Protein 1XS3 (pdb70)

CATH classification: 3.30.300.90

Sequence (80 aa):
MRKRPLDAETIRKLIESGLPEARVDVQGEDGVHFEATVVSPAFVGKAPLARHRMVYATLGELMGGAIHALQLKTLTPDEAMRKRPLDAETIRKLIESGLPEARVDVQGEDGVHFEATVVSPAFVGKAPLARHRMVYATLGELMGGAIHALQLKTLTPDEAMRKRPLDAETIRKLIESGLPEARVDVQGEDGVHFEATVVSPAFVGKAPLARHRMVYATLGELMGGAIHALQLKTLTPDEAMRKRPLDAETIRKLIESGLPEARVDVQGEDGVHFEATVVSPAFVGKAPLARHRMVYATLGELMGGAIHALQLKTLTPDEAMRKRPLDAETIRKLIESGLPEARVDVQGEDGVHFEATVVSPAFVGKAPLARHRMVYATLGELMGGAIHALQLKTLTPDEAMRKRPLDAETIRKLIESGLPEARVDVQGEDGVHFEATVVSPAFVGKAPLARHRMVYATLGELMGGAIHALQLKTLTPDEAMRKRPLDAETIRKLIESGLPEARVDVQGEDGVHFEATVVSPAFVGKAPLARHRMVYATLGELMGGAIHALQLKTLTPDEAMRKRPLDAETIRKLIESGLPEARVDVQGEDGVHFEATVVSPAFVGKAPLARHRMVYATLGELMGGAIHALQLKTLTPDEAMRKRPLDAETIRKLIESGLPEARVDVQGEDGVHFEATVVSPAFVGKAPLARHRMVYATLGELMGGAIHALQLKTLTPDEAMRKRPLDAETIRKLIESGLPEARVDVQGEDGVHFEATVVSPAFVGKAPLARHRMVYATLGELMGGAIHALQLKTLTPDEAMRKRPLDAETIRKLIESGLPEARVDVQGEDGVHFEATVVSPAFVGKAPLARHRMVYATLGELMGGAIHALQLKTLTPDEAMRKRPLDAETIRKLIESGLPEARVDVQGEDGVHFEATVVSPAFVGKAPLARHRMVYATLGELMGGAIHALQLKTLTPDEAMRKRPLDAETIRKLIESGLPEARVDVQGEDGVHFEATVVSPAFVGKAPLARHRMVYATLGELMGGAIHALQLKTLTPDEAMRKRPLDAETIRKLIESGLPEARVDVQGEDGVHFEATVVSPAFVGKAPLARHRMVYATLGELMGGAIHALQLKTLTPDEAMRKRPLDAETIRKLIESGLPEARVDVQGEDGVHFEATVVSPAFVGKAPLARHRMVYATLGELMGGAIHALQLKTLTPDEAMRKRPLDAETIRKLIESGLPEARVDVQGEDGVHFEATVVSPAFVGKAPLARHRMVYATLGELMGGAIHALQLKTLTPDEAMRKRPLDAETIRKLIESGLPEARVDVQGEDGVHFEATVVSPAFVGKAPLARHRMVYATLGELMGGAIHALQLKTLTPDEAMRKRPLDAETIRKLIESGLPEARVDVQGEDGVHFEATVVSPAFVGKAPLARHRMVYATLGELMGGAIHALQLKTLTPDEAMRKRPLDAETIRKLIESGLPEARVDVQGEDGVHFEATVVSPAFVGKAPLARHRMVYATLGELMGGAIHALQLKTLTPDEAMRKRPLDAETIRKLIESGLPEARVDVQGEDGVHFEATVVSPAFVGKAPLARHRMVYATLGELMGGAIHALQLKTLTPDEA

Secondary structure (DSSP, 8-state):
---S--HHHHHHHHHHHHSSS-EEEEES-TTS--EEEEE-GGG-SS--HHHHHHHHHHTTSTTTT--S--EEEEE-GGG-

Solvent-accessible surface area: 6132 Å² total; per-residue (Å²): 244,214,155,234,80,95,69,9,60,70,20,65,114,120,13,70,101,67,46,108,164,8,170,1,76,11,129,50,98,52,24,55,106,8,114,0,74,0,19,0,58,37,10,99,82,171,45,52,125,51,96,65,164,136,8,54,80,46,5,21,24,156,172,44,51,21,91,189,43,30,89,16,128,32,93,32,49,132,120,100

Foldseek 3Di:
DDPPDDAQCQLQVVVCVVDDNKHWGKDDHELEAIEIEIEECCCPPHNDVCNVVVSCVSRRHVVRNYDPRYHYHYYYPVVD

Structure (mmCIF, N/CA/C/O backbone):
data_1XS3
#
_entry.id   1XS3
#
loop_
_atom_site.group_PDB
_atom_site.id
_atom_site.type_symbol
_atom_site.label_atom_id
_atom_site.label_alt_id
_atom_site.label_comp_id
_atom_site.label_asym_id
_atom_site.label_entity_id
_atom_site.label_seq_id
_atom_site.pdbx_PDB_ins_code
_atom_site.Cartn_x
_atom_site.Cartn_y
_atom_site.Cartn_z
_atom_site.occupancy
_atom_site.B_iso_or_equiv
_atom_site.auth_seq_id
_atom_site.auth_comp_id
_atom_site.auth_asym_id
_atom_site.auth_atom_id
_atom_site.pdbx_PDB_model_num
ATOM 1 N N . MET A 1 1 ? 17.253 6.729 -17.566 1.00 0.00 10 MET A N 1
ATOM 2 C CA . MET A 1 1 ? 17.724 6.778 -16.186 1.00 52.33 10 MET A CA 1
ATOM 3 C C . MET A 1 1 ? 17.896 8.220 -15.721 1.00 3.51 10 MET A C 1
ATOM 4 O O . MET A 1 1 ? 18.804 8.922 -16.167 1.00 73.24 10 MET A O 1
ATOM 16 N N . ARG A 1 2 ? 17.019 8.655 -14.822 1.00 41.11 11 ARG A N 1
ATOM 17 C CA . ARG A 1 2 ? 17.074 10.014 -14.298 1.00 72.24 11 ARG A CA 1
ATOM 18 C C . ARG A 1 2 ? 17.224 10.005 -12.779 1.00 63.30 11 ARG A C 1
ATOM 19 O O . ARG A 1 2 ? 17.905 10.857 -12.207 1.00 70.43 11 ARG A O 1
ATOM 37 N N . LYS A 1 3 ? 16.584 9.038 -12.132 1.00 1.42 12 LYS A N 1
ATOM 38 C CA . LYS A 1 3 ? 16.646 8.916 -10.680 1.00 10.14 12 LYS A CA 1
ATOM 39 C C . LYS A 1 3 ? 16.536 7.457 -10.251 1.00 53.34 12 LYS A C 1
ATOM 40 O O . LYS A 1 3 ? 15.483 6.836 -10.397 1.00 55.04 12 LYS A O 1
ATOM 55 N N . ARG A 1 4 ? 17.628 6.916 -9.721 1.00 60.21 13 ARG A N 1
ATOM 56 C CA . ARG A 1 4 ? 17.653 5.530 -9.271 1.00 71.20 13 ARG A CA 1
ATOM 57 C C . ARG A 1 4 ? 16.426 5.213 -8.420 1.00 11.30 13 ARG A C 1
ATOM 58 O O . ARG A 1 4 ? 15.629 4.330 -8.741 1.00 24.22 13 ARG A O 1
ATOM 76 N N . PRO A 1 5 ? 16.271 5.947 -7.308 1.00 12.24 14 PRO A N 1
ATOM 77 C CA . PRO A 1 5 ? 15.144 5.762 -6.389 1.00 35.34 14 PRO A CA 1
ATOM 78 C C . PRO A 1 5 ? 13.821 6.219 -6.994 1.00 15.33 14 PRO A C 1
ATOM 79 O O . PRO A 1 5 ? 13.783 6.737 -8.111 1.00 24.13 14 PRO A O 1
ATOM 87 N N . LEU A 1 6 ? 12.737 6.024 -6.251 1.00 2.42 15 LEU A N 1
ATOM 88 C CA . LEU A 1 6 ? 11.411 6.417 -6.714 1.00 3.01 15 LEU A CA 1
ATOM 89 C C . LEU A 1 6 ? 10.372 6.230 -5.613 1.00 53.44 15 LEU A C 1
ATOM 90 O O . LEU A 1 6 ? 10.568 5.439 -4.690 1.00 52.35 15 LEU A O 1
ATOM 105 N N . ASP A 1 7 ? 9.267 6.958 -5.719 1.00 20.44 16 ASP A N 1
ATOM 106 C CA . ASP A 1 7 ? 8.195 6.869 -4.735 1.00 34.24 16 ASP A CA 1
ATOM 107 C C . ASP A 1 7 ? 7.656 5.445 -4.645 1.00 12.11 16 ASP A C 1
ATOM 108 O O . ASP A 1 7 ? 7.764 4.794 -3.607 1.00 72.21 16 ASP A O 1
ATOM 116 N N . ALA A 1 8 ? 7.074 4.968 -5.741 1.00 32.53 17 ALA A N 1
ATOM 117 C CA . ALA A 1 8 ? 6.518 3.621 -5.787 1.00 43.04 17 ALA A CA 1
ATOM 118 C C . ALA A 1 8 ? 7.554 2.586 -5.361 1.00 74.25 17 ALA A C 1
ATOM 119 O O . ALA A 1 8 ? 7.205 1.507 -4.884 1.00 74.32 17 ALA A O 1
ATOM 126 N N . GLU A 1 9 ? 8.827 2.923 -5.536 1.00 70.01 18 GLU A N 1
ATOM 127 C CA . GLU A 1 9 ? 9.913 2.020 -5.170 1.00 31.10 18 GLU A CA 1
ATOM 128 C C . GLU A 1 9 ? 10.044 1.914 -3.653 1.00 14.10 18 GLU A C 1
ATOM 129 O O . GLU A 1 9 ? 10.266 0.830 -3.112 1.00 62.42 18 GLU A O 1
ATOM 139 N N . THR A 1 10 ? 9.904 3.047 -2.972 1.00 44.22 19 THR A N 1
ATOM 140 C CA . THR A 1 10 ? 10.008 3.082 -1.518 1.00 25.14 19 THR A CA 1
ATOM 141 C C . THR A 1 10 ? 8.940 2.211 -0.870 1.00 71.44 19 THR A C 1
ATOM 142 O O . THR A 1 10 ? 9.244 1.350 -0.044 1.00 11.04 19 THR A O 1
ATOM 153 N N . ILE A 1 11 ? 7.686 2.441 -1.247 1.00 24.41 20 ILE A N 1
ATOM 154 C CA . ILE A 1 11 ? 6.572 1.676 -0.702 1.00 44.04 20 ILE A CA 1
ATOM 155 C C . ILE A 1 11 ? 6.632 0.220 -1.152 1.00 70.20 20 ILE A C 1
ATOM 156 O O . ILE A 1 11 ? 6.447 -0.696 -0.351 1.00 65.11 20 ILE A O 1
ATOM 171 N N . ARG A 1 12 ? 6.895 0.015 -2.439 1.00 72.34 21 ARG A N 1
ATOM 172 C CA . ARG A 1 12 ? 6.980 -1.329 -2.996 1.00 2.13 21 ARG A CA 1
ATOM 173 C C . ARG A 1 12 ? 8.063 -2.141 -2.292 1.00 63.12 21 ARG A C 1
ATOM 174 O O . ARG A 1 12 ? 7.853 -3.302 -1.938 1.00 61.10 21 ARG A O 1
ATOM 192 N N . LYS A 1 13 ? 9.222 -1.524 -2.092 1.00 5.23 22 LYS A N 1
ATOM 193 C CA . LYS A 1 13 ? 10.340 -2.187 -1.429 1.00 15.23 22 LYS A CA 1
ATOM 194 C C . LYS A 1 13 ? 10.003 -2.497 0.025 1.00 51.00 22 LYS A C 1
ATOM 195 O O . LYS A 1 13 ? 10.272 -3.594 0.516 1.00 3.55 22 LYS A O 1
ATOM 210 N N . LEU A 1 14 ? 9.412 -1.524 0.710 1.00 53.53 23 LEU A N 1
ATOM 211 C CA . LEU A 1 14 ? 9.037 -1.694 2.111 1.00 25.24 23 LEU A CA 1
ATOM 212 C C . LEU A 1 14 ? 8.130 -2.907 2.289 1.00 21.35 23 LEU A C 1
ATOM 213 O O . LEU A 1 14 ? 8.369 -3.751 3.151 1.00 43.02 23 LEU A O 1
ATOM 228 N N . ILE A 1 15 ? 7.090 -2.987 1.466 1.00 4.33 24 ILE A N 1
ATOM 229 C CA . ILE A 1 15 ? 6.149 -4.098 1.530 1.00 53.53 24 ILE A CA 1
ATOM 230 C C . ILE A 1 15 ? 6.812 -5.405 1.108 1.00 21.15 24 ILE A C 1
ATOM 231 O O . ILE A 1 15 ? 6.634 -6.438 1.750 1.00 12.33 24 ILE A O 1
ATOM 246 N N . GLU A 1 16 ? 7.580 -5.348 0.023 1.00 55.54 25 GLU A N 1
ATOM 247 C CA . GLU A 1 16 ? 8.270 -6.529 -0.485 1.00 2.42 25 GLU A CA 1
ATOM 248 C C . GLU A 1 16 ? 9.116 -7.176 0.608 1.00 21.02 25 GLU A C 1
ATOM 249 O O . GLU A 1 16 ? 9.189 -8.401 0.707 1.00 23.05 25 GLU A O 1
ATOM 259 N N . SER A 1 17 ? 9.754 -6.345 1.426 1.00 33.42 26 SER A N 1
ATOM 260 C CA . SER A 1 17 ? 10.598 -6.835 2.508 1.00 61.01 26 SER A CA 1
ATOM 261 C C . SER A 1 17 ? 9.751 -7.325 3.679 1.00 74.12 26 SER A C 1
ATOM 262 O O . SER A 1 17 ? 10.045 -8.355 4.284 1.00 4.20 26 SER A O 1
ATOM 269 N N . GLY A 1 18 ? 8.696 -6.579 3.991 1.00 20.12 27 GLY A N 1
ATOM 270 C CA . GLY A 1 18 ? 7.821 -6.953 5.087 1.00 60.32 27 GLY A CA 1
ATOM 271 C C . GLY A 1 18 ? 7.100 -8.262 4.833 1.00 52.30 27 GLY A C 1
ATOM 272 O O . GLY A 1 18 ? 7.225 -9.210 5.610 1.00 63.11 27 GLY A O 1
ATOM 276 N N . LEU A 1 19 ? 6.342 -8.316 3.744 1.00 3.42 28 LEU A N 1
ATOM 277 C CA . LEU A 1 19 ? 5.596 -9.519 3.390 1.00 24.13 28 LEU A CA 1
ATOM 278 C C . LEU A 1 19 ? 6.532 -10.608 2.876 1.00 42.33 28 LEU A C 1
ATOM 279 O O . LEU A 1 19 ? 7.618 -10.337 2.363 1.00 75.01 28 LEU A O 1
ATOM 294 N N . PRO A 1 20 ? 6.102 -11.871 3.014 1.00 52.30 29 PRO A N 1
ATOM 295 C CA . PRO A 1 20 ? 6.885 -13.028 2.567 1.00 61.22 29 PRO A CA 1
ATOM 296 C C . PRO A 1 20 ? 6.969 -13.118 1.047 1.00 50.31 29 PRO A C 1
ATOM 297 O O . PRO A 1 20 ? 7.871 -12.552 0.432 1.00 4.41 29 PRO A O 1
ATOM 305 N N . GLU A 1 21 ? 6.022 -13.834 0.448 1.00 73.21 30 GLU A N 1
ATOM 306 C CA . GLU A 1 21 ? 5.991 -13.998 -1.000 1.00 15.14 30 GLU A CA 1
ATOM 307 C C . GLU A 1 21 ? 4.903 -13.128 -1.623 1.00 41.24 30 GLU A C 1
ATOM 308 O O . GLU A 1 21 ? 4.278 -13.510 -2.612 1.00 50.44 30 GLU A O 1
ATOM 318 N N . ALA A 1 22 ? 4.684 -11.956 -1.036 1.00 12.14 31 ALA A N 1
ATOM 319 C CA . ALA A 1 22 ? 3.673 -11.030 -1.534 1.00 40.43 31 ALA A CA 1
ATOM 320 C C . ALA A 1 22 ? 4.248 -10.116 -2.612 1.00 55.53 31 ALA A C 1
ATOM 321 O O . ALA A 1 22 ? 5.381 -9.649 -2.501 1.00 24.42 31 ALA A O 1
ATOM 328 N N . ARG A 1 23 ? 3.460 -9.869 -3.653 1.00 52.41 32 ARG A N 1
ATOM 329 C CA . ARG A 1 23 ? 3.892 -9.014 -4.751 1.00 22.30 32 ARG A CA 1
ATOM 330 C C . ARG A 1 23 ? 3.134 -7.689 -4.739 1.00 74.01 32 ARG A C 1
ATOM 331 O O . ARG A 1 23 ? 1.903 -7.666 -4.740 1.00 51.24 32 ARG A O 1
ATOM 349 N N . VAL A 1 24 ? 3.878 -6.588 -4.728 1.00 70.32 33 VAL A N 1
ATOM 350 C CA . VAL A 1 24 ? 3.277 -5.259 -4.716 1.00 31.32 33 VAL A CA 1
ATOM 351 C C . VAL A 1 24 ? 3.760 -4.427 -5.898 1.00 31.34 33 VAL A C 1
ATOM 352 O O . VAL A 1 24 ? 4.956 -4.375 -6.186 1.00 53.00 33 VAL A O 1
ATOM 365 N N . ASP A 1 25 ? 2.823 -3.776 -6.579 1.00 41.02 34 ASP A N 1
ATOM 366 C CA . ASP A 1 25 ? 3.154 -2.943 -7.730 1.00 43.04 34 ASP A CA 1
ATOM 367 C C . ASP A 1 25 ? 2.411 -1.612 -7.668 1.00 13.33 34 ASP A C 1
ATOM 368 O O . ASP A 1 25 ? 1.181 -1.575 -7.677 1.00 71.13 34 ASP A O 1
ATOM 376 N N . VAL A 1 26 ? 3.167 -0.521 -7.607 1.00 41.30 35 VAL A N 1
ATOM 377 C CA . VAL A 1 26 ? 2.581 0.813 -7.544 1.00 4.20 35 VAL A CA 1
ATOM 378 C C . VAL A 1 26 ? 3.108 1.698 -8.668 1.00 51.41 35 VAL A C 1
ATOM 379 O O . VAL A 1 26 ? 4.315 1.782 -8.891 1.00 64.21 35 VAL A O 1
ATOM 392 N N . GLN A 1 27 ? 2.194 2.356 -9.373 1.00 21.04 36 GLN A N 1
ATOM 393 C CA . GLN A 1 27 ? 2.566 3.235 -10.476 1.00 43.34 36 GLN A CA 1
ATOM 394 C C . GLN A 1 27 ? 1.839 4.571 -10.376 1.00 13.13 36 GLN A C 1
ATOM 395 O O . GLN A 1 27 ? 0.609 4.623 -10.392 1.00 11.40 36 GLN A O 1
ATOM 407 N N . GLY A 1 28 ? 2.606 5.651 -10.274 1.00 65.52 37 GLY A N 1
ATOM 408 C CA . GLY A 1 28 ? 2.016 6.974 -10.173 1.00 64.32 37 GLY A CA 1
ATOM 409 C C . GLY A 1 28 ? 2.871 7.931 -9.365 1.00 12.14 37 GLY A C 1
ATOM 410 O O . GLY A 1 28 ? 4.035 8.158 -9.692 1.00 23.44 37 GLY A O 1
ATOM 414 N N . GLU A 1 29 ? 2.292 8.493 -8.310 1.00 71.25 38 GLU A N 1
ATOM 415 C CA . GLU A 1 29 ? 3.009 9.432 -7.455 1.00 13.11 38 GLU A CA 1
ATOM 416 C C . GLU A 1 29 ? 2.156 9.838 -6.256 1.00 55.51 38 GLU A C 1
ATOM 417 O O . GLU A 1 29 ? 0.935 9.685 -6.271 1.00 60.12 38 GLU A O 1
ATOM 427 N N . ASP A 1 30 ? 2.810 10.354 -5.221 1.00 33.32 39 ASP A N 1
ATOM 428 C CA . ASP A 1 30 ? 2.112 10.783 -4.014 1.00 13.42 39 ASP A CA 1
ATOM 429 C C . ASP A 1 30 ? 1.354 12.084 -4.257 1.00 2.13 39 ASP A C 1
ATOM 430 O O . ASP A 1 30 ? 1.793 12.935 -5.030 1.00 22.44 39 ASP A O 1
ATOM 438 N N . GLY A 1 31 ? 0.212 12.232 -3.593 1.00 72.10 40 GLY A N 1
ATOM 439 C CA . GLY A 1 31 ? -0.589 13.432 -3.751 1.00 13.01 40 GLY A CA 1
ATOM 440 C C . GLY A 1 31 ? -1.291 13.487 -5.094 1.00 3.51 40 GLY A C 1
ATOM 441 O O . GLY A 1 31 ? -1.723 14.553 -5.533 1.00 4.42 40 GLY A O 1
ATOM 445 N N . VAL A 1 32 ? -1.402 12.337 -5.750 1.00 55.15 41 VAL A N 1
ATOM 446 C CA . VAL A 1 32 ? -2.055 12.258 -7.051 1.00 43.31 41 VAL A CA 1
ATOM 447 C C . VAL A 1 32 ? -2.721 10.902 -7.251 1.00 51.32 41 VAL A C 1
ATOM 448 O O . VAL A 1 32 ? -2.455 9.952 -6.513 1.00 20.53 41 VAL A O 1
ATOM 461 N N . HIS A 1 33 ? -3.590 10.817 -8.254 1.00 2.32 42 HIS A N 1
ATOM 462 C CA . HIS A 1 33 ? -4.294 9.575 -8.552 1.00 31.32 42 HIS A CA 1
ATOM 463 C C . HIS A 1 33 ? -3.360 8.567 -9.215 1.00 51.33 42 HIS A C 1
ATOM 464 O O . HIS A 1 33 ? -2.920 8.764 -10.347 1.00 3.41 42 HIS A O 1
ATOM 477 N N . PHE A 1 34 ? -3.063 7.486 -8.500 1.00 14.14 43 PHE A N 1
ATOM 478 C CA . PHE A 1 34 ? -2.181 6.447 -9.018 1.00 1.44 43 PHE A CA 1
ATOM 479 C C . PHE A 1 34 ? -2.821 5.068 -8.877 1.00 23.11 43 PHE A C 1
ATOM 480 O O . PHE A 1 34 ? -3.822 4.908 -8.182 1.00 75.43 43 PHE A O 1
ATOM 496 N N . GLU A 1 35 ? -2.233 4.078 -9.542 1.00 60.41 44 GLU A N 1
ATOM 497 C CA . GLU A 1 35 ? -2.747 2.715 -9.491 1.00 14.14 44 GLU A CA 1
ATOM 498 C C . GLU A 1 35 ? -1.731 1.775 -8.850 1.00 52.32 44 GLU A C 1
ATOM 499 O O . GLU A 1 35 ? -0.614 1.623 -9.341 1.00 44.40 44 GLU A O 1
ATOM 509 N N . ALA A 1 36 ? -2.129 1.146 -7.748 1.00 72.32 45 ALA A N 1
ATOM 510 C CA . ALA A 1 36 ? -1.255 0.219 -7.039 1.00 71.21 45 ALA A CA 1
ATOM 511 C C . ALA A 1 36 ? -1.946 -1.121 -6.812 1.00 2.31 45 ALA A C 1
ATOM 512 O O . ALA A 1 36 ? -2.958 -1.200 -6.114 1.00 5.34 45 ALA A O 1
ATOM 519 N N . THR A 1 37 ? -1.392 -2.175 -7.405 1.00 35.20 46 THR A N 1
ATOM 520 C CA . THR A 1 37 ? -1.956 -3.512 -7.269 1.00 22.54 46 THR A CA 1
ATOM 521 C C . THR A 1 37 ? -1.097 -4.380 -6.358 1.00 41.34 46 THR A C 1
ATOM 522 O O . THR A 1 37 ? 0.067 -4.649 -6.656 1.00 25.02 46 THR A O 1
ATOM 533 N N . VAL A 1 38 ? -1.678 -4.820 -5.246 1.00 63.01 47 VAL A N 1
ATOM 534 C CA . VAL A 1 38 ? -0.965 -5.660 -4.292 1.00 50.44 47 VAL A CA 1
ATOM 535 C C . VAL A 1 38 ? -1.571 -7.057 -4.230 1.00 50.14 47 VAL A C 1
ATOM 536 O O . VAL A 1 38 ? -2.790 -7.220 -4.288 1.00 3.42 47 VAL A O 1
ATOM 549 N N . VAL A 1 39 ? -0.711 -8.064 -4.111 1.00 15.52 48 VAL A N 1
ATOM 550 C CA . VAL A 1 39 ? -1.162 -9.450 -4.040 1.00 20.24 48 VAL A CA 1
ATOM 551 C C . VAL A 1 39 ? -0.499 -10.184 -2.881 1.00 42.53 48 VAL A C 1
ATOM 552 O O . VAL A 1 39 ? 0.724 -10.321 -2.837 1.00 14.34 48 VAL A O 1
ATOM 565 N N . SER A 1 40 ? -1.313 -10.657 -1.943 1.00 20.21 49 SER A N 1
ATOM 566 C CA . SER A 1 40 ? -0.805 -11.375 -0.780 1.00 53.53 49 SER A CA 1
ATOM 567 C C . SER A 1 40 ? -1.895 -12.244 -0.159 1.00 11.34 49 SER A C 1
ATOM 568 O O . SER A 1 40 ? -3.090 -12.020 -0.355 1.00 62.44 49 SER A O 1
ATOM 575 N N . PRO A 1 41 ? -1.475 -13.262 0.606 1.00 42.20 50 PRO A N 1
ATOM 576 C CA . PRO A 1 41 ? -2.398 -14.185 1.272 1.00 11.11 50 PRO A CA 1
ATOM 577 C C . PRO A 1 41 ? -3.166 -13.519 2.408 1.00 30.31 50 PRO A C 1
ATOM 578 O O . PRO A 1 41 ? -4.241 -13.976 2.795 1.00 44.25 50 PRO A O 1
ATOM 586 N N . ALA A 1 42 ? -2.609 -12.435 2.938 1.00 5.01 51 ALA A N 1
ATOM 587 C CA . ALA A 1 42 ? -3.242 -11.704 4.027 1.00 72.35 51 ALA A CA 1
ATOM 588 C C . ALA A 1 42 ? -4.701 -11.398 3.708 1.00 12.05 51 ALA A C 1
ATOM 589 O O . ALA A 1 42 ? -5.567 -11.472 4.580 1.00 32.44 51 ALA A O 1
ATOM 596 N N . PHE A 1 43 ? -4.967 -11.054 2.451 1.00 64.54 52 PHE A N 1
ATOM 597 C CA . PHE A 1 43 ? -6.322 -10.735 2.017 1.00 61.42 52 PHE A CA 1
ATOM 598 C C . PHE A 1 43 ? -7.090 -12.002 1.654 1.00 62.25 52 PHE A C 1
ATOM 599 O O . PHE A 1 43 ? -8.001 -11.975 0.826 1.00 62.31 52 PHE A O 1
ATOM 615 N N . VAL A 1 44 ? -6.715 -13.114 2.281 1.00 23.25 53 VAL A N 1
ATOM 616 C CA . VAL A 1 44 ? -7.368 -14.392 2.025 1.00 44.13 53 VAL A CA 1
ATOM 617 C C . VAL A 1 44 ? -8.881 -14.276 2.173 1.00 2.41 53 VAL A C 1
ATOM 618 O O . VAL A 1 44 ? -9.377 -13.623 3.089 1.00 23.43 53 VAL A O 1
ATOM 631 N N . GLY A 1 45 ? -9.610 -14.916 1.263 1.00 41.03 54 GLY A N 1
ATOM 632 C CA . GLY A 1 45 ? -11.059 -14.873 1.310 1.00 70.42 54 GLY A CA 1
ATOM 633 C C . GLY A 1 45 ? -11.597 -13.455 1.324 1.00 2.34 54 GLY A C 1
ATOM 634 O O . GLY A 1 45 ? -11.989 -12.921 0.286 1.00 43.31 54 GLY A O 1
ATOM 638 N N . LYS A 1 46 ? -11.618 -12.843 2.504 1.00 2.13 55 LYS A N 1
ATOM 639 C CA . LYS A 1 46 ? -12.111 -11.479 2.649 1.00 43.23 55 LYS A CA 1
ATOM 640 C C . LYS A 1 46 ? -11.017 -10.558 3.180 1.00 3.42 55 LYS A C 1
ATOM 641 O O . LYS A 1 46 ? -10.293 -10.911 4.111 1.00 23.42 55 LYS A O 1
ATOM 656 N N . ALA A 1 47 ? -10.902 -9.377 2.581 1.00 12.20 56 ALA A N 1
ATOM 657 C CA . ALA A 1 47 ? -9.898 -8.406 2.995 1.00 62.30 56 ALA A CA 1
ATOM 658 C C . ALA A 1 47 ? -10.504 -7.347 3.910 1.00 63.33 56 ALA A C 1
ATOM 659 O O . ALA A 1 47 ? -11.159 -6.405 3.462 1.00 44.12 56 ALA A O 1
ATOM 666 N N . PRO A 1 48 ? -10.282 -7.502 5.224 1.00 60.22 57 PRO A N 1
ATOM 667 C CA . PRO A 1 48 ? -10.799 -6.568 6.229 1.00 42.53 57 PRO A CA 1
ATOM 668 C C . PRO A 1 48 ? -10.103 -5.213 6.173 1.00 30.42 57 PRO A C 1
ATOM 669 O O . PRO A 1 48 ? -9.139 -5.028 5.428 1.00 53.03 57 PRO A O 1
ATOM 677 N N . LEU A 1 49 ? -10.597 -4.266 6.964 1.00 12.40 58 LEU A N 1
ATOM 678 C CA . LEU A 1 49 ? -10.022 -2.926 7.005 1.00 33.12 58 LEU A CA 1
ATOM 679 C C . LEU A 1 49 ? -8.549 -2.977 7.398 1.00 61.20 58 LEU A C 1
ATOM 680 O O . LEU A 1 49 ? -7.769 -2.095 7.037 1.00 54.22 58 LEU A O 1
ATOM 695 N N . ALA A 1 50 ? -8.175 -4.016 8.137 1.00 1.22 59 ALA A N 1
ATOM 696 C CA . ALA A 1 50 ? -6.795 -4.184 8.575 1.00 1.32 59 ALA A CA 1
ATOM 697 C C . ALA A 1 50 ? -5.843 -4.235 7.385 1.00 12.02 59 ALA A C 1
ATOM 698 O O . ALA A 1 50 ? -4.866 -3.489 7.327 1.00 11.23 59 ALA A O 1
ATOM 705 N N . ARG A 1 51 ? -6.135 -5.121 6.438 1.00 14.25 60 ARG A N 1
ATOM 706 C CA . ARG A 1 51 ? -5.305 -5.271 5.250 1.00 1.34 60 ARG A CA 1
ATOM 707 C C . ARG A 1 51 ? -5.467 -4.073 4.317 1.00 53.52 60 ARG A C 1
ATOM 708 O O . ARG A 1 51 ? -4.491 -3.564 3.767 1.00 44.41 60 ARG A O 1
ATOM 726 N N . HIS A 1 52 ? -6.709 -3.630 4.144 1.00 4.10 61 HIS A N 1
ATOM 727 C CA . HIS A 1 52 ? -7.000 -2.492 3.279 1.00 11.53 61 HIS A CA 1
ATOM 728 C C . HIS A 1 52 ? -6.236 -1.253 3.734 1.00 40.14 61 HIS A C 1
ATOM 729 O O . HIS A 1 52 ? -5.529 -0.622 2.948 1.00 74.11 61 HIS A O 1
ATOM 742 N N . ARG A 1 53 ? -6.383 -0.909 5.010 1.00 51.41 62 ARG A N 1
ATOM 743 C CA . ARG A 1 53 ? -5.709 0.255 5.570 1.00 71.44 62 ARG A CA 1
ATOM 744 C C . ARG A 1 53 ? -4.199 0.042 5.612 1.00 21.53 62 ARG A C 1
ATOM 745 O O . ARG A 1 53 ? -3.424 0.968 5.373 1.00 30.32 62 ARG A O 1
ATOM 763 N N . MET A 1 54 ? -3.788 -1.184 5.917 1.00 3.32 63 MET A N 1
ATOM 764 C CA . MET A 1 54 ? -2.371 -1.519 5.988 1.00 5.10 63 MET A CA 1
ATOM 765 C C . MET A 1 54 ? -1.661 -1.162 4.687 1.00 0.12 63 MET A C 1
ATOM 766 O O . MET A 1 54 ? -0.599 -0.539 4.697 1.00 63.23 63 MET A O 1
ATOM 778 N N . VAL A 1 55 ? -2.254 -1.560 3.565 1.00 70.34 64 VAL A N 1
ATOM 779 C CA . VAL A 1 55 ? -1.679 -1.280 2.255 1.00 0.52 64 VAL A CA 1
ATOM 780 C C . VAL A 1 55 ? -1.756 0.206 1.927 1.00 33.24 64 VAL A C 1
ATOM 781 O O . VAL A 1 55 ? -0.803 0.789 1.408 1.00 64.52 64 VAL A O 1
ATOM 794 N N . TYR A 1 56 ? -2.897 0.815 2.231 1.00 45.11 65 TYR A N 1
ATOM 795 C CA . TYR A 1 56 ? -3.101 2.235 1.966 1.00 54.53 65 TYR A CA 1
ATOM 796 C C . TYR A 1 56 ? -2.114 3.084 2.761 1.00 20.21 65 TYR A C 1
ATOM 797 O O . TYR A 1 56 ? -1.627 4.105 2.277 1.00 44.21 65 TYR A O 1
ATOM 814 N N . ALA A 1 57 ? -1.824 2.654 3.985 1.00 14.45 66 ALA A N 1
ATOM 815 C CA . ALA A 1 57 ? -0.894 3.371 4.847 1.00 63.22 66 ALA A CA 1
ATOM 816 C C . ALA A 1 57 ? 0.547 3.163 4.394 1.00 41.53 66 ALA A C 1
ATOM 817 O O . ALA A 1 57 ? 1.327 4.112 4.312 1.00 2.02 66 ALA A O 1
ATOM 824 N N . THR A 1 58 ? 0.896 1.914 4.101 1.00 72.32 67 THR A N 1
ATOM 825 C CA . THR A 1 58 ? 2.243 1.580 3.658 1.00 3.11 67 THR A CA 1
ATOM 826 C C . THR A 1 58 ? 2.540 2.189 2.293 1.00 1.51 67 THR A C 1
ATOM 827 O O . THR A 1 58 ? 3.695 2.453 1.956 1.00 61.43 67 THR A O 1
ATOM 838 N N . LEU A 1 59 ? 1.490 2.410 1.508 1.00 10.51 68 LEU A N 1
ATOM 839 C CA . LEU A 1 59 ? 1.638 2.989 0.177 1.00 41.15 68 LEU A CA 1
ATOM 840 C C . LEU A 1 59 ? 1.631 4.512 0.243 1.00 31.21 68 LEU A C 1
ATOM 841 O O . LEU A 1 59 ? 1.664 5.188 -0.785 1.00 60.13 68 LEU A O 1
ATOM 856 N N . GLY A 1 60 ? 1.590 5.048 1.459 1.00 13.11 69 GLY A N 1
ATOM 857 C CA . GLY A 1 60 ? 1.581 6.488 1.636 1.00 31.04 69 GLY A CA 1
ATOM 858 C C . GLY A 1 60 ? 0.646 7.185 0.668 1.00 22.45 69 GLY A C 1
ATOM 859 O O . GLY A 1 60 ? 1.087 7.746 -0.335 1.00 52.22 69 GLY A O 1
ATOM 863 N N . GLU A 1 61 ? -0.648 7.150 0.968 1.00 63.32 70 GLU A N 1
ATOM 864 C CA . GLU A 1 61 ? -1.647 7.782 0.115 1.00 74.33 70 GLU A CA 1
ATOM 865 C C . GLU A 1 61 ? -2.053 9.146 0.670 1.00 12.52 70 GLU A C 1
ATOM 866 O O . GLU A 1 61 ? -2.092 10.138 -0.059 1.00 0.10 70 GLU A O 1
ATOM 876 N N . LEU A 1 62 ? -2.354 9.186 1.962 1.00 41.53 71 LEU A N 1
ATOM 877 C CA . LEU A 1 62 ? -2.756 10.426 2.615 1.00 52.14 71 LEU A CA 1
ATOM 878 C C . LEU A 1 62 ? -1.538 11.217 3.080 1.00 24.31 71 LEU A C 1
ATOM 879 O O . LEU A 1 62 ? -1.670 12.290 3.670 1.00 0.30 71 LEU A O 1
ATOM 894 N N . MET A 1 63 ? -0.352 10.682 2.808 1.00 70.35 72 MET A N 1
ATOM 895 C CA . MET A 1 63 ? 0.890 11.341 3.196 1.00 72.32 72 MET A CA 1
ATOM 896 C C . MET A 1 63 ? 1.258 12.436 2.200 1.00 71.35 72 MET A C 1
ATOM 897 O O . MET A 1 63 ? 2.126 13.266 2.469 1.00 62.11 72 MET A O 1
ATOM 909 N N . GLY A 1 64 ? 0.592 12.432 1.050 1.00 63.22 73 GLY A N 1
ATOM 910 C CA . GLY A 1 64 ? 0.864 13.430 0.032 1.00 24.21 73 GLY A CA 1
ATOM 911 C C . GLY A 1 64 ? -0.374 14.217 -0.355 1.00 45.43 73 GLY A C 1
ATOM 912 O O . GLY A 1 64 ? -0.279 15.372 -0.767 1.00 2.10 73 GLY A O 1
ATOM 916 N N . GLY A 1 65 ? -1.537 13.588 -0.222 1.00 60.31 74 GLY A N 1
ATOM 917 C CA . GLY A 1 65 ? -2.781 14.251 -0.566 1.00 31.12 74 GLY A CA 1
ATOM 918 C C . GLY A 1 65 ? -3.378 13.729 -1.858 1.00 32.32 74 GLY A C 1
ATOM 919 O O . GLY A 1 65 ? -3.975 14.485 -2.625 1.00 41.32 74 GLY A O 1
ATOM 923 N N . ALA A 1 66 ? -3.218 12.432 -2.101 1.00 2.11 75 ALA A N 1
ATOM 924 C CA . ALA A 1 66 ? -3.746 11.809 -3.309 1.00 61.33 75 ALA A CA 1
ATOM 925 C C . ALA A 1 66 ? -5.260 11.969 -3.392 1.00 44.04 75 ALA A C 1
ATOM 926 O O . ALA A 1 66 ? -5.932 12.142 -2.373 1.00 33.25 75 ALA A O 1
ATOM 933 N N . ILE A 1 67 ? -5.791 11.912 -4.608 1.00 51.24 76 ILE A N 1
ATOM 934 C CA . ILE A 1 67 ? -7.226 12.049 -4.822 1.00 22.33 76 ILE A CA 1
ATOM 935 C C . ILE A 1 67 ? -7.941 10.716 -4.632 1.00 21.32 76 ILE A C 1
ATOM 936 O O . ILE A 1 67 ? -7.315 9.656 -4.642 1.00 4.23 76 ILE A O 1
ATOM 951 N N . HIS A 1 68 ? -9.258 10.777 -4.461 1.00 71.23 77 HIS A N 1
ATOM 952 C CA . HIS A 1 68 ? -10.060 9.573 -4.272 1.00 63.32 77 HIS A CA 1
ATOM 953 C C . HIS A 1 68 ? -9.937 8.643 -5.474 1.00 11.44 77 HIS A C 1
ATOM 954 O O . HIS A 1 68 ? -10.398 7.502 -5.439 1.00 62.32 77 HIS A O 1
ATOM 967 N N . ALA A 1 69 ? -9.312 9.138 -6.538 1.00 22.11 78 ALA A N 1
ATOM 968 C CA . ALA A 1 69 ? -9.127 8.351 -7.751 1.00 42.52 78 ALA A CA 1
ATOM 969 C C . ALA A 1 69 ? -7.994 7.344 -7.584 1.00 63.01 78 ALA A C 1
ATOM 970 O O . ALA A 1 69 ? -7.141 7.202 -8.462 1.00 73.24 78 ALA A O 1
ATOM 977 N N . LEU A 1 70 ? -7.989 6.648 -6.453 1.00 45.23 79 LEU A N 1
ATOM 978 C CA . LEU A 1 70 ? -6.959 5.654 -6.171 1.00 51.24 79 LEU A CA 1
ATOM 979 C C . LEU A 1 70 ? -7.454 4.248 -6.501 1.00 23.22 79 LEU A C 1
ATOM 980 O O . LEU A 1 70 ? -8.509 3.826 -6.030 1.00 1.20 79 LEU A O 1
ATOM 995 N N . GLN A 1 71 ? -6.682 3.531 -7.311 1.00 70.11 80 GLN A N 1
ATOM 996 C CA . GLN A 1 71 ? -7.041 2.173 -7.703 1.00 72.41 80 GLN A CA 1
ATOM 997 C C . GLN A 1 71 ? -6.157 1.151 -6.997 1.00 31.24 80 GLN A C 1
ATOM 998 O O . GLN A 1 71 ? -4.948 1.099 -7.225 1.00 43.25 80 GLN A O 1
ATOM 1010 N N . LEU A 1 72 ? -6.767 0.340 -6.141 1.00 73.33 81 LEU A N 1
ATOM 1011 C CA . LEU A 1 72 ? -6.035 -0.682 -5.400 1.00 1.51 81 LEU A CA 1
ATOM 1012 C C . LEU A 1 72 ? -6.840 -1.974 -5.313 1.00 14.15 81 LEU A C 1
ATOM 1013 O O . LEU A 1 72 ? -8.011 -1.964 -4.931 1.00 52.30 81 LEU A O 1
ATOM 1028 N N . LYS A 1 73 ? -6.206 -3.087 -5.669 1.00 64.53 82 LYS A N 1
ATOM 1029 C CA . LYS A 1 73 ? -6.862 -4.388 -5.627 1.00 54.01 82 LYS A CA 1
ATOM 1030 C C . LYS A 1 73 ? -6.094 -5.355 -4.733 1.00 15.52 82 LYS A C 1
ATOM 1031 O O . LYS A 1 73 ? -4.875 -5.485 -4.843 1.00 44.13 82 LYS A O 1
ATOM 1046 N N . THR A 1 74 ? -6.816 -6.036 -3.848 1.00 51.04 83 THR A N 1
ATOM 1047 C CA . THR A 1 74 ? -6.203 -6.992 -2.934 1.00 15.25 83 THR A CA 1
ATOM 1048 C C . THR A 1 74 ? -6.632 -8.418 -3.262 1.00 33.24 83 THR A C 1
ATOM 1049 O O . THR A 1 74 ? -7.772 -8.808 -3.005 1.00 1.30 83 THR A O 1
ATOM 1060 N N . LEU A 1 75 ? -5.714 -9.192 -3.829 1.00 2.22 84 LEU A N 1
ATOM 1061 C CA . LEU A 1 75 ? -5.997 -10.577 -4.191 1.00 34.41 84 LEU A CA 1
ATOM 1062 C C . LEU A 1 75 ? -4.999 -11.526 -3.538 1.00 12.13 84 LEU A C 1
ATOM 1063 O O . LEU A 1 75 ? -3.927 -11.110 -3.096 1.00 13.12 84 LEU A O 1
ATOM 1078 N N . THR A 1 76 ? -5.355 -12.806 -3.482 1.00 20.21 85 THR A N 1
ATOM 1079 C CA . THR A 1 76 ? -4.491 -13.814 -2.884 1.00 43.52 85 THR A CA 1
ATOM 1080 C C . THR A 1 76 ? -3.280 -14.093 -3.767 1.00 15.44 85 THR A C 1
ATOM 1081 O O . THR A 1 76 ? -3.243 -13.734 -4.944 1.00 13.12 85 THR A O 1
ATOM 1092 N N . PRO A 1 77 ? -2.264 -14.752 -3.189 1.00 31.24 86 PRO A N 1
ATOM 1093 C CA . PRO A 1 77 ? -1.033 -15.095 -3.907 1.00 12.35 86 PRO A CA 1
ATOM 1094 C C . PRO A 1 77 ? -1.259 -16.172 -4.963 1.00 55.42 86 PRO A C 1
ATOM 1095 O O . PRO A 1 77 ? -0.450 -16.339 -5.876 1.00 52.11 86 PRO A O 1
ATOM 1103 N N . ASP A 1 78 ? -2.362 -16.901 -4.832 1.00 61.21 87 ASP A N 1
ATOM 1104 C CA . ASP A 1 78 ? -2.695 -17.961 -5.776 1.00 71.15 87 ASP A CA 1
ATOM 1105 C C . ASP A 1 78 ? -3.263 -17.381 -7.068 1.00 30.40 87 ASP A C 1
ATOM 1106 O O . ASP A 1 78 ? -3.173 -17.997 -8.128 1.00 12.44 87 ASP A O 1
ATOM 1114 N N . GLU A 1 79 ? -3.848 -16.190 -6.969 1.00 53.43 88 GLU A N 1
ATOM 1115 C CA . GLU A 1 79 ? -4.432 -15.528 -8.129 1.00 14.43 88 GLU A CA 1
ATOM 1116 C C . GLU A 1 79 ? -3.364 -14.784 -8.926 1.00 50.32 88 GLU A C 1
ATOM 1117 O O . GLU A 1 79 ? -3.672 -13.897 -9.721 1.00 62.04 88 GLU A O 1
ATOM 1127 N N . ALA A 1 80 ? -2.105 -15.153 -8.705 1.00 32.35 89 ALA A N 1
ATOM 1128 C CA . ALA A 1 80 ? -0.992 -14.523 -9.402 1.00 1.15 89 ALA A CA 1
ATOM 1129 C C . ALA A 1 80 ? -0.399 -15.460 -10.450 1.00 63.02 89 ALA A C 1
ATOM 1130 O O . ALA A 1 80 ? -0.586 -16.675 -10.386 1.00 32.43 89 ALA A O 1
ATOM 1137 N N . MET A 1 1 ? 16.787 2.979 -21.393 1.00 0.35 10 MET A N 2
ATOM 1138 C CA . MET A 1 1 ? 17.032 4.415 -21.328 1.00 64.11 10 MET A CA 2
ATOM 1139 C C . MET A 1 1 ? 16.197 5.059 -20.226 1.00 71.24 10 MET A C 2
ATOM 1140 O O . MET A 1 1 ? 16.737 5.653 -19.292 1.00 51.21 10 MET A O 2
ATOM 1152 N N . ARG A 1 2 ? 14.879 4.936 -20.340 1.00 31.41 11 ARG A N 2
ATOM 1153 C CA . ARG A 1 2 ? 13.970 5.508 -19.353 1.00 12.12 11 ARG A CA 2
ATOM 1154 C C . ARG A 1 2 ? 14.260 4.954 -17.961 1.00 5.42 11 ARG A C 2
ATOM 1155 O O . ARG A 1 2 ? 15.121 4.090 -17.792 1.00 45.31 11 ARG A O 2
ATOM 1173 N N . LYS A 1 3 ? 13.537 5.457 -16.967 1.00 32.31 12 LYS A N 2
ATOM 1174 C CA . LYS A 1 3 ? 13.715 5.014 -15.590 1.00 61.23 12 LYS A CA 2
ATOM 1175 C C . LYS A 1 3 ? 12.452 5.260 -14.771 1.00 22.14 12 LYS A C 2
ATOM 1176 O O . LYS A 1 3 ? 11.489 5.851 -15.261 1.00 53.44 12 LYS A O 2
ATOM 1191 N N . ARG A 1 4 ? 12.464 4.807 -13.522 1.00 13.54 13 ARG A N 2
ATOM 1192 C CA . ARG A 1 4 ? 11.319 4.979 -12.636 1.00 42.11 13 ARG A CA 2
ATOM 1193 C C . ARG A 1 4 ? 11.698 5.812 -11.414 1.00 53.21 13 ARG A C 2
ATOM 1194 O O . ARG A 1 4 ? 12.855 5.855 -10.997 1.00 2.12 13 ARG A O 2
ATOM 1212 N N . PRO A 1 5 ? 10.700 6.487 -10.826 1.00 44.03 14 PRO A N 2
ATOM 1213 C CA . PRO A 1 5 ? 10.904 7.330 -9.644 1.00 63.11 14 PRO A CA 2
ATOM 1214 C C . PRO A 1 5 ? 11.216 6.512 -8.396 1.00 31.30 14 PRO A C 2
ATOM 1215 O O . PRO A 1 5 ? 11.407 5.297 -8.469 1.00 65.20 14 PRO A O 2
ATOM 1223 N N . LEU A 1 6 ? 11.267 7.185 -7.251 1.00 41.33 15 LEU A N 2
ATOM 1224 C CA . LEU A 1 6 ? 11.556 6.519 -5.985 1.00 24.32 15 LEU A CA 2
ATOM 1225 C C . LEU A 1 6 ? 10.286 6.351 -5.157 1.00 64.05 15 LEU A C 2
ATOM 1226 O O . LEU A 1 6 ? 10.116 5.350 -4.460 1.00 23.02 15 LEU A O 2
ATOM 1241 N N . ASP A 1 7 ? 9.398 7.335 -5.238 1.00 0.10 16 ASP A N 2
ATOM 1242 C CA . ASP A 1 7 ? 8.143 7.295 -4.498 1.00 74.32 16 ASP A CA 2
ATOM 1243 C C . ASP A 1 7 ? 7.567 5.882 -4.482 1.00 63.45 16 ASP A C 2
ATOM 1244 O O . ASP A 1 7 ? 7.564 5.215 -3.447 1.00 3.13 16 ASP A O 2
ATOM 1252 N N . ALA A 1 8 ? 7.079 5.433 -5.633 1.00 44.12 17 ALA A N 2
ATOM 1253 C CA . ALA A 1 8 ? 6.502 4.100 -5.750 1.00 73.21 17 ALA A CA 2
ATOM 1254 C C . ALA A 1 8 ? 7.500 3.031 -5.321 1.00 52.53 17 ALA A C 2
ATOM 1255 O O . ALA A 1 8 ? 7.114 1.961 -4.850 1.00 34.44 17 ALA A O 2
ATOM 1262 N N . GLU A 1 9 ? 8.785 3.326 -5.488 1.00 40.24 18 GLU A N 2
ATOM 1263 C CA . GLU A 1 9 ? 9.838 2.387 -5.119 1.00 42.33 18 GLU A CA 2
ATOM 1264 C C . GLU A 1 9 ? 9.952 2.265 -3.602 1.00 71.33 18 GLU A C 2
ATOM 1265 O O . GLU A 1 9 ? 10.311 1.211 -3.077 1.00 42.44 18 GLU A O 2
ATOM 1275 N N . THR A 1 10 ? 9.643 3.353 -2.902 1.00 14.45 19 THR A N 2
ATOM 1276 C CA . THR A 1 10 ? 9.712 3.370 -1.447 1.00 74.43 19 THR A CA 2
ATOM 1277 C C . THR A 1 10 ? 8.656 2.456 -0.836 1.00 75.20 19 THR A C 2
ATOM 1278 O O . THR A 1 10 ? 8.970 1.586 -0.024 1.00 45.54 19 THR A O 2
ATOM 1289 N N . ILE A 1 11 ? 7.403 2.659 -1.231 1.00 4.24 20 ILE A N 2
ATOM 1290 C CA . ILE A 1 11 ? 6.302 1.851 -0.723 1.00 3.24 20 ILE A CA 2
ATOM 1291 C C . ILE A 1 11 ? 6.373 0.425 -1.260 1.00 13.10 20 ILE A C 2
ATOM 1292 O O . ILE A 1 11 ? 6.070 -0.533 -0.549 1.00 21.34 20 ILE A O 2
ATOM 1307 N N . ARG A 1 12 ? 6.776 0.292 -2.520 1.00 25.22 21 ARG A N 2
ATOM 1308 C CA . ARG A 1 12 ? 6.888 -1.016 -3.152 1.00 12.15 21 ARG A CA 2
ATOM 1309 C C . ARG A 1 12 ? 7.904 -1.889 -2.422 1.00 60.25 21 ARG A C 2
ATOM 1310 O O . ARG A 1 12 ? 7.616 -3.034 -2.070 1.00 24.33 21 ARG A O 2
ATOM 1328 N N . LYS A 1 13 ? 9.093 -1.341 -2.195 1.00 10.33 22 LYS A N 2
ATOM 1329 C CA . LYS A 1 13 ? 10.152 -2.068 -1.506 1.00 64.22 22 LYS A CA 2
ATOM 1330 C C . LYS A 1 13 ? 9.780 -2.318 -0.048 1.00 12.00 22 LYS A C 2
ATOM 1331 O O . LYS A 1 13 ? 10.040 -3.393 0.494 1.00 64.11 22 LYS A O 2
ATOM 1346 N N . LEU A 1 14 ? 9.170 -1.321 0.581 1.00 62.55 23 LEU A N 2
ATOM 1347 C CA . LEU A 1 14 ? 8.760 -1.433 1.977 1.00 23.52 23 LEU A CA 2
ATOM 1348 C C . LEU A 1 14 ? 7.840 -2.632 2.179 1.00 75.03 23 LEU A C 2
ATOM 1349 O O . LEU A 1 14 ? 8.053 -3.447 3.078 1.00 0.53 23 LEU A O 2
ATOM 1364 N N . ILE A 1 15 ? 6.816 -2.734 1.338 1.00 1.32 24 ILE A N 2
ATOM 1365 C CA . ILE A 1 15 ? 5.865 -3.835 1.423 1.00 11.45 24 ILE A CA 2
ATOM 1366 C C . ILE A 1 15 ? 6.519 -5.157 1.035 1.00 55.42 24 ILE A C 2
ATOM 1367 O O . ILE A 1 15 ? 6.321 -6.176 1.696 1.00 63.45 24 ILE A O 2
ATOM 1382 N N . GLU A 1 16 ? 7.301 -5.133 -0.040 1.00 71.41 25 GLU A N 2
ATOM 1383 C CA . GLU A 1 16 ? 7.984 -6.329 -0.515 1.00 1.10 25 GLU A CA 2
ATOM 1384 C C . GLU A 1 16 ? 8.840 -6.941 0.591 1.00 44.21 25 GLU A C 2
ATOM 1385 O O . GLU A 1 16 ? 8.944 -8.163 0.706 1.00 5.13 25 GLU A O 2
ATOM 1395 N N . SER A 1 17 ? 9.450 -6.083 1.403 1.00 51.40 26 SER A N 2
ATOM 1396 C CA . SER A 1 17 ? 10.300 -6.539 2.497 1.00 4.24 26 SER A CA 2
ATOM 1397 C C . SER A 1 17 ? 9.458 -7.016 3.676 1.00 10.21 26 SER A C 2
ATOM 1398 O O . SER A 1 17 ? 9.748 -8.047 4.283 1.00 32.15 26 SER A O 2
ATOM 1405 N N . GLY A 1 18 ? 8.413 -6.259 3.995 1.00 63.12 27 GLY A N 2
ATOM 1406 C CA . GLY A 1 18 ? 7.545 -6.620 5.100 1.00 63.22 27 GLY A CA 2
ATOM 1407 C C . GLY A 1 18 ? 6.841 -7.943 4.875 1.00 54.14 27 GLY A C 2
ATOM 1408 O O . GLY A 1 18 ? 6.864 -8.822 5.739 1.00 43.11 27 GLY A O 2
ATOM 1412 N N . LEU A 1 19 ? 6.211 -8.087 3.715 1.00 21.31 28 LEU A N 2
ATOM 1413 C CA . LEU A 1 19 ? 5.494 -9.312 3.380 1.00 5.20 28 LEU A CA 2
ATOM 1414 C C . LEU A 1 19 ? 6.451 -10.374 2.848 1.00 2.41 28 LEU A C 2
ATOM 1415 O O . LEU A 1 19 ? 7.562 -10.078 2.404 1.00 15.22 28 LEU A O 2
ATOM 1430 N N . PRO A 1 20 ? 6.014 -11.641 2.892 1.00 30.22 29 PRO A N 2
ATOM 1431 C CA . PRO A 1 20 ? 6.815 -12.773 2.415 1.00 62.15 29 PRO A CA 2
ATOM 1432 C C . PRO A 1 20 ? 6.971 -12.776 0.898 1.00 65.53 29 PRO A C 2
ATOM 1433 O O . PRO A 1 20 ? 7.899 -12.174 0.360 1.00 61.44 29 PRO A O 2
ATOM 1441 N N . GLU A 1 21 ? 6.056 -13.457 0.215 1.00 42.21 30 GLU A N 2
ATOM 1442 C CA . GLU A 1 21 ? 6.094 -13.537 -1.240 1.00 53.22 30 GLU A CA 2
ATOM 1443 C C . GLU A 1 21 ? 4.996 -12.677 -1.861 1.00 42.15 30 GLU A C 2
ATOM 1444 O O . GLU A 1 21 ? 4.544 -12.939 -2.975 1.00 2.21 30 GLU A O 2
ATOM 1454 N N . ALA A 1 22 ? 4.572 -11.651 -1.131 1.00 42.51 31 ALA A N 2
ATOM 1455 C CA . ALA A 1 22 ? 3.529 -10.752 -1.609 1.00 51.22 31 ALA A CA 2
ATOM 1456 C C . ALA A 1 22 ? 4.033 -9.892 -2.764 1.00 75.03 31 ALA A C 2
ATOM 1457 O O . ALA A 1 22 ? 5.111 -9.302 -2.686 1.00 51.14 31 ALA A O 2
ATOM 1464 N N . ARG A 1 23 ? 3.247 -9.827 -3.833 1.00 60.33 32 ARG A N 2
ATOM 1465 C CA . ARG A 1 23 ? 3.615 -9.040 -5.004 1.00 33.14 32 ARG A CA 2
ATOM 1466 C C . ARG A 1 23 ? 2.897 -7.694 -5.002 1.00 22.11 32 ARG A C 2
ATOM 1467 O O . ARG A 1 23 ? 1.674 -7.630 -5.129 1.00 35.34 32 ARG A O 2
ATOM 1485 N N . VAL A 1 24 ? 3.665 -6.619 -4.855 1.00 4.43 33 VAL A N 2
ATOM 1486 C CA . VAL A 1 24 ? 3.104 -5.274 -4.837 1.00 24.12 33 VAL A CA 2
ATOM 1487 C C . VAL A 1 24 ? 3.598 -4.455 -6.025 1.00 44.54 33 VAL A C 2
ATOM 1488 O O . VAL A 1 24 ? 4.799 -4.398 -6.295 1.00 40.03 33 VAL A O 2
ATOM 1501 N N . ASP A 1 25 ? 2.667 -3.823 -6.730 1.00 24.42 34 ASP A N 2
ATOM 1502 C CA . ASP A 1 25 ? 3.008 -3.006 -7.888 1.00 24.25 34 ASP A CA 2
ATOM 1503 C C . ASP A 1 25 ? 2.323 -1.644 -7.813 1.00 14.23 34 ASP A C 2
ATOM 1504 O O . ASP A 1 25 ? 1.095 -1.556 -7.800 1.00 52.15 34 ASP A O 2
ATOM 1512 N N . VAL A 1 26 ? 3.125 -0.585 -7.765 1.00 74.03 35 VAL A N 2
ATOM 1513 C CA . VAL A 1 26 ? 2.596 0.771 -7.692 1.00 62.41 35 VAL A CA 2
ATOM 1514 C C . VAL A 1 26 ? 3.209 1.659 -8.768 1.00 44.50 35 VAL A C 2
ATOM 1515 O O . VAL A 1 26 ? 4.428 1.698 -8.934 1.00 45.44 35 VAL A O 2
ATOM 1528 N N . GLN A 1 27 ? 2.357 2.371 -9.498 1.00 62.41 36 GLN A N 2
ATOM 1529 C CA . GLN A 1 27 ? 2.816 3.260 -10.559 1.00 11.32 36 GLN A CA 2
ATOM 1530 C C . GLN A 1 27 ? 2.131 4.619 -10.465 1.00 34.23 36 GLN A C 2
ATOM 1531 O O . GLN A 1 27 ? 0.907 4.715 -10.540 1.00 70.53 36 GLN A O 2
ATOM 1543 N N . GLY A 1 28 ? 2.930 5.669 -10.302 1.00 64.31 37 GLY A N 2
ATOM 1544 C CA . GLY A 1 28 ? 2.383 7.009 -10.200 1.00 43.34 37 GLY A CA 2
ATOM 1545 C C . GLY A 1 28 ? 3.240 7.922 -9.346 1.00 52.33 37 GLY A C 2
ATOM 1546 O O . GLY A 1 28 ? 4.433 8.080 -9.599 1.00 4.44 37 GLY A O 2
ATOM 1550 N N . GLU A 1 29 ? 2.629 8.526 -8.331 1.00 64.13 38 GLU A N 2
ATOM 1551 C CA . GLU A 1 29 ? 3.345 9.430 -7.438 1.00 21.13 38 GLU A CA 2
ATOM 1552 C C . GLU A 1 29 ? 2.446 9.890 -6.294 1.00 14.54 38 GLU A C 2
ATOM 1553 O O . GLU A 1 29 ? 1.222 9.775 -6.368 1.00 54.13 38 GLU A O 2
ATOM 1563 N N . ASP A 1 30 ? 3.061 10.410 -5.238 1.00 65.11 39 ASP A N 2
ATOM 1564 C CA . ASP A 1 30 ? 2.318 10.887 -4.078 1.00 72.31 39 ASP A CA 2
ATOM 1565 C C . ASP A 1 30 ? 1.573 12.178 -4.404 1.00 33.21 39 ASP A C 2
ATOM 1566 O O . ASP A 1 30 ? 2.062 13.014 -5.163 1.00 71.53 39 ASP A O 2
ATOM 1574 N N . GLY A 1 31 ? 0.385 12.333 -3.826 1.00 52.31 40 GLY A N 2
ATOM 1575 C CA . GLY A 1 31 ? -0.409 13.523 -4.068 1.00 10.25 40 GLY A CA 2
ATOM 1576 C C . GLY A 1 31 ? -1.015 13.543 -5.458 1.00 75.14 40 GLY A C 2
ATOM 1577 O O . GLY A 1 31 ? -1.358 14.604 -5.979 1.00 54.12 40 GLY A O 2
ATOM 1581 N N . VAL A 1 32 ? -1.147 12.365 -6.061 1.00 32.51 41 VAL A N 2
ATOM 1582 C CA . VAL A 1 32 ? -1.716 12.251 -7.398 1.00 0.35 41 VAL A CA 2
ATOM 1583 C C . VAL A 1 32 ? -2.413 10.909 -7.587 1.00 72.35 41 VAL A C 2
ATOM 1584 O O . VAL A 1 32 ? -2.218 9.980 -6.801 1.00 12.44 41 VAL A O 2
ATOM 1597 N N . HIS A 1 33 ? -3.227 10.812 -8.633 1.00 30.10 42 HIS A N 2
ATOM 1598 C CA . HIS A 1 33 ? -3.953 9.582 -8.926 1.00 54.32 42 HIS A CA 2
ATOM 1599 C C . HIS A 1 33 ? -3.023 8.529 -9.520 1.00 64.02 42 HIS A C 2
ATOM 1600 O O . HIS A 1 33 ? -2.610 8.632 -10.675 1.00 11.11 42 HIS A O 2
ATOM 1613 N N . PHE A 1 34 ? -2.695 7.518 -8.723 1.00 42.31 43 PHE A N 2
ATOM 1614 C CA . PHE A 1 34 ? -1.811 6.447 -9.170 1.00 70.11 43 PHE A CA 2
ATOM 1615 C C . PHE A 1 34 ? -2.503 5.091 -9.067 1.00 75.54 43 PHE A C 2
ATOM 1616 O O . PHE A 1 34 ? -3.561 4.968 -8.449 1.00 25.33 43 PHE A O 2
ATOM 1632 N N . GLU A 1 35 ? -1.898 4.076 -9.676 1.00 22.31 44 GLU A N 2
ATOM 1633 C CA . GLU A 1 35 ? -2.457 2.730 -9.654 1.00 52.24 44 GLU A CA 2
ATOM 1634 C C . GLU A 1 35 ? -1.561 1.782 -8.862 1.00 73.44 44 GLU A C 2
ATOM 1635 O O . GLU A 1 35 ? -0.390 1.598 -9.191 1.00 40.33 44 GLU A O 2
ATOM 1645 N N . ALA A 1 36 ? -2.122 1.183 -7.816 1.00 21.11 45 ALA A N 2
ATOM 1646 C CA . ALA A 1 36 ? -1.375 0.254 -6.978 1.00 43.12 45 ALA A CA 2
ATOM 1647 C C . ALA A 1 36 ? -2.127 -1.063 -6.814 1.00 64.11 45 ALA A C 2
ATOM 1648 O O . ALA A 1 36 ? -3.263 -1.087 -6.339 1.00 64.32 45 ALA A O 2
ATOM 1655 N N . THR A 1 37 ? -1.487 -2.158 -7.210 1.00 44.11 46 THR A N 2
ATOM 1656 C CA . THR A 1 37 ? -2.096 -3.478 -7.108 1.00 3.44 46 THR A CA 2
ATOM 1657 C C . THR A 1 37 ? -1.270 -4.398 -6.215 1.00 31.45 46 THR A C 2
ATOM 1658 O O . THR A 1 37 ? -0.133 -4.740 -6.541 1.00 32.54 46 THR A O 2
ATOM 1669 N N . VAL A 1 38 ? -1.850 -4.796 -5.088 1.00 70.25 47 VAL A N 2
ATOM 1670 C CA . VAL A 1 38 ? -1.169 -5.678 -4.148 1.00 45.12 47 VAL A CA 2
ATOM 1671 C C . VAL A 1 38 ? -1.807 -7.062 -4.131 1.00 54.43 47 VAL A C 2
ATOM 1672 O O . VAL A 1 38 ? -3.031 -7.193 -4.159 1.00 1.11 47 VAL A O 2
ATOM 1685 N N . VAL A 1 39 ? -0.971 -8.094 -4.084 1.00 64.22 48 VAL A N 2
ATOM 1686 C CA . VAL A 1 39 ? -1.454 -9.469 -4.061 1.00 42.54 48 VAL A CA 2
ATOM 1687 C C . VAL A 1 39 ? -0.707 -10.297 -3.021 1.00 63.22 48 VAL A C 2
ATOM 1688 O O . VAL A 1 39 ? 0.510 -10.463 -3.102 1.00 50.22 48 VAL A O 2
ATOM 1701 N N . SER A 1 40 ? -1.443 -10.814 -2.043 1.00 34.31 49 SER A N 2
ATOM 1702 C CA . SER A 1 40 ? -0.851 -11.621 -0.983 1.00 10.54 49 SER A CA 2
ATOM 1703 C C . SER A 1 40 ? -1.915 -12.457 -0.277 1.00 71.10 49 SER A C 2
ATOM 1704 O O . SER A 1 40 ? -3.116 -12.229 -0.422 1.00 70.32 49 SER A O 2
ATOM 1711 N N . PRO A 1 41 ? -1.464 -13.449 0.505 1.00 34.55 50 PRO A N 2
ATOM 1712 C CA . PRO A 1 41 ? -2.360 -14.338 1.250 1.00 43.11 50 PRO A CA 2
ATOM 1713 C C . PRO A 1 41 ? -3.066 -13.622 2.397 1.00 53.32 50 PRO A C 2
ATOM 1714 O O . PRO A 1 41 ? -4.107 -14.072 2.874 1.00 52.11 50 PRO A O 2
ATOM 1722 N N . ALA A 1 42 ? -2.493 -12.506 2.833 1.00 22.14 51 ALA A N 2
ATOM 1723 C CA . ALA A 1 42 ? -3.069 -11.726 3.922 1.00 34.01 51 ALA A CA 2
ATOM 1724 C C . ALA A 1 42 ? -4.564 -11.512 3.712 1.00 34.32 51 ALA A C 2
ATOM 1725 O O . ALA A 1 42 ? -5.362 -11.692 4.632 1.00 70.32 51 ALA A O 2
ATOM 1732 N N . PHE A 1 43 ? -4.938 -11.126 2.496 1.00 44.40 52 PHE A N 2
ATOM 1733 C CA . PHE A 1 43 ? -6.337 -10.886 2.166 1.00 60.32 52 PHE A CA 2
ATOM 1734 C C . PHE A 1 43 ? -7.032 -12.184 1.766 1.00 61.21 52 PHE A C 2
ATOM 1735 O O . PHE A 1 43 ? -7.906 -12.191 0.898 1.00 75.43 52 PHE A O 2
ATOM 1751 N N . VAL A 1 44 ? -6.638 -13.281 2.403 1.00 43.53 53 VAL A N 2
ATOM 1752 C CA . VAL A 1 44 ? -7.222 -14.585 2.115 1.00 1.42 53 VAL A CA 2
ATOM 1753 C C . VAL A 1 44 ? -8.743 -14.535 2.191 1.00 33.54 53 VAL A C 2
ATOM 1754 O O . VAL A 1 44 ? -9.311 -14.026 3.157 1.00 21.44 53 VAL A O 2
ATOM 1767 N N . GLY A 1 45 ? -9.400 -15.066 1.164 1.00 42.43 54 GLY A N 2
ATOM 1768 C CA . GLY A 1 45 ? -10.850 -15.072 1.133 1.00 53.52 54 GLY A CA 2
ATOM 1769 C C . GLY A 1 45 ? -11.437 -13.676 1.189 1.00 60.55 54 GLY A C 2
ATOM 1770 O O . GLY A 1 45 ? -11.895 -13.145 0.178 1.00 23.22 54 GLY A O 2
ATOM 1774 N N . LYS A 1 46 ? -11.426 -13.078 2.377 1.00 2.41 55 LYS A N 2
ATOM 1775 C CA . LYS A 1 46 ? -11.960 -11.735 2.563 1.00 35.21 55 LYS A CA 2
ATOM 1776 C C . LYS A 1 46 ? -10.884 -10.788 3.083 1.00 2.44 55 LYS A C 2
ATOM 1777 O O . LYS A 1 46 ? -10.103 -11.145 3.964 1.00 63.25 55 LYS A O 2
ATOM 1792 N N . ALA A 1 47 ? -10.849 -9.579 2.531 1.00 43.43 56 ALA A N 2
ATOM 1793 C CA . ALA A 1 47 ? -9.871 -8.580 2.942 1.00 43.31 56 ALA A CA 2
ATOM 1794 C C . ALA A 1 47 ? -10.484 -7.579 3.916 1.00 25.44 56 ALA A C 2
ATOM 1795 O O . ALA A 1 47 ? -11.179 -6.642 3.523 1.00 73.53 56 ALA A O 2
ATOM 1802 N N . PRO A 1 48 ? -10.221 -7.778 5.215 1.00 54.34 57 PRO A N 2
ATOM 1803 C CA . PRO A 1 48 ? -10.738 -6.902 6.271 1.00 41.14 57 PRO A CA 2
ATOM 1804 C C . PRO A 1 48 ? -10.087 -5.524 6.251 1.00 31.34 57 PRO A C 2
ATOM 1805 O O . PRO A 1 48 ? -9.121 -5.293 5.523 1.00 64.52 57 PRO A O 2
ATOM 1813 N N . LEU A 1 49 ? -10.622 -4.611 7.055 1.00 52.11 58 LEU A N 2
ATOM 1814 C CA . LEU A 1 49 ? -10.092 -3.254 7.130 1.00 31.11 58 LEU A CA 2
ATOM 1815 C C . LEU A 1 49 ? -8.614 -3.266 7.505 1.00 2.34 58 LEU A C 2
ATOM 1816 O O . LEU A 1 49 ? -7.864 -2.361 7.140 1.00 42.22 58 LEU A O 2
ATOM 1831 N N . ALA A 1 50 ? -8.202 -4.299 8.232 1.00 64.03 59 ALA A N 2
ATOM 1832 C CA . ALA A 1 50 ? -6.813 -4.431 8.653 1.00 45.25 59 ALA A CA 2
ATOM 1833 C C . ALA A 1 50 ? -5.875 -4.450 7.451 1.00 11.13 59 ALA A C 2
ATOM 1834 O O . ALA A 1 50 ? -4.912 -3.686 7.391 1.00 23.24 59 ALA A O 2
ATOM 1841 N N . ARG A 1 51 ? -6.162 -5.329 6.496 1.00 73.11 60 ARG A N 2
ATOM 1842 C CA . ARG A 1 51 ? -5.342 -5.448 5.296 1.00 14.43 60 ARG A CA 2
ATOM 1843 C C . ARG A 1 51 ? -5.515 -4.228 4.397 1.00 4.44 60 ARG A C 2
ATOM 1844 O O . ARG A 1 51 ? -4.541 -3.694 3.864 1.00 10.20 60 ARG A O 2
ATOM 1862 N N . HIS A 1 52 ? -6.759 -3.791 4.231 1.00 72.25 61 HIS A N 2
ATOM 1863 C CA . HIS A 1 52 ? -7.059 -2.633 3.396 1.00 55.24 61 HIS A CA 2
ATOM 1864 C C . HIS A 1 52 ? -6.304 -1.401 3.885 1.00 31.21 61 HIS A C 2
ATOM 1865 O O . HIS A 1 52 ? -5.598 -0.748 3.117 1.00 42.44 61 HIS A O 2
ATOM 1878 N N . ARG A 1 53 ? -6.461 -1.088 5.167 1.00 43.21 62 ARG A N 2
ATOM 1879 C CA . ARG A 1 53 ? -5.796 0.068 5.758 1.00 71.21 62 ARG A CA 2
ATOM 1880 C C . ARG A 1 53 ? -4.283 -0.126 5.776 1.00 44.51 62 ARG A C 2
ATOM 1881 O O . ARG A 1 53 ? -3.524 0.824 5.586 1.00 30.13 62 ARG A O 2
ATOM 1899 N N . MET A 1 54 ? -3.852 -1.362 6.005 1.00 52.31 63 MET A N 2
ATOM 1900 C CA . MET A 1 54 ? -2.430 -1.680 6.047 1.00 11.11 63 MET A CA 2
ATOM 1901 C C . MET A 1 54 ? -1.745 -1.281 4.744 1.00 74.13 63 MET A C 2
ATOM 1902 O O . MET A 1 54 ? -0.679 -0.665 4.754 1.00 34.52 63 MET A O 2
ATOM 1914 N N . VAL A 1 55 ? -2.363 -1.637 3.622 1.00 74.40 64 VAL A N 2
ATOM 1915 C CA . VAL A 1 55 ? -1.814 -1.315 2.311 1.00 33.21 64 VAL A CA 2
ATOM 1916 C C . VAL A 1 55 ? -1.895 0.183 2.033 1.00 44.45 64 VAL A C 2
ATOM 1917 O O . VAL A 1 55 ? -0.967 0.772 1.479 1.00 13.45 64 VAL A O 2
ATOM 1930 N N . TYR A 1 56 ? -3.007 0.791 2.425 1.00 23.52 65 TYR A N 2
ATOM 1931 C CA . TYR A 1 56 ? -3.210 2.221 2.217 1.00 72.11 65 TYR A CA 2
ATOM 1932 C C . TYR A 1 56 ? -2.221 3.037 3.045 1.00 12.21 65 TYR A C 2
ATOM 1933 O O . TYR A 1 56 ? -1.769 4.099 2.620 1.00 25.31 65 TYR A O 2
ATOM 1950 N N . ALA A 1 57 ? -1.891 2.531 4.228 1.00 61.34 66 ALA A N 2
ATOM 1951 C CA . ALA A 1 57 ? -0.955 3.210 5.115 1.00 44.02 66 ALA A CA 2
ATOM 1952 C C . ALA A 1 57 ? 0.479 3.054 4.622 1.00 43.34 66 ALA A C 2
ATOM 1953 O O . ALA A 1 57 ? 1.239 4.022 4.569 1.00 20.34 66 ALA A O 2
ATOM 1960 N N . THR A 1 58 ? 0.848 1.828 4.263 1.00 74.34 67 THR A N 2
ATOM 1961 C CA . THR A 1 58 ? 2.191 1.544 3.777 1.00 21.03 67 THR A CA 2
ATOM 1962 C C . THR A 1 58 ? 2.445 2.222 2.434 1.00 72.25 67 THR A C 2
ATOM 1963 O O . THR A 1 58 ? 3.582 2.558 2.101 1.00 52.25 67 THR A O 2
ATOM 1974 N N . LEU A 1 59 ? 1.379 2.421 1.667 1.00 52.12 68 LEU A N 2
ATOM 1975 C CA . LEU A 1 59 ? 1.485 3.060 0.360 1.00 51.45 68 LEU A CA 2
ATOM 1976 C C . LEU A 1 59 ? 1.512 4.578 0.497 1.00 31.45 68 LEU A C 2
ATOM 1977 O O . LEU A 1 59 ? 1.643 5.299 -0.492 1.00 44.40 68 LEU A O 2
ATOM 1992 N N . GLY A 1 60 ? 1.387 5.059 1.730 1.00 52.52 69 GLY A N 2
ATOM 1993 C CA . GLY A 1 60 ? 1.401 6.489 1.974 1.00 21.20 69 GLY A CA 2
ATOM 1994 C C . GLY A 1 60 ? 0.559 7.257 0.975 1.00 35.02 69 GLY A C 2
ATOM 1995 O O . GLY A 1 60 ? 1.086 7.851 0.036 1.00 3.31 69 GLY A O 2
ATOM 1999 N N . GLU A 1 61 ? -0.756 7.241 1.175 1.00 45.11 70 GLU A N 2
ATOM 2000 C CA . GLU A 1 61 ? -1.672 7.939 0.281 1.00 22.10 70 GLU A CA 2
ATOM 2001 C C . GLU A 1 61 ? -1.906 9.371 0.752 1.00 64.52 70 GLU A C 2
ATOM 2002 O O . GLU A 1 61 ? -1.936 10.305 -0.052 1.00 74.43 70 GLU A O 2
ATOM 2012 N N . LEU A 1 62 ? -2.073 9.539 2.060 1.00 0.05 71 LEU A N 2
ATOM 2013 C CA . LEU A 1 62 ? -2.305 10.857 2.639 1.00 51.33 71 LEU A CA 2
ATOM 2014 C C . LEU A 1 62 ? -0.986 11.533 2.999 1.00 60.51 71 LEU A C 2
ATOM 2015 O O . LEU A 1 62 ? -0.971 12.590 3.631 1.00 33.24 71 LEU A O 2
ATOM 2030 N N . MET A 1 63 ? 0.119 10.918 2.592 1.00 33.43 72 MET A N 2
ATOM 2031 C CA . MET A 1 63 ? 1.442 11.464 2.868 1.00 42.40 72 MET A CA 2
ATOM 2032 C C . MET A 1 63 ? 1.771 12.606 1.912 1.00 3.44 72 MET A C 2
ATOM 2033 O O . MET A 1 63 ? 2.727 13.351 2.125 1.00 73.43 72 MET A O 2
ATOM 2045 N N . GLY A 1 64 ? 0.972 12.737 0.857 1.00 3.45 73 GLY A N 2
ATOM 2046 C CA . GLY A 1 64 ? 1.196 13.790 -0.116 1.00 33.34 73 GLY A CA 2
ATOM 2047 C C . GLY A 1 64 ? -0.095 14.436 -0.577 1.00 32.45 73 GLY A C 2
ATOM 2048 O O . GLY A 1 64 ? -0.117 15.616 -0.924 1.00 35.03 73 GLY A O 2
ATOM 2052 N N . GLY A 1 65 ? -1.175 13.659 -0.584 1.00 4.23 74 GLY A N 2
ATOM 2053 C CA . GLY A 1 65 ? -2.460 14.180 -1.010 1.00 1.04 74 GLY A CA 2
ATOM 2054 C C . GLY A 1 65 ? -3.137 13.289 -2.034 1.00 4.23 74 GLY A C 2
ATOM 2055 O O . GLY A 1 65 ? -3.596 13.763 -3.073 1.00 4.33 74 GLY A O 2
ATOM 2059 N N . ALA A 1 66 ? -3.196 11.994 -1.740 1.00 33.41 75 ALA A N 2
ATOM 2060 C CA . ALA A 1 66 ? -3.822 11.035 -2.643 1.00 25.11 75 ALA A CA 2
ATOM 2061 C C . ALA A 1 66 ? -5.287 11.383 -2.885 1.00 1.21 75 ALA A C 2
ATOM 2062 O O . ALA A 1 66 ? -5.995 11.803 -1.970 1.00 40.45 75 ALA A O 2
ATOM 2069 N N . ILE A 1 67 ? -5.734 11.208 -4.124 1.00 1.21 76 ILE A N 2
ATOM 2070 C CA . ILE A 1 67 ? -7.115 11.504 -4.486 1.00 4.54 76 ILE A CA 2
ATOM 2071 C C . ILE A 1 67 ? -7.955 10.232 -4.532 1.00 23.03 76 ILE A C 2
ATOM 2072 O O . ILE A 1 67 ? -7.423 9.127 -4.641 1.00 40.31 76 ILE A O 2
ATOM 2087 N N . HIS A 1 68 ? -9.272 10.397 -4.450 1.00 60.30 77 HIS A N 2
ATOM 2088 C CA . HIS A 1 68 ? -10.187 9.262 -4.485 1.00 52.23 77 HIS A CA 2
ATOM 2089 C C . HIS A 1 68 ? -9.933 8.396 -5.715 1.00 11.11 77 HIS A C 2
ATOM 2090 O O . HIS A 1 68 ? -10.401 7.260 -5.794 1.00 23.51 77 HIS A O 2
ATOM 2103 N N . ALA A 1 69 ? -9.188 8.940 -6.672 1.00 74.13 78 ALA A N 2
ATOM 2104 C CA . ALA A 1 69 ? -8.870 8.216 -7.897 1.00 53.44 78 ALA A CA 2
ATOM 2105 C C . ALA A 1 69 ? -7.711 7.250 -7.678 1.00 1.00 78 ALA A C 2
ATOM 2106 O O . ALA A 1 69 ? -6.838 7.106 -8.536 1.00 71.41 78 ALA A O 2
ATOM 2113 N N . LEU A 1 70 ? -7.705 6.589 -6.526 1.00 74.52 79 LEU A N 2
ATOM 2114 C CA . LEU A 1 70 ? -6.653 5.637 -6.194 1.00 50.40 79 LEU A CA 2
ATOM 2115 C C . LEU A 1 70 ? -7.106 4.206 -6.469 1.00 61.21 79 LEU A C 2
ATOM 2116 O O . LEU A 1 70 ? -8.168 3.784 -6.014 1.00 71.12 79 LEU A O 2
ATOM 2131 N N . GLN A 1 71 ? -6.291 3.466 -7.213 1.00 1.43 80 GLN A N 2
ATOM 2132 C CA . GLN A 1 71 ? -6.609 2.082 -7.547 1.00 1.03 80 GLN A CA 2
ATOM 2133 C C . GLN A 1 71 ? -5.899 1.118 -6.602 1.00 13.32 80 GLN A C 2
ATOM 2134 O O . GLN A 1 71 ? -4.669 1.060 -6.566 1.00 34.10 80 GLN A O 2
ATOM 2146 N N . LEU A 1 72 ? -6.681 0.364 -5.839 1.00 52.04 81 LEU A N 2
ATOM 2147 C CA . LEU A 1 72 ? -6.128 -0.599 -4.891 1.00 1.34 81 LEU A CA 2
ATOM 2148 C C . LEU A 1 72 ? -6.929 -1.897 -4.904 1.00 30.30 81 LEU A C 2
ATOM 2149 O O . LEU A 1 72 ? -8.118 -1.908 -4.584 1.00 51.05 81 LEU A O 2
ATOM 2164 N N . LYS A 1 73 ? -6.270 -2.990 -5.273 1.00 62.04 82 LYS A N 2
ATOM 2165 C CA . LYS A 1 73 ? -6.917 -4.295 -5.323 1.00 74.31 82 LYS A CA 2
ATOM 2166 C C . LYS A 1 73 ? -6.196 -5.296 -4.427 1.00 11.44 82 LYS A C 2
ATOM 2167 O O . LYS A 1 73 ? -4.969 -5.404 -4.461 1.00 30.21 82 LYS A O 2
ATOM 2182 N N . THR A 1 74 ? -6.964 -6.029 -3.627 1.00 23.40 83 THR A N 2
ATOM 2183 C CA . THR A 1 74 ? -6.398 -7.021 -2.722 1.00 3.52 83 THR A CA 2
ATOM 2184 C C . THR A 1 74 ? -6.882 -8.424 -3.072 1.00 24.42 83 THR A C 2
ATOM 2185 O O . THR A 1 74 ? -8.041 -8.768 -2.838 1.00 32.03 83 THR A O 2
ATOM 2196 N N . LEU A 1 75 ? -5.987 -9.231 -3.633 1.00 31.44 84 LEU A N 2
ATOM 2197 C CA . LEU A 1 75 ? -6.324 -10.597 -4.015 1.00 13.24 84 LEU A CA 2
ATOM 2198 C C . LEU A 1 75 ? -5.323 -11.589 -3.429 1.00 23.15 84 LEU A C 2
ATOM 2199 O O . LEU A 1 75 ? -4.215 -11.214 -3.044 1.00 62.42 84 LEU A O 2
ATOM 2214 N N . THR A 1 76 ? -5.719 -12.856 -3.368 1.00 21.53 85 THR A N 2
ATOM 2215 C CA . THR A 1 76 ? -4.857 -13.902 -2.831 1.00 23.33 85 THR A CA 2
ATOM 2216 C C . THR A 1 76 ? -3.715 -14.218 -3.790 1.00 63.33 85 THR A C 2
ATOM 2217 O O . THR A 1 76 ? -3.744 -13.862 -4.968 1.00 51.02 85 THR A O 2
ATOM 2228 N N . PRO A 1 77 ? -2.683 -14.904 -3.276 1.00 63.44 86 PRO A N 2
ATOM 2229 C CA . PRO A 1 77 ? -1.511 -15.284 -4.069 1.00 14.42 86 PRO A CA 2
ATOM 2230 C C . PRO A 1 77 ? -1.835 -16.357 -5.103 1.00 21.14 86 PRO A C 2
ATOM 2231 O O . PRO A 1 77 ? -0.986 -16.729 -5.913 1.00 72.11 86 PRO A O 2
ATOM 2239 N N . ASP A 1 78 ? -3.069 -16.850 -5.071 1.00 63.13 87 ASP A N 2
ATOM 2240 C CA . ASP A 1 78 ? -3.505 -17.880 -6.006 1.00 35.32 87 ASP A CA 2
ATOM 2241 C C . ASP A 1 78 ? -4.187 -17.257 -7.220 1.00 3.34 87 ASP A C 2
ATOM 2242 O O . ASP A 1 78 ? -4.171 -17.825 -8.311 1.00 34.24 87 ASP A O 2
ATOM 2250 N N . GLU A 1 79 ? -4.784 -16.086 -7.022 1.00 52.04 88 GLU A N 2
ATOM 2251 C CA . GLU A 1 79 ? -5.473 -15.387 -8.100 1.00 2.33 88 GLU A CA 2
ATOM 2252 C C . GLU A 1 79 ? -4.651 -14.198 -8.589 1.00 2.25 88 GLU A C 2
ATOM 2253 O O . GLU A 1 79 ? -5.195 -13.134 -8.883 1.00 22.21 88 GLU A O 2
ATOM 2263 N N . ALA A 1 80 ? -3.338 -14.388 -8.674 1.00 21.11 89 ALA A N 2
ATOM 2264 C CA . ALA A 1 80 ? -2.441 -13.332 -9.129 1.00 74.44 89 ALA A CA 2
ATOM 2265 C C . ALA A 1 80 ? -1.886 -13.643 -10.514 1.00 2.42 89 ALA A C 2
ATOM 2266 O O . ALA A 1 80 ? -1.325 -12.770 -11.178 1.00 2.22 89 ALA A O 2
ATOM 2273 N N . MET A 1 1 ? 22.140 4.340 -8.335 1.00 32.53 10 MET A N 3
ATOM 2274 C CA . MET A 1 1 ? 21.232 3.394 -7.697 1.00 73.52 10 MET A CA 3
ATOM 2275 C C . MET A 1 1 ? 21.567 3.234 -6.217 1.00 74.42 10 MET A C 3
ATOM 2276 O O . MET A 1 1 ? 21.512 2.129 -5.675 1.00 22.21 10 MET A O 3
ATOM 2288 N N . ARG A 1 2 ? 21.914 4.342 -5.570 1.00 74.23 11 ARG A N 3
ATOM 2289 C CA . ARG A 1 2 ? 22.258 4.323 -4.154 1.00 41.32 11 ARG A CA 3
ATOM 2290 C C . ARG A 1 2 ? 21.128 4.904 -3.310 1.00 74.33 11 ARG A C 3
ATOM 2291 O O . ARG A 1 2 ? 20.625 4.255 -2.392 1.00 2.35 11 ARG A O 3
ATOM 2309 N N . LYS A 1 3 ? 20.731 6.132 -3.628 1.00 43.20 12 LYS A N 3
ATOM 2310 C CA . LYS A 1 3 ? 19.659 6.802 -2.901 1.00 33.15 12 LYS A CA 3
ATOM 2311 C C . LYS A 1 3 ? 18.375 6.825 -3.724 1.00 11.51 12 LYS A C 3
ATOM 2312 O O . LYS A 1 3 ? 18.403 7.081 -4.928 1.00 62.23 12 LYS A O 3
ATOM 2327 N N . ARG A 1 4 ? 17.252 6.555 -3.068 1.00 63.53 13 ARG A N 3
ATOM 2328 C CA . ARG A 1 4 ? 15.958 6.545 -3.738 1.00 34.51 13 ARG A CA 3
ATOM 2329 C C . ARG A 1 4 ? 14.946 7.402 -2.983 1.00 4.21 13 ARG A C 3
ATOM 2330 O O . ARG A 1 4 ? 14.950 7.472 -1.754 1.00 24.20 13 ARG A O 3
ATOM 2348 N N . PRO A 1 5 ? 14.059 8.071 -3.735 1.00 72.05 14 PRO A N 3
ATOM 2349 C CA . PRO A 1 5 ? 13.025 8.936 -3.157 1.00 12.50 14 PRO A CA 3
ATOM 2350 C C . PRO A 1 5 ? 11.951 8.143 -2.421 1.00 62.13 14 PRO A C 3
ATOM 2351 O O . PRO A 1 5 ? 12.138 6.966 -2.110 1.00 32.21 14 PRO A O 3
ATOM 2359 N N . LEU A 1 6 ? 10.828 8.794 -2.143 1.00 63.33 15 LEU A N 3
ATOM 2360 C CA . LEU A 1 6 ? 9.723 8.150 -1.442 1.00 13.02 15 LEU A CA 3
ATOM 2361 C C . LEU A 1 6 ? 8.571 7.851 -2.397 1.00 1.42 15 LEU A C 3
ATOM 2362 O O . LEU A 1 6 ? 7.421 7.726 -1.979 1.00 33.53 15 LEU A O 3
ATOM 2377 N N . ASP A 1 7 ? 8.891 7.735 -3.682 1.00 31.53 16 ASP A N 3
ATOM 2378 C CA . ASP A 1 7 ? 7.885 7.448 -4.697 1.00 31.30 16 ASP A CA 3
ATOM 2379 C C . ASP A 1 7 ? 7.312 6.046 -4.513 1.00 21.13 16 ASP A C 3
ATOM 2380 O O . ASP A 1 7 ? 7.708 5.318 -3.603 1.00 72.34 16 ASP A O 3
ATOM 2388 N N . ALA A 1 8 ? 6.377 5.676 -5.382 1.00 41.43 17 ALA A N 3
ATOM 2389 C CA . ALA A 1 8 ? 5.751 4.361 -5.315 1.00 35.32 17 ALA A CA 3
ATOM 2390 C C . ALA A 1 8 ? 6.794 3.264 -5.135 1.00 52.51 17 ALA A C 3
ATOM 2391 O O . ALA A 1 8 ? 6.499 2.197 -4.597 1.00 51.12 17 ALA A O 3
ATOM 2398 N N . GLU A 1 9 ? 8.014 3.533 -5.589 1.00 44.21 18 GLU A N 3
ATOM 2399 C CA . GLU A 1 9 ? 9.100 2.567 -5.479 1.00 64.33 18 GLU A CA 3
ATOM 2400 C C . GLU A 1 9 ? 9.457 2.314 -4.016 1.00 22.13 18 GLU A C 3
ATOM 2401 O O . GLU A 1 9 ? 9.717 1.179 -3.615 1.00 73.33 18 GLU A O 3
ATOM 2411 N N . THR A 1 10 ? 9.468 3.381 -3.223 1.00 5.52 19 THR A N 3
ATOM 2412 C CA . THR A 1 10 ? 9.795 3.277 -1.806 1.00 33.34 19 THR A CA 3
ATOM 2413 C C . THR A 1 10 ? 8.809 2.369 -1.080 1.00 32.40 19 THR A C 3
ATOM 2414 O O . THR A 1 10 ? 9.207 1.484 -0.323 1.00 14.15 19 THR A O 3
ATOM 2425 N N . ILE A 1 11 ? 7.520 2.594 -1.316 1.00 32.13 20 ILE A N 3
ATOM 2426 C CA . ILE A 1 11 ? 6.478 1.795 -0.685 1.00 15.14 20 ILE A CA 3
ATOM 2427 C C . ILE A 1 11 ? 6.520 0.351 -1.175 1.00 33.23 20 ILE A C 3
ATOM 2428 O O . ILE A 1 11 ? 6.322 -0.584 -0.401 1.00 52.34 20 ILE A O 3
ATOM 2443 N N . ARG A 1 12 ? 6.780 0.178 -2.468 1.00 61.33 21 ARG A N 3
ATOM 2444 C CA . ARG A 1 12 ? 6.849 -1.151 -3.062 1.00 63.04 21 ARG A CA 3
ATOM 2445 C C . ARG A 1 12 ? 7.967 -1.973 -2.426 1.00 14.34 21 ARG A C 3
ATOM 2446 O O . ARG A 1 12 ? 7.796 -3.159 -2.143 1.00 2.20 21 ARG A O 3
ATOM 2464 N N . LYS A 1 13 ? 9.112 -1.336 -2.207 1.00 31.52 22 LYS A N 3
ATOM 2465 C CA . LYS A 1 13 ? 10.259 -2.005 -1.606 1.00 72.14 22 LYS A CA 3
ATOM 2466 C C . LYS A 1 13 ? 9.987 -2.343 -0.144 1.00 71.41 22 LYS A C 3
ATOM 2467 O O . LYS A 1 13 ? 10.253 -3.458 0.307 1.00 45.01 22 LYS A O 3
ATOM 2482 N N . LEU A 1 14 ? 9.452 -1.375 0.593 1.00 74.41 23 LEU A N 3
ATOM 2483 C CA . LEU A 1 14 ? 9.141 -1.571 2.005 1.00 22.45 23 LEU A CA 3
ATOM 2484 C C . LEU A 1 14 ? 8.211 -2.763 2.198 1.00 14.54 23 LEU A C 3
ATOM 2485 O O . LEU A 1 14 ? 8.464 -3.631 3.033 1.00 35.03 23 LEU A O 3
ATOM 2500 N N . ILE A 1 15 ? 7.135 -2.799 1.418 1.00 41.44 24 ILE A N 3
ATOM 2501 C CA . ILE A 1 15 ? 6.168 -3.888 1.501 1.00 4.13 24 ILE A CA 3
ATOM 2502 C C . ILE A 1 15 ? 6.790 -5.210 1.062 1.00 64.11 24 ILE A C 3
ATOM 2503 O O . ILE A 1 15 ? 6.616 -6.237 1.718 1.00 64.42 24 ILE A O 3
ATOM 2518 N N . GLU A 1 16 ? 7.517 -5.175 -0.050 1.00 4.50 25 GLU A N 3
ATOM 2519 C CA . GLU A 1 16 ? 8.166 -6.370 -0.575 1.00 12.25 25 GLU A CA 3
ATOM 2520 C C . GLU A 1 16 ? 9.038 -7.029 0.489 1.00 73.14 25 GLU A C 3
ATOM 2521 O O . GLU A 1 16 ? 9.081 -8.254 0.600 1.00 10.31 25 GLU A O 3
ATOM 2531 N N . SER A 1 17 ? 9.730 -6.206 1.270 1.00 45.52 26 SER A N 3
ATOM 2532 C CA . SER A 1 17 ? 10.606 -6.709 2.323 1.00 21.40 26 SER A CA 3
ATOM 2533 C C . SER A 1 17 ? 9.800 -7.095 3.560 1.00 30.51 26 SER A C 3
ATOM 2534 O O . SER A 1 17 ? 10.159 -8.022 4.284 1.00 70.31 26 SER A O 3
ATOM 2541 N N . GLY A 1 18 ? 8.708 -6.374 3.797 1.00 23.45 27 GLY A N 3
ATOM 2542 C CA . GLY A 1 18 ? 7.868 -6.653 4.946 1.00 14.41 27 GLY A CA 3
ATOM 2543 C C . GLY A 1 18 ? 7.128 -7.971 4.816 1.00 24.32 27 GLY A C 3
ATOM 2544 O O . GLY A 1 18 ? 7.304 -8.874 5.635 1.00 1.13 27 GLY A O 3
ATOM 2548 N N . LEU A 1 19 ? 6.296 -8.081 3.786 1.00 2.14 28 LEU A N 3
ATOM 2549 C CA . LEU A 1 19 ? 5.525 -9.296 3.551 1.00 45.11 28 LEU A CA 3
ATOM 2550 C C . LEU A 1 19 ? 6.422 -10.421 3.044 1.00 21.41 28 LEU A C 3
ATOM 2551 O O . LEU A 1 19 ? 7.513 -10.190 2.522 1.00 0.24 28 LEU A O 3
ATOM 2566 N N . PRO A 1 20 ? 5.952 -11.667 3.197 1.00 50.34 29 PRO A N 3
ATOM 2567 C CA . PRO A 1 20 ? 6.695 -12.853 2.757 1.00 50.12 29 PRO A CA 3
ATOM 2568 C C . PRO A 1 20 ? 6.766 -12.962 1.238 1.00 24.53 29 PRO A C 3
ATOM 2569 O O . PRO A 1 20 ? 7.680 -12.427 0.612 1.00 3.23 29 PRO A O 3
ATOM 2577 N N . GLU A 1 21 ? 5.796 -13.657 0.652 1.00 64.33 30 GLU A N 3
ATOM 2578 C CA . GLU A 1 21 ? 5.751 -13.836 -0.794 1.00 24.33 30 GLU A CA 3
ATOM 2579 C C . GLU A 1 21 ? 4.668 -12.960 -1.416 1.00 53.30 30 GLU A C 3
ATOM 2580 O O . GLU A 1 21 ? 3.975 -13.378 -2.343 1.00 33.22 30 GLU A O 3
ATOM 2590 N N . ALA A 1 22 ? 4.527 -11.744 -0.899 1.00 12.24 31 ALA A N 3
ATOM 2591 C CA . ALA A 1 22 ? 3.529 -10.810 -1.404 1.00 31.31 31 ALA A CA 3
ATOM 2592 C C . ALA A 1 22 ? 4.110 -9.929 -2.505 1.00 71.50 31 ALA A C 3
ATOM 2593 O O . ALA A 1 22 ? 5.136 -9.276 -2.314 1.00 23.44 31 ALA A O 3
ATOM 2600 N N . ARG A 1 23 ? 3.448 -9.916 -3.657 1.00 71.20 32 ARG A N 3
ATOM 2601 C CA . ARG A 1 23 ? 3.899 -9.116 -4.790 1.00 65.22 32 ARG A CA 3
ATOM 2602 C C . ARG A 1 23 ? 3.178 -7.772 -4.828 1.00 1.45 32 ARG A C 3
ATOM 2603 O O . ARG A 1 23 ? 1.984 -7.704 -5.119 1.00 11.33 32 ARG A O 3
ATOM 2621 N N . VAL A 1 24 ? 3.912 -6.703 -4.533 1.00 41.30 33 VAL A N 3
ATOM 2622 C CA . VAL A 1 24 ? 3.343 -5.361 -4.534 1.00 1.50 33 VAL A CA 3
ATOM 2623 C C . VAL A 1 24 ? 3.866 -4.544 -5.710 1.00 55.31 33 VAL A C 3
ATOM 2624 O O . VAL A 1 24 ? 5.075 -4.406 -5.895 1.00 30.51 33 VAL A O 3
ATOM 2637 N N . ASP A 1 25 ? 2.946 -4.005 -6.504 1.00 25.10 34 ASP A N 3
ATOM 2638 C CA . ASP A 1 25 ? 3.314 -3.200 -7.663 1.00 63.44 34 ASP A CA 3
ATOM 2639 C C . ASP A 1 25 ? 2.460 -1.937 -7.740 1.00 42.55 34 ASP A C 3
ATOM 2640 O O . ASP A 1 25 ? 1.240 -2.008 -7.882 1.00 52.32 34 ASP A O 3
ATOM 2648 N N . VAL A 1 26 ? 3.112 -0.782 -7.642 1.00 12.14 35 VAL A N 3
ATOM 2649 C CA . VAL A 1 26 ? 2.413 0.496 -7.701 1.00 71.31 35 VAL A CA 3
ATOM 2650 C C . VAL A 1 26 ? 3.025 1.409 -8.758 1.00 64.03 35 VAL A C 3
ATOM 2651 O O . VAL A 1 26 ? 4.246 1.470 -8.907 1.00 53.15 35 VAL A O 3
ATOM 2664 N N . GLN A 1 27 ? 2.170 2.117 -9.487 1.00 24.44 36 GLN A N 3
ATOM 2665 C CA . GLN A 1 27 ? 2.628 3.028 -10.530 1.00 70.24 36 GLN A CA 3
ATOM 2666 C C . GLN A 1 27 ? 1.995 4.406 -10.366 1.00 32.04 36 GLN A C 3
ATOM 2667 O O . GLN A 1 27 ? 0.773 4.545 -10.385 1.00 50.15 36 GLN A O 3
ATOM 2679 N N . GLY A 1 28 ? 2.836 5.423 -10.204 1.00 22.12 37 GLY A N 3
ATOM 2680 C CA . GLY A 1 28 ? 2.341 6.777 -10.039 1.00 52.35 37 GLY A CA 3
ATOM 2681 C C . GLY A 1 28 ? 3.184 7.589 -9.077 1.00 72.53 37 GLY A C 3
ATOM 2682 O O . GLY A 1 28 ? 4.412 7.562 -9.143 1.00 4.21 37 GLY A O 3
ATOM 2686 N N . GLU A 1 29 ? 2.523 8.315 -8.181 1.00 65.42 38 GLU A N 3
ATOM 2687 C CA . GLU A 1 29 ? 3.221 9.141 -7.202 1.00 12.42 38 GLU A CA 3
ATOM 2688 C C . GLU A 1 29 ? 2.260 9.643 -6.129 1.00 71.43 38 GLU A C 3
ATOM 2689 O O . GLU A 1 29 ? 1.046 9.465 -6.235 1.00 32.34 38 GLU A O 3
ATOM 2699 N N . ASP A 1 30 ? 2.811 10.269 -5.095 1.00 41.22 39 ASP A N 3
ATOM 2700 C CA . ASP A 1 30 ? 2.004 10.798 -4.001 1.00 15.02 39 ASP A CA 3
ATOM 2701 C C . ASP A 1 30 ? 1.325 12.101 -4.408 1.00 73.11 39 ASP A C 3
ATOM 2702 O O . ASP A 1 30 ? 1.841 12.849 -5.237 1.00 22.43 39 ASP A O 3
ATOM 2710 N N . GLY A 1 31 ? 0.162 12.366 -3.819 1.00 33.14 40 GLY A N 3
ATOM 2711 C CA . GLY A 1 31 ? -0.570 13.580 -4.134 1.00 12.44 40 GLY A CA 3
ATOM 2712 C C . GLY A 1 31 ? -1.204 13.533 -5.511 1.00 23.42 40 GLY A C 3
ATOM 2713 O O . GLY A 1 31 ? -1.839 14.495 -5.942 1.00 71.44 40 GLY A O 3
ATOM 2717 N N . VAL A 1 32 ? -1.029 12.413 -6.204 1.00 52.42 41 VAL A N 3
ATOM 2718 C CA . VAL A 1 32 ? -1.588 12.245 -7.540 1.00 65.32 41 VAL A CA 3
ATOM 2719 C C . VAL A 1 32 ? -2.327 10.918 -7.664 1.00 2.24 41 VAL A C 3
ATOM 2720 O O . VAL A 1 32 ? -2.166 10.025 -6.831 1.00 63.31 41 VAL A O 3
ATOM 2733 N N . HIS A 1 33 ? -3.137 10.793 -8.710 1.00 34.12 42 HIS A N 3
ATOM 2734 C CA . HIS A 1 33 ? -3.901 9.573 -8.945 1.00 73.22 42 HIS A CA 3
ATOM 2735 C C . HIS A 1 33 ? -3.001 8.462 -9.478 1.00 63.03 42 HIS A C 3
ATOM 2736 O O . HIS A 1 33 ? -2.569 8.498 -10.630 1.00 32.01 42 HIS A O 3
ATOM 2749 N N . PHE A 1 34 ? -2.721 7.476 -8.631 1.00 63.44 43 PHE A N 3
ATOM 2750 C CA . PHE A 1 34 ? -1.870 6.356 -9.015 1.00 32.44 43 PHE A CA 3
ATOM 2751 C C . PHE A 1 34 ? -2.580 5.027 -8.777 1.00 25.42 43 PHE A C 3
ATOM 2752 O O . PHE A 1 34 ? -3.615 4.976 -8.114 1.00 53.43 43 PHE A O 3
ATOM 2768 N N . GLU A 1 35 ? -2.015 3.955 -9.322 1.00 0.12 44 GLU A N 3
ATOM 2769 C CA . GLU A 1 35 ? -2.595 2.626 -9.170 1.00 32.02 44 GLU A CA 3
ATOM 2770 C C . GLU A 1 35 ? -1.680 1.724 -8.347 1.00 24.03 44 GLU A C 3
ATOM 2771 O O . GLU A 1 35 ? -0.508 1.543 -8.677 1.00 22.23 44 GLU A O 3
ATOM 2781 N N . ALA A 1 36 ? -2.223 1.160 -7.273 1.00 61.41 45 ALA A N 3
ATOM 2782 C CA . ALA A 1 36 ? -1.457 0.277 -6.403 1.00 52.11 45 ALA A CA 3
ATOM 2783 C C . ALA A 1 36 ? -2.051 -1.128 -6.387 1.00 4.21 45 ALA A C 3
ATOM 2784 O O . ALA A 1 36 ? -3.177 -1.332 -5.932 1.00 1.40 45 ALA A O 3
ATOM 2791 N N . THR A 1 37 ? -1.287 -2.094 -6.887 1.00 25.13 46 THR A N 3
ATOM 2792 C CA . THR A 1 37 ? -1.737 -3.479 -6.931 1.00 33.13 46 THR A CA 3
ATOM 2793 C C . THR A 1 37 ? -0.881 -4.366 -6.034 1.00 31.30 46 THR A C 3
ATOM 2794 O O . THR A 1 37 ? 0.266 -4.670 -6.358 1.00 12.44 46 THR A O 3
ATOM 2805 N N . VAL A 1 38 ? -1.447 -4.776 -4.904 1.00 51.41 47 VAL A N 3
ATOM 2806 C CA . VAL A 1 38 ? -0.736 -5.630 -3.959 1.00 33.11 47 VAL A CA 3
ATOM 2807 C C . VAL A 1 38 ? -1.364 -7.017 -3.893 1.00 53.42 47 VAL A C 3
ATOM 2808 O O . VAL A 1 38 ? -2.564 -7.158 -3.656 1.00 23.23 47 VAL A O 3
ATOM 2821 N N . VAL A 1 39 ? -0.544 -8.043 -4.102 1.00 63.14 48 VAL A N 3
ATOM 2822 C CA . VAL A 1 39 ? -1.018 -9.421 -4.063 1.00 75.30 48 VAL A CA 3
ATOM 2823 C C . VAL A 1 39 ? -0.397 -10.184 -2.899 1.00 30.10 48 VAL A C 3
ATOM 2824 O O . VAL A 1 39 ? 0.821 -10.344 -2.828 1.00 11.24 48 VAL A O 3
ATOM 2837 N N . SER A 1 40 ? -1.242 -10.654 -1.988 1.00 72.12 49 SER A N 3
ATOM 2838 C CA . SER A 1 40 ? -0.776 -11.398 -0.823 1.00 0.25 49 SER A CA 3
ATOM 2839 C C . SER A 1 40 ? -1.902 -12.240 -0.230 1.00 13.30 49 SER A C 3
ATOM 2840 O O . SER A 1 40 ? -3.085 -11.979 -0.444 1.00 60.44 49 SER A O 3
ATOM 2847 N N . PRO A 1 41 ? -1.525 -13.277 0.533 1.00 45.14 50 PRO A N 3
ATOM 2848 C CA . PRO A 1 41 ? -2.486 -14.179 1.174 1.00 62.12 50 PRO A CA 3
ATOM 2849 C C . PRO A 1 41 ? -3.255 -13.500 2.303 1.00 4.31 50 PRO A C 3
ATOM 2850 O O . PRO A 1 41 ? -4.335 -13.946 2.687 1.00 15.03 50 PRO A O 3
ATOM 2858 N N . ALA A 1 42 ? -2.689 -12.420 2.831 1.00 2.33 51 ALA A N 3
ATOM 2859 C CA . ALA A 1 42 ? -3.322 -11.679 3.914 1.00 63.14 51 ALA A CA 3
ATOM 2860 C C . ALA A 1 42 ? -4.780 -11.370 3.590 1.00 11.11 51 ALA A C 3
ATOM 2861 O O . ALA A 1 42 ? -5.656 -11.487 4.448 1.00 32.24 51 ALA A O 3
ATOM 2868 N N . PHE A 1 43 ? -5.034 -10.975 2.347 1.00 23.24 52 PHE A N 3
ATOM 2869 C CA . PHE A 1 43 ? -6.386 -10.647 1.910 1.00 40.41 52 PHE A CA 3
ATOM 2870 C C . PHE A 1 43 ? -7.143 -11.906 1.495 1.00 62.13 52 PHE A C 3
ATOM 2871 O O . PHE A 1 43 ? -8.015 -11.863 0.627 1.00 60.31 52 PHE A O 3
ATOM 2887 N N . VAL A 1 44 ? -6.803 -13.028 2.122 1.00 63.10 53 VAL A N 3
ATOM 2888 C CA . VAL A 1 44 ? -7.449 -14.299 1.820 1.00 50.34 53 VAL A CA 3
ATOM 2889 C C . VAL A 1 44 ? -8.967 -14.175 1.896 1.00 30.24 53 VAL A C 3
ATOM 2890 O O . VAL A 1 44 ? -9.507 -13.575 2.824 1.00 43.51 53 VAL A O 3
ATOM 2903 N N . GLY A 1 45 ? -9.652 -14.747 0.909 1.00 2.22 54 GLY A N 3
ATOM 2904 C CA . GLY A 1 45 ? -11.102 -14.690 0.882 1.00 22.22 54 GLY A CA 3
ATOM 2905 C C . GLY A 1 45 ? -11.627 -13.270 0.951 1.00 3.11 54 GLY A C 3
ATOM 2906 O O . GLY A 1 45 ? -11.947 -12.667 -0.074 1.00 53.41 54 GLY A O 3
ATOM 2910 N N . LYS A 1 46 ? -11.718 -12.732 2.162 1.00 65.23 55 LYS A N 3
ATOM 2911 C CA . LYS A 1 46 ? -12.209 -11.374 2.362 1.00 65.10 55 LYS A CA 3
ATOM 2912 C C . LYS A 1 46 ? -11.115 -10.479 2.935 1.00 63.41 55 LYS A C 3
ATOM 2913 O O . LYS A 1 46 ? -10.393 -10.873 3.851 1.00 41.12 55 LYS A O 3
ATOM 2928 N N . ALA A 1 47 ? -10.998 -9.272 2.391 1.00 23.34 56 ALA A N 3
ATOM 2929 C CA . ALA A 1 47 ? -9.994 -8.320 2.851 1.00 35.33 56 ALA A CA 3
ATOM 2930 C C . ALA A 1 47 ? -10.602 -7.301 3.808 1.00 71.51 56 ALA A C 3
ATOM 2931 O O . ALA A 1 47 ? -11.251 -6.339 3.399 1.00 75.31 56 ALA A O 3
ATOM 2938 N N . PRO A 1 48 ? -10.389 -7.516 5.114 1.00 44.15 57 PRO A N 3
ATOM 2939 C CA . PRO A 1 48 ? -10.907 -6.626 6.159 1.00 11.05 57 PRO A CA 3
ATOM 2940 C C . PRO A 1 48 ? -10.207 -5.272 6.166 1.00 44.14 57 PRO A C 3
ATOM 2941 O O . PRO A 1 48 ? -9.208 -5.073 5.473 1.00 75.43 57 PRO A O 3
ATOM 2949 N N . LEU A 1 49 ? -10.736 -4.343 6.954 1.00 25.53 58 LEU A N 3
ATOM 2950 C CA . LEU A 1 49 ? -10.161 -3.006 7.053 1.00 24.45 58 LEU A CA 3
ATOM 2951 C C . LEU A 1 49 ? -8.689 -3.073 7.448 1.00 74.31 58 LEU A C 3
ATOM 2952 O O . LEU A 1 49 ? -7.903 -2.189 7.108 1.00 73.41 58 LEU A O 3
ATOM 2967 N N . ALA A 1 50 ? -8.323 -4.130 8.165 1.00 42.22 59 ALA A N 3
ATOM 2968 C CA . ALA A 1 50 ? -6.944 -4.315 8.602 1.00 73.41 59 ALA A CA 3
ATOM 2969 C C . ALA A 1 50 ? -5.988 -4.325 7.415 1.00 74.21 59 ALA A C 3
ATOM 2970 O O . ALA A 1 50 ? -5.007 -3.581 7.390 1.00 14.31 59 ALA A O 3
ATOM 2977 N N . ARG A 1 51 ? -6.281 -5.172 6.433 1.00 2.51 60 ARG A N 3
ATOM 2978 C CA . ARG A 1 51 ? -5.445 -5.280 5.243 1.00 65.11 60 ARG A CA 3
ATOM 2979 C C . ARG A 1 51 ? -5.586 -4.039 4.366 1.00 22.41 60 ARG A C 3
ATOM 2980 O O . ARG A 1 51 ? -4.600 -3.523 3.838 1.00 63.23 60 ARG A O 3
ATOM 2998 N N . HIS A 1 52 ? -6.818 -3.564 4.214 1.00 51.54 61 HIS A N 3
ATOM 2999 C CA . HIS A 1 52 ? -7.089 -2.384 3.401 1.00 2.33 61 HIS A CA 3
ATOM 3000 C C . HIS A 1 52 ? -6.295 -1.183 3.905 1.00 43.52 61 HIS A C 3
ATOM 3001 O O . HIS A 1 52 ? -5.594 -0.524 3.137 1.00 22.11 61 HIS A O 3
ATOM 3014 N N . ARG A 1 53 ? -6.409 -0.907 5.199 1.00 64.52 62 ARG A N 3
ATOM 3015 C CA . ARG A 1 53 ? -5.704 0.217 5.806 1.00 4.42 62 ARG A CA 3
ATOM 3016 C C . ARG A 1 53 ? -4.198 -0.031 5.819 1.00 44.33 62 ARG A C 3
ATOM 3017 O O . ARG A 1 53 ? -3.406 0.889 5.620 1.00 41.41 62 ARG A O 3
ATOM 3035 N N . MET A 1 54 ? -3.811 -1.281 6.057 1.00 31.04 63 MET A N 3
ATOM 3036 C CA . MET A 1 54 ? -2.400 -1.650 6.095 1.00 63.52 63 MET A CA 3
ATOM 3037 C C . MET A 1 54 ? -1.699 -1.251 4.801 1.00 3.24 63 MET A C 3
ATOM 3038 O O . MET A 1 54 ? -0.634 -0.633 4.825 1.00 64.45 63 MET A O 3
ATOM 3050 N N . VAL A 1 55 ? -2.301 -1.609 3.672 1.00 23.25 64 VAL A N 3
ATOM 3051 C CA . VAL A 1 55 ? -1.734 -1.288 2.367 1.00 60.02 64 VAL A CA 3
ATOM 3052 C C . VAL A 1 55 ? -1.770 0.214 2.107 1.00 1.22 64 VAL A C 3
ATOM 3053 O O . VAL A 1 55 ? -0.789 0.798 1.645 1.00 12.02 64 VAL A O 3
ATOM 3066 N N . TYR A 1 56 ? -2.905 0.834 2.407 1.00 73.13 65 TYR A N 3
ATOM 3067 C CA . TYR A 1 56 ? -3.070 2.268 2.204 1.00 73.22 65 TYR A CA 3
ATOM 3068 C C . TYR A 1 56 ? -2.014 3.052 2.977 1.00 21.02 65 TYR A C 3
ATOM 3069 O O . TYR A 1 56 ? -1.517 4.075 2.507 1.00 34.04 65 TYR A O 3
ATOM 3086 N N . ALA A 1 57 ? -1.676 2.564 4.166 1.00 30.35 66 ALA A N 3
ATOM 3087 C CA . ALA A 1 57 ? -0.677 3.217 5.004 1.00 35.44 66 ALA A CA 3
ATOM 3088 C C . ALA A 1 57 ? 0.730 2.979 4.467 1.00 43.12 66 ALA A C 3
ATOM 3089 O O . ALA A 1 57 ? 1.535 3.906 4.372 1.00 32.33 66 ALA A O 3
ATOM 3096 N N . THR A 1 58 ? 1.022 1.730 4.116 1.00 62.14 67 THR A N 3
ATOM 3097 C CA . THR A 1 58 ? 2.332 1.370 3.591 1.00 21.11 67 THR A CA 3
ATOM 3098 C C . THR A 1 58 ? 2.517 1.891 2.171 1.00 33.14 67 THR A C 3
ATOM 3099 O O . THR A 1 58 ? 3.628 1.898 1.640 1.00 1.55 67 THR A O 3
ATOM 3110 N N . LEU A 1 59 ? 1.421 2.327 1.558 1.00 4.44 68 LEU A N 3
ATOM 3111 C CA . LEU A 1 59 ? 1.463 2.851 0.197 1.00 22.01 68 LEU A CA 3
ATOM 3112 C C . LEU A 1 59 ? 1.621 4.369 0.203 1.00 55.43 68 LEU A C 3
ATOM 3113 O O . LEU A 1 59 ? 1.619 5.007 -0.849 1.00 31.21 68 LEU A O 3
ATOM 3128 N N . GLY A 1 60 ? 1.760 4.939 1.395 1.00 30.41 69 GLY A N 3
ATOM 3129 C CA . GLY A 1 60 ? 1.919 6.377 1.515 1.00 10.34 69 GLY A CA 3
ATOM 3130 C C . GLY A 1 60 ? 0.792 7.143 0.852 1.00 54.14 69 GLY A C 3
ATOM 3131 O O . GLY A 1 60 ? 1.002 7.831 -0.146 1.00 0.21 69 GLY A O 3
ATOM 3135 N N . GLU A 1 61 ? -0.411 7.023 1.408 1.00 41.52 70 GLU A N 3
ATOM 3136 C CA . GLU A 1 61 ? -1.576 7.708 0.862 1.00 54.04 70 GLU A CA 3
ATOM 3137 C C . GLU A 1 61 ? -1.616 9.162 1.319 1.00 24.33 70 GLU A C 3
ATOM 3138 O O . GLU A 1 61 ? -1.965 10.058 0.549 1.00 41.15 70 GLU A O 3
ATOM 3148 N N . LEU A 1 62 ? -1.256 9.391 2.577 1.00 25.22 71 LEU A N 3
ATOM 3149 C CA . LEU A 1 62 ? -1.250 10.738 3.140 1.00 11.14 71 LEU A CA 3
ATOM 3150 C C . LEU A 1 62 ? 0.106 11.407 2.936 1.00 53.55 71 LEU A C 3
ATOM 3151 O O . LEU A 1 62 ? 0.375 12.468 3.497 1.00 42.02 71 LEU A O 3
ATOM 3166 N N . MET A 1 63 ? 0.956 10.778 2.130 1.00 61.45 72 MET A N 3
ATOM 3167 C CA . MET A 1 63 ? 2.283 11.314 1.852 1.00 0.04 72 MET A CA 3
ATOM 3168 C C . MET A 1 63 ? 2.194 12.545 0.955 1.00 2.01 72 MET A C 3
ATOM 3169 O O . MET A 1 63 ? 3.185 13.240 0.738 1.00 65.04 72 MET A O 3
ATOM 3181 N N . GLY A 1 64 ? 0.999 12.809 0.435 1.00 75.13 73 GLY A N 3
ATOM 3182 C CA . GLY A 1 64 ? 0.803 13.956 -0.432 1.00 11.43 73 GLY A CA 3
ATOM 3183 C C . GLY A 1 64 ? -0.658 14.331 -0.577 1.00 64.42 73 GLY A C 3
ATOM 3184 O O . GLY A 1 64 ? -0.991 15.504 -0.744 1.00 13.30 73 GLY A O 3
ATOM 3188 N N . GLY A 1 65 ? -1.533 13.332 -0.514 1.00 41.04 74 GLY A N 3
ATOM 3189 C CA . GLY A 1 65 ? -2.957 13.583 -0.643 1.00 64.41 74 GLY A CA 3
ATOM 3190 C C . GLY A 1 65 ? -3.672 12.490 -1.411 1.00 4.42 74 GLY A C 3
ATOM 3191 O O . GLY A 1 65 ? -3.526 12.381 -2.628 1.00 32.45 74 GLY A O 3
ATOM 3195 N N . ALA A 1 66 ? -4.444 11.676 -0.699 1.00 3.00 75 ALA A N 3
ATOM 3196 C CA . ALA A 1 66 ? -5.184 10.586 -1.322 1.00 51.55 75 ALA A CA 3
ATOM 3197 C C . ALA A 1 66 ? -6.499 11.081 -1.913 1.00 63.42 75 ALA A C 3
ATOM 3198 O O . ALA A 1 66 ? -7.324 11.668 -1.210 1.00 51.20 75 ALA A O 3
ATOM 3205 N N . ILE A 1 67 ? -6.689 10.844 -3.206 1.00 44.21 76 ILE A N 3
ATOM 3206 C CA . ILE A 1 67 ? -7.905 11.267 -3.890 1.00 43.55 76 ILE A CA 3
ATOM 3207 C C . ILE A 1 67 ? -8.731 10.065 -4.335 1.00 3.24 76 ILE A C 3
ATOM 3208 O O . ILE A 1 67 ? -8.230 8.942 -4.395 1.00 41.21 76 ILE A O 3
ATOM 3223 N N . HIS A 1 68 ? -9.999 10.309 -4.650 1.00 71.34 77 HIS A N 3
ATOM 3224 C CA . HIS A 1 68 ? -10.895 9.247 -5.094 1.00 62.23 77 HIS A CA 3
ATOM 3225 C C . HIS A 1 68 ? -10.375 8.596 -6.371 1.00 10.13 77 HIS A C 3
ATOM 3226 O O . HIS A 1 68 ? -10.893 7.570 -6.813 1.00 64.45 77 HIS A O 3
ATOM 3239 N N . ALA A 1 69 ? -9.349 9.200 -6.962 1.00 62.21 78 ALA A N 3
ATOM 3240 C CA . ALA A 1 69 ? -8.758 8.678 -8.188 1.00 12.52 78 ALA A CA 3
ATOM 3241 C C . ALA A 1 69 ? -7.724 7.599 -7.884 1.00 74.13 78 ALA A C 3
ATOM 3242 O O . ALA A 1 69 ? -6.792 7.382 -8.658 1.00 1.11 78 ALA A O 3
ATOM 3249 N N . LEU A 1 70 ? -7.895 6.926 -6.751 1.00 2.45 79 LEU A N 3
ATOM 3250 C CA . LEU A 1 70 ? -6.975 5.869 -6.344 1.00 64.51 79 LEU A CA 3
ATOM 3251 C C . LEU A 1 70 ? -7.540 4.495 -6.685 1.00 53.53 79 LEU A C 3
ATOM 3252 O O . LEU A 1 70 ? -8.711 4.214 -6.431 1.00 51.43 79 LEU A O 3
ATOM 3267 N N . GLN A 1 71 ? -6.699 3.641 -7.260 1.00 30.15 80 GLN A N 3
ATOM 3268 C CA . GLN A 1 71 ? -7.116 2.294 -7.635 1.00 22.00 80 GLN A CA 3
ATOM 3269 C C . GLN A 1 71 ? -6.273 1.245 -6.918 1.00 24.02 80 GLN A C 3
ATOM 3270 O O . GLN A 1 71 ? -5.064 1.151 -7.134 1.00 55.51 80 GLN A O 3
ATOM 3282 N N . LEU A 1 72 ? -6.918 0.458 -6.064 1.00 3.10 81 LEU A N 3
ATOM 3283 C CA . LEU A 1 72 ? -6.228 -0.585 -5.315 1.00 41.35 81 LEU A CA 3
ATOM 3284 C C . LEU A 1 72 ? -6.930 -1.930 -5.479 1.00 4.53 81 LEU A C 3
ATOM 3285 O O . LEU A 1 72 ? -8.158 -2.003 -5.494 1.00 34.00 81 LEU A O 3
ATOM 3300 N N . LYS A 1 73 ? -6.141 -2.993 -5.602 1.00 23.40 82 LYS A N 3
ATOM 3301 C CA . LYS A 1 73 ? -6.685 -4.335 -5.761 1.00 10.14 82 LYS A CA 3
ATOM 3302 C C . LYS A 1 73 ? -5.935 -5.335 -4.888 1.00 45.03 82 LYS A C 3
ATOM 3303 O O . LYS A 1 73 ? -4.743 -5.576 -5.084 1.00 61.22 82 LYS A O 3
ATOM 3318 N N . THR A 1 74 ? -6.640 -5.916 -3.922 1.00 64.12 83 THR A N 3
ATOM 3319 C CA . THR A 1 74 ? -6.040 -6.888 -3.017 1.00 54.35 83 THR A CA 3
ATOM 3320 C C . THR A 1 74 ? -6.490 -8.305 -3.357 1.00 15.34 83 THR A C 3
ATOM 3321 O O . THR A 1 74 ? -7.635 -8.683 -3.100 1.00 2.24 83 THR A O 3
ATOM 3332 N N . LEU A 1 75 ? -5.584 -9.085 -3.936 1.00 13.31 84 LEU A N 3
ATOM 3333 C CA . LEU A 1 75 ? -5.887 -10.462 -4.311 1.00 73.03 84 LEU A CA 3
ATOM 3334 C C . LEU A 1 75 ? -4.915 -11.434 -3.651 1.00 62.22 84 LEU A C 3
ATOM 3335 O O . LEU A 1 75 ? -3.843 -11.039 -3.190 1.00 53.21 84 LEU A O 3
ATOM 3350 N N . THR A 1 76 ? -5.295 -12.707 -3.609 1.00 10.21 85 THR A N 3
ATOM 3351 C CA . THR A 1 76 ? -4.456 -13.735 -3.006 1.00 52.10 85 THR A CA 3
ATOM 3352 C C . THR A 1 76 ? -3.234 -14.024 -3.871 1.00 41.23 85 THR A C 3
ATOM 3353 O O . THR A 1 76 ? -3.162 -13.635 -5.036 1.00 45.14 85 THR A O 3
ATOM 3364 N N . PRO A 1 77 ? -2.250 -14.725 -3.289 1.00 41.34 86 PRO A N 3
ATOM 3365 C CA . PRO A 1 77 ? -1.013 -15.085 -3.989 1.00 31.44 86 PRO A CA 3
ATOM 3366 C C . PRO A 1 77 ? -1.244 -16.126 -5.078 1.00 30.03 86 PRO A C 3
ATOM 3367 O O . PRO A 1 77 ? -0.475 -16.219 -6.035 1.00 41.01 86 PRO A O 3
ATOM 3375 N N . ASP A 1 78 ? -2.308 -16.908 -4.926 1.00 4.04 87 ASP A N 3
ATOM 3376 C CA . ASP A 1 78 ? -2.641 -17.942 -5.898 1.00 70.14 87 ASP A CA 3
ATOM 3377 C C . ASP A 1 78 ? -3.056 -17.324 -7.229 1.00 24.14 87 ASP A C 3
ATOM 3378 O O . ASP A 1 78 ? -2.823 -17.901 -8.291 1.00 63.23 87 ASP A O 3
ATOM 3386 N N . GLU A 1 79 ? -3.671 -16.147 -7.164 1.00 31.11 88 GLU A N 3
ATOM 3387 C CA . GLU A 1 79 ? -4.119 -15.452 -8.366 1.00 52.35 88 GLU A CA 3
ATOM 3388 C C . GLU A 1 79 ? -2.931 -14.922 -9.163 1.00 42.33 88 GLU A C 3
ATOM 3389 O O . GLU A 1 79 ? -2.975 -14.853 -10.390 1.00 30.13 88 GLU A O 3
ATOM 3399 N N . ALA A 1 80 ? -1.870 -14.550 -8.454 1.00 23.12 89 ALA A N 3
ATOM 3400 C CA . ALA A 1 80 ? -0.669 -14.028 -9.095 1.00 42.13 89 ALA A CA 3
ATOM 3401 C C . ALA A 1 80 ? 0.113 -15.140 -9.786 1.00 31.23 89 ALA A C 3
ATOM 3402 O O . ALA A 1 80 ? 0.281 -16.229 -9.235 1.00 0.24 89 ALA A O 3
ATOM 3409 N N . MET A 1 1 ? 26.587 1.819 -8.003 1.00 63.40 10 MET A N 4
ATOM 3410 C CA . MET A 1 1 ? 25.309 1.421 -8.582 1.00 34.23 10 MET A CA 4
ATOM 3411 C C . MET A 1 1 ? 24.225 2.446 -8.264 1.00 23.45 10 MET A C 4
ATOM 3412 O O . MET A 1 1 ? 23.585 2.382 -7.214 1.00 44.34 10 MET A O 4
ATOM 3424 N N . ARG A 1 2 ? 24.024 3.391 -9.177 1.00 2.14 11 ARG A N 4
ATOM 3425 C CA . ARG A 1 2 ? 23.019 4.431 -8.993 1.00 75.15 11 ARG A CA 4
ATOM 3426 C C . ARG A 1 2 ? 21.704 3.834 -8.499 1.00 5.21 11 ARG A C 4
ATOM 3427 O O . ARG A 1 2 ? 21.292 2.761 -8.941 1.00 73.35 11 ARG A O 4
ATOM 3445 N N . LYS A 1 3 ? 21.050 4.536 -7.580 1.00 53.25 12 LYS A N 4
ATOM 3446 C CA . LYS A 1 3 ? 19.782 4.076 -7.025 1.00 24.31 12 LYS A CA 4
ATOM 3447 C C . LYS A 1 3 ? 18.838 5.250 -6.782 1.00 24.35 12 LYS A C 4
ATOM 3448 O O . LYS A 1 3 ? 19.081 6.083 -5.909 1.00 72.41 12 LYS A O 4
ATOM 3463 N N . ARG A 1 4 ? 17.761 5.309 -7.558 1.00 12.33 13 ARG A N 4
ATOM 3464 C CA . ARG A 1 4 ? 16.782 6.380 -7.427 1.00 33.50 13 ARG A CA 4
ATOM 3465 C C . ARG A 1 4 ? 15.516 5.878 -6.738 1.00 11.41 13 ARG A C 4
ATOM 3466 O O . ARG A 1 4 ? 14.604 5.345 -7.373 1.00 62.13 13 ARG A O 4
ATOM 3484 N N . PRO A 1 5 ? 15.457 6.050 -5.409 1.00 40.21 14 PRO A N 4
ATOM 3485 C CA . PRO A 1 5 ? 14.308 5.620 -4.606 1.00 42.31 14 PRO A CA 4
ATOM 3486 C C . PRO A 1 5 ? 13.068 6.468 -4.869 1.00 63.05 14 PRO A C 4
ATOM 3487 O O . PRO A 1 5 ? 12.951 7.588 -4.369 1.00 54.44 14 PRO A O 4
ATOM 3495 N N . LEU A 1 6 ? 12.145 5.927 -5.656 1.00 72.31 15 LEU A N 4
ATOM 3496 C CA . LEU A 1 6 ? 10.912 6.634 -5.984 1.00 35.15 15 LEU A CA 4
ATOM 3497 C C . LEU A 1 6 ? 9.825 6.342 -4.954 1.00 53.10 15 LEU A C 4
ATOM 3498 O O . LEU A 1 6 ? 9.967 5.442 -4.126 1.00 61.21 15 LEU A O 4
ATOM 3513 N N . ASP A 1 7 ? 8.740 7.106 -5.014 1.00 23.20 16 ASP A N 4
ATOM 3514 C CA . ASP A 1 7 ? 7.628 6.928 -4.088 1.00 51.14 16 ASP A CA 4
ATOM 3515 C C . ASP A 1 7 ? 7.145 5.481 -4.092 1.00 54.35 16 ASP A C 4
ATOM 3516 O O . ASP A 1 7 ? 7.056 4.843 -3.042 1.00 73.51 16 ASP A O 4
ATOM 3524 N N . ALA A 1 8 ? 6.834 4.968 -5.278 1.00 25.42 17 ALA A N 4
ATOM 3525 C CA . ALA A 1 8 ? 6.362 3.597 -5.417 1.00 34.34 17 ALA A CA 4
ATOM 3526 C C . ALA A 1 8 ? 7.466 2.599 -5.088 1.00 5.44 17 ALA A C 4
ATOM 3527 O O . ALA A 1 8 ? 7.194 1.462 -4.708 1.00 10.22 17 ALA A O 4
ATOM 3534 N N . GLU A 1 9 ? 8.714 3.033 -5.239 1.00 22.55 18 GLU A N 4
ATOM 3535 C CA . GLU A 1 9 ? 9.860 2.176 -4.959 1.00 31.41 18 GLU A CA 4
ATOM 3536 C C . GLU A 1 9 ? 10.004 1.935 -3.460 1.00 51.43 18 GLU A C 4
ATOM 3537 O O . GLU A 1 9 ? 10.175 0.798 -3.016 1.00 41.12 18 GLU A O 4
ATOM 3547 N N . THR A 1 10 ? 9.935 3.011 -2.683 1.00 21.41 19 THR A N 4
ATOM 3548 C CA . THR A 1 10 ? 10.060 2.917 -1.233 1.00 3.45 19 THR A CA 4
ATOM 3549 C C . THR A 1 10 ? 8.950 2.057 -0.641 1.00 62.42 19 THR A C 4
ATOM 3550 O O . THR A 1 10 ? 9.201 1.204 0.212 1.00 24.43 19 THR A O 4
ATOM 3561 N N . ILE A 1 11 ? 7.724 2.286 -1.097 1.00 15.53 20 ILE A N 4
ATOM 3562 C CA . ILE A 1 11 ? 6.576 1.529 -0.612 1.00 13.13 20 ILE A CA 4
ATOM 3563 C C . ILE A 1 11 ? 6.604 0.095 -1.129 1.00 42.23 20 ILE A C 4
ATOM 3564 O O . ILE A 1 11 ? 6.329 -0.849 -0.388 1.00 61.54 20 ILE A O 4
ATOM 3579 N N . ARG A 1 12 ? 6.941 -0.062 -2.405 1.00 13.44 21 ARG A N 4
ATOM 3580 C CA . ARG A 1 12 ? 7.007 -1.382 -3.022 1.00 50.31 21 ARG A CA 4
ATOM 3581 C C . ARG A 1 12 ? 8.036 -2.261 -2.316 1.00 73.43 21 ARG A C 4
ATOM 3582 O O . ARG A 1 12 ? 7.757 -3.412 -1.977 1.00 2.14 21 ARG A O 4
ATOM 3600 N N . LYS A 1 13 ? 9.225 -1.711 -2.097 1.00 40.32 22 LYS A N 4
ATOM 3601 C CA . LYS A 1 13 ? 10.296 -2.444 -1.432 1.00 72.32 22 LYS A CA 4
ATOM 3602 C C . LYS A 1 13 ? 9.933 -2.738 0.021 1.00 24.12 22 LYS A C 4
ATOM 3603 O O . LYS A 1 13 ? 10.161 -3.842 0.517 1.00 3.33 22 LYS A O 4
ATOM 3618 N N . LEU A 1 14 ? 9.366 -1.744 0.697 1.00 3.33 23 LEU A N 4
ATOM 3619 C CA . LEU A 1 14 ? 8.970 -1.897 2.092 1.00 13.20 23 LEU A CA 4
ATOM 3620 C C . LEU A 1 14 ? 8.020 -3.079 2.262 1.00 31.50 23 LEU A C 4
ATOM 3621 O O . LEU A 1 14 ? 8.207 -3.916 3.145 1.00 70.21 23 LEU A O 4
ATOM 3636 N N . ILE A 1 15 ? 7.002 -3.139 1.410 1.00 53.32 24 ILE A N 4
ATOM 3637 C CA . ILE A 1 15 ? 6.024 -4.219 1.464 1.00 3.41 24 ILE A CA 4
ATOM 3638 C C . ILE A 1 15 ? 6.651 -5.549 1.056 1.00 32.42 24 ILE A C 4
ATOM 3639 O O . ILE A 1 15 ? 6.442 -6.570 1.709 1.00 4.34 24 ILE A O 4
ATOM 3654 N N . GLU A 1 16 ? 7.420 -5.525 -0.028 1.00 44.13 25 GLU A N 4
ATOM 3655 C CA . GLU A 1 16 ? 8.078 -6.729 -0.523 1.00 60.13 25 GLU A CA 4
ATOM 3656 C C . GLU A 1 16 ? 8.917 -7.380 0.573 1.00 70.11 25 GLU A C 4
ATOM 3657 O O . GLU A 1 16 ? 8.991 -8.605 0.667 1.00 64.23 25 GLU A O 4
ATOM 3667 N N . SER A 1 17 ? 9.548 -6.551 1.399 1.00 30.23 26 SER A N 4
ATOM 3668 C CA . SER A 1 17 ? 10.385 -7.045 2.485 1.00 23.50 26 SER A CA 4
ATOM 3669 C C . SER A 1 17 ? 9.532 -7.515 3.658 1.00 71.44 26 SER A C 4
ATOM 3670 O O . SER A 1 17 ? 9.793 -8.561 4.251 1.00 71.13 26 SER A O 4
ATOM 3677 N N . GLY A 1 18 ? 8.507 -6.734 3.989 1.00 65.21 27 GLY A N 4
ATOM 3678 C CA . GLY A 1 18 ? 7.630 -7.086 5.090 1.00 21.32 27 GLY A CA 4
ATOM 3679 C C . GLY A 1 18 ? 6.934 -8.415 4.875 1.00 3.33 27 GLY A C 4
ATOM 3680 O O . GLY A 1 18 ? 6.943 -9.278 5.753 1.00 11.41 27 GLY A O 4
ATOM 3684 N N . LEU A 1 19 ? 6.329 -8.581 3.703 1.00 43.34 28 LEU A N 4
ATOM 3685 C CA . LEU A 1 19 ? 5.623 -9.816 3.376 1.00 22.44 28 LEU A CA 4
ATOM 3686 C C . LEU A 1 19 ? 6.564 -10.822 2.721 1.00 55.53 28 LEU A C 4
ATOM 3687 O O . LEU A 1 19 ? 7.565 -10.463 2.102 1.00 60.10 28 LEU A O 4
ATOM 3702 N N . PRO A 1 20 ? 6.235 -12.115 2.859 1.00 54.13 29 PRO A N 4
ATOM 3703 C CA . PRO A 1 20 ? 7.035 -13.202 2.286 1.00 21.30 29 PRO A CA 4
ATOM 3704 C C . PRO A 1 20 ? 6.953 -13.241 0.763 1.00 63.33 29 PRO A C 4
ATOM 3705 O O . PRO A 1 20 ? 7.739 -12.592 0.074 1.00 63.02 29 PRO A O 4
ATOM 3713 N N . GLU A 1 21 ? 5.997 -14.006 0.246 1.00 72.50 30 GLU A N 4
ATOM 3714 C CA . GLU A 1 21 ? 5.813 -14.129 -1.195 1.00 62.13 30 GLU A CA 4
ATOM 3715 C C . GLU A 1 21 ? 4.669 -13.242 -1.675 1.00 35.41 30 GLU A C 4
ATOM 3716 O O . GLU A 1 21 ? 3.732 -13.714 -2.319 1.00 14.12 30 GLU A O 4
ATOM 3726 N N . ALA A 1 22 ? 4.751 -11.955 -1.357 1.00 4.01 31 ALA A N 4
ATOM 3727 C CA . ALA A 1 22 ? 3.724 -11.001 -1.757 1.00 24.42 31 ALA A CA 4
ATOM 3728 C C . ALA A 1 22 ? 4.205 -10.126 -2.910 1.00 43.41 31 ALA A C 4
ATOM 3729 O O . ALA A 1 22 ? 5.348 -9.667 -2.918 1.00 54.42 31 ALA A O 4
ATOM 3736 N N . ARG A 1 23 ? 3.328 -9.899 -3.881 1.00 55.24 32 ARG A N 4
ATOM 3737 C CA . ARG A 1 23 ? 3.665 -9.081 -5.040 1.00 32.12 32 ARG A CA 4
ATOM 3738 C C . ARG A 1 23 ? 2.979 -7.719 -4.962 1.00 41.23 32 ARG A C 4
ATOM 3739 O O . ARG A 1 23 ? 1.752 -7.629 -4.966 1.00 73.35 32 ARG A O 4
ATOM 3757 N N . VAL A 1 24 ? 3.782 -6.662 -4.890 1.00 11.24 33 VAL A N 4
ATOM 3758 C CA . VAL A 1 24 ? 3.254 -5.305 -4.813 1.00 62.15 33 VAL A CA 4
ATOM 3759 C C . VAL A 1 24 ? 3.772 -4.447 -5.960 1.00 61.13 33 VAL A C 4
ATOM 3760 O O . VAL A 1 24 ? 4.974 -4.403 -6.223 1.00 63.10 33 VAL A O 4
ATOM 3773 N N . ASP A 1 25 ? 2.858 -3.764 -6.641 1.00 71.32 34 ASP A N 4
ATOM 3774 C CA . ASP A 1 25 ? 3.221 -2.904 -7.760 1.00 5.44 34 ASP A CA 4
ATOM 3775 C C . ASP A 1 25 ? 2.492 -1.567 -7.679 1.00 53.11 34 ASP A C 4
ATOM 3776 O O . ASP A 1 25 ? 1.262 -1.516 -7.716 1.00 22.02 34 ASP A O 4
ATOM 3784 N N . VAL A 1 26 ? 3.258 -0.487 -7.566 1.00 65.23 35 VAL A N 4
ATOM 3785 C CA . VAL A 1 26 ? 2.684 0.851 -7.479 1.00 24.23 35 VAL A CA 4
ATOM 3786 C C . VAL A 1 26 ? 3.217 1.751 -8.589 1.00 65.23 35 VAL A C 4
ATOM 3787 O O . VAL A 1 26 ? 4.424 1.819 -8.819 1.00 2.12 35 VAL A O 4
ATOM 3800 N N . GLN A 1 27 ? 2.308 2.440 -9.271 1.00 4.42 36 GLN A N 4
ATOM 3801 C CA . GLN A 1 27 ? 2.688 3.336 -10.357 1.00 33.02 36 GLN A CA 4
ATOM 3802 C C . GLN A 1 27 ? 1.972 4.677 -10.233 1.00 54.14 36 GLN A C 4
ATOM 3803 O O . GLN A 1 27 ? 0.744 4.740 -10.249 1.00 52.41 36 GLN A O 4
ATOM 3815 N N . GLY A 1 28 ? 2.750 5.748 -10.107 1.00 52.32 37 GLY A N 4
ATOM 3816 C CA . GLY A 1 28 ? 2.172 7.073 -9.980 1.00 53.22 37 GLY A CA 4
ATOM 3817 C C . GLY A 1 28 ? 2.993 7.980 -9.084 1.00 12.03 37 GLY A C 4
ATOM 3818 O O . GLY A 1 28 ? 4.222 7.942 -9.112 1.00 44.10 37 GLY A O 4
ATOM 3822 N N . GLU A 1 29 ? 2.311 8.798 -8.289 1.00 32.43 38 GLU A N 4
ATOM 3823 C CA . GLU A 1 29 ? 2.987 9.721 -7.384 1.00 74.24 38 GLU A CA 4
ATOM 3824 C C . GLU A 1 29 ? 2.090 10.076 -6.201 1.00 54.15 38 GLU A C 4
ATOM 3825 O O . GLU A 1 29 ? 0.958 9.601 -6.101 1.00 2.31 38 GLU A O 4
ATOM 3835 N N . ASP A 1 30 ? 2.604 10.913 -5.307 1.00 1.33 39 ASP A N 4
ATOM 3836 C CA . ASP A 1 30 ? 1.852 11.333 -4.130 1.00 11.53 39 ASP A CA 4
ATOM 3837 C C . ASP A 1 30 ? 0.987 12.550 -4.444 1.00 53.22 39 ASP A C 4
ATOM 3838 O O . ASP A 1 30 ? 1.381 13.421 -5.218 1.00 32.23 39 ASP A O 4
ATOM 3846 N N . GLY A 1 31 ? -0.195 12.602 -3.838 1.00 73.22 40 GLY A N 4
ATOM 3847 C CA . GLY A 1 31 ? -1.098 13.716 -4.066 1.00 11.53 40 GLY A CA 4
ATOM 3848 C C . GLY A 1 31 ? -1.735 13.673 -5.441 1.00 44.31 40 GLY A C 4
ATOM 3849 O O . GLY A 1 31 ? -2.181 14.696 -5.958 1.00 20.42 40 GLY A O 4
ATOM 3853 N N . VAL A 1 32 ? -1.775 12.485 -6.035 1.00 34.40 41 VAL A N 4
ATOM 3854 C CA . VAL A 1 32 ? -2.363 12.312 -7.359 1.00 63.50 41 VAL A CA 4
ATOM 3855 C C . VAL A 1 32 ? -2.981 10.927 -7.510 1.00 32.04 41 VAL A C 4
ATOM 3856 O O . VAL A 1 32 ? -2.715 10.027 -6.712 1.00 33.44 41 VAL A O 4
ATOM 3869 N N . HIS A 1 33 ? -3.806 10.762 -8.539 1.00 13.20 42 HIS A N 4
ATOM 3870 C CA . HIS A 1 33 ? -4.462 9.485 -8.796 1.00 3.42 42 HIS A CA 4
ATOM 3871 C C . HIS A 1 33 ? -3.478 8.477 -9.384 1.00 24.30 42 HIS A C 4
ATOM 3872 O O . HIS A 1 33 ? -3.088 8.581 -10.547 1.00 24.22 42 HIS A O 4
ATOM 3885 N N . PHE A 1 34 ? -3.080 7.504 -8.572 1.00 42.03 43 PHE A N 4
ATOM 3886 C CA . PHE A 1 34 ? -2.140 6.478 -9.011 1.00 20.34 43 PHE A CA 4
ATOM 3887 C C . PHE A 1 34 ? -2.760 5.088 -8.898 1.00 31.13 43 PHE A C 4
ATOM 3888 O O . PHE A 1 34 ? -3.806 4.913 -8.275 1.00 63.12 43 PHE A O 4
ATOM 3904 N N . GLU A 1 35 ? -2.105 4.104 -9.506 1.00 22.42 44 GLU A N 4
ATOM 3905 C CA . GLU A 1 35 ? -2.593 2.730 -9.475 1.00 13.14 44 GLU A CA 4
ATOM 3906 C C . GLU A 1 35 ? -1.587 1.812 -8.786 1.00 73.14 44 GLU A C 4
ATOM 3907 O O . GLU A 1 35 ? -0.450 1.671 -9.234 1.00 20.23 44 GLU A O 4
ATOM 3917 N N . ALA A 1 36 ? -2.016 1.191 -7.692 1.00 0.43 45 ALA A N 4
ATOM 3918 C CA . ALA A 1 36 ? -1.156 0.284 -6.941 1.00 24.53 45 ALA A CA 4
ATOM 3919 C C . ALA A 1 36 ? -1.847 -1.051 -6.695 1.00 13.55 45 ALA A C 4
ATOM 3920 O O . ALA A 1 36 ? -2.861 -1.120 -6.001 1.00 41.32 45 ALA A O 4
ATOM 3927 N N . THR A 1 37 ? -1.291 -2.114 -7.271 1.00 53.14 46 THR A N 4
ATOM 3928 C CA . THR A 1 37 ? -1.856 -3.449 -7.116 1.00 43.43 46 THR A CA 4
ATOM 3929 C C . THR A 1 37 ? -1.040 -4.279 -6.131 1.00 51.50 46 THR A C 4
ATOM 3930 O O . THR A 1 37 ? 0.172 -4.432 -6.286 1.00 74.12 46 THR A O 4
ATOM 3941 N N . VAL A 1 38 ? -1.713 -4.815 -5.118 1.00 43.34 47 VAL A N 4
ATOM 3942 C CA . VAL A 1 38 ? -1.050 -5.633 -4.108 1.00 60.15 47 VAL A CA 4
ATOM 3943 C C . VAL A 1 38 ? -1.673 -7.022 -4.030 1.00 42.14 47 VAL A C 4
ATOM 3944 O O . VAL A 1 38 ? -2.895 -7.165 -3.998 1.00 34.03 47 VAL A O 4
ATOM 3957 N N . VAL A 1 39 ? -0.824 -8.044 -3.997 1.00 54.40 48 VAL A N 4
ATOM 3958 C CA . VAL A 1 39 ? -1.291 -9.424 -3.920 1.00 34.33 48 VAL A CA 4
ATOM 3959 C C . VAL A 1 39 ? -0.578 -10.184 -2.809 1.00 52.33 48 VAL A C 4
ATOM 3960 O O . VAL A 1 39 ? 0.642 -10.342 -2.834 1.00 65.34 48 VAL A O 4
ATOM 3973 N N . SER A 1 40 ? -1.349 -10.656 -1.833 1.00 2.35 49 SER A N 4
ATOM 3974 C CA . SER A 1 40 ? -0.789 -11.398 -0.709 1.00 55.43 49 SER A CA 4
ATOM 3975 C C . SER A 1 40 ? -1.859 -12.256 -0.039 1.00 62.33 49 SER A C 4
ATOM 3976 O O . SER A 1 40 ? -3.055 -12.115 -0.297 1.00 54.03 49 SER A O 4
ATOM 3983 N N . PRO A 1 41 ? -1.419 -13.166 0.842 1.00 71.45 50 PRO A N 4
ATOM 3984 C CA . PRO A 1 41 ? -2.323 -14.064 1.569 1.00 3.31 50 PRO A CA 4
ATOM 3985 C C . PRO A 1 41 ? -3.166 -13.327 2.602 1.00 41.32 50 PRO A C 4
ATOM 3986 O O . PRO A 1 41 ? -4.279 -13.744 2.920 1.00 63.44 50 PRO A O 4
ATOM 3994 N N . ALA A 1 42 ? -2.628 -12.228 3.124 1.00 54.43 51 ALA A N 4
ATOM 3995 C CA . ALA A 1 42 ? -3.334 -11.432 4.120 1.00 31.24 51 ALA A CA 4
ATOM 3996 C C . ALA A 1 42 ? -4.765 -11.143 3.679 1.00 61.01 51 ALA A C 4
ATOM 3997 O O . ALA A 1 42 ? -5.698 -11.215 4.479 1.00 2.42 51 ALA A O 4
ATOM 4004 N N . PHE A 1 43 ? -4.931 -10.814 2.402 1.00 44.32 52 PHE A N 4
ATOM 4005 C CA . PHE A 1 43 ? -6.248 -10.512 1.856 1.00 12.14 52 PHE A CA 4
ATOM 4006 C C . PHE A 1 43 ? -6.979 -11.791 1.460 1.00 71.14 52 PHE A C 4
ATOM 4007 O O . PHE A 1 43 ? -7.773 -11.801 0.519 1.00 72.14 52 PHE A O 4
ATOM 4023 N N . VAL A 1 44 ? -6.705 -12.871 2.186 1.00 0.44 53 VAL A N 4
ATOM 4024 C CA . VAL A 1 44 ? -7.336 -14.156 1.912 1.00 11.42 53 VAL A CA 4
ATOM 4025 C C . VAL A 1 44 ? -8.856 -14.033 1.905 1.00 24.30 53 VAL A C 4
ATOM 4026 O O . VAL A 1 44 ? -9.446 -13.444 2.810 1.00 41.44 53 VAL A O 4
ATOM 4039 N N . GLY A 1 45 ? -9.485 -14.591 0.875 1.00 22.12 54 GLY A N 4
ATOM 4040 C CA . GLY A 1 45 ? -10.931 -14.531 0.768 1.00 22.00 54 GLY A CA 4
ATOM 4041 C C . GLY A 1 45 ? -11.457 -13.111 0.807 1.00 32.13 5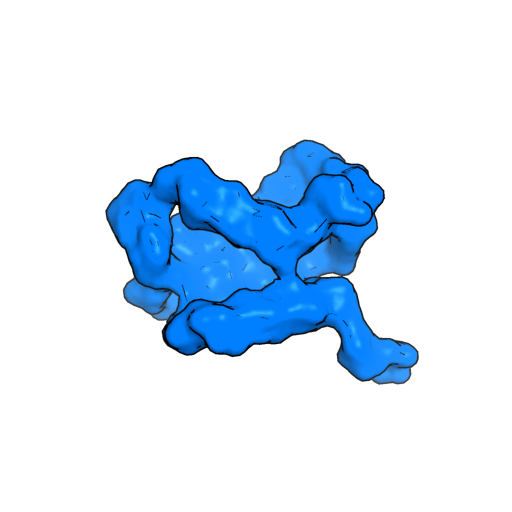4 GLY A C 4
ATOM 4042 O O . GLY A 1 45 ? -11.767 -12.527 -0.231 1.00 22.34 54 GLY A O 4
ATOM 4046 N N . LYS A 1 46 ? -11.562 -12.552 2.009 1.00 51.51 55 LYS A N 4
ATOM 4047 C CA . LYS A 1 46 ? -12.055 -11.191 2.180 1.00 41.45 55 LYS A CA 4
ATOM 4048 C C . LYS A 1 46 ? -10.978 -10.293 2.780 1.00 40.25 55 LYS A C 4
ATOM 4049 O O . LYS A 1 46 ? -10.281 -10.685 3.716 1.00 12.23 55 LYS A O 4
ATOM 4064 N N . ALA A 1 47 ? -10.848 -9.088 2.236 1.00 40.21 56 ALA A N 4
ATOM 4065 C CA . ALA A 1 47 ? -9.858 -8.134 2.720 1.00 4.31 56 ALA A CA 4
ATOM 4066 C C . ALA A 1 47 ? -10.492 -7.114 3.659 1.00 40.13 56 ALA A C 4
ATOM 4067 O O . ALA A 1 47 ? -11.131 -6.152 3.230 1.00 54.13 56 ALA A O 4
ATOM 4074 N N . PRO A 1 48 ? -10.314 -7.326 4.971 1.00 62.33 57 PRO A N 4
ATOM 4075 C CA . PRO A 1 48 ? -10.862 -6.435 5.999 1.00 3.34 57 PRO A CA 4
ATOM 4076 C C . PRO A 1 48 ? -10.163 -5.080 6.023 1.00 62.13 57 PRO A C 4
ATOM 4077 O O . PRO A 1 48 ? -9.161 -4.874 5.337 1.00 65.23 57 PRO A O 4
ATOM 4085 N N . LEU A 1 49 ? -10.697 -4.158 6.817 1.00 31.22 58 LEU A N 4
ATOM 4086 C CA . LEU A 1 49 ? -10.124 -2.821 6.932 1.00 33.35 58 LEU A CA 4
ATOM 4087 C C . LEU A 1 49 ? -8.658 -2.891 7.343 1.00 62.32 58 LEU A C 4
ATOM 4088 O O . LEU A 1 49 ? -7.880 -1.979 7.064 1.00 11.53 58 LEU A O 4
ATOM 4103 N N . ALA A 1 50 ? -8.286 -3.980 8.008 1.00 53.33 59 ALA A N 4
ATOM 4104 C CA . ALA A 1 50 ? -6.912 -4.171 8.455 1.00 64.31 59 ALA A CA 4
ATOM 4105 C C . ALA A 1 50 ? -5.944 -4.156 7.277 1.00 20.45 59 ALA A C 4
ATOM 4106 O O . ALA A 1 50 ? -4.972 -3.401 7.270 1.00 43.40 59 ALA A O 4
ATOM 4113 N N . ARG A 1 51 ? -6.218 -4.994 6.282 1.00 43.02 60 ARG A N 4
ATOM 4114 C CA . ARG A 1 51 ? -5.370 -5.077 5.099 1.00 21.21 60 ARG A CA 4
ATOM 4115 C C . ARG A 1 51 ? -5.531 -3.836 4.225 1.00 44.41 60 ARG A C 4
ATOM 4116 O O . ARG A 1 51 ? -4.556 -3.315 3.683 1.00 55.25 60 ARG A O 4
ATOM 4134 N N . HIS A 1 52 ? -6.768 -3.369 4.093 1.00 62.35 61 HIS A N 4
ATOM 4135 C CA . HIS A 1 52 ? -7.057 -2.189 3.286 1.00 72.04 61 HIS A CA 4
ATOM 4136 C C . HIS A 1 52 ? -6.304 -0.971 3.814 1.00 15.40 61 HIS A C 4
ATOM 4137 O O . HIS A 1 52 ? -5.612 -0.285 3.063 1.00 24.55 61 HIS A O 4
ATOM 4150 N N . ARG A 1 53 ? -6.445 -0.711 5.109 1.00 21.50 62 ARG A N 4
ATOM 4151 C CA . ARG A 1 53 ? -5.779 0.425 5.737 1.00 32.32 62 ARG A CA 4
ATOM 4152 C C . ARG A 1 53 ? -4.267 0.227 5.755 1.00 42.02 62 ARG A C 4
ATOM 4153 O O . ARG A 1 53 ? -3.505 1.170 5.545 1.00 52.20 62 ARG A O 4
ATOM 4171 N N . MET A 1 54 ? -3.840 -1.006 6.008 1.00 34.34 63 MET A N 4
ATOM 4172 C CA . MET A 1 54 ? -2.418 -1.328 6.053 1.00 53.10 63 MET A CA 4
ATOM 4173 C C . MET A 1 54 ? -1.725 -0.907 4.762 1.00 2.14 63 MET A C 4
ATOM 4174 O O . MET A 1 54 ? -0.713 -0.204 4.789 1.00 13.43 63 MET A O 4
ATOM 4186 N N . VAL A 1 55 ? -2.273 -1.339 3.632 1.00 14.12 64 VAL A N 4
ATOM 4187 C CA . VAL A 1 55 ? -1.707 -1.006 2.329 1.00 53.22 64 VAL A CA 4
ATOM 4188 C C . VAL A 1 55 ? -1.767 0.495 2.073 1.00 13.24 64 VAL A C 4
ATOM 4189 O O . VAL A 1 55 ? -0.797 1.096 1.611 1.00 43.11 64 VAL A O 4
ATOM 4202 N N . TYR A 1 56 ? -2.912 1.096 2.375 1.00 33.52 65 TYR A N 4
ATOM 4203 C CA . TYR A 1 56 ? -3.101 2.528 2.174 1.00 2.32 65 TYR A CA 4
ATOM 4204 C C . TYR A 1 56 ? -2.098 3.330 2.998 1.00 41.03 65 TYR A C 4
ATOM 4205 O O . TYR A 1 56 ? -1.679 4.417 2.603 1.00 73.00 65 TYR A O 4
ATOM 4222 N N . ALA A 1 57 ? -1.715 2.783 4.148 1.00 53.53 66 ALA A N 4
ATOM 4223 C CA . ALA A 1 57 ? -0.760 3.444 5.028 1.00 55.31 66 ALA A CA 4
ATOM 4224 C C . ALA A 1 57 ? 0.658 3.339 4.477 1.00 61.11 66 ALA A C 4
ATOM 4225 O O . ALA A 1 57 ? 1.393 4.326 4.435 1.00 3.12 66 ALA A O 4
ATOM 4232 N N . THR A 1 58 ? 1.036 2.136 4.055 1.00 64.40 67 THR A N 4
ATOM 4233 C CA . THR A 1 58 ? 2.367 1.902 3.508 1.00 20.54 67 THR A CA 4
ATOM 4234 C C . THR A 1 58 ? 2.551 2.628 2.180 1.00 63.52 67 THR A C 4
ATOM 4235 O O . THR A 1 58 ? 3.670 2.973 1.799 1.00 3.24 67 THR A O 4
ATOM 4246 N N . LEU A 1 59 ? 1.447 2.858 1.479 1.00 35.43 68 LEU A N 4
ATOM 4247 C CA . LEU A 1 59 ? 1.485 3.544 0.192 1.00 30.12 68 LEU A CA 4
ATOM 4248 C C . LEU A 1 59 ? 1.513 5.058 0.383 1.00 42.52 68 LEU A C 4
ATOM 4249 O O . LEU A 1 59 ? 1.386 5.817 -0.577 1.00 72.15 68 LEU A O 4
ATOM 4264 N N . GLY A 1 60 ? 1.683 5.489 1.628 1.00 42.24 69 GLY A N 4
ATOM 4265 C CA . GLY A 1 60 ? 1.727 6.909 1.922 1.00 60.34 69 GLY A CA 4
ATOM 4266 C C . GLY A 1 60 ? 0.632 7.682 1.215 1.00 54.11 69 GLY A C 4
ATOM 4267 O O . GLY A 1 60 ? 0.906 8.491 0.330 1.00 42.30 69 GLY A O 4
ATOM 4271 N N . GLU A 1 61 ? -0.615 7.430 1.605 1.00 4.52 70 GLU A N 4
ATOM 4272 C CA . GLU A 1 61 ? -1.756 8.107 0.999 1.00 45.44 70 GLU A CA 4
ATOM 4273 C C . GLU A 1 61 ? -1.794 9.577 1.406 1.00 73.43 70 GLU A C 4
ATOM 4274 O O . GLU A 1 61 ? -2.052 10.454 0.582 1.00 33.24 70 GLU A O 4
ATOM 4284 N N . LEU A 1 62 ? -1.539 9.838 2.683 1.00 64.12 71 LEU A N 4
ATOM 4285 C CA . LEU A 1 62 ? -1.545 11.202 3.201 1.00 42.15 71 LEU A CA 4
ATOM 4286 C C . LEU A 1 62 ? -0.160 11.832 3.093 1.00 61.21 71 LEU A C 4
ATOM 4287 O O . LEU A 1 62 ? 0.075 12.928 3.602 1.00 11.24 71 LEU A O 4
ATOM 4302 N N . MET A 1 63 ? 0.752 11.132 2.426 1.00 62.41 72 MET A N 4
ATOM 4303 C CA . MET A 1 63 ? 2.113 11.626 2.248 1.00 74.21 72 MET A CA 4
ATOM 4304 C C . MET A 1 63 ? 2.145 12.786 1.259 1.00 23.40 72 MET A C 4
ATOM 4305 O O . MET A 1 63 ? 3.146 13.494 1.149 1.00 1.31 72 MET A O 4
ATOM 4317 N N . GLY A 1 64 ? 1.043 12.977 0.540 1.00 42.30 73 GLY A N 4
ATOM 4318 C CA . GLY A 1 64 ? 0.967 14.053 -0.431 1.00 3.44 73 GLY A CA 4
ATOM 4319 C C . GLY A 1 64 ? -0.455 14.526 -0.663 1.00 63.14 73 GLY A C 4
ATOM 4320 O O . GLY A 1 64 ? -0.689 15.705 -0.921 1.00 72.30 73 GLY A O 4
ATOM 4324 N N . GLY A 1 65 ? -1.406 13.601 -0.572 1.00 63.14 74 GLY A N 4
ATOM 4325 C CA . GLY A 1 65 ? -2.800 13.950 -0.779 1.00 40.33 74 GLY A CA 4
ATOM 4326 C C . GLY A 1 65 ? -3.491 13.019 -1.756 1.00 41.41 74 GLY A C 4
ATOM 4327 O O . GLY A 1 65 ? -3.996 13.458 -2.788 1.00 53.12 74 GLY A O 4
ATOM 4331 N N . ALA A 1 66 ? -3.512 11.731 -1.431 1.00 45.11 75 ALA A N 4
ATOM 4332 C CA . ALA A 1 66 ? -4.145 10.737 -2.287 1.00 74.21 75 ALA A CA 4
ATOM 4333 C C . ALA A 1 66 ? -5.622 11.054 -2.497 1.00 11.12 75 ALA A C 4
ATOM 4334 O O . ALA A 1 66 ? -6.282 11.595 -1.609 1.00 12.01 75 ALA A O 4
ATOM 4341 N N . ILE A 1 67 ? -6.134 10.716 -3.676 1.00 43.40 76 ILE A N 4
ATOM 4342 C CA . ILE A 1 67 ? -7.532 10.966 -4.001 1.00 42.10 76 ILE A CA 4
ATOM 4343 C C . ILE A 1 67 ? -8.303 9.659 -4.152 1.00 21.14 76 ILE A C 4
ATOM 4344 O O . ILE A 1 67 ? -7.730 8.624 -4.495 1.00 33.43 76 ILE A O 4
ATOM 4359 N N . HIS A 1 68 ? -9.606 9.713 -3.894 1.00 74.30 77 HIS A N 4
ATOM 4360 C CA . HIS A 1 68 ? -10.457 8.534 -4.004 1.00 13.32 77 HIS A CA 4
ATOM 4361 C C . HIS A 1 68 ? -10.182 7.784 -5.305 1.00 41.11 77 HIS A C 4
ATOM 4362 O O . HIS A 1 68 ? -10.499 6.602 -5.429 1.00 13.24 77 HIS A O 4
ATOM 4375 N N . ALA A 1 69 ? -9.591 8.481 -6.269 1.00 23.24 78 ALA A N 4
ATOM 4376 C CA . ALA A 1 69 ? -9.272 7.882 -7.560 1.00 54.44 78 ALA A CA 4
ATOM 4377 C C . ALA A 1 69 ? -8.054 6.969 -7.455 1.00 23.32 78 ALA A C 4
ATOM 4378 O O . ALA A 1 69 ? -7.134 7.050 -8.270 1.00 41.54 78 ALA A O 4
ATOM 4385 N N . LEU A 1 70 ? -8.054 6.104 -6.447 1.00 5.40 79 LEU A N 4
ATOM 4386 C CA . LEU A 1 70 ? -6.947 5.177 -6.236 1.00 3.10 79 LEU A CA 4
ATOM 4387 C C . LEU A 1 70 ? -7.326 3.767 -6.677 1.00 42.43 79 LEU A C 4
ATOM 4388 O O . LEU A 1 70 ? -8.345 3.226 -6.248 1.00 13.04 79 LEU A O 4
ATOM 4403 N N . GLN A 1 71 ? -6.498 3.178 -7.534 1.00 42.03 80 GLN A N 4
ATOM 4404 C CA . GLN A 1 71 ? -6.746 1.831 -8.032 1.00 53.11 80 GLN A CA 4
ATOM 4405 C C . GLN A 1 71 ? -5.957 0.801 -7.231 1.00 51.31 80 GLN A C 4
ATOM 4406 O O . GLN A 1 71 ? -4.725 0.795 -7.249 1.00 33.25 80 GLN A O 4
ATOM 4418 N N . LEU A 1 72 ? -6.672 -0.071 -6.528 1.00 35.40 81 LEU A N 4
ATOM 4419 C CA . LEU A 1 72 ? -6.039 -1.107 -5.720 1.00 62.55 81 LEU A CA 4
ATOM 4420 C C . LEU A 1 72 ? -6.787 -2.429 -5.846 1.00 72.13 81 LEU A C 4
ATOM 4421 O O . LEU A 1 72 ? -8.013 -2.454 -5.950 1.00 75.02 81 LEU A O 4
ATOM 4436 N N . LYS A 1 73 ? -6.041 -3.529 -5.832 1.00 64.11 82 LYS A N 4
ATOM 4437 C CA . LYS A 1 73 ? -6.633 -4.856 -5.941 1.00 51.31 82 LYS A CA 4
ATOM 4438 C C . LYS A 1 73 ? -6.000 -5.818 -4.941 1.00 63.11 82 LYS A C 4
ATOM 4439 O O . LYS A 1 73 ? -4.814 -6.137 -5.035 1.00 53.43 82 LYS A O 4
ATOM 4454 N N . THR A 1 74 ? -6.798 -6.278 -3.982 1.00 54.33 83 THR A N 4
ATOM 4455 C CA . THR A 1 74 ? -6.316 -7.204 -2.964 1.00 22.12 83 THR A CA 4
ATOM 4456 C C . THR A 1 74 ? -6.702 -8.640 -3.299 1.00 23.34 83 THR A C 4
ATOM 4457 O O . THR A 1 74 ? -7.869 -9.020 -3.197 1.00 65.24 83 THR A O 4
ATOM 4468 N N . LEU A 1 75 ? -5.716 -9.433 -3.700 1.00 14.34 84 LEU A N 4
ATOM 4469 C CA . LEU A 1 75 ? -5.952 -10.830 -4.051 1.00 0.12 84 LEU A CA 4
ATOM 4470 C C . LEU A 1 75 ? -4.951 -11.744 -3.351 1.00 31.01 84 LEU A C 4
ATOM 4471 O O . LEU A 1 75 ? -3.892 -11.299 -2.908 1.00 44.30 84 LEU A O 4
ATOM 4486 N N . THR A 1 76 ? -5.293 -13.025 -3.257 1.00 1.32 85 THR A N 4
ATOM 4487 C CA . THR A 1 76 ? -4.424 -14.002 -2.613 1.00 33.22 85 THR A CA 4
ATOM 4488 C C . THR A 1 76 ? -3.222 -14.332 -3.491 1.00 62.43 85 THR A C 4
ATOM 4489 O O . THR A 1 76 ? -3.198 -14.044 -4.687 1.00 15.34 85 THR A O 4
ATOM 4500 N N . PRO A 1 77 ? -2.198 -14.951 -2.884 1.00 45.30 86 PRO A N 4
ATOM 4501 C CA . PRO A 1 77 ? -0.973 -15.335 -3.592 1.00 34.42 86 PRO A CA 4
ATOM 4502 C C . PRO A 1 77 ? -1.207 -16.475 -4.578 1.00 65.42 86 PRO A C 4
ATOM 4503 O O . PRO A 1 77 ? -0.326 -16.814 -5.369 1.00 22.20 86 PRO A O 4
ATOM 4511 N N . ASP A 1 78 ? -2.397 -17.062 -4.524 1.00 12.34 87 ASP A N 4
ATOM 4512 C CA . ASP A 1 78 ? -2.746 -18.163 -5.414 1.00 62.11 87 ASP A CA 4
ATOM 4513 C C . ASP A 1 78 ? -3.090 -17.648 -6.809 1.00 51.33 87 ASP A C 4
ATOM 4514 O O . ASP A 1 78 ? -2.782 -18.291 -7.811 1.00 63.02 87 ASP A O 4
ATOM 4522 N N . GLU A 1 79 ? -3.730 -16.484 -6.863 1.00 52.33 88 GLU A N 4
ATOM 4523 C CA . GLU A 1 79 ? -4.118 -15.885 -8.134 1.00 2.14 88 GLU A CA 4
ATOM 4524 C C . GLU A 1 79 ? -2.892 -15.389 -8.896 1.00 35.41 88 GLU A C 4
ATOM 4525 O O . GLU A 1 79 ? -2.864 -15.408 -10.127 1.00 42.55 88 GLU A O 4
ATOM 4535 N N . ALA A 1 80 ? -1.882 -14.944 -8.157 1.00 43.43 89 ALA A N 4
ATOM 4536 C CA . ALA A 1 80 ? -0.654 -14.445 -8.762 1.00 22.15 89 ALA A CA 4
ATOM 4537 C C . ALA A 1 80 ? 0.108 -15.564 -9.465 1.00 52.15 89 ALA A C 4
ATOM 4538 O O . ALA A 1 80 ? 1.114 -15.320 -10.131 1.00 51.22 89 ALA A O 4
ATOM 4545 N N . MET A 1 1 ? 14.411 -0.631 -13.058 1.00 1.42 10 MET A N 5
ATOM 4546 C CA . MET A 1 1 ? 15.807 -0.227 -13.180 1.00 44.00 10 MET A CA 5
ATOM 4547 C C . MET A 1 1 ? 15.924 1.120 -13.885 1.00 21.02 10 MET A C 5
ATOM 4548 O O . MET A 1 1 ? 16.520 2.059 -13.357 1.00 62.43 10 MET A O 5
ATOM 4560 N N . ARG A 1 2 ? 15.351 1.208 -15.081 1.00 22.41 11 ARG A N 5
ATOM 4561 C CA . ARG A 1 2 ? 15.392 2.442 -15.859 1.00 52.04 11 ARG A CA 5
ATOM 4562 C C . ARG A 1 2 ? 14.874 3.619 -15.038 1.00 35.34 11 ARG A C 5
ATOM 4563 O O . ARG A 1 2 ? 15.532 4.653 -14.931 1.00 32.13 11 ARG A O 5
ATOM 4581 N N . LYS A 1 3 ? 13.687 3.455 -14.462 1.00 2.32 12 LYS A N 5
ATOM 4582 C CA . LYS A 1 3 ? 13.079 4.503 -13.651 1.00 65.31 12 LYS A CA 5
ATOM 4583 C C . LYS A 1 3 ? 12.906 4.042 -12.208 1.00 60.33 12 LYS A C 5
ATOM 4584 O O . LYS A 1 3 ? 11.966 3.314 -11.887 1.00 74.41 12 LYS A O 5
ATOM 4599 N N . ARG A 1 4 ? 13.816 4.472 -11.340 1.00 2.43 13 ARG A N 5
ATOM 4600 C CA . ARG A 1 4 ? 13.763 4.104 -9.931 1.00 52.43 13 ARG A CA 5
ATOM 4601 C C . ARG A 1 4 ? 13.526 5.331 -9.057 1.00 63.53 13 ARG A C 5
ATOM 4602 O O . ARG A 1 4 ? 14.451 5.897 -8.473 1.00 15.23 13 ARG A O 5
ATOM 4620 N N . PRO A 1 5 ? 12.256 5.755 -8.963 1.00 41.34 14 PRO A N 5
ATOM 4621 C CA . PRO A 1 5 ? 11.867 6.918 -8.162 1.00 63.54 14 PRO A CA 5
ATOM 4622 C C . PRO A 1 5 ? 11.995 6.662 -6.664 1.00 10.50 14 PRO A C 5
ATOM 4623 O O . PRO A 1 5 ? 12.513 5.626 -6.244 1.00 41.24 14 PRO A O 5
ATOM 4631 N N . LEU A 1 6 ? 11.521 7.609 -5.863 1.00 33.41 15 LEU A N 5
ATOM 4632 C CA . LEU A 1 6 ? 11.581 7.484 -4.411 1.00 64.12 15 LEU A CA 5
ATOM 4633 C C . LEU A 1 6 ? 10.180 7.454 -3.808 1.00 43.41 15 LEU A C 5
ATOM 4634 O O . LEU A 1 6 ? 9.988 7.803 -2.644 1.00 60.44 15 LEU A O 5
ATOM 4649 N N . ASP A 1 7 ? 9.208 7.031 -4.607 1.00 13.12 16 ASP A N 5
ATOM 4650 C CA . ASP A 1 7 ? 7.825 6.950 -4.151 1.00 72.41 16 ASP A CA 5
ATOM 4651 C C . ASP A 1 7 ? 7.299 5.523 -4.259 1.00 53.32 16 ASP A C 5
ATOM 4652 O O . ASP A 1 7 ? 7.085 4.851 -3.250 1.00 3.33 16 ASP A O 5
ATOM 4660 N N . ALA A 1 8 ? 7.090 5.066 -5.489 1.00 2.14 17 ALA A N 5
ATOM 4661 C CA . ALA A 1 8 ? 6.590 3.718 -5.730 1.00 71.03 17 ALA A CA 5
ATOM 4662 C C . ALA A 1 8 ? 7.619 2.669 -5.319 1.00 35.55 17 ALA A C 5
ATOM 4663 O O . ALA A 1 8 ? 7.261 1.578 -4.876 1.00 2.55 17 ALA A O 5
ATOM 4670 N N . GLU A 1 9 ? 8.895 3.008 -5.470 1.00 71.31 18 GLU A N 5
ATOM 4671 C CA . GLU A 1 9 ? 9.975 2.094 -5.116 1.00 70.42 18 GLU A CA 5
ATOM 4672 C C . GLU A 1 9 ? 10.090 1.949 -3.600 1.00 32.23 18 GLU A C 5
ATOM 4673 O O . GLU A 1 9 ? 10.300 0.852 -3.084 1.00 51.14 18 GLU A O 5
ATOM 4683 N N . THR A 1 10 ? 9.951 3.066 -2.893 1.00 70.43 19 THR A N 5
ATOM 4684 C CA . THR A 1 10 ? 10.041 3.065 -1.438 1.00 32.50 19 THR A CA 5
ATOM 4685 C C . THR A 1 10 ? 8.961 2.185 -0.821 1.00 31.24 19 THR A C 5
ATOM 4686 O O . THR A 1 10 ? 9.253 1.300 -0.017 1.00 43.32 19 THR A O 5
ATOM 4697 N N . ILE A 1 11 ? 7.712 2.434 -1.202 1.00 1.55 20 ILE A N 5
ATOM 4698 C CA . ILE A 1 11 ? 6.589 1.661 -0.687 1.00 13.11 20 ILE A CA 5
ATOM 4699 C C . ILE A 1 11 ? 6.629 0.225 -1.198 1.00 72.53 20 ILE A C 5
ATOM 4700 O O . ILE A 1 11 ? 6.389 -0.719 -0.444 1.00 1.24 20 ILE A O 5
ATOM 4715 N N . ARG A 1 12 ? 6.934 0.068 -2.481 1.00 42.11 21 ARG A N 5
ATOM 4716 C CA . ARG A 1 12 ? 7.006 -1.254 -3.092 1.00 21.45 21 ARG A CA 5
ATOM 4717 C C . ARG A 1 12 ? 8.052 -2.119 -2.395 1.00 15.03 21 ARG A C 5
ATOM 4718 O O . ARG A 1 12 ? 7.799 -3.281 -2.074 1.00 60.12 21 ARG A O 5
ATOM 4736 N N . LYS A 1 13 ? 9.228 -1.547 -2.165 1.00 0.14 22 LYS A N 5
ATOM 4737 C CA . LYS A 1 13 ? 10.313 -2.263 -1.505 1.00 14.32 22 LYS A CA 5
ATOM 4738 C C . LYS A 1 13 ? 9.961 -2.566 -0.052 1.00 2.32 22 LYS A C 5
ATOM 4739 O O . LYS A 1 13 ? 10.236 -3.656 0.450 1.00 4.31 22 LYS A O 5
ATOM 4754 N N . LEU A 1 14 ? 9.350 -1.595 0.617 1.00 42.51 23 LEU A N 5
ATOM 4755 C CA . LEU A 1 14 ? 8.959 -1.758 2.014 1.00 10.33 23 LEU A CA 5
ATOM 4756 C C . LEU A 1 14 ? 8.052 -2.971 2.186 1.00 54.11 23 LEU A C 5
ATOM 4757 O O . LEU A 1 14 ? 8.280 -3.811 3.057 1.00 44.44 23 LEU A O 5
ATOM 4772 N N . ILE A 1 15 ? 7.022 -3.059 1.350 1.00 4.04 24 ILE A N 5
ATOM 4773 C CA . ILE A 1 15 ? 6.083 -4.172 1.409 1.00 71.20 24 ILE A CA 5
ATOM 4774 C C . ILE A 1 15 ? 6.753 -5.479 0.998 1.00 60.12 24 ILE A C 5
ATOM 4775 O O . ILE A 1 15 ? 6.537 -6.519 1.619 1.00 33.22 24 ILE A O 5
ATOM 4790 N N . GLU A 1 16 ? 7.568 -5.416 -0.049 1.00 11.43 25 GLU A N 5
ATOM 4791 C CA . GLU A 1 16 ? 8.271 -6.595 -0.541 1.00 14.14 25 GLU A CA 5
ATOM 4792 C C . GLU A 1 16 ? 9.096 -7.240 0.569 1.00 42.01 25 GLU A C 5
ATOM 4793 O O . GLU A 1 16 ? 9.141 -8.464 0.692 1.00 23.22 25 GLU A O 5
ATOM 4803 N N . SER A 1 17 ? 9.748 -6.406 1.374 1.00 14.32 26 SER A N 5
ATOM 4804 C CA . SER A 1 17 ? 10.575 -6.894 2.472 1.00 14.05 26 SER A CA 5
ATOM 4805 C C . SER A 1 17 ? 9.709 -7.388 3.627 1.00 31.23 26 SER A C 5
ATOM 4806 O O . SER A 1 17 ? 9.976 -8.436 4.213 1.00 75.33 26 SER A O 5
ATOM 4813 N N . GLY A 1 18 ? 8.669 -6.623 3.948 1.00 2.21 27 GLY A N 5
ATOM 4814 C CA . GLY A 1 18 ? 7.780 -6.997 5.032 1.00 12.25 27 GLY A CA 5
ATOM 4815 C C . GLY A 1 18 ? 7.070 -8.311 4.770 1.00 73.43 27 GLY A C 5
ATOM 4816 O O . GLY A 1 18 ? 7.092 -9.213 5.609 1.00 35.12 27 GLY A O 5
ATOM 4820 N N . LEU A 1 19 ? 6.438 -8.420 3.607 1.00 73.54 28 LEU A N 5
ATOM 4821 C CA . LEU A 1 19 ? 5.716 -9.632 3.239 1.00 73.23 28 LEU A CA 5
ATOM 4822 C C . LEU A 1 19 ? 6.674 -10.698 2.716 1.00 74.44 28 LEU A C 5
ATOM 4823 O O . LEU A 1 19 ? 7.768 -10.402 2.235 1.00 51.01 28 LEU A O 5
ATOM 4838 N N . PRO A 1 20 ? 6.253 -11.969 2.809 1.00 21.44 29 PRO A N 5
ATOM 4839 C CA . PRO A 1 20 ? 7.057 -13.104 2.348 1.00 12.54 29 PRO A CA 5
ATOM 4840 C C . PRO A 1 20 ? 7.176 -13.152 0.828 1.00 60.44 29 PRO A C 5
ATOM 4841 O O . PRO A 1 20 ? 8.088 -12.563 0.249 1.00 64.44 29 PRO A O 5
ATOM 4849 N N . GLU A 1 21 ? 6.247 -13.855 0.189 1.00 10.43 30 GLU A N 5
ATOM 4850 C CA . GLU A 1 21 ? 6.249 -13.979 -1.264 1.00 22.35 30 GLU A CA 5
ATOM 4851 C C . GLU A 1 21 ? 5.145 -13.126 -1.884 1.00 1.44 30 GLU A C 5
ATOM 4852 O O . GLU A 1 21 ? 4.641 -13.435 -2.963 1.00 32.43 30 GLU A O 5
ATOM 4862 N N . ALA A 1 22 ? 4.775 -12.054 -1.192 1.00 23.34 31 ALA A N 5
ATOM 4863 C CA . ALA A 1 22 ? 3.732 -11.156 -1.675 1.00 41.53 31 ALA A CA 5
ATOM 4864 C C . ALA A 1 22 ? 4.253 -10.265 -2.797 1.00 35.33 31 ALA A C 5
ATOM 4865 O O . ALA A 1 22 ? 5.411 -9.848 -2.786 1.00 74.44 31 ALA A O 5
ATOM 4872 N N . ARG A 1 23 ? 3.388 -9.976 -3.765 1.00 3.23 32 ARG A N 5
ATOM 4873 C CA . ARG A 1 23 ? 3.761 -9.136 -4.896 1.00 20.20 32 ARG A CA 5
ATOM 4874 C C . ARG A 1 23 ? 3.038 -7.793 -4.837 1.00 14.23 32 ARG A C 5
ATOM 4875 O O . ARG A 1 23 ? 1.810 -7.741 -4.767 1.00 74.44 32 ARG A O 5
ATOM 4893 N N . VAL A 1 24 ? 3.808 -6.710 -4.868 1.00 30.43 33 VAL A N 5
ATOM 4894 C CA . VAL A 1 24 ? 3.240 -5.368 -4.820 1.00 61.15 33 VAL A CA 5
ATOM 4895 C C . VAL A 1 24 ? 3.693 -4.536 -6.014 1.00 62.34 33 VAL A C 5
ATOM 4896 O O . VAL A 1 24 ? 4.884 -4.454 -6.311 1.00 4.10 33 VAL A O 5
ATOM 4909 N N . ASP A 1 25 ? 2.733 -3.920 -6.697 1.00 43.54 34 ASP A N 5
ATOM 4910 C CA . ASP A 1 25 ? 3.033 -3.092 -7.859 1.00 14.23 34 ASP A CA 5
ATOM 4911 C C . ASP A 1 25 ? 2.323 -1.746 -7.764 1.00 33.22 34 ASP A C 5
ATOM 4912 O O . ASP A 1 25 ? 1.094 -1.681 -7.718 1.00 14.53 34 ASP A O 5
ATOM 4920 N N . VAL A 1 26 ? 3.104 -0.671 -7.736 1.00 64.12 35 VAL A N 5
ATOM 4921 C CA . VAL A 1 26 ? 2.551 0.674 -7.646 1.00 23.25 35 VAL A CA 5
ATOM 4922 C C . VAL A 1 26 ? 3.088 1.564 -8.761 1.00 24.14 35 VAL A C 5
ATOM 4923 O O . VAL A 1 26 ? 4.288 1.576 -9.036 1.00 60.31 35 VAL A O 5
ATOM 4936 N N . GLN A 1 27 ? 2.192 2.310 -9.400 1.00 10.01 36 GLN A N 5
ATOM 4937 C CA . GLN A 1 27 ? 2.577 3.203 -10.486 1.00 12.44 36 GLN A CA 5
ATOM 4938 C C . GLN A 1 27 ? 1.936 4.577 -10.314 1.00 5.50 36 GLN A C 5
ATOM 4939 O O . GLN A 1 27 ? 0.714 4.703 -10.278 1.00 43.43 36 GLN A O 5
ATOM 4951 N N . GLY A 1 28 ? 2.773 5.604 -10.208 1.00 64.30 37 GLY A N 5
ATOM 4952 C CA . GLY A 1 28 ? 2.271 6.956 -10.040 1.00 40.14 37 GLY A CA 5
ATOM 4953 C C . GLY A 1 28 ? 3.100 7.766 -9.064 1.00 3.52 37 GLY A C 5
ATOM 4954 O O . GLY A 1 28 ? 4.326 7.811 -9.171 1.00 71.41 37 GLY A O 5
ATOM 4958 N N . GLU A 1 29 ? 2.432 8.408 -8.111 1.00 3.53 38 GLU A N 5
ATOM 4959 C CA . GLU A 1 29 ? 3.117 9.222 -7.114 1.00 23.41 38 GLU A CA 5
ATOM 4960 C C . GLU A 1 29 ? 2.138 9.725 -6.057 1.00 4.10 38 GLU A C 5
ATOM 4961 O O . GLU A 1 29 ? 0.927 9.742 -6.274 1.00 34.21 38 GLU A O 5
ATOM 4971 N N . ASP A 1 30 ? 2.673 10.132 -4.911 1.00 62.44 39 ASP A N 5
ATOM 4972 C CA . ASP A 1 30 ? 1.848 10.636 -3.819 1.00 60.31 39 ASP A CA 5
ATOM 4973 C C . ASP A 1 30 ? 1.203 11.966 -4.194 1.00 52.02 39 ASP A C 5
ATOM 4974 O O . ASP A 1 30 ? 1.740 12.723 -5.000 1.00 64.10 39 ASP A O 5
ATOM 4982 N N . GLY A 1 31 ? 0.044 12.243 -3.604 1.00 60.23 40 GLY A N 5
ATOM 4983 C CA . GLY A 1 31 ? -0.657 13.481 -3.890 1.00 75.43 40 GLY A CA 5
ATOM 4984 C C . GLY A 1 31 ? -1.288 13.486 -5.267 1.00 32.24 40 GLY A C 5
ATOM 4985 O O . GLY A 1 31 ? -1.757 14.521 -5.741 1.00 1.11 40 GLY A O 5
ATOM 4989 N N . VAL A 1 32 ? -1.299 12.325 -5.916 1.00 22.32 41 VAL A N 5
ATOM 4990 C CA . VAL A 1 32 ? -1.876 12.199 -7.248 1.00 10.55 41 VAL A CA 5
ATOM 4991 C C . VAL A 1 32 ? -2.567 10.852 -7.423 1.00 52.33 41 VAL A C 5
ATOM 4992 O O . VAL A 1 32 ? -2.366 9.931 -6.629 1.00 54.14 41 VAL A O 5
ATOM 5005 N N . HIS A 1 33 ? -3.382 10.741 -8.467 1.00 30.13 42 HIS A N 5
ATOM 5006 C CA . HIS A 1 33 ? -4.104 9.504 -8.746 1.00 2.24 42 HIS A CA 5
ATOM 5007 C C . HIS A 1 33 ? -3.164 8.445 -9.316 1.00 52.14 42 HIS A C 5
ATOM 5008 O O . HIS A 1 33 ? -2.712 8.550 -10.456 1.00 32.22 42 HIS A O 5
ATOM 5021 N N . PHE A 1 34 ? -2.875 7.425 -8.514 1.00 74.01 43 PHE A N 5
ATOM 5022 C CA . PHE A 1 34 ? -1.988 6.348 -8.938 1.00 61.00 43 PHE A CA 5
ATOM 5023 C C . PHE A 1 34 ? -2.671 4.992 -8.788 1.00 11.43 43 PHE A C 5
ATOM 5024 O O . PHE A 1 34 ? -3.720 4.879 -8.154 1.00 64.33 43 PHE A O 5
ATOM 5040 N N . GLU A 1 35 ? -2.068 3.964 -9.378 1.00 51.02 44 GLU A N 5
ATOM 5041 C CA . GLU A 1 35 ? -2.619 2.615 -9.311 1.00 41.25 44 GLU A CA 5
ATOM 5042 C C . GLU A 1 35 ? -1.640 1.660 -8.634 1.00 64.44 44 GLU A C 5
ATOM 5043 O O . GLU A 1 35 ? -0.516 1.472 -9.100 1.00 74.00 44 GLU A O 5
ATOM 5053 N N . ALA A 1 36 ? -2.074 1.061 -7.529 1.00 22.45 45 ALA A N 5
ATOM 5054 C CA . ALA A 1 36 ? -1.238 0.126 -6.788 1.00 63.25 45 ALA A CA 5
ATOM 5055 C C . ALA A 1 36 ? -1.970 -1.188 -6.540 1.00 13.23 45 ALA A C 5
ATOM 5056 O O . ALA A 1 36 ? -2.979 -1.226 -5.834 1.00 21.52 45 ALA A O 5
ATOM 5063 N N . THR A 1 37 ? -1.458 -2.266 -7.127 1.00 45.15 46 THR A N 5
ATOM 5064 C CA . THR A 1 37 ? -2.064 -3.581 -6.971 1.00 54.55 46 THR A CA 5
ATOM 5065 C C . THR A 1 37 ? -1.206 -4.482 -6.089 1.00 3.33 46 THR A C 5
ATOM 5066 O O . THR A 1 37 ? -0.054 -4.769 -6.413 1.00 25.14 46 THR A O 5
ATOM 5077 N N . VAL A 1 38 ? -1.775 -4.927 -4.974 1.00 62.31 47 VAL A N 5
ATOM 5078 C CA . VAL A 1 38 ? -1.063 -5.797 -4.046 1.00 64.21 47 VAL A CA 5
ATOM 5079 C C . VAL A 1 38 ? -1.679 -7.191 -4.015 1.00 34.12 47 VAL A C 5
ATOM 5080 O O . VAL A 1 38 ? -2.902 -7.340 -3.984 1.00 23.10 47 VAL A O 5
ATOM 5093 N N . VAL A 1 39 ? -0.827 -8.211 -4.023 1.00 23.33 48 VAL A N 5
ATOM 5094 C CA . VAL A 1 39 ? -1.288 -9.593 -3.995 1.00 65.32 48 VAL A CA 5
ATOM 5095 C C . VAL A 1 39 ? -0.590 -10.382 -2.892 1.00 73.41 48 VAL A C 5
ATOM 5096 O O . VAL A 1 39 ? 0.638 -10.427 -2.829 1.00 42.22 48 VAL A O 5
ATOM 5109 N N . SER A 1 40 ? -1.383 -11.005 -2.025 1.00 32.41 49 SER A N 5
ATOM 5110 C CA . SER A 1 40 ? -0.842 -11.790 -0.922 1.00 73.22 49 SER A CA 5
ATOM 5111 C C . SER A 1 40 ? -1.952 -12.544 -0.196 1.00 2.11 49 SER A C 5
ATOM 5112 O O . SER A 1 40 ? -3.139 -12.258 -0.356 1.00 52.22 49 SER A O 5
ATOM 5119 N N . PRO A 1 41 ? -1.559 -13.531 0.621 1.00 11.20 50 PRO A N 5
ATOM 5120 C CA . PRO A 1 41 ? -2.504 -14.347 1.389 1.00 41.15 50 PRO A CA 5
ATOM 5121 C C . PRO A 1 41 ? -3.177 -13.558 2.506 1.00 41.23 50 PRO A C 5
ATOM 5122 O O . PRO A 1 41 ? -4.255 -13.921 2.974 1.00 55.31 50 PRO A O 5
ATOM 5130 N N . ALA A 1 42 ? -2.534 -12.475 2.929 1.00 64.13 51 ALA A N 5
ATOM 5131 C CA . ALA A 1 42 ? -3.071 -11.632 3.991 1.00 73.22 51 ALA A CA 5
ATOM 5132 C C . ALA A 1 42 ? -4.542 -11.310 3.744 1.00 12.34 51 ALA A C 5
ATOM 5133 O O . ALA A 1 42 ? -5.356 -11.329 4.667 1.00 31.24 51 ALA A O 5
ATOM 5140 N N . PHE A 1 43 ? -4.875 -11.012 2.491 1.00 53.42 52 PHE A N 5
ATOM 5141 C CA . PHE A 1 43 ? -6.247 -10.684 2.123 1.00 3.23 52 PHE A CA 5
ATOM 5142 C C . PHE A 1 43 ? -7.025 -11.942 1.744 1.00 63.13 52 PHE A C 5
ATOM 5143 O O . PHE A 1 43 ? -7.867 -11.917 0.847 1.00 12.23 52 PHE A O 5
ATOM 5159 N N . VAL A 1 44 ? -6.735 -13.040 2.435 1.00 45.11 53 VAL A N 5
ATOM 5160 C CA . VAL A 1 44 ? -7.406 -14.307 2.172 1.00 64.14 53 VAL A CA 5
ATOM 5161 C C . VAL A 1 44 ? -8.921 -14.143 2.201 1.00 63.22 53 VAL A C 5
ATOM 5162 O O . VAL A 1 44 ? -9.464 -13.434 3.048 1.00 3.04 53 VAL A O 5
ATOM 5175 N N . GLY A 1 45 ? -9.600 -14.804 1.269 1.00 35.03 54 GLY A N 5
ATOM 5176 C CA . GLY A 1 45 ? -11.048 -14.718 1.204 1.00 41.52 54 GLY A CA 5
ATOM 5177 C C . GLY A 1 45 ? -11.539 -13.290 1.076 1.00 0.45 54 GLY A C 5
ATOM 5178 O O . GLY A 1 45 ? -11.714 -12.783 -0.033 1.00 70.42 54 GLY A O 5
ATOM 5182 N N . LYS A 1 46 ? -11.764 -12.639 2.212 1.00 31.55 55 LYS A N 5
ATOM 5183 C CA . LYS A 1 46 ? -12.239 -11.261 2.223 1.00 23.34 55 LYS A CA 5
ATOM 5184 C C . LYS A 1 46 ? -11.224 -10.340 2.895 1.00 53.35 55 LYS A C 5
ATOM 5185 O O . LYS A 1 46 ? -11.010 -10.416 4.105 1.00 70.22 55 LYS A O 5
ATOM 5200 N N . ALA A 1 47 ? -10.603 -9.473 2.104 1.00 33.35 56 ALA A N 5
ATOM 5201 C CA . ALA A 1 47 ? -9.614 -8.538 2.623 1.00 21.25 56 ALA A CA 5
ATOM 5202 C C . ALA A 1 47 ? -10.225 -7.623 3.679 1.00 63.12 56 ALA A C 5
ATOM 5203 O O . ALA A 1 47 ? -11.024 -6.735 3.380 1.00 42.21 56 ALA A O 5
ATOM 5210 N N . PRO A 1 48 ? -9.843 -7.844 4.946 1.00 2.12 57 PRO A N 5
ATOM 5211 C CA . PRO A 1 48 ? -10.341 -7.049 6.073 1.00 52.42 57 PRO A CA 5
ATOM 5212 C C . PRO A 1 48 ? -9.807 -5.622 6.057 1.00 63.43 57 PRO A C 5
ATOM 5213 O O . PRO A 1 48 ? -8.801 -5.331 5.408 1.00 53.30 57 PRO A O 5
ATOM 5221 N N . LEU A 1 49 ? -10.485 -4.734 6.775 1.00 33.51 58 LEU A N 5
ATOM 5222 C CA . LEU A 1 49 ? -10.079 -3.334 6.844 1.00 41.13 58 LEU A CA 5
ATOM 5223 C C . LEU A 1 49 ? -8.627 -3.211 7.297 1.00 21.03 58 LEU A C 5
ATOM 5224 O O . LEU A 1 49 ? -7.945 -2.240 6.970 1.00 74.11 58 LEU A O 5
ATOM 5239 N N . ALA A 1 50 ? -8.161 -4.202 8.049 1.00 54.42 59 ALA A N 5
ATOM 5240 C CA . ALA A 1 50 ? -6.789 -4.208 8.543 1.00 35.44 59 ALA A CA 5
ATOM 5241 C C . ALA A 1 50 ? -5.791 -4.188 7.390 1.00 10.32 59 ALA A C 5
ATOM 5242 O O . ALA A 1 50 ? -4.892 -3.349 7.350 1.00 2.34 59 ALA A O 5
ATOM 5249 N N . ARG A 1 51 ? -5.956 -5.118 6.455 1.00 2.11 60 ARG A N 5
ATOM 5250 C CA . ARG A 1 51 ? -5.067 -5.209 5.303 1.00 32.24 60 ARG A CA 5
ATOM 5251 C C . ARG A 1 51 ? -5.273 -4.025 4.363 1.00 72.43 60 ARG A C 5
ATOM 5252 O O . ARG A 1 51 ? -4.313 -3.465 3.832 1.00 62.22 60 ARG A O 5
ATOM 5270 N N . HIS A 1 52 ? -6.532 -3.648 4.161 1.00 63.45 61 HIS A N 5
ATOM 5271 C CA . HIS A 1 52 ? -6.865 -2.530 3.285 1.00 62.45 61 HIS A CA 5
ATOM 5272 C C . HIS A 1 52 ? -6.199 -1.245 3.769 1.00 32.34 61 HIS A C 5
ATOM 5273 O O . HIS A 1 52 ? -5.504 -0.571 3.008 1.00 31.31 61 HIS A O 5
ATOM 5286 N N . ARG A 1 53 ? -6.419 -0.911 5.037 1.00 3.55 62 ARG A N 5
ATOM 5287 C CA . ARG A 1 53 ? -5.841 0.294 5.619 1.00 64.22 62 ARG A CA 5
ATOM 5288 C C . ARG A 1 53 ? -4.322 0.178 5.716 1.00 72.51 62 ARG A C 5
ATOM 5289 O O . ARG A 1 53 ? -3.604 1.163 5.551 1.00 30.05 62 ARG A O 5
ATOM 5307 N N . MET A 1 54 ? -3.843 -1.032 5.985 1.00 61.43 63 MET A N 5
ATOM 5308 C CA . MET A 1 54 ? -2.410 -1.276 6.103 1.00 25.22 63 MET A CA 5
ATOM 5309 C C . MET A 1 54 ? -1.685 -0.887 4.819 1.00 2.01 63 MET A C 5
ATOM 5310 O O . MET A 1 54 ? -0.706 -0.141 4.848 1.00 11.23 63 MET A O 5
ATOM 5322 N N . VAL A 1 55 ? -2.170 -1.398 3.692 1.00 14.13 64 VAL A N 5
ATOM 5323 C CA . VAL A 1 55 ? -1.570 -1.103 2.397 1.00 2.42 64 VAL A CA 5
ATOM 5324 C C . VAL A 1 55 ? -1.689 0.378 2.059 1.00 70.52 64 VAL A C 5
ATOM 5325 O O . VAL A 1 55 ? -0.732 1.001 1.600 1.00 34.13 64 VAL A O 5
ATOM 5338 N N . TYR A 1 56 ? -2.872 0.938 2.291 1.00 41.22 65 TYR A N 5
ATOM 5339 C CA . TYR A 1 56 ? -3.118 2.347 2.010 1.00 32.41 65 TYR A CA 5
ATOM 5340 C C . TYR A 1 56 ? -2.164 3.236 2.802 1.00 73.22 65 TYR A C 5
ATOM 5341 O O . TYR A 1 56 ? -1.679 4.249 2.299 1.00 14.12 65 TYR A O 5
ATOM 5358 N N . ALA A 1 57 ? -1.900 2.849 4.045 1.00 42.22 66 ALA A N 5
ATOM 5359 C CA . ALA A 1 57 ? -1.002 3.607 4.908 1.00 31.25 66 ALA A CA 5
ATOM 5360 C C . ALA A 1 57 ? 0.455 3.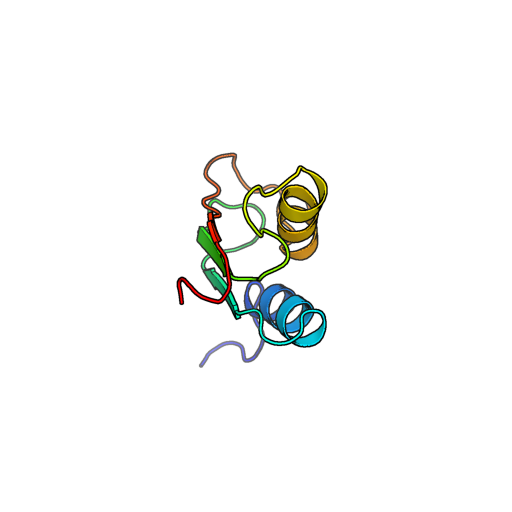382 4.517 1.00 34.10 66 ALA A C 5
ATOM 5361 O O . ALA A 1 57 ? 1.289 4.278 4.646 1.00 70.04 66 ALA A O 5
ATOM 5368 N N . THR A 1 58 ? 0.755 2.178 4.039 1.00 43.31 67 THR A N 5
ATOM 5369 C CA . THR A 1 58 ? 2.111 1.834 3.632 1.00 44.02 67 THR A CA 5
ATOM 5370 C C . THR A 1 58 ? 2.495 2.547 2.340 1.00 52.13 67 THR A C 5
ATOM 5371 O O . THR A 1 58 ? 3.672 2.805 2.088 1.00 23.04 67 THR A O 5
ATOM 5382 N N . LEU A 1 59 ? 1.495 2.864 1.525 1.00 52.03 68 LEU A N 5
ATOM 5383 C CA . LEU A 1 59 ? 1.727 3.549 0.259 1.00 11.42 68 LEU A CA 5
ATOM 5384 C C . LEU A 1 59 ? 1.711 5.063 0.447 1.00 41.41 68 LEU A C 5
ATOM 5385 O O . LEU A 1 59 ? 2.077 5.814 -0.455 1.00 14.25 68 LEU A O 5
ATOM 5400 N N . GLY A 1 60 ? 1.286 5.503 1.628 1.00 12.24 69 GLY A N 5
ATOM 5401 C CA . GLY A 1 60 ? 1.231 6.925 1.913 1.00 43.42 69 GLY A CA 5
ATOM 5402 C C . GLY A 1 60 ? 0.442 7.695 0.873 1.00 44.23 69 GLY A C 5
ATOM 5403 O O . GLY A 1 60 ? 1.019 8.387 0.036 1.00 33.14 69 GLY A O 5
ATOM 5407 N N . GLU A 1 61 ? -0.881 7.575 0.927 1.00 43.23 70 GLU A N 5
ATOM 5408 C CA . GLU A 1 61 ? -1.749 8.265 -0.019 1.00 12.10 70 GLU A CA 5
ATOM 5409 C C . GLU A 1 61 ? -2.166 9.629 0.521 1.00 32.42 70 GLU A C 5
ATOM 5410 O O . GLU A 1 61 ? -2.182 10.621 -0.211 1.00 52.21 70 GLU A O 5
ATOM 5420 N N . LEU A 1 62 ? -2.503 9.674 1.805 1.00 30.20 71 LEU A N 5
ATOM 5421 C CA . LEU A 1 62 ? -2.921 10.917 2.444 1.00 33.13 71 LEU A CA 5
ATOM 5422 C C . LEU A 1 62 ? -1.712 11.724 2.907 1.00 34.33 71 LEU A C 5
ATOM 5423 O O . LEU A 1 62 ? -1.842 12.883 3.301 1.00 3.14 71 LEU A O 5
ATOM 5438 N N . MET A 1 63 ? -0.539 11.104 2.856 1.00 5.23 72 MET A N 5
ATOM 5439 C CA . MET A 1 63 ? 0.694 11.767 3.267 1.00 53.32 72 MET A CA 5
ATOM 5440 C C . MET A 1 63 ? 1.114 12.817 2.244 1.00 53.41 72 MET A C 5
ATOM 5441 O O . MET A 1 63 ? 1.975 13.653 2.516 1.00 11.34 72 MET A O 5
ATOM 5453 N N . GLY A 1 64 ? 0.501 12.768 1.065 1.00 14.31 73 GLY A N 5
ATOM 5454 C CA . GLY A 1 64 ? 0.825 13.720 0.019 1.00 40.02 73 GLY A CA 5
ATOM 5455 C C . GLY A 1 64 ? -0.401 14.430 -0.519 1.00 32.15 73 GLY A C 5
ATOM 5456 O O . GLY A 1 64 ? -0.288 15.437 -1.217 1.00 11.21 73 GLY A O 5
ATOM 5460 N N . GLY A 1 65 ? -1.578 13.902 -0.196 1.00 32.43 74 GLY A N 5
ATOM 5461 C CA . GLY A 1 65 ? -2.813 14.504 -0.663 1.00 73.44 74 GLY A CA 5
ATOM 5462 C C . GLY A 1 65 ? -3.384 13.791 -1.872 1.00 74.54 74 GLY A C 5
ATOM 5463 O O . GLY A 1 65 ? -3.955 14.422 -2.762 1.00 45.21 74 GLY A O 5
ATOM 5467 N N . ALA A 1 66 ? -3.232 12.471 -1.907 1.00 64.14 75 ALA A N 5
ATOM 5468 C CA . ALA A 1 66 ? -3.738 11.671 -3.015 1.00 4.22 75 ALA A CA 5
ATOM 5469 C C . ALA A 1 66 ? -5.248 11.824 -3.158 1.00 0.23 75 ALA A C 5
ATOM 5470 O O . ALA A 1 66 ? -5.968 11.913 -2.164 1.00 74.31 75 ALA A O 5
ATOM 5477 N N . ILE A 1 67 ? -5.719 11.854 -4.400 1.00 33.04 76 ILE A N 5
ATOM 5478 C CA . ILE A 1 67 ? -7.145 11.995 -4.672 1.00 65.40 76 ILE A CA 5
ATOM 5479 C C . ILE A 1 67 ? -7.859 10.652 -4.576 1.00 52.52 76 ILE A C 5
ATOM 5480 O O . ILE A 1 67 ? -7.230 9.596 -4.651 1.00 51.21 76 ILE A O 5
ATOM 5495 N N . HIS A 1 68 ? -9.177 10.698 -4.411 1.00 70.30 77 HIS A N 5
ATOM 5496 C CA . HIS A 1 68 ? -9.978 9.484 -4.307 1.00 52.11 77 HIS A CA 5
ATOM 5497 C C . HIS A 1 68 ? -9.806 8.612 -5.547 1.00 41.55 77 HIS A C 5
ATOM 5498 O O . HIS A 1 68 ? -10.240 7.461 -5.573 1.00 52.23 77 HIS A O 5
ATOM 5511 N N . ALA A 1 69 ? -9.170 9.169 -6.573 1.00 61.41 78 ALA A N 5
ATOM 5512 C CA . ALA A 1 69 ? -8.940 8.441 -7.814 1.00 23.31 78 ALA A CA 5
ATOM 5513 C C . ALA A 1 69 ? -7.815 7.424 -7.655 1.00 73.30 78 ALA A C 5
ATOM 5514 O O . ALA A 1 69 ? -6.913 7.345 -8.489 1.00 21.20 78 ALA A O 5
ATOM 5521 N N . LEU A 1 70 ? -7.876 6.648 -6.578 1.00 23.03 79 LEU A N 5
ATOM 5522 C CA . LEU A 1 70 ? -6.861 5.635 -6.309 1.00 64.31 79 LEU A CA 5
ATOM 5523 C C . LEU A 1 70 ? -7.394 4.238 -6.607 1.00 12.33 79 LEU A C 5
ATOM 5524 O O . LEU A 1 70 ? -8.500 3.885 -6.198 1.00 54.41 79 LEU A O 5
ATOM 5539 N N . GLN A 1 71 ? -6.599 3.446 -7.320 1.00 32.03 80 GLN A N 5
ATOM 5540 C CA . GLN A 1 71 ? -6.991 2.086 -7.671 1.00 21.55 80 GLN A CA 5
ATOM 5541 C C . GLN A 1 71 ? -6.130 1.064 -6.936 1.00 72.51 80 GLN A C 5
ATOM 5542 O O . GLN A 1 71 ? -4.921 0.986 -7.151 1.00 43.45 80 GLN A O 5
ATOM 5554 N N . LEU A 1 72 ? -6.762 0.284 -6.066 1.00 35.04 81 LEU A N 5
ATOM 5555 C CA . LEU A 1 72 ? -6.055 -0.734 -5.298 1.00 40.35 81 LEU A CA 5
ATOM 5556 C C . LEU A 1 72 ? -6.878 -2.014 -5.200 1.00 70.55 81 LEU A C 5
ATOM 5557 O O . LEU A 1 72 ? -8.054 -1.982 -4.835 1.00 70.03 81 LEU A O 5
ATOM 5572 N N . LYS A 1 73 ? -6.254 -3.140 -5.527 1.00 41.44 82 LYS A N 5
ATOM 5573 C CA . LYS A 1 73 ? -6.927 -4.432 -5.474 1.00 74.05 82 LYS A CA 5
ATOM 5574 C C . LYS A 1 73 ? -6.171 -5.403 -4.573 1.00 40.34 82 LYS A C 5
ATOM 5575 O O . LYS A 1 73 ? -4.944 -5.499 -4.636 1.00 65.33 82 LYS A O 5
ATOM 5590 N N . THR A 1 74 ? -6.909 -6.125 -3.734 1.00 23.14 83 THR A N 5
ATOM 5591 C CA . THR A 1 74 ? -6.308 -7.088 -2.822 1.00 42.25 83 THR A CA 5
ATOM 5592 C C . THR A 1 74 ? -6.826 -8.496 -3.089 1.00 2.42 83 THR A C 5
ATOM 5593 O O . THR A 1 74 ? -7.971 -8.819 -2.770 1.00 43.02 83 THR A O 5
ATOM 5604 N N . LEU A 1 75 ? -5.977 -9.332 -3.676 1.00 20.21 84 LEU A N 5
ATOM 5605 C CA . LEU A 1 75 ? -6.349 -10.708 -3.987 1.00 74.21 84 LEU A CA 5
ATOM 5606 C C . LEU A 1 75 ? -5.359 -11.692 -3.371 1.00 74.31 84 LEU A C 5
ATOM 5607 O O . LEU A 1 75 ? -4.241 -11.322 -3.011 1.00 52.45 84 LEU A O 5
ATOM 5622 N N . THR A 1 76 ? -5.777 -12.948 -3.254 1.00 53.13 85 THR A N 5
ATOM 5623 C CA . THR A 1 76 ? -4.928 -13.987 -2.682 1.00 1.12 85 THR A CA 5
ATOM 5624 C C . THR A 1 76 ? -3.800 -14.359 -3.637 1.00 43.55 85 THR A C 5
ATOM 5625 O O . THR A 1 76 ? -3.825 -14.036 -4.824 1.00 65.53 85 THR A O 5
ATOM 5636 N N . PRO A 1 77 ? -2.784 -15.059 -3.108 1.00 62.02 86 PRO A N 5
ATOM 5637 C CA . PRO A 1 77 ? -1.626 -15.492 -3.896 1.00 11.43 86 PRO A CA 5
ATOM 5638 C C . PRO A 1 77 ? -1.984 -16.584 -4.899 1.00 1.04 86 PRO A C 5
ATOM 5639 O O . PRO A 1 77 ? -1.197 -16.903 -5.791 1.00 63.14 86 PRO A O 5
ATOM 5647 N N . ASP A 1 78 ? -3.176 -17.152 -4.748 1.00 44.03 87 ASP A N 5
ATOM 5648 C CA . ASP A 1 78 ? -3.639 -18.207 -5.642 1.00 3.32 87 ASP A CA 5
ATOM 5649 C C . ASP A 1 78 ? -4.062 -17.631 -6.989 1.00 24.11 87 ASP A C 5
ATOM 5650 O O . ASP A 1 78 ? -3.862 -18.253 -8.032 1.00 72.12 87 ASP A O 5
ATOM 5658 N N . GLU A 1 79 ? -4.649 -16.438 -6.959 1.00 43.54 88 GLU A N 5
ATOM 5659 C CA . GLU A 1 79 ? -5.102 -15.779 -8.179 1.00 61.23 88 GLU A CA 5
ATOM 5660 C C . GLU A 1 79 ? -3.917 -15.332 -9.028 1.00 1.11 88 GLU A C 5
ATOM 5661 O O . GLU A 1 79 ? -3.942 -15.442 -10.254 1.00 45.50 88 GLU A O 5
ATOM 5671 N N . ALA A 1 80 ? -2.880 -14.827 -8.368 1.00 21.15 89 ALA A N 5
ATOM 5672 C CA . ALA A 1 80 ? -1.685 -14.364 -9.062 1.00 63.01 89 ALA A CA 5
ATOM 5673 C C . ALA A 1 80 ? -1.010 -15.505 -9.814 1.00 52.22 89 ALA A C 5
ATOM 5674 O O . ALA A 1 80 ? 0.074 -15.338 -10.375 1.00 23.33 89 ALA A O 5
ATOM 5681 N N . MET A 1 1 ? 14.258 9.221 -15.726 1.00 44.14 10 MET A N 6
ATOM 5682 C CA . MET A 1 1 ? 13.746 9.614 -14.418 1.00 21.02 10 MET A CA 6
ATOM 5683 C C . MET A 1 1 ? 14.697 9.176 -13.308 1.00 22.33 10 MET A C 6
ATOM 5684 O O . MET A 1 1 ? 14.948 9.924 -12.363 1.00 20.01 10 MET A O 6
ATOM 5696 N N . ARG A 1 2 ? 15.221 7.962 -13.430 1.00 51.22 11 ARG A N 6
ATOM 5697 C CA . ARG A 1 2 ? 16.143 7.425 -12.436 1.00 55.20 11 ARG A CA 6
ATOM 5698 C C . ARG A 1 2 ? 15.807 7.950 -11.043 1.00 61.10 11 ARG A C 6
ATOM 5699 O O . ARG A 1 2 ? 16.698 8.290 -10.265 1.00 64.01 11 ARG A O 6
ATOM 5717 N N . LYS A 1 3 ? 14.516 8.016 -10.736 1.00 55.31 12 LYS A N 6
ATOM 5718 C CA . LYS A 1 3 ? 14.061 8.499 -9.438 1.00 12.52 12 LYS A CA 6
ATOM 5719 C C . LYS A 1 3 ? 14.222 7.422 -8.370 1.00 62.50 12 LYS A C 6
ATOM 5720 O O . LYS A 1 3 ? 13.380 6.533 -8.240 1.00 52.00 12 LYS A O 6
ATOM 5735 N N . ARG A 1 4 ? 15.305 7.509 -7.606 1.00 3.10 13 ARG A N 6
ATOM 5736 C CA . ARG A 1 4 ? 15.576 6.542 -6.548 1.00 35.25 13 ARG A CA 6
ATOM 5737 C C . ARG A 1 4 ? 14.565 6.681 -5.414 1.00 32.43 13 ARG A C 6
ATOM 5738 O O . ARG A 1 4 ? 13.940 5.710 -4.984 1.00 22.41 13 ARG A O 6
ATOM 5756 N N . PRO A 1 5 ? 14.398 7.916 -4.917 1.00 41.52 14 PRO A N 6
ATOM 5757 C CA . PRO A 1 5 ? 13.464 8.211 -3.826 1.00 12.41 14 PRO A CA 6
ATOM 5758 C C . PRO A 1 5 ? 12.008 8.083 -4.260 1.00 31.13 14 PRO A C 6
ATOM 5759 O O . PRO A 1 5 ? 11.100 8.543 -3.566 1.00 74.22 14 PRO A O 6
ATOM 5767 N N . LEU A 1 6 ? 11.791 7.457 -5.411 1.00 15.04 15 LEU A N 6
ATOM 5768 C CA . LEU A 1 6 ? 10.443 7.268 -5.938 1.00 32.11 15 LEU A CA 6
ATOM 5769 C C . LEU A 1 6 ? 9.463 6.935 -4.817 1.00 12.43 15 LEU A C 6
ATOM 5770 O O . LEU A 1 6 ? 9.865 6.523 -3.730 1.00 40.22 15 LEU A O 6
ATOM 5785 N N . ASP A 1 7 ? 8.176 7.112 -5.093 1.00 12.41 16 ASP A N 6
ATOM 5786 C CA . ASP A 1 7 ? 7.137 6.826 -4.110 1.00 25.03 16 ASP A CA 6
ATOM 5787 C C . ASP A 1 7 ? 6.750 5.351 -4.140 1.00 15.23 16 ASP A C 6
ATOM 5788 O O . ASP A 1 7 ? 6.706 4.689 -3.104 1.00 0.24 16 ASP A O 6
ATOM 5796 N N . ALA A 1 8 ? 6.470 4.843 -5.337 1.00 60.30 17 ALA A N 6
ATOM 5797 C CA . ALA A 1 8 ? 6.087 3.447 -5.502 1.00 12.13 17 ALA A CA 6
ATOM 5798 C C . ALA A 1 8 ? 7.259 2.517 -5.204 1.00 63.42 17 ALA A C 6
ATOM 5799 O O . ALA A 1 8 ? 7.068 1.392 -4.745 1.00 2.22 17 ALA A O 6
ATOM 5806 N N . GLU A 1 9 ? 8.471 2.996 -5.468 1.00 31.32 18 GLU A N 6
ATOM 5807 C CA . GLU A 1 9 ? 9.673 2.207 -5.228 1.00 72.12 18 GLU A CA 6
ATOM 5808 C C . GLU A 1 9 ? 9.906 2.012 -3.733 1.00 70.03 18 GLU A C 6
ATOM 5809 O O . GLU A 1 9 ? 10.146 0.897 -3.270 1.00 51.42 18 GLU A O 6
ATOM 5819 N N . THR A 1 10 ? 9.835 3.106 -2.981 1.00 20.52 19 THR A N 6
ATOM 5820 C CA . THR A 1 10 ? 10.039 3.057 -1.538 1.00 1.33 19 THR A CA 6
ATOM 5821 C C . THR A 1 10 ? 8.988 2.186 -0.863 1.00 73.13 19 THR A C 6
ATOM 5822 O O . THR A 1 10 ? 9.313 1.325 -0.045 1.00 53.51 19 THR A O 6
ATOM 5833 N N . ILE A 1 11 ? 7.725 2.415 -1.210 1.00 53.13 20 ILE A N 6
ATOM 5834 C CA . ILE A 1 11 ? 6.626 1.648 -0.637 1.00 72.14 20 ILE A CA 6
ATOM 5835 C C . ILE A 1 11 ? 6.647 0.205 -1.128 1.00 34.12 20 ILE A C 6
ATOM 5836 O O . ILE A 1 11 ? 6.389 -0.726 -0.365 1.00 60.11 20 ILE A O 6
ATOM 5851 N N . ARG A 1 12 ? 6.959 0.025 -2.408 1.00 65.22 21 ARG A N 6
ATOM 5852 C CA . ARG A 1 12 ? 7.015 -1.305 -3.001 1.00 4.12 21 ARG A CA 6
ATOM 5853 C C . ARG A 1 12 ? 8.040 -2.178 -2.282 1.00 15.54 21 ARG A C 6
ATOM 5854 O O . ARG A 1 12 ? 7.768 -3.334 -1.957 1.00 64.21 21 ARG A O 6
ATOM 5872 N N . LYS A 1 13 ? 9.220 -1.617 -2.038 1.00 14.43 22 LYS A N 6
ATOM 5873 C CA . LYS A 1 13 ? 10.286 -2.343 -1.359 1.00 23.30 22 LYS A CA 6
ATOM 5874 C C . LYS A 1 13 ? 9.930 -2.588 0.104 1.00 13.21 22 LYS A C 6
ATOM 5875 O O . LYS A 1 13 ? 10.172 -3.672 0.639 1.00 21.30 22 LYS A O 6
ATOM 5890 N N . LEU A 1 14 ? 9.351 -1.579 0.745 1.00 43.34 23 LEU A N 6
ATOM 5891 C CA . LEU A 1 14 ? 8.960 -1.686 2.146 1.00 20.02 23 LEU A CA 6
ATOM 5892 C C . LEU A 1 14 ? 8.023 -2.870 2.360 1.00 54.43 23 LEU A C 6
ATOM 5893 O O . LEU A 1 14 ? 8.232 -3.684 3.262 1.00 35.40 23 LEU A O 6
ATOM 5908 N N . ILE A 1 15 ? 6.993 -2.962 1.526 1.00 21.14 24 ILE A N 6
ATOM 5909 C CA . ILE A 1 15 ? 6.026 -4.049 1.622 1.00 45.15 24 ILE A CA 6
ATOM 5910 C C . ILE A 1 15 ? 6.649 -5.377 1.204 1.00 1.23 24 ILE A C 6
ATOM 5911 O O . ILE A 1 15 ? 6.419 -6.407 1.834 1.00 72.32 24 ILE A O 6
ATOM 5926 N N . GLU A 1 16 ? 7.440 -5.343 0.136 1.00 35.15 25 GLU A N 6
ATOM 5927 C CA . GLU A 1 16 ? 8.096 -6.544 -0.367 1.00 2.20 25 GLU A CA 6
ATOM 5928 C C . GLU A 1 16 ? 8.940 -7.199 0.723 1.00 24.35 25 GLU A C 6
ATOM 5929 O O . GLU A 1 16 ? 9.019 -8.424 0.810 1.00 75.31 25 GLU A O 6
ATOM 5939 N N . SER A 1 17 ? 9.572 -6.372 1.550 1.00 1.42 26 SER A N 6
ATOM 5940 C CA . SER A 1 17 ? 10.414 -6.869 2.631 1.00 3.44 26 SER A CA 6
ATOM 5941 C C . SER A 1 17 ? 9.568 -7.314 3.819 1.00 42.03 26 SER A C 6
ATOM 5942 O O . SER A 1 17 ? 9.821 -8.358 4.421 1.00 23.32 26 SER A O 6
ATOM 5949 N N . GLY A 1 18 ? 8.559 -6.514 4.152 1.00 62.35 27 GLY A N 6
ATOM 5950 C CA . GLY A 1 18 ? 7.690 -6.840 5.267 1.00 54.32 27 GLY A CA 6
ATOM 5951 C C . GLY A 1 18 ? 6.925 -8.131 5.047 1.00 53.14 27 GLY A C 6
ATOM 5952 O O . GLY A 1 18 ? 6.942 -9.024 5.896 1.00 3.24 27 GLY A O 6
ATOM 5956 N N . LEU A 1 19 ? 6.252 -8.231 3.906 1.00 61.42 28 LEU A N 6
ATOM 5957 C CA . LEU A 1 19 ? 5.475 -9.421 3.578 1.00 30.00 28 LEU A CA 6
ATOM 5958 C C . LEU A 1 19 ? 6.380 -10.537 3.067 1.00 44.01 28 LEU A C 6
ATOM 5959 O O . LEU A 1 19 ? 7.491 -10.301 2.591 1.00 3.43 28 LEU A O 6
ATOM 5974 N N . PRO A 1 20 ? 5.895 -11.784 3.164 1.00 3.43 29 PRO A N 6
ATOM 5975 C CA . PRO A 1 20 ? 6.643 -12.962 2.715 1.00 4.44 29 PRO A CA 6
ATOM 5976 C C . PRO A 1 20 ? 6.769 -13.025 1.196 1.00 65.40 29 PRO A C 6
ATOM 5977 O O . PRO A 1 20 ? 7.713 -12.485 0.620 1.00 33.31 29 PRO A O 6
ATOM 5985 N N . GLU A 1 21 ? 5.810 -13.685 0.554 1.00 65.03 30 GLU A N 6
ATOM 5986 C CA . GLU A 1 21 ? 5.815 -13.817 -0.898 1.00 61.03 30 GLU A CA 6
ATOM 5987 C C . GLU A 1 21 ? 4.772 -12.900 -1.531 1.00 41.20 30 GLU A C 6
ATOM 5988 O O . GLU A 1 21 ? 4.253 -13.185 -2.610 1.00 0.33 30 GLU A O 6
ATOM 5998 N N . ALA A 1 22 ? 4.470 -11.799 -0.851 1.00 71.53 31 ALA A N 6
ATOM 5999 C CA . ALA A 1 22 ? 3.491 -10.839 -1.346 1.00 55.32 31 ALA A CA 6
ATOM 6000 C C . ALA A 1 22 ? 4.091 -9.954 -2.433 1.00 52.23 31 ALA A C 6
ATOM 6001 O O . ALA A 1 22 ? 5.162 -9.375 -2.253 1.00 55.31 31 ALA A O 6
ATOM 6008 N N . ARG A 1 23 ? 3.393 -9.853 -3.560 1.00 41.34 32 ARG A N 6
ATOM 6009 C CA . ARG A 1 23 ? 3.859 -9.039 -4.676 1.00 42.30 32 ARG A CA 6
ATOM 6010 C C . ARG A 1 23 ? 3.123 -7.704 -4.720 1.00 34.32 32 ARG A C 6
ATOM 6011 O O . ARG A 1 23 ? 1.916 -7.656 -4.966 1.00 4.44 32 ARG A O 6
ATOM 6029 N N . VAL A 1 24 ? 3.855 -6.622 -4.479 1.00 32.40 33 VAL A N 6
ATOM 6030 C CA . VAL A 1 24 ? 3.271 -5.285 -4.492 1.00 31.21 33 VAL A CA 6
ATOM 6031 C C . VAL A 1 24 ? 3.822 -4.456 -5.646 1.00 2.14 33 VAL A C 6
ATOM 6032 O O . VAL A 1 24 ? 5.036 -4.336 -5.814 1.00 41.14 33 VAL A O 6
ATOM 6045 N N . ASP A 1 25 ? 2.923 -3.884 -6.439 1.00 14.54 34 ASP A N 6
ATOM 6046 C CA . ASP A 1 25 ? 3.318 -3.064 -7.578 1.00 70.12 34 ASP A CA 6
ATOM 6047 C C . ASP A 1 25 ? 2.512 -1.770 -7.622 1.00 55.03 34 ASP A C 6
ATOM 6048 O O . ASP A 1 25 ? 1.287 -1.794 -7.753 1.00 64.24 34 ASP A O 6
ATOM 6056 N N . VAL A 1 26 ? 3.205 -0.642 -7.512 1.00 51.44 35 VAL A N 6
ATOM 6057 C CA . VAL A 1 26 ? 2.553 0.662 -7.539 1.00 22.02 35 VAL A CA 6
ATOM 6058 C C . VAL A 1 26 ? 3.116 1.535 -8.655 1.00 52.20 35 VAL A C 6
ATOM 6059 O O . VAL A 1 26 ? 4.327 1.575 -8.873 1.00 34.42 35 VAL A O 6
ATOM 6072 N N . GLN A 1 27 ? 2.230 2.231 -9.359 1.00 71.12 36 GLN A N 6
ATOM 6073 C CA . GLN A 1 27 ? 2.638 3.103 -10.452 1.00 2.25 36 GLN A CA 6
ATOM 6074 C C . GLN A 1 27 ? 1.939 4.455 -10.362 1.00 63.43 36 GLN A C 6
ATOM 6075 O O . GLN A 1 27 ? 0.713 4.536 -10.410 1.00 32.12 36 GLN A O 6
ATOM 6087 N N . GLY A 1 28 ? 2.729 5.517 -10.229 1.00 20.22 37 GLY A N 6
ATOM 6088 C CA . GLY A 1 28 ? 2.167 6.852 -10.133 1.00 22.04 37 GLY A CA 6
ATOM 6089 C C . GLY A 1 28 ? 2.978 7.758 -9.228 1.00 32.23 37 GLY A C 6
ATOM 6090 O O . GLY A 1 28 ? 4.201 7.824 -9.341 1.00 42.41 37 GLY A O 6
ATOM 6094 N N . GLU A 1 29 ? 2.295 8.460 -8.330 1.00 74.03 38 GLU A N 6
ATOM 6095 C CA . GLU A 1 29 ? 2.960 9.368 -7.404 1.00 62.35 38 GLU A CA 6
ATOM 6096 C C . GLU A 1 29 ? 1.982 9.888 -6.354 1.00 43.44 38 GLU A C 6
ATOM 6097 O O . GLU A 1 29 ? 0.766 9.809 -6.529 1.00 10.21 38 GLU A O 6
ATOM 6107 N N . ASP A 1 30 ? 2.523 10.419 -5.262 1.00 11.10 39 ASP A N 6
ATOM 6108 C CA . ASP A 1 30 ? 1.699 10.952 -4.183 1.00 21.13 39 ASP A CA 6
ATOM 6109 C C . ASP A 1 30 ? 0.967 12.213 -4.632 1.00 32.40 39 ASP A C 6
ATOM 6110 O O . ASP A 1 30 ? 1.489 12.999 -5.420 1.00 35.41 39 ASP A O 6
ATOM 6118 N N . GLY A 1 31 ? -0.249 12.398 -4.123 1.00 23.10 40 GLY A N 6
ATOM 6119 C CA . GLY A 1 31 ? -1.033 13.564 -4.483 1.00 34.33 40 GLY A CA 6
ATOM 6120 C C . GLY A 1 31 ? -1.693 13.422 -5.841 1.00 21.02 40 GLY A C 6
ATOM 6121 O O . GLY A 1 31 ? -2.612 14.170 -6.174 1.00 22.31 40 GLY A O 6
ATOM 6125 N N . VAL A 1 32 ? -1.223 12.460 -6.628 1.00 45.21 41 VAL A N 6
ATOM 6126 C CA . VAL A 1 3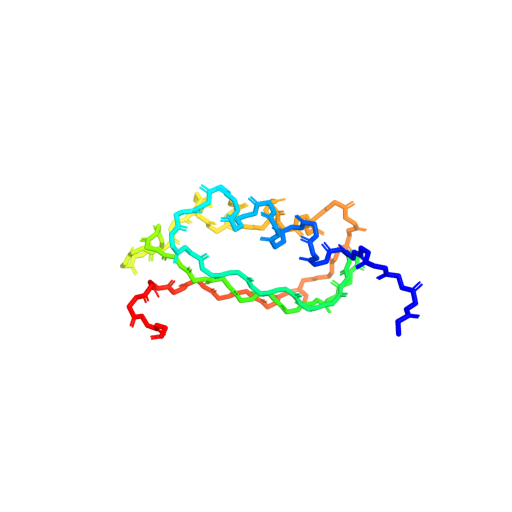2 ? -1.772 12.223 -7.957 1.00 14.34 41 VAL A CA 6
ATOM 6127 C C . VAL A 1 32 ? -2.487 10.878 -8.024 1.00 71.32 41 VAL A C 6
ATOM 6128 O O . VAL A 1 32 ? -2.321 10.029 -7.148 1.00 64.34 41 VAL A O 6
ATOM 6141 N N . HIS A 1 33 ? -3.285 10.690 -9.071 1.00 2.23 42 HIS A N 6
ATOM 6142 C CA . HIS A 1 33 ? -4.026 9.446 -9.253 1.00 21.11 42 HIS A CA 6
ATOM 6143 C C . HIS A 1 33 ? -3.102 8.326 -9.717 1.00 5.52 42 HIS A C 6
ATOM 6144 O O . HIS A 1 33 ? -2.661 8.306 -10.868 1.00 74.13 42 HIS A O 6
ATOM 6157 N N . PHE A 1 34 ? -2.810 7.395 -8.815 1.00 3.41 43 PHE A N 6
ATOM 6158 C CA . PHE A 1 34 ? -1.935 6.271 -9.132 1.00 64.14 43 PHE A CA 6
ATOM 6159 C C . PHE A 1 34 ? -2.660 4.944 -8.928 1.00 3.41 43 PHE A C 6
ATOM 6160 O O . PHE A 1 34 ? -3.733 4.897 -8.330 1.00 73.34 43 PHE A O 6
ATOM 6176 N N . GLU A 1 35 ? -2.062 3.868 -9.431 1.00 13.03 44 GLU A N 6
ATOM 6177 C CA . GLU A 1 35 ? -2.652 2.539 -9.306 1.00 24.31 44 GLU A CA 6
ATOM 6178 C C . GLU A 1 35 ? -1.725 1.604 -8.535 1.00 13.42 44 GLU A C 6
ATOM 6179 O O . GLU A 1 35 ? -0.569 1.409 -8.912 1.00 72.23 44 GLU A O 6
ATOM 6189 N N . ALA A 1 36 ? -2.241 1.028 -7.454 1.00 73.32 45 ALA A N 6
ATOM 6190 C CA . ALA A 1 36 ? -1.461 0.112 -6.631 1.00 50.24 45 ALA A CA 6
ATOM 6191 C C . ALA A 1 36 ? -2.080 -1.282 -6.624 1.00 43.23 45 ALA A C 6
ATOM 6192 O O . ALA A 1 36 ? -3.198 -1.475 -6.143 1.00 65.23 45 ALA A O 6
ATOM 6199 N N . THR A 1 37 ? -1.348 -2.253 -7.161 1.00 22.33 46 THR A N 6
ATOM 6200 C CA . THR A 1 37 ? -1.825 -3.628 -7.218 1.00 15.10 46 THR A CA 6
ATOM 6201 C C . THR A 1 37 ? -1.026 -4.527 -6.282 1.00 72.41 46 THR A C 6
ATOM 6202 O O . THR A 1 37 ? 0.135 -4.837 -6.545 1.00 11.53 46 THR A O 6
ATOM 6213 N N . VAL A 1 38 ? -1.657 -4.943 -5.188 1.00 4.23 47 VAL A N 6
ATOM 6214 C CA . VAL A 1 38 ? -1.004 -5.809 -4.213 1.00 61.21 47 VAL A CA 6
ATOM 6215 C C . VAL A 1 38 ? -1.596 -7.213 -4.241 1.00 72.32 47 VAL A C 6
ATOM 6216 O O . VAL A 1 38 ? -2.806 -7.385 -4.393 1.00 71.34 47 VAL A O 6
ATOM 6229 N N . VAL A 1 39 ? -0.737 -8.216 -4.093 1.00 45.50 48 VAL A N 6
ATOM 6230 C CA . VAL A 1 39 ? -1.175 -9.607 -4.100 1.00 23.12 48 VAL A CA 6
ATOM 6231 C C . VAL A 1 39 ? -0.526 -10.393 -2.966 1.00 60.43 48 VAL A C 6
ATOM 6232 O O . VAL A 1 39 ? 0.696 -10.523 -2.908 1.00 1.13 48 VAL A O 6
ATOM 6245 N N . SER A 1 40 ? -1.354 -10.915 -2.066 1.00 71.20 49 SER A N 6
ATOM 6246 C CA . SER A 1 40 ? -0.860 -11.686 -0.931 1.00 72.41 49 SER A CA 6
ATOM 6247 C C . SER A 1 40 ? -1.988 -12.488 -0.288 1.00 13.23 49 SER A C 6
ATOM 6248 O O . SER A 1 40 ? -3.170 -12.262 -0.546 1.00 73.22 49 SER A O 6
ATOM 6255 N N . PRO A 1 41 ? -1.615 -13.450 0.569 1.00 13.34 50 PRO A N 6
ATOM 6256 C CA . PRO A 1 41 ? -2.579 -14.306 1.267 1.00 4.32 50 PRO A CA 6
ATOM 6257 C C . PRO A 1 41 ? -3.376 -13.543 2.318 1.00 72.32 50 PRO A C 6
ATOM 6258 O O . PRO A 1 41 ? -4.518 -13.892 2.619 1.00 70.12 50 PRO A O 6
ATOM 6266 N N . ALA A 1 42 ? -2.769 -12.499 2.872 1.00 61.35 51 ALA A N 6
ATOM 6267 C CA . ALA A 1 42 ? -3.425 -11.684 3.889 1.00 10.23 51 ALA A CA 6
ATOM 6268 C C . ALA A 1 42 ? -4.805 -11.234 3.424 1.00 61.14 51 ALA A C 6
ATOM 6269 O O . ALA A 1 42 ? -5.731 -11.109 4.226 1.00 73.43 51 ALA A O 6
ATOM 6276 N N . PHE A 1 43 ? -4.936 -10.990 2.124 1.00 75.30 52 PHE A N 6
ATOM 6277 C CA . PHE A 1 43 ? -6.205 -10.551 1.553 1.00 44.52 52 PHE A CA 6
ATOM 6278 C C . PHE A 1 43 ? -7.042 -11.745 1.105 1.00 21.31 52 PHE A C 6
ATOM 6279 O O . PHE A 1 43 ? -7.811 -11.654 0.148 1.00 14.11 52 PHE A O 6
ATOM 6295 N N . VAL A 1 44 ? -6.886 -12.865 1.804 1.00 54.31 53 VAL A N 6
ATOM 6296 C CA . VAL A 1 44 ? -7.627 -14.078 1.479 1.00 53.12 53 VAL A CA 6
ATOM 6297 C C . VAL A 1 44 ? -9.129 -13.856 1.609 1.00 31.31 53 VAL A C 6
ATOM 6298 O O . VAL A 1 44 ? -9.587 -13.136 2.496 1.00 1.14 53 VAL A O 6
ATOM 6311 N N . GLY A 1 45 ? -9.895 -14.481 0.718 1.00 64.04 54 GLY A N 6
ATOM 6312 C CA . GLY A 1 45 ? -11.338 -14.339 0.752 1.00 71.30 54 GLY A CA 6
ATOM 6313 C C . GLY A 1 45 ? -11.778 -12.888 0.767 1.00 41.03 54 GLY A C 6
ATOM 6314 O O . GLY A 1 45 ? -11.970 -12.278 -0.284 1.00 41.11 54 GLY A O 6
ATOM 6318 N N . LYS A 1 46 ? -11.941 -12.334 1.964 1.00 3.52 55 LYS A N 6
ATOM 6319 C CA . LYS A 1 46 ? -12.361 -10.946 2.114 1.00 40.25 55 LYS A CA 6
ATOM 6320 C C . LYS A 1 46 ? -11.314 -10.139 2.875 1.00 11.51 55 LYS A C 6
ATOM 6321 O O . LYS A 1 46 ? -11.188 -10.261 4.093 1.00 0.01 55 LYS A O 6
ATOM 6336 N N . ALA A 1 47 ? -10.566 -9.316 2.149 1.00 22.32 56 ALA A N 6
ATOM 6337 C CA . ALA A 1 47 ? -9.532 -8.486 2.756 1.00 33.03 56 ALA A CA 6
ATOM 6338 C C . ALA A 1 47 ? -10.125 -7.551 3.804 1.00 64.32 56 ALA A C 6
ATOM 6339 O O . ALA A 1 47 ? -10.834 -6.595 3.489 1.00 24.11 56 ALA A O 6
ATOM 6346 N N . PRO A 1 48 ? -9.829 -7.831 5.083 1.00 74.10 57 PRO A N 6
ATOM 6347 C CA . PRO A 1 48 ? -10.323 -7.026 6.204 1.00 35.10 57 PRO A CA 6
ATOM 6348 C C . PRO A 1 48 ? -9.677 -5.645 6.255 1.00 53.20 57 PRO A C 6
ATOM 6349 O O . PRO A 1 48 ? -8.702 -5.379 5.553 1.00 3.53 57 PRO A O 6
ATOM 6357 N N . LEU A 1 49 ? -10.227 -4.771 7.091 1.00 33.12 58 LEU A N 6
ATOM 6358 C CA . LEU A 1 49 ? -9.704 -3.417 7.234 1.00 35.45 58 LEU A CA 6
ATOM 6359 C C . LEU A 1 49 ? -8.214 -3.440 7.555 1.00 51.44 58 LEU A C 6
ATOM 6360 O O . LEU A 1 49 ? -7.487 -2.495 7.248 1.00 41.01 58 LEU A O 6
ATOM 6375 N N . ALA A 1 50 ? -7.764 -4.527 8.175 1.00 3.53 59 ALA A N 6
ATOM 6376 C CA . ALA A 1 50 ? -6.359 -4.675 8.534 1.00 75.14 59 ALA A CA 6
ATOM 6377 C C . ALA A 1 50 ? -5.467 -4.606 7.300 1.00 25.22 59 ALA A C 6
ATOM 6378 O O . ALA A 1 50 ? -4.520 -3.820 7.251 1.00 45.50 59 ALA A O 6
ATOM 6385 N N . ARG A 1 51 ? -5.773 -5.432 6.306 1.00 12.24 60 ARG A N 6
ATOM 6386 C CA . ARG A 1 51 ? -4.997 -5.464 5.072 1.00 12.43 60 ARG A CA 6
ATOM 6387 C C . ARG A 1 51 ? -5.215 -4.192 4.258 1.00 55.42 60 ARG A C 6
ATOM 6388 O O . ARG A 1 51 ? -4.273 -3.632 3.698 1.00 64.55 60 ARG A O 6
ATOM 6406 N N . HIS A 1 52 ? -6.465 -3.742 4.197 1.00 1.12 61 HIS A N 6
ATOM 6407 C CA . HIS A 1 52 ? -6.807 -2.536 3.451 1.00 70.54 61 HIS A CA 6
ATOM 6408 C C . HIS A 1 52 ? -6.045 -1.329 3.991 1.00 72.23 61 HIS A C 6
ATOM 6409 O O . HIS A 1 52 ? -5.376 -0.619 3.240 1.00 42.34 61 HIS A O 6
ATOM 6422 N N . ARG A 1 53 ? -6.153 -1.104 5.296 1.00 4.13 62 ARG A N 6
ATOM 6423 C CA . ARG A 1 53 ? -5.476 0.019 5.936 1.00 2.20 62 ARG A CA 6
ATOM 6424 C C . ARG A 1 53 ? -3.961 -0.162 5.889 1.00 52.53 62 ARG A C 6
ATOM 6425 O O . ARG A 1 53 ? -3.215 0.804 5.742 1.00 62.52 62 ARG A O 6
ATOM 6443 N N . MET A 1 54 ? -3.515 -1.408 6.018 1.00 11.01 63 MET A N 6
ATOM 6444 C CA . MET A 1 54 ? -2.091 -1.716 5.990 1.00 5.44 63 MET A CA 6
ATOM 6445 C C . MET A 1 54 ? -1.458 -1.250 4.682 1.00 75.40 63 MET A C 6
ATOM 6446 O O . MET A 1 54 ? -0.392 -0.636 4.680 1.00 21.34 63 MET A O 6
ATOM 6458 N N . VAL A 1 55 ? -2.125 -1.547 3.570 1.00 2.43 64 VAL A N 6
ATOM 6459 C CA . VAL A 1 55 ? -1.629 -1.158 2.255 1.00 44.21 64 VAL A CA 6
ATOM 6460 C C . VAL A 1 55 ? -1.724 0.350 2.056 1.00 44.22 64 VAL A C 6
ATOM 6461 O O . VAL A 1 55 ? -0.819 0.971 1.496 1.00 72.15 64 VAL A O 6
ATOM 6474 N N . TYR A 1 56 ? -2.823 0.934 2.519 1.00 12.14 65 TYR A N 6
ATOM 6475 C CA . TYR A 1 56 ? -3.037 2.370 2.390 1.00 30.53 65 TYR A CA 6
ATOM 6476 C C . TYR A 1 56 ? -2.017 3.150 3.215 1.00 14.05 65 TYR A C 6
ATOM 6477 O O . TYR A 1 56 ? -1.580 4.231 2.821 1.00 13.41 65 TYR A O 6
ATOM 6494 N N . ALA A 1 57 ? -1.642 2.592 4.361 1.00 34.01 66 ALA A N 6
ATOM 6495 C CA . ALA A 1 57 ? -0.673 3.232 5.241 1.00 51.52 66 ALA A CA 6
ATOM 6496 C C . ALA A 1 57 ? 0.743 3.090 4.692 1.00 21.23 66 ALA A C 6
ATOM 6497 O O . ALA A 1 57 ? 1.505 4.057 4.653 1.00 43.44 66 ALA A O 6
ATOM 6504 N N . THR A 1 58 ? 1.090 1.880 4.267 1.00 51.21 67 THR A N 6
ATOM 6505 C CA . THR A 1 58 ? 2.415 1.611 3.722 1.00 4.43 67 THR A CA 6
ATOM 6506 C C . THR A 1 58 ? 2.623 2.340 2.399 1.00 31.22 67 THR A C 6
ATOM 6507 O O . THR A 1 58 ? 3.749 2.684 2.038 1.00 1.13 67 THR A O 6
ATOM 6518 N N . LEU A 1 59 ? 1.530 2.574 1.679 1.00 11.42 68 LEU A N 6
ATOM 6519 C CA . LEU A 1 59 ? 1.593 3.263 0.395 1.00 53.21 68 LEU A CA 6
ATOM 6520 C C . LEU A 1 59 ? 1.632 4.775 0.590 1.00 14.11 68 LEU A C 6
ATOM 6521 O O . LEU A 1 59 ? 1.848 5.528 -0.358 1.00 41.24 68 LEU A O 6
ATOM 6536 N N . GLY A 1 60 ? 1.421 5.213 1.829 1.00 14.44 69 GLY A N 6
ATOM 6537 C CA . GLY A 1 60 ? 1.437 6.633 2.125 1.00 53.45 69 GLY A CA 6
ATOM 6538 C C . GLY A 1 60 ? 0.717 7.454 1.074 1.00 52.32 69 GLY A C 6
ATOM 6539 O O . GLY A 1 60 ? 1.349 8.046 0.201 1.00 3.22 69 GLY A O 6
ATOM 6543 N N . GLU A 1 61 ? -0.609 7.487 1.159 1.00 23.24 70 GLU A N 6
ATOM 6544 C CA . GLU A 1 61 ? -1.416 8.240 0.205 1.00 4.02 70 GLU A CA 6
ATOM 6545 C C . GLU A 1 61 ? -1.660 9.663 0.702 1.00 12.52 70 GLU A C 6
ATOM 6546 O O . GLU A 1 61 ? -1.893 10.578 -0.089 1.00 33.20 70 GLU A O 6
ATOM 6556 N N . LEU A 1 62 ? -1.605 9.840 2.017 1.00 71.42 71 LEU A N 6
ATOM 6557 C CA . LEU A 1 62 ? -1.820 11.151 2.621 1.00 54.12 71 LEU A CA 6
ATOM 6558 C C . LEU A 1 62 ? -0.506 11.914 2.751 1.00 21.13 71 LEU A C 6
ATOM 6559 O O . LEU A 1 62 ? -0.446 12.960 3.395 1.00 30.42 71 LEU A O 6
ATOM 6574 N N . MET A 1 63 ? 0.543 11.384 2.131 1.00 71.42 72 MET A N 6
ATOM 6575 C CA . MET A 1 63 ? 1.856 12.017 2.174 1.00 20.14 72 MET A CA 6
ATOM 6576 C C . MET A 1 63 ? 1.894 13.249 1.275 1.00 2.44 72 MET A C 6
ATOM 6577 O O . MET A 1 63 ? 2.820 14.056 1.351 1.00 14.34 72 MET A O 6
ATOM 6589 N N . GLY A 1 64 ? 0.883 13.386 0.423 1.00 23.25 73 GLY A N 6
ATOM 6590 C CA . GLY A 1 64 ? 0.822 14.521 -0.480 1.00 65.00 73 GLY A CA 6
ATOM 6591 C C . GLY A 1 64 ? -0.598 14.991 -0.726 1.00 50.14 73 GLY A C 6
ATOM 6592 O O . GLY A 1 64 ? -0.842 16.181 -0.920 1.00 45.03 73 GLY A O 6
ATOM 6596 N N . GLY A 1 65 ? -1.540 14.052 -0.720 1.00 11.45 74 GLY A N 6
ATOM 6597 C CA . GLY A 1 65 ? -2.931 14.395 -0.948 1.00 41.23 74 GLY A CA 6
ATOM 6598 C C . GLY A 1 65 ? -3.716 13.254 -1.566 1.00 51.25 74 GLY A C 6
ATOM 6599 O O . GLY A 1 65 ? -4.045 13.289 -2.751 1.00 44.24 74 GLY A O 6
ATOM 6603 N N . ALA A 1 66 ? -4.015 12.240 -0.761 1.00 13.40 75 ALA A N 6
ATOM 6604 C CA . ALA A 1 66 ? -4.765 11.084 -1.236 1.00 35.30 75 ALA A CA 6
ATOM 6605 C C . ALA A 1 66 ? -6.133 11.499 -1.768 1.00 14.02 75 ALA A C 6
ATOM 6606 O O . ALA A 1 66 ? -6.923 12.123 -1.059 1.00 55.42 75 ALA A O 6
ATOM 6613 N N . ILE A 1 67 ? -6.405 11.149 -3.022 1.00 63.42 76 ILE A N 6
ATOM 6614 C CA . ILE A 1 67 ? -7.678 11.486 -3.648 1.00 20.35 76 ILE A CA 6
ATOM 6615 C C . ILE A 1 67 ? -8.495 10.233 -3.939 1.00 35.03 76 ILE A C 6
ATOM 6616 O O . ILE A 1 67 ? -7.967 9.120 -3.943 1.00 74.45 76 ILE A O 6
ATOM 6631 N N . HIS A 1 68 ? -9.789 10.420 -4.186 1.00 42.52 77 HIS A N 6
ATOM 6632 C CA . HIS A 1 68 ? -10.680 9.303 -4.480 1.00 32.52 77 HIS A CA 6
ATOM 6633 C C . HIS A 1 68 ? -10.294 8.633 -5.795 1.00 0.42 77 HIS A C 6
ATOM 6634 O O . HIS A 1 68 ? -10.868 7.613 -6.175 1.00 22.21 77 HIS A O 6
ATOM 6647 N N . ALA A 1 69 ? -9.317 9.212 -6.485 1.00 2.33 78 ALA A N 6
ATOM 6648 C CA . ALA A 1 69 ? -8.853 8.668 -7.756 1.00 64.41 78 ALA A CA 6
ATOM 6649 C C . ALA A 1 69 ? -7.746 7.641 -7.542 1.00 42.01 78 ALA A C 6
ATOM 6650 O O . ALA A 1 69 ? -6.713 7.679 -8.211 1.00 3.34 78 ALA A O 6
ATOM 6657 N N . LEU A 1 70 ? -7.969 6.725 -6.607 1.00 52.44 79 LEU A N 6
ATOM 6658 C CA . LEU A 1 70 ? -6.990 5.686 -6.305 1.00 64.32 79 LEU A CA 6
ATOM 6659 C C . LEU A 1 70 ? -7.539 4.304 -6.643 1.00 22.14 79 LEU A C 6
ATOM 6660 O O . LEU A 1 70 ? -8.674 3.977 -6.300 1.00 33.42 79 LEU A O 6
ATOM 6675 N N . GLN A 1 71 ? -6.724 3.498 -7.316 1.00 74.01 80 GLN A N 6
ATOM 6676 C CA . GLN A 1 71 ? -7.129 2.151 -7.700 1.00 74.13 80 GLN A CA 6
ATOM 6677 C C . GLN A 1 71 ? -6.288 1.104 -6.978 1.00 75.10 80 GLN A C 6
ATOM 6678 O O . GLN A 1 71 ? -5.076 1.016 -7.184 1.00 71.14 80 GLN A O 6
ATOM 6690 N N . LEU A 1 72 ? -6.937 0.311 -6.133 1.00 45.33 81 LEU A N 6
ATOM 6691 C CA . LEU A 1 72 ? -6.249 -0.732 -5.379 1.00 4.14 81 LEU A CA 6
ATOM 6692 C C . LEU A 1 72 ? -6.919 -2.086 -5.586 1.00 5.31 81 LEU A C 6
ATOM 6693 O O . LEU A 1 72 ? -8.139 -2.174 -5.719 1.00 63.53 81 LEU A O 6
ATOM 6708 N N . LYS A 1 73 ? -6.111 -3.141 -5.611 1.00 15.35 82 LYS A N 6
ATOM 6709 C CA . LYS A 1 73 ? -6.625 -4.493 -5.799 1.00 42.11 82 LYS A CA 6
ATOM 6710 C C . LYS A 1 73 ? -5.956 -5.468 -4.834 1.00 11.40 82 LYS A C 6
ATOM 6711 O O . LYS A 1 73 ? -4.731 -5.588 -4.807 1.00 52.12 82 LYS A O 6
ATOM 6726 N N . THR A 1 74 ? -6.769 -6.164 -4.045 1.00 63.54 83 THR A N 6
ATOM 6727 C CA . THR A 1 74 ? -6.257 -7.128 -3.079 1.00 5.53 83 THR A CA 6
ATOM 6728 C C . THR A 1 74 ? -6.716 -8.541 -3.417 1.00 10.02 83 THR A C 6
ATOM 6729 O O . THR A 1 74 ? -7.888 -8.882 -3.246 1.00 61.00 83 THR A O 6
ATOM 6740 N N . LEU A 1 75 ? -5.788 -9.362 -3.897 1.00 61.33 84 LEU A N 6
ATOM 6741 C CA . LEU A 1 75 ? -6.098 -10.740 -4.258 1.00 53.51 84 LEU A CA 6
ATOM 6742 C C . LEU A 1 75 ? -5.126 -11.709 -3.593 1.00 13.20 84 LEU A C 6
ATOM 6743 O O . LEU A 1 75 ? -4.039 -11.320 -3.165 1.00 2.22 84 LEU A O 6
ATOM 6758 N N . THR A 1 76 ? -5.523 -12.976 -3.511 1.00 22.34 85 THR A N 6
ATOM 6759 C CA . THR A 1 76 ? -4.686 -14.001 -2.900 1.00 73.22 85 THR A CA 6
ATOM 6760 C C . THR A 1 76 ? -3.503 -14.350 -3.795 1.00 65.22 85 THR A C 6
ATOM 6761 O O . THR A 1 76 ? -3.470 -14.017 -4.980 1.00 43.33 85 THR A O 6
ATOM 6772 N N . PRO A 1 77 ? -2.506 -15.037 -3.217 1.00 3.44 86 PRO A N 6
ATOM 6773 C CA . PRO A 1 77 ? -1.302 -15.447 -3.945 1.00 3.31 86 PRO A CA 6
ATOM 6774 C C . PRO A 1 77 ? -1.588 -16.537 -4.973 1.00 64.52 86 PRO A C 6
ATOM 6775 O O . PRO A 1 77 ? -0.781 -16.786 -5.868 1.00 30.44 86 PRO A O 6
ATOM 6783 N N . ASP A 1 78 ? -2.742 -17.181 -4.838 1.00 11.41 87 ASP A N 6
ATOM 6784 C CA . ASP A 1 78 ? -3.136 -18.244 -5.757 1.00 65.12 87 ASP A CA 6
ATOM 6785 C C . ASP A 1 78 ? -3.534 -17.669 -7.112 1.00 12.54 87 ASP A C 6
ATOM 6786 O O . ASP A 1 78 ? -3.274 -18.274 -8.153 1.00 72.42 87 ASP A O 6
ATOM 6794 N N . GLU A 1 79 ? -4.166 -16.500 -7.092 1.00 72.13 88 GLU A N 6
ATOM 6795 C CA . GLU A 1 79 ? -4.603 -15.846 -8.320 1.00 43.34 88 GLU A CA 6
ATOM 6796 C C . GLU A 1 79 ? -3.405 -15.382 -9.144 1.00 54.44 88 GLU A C 6
ATOM 6797 O O . GLU A 1 79 ? -3.415 -15.459 -10.372 1.00 71.02 88 GLU A O 6
ATOM 6807 N N . ALA A 1 80 ? -2.374 -14.899 -8.457 1.00 0.44 89 ALA A N 6
ATOM 6808 C CA . ALA A 1 80 ? -1.168 -14.424 -9.125 1.00 62.44 89 ALA A CA 6
ATOM 6809 C C . ALA A 1 80 ? -0.452 -15.563 -9.843 1.00 71.24 89 ALA A C 6
ATOM 6810 O O . ALA A 1 80 ? -0.548 -16.722 -9.438 1.00 50.23 89 ALA A O 6
ATOM 6817 N N . MET A 1 1 ? 15.916 -2.215 -12.353 1.00 5.22 10 MET A N 7
ATOM 6818 C CA . MET A 1 1 ? 16.450 -2.707 -11.089 1.00 74.25 10 MET A CA 7
ATOM 6819 C C . MET A 1 1 ? 17.324 -1.652 -10.419 1.00 62.21 10 MET A C 7
ATOM 6820 O O . MET A 1 1 ? 18.385 -1.964 -9.879 1.00 63.42 10 MET A O 7
ATOM 6832 N N . ARG A 1 2 ? 16.872 -0.403 -10.459 1.00 10.34 11 ARG A N 7
ATOM 6833 C CA . ARG A 1 2 ? 17.614 0.698 -9.858 1.00 65.11 11 ARG A CA 7
ATOM 6834 C C . ARG A 1 2 ? 17.314 0.806 -8.366 1.00 54.41 11 ARG A C 7
ATOM 6835 O O . ARG A 1 2 ? 16.193 0.547 -7.927 1.00 51.12 11 ARG A O 7
ATOM 6853 N N . LYS A 1 3 ? 18.323 1.188 -7.590 1.00 10.10 12 LYS A N 7
ATOM 6854 C CA . LYS A 1 3 ? 18.167 1.330 -6.147 1.00 5.23 12 LYS A CA 7
ATOM 6855 C C . LYS A 1 3 ? 17.940 2.789 -5.766 1.00 22.35 12 LYS A C 7
ATOM 6856 O O . LYS A 1 3 ? 18.403 3.248 -4.722 1.00 73.24 12 LYS A O 7
ATOM 6871 N N . ARG A 1 4 ? 17.223 3.515 -6.619 1.00 1.51 13 ARG A N 7
ATOM 6872 C CA . ARG A 1 4 ? 16.935 4.921 -6.371 1.00 74.40 13 ARG A CA 7
ATOM 6873 C C . ARG A 1 4 ? 15.437 5.143 -6.173 1.00 1.44 13 ARG A C 7
ATOM 6874 O O . ARG A 1 4 ? 14.772 5.806 -6.970 1.00 63.44 13 ARG A O 7
ATOM 6892 N N . PRO A 1 5 ? 14.893 4.573 -5.088 1.00 12.25 14 PRO A N 7
ATOM 6893 C CA . PRO A 1 5 ? 13.469 4.693 -4.761 1.00 14.01 14 PRO A CA 7
ATOM 6894 C C . PRO A 1 5 ? 13.091 6.106 -4.329 1.00 14.13 14 PRO A C 7
ATOM 6895 O O . PRO A 1 5 ? 13.913 6.839 -3.778 1.00 4.52 14 PRO A O 7
ATOM 6903 N N . LEU A 1 6 ? 11.842 6.483 -4.584 1.00 45.24 15 LEU A N 7
ATOM 6904 C CA . LEU A 1 6 ? 11.355 7.808 -4.221 1.00 62.35 15 LEU A CA 7
ATOM 6905 C C . LEU A 1 6 ? 10.060 7.712 -3.419 1.00 24.41 15 LEU A C 7
ATOM 6906 O O . LEU A 1 6 ? 10.036 7.998 -2.222 1.00 64.41 15 LEU A O 7
ATOM 6921 N N . ASP A 1 7 ? 8.986 7.306 -4.087 1.00 3.03 16 ASP A N 7
ATOM 6922 C CA . ASP A 1 7 ? 7.689 7.168 -3.438 1.00 73.43 16 ASP A CA 7
ATOM 6923 C C . ASP A 1 7 ? 7.119 5.769 -3.652 1.00 42.23 16 ASP A C 7
ATOM 6924 O O . ASP A 1 7 ? 7.022 4.977 -2.714 1.00 4.14 16 ASP A O 7
ATOM 6932 N N . ALA A 1 8 ? 6.743 5.473 -4.891 1.00 33.33 17 ALA A N 7
ATOM 6933 C CA . ALA A 1 8 ? 6.184 4.170 -5.229 1.00 35.00 17 ALA A CA 7
ATOM 6934 C C . ALA A 1 8 ? 7.240 3.074 -5.123 1.00 22.53 17 ALA A C 7
ATOM 6935 O O . ALA A 1 8 ? 6.930 1.931 -4.792 1.00 45.33 17 ALA A O 7
ATOM 6942 N N . GLU A 1 9 ? 8.488 3.434 -5.408 1.00 35.10 18 GLU A N 7
ATOM 6943 C CA . GLU A 1 9 ? 9.589 2.480 -5.346 1.00 35.13 18 GLU A CA 7
ATOM 6944 C C . GLU A 1 9 ? 9.937 2.144 -3.900 1.00 33.10 18 GLU A C 7
ATOM 6945 O O . GLU A 1 9 ? 10.078 0.975 -3.538 1.00 72.50 18 GLU A O 7
ATOM 6955 N N . THR A 1 10 ? 10.076 3.177 -3.075 1.00 33.11 19 THR A N 7
ATOM 6956 C CA . THR A 1 10 ? 10.409 2.993 -1.668 1.00 13.13 19 THR A CA 7
ATOM 6957 C C . THR A 1 10 ? 9.377 2.115 -0.969 1.00 23.12 19 THR A C 7
ATOM 6958 O O . THR A 1 10 ? 9.728 1.152 -0.288 1.00 53.14 19 THR A O 7
ATOM 6969 N N . ILE A 1 11 ? 8.104 2.454 -1.142 1.00 23.14 20 ILE A N 7
ATOM 6970 C CA . ILE A 1 11 ? 7.021 1.696 -0.530 1.00 43.13 20 ILE A CA 7
ATOM 6971 C C . ILE A 1 11 ? 6.906 0.305 -1.146 1.00 24.53 20 ILE A C 7
ATOM 6972 O O . ILE A 1 11 ? 6.709 -0.683 -0.440 1.00 41.42 20 ILE A O 7
ATOM 6987 N N . ARG A 1 12 ? 7.032 0.239 -2.467 1.00 73.10 21 ARG A N 7
ATOM 6988 C CA . ARG A 1 12 ? 6.942 -1.030 -3.180 1.00 40.33 21 ARG A CA 7
ATOM 6989 C C . ARG A 1 12 ? 7.940 -2.040 -2.619 1.00 73.00 21 ARG A C 7
ATOM 6990 O O . ARG A 1 12 ? 7.571 -3.157 -2.256 1.00 1.30 21 ARG A O 7
ATOM 7008 N N . LYS A 1 13 ? 9.205 -1.639 -2.552 1.00 51.34 22 LYS A N 7
ATOM 7009 C CA . LYS A 1 13 ? 10.256 -2.507 -2.035 1.00 30.54 22 LYS A CA 7
ATOM 7010 C C . LYS A 1 13 ? 10.051 -2.786 -0.550 1.00 74.13 22 LYS A C 7
ATOM 7011 O O . LYS A 1 13 ? 10.327 -3.887 -0.071 1.00 31.42 22 LYS A O 7
ATOM 7026 N N . LEU A 1 14 ? 9.562 -1.785 0.173 1.00 42.23 23 LEU A N 7
ATOM 7027 C CA . LEU A 1 14 ? 9.317 -1.924 1.605 1.00 22.42 23 LEU A CA 7
ATOM 7028 C C . LEU A 1 14 ? 8.383 -3.096 1.887 1.00 13.45 23 LEU A C 7
ATOM 7029 O O . LEU A 1 14 ? 8.667 -3.938 2.739 1.00 50.52 23 LEU A O 7
ATOM 7044 N N . ILE A 1 15 ? 7.269 -3.146 1.163 1.00 51.41 24 ILE A N 7
ATOM 7045 C CA . ILE A 1 15 ? 6.296 -4.217 1.333 1.00 1.52 24 ILE A CA 7
ATOM 7046 C C . ILE A 1 15 ? 6.834 -5.539 0.796 1.00 42.33 24 ILE A C 7
ATOM 7047 O O . ILE A 1 15 ? 6.698 -6.582 1.437 1.00 21.30 24 ILE A O 7
ATOM 7062 N N . GLU A 1 16 ? 7.446 -5.488 -0.382 1.00 33.04 25 GLU A N 7
ATOM 7063 C CA . GLU A 1 16 ? 8.006 -6.682 -1.005 1.00 32.20 25 GLU A CA 7
ATOM 7064 C C . GLU A 1 16 ? 8.963 -7.394 -0.053 1.00 54.31 25 GLU A C 7
ATOM 7065 O O . GLU A 1 16 ? 9.023 -8.623 -0.020 1.00 51.51 25 GLU A O 7
ATOM 7075 N N . SER A 1 17 ? 9.710 -6.613 0.720 1.00 71.43 26 SER A N 7
ATOM 7076 C CA . SER A 1 17 ? 10.668 -7.167 1.669 1.00 73.23 26 SER A CA 7
ATOM 7077 C C . SER A 1 17 ? 9.970 -7.595 2.957 1.00 70.10 26 SER A C 7
ATOM 7078 O O . SER A 1 17 ? 10.271 -8.648 3.519 1.00 22.45 26 SER A O 7
ATOM 7085 N N . GLY A 1 18 ? 9.035 -6.771 3.419 1.00 24.53 27 GLY A N 7
ATOM 7086 C CA . GLY A 1 18 ? 8.308 -7.080 4.636 1.00 45.12 27 GLY A CA 7
ATOM 7087 C C . GLY A 1 18 ? 7.474 -8.339 4.509 1.00 63.24 27 GLY A C 7
ATOM 7088 O O . GLY A 1 18 ? 7.612 -9.268 5.306 1.00 51.33 27 GLY A O 7
ATOM 7092 N N . LEU A 1 19 ? 6.603 -8.371 3.507 1.00 21.13 28 LEU A N 7
ATOM 7093 C CA . LEU A 1 19 ? 5.741 -9.526 3.278 1.00 64.13 28 LEU A CA 7
ATOM 7094 C C . LEU A 1 19 ? 6.538 -10.698 2.716 1.00 40.03 28 LEU A C 7
ATOM 7095 O O . LEU A 1 19 ? 7.625 -10.533 2.160 1.00 75.34 28 LEU A O 7
ATOM 7110 N N . PRO A 1 20 ? 5.987 -11.912 2.862 1.00 45.32 29 PRO A N 7
ATOM 7111 C CA . PRO A 1 20 ? 6.629 -13.136 2.373 1.00 14.12 29 PRO A CA 7
ATOM 7112 C C . PRO A 1 20 ? 6.640 -13.217 0.850 1.00 65.30 29 PRO A C 7
ATOM 7113 O O . PRO A 1 20 ? 7.574 -12.746 0.203 1.00 21.24 29 PRO A O 7
ATOM 7121 N N . GLU A 1 21 ? 5.596 -13.816 0.285 1.00 63.44 30 GLU A N 7
ATOM 7122 C CA . GLU A 1 21 ? 5.488 -13.957 -1.161 1.00 51.21 30 GLU A CA 7
ATOM 7123 C C . GLU A 1 21 ? 4.428 -13.014 -1.722 1.00 72.41 30 GLU A C 7
ATOM 7124 O O . GLU A 1 21 ? 3.826 -13.287 -2.761 1.00 73.22 30 GLU A O 7
ATOM 7134 N N . ALA A 1 22 ? 4.203 -11.905 -1.026 1.00 23.22 31 ALA A N 7
ATOM 7135 C CA . ALA A 1 22 ? 3.216 -10.920 -1.454 1.00 2.52 31 ALA A CA 7
ATOM 7136 C C . ALA A 1 22 ? 3.769 -10.039 -2.569 1.00 71.34 31 ALA A C 7
ATOM 7137 O O . ALA A 1 22 ? 4.839 -9.446 -2.432 1.00 4.32 31 ALA A O 7
ATOM 7144 N N . ARG A 1 23 ? 3.033 -9.957 -3.673 1.00 23.40 32 ARG A N 7
ATOM 7145 C CA . ARG A 1 23 ? 3.451 -9.148 -4.811 1.00 35.13 32 ARG A CA 7
ATOM 7146 C C . ARG A 1 23 ? 2.839 -7.753 -4.741 1.00 22.55 32 ARG A C 7
ATOM 7147 O O . ARG A 1 23 ? 1.635 -7.579 -4.937 1.00 4.50 32 ARG A O 7
ATOM 7165 N N . VAL A 1 24 ? 3.676 -6.759 -4.460 1.00 72.25 33 VAL A N 7
ATOM 7166 C CA . VAL A 1 24 ? 3.218 -5.377 -4.364 1.00 53.10 33 VAL A CA 7
ATOM 7167 C C . VAL A 1 24 ? 3.809 -4.524 -5.481 1.00 44.34 33 VAL A C 7
ATOM 7168 O O . VAL A 1 24 ? 5.029 -4.414 -5.612 1.00 34.42 33 VAL A O 7
ATOM 7181 N N . ASP A 1 25 ? 2.938 -3.922 -6.282 1.00 43.01 34 ASP A N 7
ATOM 7182 C CA . ASP A 1 25 ? 3.373 -3.076 -7.387 1.00 61.41 34 ASP A CA 7
ATOM 7183 C C . ASP A 1 25 ? 2.611 -1.754 -7.393 1.00 1.41 34 ASP A C 7
ATOM 7184 O O . ASP A 1 25 ? 1.388 -1.732 -7.538 1.00 23.14 34 ASP A O 7
ATOM 7192 N N . VAL A 1 26 ? 3.341 -0.655 -7.233 1.00 22.11 35 VAL A N 7
ATOM 7193 C CA . VAL A 1 26 ? 2.733 0.670 -7.221 1.00 64.04 35 VAL A CA 7
ATOM 7194 C C . VAL A 1 26 ? 3.412 1.596 -8.223 1.00 1.22 35 VAL A C 7
ATOM 7195 O O . VAL A 1 26 ? 4.639 1.634 -8.315 1.00 13.45 35 VAL A O 7
ATOM 7208 N N . GLN A 1 27 ? 2.607 2.341 -8.973 1.00 32.01 36 GLN A N 7
ATOM 7209 C CA . GLN A 1 27 ? 3.130 3.266 -9.971 1.00 63.42 36 GLN A CA 7
ATOM 7210 C C . GLN A 1 27 ? 2.440 4.623 -9.870 1.00 43.42 36 GLN A C 7
ATOM 7211 O O . GLN A 1 27 ? 1.223 4.723 -10.020 1.00 44.32 36 GLN A O 7
ATOM 7223 N N . GLY A 1 28 ? 3.226 5.664 -9.616 1.00 23.40 37 GLY A N 7
ATOM 7224 C CA . GLY A 1 28 ? 2.672 7.001 -9.500 1.00 2.31 37 GLY A CA 7
ATOM 7225 C C . GLY A 1 28 ? 3.424 7.854 -8.497 1.00 22.53 37 GLY A C 7
ATOM 7226 O O . GLY A 1 28 ? 4.647 7.971 -8.566 1.00 21.45 37 GLY A O 7
ATOM 7230 N N . GLU A 1 29 ? 2.690 8.453 -7.564 1.00 11.24 38 GLU A N 7
ATOM 7231 C CA . GLU A 1 29 ? 3.297 9.302 -6.546 1.00 72.52 38 GLU A CA 7
ATOM 7232 C C . GLU A 1 29 ? 2.252 9.769 -5.534 1.00 14.43 38 GLU A C 7
ATOM 7233 O O . GLU A 1 29 ? 1.054 9.562 -5.724 1.00 74.42 38 GLU A O 7
ATOM 7243 N N . ASP A 1 30 ? 2.717 10.397 -4.461 1.00 42.33 39 ASP A N 7
ATOM 7244 C CA . ASP A 1 30 ? 1.825 10.894 -3.419 1.00 14.20 39 ASP A CA 7
ATOM 7245 C C . ASP A 1 30 ? 1.107 12.159 -3.878 1.00 61.14 39 ASP A C 7
ATOM 7246 O O . ASP A 1 30 ? 1.655 12.956 -4.638 1.00 44.12 39 ASP A O 7
ATOM 7254 N N . GLY A 1 31 ? -0.125 12.337 -3.409 1.00 24.31 40 GLY A N 7
ATOM 7255 C CA . GLY A 1 31 ? -0.898 13.508 -3.781 1.00 21.22 40 GLY A CA 7
ATOM 7256 C C . GLY A 1 31 ? -1.385 13.448 -5.215 1.00 12.24 40 GLY A C 7
ATOM 7257 O O . GLY A 1 31 ? -1.779 14.465 -5.788 1.00 53.13 40 GLY A O 7
ATOM 7261 N N . VAL A 1 32 ? -1.356 12.255 -5.800 1.00 54.51 41 VAL A N 7
ATOM 7262 C CA . VAL A 1 32 ? -1.798 12.066 -7.176 1.00 41.51 41 VAL A CA 7
ATOM 7263 C C . VAL A 1 32 ? -2.439 10.695 -7.365 1.00 3.11 41 VAL A C 7
ATOM 7264 O O . VAL A 1 32 ? -2.278 9.803 -6.532 1.00 31.24 41 VAL A O 7
ATOM 7277 N N . HIS A 1 33 ? -3.165 10.535 -8.467 1.00 43.24 42 HIS A N 7
ATOM 7278 C CA . HIS A 1 33 ? -3.830 9.271 -8.767 1.00 60.30 42 HIS A CA 7
ATOM 7279 C C . HIS A 1 33 ? -2.827 8.235 -9.265 1.00 14.20 42 HIS A C 7
ATOM 7280 O O . HIS A 1 33 ? -2.345 8.316 -10.395 1.00 60.41 42 HIS A O 7
ATOM 7293 N N . PHE A 1 34 ? -2.518 7.262 -8.415 1.00 75.03 43 PHE A N 7
ATOM 7294 C CA . PHE A 1 34 ? -1.571 6.211 -8.769 1.00 55.53 43 PHE A CA 7
ATOM 7295 C C . PHE A 1 34 ? -2.240 4.839 -8.723 1.00 11.13 43 PHE A C 7
ATOM 7296 O O . PHE A 1 34 ? -3.336 4.690 -8.185 1.00 53.33 43 PHE A O 7
ATOM 7312 N N . GLU A 1 35 ? -1.571 3.842 -9.293 1.00 35.24 44 GLU A N 7
ATOM 7313 C CA . GLU A 1 35 ? -2.101 2.484 -9.320 1.00 61.11 44 GLU A CA 7
ATOM 7314 C C . GLU A 1 35 ? -1.218 1.539 -8.510 1.00 41.13 44 GLU A C 7
ATOM 7315 O O . GLU A 1 35 ? -0.029 1.389 -8.792 1.00 71.41 44 GLU A O 7
ATOM 7325 N N . ALA A 1 36 ? -1.808 0.905 -7.501 1.00 24.13 45 ALA A N 7
ATOM 7326 C CA . ALA A 1 36 ? -1.076 -0.025 -6.651 1.00 51.30 45 ALA A CA 7
ATOM 7327 C C . ALA A 1 36 ? -1.801 -1.362 -6.550 1.00 72.12 45 ALA A C 7
ATOM 7328 O O . ALA A 1 36 ? -2.907 -1.443 -6.012 1.00 10.15 45 ALA A O 7
ATOM 7335 N N . THR A 1 37 ? -1.173 -2.413 -7.069 1.00 2.24 46 THR A N 7
ATOM 7336 C CA . THR A 1 37 ? -1.760 -3.746 -7.039 1.00 44.31 46 THR A CA 7
ATOM 7337 C C . THR A 1 37 ? -0.977 -4.670 -6.112 1.00 20.50 46 THR A C 7
ATOM 7338 O O . THR A 1 37 ? 0.193 -4.964 -6.355 1.00 11.41 46 THR A O 7
ATOM 7349 N N . VAL A 1 38 ? -1.631 -5.125 -5.048 1.00 71.12 47 VAL A N 7
ATOM 7350 C CA . VAL A 1 38 ? -0.997 -6.018 -4.085 1.00 74.24 47 VAL A CA 7
ATOM 7351 C C . VAL A 1 38 ? -1.749 -7.340 -3.983 1.00 14.43 47 VAL A C 7
ATOM 7352 O O . VAL A 1 38 ? -2.956 -7.363 -3.746 1.00 54.24 47 VAL A O 7
ATOM 7365 N N . VAL A 1 39 ? -1.027 -8.441 -4.166 1.00 44.40 48 VAL A N 7
ATOM 7366 C CA . VAL A 1 39 ? -1.624 -9.768 -4.093 1.00 41.44 48 VAL A CA 7
ATOM 7367 C C . VAL A 1 39 ? -0.909 -10.638 -3.064 1.00 2.12 48 VAL A C 7
ATOM 7368 O O . VAL A 1 39 ? 0.285 -10.911 -3.190 1.00 30.21 48 VAL A O 7
ATOM 7381 N N . SER A 1 40 ? -1.647 -11.071 -2.047 1.00 33.01 49 SER A N 7
ATOM 7382 C CA . SER A 1 40 ? -1.082 -11.907 -0.995 1.00 31.41 49 SER A CA 7
ATOM 7383 C C . SER A 1 40 ? -2.184 -12.646 -0.239 1.00 45.51 49 SER A C 7
ATOM 7384 O O . SER A 1 40 ? -3.369 -12.335 -0.359 1.00 52.44 49 SER A O 7
ATOM 7391 N N . PRO A 1 41 ? -1.783 -13.647 0.558 1.00 12.22 50 PRO A N 7
ATOM 7392 C CA . PRO A 1 41 ? -2.718 -14.452 1.349 1.00 11.25 50 PRO A CA 7
ATOM 7393 C C . PRO A 1 41 ? -3.339 -13.659 2.494 1.00 72.32 50 PRO A C 7
ATOM 7394 O O . PRO A 1 41 ? -4.403 -14.014 3.001 1.00 32.51 50 PRO A O 7
ATOM 7402 N N . ALA A 1 42 ? -2.668 -12.585 2.896 1.00 74.34 51 ALA A N 7
ATOM 7403 C CA . ALA A 1 42 ? -3.157 -11.741 3.979 1.00 71.13 51 ALA A CA 7
ATOM 7404 C C . ALA A 1 42 ? -4.638 -11.423 3.802 1.00 61.35 51 ALA A C 7
ATOM 7405 O O . ALA A 1 42 ? -5.417 -11.500 4.753 1.00 21.51 51 ALA A O 7
ATOM 7412 N N . PHE A 1 43 ? -5.020 -11.065 2.581 1.00 62.21 52 PHE A N 7
ATOM 7413 C CA . PHE A 1 43 ? -6.407 -10.734 2.281 1.00 75.53 52 PHE A CA 7
ATOM 7414 C C . PHE A 1 43 ? -7.198 -11.985 1.909 1.00 20.10 52 PHE A C 7
ATOM 7415 O O . PHE A 1 43 ? -8.065 -11.948 1.036 1.00 41.40 52 PHE A O 7
ATOM 7431 N N . VAL A 1 44 ? -6.890 -13.092 2.577 1.00 53.12 53 VAL A N 7
ATOM 7432 C CA . VAL A 1 44 ? -7.571 -14.356 2.318 1.00 21.15 53 VAL A CA 7
ATOM 7433 C C . VAL A 1 44 ? -9.084 -14.190 2.392 1.00 71.50 53 VAL A C 7
ATOM 7434 O O . VAL A 1 44 ? -9.620 -13.729 3.398 1.00 22.42 53 VAL A O 7
ATOM 7447 N N . GLY A 1 45 ? -9.769 -14.570 1.318 1.00 14.43 54 GLY A N 7
ATOM 7448 C CA . GLY A 1 45 ? -11.215 -14.457 1.281 1.00 34.35 54 GLY A CA 7
ATOM 7449 C C . GLY A 1 45 ? -11.680 -13.025 1.100 1.00 32.34 54 GLY A C 7
ATOM 7450 O O . GLY A 1 45 ? -11.873 -12.564 -0.026 1.00 13.02 54 GLY A O 7
ATOM 7454 N N . LYS A 1 46 ? -11.861 -12.319 2.210 1.00 24.35 55 LYS A N 7
ATOM 7455 C CA . LYS A 1 46 ? -12.306 -10.930 2.171 1.00 35.23 55 LYS A CA 7
ATOM 7456 C C . LYS A 1 46 ? -11.273 -10.009 2.810 1.00 2.14 55 LYS A C 7
ATOM 7457 O O . LYS A 1 46 ? -11.060 -10.045 4.021 1.00 21.23 55 LYS A O 7
ATOM 7472 N N . ALA A 1 47 ? -10.634 -9.183 1.987 1.00 31.01 56 ALA A N 7
ATOM 7473 C CA . ALA A 1 47 ? -9.626 -8.250 2.473 1.00 23.32 56 ALA A CA 7
ATOM 7474 C C . ALA A 1 47 ? -10.207 -7.311 3.525 1.00 60.00 56 ALA A C 7
ATOM 7475 O O . ALA A 1 47 ? -10.995 -6.414 3.223 1.00 41.35 56 ALA A O 7
ATOM 7482 N N . PRO A 1 48 ? -9.812 -7.521 4.790 1.00 35.51 57 PRO A N 7
ATOM 7483 C CA . PRO A 1 48 ? -10.283 -6.704 5.911 1.00 62.22 57 PRO A CA 7
ATOM 7484 C C . PRO A 1 48 ? -9.725 -5.286 5.870 1.00 21.43 57 PRO A C 7
ATOM 7485 O O . PRO A 1 48 ? -8.743 -5.013 5.178 1.00 12.12 57 PRO A O 7
ATOM 7493 N N . LEU A 1 49 ? -10.357 -4.384 6.614 1.00 34.13 58 LEU A N 7
ATOM 7494 C CA . LEU A 1 49 ? -9.923 -2.992 6.662 1.00 62.33 58 LEU A CA 7
ATOM 7495 C C . LEU A 1 49 ? -8.475 -2.889 7.129 1.00 0.04 58 LEU A C 7
ATOM 7496 O O . LEU A 1 49 ? -7.769 -1.941 6.787 1.00 4.30 58 LEU A O 7
ATOM 7511 N N . ALA A 1 50 ? -8.039 -3.872 7.910 1.00 71.23 59 ALA A N 7
ATOM 7512 C CA . ALA A 1 50 ? -6.673 -3.894 8.420 1.00 35.22 59 ALA A CA 7
ATOM 7513 C C . ALA A 1 50 ? -5.662 -3.917 7.279 1.00 41.24 59 ALA A C 7
ATOM 7514 O O . ALA A 1 50 ? -4.745 -3.098 7.234 1.00 22.43 59 ALA A O 7
ATOM 7521 N N . ARG A 1 51 ? -5.835 -4.863 6.362 1.00 22.34 60 ARG A N 7
ATOM 7522 C CA . ARG A 1 51 ? -4.936 -4.995 5.222 1.00 4.13 60 ARG A CA 7
ATOM 7523 C C . ARG A 1 51 ? -5.102 -3.823 4.259 1.00 33.14 60 ARG A C 7
ATOM 7524 O O . ARG A 1 51 ? -4.123 -3.295 3.731 1.00 44.21 60 ARG A O 7
ATOM 7542 N N . HIS A 1 52 ? -6.349 -3.422 4.035 1.00 33.25 61 HIS A N 7
ATOM 7543 C CA . HIS A 1 52 ? -6.645 -2.312 3.135 1.00 1.33 61 HIS A CA 7
ATOM 7544 C C . HIS A 1 52 ? -5.988 -1.025 3.626 1.00 13.45 61 HIS A C 7
ATOM 7545 O O . HIS A 1 52 ? -5.261 -0.366 2.883 1.00 11.24 61 HIS A O 7
ATOM 7558 N N . ARG A 1 53 ? -6.250 -0.674 4.880 1.00 34.32 62 ARG A N 7
ATOM 7559 C CA . ARG A 1 53 ? -5.686 0.535 5.468 1.00 75.25 62 ARG A CA 7
ATOM 7560 C C . ARG A 1 53 ? -4.173 0.415 5.610 1.00 64.03 62 ARG A C 7
ATOM 7561 O O . ARG A 1 53 ? -3.448 1.402 5.489 1.00 25.11 62 ARG A O 7
ATOM 7579 N N . MET A 1 54 ? -3.702 -0.801 5.869 1.00 73.42 63 MET A N 7
ATOM 7580 C CA . MET A 1 54 ? -2.274 -1.050 6.028 1.00 34.31 63 MET A CA 7
ATOM 7581 C C . MET A 1 54 ? -1.515 -0.691 4.753 1.00 53.13 63 MET A C 7
ATOM 7582 O O . MET A 1 54 ? -0.513 0.021 4.796 1.00 4.12 63 MET A O 7
ATOM 7594 N N . VAL A 1 55 ? -2.000 -1.192 3.621 1.00 24.10 64 VAL A N 7
ATOM 7595 C CA . VAL A 1 55 ? -1.368 -0.924 2.335 1.00 40.44 64 VAL A CA 7
ATOM 7596 C C . VAL A 1 55 ? -1.456 0.555 1.976 1.00 75.12 64 VAL A C 7
ATOM 7597 O O . VAL A 1 55 ? -0.488 1.148 1.500 1.00 72.42 64 VAL A O 7
ATOM 7610 N N . TYR A 1 56 ? -2.624 1.144 2.208 1.00 22.43 65 TYR A N 7
ATOM 7611 C CA . TYR A 1 56 ? -2.841 2.555 1.907 1.00 50.53 65 TYR A CA 7
ATOM 7612 C C . TYR A 1 56 ? -1.907 3.436 2.729 1.00 65.31 65 TYR A C 7
ATOM 7613 O O . TYR A 1 56 ? -1.402 4.449 2.243 1.00 40.31 65 TYR A O 7
ATOM 7630 N N . ALA A 1 57 ? -1.681 3.044 3.979 1.00 31.40 66 ALA A N 7
ATOM 7631 C CA . ALA A 1 57 ? -0.806 3.797 4.869 1.00 52.43 66 ALA A CA 7
ATOM 7632 C C . ALA A 1 57 ? 0.660 3.558 4.528 1.00 45.43 66 ALA A C 7
ATOM 7633 O O . ALA A 1 57 ? 1.497 4.449 4.678 1.00 11.33 66 ALA A O 7
ATOM 7640 N N . THR A 1 58 ? 0.968 2.348 4.070 1.00 51.12 67 THR A N 7
ATOM 7641 C CA . THR A 1 58 ? 2.334 1.991 3.710 1.00 72.35 67 THR A CA 7
ATOM 7642 C C . THR A 1 58 ? 2.759 2.679 2.418 1.00 13.42 67 THR A C 7
ATOM 7643 O O . THR A 1 58 ? 3.940 2.969 2.216 1.00 53.44 67 THR A O 7
ATOM 7654 N N . LEU A 1 59 ? 1.792 2.938 1.546 1.00 32.13 68 LEU A N 7
ATOM 7655 C CA . LEU A 1 59 ? 2.067 3.594 0.271 1.00 72.12 68 LEU A CA 7
ATOM 7656 C C . LEU A 1 59 ? 2.123 5.108 0.439 1.00 62.14 68 LEU A C 7
ATOM 7657 O O . LEU A 1 59 ? 2.467 5.834 -0.493 1.00 75.22 68 LEU A O 7
ATOM 7672 N N . GLY A 1 60 ? 1.784 5.580 1.636 1.00 2.10 69 GLY A N 7
ATOM 7673 C CA . GLY A 1 60 ? 1.804 7.006 1.905 1.00 54.31 69 GLY A CA 7
ATOM 7674 C C . GLY A 1 60 ? 1.034 7.801 0.869 1.00 64.32 69 GLY A C 7
ATOM 7675 O O . GLY A 1 60 ? 1.624 8.534 0.076 1.00 51.41 69 GLY A O 7
ATOM 7679 N N . GLU A 1 61 ? -0.287 7.657 0.877 1.00 53.11 70 GLU A N 7
ATOM 7680 C CA . GLU A 1 61 ? -1.138 8.368 -0.070 1.00 40.31 70 GLU A CA 7
ATOM 7681 C C . GLU A 1 61 ? -1.743 9.614 0.569 1.00 44.22 70 GLU A C 7
ATOM 7682 O O . GLU A 1 61 ? -2.121 10.560 -0.122 1.00 14.11 70 GLU A O 7
ATOM 7692 N N . LEU A 1 62 ? -1.832 9.607 1.895 1.00 51.54 71 LEU A N 7
ATOM 7693 C CA . LEU A 1 62 ? -2.391 10.736 2.630 1.00 41.35 71 LEU A CA 7
ATOM 7694 C C . LEU A 1 62 ? -1.302 11.737 3.001 1.00 70.34 71 LEU A C 7
ATOM 7695 O O . LEU A 1 62 ? -1.564 12.731 3.677 1.00 60.45 71 LEU A O 7
ATOM 7710 N N . MET A 1 63 ? -0.081 11.469 2.552 1.00 62.00 72 MET A N 7
ATOM 7711 C CA . MET A 1 63 ? 1.047 12.349 2.834 1.00 5.14 72 MET A CA 7
ATOM 7712 C C . MET A 1 63 ? 0.938 13.645 2.036 1.00 4.42 72 MET A C 7
ATOM 7713 O O . MET A 1 63 ? 1.649 14.612 2.306 1.00 31.14 72 MET A O 7
ATOM 7725 N N . GLY A 1 64 ? 0.045 13.655 1.052 1.00 10.11 73 GLY A N 7
ATOM 7726 C CA . GLY A 1 64 ? -0.140 14.837 0.230 1.00 24.35 73 GLY A CA 7
ATOM 7727 C C . GLY A 1 64 ? -1.592 15.068 -0.135 1.00 32.53 73 GLY A C 7
ATOM 7728 O O . GLY A 1 64 ? -2.025 16.209 -0.296 1.00 64.34 73 GLY A O 7
ATOM 7732 N N . GLY A 1 65 ? -2.348 13.983 -0.269 1.00 34.11 74 GLY A N 7
ATOM 7733 C CA . GLY A 1 65 ? -3.751 14.094 -0.618 1.00 34.41 74 GLY A CA 7
ATOM 7734 C C . GLY A 1 65 ? -4.276 12.854 -1.315 1.00 13.00 74 GLY A C 7
ATOM 7735 O O . GLY A 1 65 ? -3.928 12.586 -2.465 1.00 44.45 74 GLY A O 7
ATOM 7739 N N . ALA A 1 66 ? -5.116 12.096 -0.617 1.00 31.24 75 ALA A N 7
ATOM 7740 C CA . ALA A 1 66 ? -5.689 10.878 -1.177 1.00 60.14 75 ALA A CA 7
ATOM 7741 C C . ALA A 1 66 ? -6.971 11.178 -1.946 1.00 44.41 75 ALA A C 7
ATOM 7742 O O . ALA A 1 66 ? -7.916 11.745 -1.398 1.00 12.23 75 ALA A O 7
ATOM 7749 N N . ILE A 1 67 ? -6.996 10.793 -3.217 1.00 2.23 76 ILE A N 7
ATOM 7750 C CA . ILE A 1 67 ? -8.161 11.021 -4.062 1.00 53.30 76 ILE A CA 7
ATOM 7751 C C . ILE A 1 67 ? -8.815 9.702 -4.464 1.00 22.25 76 ILE A C 7
ATOM 7752 O O . ILE A 1 67 ? -8.207 8.638 -4.353 1.00 54.21 76 ILE A O 7
ATOM 7767 N N . HIS A 1 68 ? -10.056 9.782 -4.933 1.00 2.12 77 HIS A N 7
ATOM 7768 C CA . HIS A 1 68 ? -10.792 8.596 -5.355 1.00 51.45 77 HIS A CA 7
ATOM 7769 C C . HIS A 1 68 ? -10.237 8.051 -6.667 1.00 74.33 77 HIS A C 7
ATOM 7770 O O . HIS A 1 68 ? -10.758 7.081 -7.216 1.00 12.15 77 HIS A O 7
ATOM 7783 N N . ALA A 1 69 ? -9.179 8.682 -7.164 1.00 2.24 78 ALA A N 7
ATOM 7784 C CA . ALA A 1 69 ? -8.553 8.259 -8.411 1.00 44.15 78 ALA A CA 7
ATOM 7785 C C . ALA A 1 69 ? -7.475 7.211 -8.157 1.00 40.22 78 ALA A C 7
ATOM 7786 O O . ALA A 1 69 ? -6.580 7.014 -8.980 1.00 60.14 78 ALA A O 7
ATOM 7793 N N . LEU A 1 70 ? -7.566 6.541 -7.013 1.00 73.12 79 LEU A N 7
ATOM 7794 C CA . LEU A 1 70 ? -6.598 5.512 -6.650 1.00 61.13 79 LEU A CA 7
ATOM 7795 C C . LEU A 1 70 ? -7.127 4.123 -6.988 1.00 55.42 79 LEU A C 7
ATOM 7796 O O . LEU A 1 70 ? -8.273 3.792 -6.680 1.00 25.21 79 LEU A O 7
ATOM 7811 N N . GLN A 1 71 ? -6.286 3.312 -7.621 1.00 42.20 80 GLN A N 7
ATOM 7812 C CA . GLN A 1 71 ? -6.669 1.956 -7.999 1.00 33.24 80 GLN A CA 7
ATOM 7813 C C . GLN A 1 71 ? -5.900 0.925 -7.182 1.00 42.42 80 GLN A C 7
ATOM 7814 O O . GLN A 1 71 ? -4.677 0.819 -7.289 1.00 52.33 80 GLN A O 7
ATOM 7826 N N . LEU A 1 72 ? -6.622 0.166 -6.365 1.00 34.31 81 LEU A N 7
ATOM 7827 C CA . LEU A 1 72 ? -6.007 -0.858 -5.528 1.00 12.40 81 LEU A CA 7
ATOM 7828 C C . LEU A 1 72 ? -6.868 -2.117 -5.488 1.00 42.15 81 LEU A C 7
ATOM 7829 O O . LEU A 1 72 ? -8.092 -2.042 -5.374 1.00 11.12 81 LEU A O 7
ATOM 7844 N N . LYS A 1 73 ? -6.220 -3.274 -5.578 1.00 23.30 82 LYS A N 7
ATOM 7845 C CA . LYS A 1 73 ? -6.924 -4.550 -5.548 1.00 74.01 82 LYS A CA 7
ATOM 7846 C C . LYS A 1 73 ? -6.200 -5.550 -4.653 1.00 1.23 82 LYS A C 7
ATOM 7847 O O . LYS A 1 73 ? -4.999 -5.779 -4.803 1.00 24.54 82 LYS A O 7
ATOM 7862 N N . THR A 1 74 ? -6.937 -6.147 -3.722 1.00 51.12 83 THR A N 7
ATOM 7863 C CA . THR A 1 74 ? -6.364 -7.123 -2.803 1.00 71.21 83 THR A CA 7
ATOM 7864 C C . THR A 1 74 ? -6.939 -8.513 -3.050 1.00 2.03 83 THR A C 7
ATOM 7865 O O . THR A 1 74 ? -8.093 -8.788 -2.718 1.00 64.41 83 THR A O 7
ATOM 7876 N N . LEU A 1 75 ? -6.128 -9.387 -3.635 1.00 42.34 84 LEU A N 7
ATOM 7877 C CA . LEU A 1 75 ? -6.555 -10.752 -3.926 1.00 22.22 84 LEU A CA 7
ATOM 7878 C C . LEU A 1 75 ? -5.583 -11.766 -3.331 1.00 21.22 84 LEU A C 7
ATOM 7879 O O . LEU A 1 75 ? -4.443 -11.432 -3.003 1.00 14.23 84 LEU A O 7
ATOM 7894 N N . THR A 1 76 ? -6.040 -13.007 -3.196 1.00 22.14 85 THR A N 7
ATOM 7895 C CA . THR A 1 76 ? -5.211 -14.070 -2.642 1.00 55.44 85 THR A CA 7
ATOM 7896 C C . THR A 1 76 ? -4.121 -14.485 -3.622 1.00 5.14 85 THR A C 7
ATOM 7897 O O . THR A 1 76 ? -4.171 -14.174 -4.813 1.00 51.21 85 THR A O 7
ATOM 7908 N N . PRO A 1 77 ? -3.108 -15.202 -3.114 1.00 60.21 86 PRO A N 7
ATOM 7909 C CA . PRO A 1 77 ? -1.984 -15.676 -3.928 1.00 74.31 86 PRO A CA 7
ATOM 7910 C C . PRO A 1 77 ? -2.399 -16.770 -4.906 1.00 52.41 86 PRO A C 7
ATOM 7911 O O . PRO A 1 77 ? -1.729 -17.002 -5.913 1.00 74.45 86 PRO A O 7
ATOM 7919 N N . ASP A 1 78 ? -3.506 -17.440 -4.603 1.00 65.41 87 ASP A N 7
ATOM 7920 C CA . ASP A 1 78 ? -4.010 -18.509 -5.457 1.00 74.24 87 ASP A CA 7
ATOM 7921 C C . ASP A 1 78 ? -4.567 -17.947 -6.761 1.00 24.31 87 ASP A C 7
ATOM 7922 O O . ASP A 1 78 ? -4.434 -18.561 -7.819 1.00 71.04 87 ASP A O 7
ATOM 7930 N N . GLU A 1 79 ? -5.190 -16.776 -6.676 1.00 23.42 88 GLU A N 7
ATOM 7931 C CA . GLU A 1 79 ? -5.768 -16.132 -7.850 1.00 14.13 88 GLU A CA 7
ATOM 7932 C C . GLU A 1 79 ? -4.680 -15.725 -8.839 1.00 50.13 88 GLU A C 7
ATOM 7933 O O . GLU A 1 79 ? -4.885 -15.756 -10.052 1.00 43.22 88 GLU A O 7
ATOM 7943 N N . ALA A 1 80 ? -3.521 -15.344 -8.311 1.00 34.01 89 ALA A N 7
ATOM 7944 C CA . ALA A 1 80 ? -2.400 -14.932 -9.145 1.00 3.34 89 ALA A CA 7
ATOM 7945 C C . ALA A 1 80 ? -1.840 -16.111 -9.934 1.00 34.31 89 ALA A C 7
ATOM 7946 O O . ALA A 1 80 ? -1.125 -15.927 -10.920 1.00 54.33 89 ALA A O 7
ATOM 7953 N N . MET A 1 1 ? 18.233 8.140 -13.231 1.00 31.10 10 MET A N 8
ATOM 7954 C CA . MET A 1 1 ? 18.781 8.965 -14.300 1.00 5.31 10 MET A CA 8
ATOM 7955 C C . MET A 1 1 ? 17.706 9.868 -14.897 1.00 42.31 10 MET A C 8
ATOM 7956 O O . MET A 1 1 ? 17.943 11.051 -15.141 1.00 62.33 10 MET A O 8
ATOM 7968 N N . ARG A 1 2 ? 16.527 9.302 -15.128 1.00 1.13 11 ARG A N 8
ATOM 7969 C CA . ARG A 1 2 ? 15.416 10.057 -15.697 1.00 52.40 11 ARG A CA 8
ATOM 7970 C C . ARG A 1 2 ? 14.699 10.864 -14.619 1.00 31.25 11 ARG A C 8
ATOM 7971 O O . ARG A 1 2 ? 14.461 12.062 -14.780 1.00 43.51 11 ARG A O 8
ATOM 7989 N N . LYS A 1 3 ? 14.354 10.201 -13.521 1.00 3.21 12 LYS A N 8
ATOM 7990 C CA . LYS A 1 3 ? 13.665 10.855 -12.416 1.00 72.21 12 LYS A CA 8
ATOM 7991 C C . LYS A 1 3 ? 13.794 10.038 -11.134 1.00 70.41 12 LYS A C 8
ATOM 7992 O O . LYS A 1 3 ? 13.832 8.809 -11.171 1.00 31.13 12 LYS A O 8
ATOM 8007 N N . ARG A 1 4 ? 13.860 10.731 -10.002 1.00 41.34 13 ARG A N 8
ATOM 8008 C CA . ARG A 1 4 ? 13.984 10.069 -8.708 1.00 4.35 13 ARG A CA 8
ATOM 8009 C C . ARG A 1 4 ? 12.814 10.429 -7.798 1.00 24.22 13 ARG A C 8
ATOM 8010 O O . ARG A 1 4 ? 12.909 11.311 -6.944 1.00 34.10 13 ARG A O 8
ATOM 8028 N N . PRO A 1 5 ? 11.683 9.732 -7.985 1.00 63.52 14 PRO A N 8
ATOM 8029 C CA . PRO A 1 5 ? 10.472 9.961 -7.191 1.00 61.12 14 PRO A CA 8
ATOM 8030 C C . PRO A 1 5 ? 10.632 9.503 -5.744 1.00 14.14 14 PRO A C 8
ATOM 8031 O O . PRO A 1 5 ? 10.360 10.257 -4.810 1.00 55.13 14 PRO A O 8
ATOM 8039 N N . LEU A 1 6 ? 11.077 8.263 -5.568 1.00 75.43 15 LEU A N 8
ATOM 8040 C CA . LEU A 1 6 ? 11.273 7.704 -4.235 1.00 63.40 15 LEU A CA 8
ATOM 8041 C C . LEU A 1 6 ? 9.957 7.655 -3.465 1.00 23.23 15 LEU A C 8
ATOM 8042 O O . LEU A 1 6 ? 9.863 8.156 -2.344 1.00 21.33 15 LEU A O 8
ATOM 8057 N N . ASP A 1 7 ? 8.944 7.047 -4.072 1.00 2.54 16 ASP A N 8
ATOM 8058 C CA . ASP A 1 7 ? 7.634 6.928 -3.443 1.00 1.35 16 ASP A CA 8
ATOM 8059 C C . ASP A 1 7 ? 7.080 5.517 -3.603 1.00 15.21 16 ASP A C 8
ATOM 8060 O O . ASP A 1 7 ? 6.986 4.762 -2.636 1.00 44.44 16 ASP A O 8
ATOM 8068 N N . ALA A 1 8 ? 6.713 5.167 -4.832 1.00 53.45 17 ALA A N 8
ATOM 8069 C CA . ALA A 1 8 ? 6.168 3.846 -5.119 1.00 55.41 17 ALA A CA 8
ATOM 8070 C C . ALA A 1 8 ? 7.232 2.766 -4.955 1.00 52.24 17 ALA A C 8
ATOM 8071 O O . ALA A 1 8 ? 6.935 1.648 -4.532 1.00 5.34 17 ALA A O 8
ATOM 8078 N N . GLU A 1 9 ? 8.472 3.106 -5.293 1.00 64.14 18 GLU A N 8
ATOM 8079 C CA . GLU A 1 9 ? 9.580 2.164 -5.183 1.00 70.13 18 GLU A CA 8
ATOM 8080 C C . GLU A 1 9 ? 9.919 1.891 -3.720 1.00 4.53 18 GLU A C 8
ATOM 8081 O O . GLU A 1 9 ? 10.061 0.740 -3.307 1.00 72.14 18 GLU A O 8
ATOM 8091 N N . THR A 1 10 ? 10.051 2.960 -2.940 1.00 34.23 19 THR A N 8
ATOM 8092 C CA . THR A 1 10 ? 10.376 2.838 -1.525 1.00 44.13 19 THR A CA 8
ATOM 8093 C C . THR A 1 10 ? 9.324 2.017 -0.788 1.00 42.11 19 THR A C 8
ATOM 8094 O O . THR A 1 10 ? 9.651 1.069 -0.073 1.00 13.42 19 THR A O 8
ATOM 8105 N N . ILE A 1 11 ? 8.060 2.386 -0.966 1.00 10.42 20 ILE A N 8
ATOM 8106 C CA . ILE A 1 11 ? 6.960 1.682 -0.320 1.00 72.15 20 ILE A CA 8
ATOM 8107 C C . ILE A 1 11 ? 6.850 0.248 -0.827 1.00 22.22 20 ILE A C 8
ATOM 8108 O O . ILE A 1 11 ? 6.608 -0.678 -0.054 1.00 43.11 20 ILE A O 8
ATOM 8123 N N . ARG A 1 12 ? 7.033 0.073 -2.132 1.00 31.01 21 ARG A N 8
ATOM 8124 C CA . ARG A 1 12 ? 6.955 -1.248 -2.743 1.00 13.41 21 ARG A CA 8
ATOM 8125 C C . ARG A 1 12 ? 8.012 -2.181 -2.158 1.00 1.04 21 ARG A C 8
ATOM 8126 O O . ARG A 1 12 ? 7.721 -3.326 -1.812 1.00 52.13 21 ARG A O 8
ATOM 8144 N N . LYS A 1 13 ? 9.239 -1.683 -2.052 1.00 13.54 22 LYS A N 8
ATOM 8145 C CA . LYS A 1 13 ? 10.340 -2.471 -1.509 1.00 61.01 22 LYS A CA 8
ATOM 8146 C C . LYS A 1 13 ? 10.083 -2.831 -0.050 1.00 64.33 22 LYS A C 8
ATOM 8147 O O . LYS A 1 13 ? 10.324 -3.962 0.373 1.00 44.03 22 LYS A O 8
ATOM 8162 N N . LEU A 1 14 ? 9.590 -1.862 0.716 1.00 52.43 23 LEU A N 8
ATOM 8163 C CA . LEU A 1 14 ? 9.299 -2.078 2.129 1.00 14.02 23 LEU A CA 8
ATOM 8164 C C . LEU A 1 14 ? 8.313 -3.227 2.313 1.00 15.43 23 LEU A C 8
ATOM 8165 O O . LEU A 1 14 ? 8.540 -4.130 3.119 1.00 3.13 23 LEU A O 8
ATOM 8180 N N . ILE A 1 15 ? 7.220 -3.190 1.558 1.00 25.34 24 ILE A N 8
ATOM 8181 C CA . ILE A 1 15 ? 6.203 -4.229 1.635 1.00 13.20 24 ILE A CA 8
ATOM 8182 C C . ILE A 1 15 ? 6.765 -5.582 1.209 1.00 72.41 24 ILE A C 8
ATOM 8183 O O . ILE A 1 15 ? 6.556 -6.591 1.882 1.00 63.01 24 ILE A O 8
ATOM 8198 N N . GLU A 1 16 ? 7.481 -5.593 0.089 1.00 53.20 25 GLU A N 8
ATOM 8199 C CA . GLU A 1 16 ? 8.074 -6.823 -0.425 1.00 64.40 25 GLU A CA 8
ATOM 8200 C C . GLU A 1 16 ? 8.953 -7.485 0.632 1.00 73.23 25 GLU A C 8
ATOM 8201 O O . GLU A 1 16 ? 8.952 -8.708 0.778 1.00 34.24 25 GLU A O 8
ATOM 8211 N N . SER A 1 17 ? 9.702 -6.670 1.367 1.00 65.00 26 SER A N 8
ATOM 8212 C CA . SER A 1 17 ? 10.589 -7.176 2.407 1.00 42.44 26 SER A CA 8
ATOM 8213 C C . SER A 1 17 ? 9.789 -7.716 3.588 1.00 10.12 26 SER A C 8
ATOM 8214 O O . SER A 1 17 ? 10.100 -8.777 4.130 1.00 72.40 26 SER A O 8
ATOM 8221 N N . GLY A 1 18 ? 8.756 -6.978 3.982 1.00 32.14 27 GLY A N 8
ATOM 8222 C CA . GLY A 1 18 ? 7.925 -7.398 5.095 1.00 64.04 27 GLY A CA 8
ATOM 8223 C C . GLY A 1 18 ? 7.152 -8.667 4.796 1.00 73.44 27 GLY A C 8
ATOM 8224 O O . GLY A 1 18 ? 7.153 -9.606 5.593 1.00 72.31 27 GLY A O 8
ATOM 8228 N N . LEU A 1 19 ? 6.488 -8.696 3.646 1.00 64.22 28 LEU A N 8
ATOM 8229 C CA . LEU A 1 19 ? 5.705 -9.859 3.243 1.00 62.10 28 LEU A CA 8
ATOM 8230 C C . LEU A 1 19 ? 6.601 -10.942 2.652 1.00 3.03 28 LEU A C 8
ATOM 8231 O O . LEU A 1 19 ? 7.704 -10.675 2.173 1.00 52.44 28 LEU A O 8
ATOM 8246 N N . PRO A 1 20 ? 6.119 -12.192 2.684 1.00 12.41 29 PRO A N 8
ATOM 8247 C CA . PRO A 1 20 ? 6.860 -13.340 2.153 1.00 12.30 29 PRO A CA 8
ATOM 8248 C C . PRO A 1 20 ? 6.959 -13.312 0.631 1.00 43.34 29 PRO A C 8
ATOM 8249 O O . PRO A 1 20 ? 7.895 -12.741 0.072 1.00 54.33 29 PRO A O 8
ATOM 8257 N N . GLU A 1 21 ? 5.988 -13.932 -0.032 1.00 2.44 30 GLU A N 8
ATOM 8258 C CA . GLU A 1 21 ? 5.969 -13.977 -1.490 1.00 54.43 30 GLU A CA 8
ATOM 8259 C C . GLU A 1 21 ? 4.881 -13.065 -2.048 1.00 64.42 30 GLU A C 8
ATOM 8260 O O . GLU A 1 21 ? 4.328 -13.322 -3.117 1.00 45.13 30 GLU A O 8
ATOM 8270 N N . ALA A 1 22 ? 4.579 -11.998 -1.316 1.00 61.12 31 ALA A N 8
ATOM 8271 C CA . ALA A 1 22 ? 3.559 -11.046 -1.738 1.00 63.44 31 ALA A CA 8
ATOM 8272 C C . ALA A 1 22 ? 4.071 -10.158 -2.868 1.00 72.14 31 ALA A C 8
ATOM 8273 O O . ALA A 1 22 ? 5.178 -9.626 -2.799 1.00 43.31 31 ALA A O 8
ATOM 8280 N N . ARG A 1 23 ? 3.257 -10.004 -3.907 1.00 54.23 32 ARG A N 8
ATOM 8281 C CA . ARG A 1 23 ? 3.627 -9.183 -5.052 1.00 3.12 32 ARG A CA 8
ATOM 8282 C C . ARG A 1 23 ? 2.973 -7.807 -4.970 1.00 34.31 32 ARG A C 8
ATOM 8283 O O . ARG A 1 23 ? 1.756 -7.678 -5.104 1.00 54.02 32 ARG A O 8
ATOM 8301 N N . VAL A 1 24 ? 3.788 -6.782 -4.749 1.00 62.52 33 VAL A N 8
ATOM 8302 C CA . VAL A 1 24 ? 3.288 -5.415 -4.649 1.00 41.41 33 VAL A CA 8
ATOM 8303 C C . VAL A 1 24 ? 3.793 -4.560 -5.805 1.00 25.01 33 VAL A C 8
ATOM 8304 O O . VAL A 1 24 ? 4.998 -4.462 -6.038 1.00 43.10 33 VAL A O 8
ATOM 8317 N N . ASP A 1 25 ? 2.865 -3.941 -6.526 1.00 33.23 34 ASP A N 8
ATOM 8318 C CA . ASP A 1 25 ? 3.216 -3.092 -7.658 1.00 13.14 34 ASP A CA 8
ATOM 8319 C C . ASP A 1 25 ? 2.430 -1.785 -7.622 1.00 63.33 34 ASP A C 8
ATOM 8320 O O . ASP A 1 25 ? 1.201 -1.786 -7.690 1.00 20.33 34 ASP A O 8
ATOM 8328 N N . VAL A 1 26 ? 3.148 -0.672 -7.511 1.00 35.41 35 VAL A N 8
ATOM 8329 C CA . VAL A 1 26 ? 2.518 0.642 -7.464 1.00 21.12 35 VAL A CA 8
ATOM 8330 C C . VAL A 1 26 ? 3.172 1.601 -8.453 1.00 1.31 35 VAL A C 8
ATOM 8331 O O . VAL A 1 26 ? 4.396 1.653 -8.564 1.00 11.30 35 VAL A O 8
ATOM 8344 N N . GLN A 1 27 ? 2.347 2.358 -9.168 1.00 32.34 36 GLN A N 8
ATOM 8345 C CA . GLN A 1 27 ? 2.846 3.316 -10.149 1.00 15.32 36 GLN A CA 8
ATOM 8346 C C . GLN A 1 27 ? 2.151 4.664 -9.996 1.00 21.04 36 GLN A C 8
ATOM 8347 O O . GLN A 1 27 ? 0.930 4.762 -10.118 1.00 21.14 36 GLN A O 8
ATOM 8359 N N . GLY A 1 28 ? 2.937 5.702 -9.728 1.00 63.52 37 GLY A N 8
ATOM 8360 C CA . GLY A 1 28 ? 2.378 7.032 -9.562 1.00 41.44 37 GLY A CA 8
ATOM 8361 C C . GLY A 1 28 ? 3.185 7.884 -8.601 1.00 11.24 37 GLY A C 8
ATOM 8362 O O . GLY A 1 28 ? 4.410 7.778 -8.548 1.00 72.21 37 GLY A O 8
ATOM 8366 N N . GLU A 1 29 ? 2.497 8.733 -7.845 1.00 50.14 38 GLU A N 8
ATOM 8367 C CA . GLU A 1 29 ? 3.159 9.608 -6.884 1.00 31.12 38 GLU A CA 8
ATOM 8368 C C . GLU A 1 29 ? 2.198 10.026 -5.775 1.00 15.52 38 GLU A C 8
ATOM 8369 O O . GLU A 1 29 ? 1.018 9.673 -5.796 1.00 10.14 38 GLU A O 8
ATOM 8379 N N . ASP A 1 30 ? 2.711 10.776 -4.807 1.00 21.23 39 ASP A N 8
ATOM 8380 C CA . ASP A 1 30 ? 1.899 11.243 -3.689 1.00 74.03 39 ASP A CA 8
ATOM 8381 C C . ASP A 1 30 ? 1.071 12.460 -4.089 1.00 13.10 39 ASP A C 8
ATOM 8382 O O . ASP A 1 30 ? 1.549 13.342 -4.802 1.00 53.21 39 ASP A O 8
ATOM 8390 N N . GLY A 1 31 ? -0.175 12.501 -3.626 1.00 52.42 40 GLY A N 8
ATOM 8391 C CA . GLY A 1 31 ? -1.050 13.613 -3.947 1.00 41.22 40 GLY A CA 8
ATOM 8392 C C . GLY A 1 31 ? -1.520 13.583 -5.388 1.00 54.02 40 GLY A C 8
ATOM 8393 O O . GLY A 1 31 ? -1.851 14.621 -5.962 1.00 10.33 40 GLY A O 8
ATOM 8397 N N . VAL A 1 32 ? -1.550 12.390 -5.975 1.00 22.44 41 VAL A N 8
ATOM 8398 C CA . VAL A 1 32 ? -1.983 12.231 -7.358 1.00 55.05 41 VAL A CA 8
ATOM 8399 C C . VAL A 1 32 ? -2.648 10.876 -7.572 1.00 75.54 41 VAL A C 8
ATOM 8400 O O . VAL A 1 32 ? -2.525 9.973 -6.743 1.00 12.23 41 VAL A O 8
ATOM 8413 N N . HIS A 1 33 ? -3.356 10.740 -8.689 1.00 71.23 42 HIS A N 8
ATOM 8414 C CA . HIS A 1 33 ? -4.042 9.494 -9.013 1.00 1.14 42 HIS A CA 8
ATOM 8415 C C . HIS A 1 33 ? -3.050 8.433 -9.477 1.00 3.54 42 HIS A C 8
ATOM 8416 O O . HIS A 1 33 ? -2.514 8.511 -10.583 1.00 53.40 42 HIS A O 8
ATOM 8429 N N . PHE A 1 34 ? -2.807 7.442 -8.626 1.00 72.31 43 PHE A N 8
ATOM 8430 C CA . PHE A 1 34 ? -1.878 6.366 -8.948 1.00 13.32 43 PHE A CA 8
ATOM 8431 C C . PHE A 1 34 ? -2.560 5.005 -8.835 1.00 24.13 43 PHE A C 8
ATOM 8432 O O . PHE A 1 34 ? -3.657 4.894 -8.289 1.00 34.34 43 PHE A O 8
ATOM 8448 N N . GLU A 1 35 ? -1.901 3.974 -9.355 1.00 41.15 44 GLU A N 8
ATOM 8449 C CA . GLU A 1 35 ? -2.444 2.622 -9.313 1.00 42.32 44 GLU A CA 8
ATOM 8450 C C . GLU A 1 35 ? -1.526 1.691 -8.526 1.00 53.00 44 GLU A C 8
ATOM 8451 O O . GLU A 1 35 ? -0.354 1.526 -8.863 1.00 20.12 44 GLU A O 8
ATOM 8461 N N . ALA A 1 36 ? -2.068 1.084 -7.475 1.00 61.13 45 ALA A N 8
ATOM 8462 C CA . ALA A 1 36 ? -1.299 0.169 -6.641 1.00 11.22 45 ALA A CA 8
ATOM 8463 C C . ALA A 1 36 ? -2.004 -1.177 -6.508 1.00 13.05 45 ALA A C 8
ATOM 8464 O O . ALA A 1 36 ? -3.091 -1.266 -5.935 1.00 43.33 45 ALA A O 8
ATOM 8471 N N . THR A 1 37 ? -1.380 -2.222 -7.042 1.00 71.12 46 THR A N 8
ATOM 8472 C CA . THR A 1 37 ? -1.949 -3.563 -6.984 1.00 52.12 46 THR A CA 8
ATOM 8473 C C . THR A 1 37 ? -1.128 -4.471 -6.075 1.00 63.40 46 THR A C 8
ATOM 8474 O O . THR A 1 37 ? 0.044 -4.737 -6.341 1.00 23.23 46 THR A O 8
ATOM 8485 N N . VAL A 1 38 ? -1.751 -4.943 -5.000 1.00 41.32 47 VAL A N 8
ATOM 8486 C CA . VAL A 1 38 ? -1.078 -5.823 -4.052 1.00 42.00 47 VAL A CA 8
ATOM 8487 C C . VAL A 1 38 ? -1.724 -7.203 -4.028 1.00 34.53 47 VAL A C 8
ATOM 8488 O O . VAL A 1 38 ? -2.947 -7.327 -3.959 1.00 53.13 47 VAL A O 8
ATOM 8501 N N . VAL A 1 39 ? -0.895 -8.240 -4.087 1.00 44.24 48 VAL A N 8
ATOM 8502 C CA . VAL A 1 39 ? -1.385 -9.613 -4.071 1.00 73.05 48 VAL A CA 8
ATOM 8503 C C . VAL A 1 39 ? -0.667 -10.441 -3.011 1.00 25.30 48 VAL A C 8
ATOM 8504 O O . VAL A 1 39 ? 0.554 -10.589 -3.046 1.00 41.21 48 VAL A O 8
ATOM 8517 N N . SER A 1 40 ? -1.434 -10.978 -2.068 1.00 61.43 49 SER A N 8
ATOM 8518 C CA . SER A 1 40 ? -0.870 -11.789 -0.994 1.00 74.51 49 SER A CA 8
ATOM 8519 C C . SER A 1 40 ? -1.970 -12.532 -0.241 1.00 1.14 49 SER A C 8
ATOM 8520 O O . SER A 1 40 ? -3.156 -12.222 -0.356 1.00 64.22 49 SER A O 8
ATOM 8527 N N . PRO A 1 41 ? -1.568 -13.539 0.549 1.00 45.12 50 PRO A N 8
ATOM 8528 C CA . PRO A 1 41 ? -2.502 -14.348 1.337 1.00 54.04 50 PRO A CA 8
ATOM 8529 C C . PRO A 1 41 ? -3.121 -13.563 2.488 1.00 32.12 50 PRO A C 8
ATOM 8530 O O . PRO A 1 41 ? -4.158 -13.947 3.028 1.00 32.13 50 PRO A O 8
ATOM 8538 N N . ALA A 1 42 ? -2.479 -12.461 2.859 1.00 63.00 51 ALA A N 8
ATOM 8539 C CA . ALA A 1 42 ? -2.967 -11.620 3.945 1.00 32.54 51 ALA A CA 8
ATOM 8540 C C . ALA A 1 42 ? -4.461 -11.346 3.797 1.00 12.33 51 ALA A C 8
ATOM 8541 O O . ALA A 1 42 ? -5.207 -11.371 4.775 1.00 62.23 51 ALA A O 8
ATOM 8548 N N . PHE A 1 43 ? -4.890 -11.084 2.567 1.00 32.11 52 PHE A N 8
ATOM 8549 C CA . PHE A 1 43 ? -6.294 -10.804 2.291 1.00 30.45 52 PHE A CA 8
ATOM 8550 C C . PHE A 1 43 ? -7.043 -12.083 1.929 1.00 34.31 52 PHE A C 8
ATOM 8551 O O . PHE A 1 43 ? -7.911 -12.082 1.055 1.00 31.32 52 PHE A O 8
ATOM 8567 N N . VAL A 1 44 ? -6.702 -13.174 2.607 1.00 11.51 53 VAL A N 8
ATOM 8568 C CA . VAL A 1 44 ? -7.341 -14.460 2.358 1.00 12.11 53 VAL A CA 8
ATOM 8569 C C . VAL A 1 44 ? -8.859 -14.346 2.444 1.00 45.42 53 VAL A C 8
ATOM 8570 O O . VAL A 1 44 ? -9.402 -13.918 3.462 1.00 15.53 53 VAL A O 8
ATOM 8583 N N . GLY A 1 45 ? -9.538 -14.732 1.368 1.00 70.55 54 GLY A N 8
ATOM 8584 C CA . GLY A 1 45 ? -10.988 -14.664 1.343 1.00 55.44 54 GLY A CA 8
ATOM 8585 C C . GLY A 1 45 ? -11.500 -13.246 1.203 1.00 30.34 54 GLY A C 8
ATOM 8586 O O . GLY A 1 45 ? -11.690 -12.753 0.090 1.00 75.31 54 GLY A O 8
ATOM 8590 N N . LYS A 1 46 ? -11.727 -12.585 2.333 1.00 10.22 55 LYS A N 8
ATOM 8591 C CA . LYS A 1 46 ? -12.222 -11.213 2.332 1.00 43.51 55 LYS A CA 8
ATOM 8592 C C . LYS A 1 46 ? -11.207 -10.269 2.969 1.00 4.31 55 LYS A C 8
ATOM 8593 O O . LYS A 1 46 ? -10.980 -10.310 4.178 1.00 10.02 55 LYS A O 8
ATOM 8608 N N . ALA A 1 47 ? -10.601 -9.418 2.147 1.00 61.34 56 ALA A N 8
ATOM 8609 C CA . ALA A 1 47 ? -9.613 -8.461 2.631 1.00 51.44 56 ALA A CA 8
ATOM 8610 C C . ALA A 1 47 ? -10.210 -7.547 3.696 1.00 32.45 56 ALA A C 8
ATOM 8611 O O . ALA A 1 47 ? -11.017 -6.663 3.407 1.00 25.11 56 ALA A O 8
ATOM 8618 N N . PRO A 1 48 ? -9.807 -7.763 4.957 1.00 15.32 57 PRO A N 8
ATOM 8619 C CA . PRO A 1 48 ? -10.291 -6.969 6.089 1.00 45.23 57 PRO A CA 8
ATOM 8620 C C . PRO A 1 48 ? -9.761 -5.539 6.062 1.00 71.40 57 PRO A C 8
ATOM 8621 O O . PRO A 1 48 ? -8.826 -5.225 5.325 1.00 13.54 57 PRO A O 8
ATOM 8629 N N . LEU A 1 49 ? -10.364 -4.675 6.871 1.00 73.23 58 LEU A N 8
ATOM 8630 C CA . LEU A 1 49 ? -9.953 -3.277 6.940 1.00 73.41 58 LEU A CA 8
ATOM 8631 C C . LEU A 1 49 ? -8.491 -3.159 7.357 1.00 74.52 58 LEU A C 8
ATOM 8632 O O . LEU A 1 49 ? -7.815 -2.187 7.020 1.00 34.43 58 LEU A O 8
ATOM 8647 N N . ALA A 1 50 ? -8.008 -4.156 8.090 1.00 74.23 59 ALA A N 8
ATOM 8648 C CA . ALA A 1 50 ? -6.625 -4.166 8.549 1.00 0.41 59 ALA A CA 8
ATOM 8649 C C . ALA A 1 50 ? -5.656 -4.153 7.372 1.00 13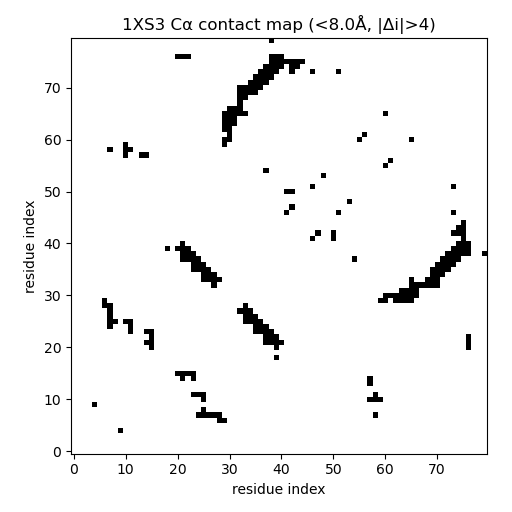.33 59 ALA A C 8
ATOM 8650 O O . ALA A 1 50 ? -4.752 -3.320 7.309 1.00 24.34 59 ALA A O 8
ATOM 8657 N N . ARG A 1 51 ? -5.849 -5.082 6.442 1.00 51.30 60 ARG A N 8
ATOM 8658 C CA . ARG A 1 51 ? -4.990 -5.178 5.267 1.00 51.11 60 ARG A CA 8
ATOM 8659 C C . ARG A 1 51 ? -5.217 -3.995 4.331 1.00 2.14 60 ARG A C 8
ATOM 8660 O O . ARG A 1 51 ? -4.268 -3.440 3.774 1.00 24.31 60 ARG A O 8
ATOM 8678 N N . HIS A 1 52 ? -6.478 -3.614 4.160 1.00 74.21 61 HIS A N 8
ATOM 8679 C CA . HIS A 1 52 ? -6.830 -2.496 3.291 1.00 44.14 61 HIS A CA 8
ATOM 8680 C C . HIS A 1 52 ? -6.143 -1.214 3.751 1.00 43.51 61 HIS A C 8
ATOM 8681 O O . HIS A 1 52 ? -5.479 -0.538 2.966 1.00 22.13 61 HIS A O 8
ATOM 8694 N N . ARG A 1 53 ? -6.309 -0.885 5.028 1.00 43.51 62 ARG A N 8
ATOM 8695 C CA . ARG A 1 53 ? -5.706 0.317 5.592 1.00 14.12 62 ARG A CA 8
ATOM 8696 C C . ARG A 1 53 ? -4.184 0.206 5.610 1.00 33.31 62 ARG A C 8
ATOM 8697 O O . ARG A 1 53 ? -3.478 1.187 5.379 1.00 54.14 62 ARG A O 8
ATOM 8715 N N . MET A 1 54 ? -3.688 -0.996 5.887 1.00 24.23 63 MET A N 8
ATOM 8716 C CA . MET A 1 54 ? -2.250 -1.234 5.935 1.00 10.33 63 MET A CA 8
ATOM 8717 C C . MET A 1 54 ? -1.588 -0.835 4.619 1.00 71.12 63 MET A C 8
ATOM 8718 O O . MET A 1 54 ? -0.619 -0.077 4.605 1.00 30.12 63 MET A O 8
ATOM 8730 N N . VAL A 1 55 ? -2.119 -1.351 3.516 1.00 15.55 64 VAL A N 8
ATOM 8731 C CA . VAL A 1 55 ? -1.580 -1.049 2.194 1.00 61.53 64 VAL A CA 8
ATOM 8732 C C . VAL A 1 55 ? -1.706 0.437 1.877 1.00 61.11 64 VAL A C 8
ATOM 8733 O O . VAL A 1 55 ? -0.769 1.056 1.373 1.00 65.22 64 VAL A O 8
ATOM 8746 N N . TYR A 1 56 ? -2.870 1.004 2.176 1.00 53.50 65 TYR A N 8
ATOM 8747 C CA . TYR A 1 56 ? -3.120 2.416 1.921 1.00 22.45 65 TYR A CA 8
ATOM 8748 C C . TYR A 1 56 ? -2.147 3.292 2.704 1.00 45.10 65 TYR A C 8
ATOM 8749 O O . TYR A 1 56 ? -1.785 4.384 2.266 1.00 62.35 65 TYR A O 8
ATOM 8766 N N . ALA A 1 57 ? -1.727 2.804 3.867 1.00 42.12 66 ALA A N 8
ATOM 8767 C CA . ALA A 1 57 ? -0.794 3.539 4.712 1.00 73.41 66 ALA A CA 8
ATOM 8768 C C . ALA A 1 57 ? 0.621 3.480 4.147 1.00 63.43 66 ALA A C 8
ATOM 8769 O O . ALA A 1 57 ? 1.309 4.498 4.061 1.00 65.13 66 ALA A O 8
ATOM 8776 N N . THR A 1 58 ? 1.051 2.283 3.764 1.00 0.50 67 THR A N 8
ATOM 8777 C CA . THR A 1 58 ? 2.385 2.091 3.210 1.00 13.23 67 THR A CA 8
ATOM 8778 C C . THR A 1 58 ? 2.546 2.842 1.892 1.00 41.54 67 THR A C 8
ATOM 8779 O O . THR A 1 58 ? 3.649 3.257 1.533 1.00 3.31 67 THR A O 8
ATOM 8790 N N . LEU A 1 59 ? 1.441 3.015 1.176 1.00 54.14 68 LEU A N 8
ATOM 8791 C CA . LEU A 1 59 ? 1.459 3.717 -0.103 1.00 42.15 68 LEU A CA 8
ATOM 8792 C C . LEU A 1 59 ? 1.416 5.228 0.106 1.00 55.14 68 LEU A C 8
ATOM 8793 O O . LEU A 1 59 ? 1.319 5.994 -0.851 1.00 21.13 68 LEU A O 8
ATOM 8808 N N . GLY A 1 60 ? 1.487 5.649 1.365 1.00 42.52 69 GLY A N 8
ATOM 8809 C CA . GLY A 1 60 ? 1.456 7.066 1.676 1.00 24.10 69 GLY A CA 8
ATOM 8810 C C . GLY A 1 60 ? 0.575 7.849 0.724 1.00 72.23 69 GLY A C 8
ATOM 8811 O O . GLY A 1 60 ? 1.066 8.659 -0.061 1.00 22.32 69 GLY A O 8
ATOM 8815 N N . GLU A 1 61 ? -0.730 7.607 0.793 1.00 54.44 70 GLU A N 8
ATOM 8816 C CA . GLU A 1 61 ? -1.681 8.294 -0.073 1.00 42.25 70 GLU A CA 8
ATOM 8817 C C . GLU A 1 61 ? -2.089 9.637 0.526 1.00 72.31 70 GLU A C 8
ATOM 8818 O O . GLU A 1 61 ? -2.236 10.629 -0.188 1.00 62.03 70 GLU A O 8
ATOM 8828 N N . LEU A 1 62 ? -2.271 9.660 1.842 1.00 32.13 71 LEU A N 8
ATOM 8829 C CA . LEU A 1 62 ? -2.663 10.881 2.539 1.00 71.14 71 LEU A CA 8
ATOM 8830 C C . LEU A 1 62 ? -1.437 11.659 3.005 1.00 52.31 71 LEU A C 8
ATOM 8831 O O . LEU A 1 62 ? -1.555 12.648 3.727 1.00 34.14 71 LEU A O 8
ATOM 8846 N N . MET A 1 63 ? -0.261 11.206 2.585 1.00 4.50 72 MET A N 8
ATOM 8847 C CA . MET A 1 63 ? 0.988 11.864 2.957 1.00 54.42 72 MET A CA 8
ATOM 8848 C C . MET A 1 63 ? 1.151 13.183 2.210 1.00 51.45 72 MET A C 8
ATOM 8849 O O . MET A 1 63 ? 2.008 13.998 2.550 1.00 12.35 72 MET A O 8
ATOM 8861 N N . GLY A 1 64 ? 0.323 13.387 1.190 1.00 1.31 73 GLY A N 8
ATOM 8862 C CA . GLY A 1 64 ? 0.393 14.610 0.411 1.00 31.30 73 GLY A CA 8
ATOM 8863 C C . GLY A 1 64 ? -0.974 15.100 -0.023 1.00 74.01 73 GLY A C 8
ATOM 8864 O O . GLY A 1 64 ? -1.201 16.302 -0.146 1.00 4.10 73 GLY A O 8
ATOM 8868 N N . GLY A 1 65 ? -1.890 14.164 -0.258 1.00 31.34 74 GLY A N 8
ATOM 8869 C CA . GLY A 1 65 ? -3.230 14.526 -0.680 1.00 23.21 74 GLY A CA 8
ATOM 8870 C C . GLY A 1 65 ? -3.733 13.662 -1.819 1.00 12.22 74 GLY A C 8
ATOM 8871 O O . GLY A 1 65 ? -4.140 14.173 -2.862 1.00 4.12 74 GLY A O 8
ATOM 8875 N N . ALA A 1 66 ? -3.703 12.348 -1.621 1.00 31.12 75 ALA A N 8
ATOM 8876 C CA . ALA A 1 66 ? -4.160 11.411 -2.640 1.00 25.34 75 ALA A CA 8
ATOM 8877 C C . ALA A 1 66 ? -5.618 11.666 -3.006 1.00 70.24 75 ALA A C 8
ATOM 8878 O O . ALA A 1 66 ? -6.424 12.040 -2.154 1.00 31.42 75 ALA A O 8
ATOM 8885 N N . ILE A 1 67 ? -5.949 11.460 -4.276 1.00 12.11 76 ILE A N 8
ATOM 8886 C CA . ILE A 1 67 ? -7.311 11.666 -4.753 1.00 64.01 76 ILE A CA 8
ATOM 8887 C C . ILE A 1 67 ? -8.083 10.353 -4.797 1.00 53.45 76 ILE A C 8
ATOM 8888 O O . ILE A 1 67 ? -7.508 9.289 -5.030 1.00 31.42 76 ILE A O 8
ATOM 8903 N N . HIS A 1 68 ? -9.391 10.433 -4.572 1.00 34.32 77 HIS A N 8
ATOM 8904 C CA . HIS A 1 68 ? -10.245 9.251 -4.589 1.00 43.42 77 HIS A CA 8
ATOM 8905 C C . HIS A 1 68 ? -9.976 8.405 -5.829 1.00 34.35 77 HIS A C 8
ATOM 8906 O O . HIS A 1 68 ? -10.348 7.233 -5.886 1.00 74.41 77 HIS A O 8
ATOM 8919 N N . ALA A 1 69 ? -9.331 9.007 -6.823 1.00 33.30 78 ALA A N 8
ATOM 8920 C CA . ALA A 1 69 ? -9.013 8.309 -8.063 1.00 62.44 78 ALA A CA 8
ATOM 8921 C C . ALA A 1 69 ? -7.857 7.335 -7.862 1.00 12.21 78 ALA A C 8
ATOM 8922 O O . ALA A 1 69 ? -6.903 7.319 -8.641 1.00 35.35 78 ALA A O 8
ATOM 8929 N N . LEU A 1 70 ? -7.947 6.524 -6.814 1.00 20.32 79 LEU A N 8
ATOM 8930 C CA . LEU A 1 70 ? -6.908 5.546 -6.511 1.00 23.24 79 LEU A CA 8
ATOM 8931 C C . LEU A 1 70 ? -7.389 4.130 -6.812 1.00 24.15 79 LEU A C 8
ATOM 8932 O O . LEU A 1 70 ? -8.452 3.716 -6.354 1.00 72.21 79 LEU A O 8
ATOM 8947 N N . GLN A 1 71 ? -6.596 3.394 -7.584 1.00 0.32 80 GLN A N 8
ATOM 8948 C CA . GLN A 1 71 ? -6.940 2.024 -7.945 1.00 10.12 80 GLN A CA 8
ATOM 8949 C C . GLN A 1 71 ? -6.142 1.024 -7.114 1.00 23.33 80 GLN A C 8
ATOM 8950 O O . GLN A 1 71 ? -4.916 0.951 -7.221 1.00 73.45 80 GLN A O 8
ATOM 8962 N N . LEU A 1 72 ? -6.842 0.258 -6.286 1.00 41.21 81 LEU A N 8
ATOM 8963 C CA . LEU A 1 72 ? -6.199 -0.737 -5.435 1.00 14.40 81 LEU A CA 8
ATOM 8964 C C . LEU A 1 72 ? -7.025 -2.018 -5.376 1.00 43.35 81 LEU A C 8
ATOM 8965 O O . LEU A 1 72 ? -8.246 -1.977 -5.228 1.00 31.33 81 LEU A O 8
ATOM 8980 N N . LYS A 1 73 ? -6.349 -3.157 -5.489 1.00 42.24 82 LYS A N 8
ATOM 8981 C CA . LYS A 1 73 ? -7.018 -4.451 -5.443 1.00 14.54 82 LYS A CA 8
ATOM 8982 C C . LYS A 1 73 ? -6.241 -5.436 -4.576 1.00 73.44 82 LYS A C 8
ATOM 8983 O O . LYS A 1 73 ? -5.028 -5.585 -4.721 1.00 42.34 82 LYS A O 8
ATOM 8998 N N . THR A 1 74 ? -6.949 -6.108 -3.673 1.00 13.21 83 THR A N 8
ATOM 8999 C CA . THR A 1 74 ? -6.326 -7.079 -2.782 1.00 22.31 83 THR A CA 8
ATOM 9000 C C . THR A 1 74 ? -6.872 -8.481 -3.028 1.00 43.01 83 THR A C 8
ATOM 9001 O O . THR A 1 74 ? -8.008 -8.789 -2.662 1.00 12.51 83 THR A O 8
ATOM 9012 N N . LEU A 1 75 ? -6.058 -9.328 -3.648 1.00 62.02 84 LEU A N 8
ATOM 9013 C CA . LEU A 1 75 ? -6.459 -10.698 -3.942 1.00 54.34 84 LEU A CA 8
ATOM 9014 C C . LEU A 1 75 ? -5.469 -11.696 -3.348 1.00 71.43 84 LEU A C 8
ATOM 9015 O O . LEU A 1 75 ? -4.337 -11.340 -3.015 1.00 53.40 84 LEU A O 8
ATOM 9030 N N . THR A 1 76 ? -5.901 -12.946 -3.218 1.00 23.43 85 THR A N 8
ATOM 9031 C CA . THR A 1 76 ? -5.053 -13.994 -2.666 1.00 13.40 85 THR A CA 8
ATOM 9032 C C . THR A 1 76 ? -3.950 -14.382 -3.644 1.00 72.21 85 THR A C 8
ATOM 9033 O O . THR A 1 76 ? -4.010 -14.079 -4.836 1.00 20.40 85 THR A O 8
ATOM 9044 N N . PRO A 1 77 ? -2.919 -15.070 -3.133 1.00 51.25 86 PRO A N 8
ATOM 9045 C CA . PRO A 1 77 ? -1.783 -15.516 -3.945 1.00 61.30 86 PRO A CA 8
ATOM 9046 C C . PRO A 1 77 ? -2.166 -16.625 -4.918 1.00 71.31 86 PRO A C 8
ATOM 9047 O O . PRO A 1 77 ? -1.388 -16.984 -5.803 1.00 72.04 86 PRO A O 8
ATOM 9055 N N . ASP A 1 78 ? -3.369 -17.164 -4.751 1.00 63.45 87 ASP A N 8
ATOM 9056 C CA . ASP A 1 78 ? -3.856 -18.232 -5.615 1.00 22.15 87 ASP A CA 8
ATOM 9057 C C . ASP A 1 78 ? -4.282 -17.680 -6.972 1.00 4.34 87 ASP A C 8
ATOM 9058 O O . ASP A 1 78 ? -4.098 -18.330 -8.001 1.00 24.30 87 ASP A O 8
ATOM 9066 N N . GLU A 1 79 ? -4.851 -16.479 -6.966 1.00 50.10 88 GLU A N 8
ATOM 9067 C CA . GLU A 1 79 ? -5.303 -15.842 -8.197 1.00 50.01 88 GLU A CA 8
ATOM 9068 C C . GLU A 1 79 ? -4.118 -15.460 -9.079 1.00 71.33 88 GLU A C 8
ATOM 9069 O O . GLU A 1 79 ? -4.194 -15.539 -10.305 1.00 43.32 88 GLU A O 8
ATOM 9079 N N . ALA A 1 80 ? -3.027 -15.045 -8.446 1.00 1.34 89 ALA A N 8
ATOM 9080 C CA . ALA A 1 80 ? -1.826 -14.652 -9.172 1.00 11.44 89 ALA A CA 8
ATOM 9081 C C . ALA A 1 80 ? -1.251 -15.825 -9.959 1.00 42.41 89 ALA A C 8
ATOM 9082 O O . ALA A 1 80 ? -1.202 -16.952 -9.465 1.00 34.43 89 ALA A O 8
ATOM 9089 N N . MET A 1 1 ? 13.592 -1.009 -20.139 1.00 71.33 10 MET A N 9
ATOM 9090 C CA . MET A 1 1 ? 12.605 -0.207 -20.852 1.00 2.03 10 MET A CA 9
ATOM 9091 C C . MET A 1 1 ? 11.493 0.249 -19.913 1.00 2.31 10 MET A C 9
ATOM 9092 O O . MET A 1 1 ? 10.317 0.238 -20.278 1.00 40.22 10 MET A O 9
ATOM 9104 N N . ARG A 1 2 ? 11.872 0.649 -18.705 1.00 40.04 11 ARG A N 9
ATOM 9105 C CA . ARG A 1 2 ? 10.906 1.107 -17.712 1.00 12.35 11 ARG A CA 9
ATOM 9106 C C . ARG A 1 2 ? 11.544 2.106 -16.753 1.00 52.10 11 ARG A C 9
ATOM 9107 O O . ARG A 1 2 ? 12.474 1.772 -16.019 1.00 40.03 11 ARG A O 9
ATOM 9125 N N . LYS A 1 3 ? 11.039 3.335 -16.764 1.00 33.33 12 LYS A N 9
ATOM 9126 C CA . LYS A 1 3 ? 11.558 4.384 -15.894 1.00 23.04 12 LYS A CA 9
ATOM 9127 C C . LYS A 1 3 ? 11.339 4.031 -14.427 1.00 64.52 12 LYS A C 9
ATOM 9128 O O . LYS A 1 3 ? 10.205 4.002 -13.948 1.00 53.42 12 LYS A O 9
ATOM 9143 N N . ARG A 1 4 ? 12.432 3.768 -13.718 1.00 73.24 13 ARG A N 9
ATOM 9144 C CA . ARG A 1 4 ? 12.359 3.418 -12.304 1.00 75.52 13 ARG A CA 9
ATOM 9145 C C . ARG A 1 4 ? 12.095 4.656 -11.451 1.00 65.31 13 ARG A C 9
ATOM 9146 O O . ARG A 1 4 ? 12.915 5.571 -11.370 1.00 74.42 13 ARG A O 9
ATOM 9164 N N . PRO A 1 5 ? 10.923 4.686 -10.799 1.00 65.55 14 PRO A N 9
ATOM 9165 C CA . PRO A 1 5 ? 10.524 5.805 -9.940 1.00 24.51 14 PRO A CA 9
ATOM 9166 C C . PRO A 1 5 ? 11.350 5.878 -8.660 1.00 22.30 14 PRO A C 9
ATOM 9167 O O . PRO A 1 5 ? 12.164 4.995 -8.383 1.00 74.41 14 PRO A O 9
ATOM 9175 N N . LEU A 1 6 ? 11.138 6.934 -7.883 1.00 63.43 15 LEU A N 9
ATOM 9176 C CA . LEU A 1 6 ? 11.863 7.121 -6.631 1.00 21.14 15 LEU A CA 9
ATOM 9177 C C . LEU A 1 6 ? 10.899 7.209 -5.451 1.00 2.22 15 LEU A C 9
ATOM 9178 O O . LEU A 1 6 ? 11.313 7.154 -4.293 1.00 10.14 15 LEU A O 9
ATOM 9193 N N . ASP A 1 7 ? 9.613 7.344 -5.754 1.00 51.22 16 ASP A N 9
ATOM 9194 C CA . ASP A 1 7 ? 8.590 7.436 -4.719 1.00 31.31 16 ASP A CA 9
ATOM 9195 C C . ASP A 1 7 ? 7.845 6.113 -4.572 1.00 14.45 16 ASP A C 9
ATOM 9196 O O . ASP A 1 7 ? 7.748 5.561 -3.476 1.00 25.13 16 ASP A O 9
ATOM 9204 N N . ALA A 1 8 ? 7.319 5.609 -5.684 1.00 22.33 17 ALA A N 9
ATOM 9205 C CA . ALA A 1 8 ? 6.583 4.350 -5.680 1.00 63.51 17 ALA A CA 9
ATOM 9206 C C . ALA A 1 8 ? 7.484 3.190 -5.272 1.00 64.20 17 ALA A C 9
ATOM 9207 O O . ALA A 1 8 ? 7.016 2.193 -4.724 1.00 63.24 17 ALA A O 9
ATOM 9214 N N . GLU A 1 9 ? 8.778 3.327 -5.545 1.00 3.24 18 GLU A N 9
ATOM 9215 C CA . GLU A 1 9 ? 9.744 2.287 -5.208 1.00 20.40 18 GLU A CA 9
ATOM 9216 C C . GLU A 1 9 ? 9.913 2.172 -3.696 1.00 62.40 18 GLU A C 9
ATOM 9217 O O . GLU A 1 9 ? 10.265 1.113 -3.177 1.00 11.21 18 GLU A O 9
ATOM 9227 N N . THR A 1 10 ? 9.660 3.271 -2.993 1.00 24.35 19 THR A N 9
ATOM 9228 C CA . THR A 1 10 ? 9.786 3.297 -1.541 1.00 34.14 19 THR A CA 9
ATOM 9229 C C . THR A 1 10 ? 8.827 2.307 -0.889 1.00 3.12 19 THR A C 9
ATOM 9230 O O . THR A 1 10 ? 9.247 1.422 -0.143 1.00 73.42 19 THR A O 9
ATOM 9241 N N . ILE A 1 11 ? 7.539 2.460 -1.177 1.00 25.54 20 ILE A N 9
ATOM 9242 C CA . ILE A 1 11 ? 6.521 1.579 -0.619 1.00 24.13 20 ILE A CA 9
ATOM 9243 C C . ILE A 1 11 ? 6.554 0.209 -1.288 1.00 4.54 20 ILE A C 9
ATOM 9244 O O . ILE A 1 11 ? 6.222 -0.803 -0.671 1.00 1.01 20 ILE A O 9
ATOM 9259 N N . ARG A 1 12 ? 6.961 0.183 -2.553 1.00 25.23 21 ARG A N 9
ATOM 9260 C CA . ARG A 1 12 ? 7.040 -1.063 -3.306 1.00 21.44 21 ARG A CA 9
ATOM 9261 C C . ARG A 1 12 ? 8.064 -2.009 -2.685 1.00 24.44 21 ARG A C 9
ATOM 9262 O O . ARG A 1 12 ? 7.771 -3.177 -2.428 1.00 31.52 21 ARG A O 9
ATOM 9280 N N . LYS A 1 13 ? 9.267 -1.497 -2.448 1.00 23.03 22 LYS A N 9
ATOM 9281 C CA . LYS A 1 13 ? 10.335 -2.295 -1.858 1.00 53.21 22 LYS A CA 9
ATOM 9282 C C . LYS A 1 13 ? 10.070 -2.549 -0.377 1.00 71.41 22 LYS A C 9
ATOM 9283 O O . LYS A 1 13 ? 10.375 -3.622 0.144 1.00 3.42 22 LYS A O 9
ATOM 9298 N N . LEU A 1 14 ? 9.498 -1.555 0.295 1.00 40.42 23 LEU A N 9
ATOM 9299 C CA . LEU A 1 14 ? 9.190 -1.671 1.717 1.00 22.02 23 LEU A CA 9
ATOM 9300 C C . LEU A 1 14 ? 8.270 -2.859 1.978 1.00 42.04 23 LEU A C 9
ATOM 9301 O O . LEU A 1 14 ? 8.548 -3.694 2.839 1.00 44.34 23 LEU A O 9
ATOM 9316 N N . ILE A 1 15 ? 7.173 -2.928 1.230 1.00 44.24 24 ILE A N 9
ATOM 9317 C CA . ILE A 1 15 ? 6.215 -4.015 1.381 1.00 35.32 24 ILE A CA 9
ATOM 9318 C C . ILE A 1 15 ? 6.761 -5.315 0.800 1.00 31.44 24 ILE A C 9
ATOM 9319 O O . ILE A 1 15 ? 6.643 -6.376 1.410 1.00 43.40 24 ILE A O 9
ATOM 9334 N N . GLU A 1 16 ? 7.361 -5.221 -0.383 1.00 1.13 25 GLU A N 9
ATOM 9335 C CA . GLU A 1 16 ? 7.926 -6.390 -1.046 1.00 10.42 25 GLU A CA 9
ATOM 9336 C C . GLU A 1 16 ? 8.948 -7.084 -0.148 1.00 21.21 25 GLU A C 9
ATOM 9337 O O . GLU A 1 16 ? 9.104 -8.304 -0.195 1.00 71.43 25 GLU A O 9
ATOM 9347 N N . SER A 1 17 ? 9.640 -6.296 0.668 1.00 2.20 26 SER A N 9
ATOM 9348 C CA . SER A 1 17 ? 10.650 -6.832 1.573 1.00 61.12 26 SER A CA 9
ATOM 9349 C C . SER A 1 17 ? 10.005 -7.378 2.844 1.00 74.01 26 SER A C 9
ATOM 9350 O O . SER A 1 17 ? 10.366 -8.450 3.325 1.00 52.42 26 SER A O 9
ATOM 9357 N N . GLY A 1 18 ? 9.047 -6.630 3.382 1.00 73.42 27 GLY A N 9
ATOM 9358 C CA . GLY A 1 18 ? 8.366 -7.054 4.591 1.00 64.24 27 GLY A CA 9
ATOM 9359 C C . GLY A 1 18 ? 7.668 -8.389 4.427 1.00 12.42 27 GLY A C 9
ATOM 9360 O O . GLY A 1 18 ? 7.714 -9.238 5.318 1.00 45.11 27 GLY A O 9
ATOM 9364 N N . LEU A 1 19 ? 7.018 -8.578 3.283 1.00 11.51 28 LEU A N 9
ATOM 9365 C CA . LEU A 1 19 ? 6.306 -9.821 3.004 1.00 64.23 28 LEU A CA 9
ATOM 9366 C C . LEU A 1 19 ? 6.819 -10.466 1.721 1.00 4.13 28 LEU A C 9
ATOM 9367 O O . LEU A 1 19 ? 6.485 -10.051 0.611 1.00 64.12 28 LEU A O 9
ATOM 9382 N N . PRO A 1 20 ? 7.650 -11.508 1.874 1.00 11.03 29 PRO A N 9
ATOM 9383 C CA . PRO A 1 20 ? 8.225 -12.236 0.738 1.00 30.30 29 PRO A CA 9
ATOM 9384 C C . PRO A 1 20 ? 7.180 -13.052 -0.015 1.00 10.13 29 PRO A C 9
ATOM 9385 O O . PRO A 1 20 ? 7.420 -13.498 -1.137 1.00 53.54 29 PRO A O 9
ATOM 9393 N N . GLU A 1 21 ? 6.022 -13.244 0.608 1.00 65.41 30 GLU A N 9
ATOM 9394 C CA . GLU A 1 21 ? 4.942 -14.008 -0.006 1.00 63.53 30 GLU A CA 9
ATOM 9395 C C . GLU A 1 21 ? 3.892 -13.078 -0.607 1.00 53.00 30 GLU A C 9
ATOM 9396 O O . GLU A 1 21 ? 2.890 -13.531 -1.159 1.00 54.35 30 GLU A O 9
ATOM 9406 N N . ALA A 1 22 ? 4.129 -11.775 -0.495 1.00 52.22 31 ALA A N 9
ATOM 9407 C CA . ALA A 1 22 ? 3.205 -10.782 -1.028 1.00 31.35 31 ALA A CA 9
ATOM 9408 C C . ALA A 1 22 ? 3.889 -9.895 -2.063 1.00 42.32 31 ALA A C 9
ATOM 9409 O O . ALA A 1 22 ? 5.016 -9.443 -1.859 1.00 64.43 31 ALA A O 9
ATOM 9416 N N . ARG A 1 23 ? 3.203 -9.652 -3.174 1.00 32.45 32 ARG A N 9
ATOM 9417 C CA . ARG A 1 23 ? 3.745 -8.822 -4.242 1.00 25.52 32 ARG A CA 9
ATOM 9418 C C . ARG A 1 23 ? 2.994 -7.497 -4.337 1.00 74.20 32 ARG A C 9
ATOM 9419 O O . ARG A 1 23 ? 1.773 -7.474 -4.496 1.00 73.02 32 ARG A O 9
ATOM 9437 N N . VAL A 1 24 ? 3.730 -6.395 -4.237 1.00 14.44 33 VAL A N 9
ATOM 9438 C CA . VAL A 1 24 ? 3.133 -5.067 -4.313 1.00 44.34 33 VAL A CA 9
ATOM 9439 C C . VAL A 1 24 ? 3.753 -4.249 -5.441 1.00 74.04 33 VAL A C 9
ATOM 9440 O O . VAL A 1 24 ? 4.973 -4.216 -5.599 1.00 22.24 33 VAL A O 9
ATOM 9453 N N . ASP A 1 25 ? 2.904 -3.591 -6.222 1.00 75.42 34 ASP A N 9
ATOM 9454 C CA . ASP A 1 25 ? 3.367 -2.771 -7.335 1.00 24.54 34 ASP A CA 9
ATOM 9455 C C . ASP A 1 25 ? 2.636 -1.432 -7.366 1.00 71.44 34 ASP A C 9
ATOM 9456 O O . ASP A 1 25 ? 1.416 -1.383 -7.521 1.00 33.12 34 ASP A O 9
ATOM 9464 N N . VAL A 1 26 ? 3.390 -0.348 -7.215 1.00 41.34 35 VAL A N 9
ATOM 9465 C CA . VAL A 1 26 ? 2.813 0.991 -7.225 1.00 5.40 35 VAL A CA 9
ATOM 9466 C C . VAL A 1 26 ? 3.465 1.862 -8.294 1.00 12.23 35 VAL A C 9
ATOM 9467 O O . VAL A 1 26 ? 4.690 1.939 -8.382 1.00 12.23 35 VAL A O 9
ATOM 9480 N N . GLN A 1 27 ? 2.636 2.514 -9.103 1.00 45.43 36 GLN A N 9
ATOM 9481 C CA . GLN A 1 27 ? 3.133 3.379 -10.167 1.00 71.40 36 GLN A CA 9
ATOM 9482 C C . GLN A 1 27 ? 2.395 4.714 -10.172 1.00 12.22 36 GLN A C 9
ATOM 9483 O O . GLN A 1 27 ? 1.176 4.761 -10.331 1.00 54.33 36 GLN A O 9
ATOM 9495 N N . GLY A 1 28 ? 3.143 5.798 -9.995 1.00 23.25 37 GLY A N 9
ATOM 9496 C CA . GLY A 1 28 ? 2.542 7.120 -9.983 1.00 21.10 37 GLY A CA 9
ATOM 9497 C C . GLY A 1 28 ? 3.289 8.087 -9.086 1.00 73.34 37 GLY A C 9
ATOM 9498 O O . GLY A 1 28 ? 4.471 8.355 -9.299 1.00 33.25 37 GLY A O 9
ATOM 9502 N N . GLU A 1 29 ? 2.597 8.615 -8.081 1.00 41.02 38 GLU A N 9
ATOM 9503 C CA . GLU A 1 29 ? 3.203 9.560 -7.151 1.00 62.33 38 GLU A CA 9
ATOM 9504 C C . GLU A 1 29 ? 2.260 9.862 -5.990 1.00 74.42 38 GLU A C 9
ATOM 9505 O O . GLU A 1 29 ? 1.090 9.475 -6.010 1.00 43.22 38 GLU A O 9
ATOM 9515 N N . ASP A 1 30 ? 2.775 10.554 -4.980 1.00 25.25 39 ASP A N 9
ATOM 9516 C CA . ASP A 1 30 ? 1.979 10.909 -3.811 1.00 3.00 39 ASP A CA 9
ATOM 9517 C C . ASP A 1 30 ? 1.109 12.129 -4.095 1.00 33.03 39 ASP A C 9
ATOM 9518 O O . ASP A 1 30 ? 1.505 13.029 -4.834 1.00 41.31 39 ASP A O 9
ATOM 9526 N N . GLY A 1 31 ? -0.082 12.150 -3.505 1.00 51.14 40 GLY A N 9
ATOM 9527 C CA . GLY A 1 31 ? -0.992 13.263 -3.709 1.00 42.10 40 GLY A CA 9
ATOM 9528 C C . GLY A 1 31 ? -1.609 13.261 -5.093 1.00 21.54 40 GLY A C 9
ATOM 9529 O O . GLY A 1 31 ? -2.415 14.131 -5.423 1.00 65.23 40 GLY A O 9
ATOM 9533 N N . VAL A 1 32 ? -1.228 12.283 -5.908 1.00 52.50 41 VAL A N 9
ATOM 9534 C CA . VAL A 1 32 ? -1.749 12.171 -7.265 1.00 22.42 41 VAL A CA 9
ATOM 9535 C C . VAL A 1 32 ? -2.405 10.814 -7.493 1.00 24.01 41 VAL A C 9
ATOM 9536 O O . VAL A 1 32 ? -2.217 9.882 -6.710 1.00 24.41 41 VAL A O 9
ATOM 9549 N N . HIS A 1 33 ? -3.174 10.709 -8.572 1.00 41.12 42 HIS A N 9
ATOM 9550 C CA . HIS A 1 33 ? -3.857 9.464 -8.904 1.00 31.02 42 HIS A CA 9
ATOM 9551 C C . HIS A 1 33 ? -2.874 8.436 -9.459 1.00 54.15 42 HIS A C 9
ATOM 9552 O O . HIS A 1 33 ? -2.414 8.551 -10.594 1.00 72.40 42 HIS A O 9
ATOM 9565 N N . PHE A 1 34 ? -2.557 7.432 -8.648 1.00 73.24 43 PHE A N 9
ATOM 9566 C CA . PHE A 1 34 ? -1.628 6.384 -9.056 1.00 31.32 43 PHE A CA 9
ATOM 9567 C C . PHE A 1 34 ? -2.298 5.015 -9.011 1.00 73.13 43 PHE A C 9
ATOM 9568 O O . PHE A 1 34 ? -3.390 4.865 -8.464 1.00 15.32 43 PHE A O 9
ATOM 9584 N N . GLU A 1 35 ? -1.636 4.018 -9.591 1.00 60.51 44 GLU A N 9
ATOM 9585 C CA . GLU A 1 35 ? -2.169 2.661 -9.618 1.00 2.44 44 GLU A CA 9
ATOM 9586 C C . GLU A 1 35 ? -1.310 1.723 -8.775 1.00 64.54 44 GLU A C 9
ATOM 9587 O O . GLU A 1 35 ? -0.115 1.567 -9.022 1.00 11.42 44 GLU A O 9
ATOM 9597 N N . ALA A 1 36 ? -1.930 1.101 -7.776 1.00 43.11 45 ALA A N 9
ATOM 9598 C CA . ALA A 1 36 ? -1.224 0.178 -6.897 1.00 61.02 45 ALA A CA 9
ATOM 9599 C C . ALA A 1 36 ? -1.922 -1.178 -6.850 1.00 2.14 45 ALA A C 9
ATOM 9600 O O . ALA A 1 36 ? -3.122 -1.262 -6.585 1.00 43.10 45 ALA A O 9
ATOM 9607 N N . THR A 1 37 ? -1.163 -2.237 -7.112 1.00 13.20 46 THR A N 9
ATOM 9608 C CA . THR A 1 37 ? -1.709 -3.589 -7.102 1.00 3.55 46 THR A CA 9
ATOM 9609 C C . THR A 1 37 ? -0.987 -4.466 -6.086 1.00 61.11 46 THR A C 9
ATOM 9610 O O . THR A 1 37 ? 0.226 -4.660 -6.168 1.00 63.24 46 THR A O 9
ATOM 9621 N N . VAL A 1 38 ? -1.741 -4.994 -5.127 1.00 54.43 47 VAL A N 9
ATOM 9622 C CA . VAL A 1 38 ? -1.173 -5.853 -4.094 1.00 12.44 47 VAL A CA 9
ATOM 9623 C C . VAL A 1 38 ? -1.801 -7.242 -4.128 1.00 32.34 47 VAL A C 9
ATOM 9624 O O . VAL A 1 38 ? -3.015 -7.383 -4.269 1.00 32.30 47 VAL A O 9
ATOM 9637 N N . VAL A 1 39 ? -0.964 -8.267 -3.997 1.00 35.14 48 VAL A N 9
ATOM 9638 C CA . VAL A 1 39 ? -1.436 -9.646 -4.011 1.00 74.40 48 VAL A CA 9
ATOM 9639 C C . VAL A 1 39 ? -0.768 -10.467 -2.915 1.00 1.43 48 VAL A C 9
ATOM 9640 O O . VAL A 1 39 ? 0.459 -10.543 -2.843 1.00 62.30 48 VAL A O 9
ATOM 9653 N N . SER A 1 40 ? -1.582 -11.083 -2.064 1.00 53.10 49 SER A N 9
ATOM 9654 C CA . SER A 1 40 ? -1.069 -11.897 -0.968 1.00 54.23 49 SER A CA 9
ATOM 9655 C C . SER A 1 40 ? -2.208 -12.593 -0.228 1.00 21.40 49 SER A C 9
ATOM 9656 O O . SER A 1 40 ? -3.380 -12.243 -0.371 1.00 13.40 49 SER A O 9
ATOM 9663 N N . PRO A 1 41 ? -1.856 -13.602 0.582 1.00 22.41 50 PRO A N 9
ATOM 9664 C CA . PRO A 1 41 ? -2.833 -14.368 1.362 1.00 23.41 50 PRO A CA 9
ATOM 9665 C C . PRO A 1 41 ? -3.448 -13.546 2.490 1.00 11.01 50 PRO A C 9
ATOM 9666 O O . PRO A 1 41 ? -4.517 -13.879 3.002 1.00 3.32 50 PRO A O 9
ATOM 9674 N N . ALA A 1 42 ? -2.767 -12.471 2.871 1.00 23.12 51 ALA A N 9
ATOM 9675 C CA . ALA A 1 42 ? -3.248 -11.600 3.937 1.00 32.15 51 ALA A CA 9
ATOM 9676 C C . ALA A 1 42 ? -4.720 -11.255 3.741 1.00 11.14 51 ALA A C 9
ATOM 9677 O O . ALA A 1 42 ? -5.492 -11.218 4.700 1.00 23.12 51 ALA A O 9
ATOM 9684 N N . PHE A 1 43 ? -5.104 -11.002 2.494 1.00 54.54 52 PHE A N 9
ATOM 9685 C CA . PHE A 1 43 ? -6.484 -10.659 2.173 1.00 74.42 52 PHE A CA 9
ATOM 9686 C C . PHE A 1 43 ? -7.285 -11.906 1.812 1.00 15.21 52 PHE A C 9
ATOM 9687 O O . PHE A 1 43 ? -8.133 -11.877 0.919 1.00 64.33 52 PHE A O 9
ATOM 9703 N N . VAL A 1 44 ? -7.009 -13.002 2.510 1.00 53.24 53 VAL A N 9
ATOM 9704 C CA . VAL A 1 44 ? -7.704 -14.261 2.265 1.00 1.01 53 VAL A CA 9
ATOM 9705 C C . VAL A 1 44 ? -9.216 -14.073 2.315 1.00 0.11 53 VAL A C 9
ATOM 9706 O O . VAL A 1 44 ? -9.739 -13.400 3.201 1.00 54.22 53 VAL A O 9
ATOM 9719 N N . GLY A 1 45 ? -9.913 -14.674 1.356 1.00 34.41 54 GLY A N 9
ATOM 9720 C CA . GLY A 1 45 ? -11.360 -14.562 1.308 1.00 44.10 54 GLY A CA 9
ATOM 9721 C C . GLY A 1 45 ? -11.825 -13.127 1.161 1.00 11.13 54 GLY A C 9
ATOM 9722 O O . GLY A 1 45 ? -12.008 -12.637 0.046 1.00 64.11 54 GLY A O 9
ATOM 9726 N N . LYS A 1 46 ? -12.019 -12.450 2.288 1.00 12.04 55 LYS A N 9
ATOM 9727 C CA . LYS A 1 46 ? -12.466 -11.062 2.281 1.00 15.43 55 LYS A CA 9
ATOM 9728 C C . LYS A 1 46 ? -11.438 -10.155 2.950 1.00 55.40 55 LYS A C 9
ATOM 9729 O O . LYS A 1 46 ? -11.235 -10.221 4.161 1.00 22.21 55 LYS A O 9
ATOM 9744 N N . ALA A 1 47 ? -10.793 -9.310 2.152 1.00 13.00 56 ALA A N 9
ATOM 9745 C CA . ALA A 1 47 ? -9.789 -8.388 2.668 1.00 54.51 56 ALA A CA 9
ATOM 9746 C C . ALA A 1 47 ? -10.381 -7.474 3.735 1.00 61.23 56 ALA A C 9
ATOM 9747 O O . ALA A 1 47 ? -11.165 -6.569 3.447 1.00 50.51 56 ALA A O 9
ATOM 9754 N N . PRO A 1 48 ? -9.998 -7.713 4.998 1.00 74.02 57 PRO A N 9
ATOM 9755 C CA . PRO A 1 48 ? -10.479 -6.921 6.134 1.00 72.52 57 PRO A CA 9
ATOM 9756 C C . PRO A 1 48 ? -9.921 -5.502 6.130 1.00 3.52 57 PRO A C 9
ATOM 9757 O O . PRO A 1 48 ? -8.949 -5.209 5.431 1.00 21.45 57 PRO A O 9
ATOM 9765 N N . LEU A 1 49 ? -10.538 -4.625 6.914 1.00 30.12 58 LEU A N 9
ATOM 9766 C CA . LEU A 1 49 ? -10.102 -3.236 7.000 1.00 63.10 58 LEU A CA 9
ATOM 9767 C C . LEU A 1 49 ? -8.642 -3.150 7.436 1.00 55.03 58 LEU A C 9
ATOM 9768 O O . LEU A 1 49 ? -7.955 -2.171 7.146 1.00 43.54 58 LEU A O 9
ATOM 9783 N N . ALA A 1 50 ? -8.177 -4.182 8.133 1.00 63.32 59 ALA A N 9
ATOM 9784 C CA . ALA A 1 50 ? -6.798 -4.224 8.605 1.00 51.45 59 ALA A CA 9
ATOM 9785 C C . ALA A 1 50 ? -5.817 -4.205 7.437 1.00 52.22 59 ALA A C 9
ATOM 9786 O O . ALA A 1 50 ? -4.905 -3.381 7.395 1.00 45.00 59 ALA A O 9
ATOM 9793 N N . ARG A 1 51 ? -6.011 -5.121 6.493 1.00 21.44 60 ARG A N 9
ATOM 9794 C CA . ARG A 1 51 ? -5.142 -5.210 5.325 1.00 65.54 60 ARG A CA 9
ATOM 9795 C C . ARG A 1 51 ? -5.339 -4.007 4.408 1.00 71.32 60 ARG A C 9
ATOM 9796 O O . ARG A 1 51 ? -4.377 -3.462 3.867 1.00 3.04 60 ARG A O 9
ATOM 9814 N N . HIS A 1 52 ? -6.592 -3.597 4.238 1.00 72.02 61 HIS A N 9
ATOM 9815 C CA . HIS A 1 52 ? -6.916 -2.459 3.386 1.00 25.15 61 HIS A CA 9
ATOM 9816 C C . HIS A 1 52 ? -6.205 -1.198 3.871 1.00 10.15 61 HIS A C 9
ATOM 9817 O O . HIS A 1 52 ? -5.502 -0.537 3.106 1.00 73.43 61 HIS A O 9
ATOM 9830 N N . ARG A 1 53 ? -6.395 -0.871 5.145 1.00 0.23 62 ARG A N 9
ATOM 9831 C CA . ARG A 1 53 ? -5.775 0.311 5.731 1.00 23.11 62 ARG A CA 9
ATOM 9832 C C . ARG A 1 53 ? -4.257 0.160 5.782 1.00 55.04 62 ARG A C 9
ATOM 9833 O O . ARG A 1 53 ? -3.520 1.130 5.605 1.00 52.35 62 ARG A O 9
ATOM 9851 N N . MET A 1 54 ? -3.798 -1.064 6.026 1.00 3.13 63 MET A N 9
ATOM 9852 C CA . MET A 1 54 ? -2.368 -1.342 6.100 1.00 13.51 63 MET A CA 9
ATOM 9853 C C . MET A 1 54 ? -1.671 -0.956 4.799 1.00 2.23 63 MET A C 9
ATOM 9854 O O . MET A 1 54 ? -0.620 -0.315 4.813 1.00 33.31 63 MET A O 9
ATOM 9866 N N . VAL A 1 55 ? -2.262 -1.351 3.676 1.00 30.23 64 VAL A N 9
ATOM 9867 C CA . VAL A 1 55 ? -1.698 -1.045 2.367 1.00 14.02 64 VAL A CA 9
ATOM 9868 C C . VAL A 1 55 ? -1.793 0.445 2.061 1.00 62.45 64 VAL A C 9
ATOM 9869 O O . VAL A 1 55 ? -0.865 1.037 1.509 1.00 72.15 64 VAL A O 9
ATOM 9882 N N . TYR A 1 56 ? -2.919 1.047 2.426 1.00 72.33 65 TYR A N 9
ATOM 9883 C CA . TYR A 1 56 ? -3.136 2.470 2.190 1.00 64.13 65 TYR A CA 9
ATOM 9884 C C . TYR A 1 56 ? -2.154 3.312 2.998 1.00 4.02 65 TYR A C 9
ATOM 9885 O O . TYR A 1 56 ? -1.692 4.357 2.541 1.00 1.42 65 TYR A O 9
ATOM 9902 N N . ALA A 1 57 ? -1.839 2.849 4.203 1.00 23.31 66 ALA A N 9
ATOM 9903 C CA . ALA A 1 57 ? -0.910 3.557 5.075 1.00 71.53 66 ALA A CA 9
ATOM 9904 C C . ALA A 1 57 ? 0.528 3.395 4.593 1.00 32.33 66 ALA A C 9
ATOM 9905 O O . ALA A 1 57 ? 1.282 4.366 4.515 1.00 55.15 66 ALA A O 9
ATOM 9912 N N . THR A 1 58 ? 0.903 2.161 4.271 1.00 12.30 67 THR A N 9
ATOM 9913 C CA . THR A 1 58 ? 2.251 1.871 3.798 1.00 31.43 67 THR A CA 9
ATOM 9914 C C . THR A 1 58 ? 2.510 2.523 2.444 1.00 45.25 67 THR A C 9
ATOM 9915 O O . THR A 1 58 ? 3.650 2.856 2.113 1.00 14.10 67 THR A O 9
ATOM 9926 N N . LEU A 1 59 ? 1.449 2.704 1.667 1.00 4.32 68 LEU A N 9
ATOM 9927 C CA . LEU A 1 59 ? 1.563 3.317 0.348 1.00 52.41 68 LEU A CA 9
ATOM 9928 C C . LEU A 1 59 ? 1.590 4.838 0.455 1.00 63.24 68 LEU A C 9
ATOM 9929 O O . LEU A 1 59 ? 1.543 5.543 -0.552 1.00 70.45 68 LEU A O 9
ATOM 9944 N N . GLY A 1 60 ? 1.668 5.338 1.685 1.00 43.41 69 GLY A N 9
ATOM 9945 C CA . GLY A 1 60 ? 1.703 6.773 1.903 1.00 12.44 69 GLY A CA 9
ATOM 9946 C C . GLY A 1 60 ? 0.839 7.529 0.913 1.00 65.11 69 GLY A C 9
ATOM 9947 O O . GLY A 1 60 ? 1.352 8.247 0.054 1.00 42.32 69 GLY A O 9
ATOM 9951 N N . GLU A 1 61 ? -0.474 7.368 1.032 1.00 13.21 70 GLU A N 9
ATOM 9952 C CA . GLU A 1 61 ? -1.411 8.040 0.138 1.00 43.12 70 GLU A CA 9
ATOM 9953 C C . GLU A 1 61 ? -2.048 9.245 0.825 1.00 14.30 70 GLU A C 9
ATOM 9954 O O . GLU A 1 61 ? -2.496 10.185 0.166 1.00 40.33 70 GLU A O 9
ATOM 9964 N N . LEU A 1 62 ? -2.087 9.209 2.153 1.00 32.23 71 LEU A N 9
ATOM 9965 C CA . LEU A 1 62 ? -2.671 10.297 2.929 1.00 63.25 71 LEU A CA 9
ATOM 9966 C C . LEU A 1 62 ? -1.637 11.385 3.205 1.00 24.14 71 LEU A C 9
ATOM 9967 O O . LEU A 1 62 ? -1.987 12.530 3.489 1.00 34.53 71 LEU A O 9
ATOM 9982 N N . MET A 1 63 ? -0.362 11.020 3.116 1.00 14.41 72 MET A N 9
ATOM 9983 C CA . MET A 1 63 ? 0.722 11.965 3.352 1.00 64.43 72 MET A CA 9
ATOM 9984 C C . MET A 1 63 ? 0.901 12.896 2.157 1.00 44.23 72 MET A C 9
ATOM 9985 O O . MET A 1 63 ? 1.601 13.904 2.243 1.00 14.05 72 MET A O 9
ATOM 9997 N N . GLY A 1 64 ? 0.264 12.550 1.042 1.00 23.13 73 GLY A N 9
ATOM 9998 C CA . GLY A 1 64 ? 0.367 13.365 -0.155 1.00 40.33 73 GLY A CA 9
ATOM 9999 C C . GLY A 1 64 ? -0.980 13.876 -0.625 1.00 0.34 73 GLY A C 9
ATOM 10000 O O . GLY A 1 64 ? -1.054 14.712 -1.524 1.00 34.41 73 GLY A O 9
ATOM 10004 N N . GLY A 1 65 ? -2.049 13.370 -0.018 1.00 24.40 74 GLY A N 9
ATOM 10005 C CA . GLY A 1 65 ? -3.385 13.791 -0.395 1.00 41.21 74 GLY A CA 9
ATOM 10006 C C . GLY A 1 65 ? -3.874 13.107 -1.656 1.00 63.20 74 GLY A C 9
ATOM 10007 O O . GLY A 1 65 ? -4.462 13.746 -2.529 1.00 74.13 74 GLY A O 9
ATOM 10011 N N . ALA A 1 66 ? -3.629 11.805 -1.755 1.00 53.14 75 ALA A N 9
ATOM 10012 C CA . ALA A 1 66 ? -4.049 11.034 -2.919 1.00 62.14 75 ALA A CA 9
ATOM 10013 C C . ALA A 1 66 ? -5.560 11.109 -3.111 1.00 22.41 75 ALA A C 9
ATOM 10014 O O . ALA A 1 66 ? -6.326 10.841 -2.185 1.00 54.30 75 ALA A O 9
ATOM 10021 N N . ILE A 1 67 ? -5.980 11.476 -4.317 1.00 60.42 76 ILE A N 9
ATOM 10022 C CA . ILE A 1 67 ? -7.400 11.586 -4.629 1.00 75.13 76 ILE A CA 9
ATOM 10023 C C . ILE A 1 67 ? -8.053 10.209 -4.707 1.00 20.45 76 ILE A C 9
ATOM 10024 O O . ILE A 1 67 ? -7.371 9.192 -4.827 1.00 4.55 76 ILE A O 9
ATOM 10039 N N . HIS A 1 68 ? -9.381 10.187 -4.642 1.00 11.42 77 HIS A N 9
ATOM 10040 C CA . HIS A 1 68 ? -10.127 8.935 -4.709 1.00 13.22 77 HIS A CA 9
ATOM 10041 C C . HIS A 1 68 ? -9.775 8.159 -5.974 1.00 51.11 77 HIS A C 9
ATOM 10042 O O . HIS A 1 68 ? -10.114 6.983 -6.107 1.00 62.00 77 HIS A O 9
ATOM 10055 N N . ALA A 1 69 ? -9.092 8.825 -6.900 1.00 53.44 78 ALA A N 9
ATOM 10056 C CA . ALA A 1 69 ? -8.693 8.196 -8.153 1.00 23.23 78 ALA A CA 9
ATOM 10057 C C . ALA A 1 69 ? -7.519 7.246 -7.942 1.00 44.01 78 ALA A C 9
ATOM 10058 O O . ALA A 1 69 ? -6.533 7.287 -8.679 1.00 30.53 78 ALA A O 9
ATOM 10065 N N . LEU A 1 70 ? -7.629 6.394 -6.929 1.00 54.20 79 LEU A N 9
ATOM 10066 C CA . LEU A 1 70 ? -6.575 5.432 -6.620 1.00 62.41 79 LEU A CA 9
ATOM 10067 C C . LEU A 1 70 ? -7.024 4.010 -6.941 1.00 23.11 79 LEU A C 9
ATOM 10068 O O . LEU A 1 70 ? -8.161 3.631 -6.663 1.00 11.53 79 LEU A O 9
ATOM 10083 N N . GLN A 1 71 ? -6.121 3.229 -7.525 1.00 33.23 80 GLN A N 9
ATOM 10084 C CA . GLN A 1 71 ? -6.424 1.848 -7.882 1.00 41.41 80 GLN A CA 9
ATOM 10085 C C . GLN A 1 71 ? -5.764 0.877 -6.908 1.00 1.25 80 GLN A C 9
ATOM 10086 O O . GLN A 1 71 ? -4.538 0.820 -6.808 1.00 53.43 80 GLN A O 9
ATOM 10098 N N . LEU A 1 72 ? -6.585 0.116 -6.192 1.00 10.34 81 LEU A N 9
ATOM 10099 C CA . LEU A 1 72 ? -6.081 -0.853 -5.226 1.00 13.21 81 LEU A CA 9
ATOM 10100 C C . LEU A 1 72 ? -6.884 -2.149 -5.286 1.00 41.34 81 LEU A C 9
ATOM 10101 O O . LEU A 1 72 ? -8.103 -2.145 -5.124 1.00 35.11 81 LEU A O 9
ATOM 10116 N N . LYS A 1 73 ? -6.189 -3.258 -5.517 1.00 75.21 82 LYS A N 9
ATOM 10117 C CA . LYS A 1 73 ? -6.835 -4.563 -5.595 1.00 41.43 82 LYS A CA 9
ATOM 10118 C C . LYS A 1 73 ? -6.169 -5.557 -4.649 1.00 50.10 82 LYS A C 9
ATOM 10119 O O . LYS A 1 73 ? -4.964 -5.796 -4.729 1.00 11.03 82 LYS A O 9
ATOM 10134 N N . THR A 1 74 ? -6.962 -6.136 -3.752 1.00 64.03 83 THR A N 9
ATOM 10135 C CA . THR A 1 74 ? -6.450 -7.104 -2.791 1.00 45.34 83 THR A CA 9
ATOM 10136 C C . THR A 1 74 ? -7.017 -8.494 -3.054 1.00 12.15 83 THR A C 9
ATOM 10137 O O . THR A 1 74 ? -8.191 -8.757 -2.791 1.00 63.24 83 THR A O 9
ATOM 10148 N N . LEU A 1 75 ? -6.176 -9.382 -3.575 1.00 33.24 84 LEU A N 9
ATOM 10149 C CA . LEU A 1 75 ? -6.594 -10.747 -3.874 1.00 32.35 84 LEU A CA 9
ATOM 10150 C C . LEU A 1 75 ? -5.617 -11.757 -3.284 1.00 51.54 84 LEU A C 9
ATOM 10151 O O . LEU A 1 75 ? -4.480 -11.419 -2.953 1.00 23.01 84 LEU A O 9
ATOM 10166 N N . THR A 1 76 ? -6.066 -13.002 -3.154 1.00 21.42 85 THR A N 9
ATOM 10167 C CA . THR A 1 76 ? -5.231 -14.063 -2.604 1.00 35.40 85 THR A CA 9
ATOM 10168 C C . THR A 1 76 ? -4.137 -14.466 -3.587 1.00 71.22 85 THR A C 9
ATOM 10169 O O . THR A 1 76 ? -4.189 -14.150 -4.775 1.00 15.21 85 THR A O 9
ATOM 10180 N N . PRO A 1 77 ? -3.121 -15.180 -3.081 1.00 62.41 86 PRO A N 9
ATOM 10181 C CA . PRO A 1 77 ? -1.994 -15.643 -3.897 1.00 35.41 86 PRO A CA 9
ATOM 10182 C C . PRO A 1 77 ? -2.402 -16.735 -4.881 1.00 61.33 86 PRO A C 9
ATOM 10183 O O . PRO A 1 77 ? -1.749 -16.937 -5.905 1.00 63.21 86 PRO A O 9
ATOM 10191 N N . ASP A 1 78 ? -3.484 -17.437 -4.562 1.00 0.33 87 ASP A N 9
ATOM 10192 C CA . ASP A 1 78 ? -3.979 -18.508 -5.419 1.00 30.51 87 ASP A CA 9
ATOM 10193 C C . ASP A 1 78 ? -4.507 -17.950 -6.737 1.00 35.24 87 ASP A C 9
ATOM 10194 O O . ASP A 1 78 ? -4.377 -18.580 -7.786 1.00 72.22 87 ASP A O 9
ATOM 10202 N N . GLU A 1 79 ? -5.105 -16.763 -6.675 1.00 51.25 88 GLU A N 9
ATOM 10203 C CA . GLU A 1 79 ? -5.655 -16.122 -7.863 1.00 71.22 88 GLU A CA 9
ATOM 10204 C C . GLU A 1 79 ? -4.548 -15.767 -8.851 1.00 4.53 88 GLU A C 9
ATOM 10205 O O . GLU A 1 79 ? -4.750 -15.800 -10.065 1.00 52.23 88 GLU A O 9
ATOM 10215 N N . ALA A 1 80 ? -3.377 -15.428 -8.322 1.00 64.24 89 ALA A N 9
ATOM 10216 C CA . ALA A 1 80 ? -2.237 -15.068 -9.156 1.00 43.11 89 ALA A CA 9
ATOM 10217 C C . ALA A 1 80 ? -1.688 -16.286 -9.890 1.00 0.42 89 ALA A C 9
ATOM 10218 O O . ALA A 1 80 ? -1.034 -16.156 -10.926 1.00 44.33 89 ALA A O 9
ATOM 10225 N N . MET A 1 1 ? 18.489 -5.411 -6.953 1.00 2.12 10 MET A N 10
ATOM 10226 C CA . MET A 1 1 ? 17.299 -5.594 -7.774 1.00 73.35 10 MET A CA 10
ATOM 10227 C C . MET A 1 1 ? 16.569 -4.269 -7.976 1.00 10.43 10 MET A C 10
ATOM 10228 O O . MET A 1 1 ? 16.279 -3.877 -9.106 1.00 35.01 10 MET A O 10
ATOM 10240 N N . ARG A 1 2 ? 16.277 -3.585 -6.875 1.00 40.42 11 ARG A N 10
ATOM 10241 C CA . ARG A 1 2 ? 15.581 -2.305 -6.933 1.00 11.41 11 ARG A CA 10
ATOM 10242 C C . ARG A 1 2 ? 16.521 -1.159 -6.575 1.00 1.13 11 ARG A C 10
ATOM 10243 O O . ARG A 1 2 ? 17.592 -1.373 -6.007 1.00 61.43 11 ARG A O 10
ATOM 10261 N N . LYS A 1 3 ? 16.114 0.060 -6.913 1.00 62.52 12 LYS A N 10
ATOM 10262 C CA . LYS A 1 3 ? 16.918 1.242 -6.628 1.00 24.55 12 LYS A CA 10
ATOM 10263 C C . LYS A 1 3 ? 16.116 2.518 -6.868 1.00 41.52 12 LYS A C 10
ATOM 10264 O O . LYS A 1 3 ? 14.961 2.464 -7.289 1.00 22.22 12 LYS A O 10
ATOM 10279 N N . ARG A 1 4 ? 16.737 3.662 -6.598 1.00 14.35 13 ARG A N 10
ATOM 10280 C CA . ARG A 1 4 ? 16.080 4.949 -6.786 1.00 2.22 13 ARG A CA 10
ATOM 10281 C C . ARG A 1 4 ? 14.723 4.973 -6.090 1.00 73.41 13 ARG A C 10
ATOM 10282 O O . ARG A 1 4 ? 13.693 5.280 -6.693 1.00 44.20 13 ARG A O 10
ATOM 10300 N N . PRO A 1 5 ? 14.717 4.641 -4.791 1.00 72.40 14 PRO A N 10
ATOM 10301 C CA . PRO A 1 5 ? 13.493 4.618 -3.985 1.00 51.13 14 PRO A CA 10
ATOM 10302 C C . PRO A 1 5 ? 12.938 6.015 -3.731 1.00 63.34 14 PRO A C 10
ATOM 10303 O O . PRO A 1 5 ? 13.508 6.791 -2.962 1.00 41.43 14 PRO A O 10
ATOM 10311 N N . LEU A 1 6 ? 11.823 6.332 -4.381 1.00 11.42 15 LEU A N 10
ATOM 10312 C CA . LEU A 1 6 ? 11.191 7.637 -4.225 1.00 52.23 15 LEU A CA 10
ATOM 10313 C C . LEU A 1 6 ? 9.836 7.507 -3.537 1.00 14.22 15 LEU A C 10
ATOM 10314 O O . LEU A 1 6 ? 9.682 7.873 -2.372 1.00 44.34 15 LEU A O 10
ATOM 10329 N N . ASP A 1 7 ? 8.857 6.980 -4.265 1.00 31.11 16 ASP A N 10
ATOM 10330 C CA . ASP A 1 7 ? 7.515 6.798 -3.724 1.00 13.04 16 ASP A CA 10
ATOM 10331 C C . ASP A 1 7 ? 7.031 5.368 -3.941 1.00 1.23 16 ASP A C 10
ATOM 10332 O O . ASP A 1 7 ? 6.848 4.613 -2.987 1.00 13.42 16 ASP A O 10
ATOM 10340 N N . ALA A 1 8 ? 6.827 5.003 -5.203 1.00 74.44 17 ALA A N 10
ATOM 10341 C CA . ALA A 1 8 ? 6.364 3.663 -5.545 1.00 22.13 17 ALA A CA 10
ATOM 10342 C C . ALA A 1 8 ? 7.434 2.620 -5.242 1.00 72.12 17 ALA A C 10
ATOM 10343 O O . ALA A 1 8 ? 7.125 1.507 -4.818 1.00 3.13 17 ALA A O 10
ATOM 10350 N N . GLU A 1 9 ? 8.693 2.988 -5.462 1.00 70.41 18 GLU A N 10
ATOM 10351 C CA . GLU A 1 9 ? 9.808 2.082 -5.212 1.00 33.21 18 GLU A CA 10
ATOM 10352 C C . GLU A 1 9 ? 10.023 1.883 -3.715 1.00 13.11 18 GLU A C 10
ATOM 10353 O O . GLU A 1 9 ? 10.159 0.755 -3.240 1.00 52.15 18 GLU A O 10
ATOM 10363 N N . THR A 1 10 ? 10.053 2.987 -2.975 1.00 34.23 19 THR A N 10
ATOM 10364 C CA . THR A 1 10 ? 10.253 2.936 -1.533 1.00 44.04 19 THR A CA 10
ATOM 10365 C C . THR A 1 10 ? 9.181 2.088 -0.858 1.00 21.32 19 THR A C 10
ATOM 10366 O O . THR A 1 10 ? 9.488 1.180 -0.086 1.00 3.44 19 THR A O 10
ATOM 10377 N N . ILE A 1 11 ? 7.921 2.390 -1.155 1.00 4.44 20 ILE A N 10
ATOM 10378 C CA . ILE A 1 11 ? 6.803 1.653 -0.579 1.00 31.13 20 ILE A CA 10
ATOM 10379 C C . ILE A 1 11 ? 6.786 0.208 -1.067 1.00 24.35 20 ILE A C 10
ATOM 10380 O O . ILE A 1 11 ? 6.542 -0.717 -0.293 1.00 65.42 20 ILE A O 10
ATOM 10395 N N . ARG A 1 12 ? 7.048 0.023 -2.357 1.00 21.24 21 ARG A N 10
ATOM 10396 C CA . ARG A 1 12 ? 7.064 -1.310 -2.949 1.00 31.53 21 ARG A CA 10
ATOM 10397 C C . ARG A 1 12 ? 8.120 -2.188 -2.285 1.00 73.43 21 ARG A C 10
ATOM 10398 O O . ARG A 1 12 ? 7.823 -3.287 -1.816 1.00 23.13 21 ARG A O 10
ATOM 10416 N N . LYS A 1 13 ? 9.353 -1.695 -2.248 1.00 61.04 22 LYS A N 10
ATOM 10417 C CA . LYS A 1 13 ? 10.455 -2.434 -1.640 1.00 34.12 22 LYS A CA 10
ATOM 10418 C C . LYS A 1 13 ? 10.169 -2.724 -0.171 1.00 54.34 22 LYS A C 10
ATOM 10419 O O . LYS A 1 13 ? 10.384 -3.839 0.305 1.00 50.31 22 LYS A O 10
ATOM 10434 N N . LEU A 1 14 ? 9.683 -1.715 0.543 1.00 44.33 23 LEU A N 10
ATOM 10435 C CA . LEU A 1 14 ? 9.367 -1.862 1.960 1.00 13.44 23 LEU A CA 10
ATOM 10436 C C . LEU A 1 14 ? 8.387 -3.010 2.182 1.00 53.32 23 LEU A C 10
ATOM 10437 O O . LEU A 1 14 ? 8.605 -3.870 3.038 1.00 23.45 23 LEU A O 10
ATOM 10452 N N . ILE A 1 15 ? 7.309 -3.020 1.405 1.00 63.35 24 ILE A N 10
ATOM 10453 C CA . ILE A 1 15 ? 6.298 -4.064 1.517 1.00 33.54 24 ILE A CA 10
ATOM 10454 C C . ILE A 1 15 ? 6.845 -5.410 1.055 1.00 1.21 24 ILE A C 10
ATOM 10455 O O . ILE A 1 15 ? 6.629 -6.434 1.703 1.00 25.54 24 ILE A O 10
ATOM 10470 N N . GLU A 1 16 ? 7.557 -5.400 -0.067 1.00 73.20 25 GLU A N 10
ATOM 10471 C CA . GLU A 1 16 ? 8.136 -6.622 -0.614 1.00 4.34 25 GLU A CA 10
ATOM 10472 C C . GLU A 1 16 ? 9.006 -7.324 0.425 1.00 75.44 25 GLU A C 10
ATOM 10473 O O . GLU A 1 16 ? 9.021 -8.552 0.508 1.00 4.55 25 GLU A O 10
ATOM 10483 N N . SER A 1 17 ? 9.727 -6.536 1.216 1.00 70.34 26 SER A N 10
ATOM 10484 C CA . SER A 1 17 ? 10.601 -7.082 2.247 1.00 63.13 26 SER A CA 10
ATOM 10485 C C . SER A 1 17 ? 9.796 -7.514 3.469 1.00 21.41 26 SER A C 10
ATOM 10486 O O . SER A 1 17 ? 10.056 -8.561 4.060 1.00 14.24 26 SER A O 10
ATOM 10493 N N . GLY A 1 18 ? 8.815 -6.697 3.843 1.00 41.10 27 GLY A N 10
ATOM 10494 C CA . GLY A 1 18 ? 7.987 -7.011 4.993 1.00 53.14 27 GLY A CA 10
ATOM 10495 C C . GLY A 1 18 ? 7.168 -8.270 4.791 1.00 12.20 27 GLY A C 10
ATOM 10496 O O . GLY A 1 18 ? 7.217 -9.190 5.609 1.00 72.23 27 GLY A O 10
ATOM 10500 N N . LEU A 1 19 ? 6.411 -8.314 3.700 1.00 24.43 28 LEU A N 10
ATOM 10501 C CA . LEU A 1 19 ? 5.577 -9.470 3.392 1.00 74.45 28 LEU A CA 10
ATOM 10502 C C . LEU A 1 19 ? 6.416 -10.617 2.840 1.00 20.12 28 LEU A C 10
ATOM 10503 O O . LEU A 1 19 ? 7.525 -10.422 2.342 1.00 50.54 28 LEU A O 10
ATOM 10518 N N . PRO A 1 20 ? 5.875 -11.841 2.925 1.00 71.43 29 PRO A N 10
ATOM 10519 C CA . PRO A 1 20 ? 6.556 -13.043 2.435 1.00 54.41 29 PRO A CA 10
ATOM 10520 C C . PRO A 1 20 ? 6.643 -13.081 0.913 1.00 50.24 29 PRO A C 10
ATOM 10521 O O . PRO A 1 20 ? 7.624 -12.624 0.328 1.00 63.11 29 PRO A O 10
ATOM 10529 N N . GLU A 1 21 ? 5.611 -13.629 0.279 1.00 71.22 30 GLU A N 10
ATOM 10530 C CA . GLU A 1 21 ? 5.574 -13.725 -1.175 1.00 75.20 30 GLU A CA 10
ATOM 10531 C C . GLU A 1 21 ? 4.509 -12.797 -1.755 1.00 41.20 30 GLU A C 10
ATOM 10532 O O . GLU A 1 21 ? 3.982 -13.042 -2.839 1.00 14.02 30 GLU A O 10
ATOM 10542 N N . ALA A 1 22 ? 4.200 -11.732 -1.023 1.00 3.03 31 ALA A N 10
ATOM 10543 C CA . ALA A 1 22 ? 3.201 -10.767 -1.464 1.00 31.44 31 ALA A CA 10
ATOM 10544 C C . ALA A 1 22 ? 3.736 -9.905 -2.603 1.00 20.21 31 ALA A C 10
ATOM 10545 O O . ALA A 1 22 ? 4.793 -9.285 -2.482 1.00 41.04 31 ALA A O 10
ATOM 10552 N N . ARG A 1 23 ? 2.999 -9.870 -3.709 1.00 23.10 32 ARG A N 10
ATOM 10553 C CA . ARG A 1 23 ? 3.400 -9.085 -4.869 1.00 4.54 32 ARG A CA 10
ATOM 10554 C C . ARG A 1 23 ? 2.800 -7.683 -4.814 1.00 50.05 32 ARG A C 10
ATOM 10555 O O . ARG A 1 23 ? 1.598 -7.503 -5.014 1.00 42.55 32 ARG A O 10
ATOM 10573 N N . VAL A 1 24 ? 3.643 -6.694 -4.538 1.00 21.25 33 VAL A N 10
ATOM 10574 C CA . VAL A 1 24 ? 3.195 -5.308 -4.456 1.00 12.14 33 VAL A CA 10
ATOM 10575 C C . VAL A 1 24 ? 3.721 -4.490 -5.630 1.00 21.13 33 VAL A C 10
ATOM 10576 O O . VAL A 1 24 ? 4.931 -4.386 -5.834 1.00 13.54 33 VAL A O 10
ATOM 10589 N N . ASP A 1 25 ? 2.805 -3.910 -6.397 1.00 2.32 34 ASP A N 10
ATOM 10590 C CA . ASP A 1 25 ? 3.176 -3.099 -7.551 1.00 42.02 34 ASP A CA 10
ATOM 10591 C C . ASP A 1 25 ? 2.416 -1.777 -7.553 1.00 32.30 34 ASP A C 10
ATOM 10592 O O . ASP A 1 25 ? 1.186 -1.756 -7.614 1.00 41.35 34 ASP A O 10
ATOM 10600 N N . VAL A 1 26 ? 3.155 -0.674 -7.485 1.00 65.24 35 VAL A N 10
ATOM 10601 C CA . VAL A 1 26 ? 2.551 0.652 -7.478 1.00 61.50 35 VAL A CA 10
ATOM 10602 C C . VAL A 1 26 ? 3.154 1.537 -8.564 1.00 14.42 35 VAL A C 10
ATOM 10603 O O . VAL A 1 26 ? 4.368 1.547 -8.765 1.00 72.31 35 VAL A O 10
ATOM 10616 N N . GLN A 1 27 ? 2.296 2.277 -9.261 1.00 44.53 36 GLN A N 10
ATOM 10617 C CA . GLN A 1 27 ? 2.746 3.164 -10.327 1.00 61.21 36 GLN A CA 10
ATOM 10618 C C . GLN A 1 27 ? 2.147 4.558 -10.164 1.00 41.51 36 GLN A C 10
ATOM 10619 O O . GLN A 1 27 ? 0.928 4.723 -10.162 1.00 31.41 36 GLN A O 10
ATOM 10631 N N . GLY A 1 28 ? 3.014 5.556 -10.027 1.00 71.12 37 GLY A N 10
ATOM 10632 C CA . GLY A 1 28 ? 2.551 6.922 -9.865 1.00 22.35 37 GLY A CA 10
ATOM 10633 C C . GLY A 1 28 ? 3.379 7.700 -8.860 1.00 15.11 37 GLY A C 10
ATOM 10634 O O . GLY A 1 28 ? 4.597 7.539 -8.796 1.00 70.34 37 GLY A O 10
ATOM 10638 N N . GLU A 1 29 ? 2.716 8.544 -8.077 1.00 70.45 38 GLU A N 10
ATOM 10639 C CA . GLU A 1 29 ? 3.400 9.351 -7.073 1.00 54.44 38 GLU A CA 10
ATOM 10640 C C . GLU A 1 29 ? 2.402 9.948 -6.084 1.00 45.33 38 GLU A C 10
ATOM 10641 O O . GLU A 1 29 ? 1.224 10.114 -6.398 1.00 54.33 38 GLU A O 10
ATOM 10651 N N . ASP A 1 30 ? 2.885 10.269 -4.888 1.00 32.01 39 ASP A N 10
ATOM 10652 C CA . ASP A 1 30 ? 2.038 10.849 -3.852 1.00 13.10 39 ASP A CA 10
ATOM 10653 C C . ASP A 1 30 ? 1.478 12.196 -4.299 1.00 51.02 39 ASP A C 10
ATOM 10654 O O . ASP A 1 30 ? 2.067 12.877 -5.138 1.00 51.22 39 ASP A O 10
ATOM 10662 N N . GLY A 1 31 ? 0.335 12.573 -3.733 1.00 33.35 40 GLY A N 10
ATOM 10663 C CA . GLY A 1 31 ? -0.285 13.836 -4.087 1.00 75.12 40 GLY A CA 10
ATOM 10664 C C . GLY A 1 31 ? -0.930 13.802 -5.458 1.00 35.11 40 GLY A C 10
ATOM 10665 O O . GLY A 1 31 ? -1.541 14.779 -5.891 1.00 20.21 40 GLY A O 10
ATOM 10669 N N . VAL A 1 32 ? -0.795 12.673 -6.147 1.00 2.51 41 VAL A N 10
ATOM 10670 C CA . VAL A 1 32 ? -1.368 12.514 -7.478 1.00 32.31 41 VAL A CA 10
ATOM 10671 C C . VAL A 1 32 ? -2.122 11.194 -7.599 1.00 44.14 41 VAL A C 10
ATOM 10672 O O . VAL A 1 32 ? -1.965 10.299 -6.766 1.00 23.10 41 VAL A O 10
ATOM 10685 N N . HIS A 1 33 ? -2.939 11.079 -8.640 1.00 42.25 42 HIS A N 10
ATOM 10686 C CA . HIS A 1 33 ? -3.717 9.866 -8.870 1.00 4.22 42 HIS A CA 10
ATOM 10687 C C . HIS A 1 33 ? -2.830 8.746 -9.404 1.00 41.24 42 HIS A C 10
ATOM 10688 O O . HIS A 1 33 ? -2.411 8.768 -10.562 1.00 72.15 42 HIS A O 10
ATOM 10701 N N . PHE A 1 34 ? -2.547 7.766 -8.551 1.00 11.43 43 PHE A N 10
ATOM 10702 C CA . PHE A 1 34 ? -1.707 6.637 -8.937 1.00 74.11 43 PHE A CA 10
ATOM 10703 C C . PHE A 1 34 ? -2.454 5.318 -8.758 1.00 73.45 43 PHE A C 10
ATOM 10704 O O . PHE A 1 34 ? -3.516 5.274 -8.137 1.00 72.24 43 PHE A O 10
ATOM 10720 N N . GLU A 1 35 ? -1.893 4.247 -9.307 1.00 44.40 44 GLU A N 10
ATOM 10721 C CA . GLU A 1 35 ? -2.506 2.927 -9.209 1.00 25.30 44 GLU A CA 10
ATOM 10722 C C . GLU A 1 35 ? -1.651 1.992 -8.360 1.00 44.04 44 GLU A C 10
ATOM 10723 O O . GLU A 1 35 ? -0.435 1.917 -8.531 1.00 1.52 44 GLU A O 10
ATOM 10733 N N . ALA A 1 36 ? -2.297 1.281 -7.441 1.00 21.00 45 ALA A N 10
ATOM 10734 C CA . ALA A 1 36 ? -1.598 0.349 -6.565 1.00 42.15 45 ALA A CA 10
ATOM 10735 C C . ALA A 1 36 ? -2.252 -1.028 -6.592 1.00 14.23 45 ALA A C 10
ATOM 10736 O O . ALA A 1 36 ? -3.422 -1.179 -6.236 1.00 4.32 45 ALA A O 10
ATOM 10743 N N . THR A 1 37 ? -1.492 -2.031 -7.020 1.00 1.32 46 THR A N 10
ATOM 10744 C CA . THR A 1 37 ? -1.999 -3.396 -7.097 1.00 72.43 46 THR A CA 10
ATOM 10745 C C . THR A 1 37 ? -1.161 -4.343 -6.245 1.00 24.44 46 THR A C 10
ATOM 10746 O O . THR A 1 37 ? -0.001 -4.613 -6.557 1.00 70.50 46 THR A O 10
ATOM 10757 N N . VAL A 1 38 ? -1.756 -4.844 -5.168 1.00 43.14 47 VAL A N 10
ATOM 10758 C CA . VAL A 1 38 ? -1.064 -5.763 -4.271 1.00 2.21 47 VAL A CA 10
ATOM 10759 C C . VAL A 1 38 ? -1.798 -7.096 -4.178 1.00 64.22 47 VAL A C 10
ATOM 10760 O O . VAL A 1 38 ? -3.019 -7.136 -4.033 1.00 13.12 47 VAL A O 10
ATOM 10773 N N . VAL A 1 39 ? -1.043 -8.188 -4.261 1.00 65.22 48 VAL A N 10
ATOM 10774 C CA . VAL A 1 39 ? -1.621 -9.524 -4.184 1.00 1.21 48 VAL A CA 10
ATOM 10775 C C . VAL A 1 39 ? -0.862 -10.394 -3.189 1.00 74.12 48 VAL A C 10
ATOM 10776 O O . VAL A 1 39 ? 0.346 -10.592 -3.315 1.00 64.13 48 VAL A O 10
ATOM 10789 N N . SER A 1 40 ? -1.580 -10.913 -2.198 1.00 70.23 49 SER A N 10
ATOM 10790 C CA . SER A 1 40 ? -0.974 -11.761 -1.177 1.00 21.45 49 SER A CA 10
ATOM 10791 C C . SER A 1 40 ? -2.037 -12.572 -0.443 1.00 73.50 49 SER A C 10
ATOM 10792 O O . SER A 1 40 ? -3.235 -12.296 -0.530 1.00 34.02 49 SER A O 10
ATOM 10799 N N . PRO A 1 41 ? -1.592 -13.595 0.300 1.00 15.42 50 PRO A N 10
ATOM 10800 C CA . PRO A 1 41 ? -2.488 -14.469 1.063 1.00 64.35 50 PRO A CA 10
ATOM 10801 C C . PRO A 1 41 ? -3.117 -13.752 2.254 1.00 51.05 50 PRO A C 10
ATOM 10802 O O . PRO A 1 41 ? -4.165 -14.162 2.753 1.00 45.25 50 PRO A O 10
ATOM 10810 N N . ALA A 1 42 ? -2.473 -12.681 2.703 1.00 43.11 51 ALA A N 10
ATOM 10811 C CA . ALA A 1 42 ? -2.971 -11.906 3.833 1.00 40.03 51 ALA A CA 10
ATOM 10812 C C . ALA A 1 42 ? -4.461 -11.614 3.684 1.00 13.43 51 ALA A C 10
ATOM 10813 O O . ALA A 1 42 ? -5.227 -11.743 4.639 1.00 2.22 51 ALA A O 10
ATOM 10820 N N . PHE A 1 43 ? -4.863 -11.220 2.481 1.00 73.42 52 PHE A N 10
ATOM 10821 C CA . PHE A 1 43 ? -6.262 -10.908 2.208 1.00 3.41 52 PHE A CA 10
ATOM 10822 C C . PHE A 1 43 ? -7.032 -12.164 1.807 1.00 24.14 52 PHE A C 10
ATOM 10823 O O . PHE A 1 43 ? -7.928 -12.114 0.964 1.00 63.40 52 PHE A O 10
ATOM 10839 N N . VAL A 1 44 ? -6.673 -13.289 2.417 1.00 34.24 53 VAL A N 10
ATOM 10840 C CA . VAL A 1 44 ? -7.329 -14.558 2.125 1.00 73.25 53 VAL A CA 10
ATOM 10841 C C . VAL A 1 44 ? -8.844 -14.436 2.252 1.00 43.11 53 VAL A C 10
ATOM 10842 O O . VAL A 1 44 ? -9.359 -14.007 3.283 1.00 3.32 53 VAL A O 10
ATOM 10855 N N . GLY A 1 45 ? -9.554 -14.818 1.194 1.00 21.45 54 GLY A N 10
ATOM 10856 C CA . GLY A 1 45 ? -11.003 -14.744 1.208 1.00 20.24 54 GLY A CA 10
ATOM 10857 C C . GLY A 1 45 ? -11.513 -13.323 1.069 1.00 4.32 54 GLY A C 10
ATOM 10858 O O . GLY A 1 45 ? -11.749 -12.845 -0.041 1.00 55.13 54 GLY A O 10
ATOM 10862 N N . LYS A 1 46 ? -11.682 -12.644 2.198 1.00 73.22 55 LYS A N 10
ATOM 10863 C CA . LYS A 1 46 ? -12.167 -11.269 2.199 1.00 73.33 55 LYS A CA 10
ATOM 10864 C C . LYS A 1 46 ? -11.149 -10.334 2.845 1.00 52.10 55 LYS A C 10
ATOM 10865 O O . LYS A 1 46 ? -10.930 -10.380 4.055 1.00 71.12 55 LYS A O 10
ATOM 10880 N N . ALA A 1 47 ? -10.532 -9.486 2.030 1.00 11.43 56 ALA A N 10
ATOM 10881 C CA . ALA A 1 47 ? -9.540 -8.538 2.522 1.00 12.04 56 ALA A CA 10
ATOM 10882 C C . ALA A 1 47 ? -10.137 -7.621 3.583 1.00 62.42 56 ALA A C 10
ATOM 10883 O O . ALA A 1 47 ? -10.944 -6.736 3.291 1.00 43.44 56 ALA A O 10
ATOM 10890 N N . PRO A 1 48 ? -9.734 -7.832 4.844 1.00 53.25 57 PRO A N 10
ATOM 10891 C CA . PRO A 1 48 ? -10.218 -7.034 5.975 1.00 40.01 57 PRO A CA 10
ATOM 10892 C C . PRO A 1 48 ? -9.690 -5.604 5.944 1.00 11.43 57 PRO A C 10
ATOM 10893 O O . PRO A 1 48 ? -8.705 -5.311 5.265 1.00 23.25 57 PRO A O 10
ATOM 10901 N N . LEU A 1 49 ? -10.349 -4.718 6.681 1.00 41.44 58 LEU A N 10
ATOM 10902 C CA . LEU A 1 49 ? -9.945 -3.318 6.738 1.00 61.04 58 LEU A CA 10
ATOM 10903 C C . LEU A 1 49 ? -8.504 -3.186 7.221 1.00 23.51 58 LEU A C 10
ATOM 10904 O O . LEU A 1 49 ? -7.813 -2.223 6.888 1.00 52.14 58 LEU A O 10
ATOM 10919 N N . ALA A 1 50 ? -8.058 -4.161 8.007 1.00 31.30 59 ALA A N 10
ATOM 10920 C CA . ALA A 1 50 ? -6.698 -4.155 8.533 1.00 54.42 59 ALA A CA 10
ATOM 10921 C C . ALA A 1 50 ? -5.673 -4.143 7.404 1.00 51.44 59 ALA A C 10
ATOM 10922 O O . ALA A 1 50 ? -4.775 -3.303 7.378 1.00 24.33 59 ALA A O 10
ATOM 10929 N N . ARG A 1 51 ? -5.814 -5.081 6.473 1.00 44.31 60 ARG A N 10
ATOM 10930 C CA . ARG A 1 51 ? -4.898 -5.179 5.343 1.00 34.20 60 ARG A CA 10
ATOM 10931 C C . ARG A 1 51 ? -5.080 -3.999 4.392 1.00 0.31 60 ARG A C 10
ATOM 10932 O O . ARG A 1 51 ? -4.105 -3.423 3.909 1.00 23.55 60 ARG A O 10
ATOM 10950 N N . HIS A 1 52 ? -6.334 -3.647 4.127 1.00 63.34 61 HIS A N 10
ATOM 10951 C CA . HIS A 1 52 ? -6.644 -2.535 3.235 1.00 44.34 61 HIS A CA 10
ATOM 10952 C C . HIS A 1 52 ? -6.031 -1.237 3.752 1.00 1.33 61 HIS A C 10
ATOM 10953 O O . HIS A 1 52 ? -5.339 -0.531 3.017 1.00 71.44 61 HIS A O 10
ATOM 10966 N N . ARG A 1 53 ? -6.289 -0.928 5.018 1.00 42.24 62 ARG A N 10
ATOM 10967 C CA . ARG A 1 53 ? -5.764 0.286 5.631 1.00 31.21 62 ARG A CA 10
ATOM 10968 C C . ARG A 1 53 ? -4.244 0.227 5.740 1.00 1.44 62 ARG A C 10
ATOM 10969 O O . ARG A 1 53 ? -3.558 1.228 5.538 1.00 25.13 62 ARG A O 10
ATOM 10987 N N . MET A 1 54 ? -3.724 -0.954 6.061 1.00 4.21 63 MET A N 10
ATOM 10988 C CA . MET A 1 54 ? -2.284 -1.143 6.195 1.00 15.41 63 MET A CA 10
ATOM 10989 C C . MET A 1 54 ? -1.560 -0.734 4.917 1.00 2.11 63 MET A C 10
ATOM 10990 O O . MET A 1 54 ? -0.573 0.001 4.958 1.00 74.24 63 MET A O 10
ATOM 11002 N N . VAL A 1 55 ? -2.056 -1.215 3.781 1.00 10.25 64 VAL A N 10
ATOM 11003 C CA . VAL A 1 55 ? -1.456 -0.899 2.491 1.00 34.25 64 VAL A CA 10
ATOM 11004 C C . VAL A 1 55 ? -1.586 0.586 2.174 1.00 22.23 64 VAL A C 10
ATOM 11005 O O . VAL A 1 55 ? -0.664 1.201 1.637 1.00 1.34 64 VAL A O 10
ATOM 11018 N N . TYR A 1 56 ? -2.737 1.159 2.509 1.00 23.11 65 TYR A N 10
ATOM 11019 C CA . TYR A 1 56 ? -2.989 2.574 2.259 1.00 11.51 65 TYR A CA 10
ATOM 11020 C C . TYR A 1 56 ? -1.966 3.445 2.981 1.00 61.21 65 TYR A C 10
ATOM 11021 O O . TYR A 1 56 ? -1.497 4.446 2.443 1.00 24.34 65 TYR A O 10
ATOM 11038 N N . ALA A 1 57 ? -1.624 3.055 4.205 1.00 33.12 66 ALA A N 10
ATOM 11039 C CA . ALA A 1 57 ? -0.655 3.797 5.001 1.00 61.44 66 ALA A CA 10
ATOM 11040 C C . ALA A 1 57 ? 0.765 3.557 4.502 1.00 1.23 66 ALA A C 10
ATOM 11041 O O . ALA A 1 57 ? 1.543 4.497 4.330 1.00 33.25 66 ALA A O 10
ATOM 11048 N N . THR A 1 58 ? 1.101 2.291 4.271 1.00 74.42 67 THR A N 10
ATOM 11049 C CA . THR A 1 58 ? 2.428 1.926 3.793 1.00 24.43 67 THR A CA 10
ATOM 11050 C C . THR A 1 58 ? 2.713 2.550 2.431 1.00 51.14 67 THR A C 10
ATOM 11051 O O . THR A 1 58 ? 3.858 2.866 2.109 1.00 2.25 67 THR A O 10
ATOM 11062 N N . LEU A 1 59 ? 1.664 2.725 1.635 1.00 53.31 68 LEU A N 10
ATOM 11063 C CA . LEU A 1 59 ? 1.801 3.312 0.307 1.00 11.44 68 LEU A CA 10
ATOM 11064 C C . LEU A 1 59 ? 1.821 4.835 0.384 1.00 55.33 68 LEU A C 10
ATOM 11065 O O . LEU A 1 59 ? 2.012 5.515 -0.624 1.00 72.51 68 LEU A O 10
ATOM 11080 N N . GLY A 1 60 ? 1.626 5.364 1.588 1.00 14.02 69 GLY A N 10
ATOM 11081 C CA . GLY A 1 60 ? 1.627 6.803 1.774 1.00 43.41 69 GLY A CA 10
ATOM 11082 C C . GLY A 1 60 ? 0.639 7.507 0.865 1.00 62.20 69 GLY A C 10
ATOM 11083 O O . GLY A 1 60 ? 1.034 8.214 -0.060 1.00 13.44 69 GLY A O 10
ATOM 11087 N N . GLU A 1 61 ? -0.649 7.311 1.129 1.00 64.21 70 GLU A N 10
ATOM 11088 C CA . GLU A 1 61 ? -1.695 7.932 0.325 1.00 54.51 70 GLU A CA 10
ATOM 11089 C C . GLU A 1 61 ? -1.999 9.342 0.822 1.00 42.10 70 GLU A C 10
ATOM 11090 O O . GLU A 1 61 ? -2.205 10.260 0.028 1.00 24.53 70 GLU A O 10
ATOM 11100 N N . LEU A 1 62 ? -2.026 9.506 2.140 1.00 10.03 71 LEU A N 10
ATOM 11101 C CA . LEU A 1 62 ? -2.305 10.805 2.744 1.00 43.54 71 LEU A CA 10
ATOM 11102 C C . LEU A 1 62 ? -1.023 11.614 2.912 1.00 40.43 71 LEU A C 10
ATOM 11103 O O . LEU A 1 62 ? -1.018 12.658 3.562 1.00 45.43 71 LEU A O 10
ATOM 11118 N N . MET A 1 63 ? 0.062 11.124 2.319 1.00 61.41 72 MET A N 10
ATOM 11119 C CA . MET A 1 63 ? 1.349 11.805 2.400 1.00 51.42 72 MET A CA 10
ATOM 11120 C C . MET A 1 63 ? 1.348 13.073 1.553 1.00 63.32 72 MET A C 10
ATOM 11121 O O . MET A 1 63 ? 2.241 13.911 1.672 1.00 42.21 72 MET A O 10
ATOM 11133 N N . GLY A 1 64 ? 0.339 13.208 0.698 1.00 71.34 73 GLY A N 10
ATOM 11134 C CA . GLY A 1 64 ? 0.241 14.377 -0.156 1.00 63.22 73 GLY A CA 10
ATOM 11135 C C . GLY A 1 64 ? -1.193 14.722 -0.506 1.00 31.24 73 GLY A C 10
ATOM 11136 O O . GLY A 1 64 ? -1.535 15.892 -0.669 1.00 73.31 73 GLY A O 10
ATOM 11140 N N . GLY A 1 65 ? -2.034 13.699 -0.624 1.00 21.12 74 GLY A N 10
ATOM 11141 C CA . GLY A 1 65 ? -3.429 13.920 -0.959 1.00 41.23 74 GLY A CA 10
ATOM 11142 C C . GLY A 1 65 ? -4.041 12.745 -1.695 1.00 33.03 74 GLY A C 10
ATOM 11143 O O . GLY A 1 65 ? -3.758 12.526 -2.873 1.00 64.23 74 GLY A O 10
ATOM 11147 N N . ALA A 1 66 ? -4.883 11.987 -0.999 1.00 13.34 75 ALA A N 10
ATOM 11148 C CA . ALA A 1 66 ? -5.537 10.829 -1.595 1.00 35.42 75 ALA A CA 10
ATOM 11149 C C . ALA A 1 66 ? -6.814 11.234 -2.324 1.00 70.50 75 ALA A C 10
ATOM 11150 O O . ALA A 1 66 ? -7.709 11.842 -1.735 1.00 12.03 75 ALA A O 10
ATOM 11157 N N . ILE A 1 67 ? -6.892 10.894 -3.606 1.00 23.13 76 ILE A N 10
ATOM 11158 C CA . ILE A 1 67 ? -8.060 11.223 -4.413 1.00 23.03 76 ILE A CA 10
ATOM 11159 C C . ILE A 1 67 ? -8.812 9.963 -4.829 1.00 32.24 76 ILE A C 10
ATOM 11160 O O . ILE A 1 67 ? -8.277 8.856 -4.763 1.00 23.24 76 ILE A O 10
ATOM 11175 N N . HIS A 1 68 ? -10.057 10.141 -5.262 1.00 55.34 77 HIS A N 10
ATOM 11176 C CA . HIS A 1 68 ? -10.883 9.017 -5.692 1.00 65.33 77 HIS A CA 10
ATOM 11177 C C . HIS A 1 68 ? -10.246 8.296 -6.875 1.00 5.32 77 HIS A C 10
ATOM 11178 O O . HIS A 1 68 ? -10.699 7.226 -7.278 1.00 13.52 77 HIS A O 10
ATOM 11191 N N . ALA A 1 69 ? -9.192 8.890 -7.426 1.00 0.44 78 ALA A N 10
ATOM 11192 C CA . ALA A 1 69 ? -8.492 8.302 -8.562 1.00 43.14 78 ALA A CA 10
ATOM 11193 C C . ALA A 1 69 ? -7.470 7.268 -8.101 1.00 4.00 78 ALA A C 10
ATOM 11194 O O . ALA A 1 69 ? -6.470 7.024 -8.777 1.00 4.21 78 ALA A O 10
ATOM 11201 N N . LEU A 1 70 ? -7.726 6.663 -6.947 1.00 61.25 79 LEU A N 10
ATOM 11202 C CA . LEU A 1 70 ? -6.828 5.654 -6.395 1.00 21.12 79 LEU A CA 10
ATOM 11203 C C . LEU A 1 70 ? -7.321 4.248 -6.722 1.00 71.31 79 LEU A C 10
ATOM 11204 O O . LEU A 1 70 ? -8.521 3.977 -6.682 1.00 31.34 79 LEU A O 10
ATOM 11219 N N . GLN A 1 71 ? -6.388 3.359 -7.043 1.00 44.44 80 GLN A N 10
ATOM 11220 C CA . GLN A 1 71 ? -6.727 1.981 -7.374 1.00 13.15 80 GLN A CA 10
ATOM 11221 C C . GLN A 1 71 ? -6.090 1.009 -6.387 1.00 21.34 80 GLN A C 10
ATOM 11222 O O . GLN A 1 71 ? -4.865 0.902 -6.308 1.00 63.45 80 GLN A O 10
ATOM 11234 N N . LEU A 1 72 ? -6.927 0.303 -5.635 1.00 11.11 81 LEU A N 10
ATOM 11235 C CA . LEU A 1 72 ? -6.444 -0.660 -4.651 1.00 74.30 81 LEU A CA 10
ATOM 11236 C C . LEU A 1 72 ? -7.163 -1.997 -4.801 1.00 63.14 81 LEU A C 10
ATOM 11237 O O . LEU A 1 72 ? -8.377 -2.087 -4.612 1.00 61.04 81 LEU A O 10
ATOM 11252 N N . LYS A 1 73 ? -6.407 -3.036 -5.140 1.00 64.41 82 LYS A N 10
ATOM 11253 C CA . LYS A 1 73 ? -6.969 -4.369 -5.311 1.00 51.11 82 LYS A CA 10
ATOM 11254 C C . LYS A 1 73 ? -6.228 -5.387 -4.452 1.00 42.34 82 LYS A C 10
ATOM 11255 O O . LYS A 1 73 ? -5.014 -5.555 -4.576 1.00 45.40 82 LYS A O 10
ATOM 11270 N N . THR A 1 74 ? -6.964 -6.067 -3.578 1.00 31.30 83 THR A N 10
ATOM 11271 C CA . THR A 1 74 ? -6.377 -7.069 -2.698 1.00 3.32 83 THR A CA 10
ATOM 11272 C C . THR A 1 74 ? -6.924 -8.459 -3.004 1.00 60.04 83 THR A C 10
ATOM 11273 O O . THR A 1 74 ? -8.076 -8.766 -2.694 1.00 23.13 83 THR A O 10
ATOM 11284 N N . LEU A 1 75 ? -6.092 -9.296 -3.613 1.00 61.00 84 LEU A N 10
ATOM 11285 C CA . LEU A 1 75 ? -6.493 -10.655 -3.959 1.00 3.34 84 LEU A CA 10
ATOM 11286 C C . LEU A 1 75 ? -5.486 -11.671 -3.429 1.00 40.30 84 LEU A C 10
ATOM 11287 O O . LEU A 1 75 ? -4.351 -11.325 -3.100 1.00 41.41 84 LEU A O 10
ATOM 11302 N N . THR A 1 76 ? -5.909 -12.930 -3.350 1.00 62.00 85 THR A N 10
ATOM 11303 C CA . THR A 1 76 ? -5.046 -13.997 -2.861 1.00 31.11 85 THR A CA 10
ATOM 11304 C C . THR A 1 76 ? -3.961 -14.335 -3.877 1.00 45.34 85 THR A C 10
ATOM 11305 O O . THR A 1 76 ? -4.044 -13.980 -5.052 1.00 30.32 85 THR A O 10
ATOM 11316 N N . PRO A 1 77 ? -2.915 -15.038 -3.415 1.00 73.33 86 PRO A N 10
ATOM 11317 C CA . PRO A 1 77 ? -1.793 -15.441 -4.268 1.00 74.54 86 PRO A CA 10
ATOM 11318 C C . PRO A 1 77 ? -2.189 -16.509 -5.281 1.00 31.12 86 PRO A C 10
ATOM 11319 O O . PRO A 1 77 ? -1.407 -16.859 -6.165 1.00 53.13 86 PRO A O 10
ATOM 11327 N N . ASP A 1 78 ? -3.408 -17.020 -5.148 1.00 14.42 87 ASP A N 10
ATOM 11328 C CA . ASP A 1 78 ? -3.908 -18.048 -6.054 1.00 15.11 87 ASP A CA 10
ATOM 11329 C C . ASP A 1 78 ? -4.493 -17.421 -7.316 1.00 34.03 87 ASP A C 10
ATOM 11330 O O . ASP A 1 78 ? -4.453 -18.017 -8.392 1.00 43.11 87 ASP A O 10
ATOM 11338 N N . GLU A 1 79 ? -5.039 -16.217 -7.175 1.00 32.01 88 GLU A N 10
ATOM 11339 C CA . GLU A 1 79 ? -5.634 -15.511 -8.304 1.00 54.32 88 GLU A CA 10
ATOM 11340 C C . GLU A 1 79 ? -4.572 -14.745 -9.087 1.00 32.52 88 GLU A C 10
ATOM 11341 O O . GLU A 1 79 ? -4.862 -13.724 -9.710 1.00 12.02 88 GLU A O 10
ATOM 11351 N N . ALA A 1 80 ? -3.342 -15.246 -9.050 1.00 24.31 89 ALA A N 10
ATOM 11352 C CA . ALA A 1 80 ? -2.237 -14.610 -9.757 1.00 72.40 89 ALA A CA 10
ATOM 11353 C C . ALA A 1 80 ? -1.731 -15.494 -10.892 1.00 41.23 89 ALA A C 10
ATOM 11354 O O . ALA A 1 80 ? -1.668 -16.717 -10.758 1.00 10.31 89 ALA A O 10
ATOM 11361 N N . MET A 1 1 ? 14.891 -3.695 -9.778 1.00 60.52 10 MET A N 11
ATOM 11362 C CA . MET A 1 1 ? 15.925 -2.674 -9.907 1.00 54.53 10 MET A CA 11
ATOM 11363 C C . MET A 1 1 ? 15.498 -1.378 -9.226 1.00 60.43 10 MET A C 11
ATOM 11364 O O . MET A 1 1 ? 14.947 -0.482 -9.866 1.00 11.31 10 MET A O 11
ATOM 11376 N N . ARG A 1 2 ? 15.754 -1.285 -7.925 1.00 22.33 11 ARG A N 11
ATOM 11377 C CA . ARG A 1 2 ? 15.394 -0.098 -7.159 1.00 63.14 11 ARG A CA 11
ATOM 11378 C C . ARG A 1 2 ? 16.634 0.556 -6.555 1.00 21.34 11 ARG A C 11
ATOM 11379 O O . ARG A 1 2 ? 17.073 0.192 -5.465 1.00 43.43 11 ARG A O 11
ATOM 11397 N N . LYS A 1 3 ? 17.194 1.524 -7.273 1.00 32.14 12 LYS A N 11
ATOM 11398 C CA . LYS A 1 3 ? 18.382 2.231 -6.810 1.00 50.34 12 LYS A CA 11
ATOM 11399 C C . LYS A 1 3 ? 18.010 3.574 -6.192 1.00 34.53 12 LYS A C 11
ATOM 11400 O O . LYS A 1 3 ? 18.457 3.909 -5.095 1.00 13.10 12 LYS A O 11
ATOM 11415 N N . ARG A 1 4 ? 17.190 4.341 -6.904 1.00 74.24 13 ARG A N 11
ATOM 11416 C CA . ARG A 1 4 ? 16.757 5.648 -6.424 1.00 33.22 13 ARG A CA 11
ATOM 11417 C C . ARG A 1 4 ? 15.248 5.672 -6.195 1.00 4.23 13 ARG A C 11
ATOM 11418 O O . ARG A 1 4 ? 14.469 6.061 -7.065 1.00 23.21 13 ARG A O 11
ATOM 11436 N N . PRO A 1 5 ? 14.826 5.245 -4.996 1.00 55.14 14 PRO A N 11
ATOM 11437 C CA . PRO A 1 5 ? 13.408 5.208 -4.624 1.00 53.53 14 PRO A CA 11
ATOM 1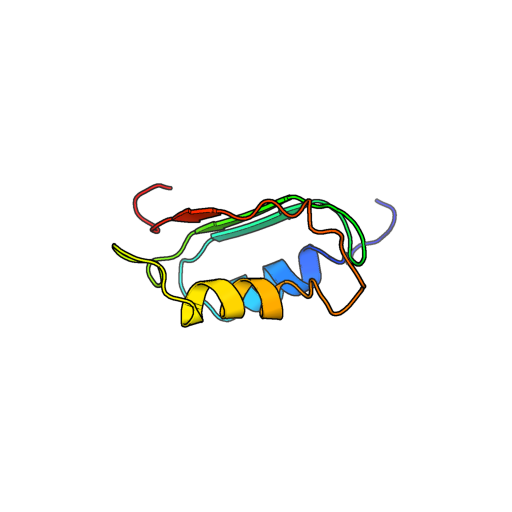1438 C C . PRO A 1 5 ? 12.819 6.602 -4.445 1.00 21.41 14 PRO A C 11
ATOM 11439 O O . PRO A 1 5 ? 13.439 7.476 -3.837 1.00 1.22 14 PRO A O 11
ATOM 11447 N N . LEU A 1 6 ? 11.618 6.804 -4.976 1.00 64.11 15 LEU A N 11
ATOM 11448 C CA . LEU A 1 6 ? 10.943 8.095 -4.873 1.00 4.21 15 LEU A CA 11
ATOM 11449 C C . LEU A 1 6 ? 9.653 7.973 -4.070 1.00 53.23 15 LEU A C 11
ATOM 11450 O O . LEU A 1 6 ? 9.548 8.496 -2.961 1.00 44.53 15 LEU A O 11
ATOM 11465 N N . ASP A 1 7 ? 8.674 7.276 -4.636 1.00 70.10 16 ASP A N 11
ATOM 11466 C CA . ASP A 1 7 ? 7.390 7.082 -3.971 1.00 13.23 16 ASP A CA 11
ATOM 11467 C C . ASP A 1 7 ? 6.957 5.621 -4.044 1.00 54.32 16 ASP A C 11
ATOM 11468 O O . ASP A 1 7 ? 6.912 4.926 -3.029 1.00 54.33 16 ASP A O 11
ATOM 11476 N N . ALA A 1 8 ? 6.638 5.163 -5.249 1.00 15.24 17 ALA A N 11
ATOM 11477 C CA . ALA A 1 8 ? 6.209 3.784 -5.454 1.00 33.50 17 ALA A CA 11
ATOM 11478 C C . ALA A 1 8 ? 7.355 2.810 -5.204 1.00 55.13 17 ALA A C 11
ATOM 11479 O O . ALA A 1 8 ? 7.129 1.646 -4.875 1.00 52.45 17 ALA A O 11
ATOM 11486 N N . GLU A 1 9 ? 8.583 3.294 -5.363 1.00 54.13 18 GLU A N 11
ATOM 11487 C CA . GLU A 1 9 ? 9.763 2.463 -5.155 1.00 61.31 18 GLU A CA 11
ATOM 11488 C C . GLU A 1 9 ? 9.979 2.188 -3.669 1.00 12.23 18 GLU A C 11
ATOM 11489 O O . GLU A 1 9 ? 10.186 1.045 -3.261 1.00 15.20 18 GLU A O 11
ATOM 11499 N N . THR A 1 10 ? 9.932 3.245 -2.864 1.00 33.11 19 THR A N 11
ATOM 11500 C CA . THR A 1 10 ? 10.124 3.120 -1.426 1.00 42.32 19 THR A CA 11
ATOM 11501 C C . THR A 1 10 ? 9.049 2.236 -0.802 1.00 24.23 19 THR A C 11
ATOM 11502 O O . THR A 1 10 ? 9.350 1.338 -0.016 1.00 11.44 19 THR A O 11
ATOM 11513 N N . ILE A 1 11 ? 7.796 2.499 -1.157 1.00 52.12 20 ILE A N 11
ATOM 11514 C CA . ILE A 1 11 ? 6.677 1.726 -0.632 1.00 30.02 20 ILE A CA 11
ATOM 11515 C C . ILE A 1 11 ? 6.705 0.293 -1.154 1.00 4.22 20 ILE A C 11
ATOM 11516 O O . ILE A 1 11 ? 6.483 -0.656 -0.403 1.00 72.54 20 ILE A O 11
ATOM 11531 N N . ARG A 1 12 ? 6.984 0.145 -2.445 1.00 20.53 21 ARG A N 11
ATOM 11532 C CA . ARG A 1 12 ? 7.043 -1.172 -3.068 1.00 73.41 21 ARG A CA 11
ATOM 11533 C C . ARG A 1 12 ? 8.021 -2.079 -2.328 1.00 55.33 21 ARG A C 11
ATOM 11534 O O . ARG A 1 12 ? 7.673 -3.192 -1.930 1.00 2.33 21 ARG A O 11
ATOM 11552 N N . LYS A 1 13 ? 9.245 -1.597 -2.147 1.00 41.41 22 LYS A N 11
ATOM 11553 C CA . LYS A 1 13 ? 10.276 -2.363 -1.455 1.00 53.25 22 LYS A CA 11
ATOM 11554 C C . LYS A 1 13 ? 9.904 -2.574 0.011 1.00 2.54 22 LYS A C 11
ATOM 11555 O O . LYS A 1 13 ? 10.168 -3.633 0.582 1.00 34.34 22 LYS A O 11
ATOM 11570 N N . LEU A 1 14 ? 9.291 -1.561 0.611 1.00 64.04 23 LEU A N 11
ATOM 11571 C CA . LEU A 1 14 ? 8.883 -1.635 2.010 1.00 72.05 23 LEU A CA 11
ATOM 11572 C C . LEU A 1 14 ? 7.964 -2.830 2.245 1.00 64.15 23 LEU A C 11
ATOM 11573 O O . LEU A 1 14 ? 8.184 -3.623 3.161 1.00 12.41 23 LEU A O 11
ATOM 11588 N N . ILE A 1 15 ? 6.936 -2.951 1.414 1.00 34.30 24 ILE A N 11
ATOM 11589 C CA . ILE A 1 15 ? 5.985 -4.051 1.529 1.00 62.01 24 ILE A CA 11
ATOM 11590 C C . ILE A 1 15 ? 6.607 -5.365 1.072 1.00 12.04 24 ILE A C 11
ATOM 11591 O O . ILE A 1 15 ? 6.334 -6.423 1.639 1.00 35.25 24 ILE A O 11
ATOM 11606 N N . GLU A 1 16 ? 7.447 -5.291 0.045 1.00 32.14 25 GLU A N 11
ATOM 11607 C CA . GLU A 1 16 ? 8.109 -6.476 -0.489 1.00 70.43 25 GLU A CA 11
ATOM 11608 C C . GLU A 1 16 ? 8.945 -7.163 0.588 1.00 24.23 25 GLU A C 11
ATOM 11609 O O . GLU A 1 16 ? 9.004 -8.389 0.654 1.00 53.45 25 GLU A O 11
ATOM 11619 N N . SER A 1 17 ? 9.590 -6.360 1.429 1.00 71.20 26 SER A N 11
ATOM 11620 C CA . SER A 1 17 ? 10.426 -6.889 2.501 1.00 34.24 26 SER A CA 11
ATOM 11621 C C . SER A 1 17 ? 9.576 -7.307 3.696 1.00 62.13 26 SER A C 11
ATOM 11622 O O . SER A 1 17 ? 9.809 -8.351 4.303 1.00 10.51 26 SER A O 11
ATOM 11629 N N . GLY A 1 18 ? 8.589 -6.481 4.031 1.00 62.12 27 GLY A N 11
ATOM 11630 C CA . GLY A 1 18 ? 7.719 -6.781 5.153 1.00 61.21 27 GLY A CA 11
ATOM 11631 C C . GLY A 1 18 ? 6.914 -8.047 4.941 1.00 13.23 27 GLY A C 11
ATOM 11632 O O . GLY A 1 18 ? 6.765 -8.858 5.855 1.00 51.23 27 GLY A O 11
ATOM 11636 N N . LEU A 1 19 ? 6.390 -8.216 3.732 1.00 13.20 28 LEU A N 11
ATOM 11637 C CA . LEU A 1 19 ? 5.593 -9.393 3.401 1.00 53.31 28 LEU A CA 11
ATOM 11638 C C . LEU A 1 19 ? 6.475 -10.516 2.864 1.00 23.10 28 LEU A C 11
ATOM 11639 O O . LEU A 1 19 ? 7.577 -10.287 2.364 1.00 73.33 28 LEU A O 11
ATOM 11654 N N . PRO A 1 20 ? 5.980 -11.757 2.968 1.00 55.52 29 PRO A N 11
ATOM 11655 C CA . PRO A 1 20 ? 6.706 -12.941 2.496 1.00 23.11 29 PRO A CA 11
ATOM 11656 C C . PRO A 1 20 ? 6.795 -12.997 0.975 1.00 14.42 29 PRO A C 11
ATOM 11657 O O . PRO A 1 20 ? 7.727 -12.458 0.379 1.00 14.44 29 PRO A O 11
ATOM 11665 N N . GLU A 1 21 ? 5.819 -13.653 0.352 1.00 64.42 30 GLU A N 11
ATOM 11666 C CA . GLU A 1 21 ? 5.790 -13.778 -1.099 1.00 12.52 30 GLU A CA 11
ATOM 11667 C C . GLU A 1 21 ? 4.745 -12.846 -1.705 1.00 30.24 30 GLU A C 11
ATOM 11668 O O . GLU A 1 21 ? 4.207 -13.113 -2.779 1.00 74.10 30 GLU A O 11
ATOM 11678 N N . ALA A 1 22 ? 4.462 -11.750 -1.008 1.00 51.43 31 ALA A N 11
ATOM 11679 C CA . ALA A 1 22 ? 3.483 -10.778 -1.477 1.00 41.15 31 ALA A CA 11
ATOM 11680 C C . ALA A 1 22 ? 4.069 -9.896 -2.574 1.00 75.41 31 ALA A C 11
ATOM 11681 O O . ALA A 1 22 ? 5.174 -9.371 -2.438 1.00 63.43 31 ALA A O 11
ATOM 11688 N N . ARG A 1 23 ? 3.320 -9.737 -3.660 1.00 30.23 32 ARG A N 11
ATOM 11689 C CA . ARG A 1 23 ? 3.766 -8.919 -4.782 1.00 0.13 32 ARG A CA 11
ATOM 11690 C C . ARG A 1 23 ? 3.093 -7.550 -4.758 1.00 12.51 32 ARG A C 11
ATOM 11691 O O . ARG A 1 23 ? 1.885 -7.436 -4.966 1.00 54.35 32 ARG A O 11
ATOM 11709 N N . VAL A 1 24 ? 3.884 -6.511 -4.504 1.00 52.53 33 VAL A N 11
ATOM 11710 C CA . VAL A 1 24 ? 3.365 -5.150 -4.453 1.00 0.13 33 VAL A CA 11
ATOM 11711 C C . VAL A 1 24 ? 3.799 -4.351 -5.677 1.00 44.02 33 VAL A C 11
ATOM 11712 O O . VAL A 1 24 ? 4.982 -4.313 -6.019 1.00 51.51 33 VAL A O 11
ATOM 11725 N N . ASP A 1 25 ? 2.836 -3.713 -6.333 1.00 62.24 34 ASP A N 11
ATOM 11726 C CA . ASP A 1 25 ? 3.119 -2.912 -7.518 1.00 11.40 34 ASP A CA 11
ATOM 11727 C C . ASP A 1 25 ? 2.373 -1.583 -7.467 1.00 70.24 34 ASP A C 11
ATOM 11728 O O . ASP A 1 25 ? 1.143 -1.550 -7.434 1.00 64.35 34 ASP A O 11
ATOM 11736 N N . VAL A 1 26 ? 3.126 -0.488 -7.459 1.00 20.40 35 VAL A N 11
ATOM 11737 C CA . VAL A 1 26 ? 2.537 0.845 -7.412 1.00 50.04 35 VAL A CA 11
ATOM 11738 C C . VAL A 1 26 ? 3.080 1.727 -8.529 1.00 10.24 35 VAL A C 11
ATOM 11739 O O . VAL A 1 26 ? 4.292 1.826 -8.721 1.00 34.44 35 VAL A O 11
ATOM 11752 N N . GLN A 1 27 ? 2.175 2.365 -9.265 1.00 50.12 36 GLN A N 11
ATOM 11753 C CA . GLN A 1 27 ? 2.565 3.239 -10.365 1.00 1.14 36 GLN A CA 11
ATOM 11754 C C . GLN A 1 27 ? 1.808 4.561 -10.305 1.00 35.24 36 GLN A C 11
ATOM 11755 O O . GLN A 1 27 ? 0.578 4.587 -10.362 1.00 63.24 36 GLN A O 11
ATOM 11767 N N . GLY A 1 28 ? 2.550 5.659 -10.190 1.00 34.11 37 GLY A N 11
ATOM 11768 C CA . GLY A 1 28 ? 1.930 6.969 -10.123 1.00 23.52 37 GLY A CA 11
ATOM 11769 C C . GLY A 1 28 ? 2.757 7.962 -9.330 1.00 42.23 37 GLY A C 11
ATOM 11770 O O . GLY A 1 28 ? 3.936 8.163 -9.615 1.00 21.24 37 GLY A O 11
ATOM 11774 N N . GLU A 1 29 ? 2.136 8.583 -8.332 1.00 42.02 38 GLU A N 11
ATOM 11775 C CA . GLU A 1 29 ? 2.823 9.561 -7.497 1.00 22.14 38 GLU A CA 11
ATOM 11776 C C . GLU A 1 29 ? 1.928 10.023 -6.351 1.00 54.14 38 GLU A C 11
ATOM 11777 O O . GLU A 1 29 ? 0.704 9.919 -6.425 1.00 74.10 38 GLU A O 11
ATOM 11787 N N . ASP A 1 30 ? 2.548 10.532 -5.292 1.00 74.11 39 ASP A N 11
ATOM 11788 C CA . ASP A 1 30 ? 1.809 11.010 -4.129 1.00 32.34 39 ASP A CA 11
ATOM 11789 C C . ASP A 1 30 ? 1.013 12.267 -4.470 1.00 1.35 39 ASP A C 11
ATOM 11790 O O . ASP A 1 30 ? 1.461 13.104 -5.252 1.00 14.04 39 ASP A O 11
ATOM 11798 N N . GLY A 1 31 ? -0.171 12.391 -3.878 1.00 34.14 40 GLY A N 11
ATOM 11799 C CA . GLY A 1 31 ? -1.010 13.547 -4.134 1.00 52.13 40 GLY A CA 11
ATOM 11800 C C . GLY A 1 31 ? -1.636 13.517 -5.514 1.00 43.42 40 GLY A C 11
ATOM 11801 O O . GLY A 1 31 ? -2.020 14.556 -6.052 1.00 54.31 40 GLY A O 11
ATOM 11805 N N . VAL A 1 32 ? -1.735 12.323 -6.092 1.00 63.22 41 VAL A N 11
ATOM 11806 C CA . VAL A 1 32 ? -2.316 12.162 -7.419 1.00 64.41 41 VAL A CA 11
ATOM 11807 C C . VAL A 1 32 ? -2.969 10.793 -7.570 1.00 13.21 41 VAL A C 11
ATOM 11808 O O . VAL A 1 32 ? -2.731 9.888 -6.770 1.00 62.43 41 VAL A O 11
ATOM 11821 N N . HIS A 1 33 ? -3.792 10.647 -8.603 1.00 74.44 42 HIS A N 11
ATOM 11822 C CA . HIS A 1 33 ? -4.480 9.387 -8.861 1.00 45.31 42 HIS A CA 11
ATOM 11823 C C . HIS A 1 33 ? -3.520 8.354 -9.444 1.00 15.45 42 HIS A C 11
ATOM 11824 O O . HIS A 1 33 ? -3.125 8.446 -10.607 1.00 50.23 42 HIS A O 11
ATOM 11837 N N . PHE A 1 34 ? -3.148 7.373 -8.630 1.00 44.23 43 PHE A N 11
ATOM 11838 C CA . PHE A 1 34 ? -2.233 6.323 -9.064 1.00 1.04 43 PHE A CA 11
ATOM 11839 C C . PHE A 1 34 ? -2.870 4.946 -8.905 1.00 41.41 43 PHE A C 11
ATOM 11840 O O . PHE A 1 34 ? -3.905 4.801 -8.257 1.00 51.22 43 PHE A O 11
ATOM 11856 N N . GLU A 1 35 ? -2.242 3.938 -9.503 1.00 14.43 44 GLU A N 11
ATOM 11857 C CA . GLU A 1 35 ? -2.748 2.573 -9.428 1.00 12.35 44 GLU A CA 11
ATOM 11858 C C . GLU A 1 35 ? -1.793 1.681 -8.641 1.00 54.21 44 GLU A C 11
ATOM 11859 O O . GLU A 1 35 ? -0.630 1.521 -9.010 1.00 50.51 44 GLU A O 11
ATOM 11869 N N . ALA A 1 36 ? -2.294 1.102 -7.554 1.00 40.02 45 ALA A N 11
ATOM 11870 C CA . ALA A 1 36 ? -1.486 0.226 -6.714 1.00 13.15 45 ALA A CA 11
ATOM 11871 C C . ALA A 1 36 ? -2.130 -1.150 -6.580 1.00 14.50 45 ALA A C 11
ATOM 11872 O O . ALA A 1 36 ? -3.220 -1.286 -6.024 1.00 50.33 45 ALA A O 11
ATOM 11879 N N . THR A 1 37 ? -1.449 -2.170 -7.093 1.00 12.13 46 THR A N 11
ATOM 11880 C CA . THR A 1 37 ? -1.955 -3.535 -7.032 1.00 43.33 46 THR A CA 11
ATOM 11881 C C . THR A 1 37 ? -1.079 -4.407 -6.140 1.00 42.34 46 THR A C 11
ATOM 11882 O O . THR A 1 37 ? 0.127 -4.526 -6.362 1.00 75.14 46 THR A O 11
ATOM 11893 N N . VAL A 1 38 ? -1.692 -5.016 -5.130 1.00 44.41 47 VAL A N 11
ATOM 11894 C CA . VAL A 1 38 ? -0.967 -5.880 -4.204 1.00 24.43 47 VAL A CA 11
ATOM 11895 C C . VAL A 1 38 ? -1.582 -7.274 -4.157 1.00 62.41 47 VAL A C 11
ATOM 11896 O O . VAL A 1 38 ? -2.804 -7.426 -4.185 1.00 1.01 47 VAL A O 11
ATOM 11909 N N . VAL A 1 39 ? -0.728 -8.289 -4.083 1.00 73.32 48 VAL A N 11
ATOM 11910 C CA . VAL A 1 39 ? -1.188 -9.671 -4.028 1.00 12.32 48 VAL A CA 11
ATOM 11911 C C . VAL A 1 39 ? -0.516 -10.430 -2.889 1.00 73.42 48 VAL A C 11
ATOM 11912 O O . VAL A 1 39 ? 0.703 -10.590 -2.869 1.00 11.12 48 VAL A O 11
ATOM 11925 N N . SER A 1 40 ? -1.323 -10.895 -1.939 1.00 13.40 49 SER A N 11
ATOM 11926 C CA . SER A 1 40 ? -0.807 -11.634 -0.793 1.00 13.41 49 SER A CA 11
ATOM 11927 C C . SER A 1 40 ? -1.920 -12.420 -0.108 1.00 72.35 49 SER A C 11
ATOM 11928 O O . SER A 1 40 ? -3.108 -12.183 -0.327 1.00 33.00 49 SER A O 11
ATOM 11935 N N . PRO A 1 41 ? -1.528 -13.379 0.745 1.00 15.02 50 PRO A N 11
ATOM 11936 C CA . PRO A 1 41 ? -2.478 -14.220 1.480 1.00 3.41 50 PRO A CA 11
ATOM 11937 C C . PRO A 1 41 ? -3.233 -13.440 2.552 1.00 12.54 50 PRO A C 11
ATOM 11938 O O . PRO A 1 41 ? -4.314 -13.843 2.979 1.00 32.23 50 PRO A O 11
ATOM 11946 N N . ALA A 1 42 ? -2.655 -12.323 2.982 1.00 14.23 51 ALA A N 11
ATOM 11947 C CA . ALA A 1 42 ? -3.276 -11.486 4.001 1.00 13.41 51 ALA A CA 11
ATOM 11948 C C . ALA A 1 42 ? -4.739 -11.211 3.670 1.00 4.32 51 ALA A C 11
ATOM 11949 O O . ALA A 1 42 ? -5.608 -11.290 4.538 1.00 12.30 51 ALA A O 11
ATOM 11956 N N . PHE A 1 43 ? -5.004 -10.885 2.409 1.00 32.13 52 PHE A N 11
ATOM 11957 C CA . PHE A 1 43 ? -6.362 -10.596 1.963 1.00 1.01 52 PHE A CA 11
ATOM 11958 C C . PHE A 1 43 ? -7.078 -11.874 1.535 1.00 61.25 52 PHE A C 11
ATOM 11959 O O . PHE A 1 43 ? -7.890 -11.864 0.611 1.00 32.13 52 PHE A O 11
ATOM 11975 N N . VAL A 1 44 ? -6.769 -12.973 2.215 1.00 55.32 53 VAL A N 11
ATOM 11976 C CA . VAL A 1 44 ? -7.383 -14.261 1.907 1.00 21.25 53 VAL A CA 11
ATOM 11977 C C . VAL A 1 44 ? -8.904 -14.154 1.889 1.00 4.53 53 VAL A C 11
ATOM 11978 O O . VAL A 1 44 ? -9.509 -13.602 2.806 1.00 4.51 53 VAL A O 11
ATOM 11991 N N . GLY A 1 45 ? -9.516 -14.688 0.836 1.00 20.54 54 GLY A N 11
ATOM 11992 C CA . GLY A 1 45 ? -10.961 -14.643 0.717 1.00 74.44 54 GLY A CA 11
ATOM 11993 C C . GLY A 1 45 ? -11.506 -13.230 0.791 1.00 21.04 54 GLY A C 11
ATOM 11994 O O . GLY A 1 45 ? -11.798 -12.615 -0.235 1.00 23.22 54 GLY A O 11
ATOM 11998 N N . LYS A 1 46 ? -11.645 -12.713 2.008 1.00 12.14 55 LYS A N 11
ATOM 11999 C CA . LYS A 1 46 ? -12.158 -11.364 2.212 1.00 62.01 55 LYS A CA 11
ATOM 12000 C C . LYS A 1 46 ? -11.077 -10.452 2.784 1.00 54.41 55 LYS A C 11
ATOM 12001 O O . LYS A 1 46 ? -10.367 -10.825 3.718 1.00 34.43 55 LYS A O 11
ATOM 12016 N N . ALA A 1 47 ? -10.959 -9.255 2.218 1.00 70.15 56 ALA A N 11
ATOM 12017 C CA . ALA A 1 47 ? -9.968 -8.289 2.674 1.00 41.23 56 ALA A CA 11
ATOM 12018 C C . ALA A 1 47 ? -10.598 -7.249 3.594 1.00 70.21 56 ALA A C 11
ATOM 12019 O O . ALA A 1 47 ? -11.233 -6.293 3.148 1.00 73.32 56 ALA A O 11
ATOM 12026 N N . PRO A 1 48 ? -10.421 -7.437 4.911 1.00 24.44 57 PRO A N 11
ATOM 12027 C CA . PRO A 1 48 ? -10.965 -6.525 5.921 1.00 23.54 57 PRO A CA 11
ATOM 12028 C C . PRO A 1 48 ? -10.261 -5.171 5.919 1.00 0.21 57 PRO A C 11
ATOM 12029 O O . PRO A 1 48 ? -9.259 -4.982 5.228 1.00 51.12 57 PRO A O 11
ATOM 12037 N N . LEU A 1 49 ? -10.791 -4.234 6.697 1.00 2.14 58 LEU A N 11
ATOM 12038 C CA . LEU A 1 49 ? -10.212 -2.897 6.786 1.00 34.11 58 LEU A CA 11
ATOM 12039 C C . LEU A 1 49 ? -8.752 -2.964 7.220 1.00 24.21 58 LEU A C 11
ATOM 12040 O O . LEU A 1 49 ? -7.956 -2.085 6.891 1.00 5.22 58 LEU A O 11
ATOM 12055 N N . ALA A 1 50 ? -8.407 -4.012 7.960 1.00 40.34 59 ALA A N 11
ATOM 12056 C CA . ALA A 1 50 ? -7.041 -4.195 8.437 1.00 52.41 59 ALA A CA 11
ATOM 12057 C C . ALA A 1 50 ? -6.055 -4.225 7.274 1.00 43.15 59 ALA A C 11
ATOM 12058 O O . ALA A 1 50 ? -5.077 -3.477 7.259 1.00 60.12 59 ALA A O 11
ATOM 12065 N N . ARG A 1 51 ? -6.316 -5.094 6.304 1.00 41.41 60 ARG A N 11
ATOM 12066 C CA . ARG A 1 51 ? -5.449 -5.222 5.138 1.00 60.24 60 ARG A CA 11
ATOM 12067 C C . ARG A 1 51 ? -5.568 -3.997 4.236 1.00 51.32 60 ARG A C 11
ATOM 12068 O O . ARG A 1 51 ? -4.568 -3.489 3.726 1.00 12.21 60 ARG A O 11
ATOM 12086 N N . HIS A 1 52 ? -6.796 -3.528 4.042 1.00 61.24 61 HIS A N 11
ATOM 12087 C CA . HIS A 1 52 ? -7.045 -2.362 3.201 1.00 33.34 61 HIS A CA 11
ATOM 12088 C C . HIS A 1 52 ? -6.258 -1.155 3.699 1.00 24.33 61 HIS A C 11
ATOM 12089 O O . HIS A 1 52 ? -5.526 -0.522 2.938 1.00 24.41 61 HIS A O 11
ATOM 12102 N N . ARG A 1 53 ? -6.415 -0.839 4.981 1.00 32.02 62 ARG A N 11
ATOM 12103 C CA . ARG A 1 53 ? -5.720 0.294 5.580 1.00 12.55 62 ARG A CA 11
ATOM 12104 C C . ARG A 1 53 ? -4.216 0.040 5.641 1.00 73.24 62 ARG A C 11
ATOM 12105 O O . ARG A 1 53 ? -3.414 0.946 5.416 1.00 54.34 62 ARG A O 11
ATOM 12123 N N . MET A 1 54 ? -3.843 -1.198 5.947 1.00 22.00 63 MET A N 11
ATOM 12124 C CA . MET A 1 54 ? -2.436 -1.572 6.037 1.00 65.25 63 MET A CA 11
ATOM 12125 C C . MET A 1 54 ? -1.694 -1.206 4.756 1.00 14.31 63 MET A C 11
ATOM 12126 O O . MET A 1 54 ? -0.619 -0.608 4.798 1.00 61.54 63 MET A O 11
ATOM 12138 N N . VAL A 1 55 ? -2.275 -1.571 3.617 1.00 5.13 64 VAL A N 11
ATOM 12139 C CA . VAL A 1 55 ? -1.668 -1.280 2.323 1.00 12.42 64 VAL A CA 11
ATOM 12140 C C . VAL A 1 55 ? -1.688 0.215 2.030 1.00 22.13 64 VAL A C 11
ATOM 12141 O O . VAL A 1 55 ? -0.720 0.770 1.508 1.00 13.22 64 VAL A O 11
ATOM 12154 N N . TYR A 1 56 ? -2.796 0.864 2.368 1.00 54.11 65 TYR A N 11
ATOM 12155 C CA . TYR A 1 56 ? -2.944 2.296 2.140 1.00 33.12 65 TYR A CA 11
ATOM 12156 C C . TYR A 1 56 ? -1.950 3.088 2.984 1.00 22.13 65 TYR A C 11
ATOM 12157 O O . TYR A 1 56 ? -1.444 4.126 2.556 1.00 54.41 65 TYR A O 11
ATOM 12174 N N . ALA A 1 57 ? -1.674 2.590 4.184 1.00 72.11 66 ALA A N 11
ATOM 12175 C CA . ALA A 1 57 ? -0.739 3.247 5.087 1.00 63.23 66 ALA A CA 11
ATOM 12176 C C . ALA A 1 57 ? 0.703 3.017 4.650 1.00 12.55 66 ALA A C 11
ATOM 12177 O O . ALA A 1 57 ? 1.508 3.948 4.605 1.00 73.23 66 ALA A O 11
ATOM 12184 N N . THR A 1 58 ? 1.026 1.768 4.325 1.00 54.01 67 THR A N 11
ATOM 12185 C CA . THR A 1 58 ? 2.371 1.414 3.892 1.00 14.45 67 THR A CA 11
ATOM 12186 C C . THR A 1 58 ? 2.693 2.035 2.536 1.00 43.53 67 THR A C 11
ATOM 12187 O O . THR A 1 58 ? 3.858 2.265 2.210 1.00 33.32 67 THR A O 11
ATOM 12198 N N . LEU A 1 59 ? 1.656 2.303 1.752 1.00 73.24 68 LEU A N 11
ATOM 12199 C CA . LEU A 1 59 ? 1.828 2.897 0.432 1.00 22.22 68 LEU A CA 11
ATOM 12200 C C . LEU A 1 59 ? 1.981 4.412 0.532 1.00 73.05 68 LEU A C 11
ATOM 12201 O O . LEU A 1 59 ? 2.146 5.098 -0.475 1.00 12.41 68 LEU A O 11
ATOM 12216 N N . GLY A 1 60 ? 1.925 4.927 1.757 1.00 4.33 69 GLY A N 11
ATOM 12217 C CA . GLY A 1 60 ? 2.061 6.357 1.968 1.00 14.43 69 GLY A CA 11
ATOM 12218 C C . GLY A 1 60 ? 1.227 7.167 0.996 1.00 70.12 69 GLY A C 11
ATOM 12219 O O . GLY A 1 60 ? 1.766 7.853 0.128 1.00 1.21 69 GLY A O 11
ATOM 12223 N N . GLU A 1 61 ? -0.092 7.088 1.141 1.00 53.41 70 GLU A N 11
ATOM 12224 C CA . GLU A 1 61 ? -1.002 7.818 0.266 1.00 4.12 70 GLU A CA 11
ATOM 12225 C C . GLU A 1 61 ? -1.271 9.218 0.810 1.00 31.24 70 GLU A C 11
ATOM 12226 O O . GLU A 1 61 ? -1.599 10.136 0.056 1.00 71.44 70 GLU A O 11
ATOM 12236 N N . LEU A 1 62 ? -1.130 9.375 2.121 1.00 12.31 71 LEU A N 11
ATOM 12237 C CA . LEU A 1 62 ? -1.357 10.663 2.767 1.00 34.32 71 LEU A CA 11
ATOM 12238 C C . LEU A 1 62 ? -0.073 11.484 2.813 1.00 61.04 71 LEU A C 11
ATOM 12239 O O . LEU A 1 62 ? -0.025 12.546 3.433 1.00 70.25 71 LEU A O 11
ATOM 12254 N N . MET A 1 63 ? 0.967 10.985 2.152 1.00 72.41 72 MET A N 11
ATOM 12255 C CA . MET A 1 63 ? 2.251 11.675 2.116 1.00 14.30 72 MET A CA 11
ATOM 12256 C C . MET A 1 63 ? 2.183 12.904 1.216 1.00 35.21 72 MET A C 11
ATOM 12257 O O . MET A 1 63 ? 3.124 13.694 1.155 1.00 13.10 72 MET A O 11
ATOM 12269 N N . GLY A 1 64 ? 1.062 13.059 0.517 1.00 73.20 73 GLY A N 11
ATOM 12270 C CA . GLY A 1 64 ? 0.893 14.195 -0.370 1.00 15.34 73 GLY A CA 11
ATOM 12271 C C . GLY A 1 64 ? -0.559 14.605 -0.517 1.00 11.55 73 GLY A C 11
ATOM 12272 O O . GLY A 1 64 ? -0.867 15.789 -0.645 1.00 20.10 73 GLY A O 11
ATOM 12276 N N . GLY A 1 65 ? -1.455 13.623 -0.500 1.00 41.50 74 GLY A N 11
ATOM 12277 C CA . GLY A 1 65 ? -2.871 13.908 -0.635 1.00 71.32 74 GLY A CA 11
ATOM 12278 C C . GLY A 1 65 ? -3.546 13.022 -1.663 1.00 71.24 74 GLY A C 11
ATOM 12279 O O . GLY A 1 65 ? -4.031 13.506 -2.686 1.00 42.13 74 GLY A O 11
ATOM 12283 N N . ALA A 1 66 ? -3.576 11.721 -1.393 1.00 2.11 75 ALA A N 11
ATOM 12284 C CA . ALA A 1 66 ? -4.197 10.766 -2.303 1.00 42.11 75 ALA A CA 11
ATOM 12285 C C . ALA A 1 66 ? -5.668 11.097 -2.526 1.00 23.32 75 ALA A C 11
ATOM 12286 O O . ALA A 1 66 ? -6.424 11.284 -1.571 1.00 21.24 75 ALA A O 11
ATOM 12293 N N . ILE A 1 67 ? -6.068 11.169 -3.792 1.00 62.35 76 ILE A N 11
ATOM 12294 C CA . ILE A 1 67 ? -7.450 11.478 -4.139 1.00 51.12 76 ILE A CA 11
ATOM 12295 C C . ILE A 1 67 ? -8.292 10.209 -4.222 1.00 11.22 76 ILE A C 11
ATOM 12296 O O . ILE A 1 67 ? -7.759 9.102 -4.319 1.00 30.42 76 ILE A O 11
ATOM 12311 N N . HIS A 1 68 ? -9.610 10.377 -4.187 1.00 13.11 77 HIS A N 11
ATOM 12312 C CA . HIS A 1 68 ? -10.527 9.245 -4.261 1.00 52.31 77 HIS A CA 11
ATOM 12313 C C . HIS A 1 68 ? -10.285 8.433 -5.530 1.00 12.31 77 HIS A C 11
ATOM 12314 O O . HIS A 1 68 ? -10.794 7.321 -5.674 1.00 73.25 77 HIS A O 11
ATOM 12327 N N . ALA A 1 69 ? -9.506 8.995 -6.448 1.00 34.44 78 ALA A N 11
ATOM 12328 C CA . ALA A 1 69 ? -9.197 8.323 -7.704 1.00 31.20 78 ALA A CA 11
ATOM 12329 C C . ALA A 1 69 ? -8.048 7.336 -7.530 1.00 64.52 78 ALA A C 11
ATOM 12330 O O . ALA A 1 69 ? -7.182 7.217 -8.398 1.00 40.13 78 ALA A O 11
ATOM 12337 N N . LEU A 1 70 ? -8.045 6.632 -6.403 1.00 23.11 79 LEU A N 11
ATOM 12338 C CA . LEU A 1 70 ? -7.000 5.656 -6.115 1.00 51.01 79 LEU A CA 11
ATOM 12339 C C . LEU A 1 70 ? -7.461 4.245 -6.468 1.00 51.02 79 LEU A C 11
ATOM 12340 O O . LEU A 1 70 ? -8.578 3.846 -6.137 1.00 44.54 79 LEU A O 11
ATOM 12355 N N . GLN A 1 71 ? -6.595 3.496 -7.142 1.00 42.12 80 GLN A N 11
ATOM 12356 C CA . GLN A 1 71 ? -6.912 2.129 -7.538 1.00 35.24 80 GLN A CA 11
ATOM 12357 C C . GLN A 1 71 ? -6.142 1.123 -6.691 1.00 1.41 80 GLN A C 11
ATOM 12358 O O . GLN A 1 71 ? -4.910 1.104 -6.698 1.00 2.13 80 GLN A O 11
ATOM 12370 N N . LEU A 1 72 ? -6.873 0.288 -5.962 1.00 51.33 81 LEU A N 11
ATOM 12371 C CA . LEU A 1 72 ? -6.256 -0.723 -5.108 1.00 74.50 81 LEU A CA 11
ATOM 12372 C C . LEU A 1 72 ? -6.748 -2.119 -5.476 1.00 63.24 81 LEU A C 11
ATOM 12373 O O . LEU A 1 72 ? -7.933 -2.322 -5.745 1.00 61.23 81 LEU A O 11
ATOM 12388 N N . LYS A 1 73 ? -5.831 -3.080 -5.484 1.00 41.24 82 LYS A N 11
ATOM 12389 C CA . LYS A 1 73 ? -6.171 -4.459 -5.814 1.00 2.34 82 LYS A CA 11
ATOM 12390 C C . LYS A 1 73 ? -5.577 -5.426 -4.794 1.00 64.42 82 LYS A C 11
ATOM 12391 O O . LYS A 1 73 ? -4.359 -5.506 -4.634 1.00 22.43 82 LYS A O 11
ATOM 12406 N N . THR A 1 74 ? -6.446 -6.159 -4.106 1.00 54.11 83 THR A N 11
ATOM 12407 C CA . THR A 1 74 ? -6.009 -7.119 -3.101 1.00 53.34 83 THR A CA 11
ATOM 12408 C C . THR A 1 74 ? -6.442 -8.535 -3.468 1.00 41.25 83 THR A C 11
ATOM 12409 O O . THR A 1 74 ? -7.621 -8.878 -3.377 1.00 20.42 83 THR A O 11
ATOM 12420 N N . LEU A 1 75 ? -5.481 -9.354 -3.881 1.00 1.02 84 LEU A N 11
ATOM 12421 C CA . LEU A 1 75 ? -5.763 -10.734 -4.261 1.00 73.20 84 LEU A CA 11
ATOM 12422 C C . LEU A 1 75 ? -4.856 -11.702 -3.509 1.00 12.44 84 LEU A C 11
ATOM 12423 O O . LEU A 1 75 ? -3.816 -11.311 -2.978 1.00 40.22 84 LEU A O 11
ATOM 12438 N N . THR A 1 76 ? -5.255 -12.970 -3.469 1.00 22.54 85 THR A N 11
ATOM 12439 C CA . THR A 1 76 ? -4.479 -13.994 -2.784 1.00 4.34 85 THR A CA 11
ATOM 12440 C C . THR A 1 76 ? -3.263 -14.406 -3.607 1.00 0.43 85 THR A C 11
ATOM 12441 O O . THR A 1 76 ? -3.164 -14.116 -4.800 1.00 34.10 85 THR A O 11
ATOM 12452 N N . PRO A 1 77 ? -2.315 -15.098 -2.959 1.00 5.14 86 PRO A N 11
ATOM 12453 C CA . PRO A 1 77 ? -1.089 -15.565 -3.613 1.00 10.42 86 PRO A CA 11
ATOM 12454 C C . PRO A 1 77 ? -1.356 -16.683 -4.616 1.00 71.54 86 PRO A C 11
ATOM 12455 O O . PRO A 1 77 ? -0.436 -17.188 -5.258 1.00 24.41 86 PRO A O 11
ATOM 12463 N N . ASP A 1 78 ? -2.623 -17.063 -4.746 1.00 11.42 87 ASP A N 11
ATOM 12464 C CA . ASP A 1 78 ? -3.012 -18.120 -5.673 1.00 41.20 87 ASP A CA 11
ATOM 12465 C C . ASP A 1 78 ? -3.225 -17.561 -7.076 1.00 73.01 87 ASP A C 11
ATOM 12466 O O . ASP A 1 78 ? -3.064 -18.271 -8.067 1.00 31.13 87 ASP A O 11
ATOM 12474 N N . GLU A 1 79 ? -3.590 -16.285 -7.150 1.00 60.42 88 GLU A N 11
ATOM 12475 C CA . GLU A 1 79 ? -3.828 -15.632 -8.432 1.00 42.33 88 GLU A CA 11
ATOM 12476 C C . GLU A 1 79 ? -2.516 -15.168 -9.058 1.00 43.31 88 GLU A C 11
ATOM 12477 O O . GLU A 1 79 ? -2.494 -14.238 -9.863 1.00 52.12 88 GLU A O 11
ATOM 12487 N N . ALA A 1 80 ? -1.423 -15.825 -8.681 1.00 25.25 89 ALA A N 11
ATOM 12488 C CA . ALA A 1 80 ? -0.107 -15.483 -9.205 1.00 25.52 89 ALA A CA 11
ATOM 12489 C C . ALA A 1 80 ? 0.457 -16.615 -10.056 1.00 65.20 89 ALA A C 11
ATOM 12490 O O . ALA A 1 80 ? 0.602 -17.744 -9.586 1.00 53.23 89 ALA A O 11
ATOM 12497 N N . MET A 1 1 ? 16.540 -4.489 -9.747 1.00 40.30 10 MET A N 12
ATOM 12498 C CA . MET A 1 1 ? 16.942 -3.477 -10.718 1.00 53.04 10 MET A CA 12
ATOM 12499 C C . MET A 1 1 ? 15.727 -2.731 -11.258 1.00 34.22 10 MET A C 12
ATOM 12500 O O . MET A 1 1 ? 15.633 -2.464 -12.457 1.00 13.21 10 MET A O 12
ATOM 12512 N N . ARG A 1 2 ? 14.798 -2.396 -10.368 1.00 55.50 11 ARG A N 12
ATOM 12513 C CA . ARG A 1 2 ? 13.588 -1.681 -10.757 1.00 55.42 11 ARG A CA 12
ATOM 12514 C C . ARG A 1 2 ? 13.440 -0.391 -9.958 1.00 20.41 11 ARG A C 12
ATOM 12515 O O . ARG A 1 2 ? 12.326 0.048 -9.667 1.00 0.11 11 ARG A O 12
ATOM 12533 N N . LYS A 1 3 ? 14.569 0.215 -9.606 1.00 30.10 12 LYS A N 12
ATOM 12534 C CA . LYS A 1 3 ? 14.566 1.457 -8.842 1.00 50.11 12 LYS A CA 12
ATOM 12535 C C . LYS A 1 3 ? 14.310 2.655 -9.751 1.00 43.22 12 LYS A C 12
ATOM 12536 O O . LYS A 1 3 ? 14.957 3.694 -9.620 1.00 75.32 12 LYS A O 12
ATOM 12551 N N . ARG A 1 4 ? 13.364 2.502 -10.671 1.00 72.32 13 ARG A N 12
ATOM 12552 C CA . ARG A 1 4 ? 13.023 3.571 -11.601 1.00 31.23 13 ARG A CA 12
ATOM 12553 C C . ARG A 1 4 ? 12.263 4.688 -10.891 1.00 24.23 13 ARG A C 12
ATOM 12554 O O . ARG A 1 4 ? 12.699 5.839 -10.848 1.00 40.13 13 ARG A O 12
ATOM 12572 N N . PRO A 1 5 ? 11.098 4.343 -10.322 1.00 41.40 14 PRO A N 12
ATOM 12573 C CA . PRO A 1 5 ? 10.253 5.302 -9.604 1.00 44.24 14 PRO A CA 12
ATOM 12574 C C . PRO A 1 5 ? 10.877 5.751 -8.287 1.00 52.15 14 PRO A C 12
ATOM 12575 O O . PRO A 1 5 ? 12.018 5.405 -7.978 1.00 40.54 14 PRO A O 12
ATOM 12583 N N . LEU A 1 6 ? 10.123 6.523 -7.513 1.00 34.41 15 LEU A N 12
ATOM 12584 C CA . LEU A 1 6 ? 10.601 7.020 -6.228 1.00 51.54 15 LEU A CA 12
ATOM 12585 C C . LEU A 1 6 ? 9.691 6.560 -5.093 1.00 54.42 15 LEU A C 12
ATOM 12586 O O . LEU A 1 6 ? 10.136 5.895 -4.158 1.00 41.03 15 LEU A O 12
ATOM 12601 N N . ASP A 1 7 ? 8.415 6.916 -5.185 1.00 71.44 16 ASP A N 12
ATOM 12602 C CA . ASP A 1 7 ? 7.441 6.537 -4.167 1.00 30.11 16 ASP A CA 12
ATOM 12603 C C . ASP A 1 7 ? 7.004 5.087 -4.346 1.00 12.45 16 ASP A C 12
ATOM 12604 O O . ASP A 1 7 ? 6.742 4.381 -3.373 1.00 3.21 16 ASP A O 12
ATOM 12612 N N . ALA A 1 8 ? 6.926 4.648 -5.599 1.00 40.14 17 ALA A N 12
ATOM 12613 C CA . ALA A 1 8 ? 6.522 3.281 -5.906 1.00 20.15 17 ALA A CA 12
ATOM 12614 C C . ALA A 1 8 ? 7.581 2.281 -5.454 1.00 53.03 17 ALA A C 12
ATOM 12615 O O . ALA A 1 8 ? 7.258 1.237 -4.887 1.00 43.12 17 ALA A O 12
ATOM 12622 N N . GLU A 1 9 ? 8.844 2.607 -5.708 1.00 1.14 18 GLU A N 12
ATOM 12623 C CA . GLU A 1 9 ? 9.949 1.734 -5.328 1.00 23.23 18 GLU A CA 12
ATOM 12624 C C . GLU A 1 9 ? 10.072 1.644 -3.810 1.00 41.14 18 GLU A C 12
ATOM 12625 O O . GLU A 1 9 ? 10.185 0.554 -3.248 1.00 44.25 18 GLU A O 12
ATOM 12635 N N . THR A 1 10 ? 10.050 2.799 -3.150 1.00 34.00 19 THR A N 12
ATOM 12636 C CA . THR A 1 10 ? 10.162 2.851 -1.698 1.00 32.33 19 THR A CA 12
ATOM 12637 C C . THR A 1 10 ? 9.058 2.036 -1.033 1.00 45.24 19 THR A C 12
ATOM 12638 O O . THR A 1 10 ? 9.329 1.179 -0.190 1.00 15.03 19 THR A O 12
ATOM 12649 N N . ILE A 1 11 ? 7.815 2.308 -1.414 1.00 2.04 20 ILE A N 12
ATOM 12650 C CA . ILE A 1 11 ? 6.672 1.598 -0.855 1.00 21.21 20 ILE A CA 12
ATOM 12651 C C . ILE A 1 11 ? 6.665 0.136 -1.290 1.00 2.02 20 ILE A C 12
ATOM 12652 O O . ILE A 1 11 ? 6.390 -0.758 -0.491 1.00 34.41 20 ILE A O 12
ATOM 12667 N N . ARG A 1 12 ? 6.974 -0.098 -2.562 1.00 31.22 21 ARG A N 12
ATOM 12668 C CA . ARG A 1 12 ? 7.005 -1.451 -3.104 1.00 51.04 21 ARG A CA 12
ATOM 12669 C C . ARG A 1 12 ? 8.000 -2.320 -2.340 1.00 1.03 21 ARG A C 12
ATOM 12670 O O . ARG A 1 12 ? 7.667 -3.415 -1.889 1.00 43.35 21 ARG A O 12
ATOM 12688 N N . LYS A 1 13 ? 9.225 -1.823 -2.202 1.00 44.21 22 LYS A N 12
ATOM 12689 C CA . LYS A 1 13 ? 10.271 -2.552 -1.493 1.00 50.04 22 LYS A CA 12
ATOM 12690 C C . LYS A 1 13 ? 9.907 -2.733 -0.023 1.00 64.41 22 LYS A C 12
ATOM 12691 O O . LYS A 1 13 ? 10.139 -3.794 0.559 1.00 23.44 22 LYS A O 12
ATOM 12706 N N . LEU A 1 14 ? 9.335 -1.692 0.573 1.00 43.02 23 LEU A N 12
ATOM 12707 C CA . LEU A 1 14 ? 8.937 -1.737 1.976 1.00 41.33 23 LEU A CA 12
ATOM 12708 C C . LEU A 1 14 ? 7.987 -2.902 2.235 1.00 64.23 23 LEU A C 12
ATOM 12709 O O . LEU A 1 14 ? 8.194 -3.689 3.159 1.00 54.01 23 LEU A O 12
ATOM 12724 N N . ILE A 1 15 ? 6.948 -3.005 1.415 1.00 13.23 24 ILE A N 12
ATOM 12725 C CA . ILE A 1 15 ? 5.968 -4.075 1.554 1.00 4.44 24 ILE A CA 12
ATOM 12726 C C . ILE A 1 15 ? 6.571 -5.424 1.179 1.00 11.44 24 ILE A C 12
ATOM 12727 O O . ILE A 1 15 ? 6.364 -6.421 1.869 1.00 52.13 24 ILE A O 12
ATOM 12742 N N . GLU A 1 16 ? 7.320 -5.447 0.080 1.00 4.12 25 GLU A N 12
ATOM 12743 C CA . GLU A 1 16 ? 7.955 -6.675 -0.386 1.00 71.44 25 GLU A CA 12
ATOM 12744 C C . GLU A 1 16 ? 8.828 -7.284 0.707 1.00 12.55 25 GLU A C 12
ATOM 12745 O O . GLU A 1 16 ? 8.931 -8.505 0.825 1.00 44.01 25 GLU A O 12
ATOM 12755 N N . SER A 1 17 ? 9.458 -6.425 1.502 1.00 34.14 26 SER A N 12
ATOM 12756 C CA . SER A 1 17 ? 10.326 -6.877 2.581 1.00 41.33 26 SER A CA 12
ATOM 12757 C C . SER A 1 17 ? 9.507 -7.309 3.794 1.00 1.21 26 SER A C 12
ATOM 12758 O O . SER A 1 17 ? 9.787 -8.334 4.413 1.00 55.02 26 SER A O 12
ATOM 12765 N N . GLY A 1 18 ? 8.492 -6.517 4.126 1.00 40.52 27 GLY A N 12
ATOM 12766 C CA . GLY A 1 18 ? 7.647 -6.833 5.262 1.00 62.45 27 GLY A CA 12
ATOM 12767 C C . GLY A 1 18 ? 6.849 -8.105 5.056 1.00 73.21 27 GLY A C 12
ATOM 12768 O O . GLY A 1 18 ? 6.600 -8.851 6.004 1.00 55.33 27 GLY A O 12
ATOM 12772 N N . LEU A 1 19 ? 6.444 -8.352 3.815 1.00 52.12 28 LEU A N 12
ATOM 12773 C CA . LEU A 1 19 ? 5.667 -9.542 3.487 1.00 50.32 28 LEU A CA 12
ATOM 12774 C C . LEU A 1 19 ? 6.569 -10.653 2.958 1.00 44.22 28 LEU A C 12
ATOM 12775 O O . LEU A 1 19 ? 7.681 -10.411 2.488 1.00 1.43 28 LEU A O 12
ATOM 12790 N N . PRO A 1 20 ? 6.080 -11.900 3.033 1.00 64.33 29 PRO A N 12
ATOM 12791 C CA . PRO A 1 20 ? 6.824 -13.071 2.564 1.00 44.52 29 PRO A CA 12
ATOM 12792 C C . PRO A 1 20 ? 6.952 -13.108 1.045 1.00 13.24 29 PRO A C 12
ATOM 12793 O O . PRO A 1 20 ? 7.901 -12.566 0.480 1.00 4.41 29 PRO A O 12
ATOM 12801 N N . GLU A 1 21 ? 5.989 -13.750 0.390 1.00 44.34 30 GLU A N 12
ATOM 12802 C CA . GLU A 1 21 ? 5.995 -13.856 -1.064 1.00 52.42 30 GLU A CA 12
ATOM 12803 C C . GLU A 1 21 ? 4.915 -12.971 -1.679 1.00 51.21 30 GLU A C 12
ATOM 12804 O O . GLU A 1 21 ? 4.330 -13.310 -2.707 1.00 51.44 30 GLU A O 12
ATOM 12814 N N . ALA A 1 22 ? 4.655 -11.835 -1.040 1.00 3.32 31 ALA A N 12
ATOM 12815 C CA . ALA A 1 22 ? 3.647 -10.900 -1.524 1.00 14.24 31 ALA A CA 12
ATOM 12816 C C . ALA A 1 22 ? 4.219 -9.983 -2.600 1.00 1.03 31 ALA A C 12
ATOM 12817 O O . ALA A 1 22 ? 5.313 -9.438 -2.447 1.00 51.13 31 ALA A O 12
ATOM 12824 N N . ARG A 1 23 ? 3.474 -9.818 -3.688 1.00 40.21 32 ARG A N 12
ATOM 12825 C CA . ARG A 1 23 ? 3.909 -8.968 -4.791 1.00 54.34 32 ARG A CA 12
ATOM 12826 C C . ARG A 1 23 ? 3.117 -7.665 -4.817 1.00 1.44 32 ARG A C 12
ATOM 12827 O O . ARG A 1 23 ? 1.887 -7.674 -4.848 1.00 61.02 32 ARG A O 12
ATOM 12845 N N . VAL A 1 24 ? 3.832 -6.544 -4.805 1.00 71.44 33 VAL A N 12
ATOM 12846 C CA . VAL A 1 24 ? 3.198 -5.232 -4.828 1.00 33.42 33 VAL A CA 12
ATOM 12847 C C . VAL A 1 24 ? 3.704 -4.397 -5.999 1.00 50.33 33 VAL A C 12
ATOM 12848 O O . VAL A 1 24 ? 4.904 -4.348 -6.265 1.00 4.14 33 VAL A O 12
ATOM 12861 N N . ASP A 1 25 ? 2.781 -3.740 -6.693 1.00 54.32 34 ASP A N 12
ATOM 12862 C CA . ASP A 1 25 ? 3.133 -2.905 -7.835 1.00 2.32 34 ASP A CA 12
ATOM 12863 C C . ASP A 1 25 ? 2.392 -1.574 -7.784 1.00 31.33 34 ASP A C 12
ATOM 12864 O O . ASP A 1 25 ? 1.162 -1.535 -7.819 1.00 72.01 34 ASP A O 12
ATOM 12872 N N . VAL A 1 26 ? 3.148 -0.484 -7.699 1.00 35.43 35 VAL A N 12
ATOM 12873 C CA . VAL A 1 26 ? 2.562 0.850 -7.643 1.00 22.42 35 VAL A CA 12
ATOM 12874 C C . VAL A 1 26 ? 3.140 1.751 -8.730 1.00 73.30 35 VAL A C 12
ATOM 12875 O O . VAL A 1 26 ? 4.348 1.754 -8.967 1.00 31.41 35 VAL A O 12
ATOM 12888 N N . GLN A 1 27 ? 2.270 2.512 -9.385 1.00 33.41 36 GLN A N 12
ATOM 12889 C CA . GLN A 1 27 ? 2.695 3.417 -10.447 1.00 41.24 36 GLN A CA 12
ATOM 12890 C C . GLN A 1 27 ? 2.062 4.794 -10.274 1.00 10.25 36 GLN A C 12
ATOM 12891 O O . GLN A 1 27 ? 0.839 4.930 -10.271 1.00 12.33 36 GLN A O 12
ATOM 12903 N N . GLY A 1 28 ? 2.903 5.813 -10.130 1.00 33.11 37 GLY A N 12
ATOM 12904 C CA . GLY A 1 28 ? 2.407 7.166 -9.959 1.00 64.12 37 GLY A CA 12
ATOM 12905 C C . GLY A 1 28 ? 3.204 7.950 -8.935 1.00 31.12 37 GLY A C 12
ATOM 12906 O O . GLY A 1 28 ? 4.421 7.803 -8.842 1.00 50.30 37 GLY A O 12
ATOM 12910 N N . GLU A 1 29 ? 2.514 8.788 -8.166 1.00 53.22 38 GLU A N 12
ATOM 12911 C CA . GLU A 1 29 ? 3.167 9.600 -7.147 1.00 63.14 38 GLU A CA 12
ATOM 12912 C C . GLU A 1 29 ? 2.211 9.898 -5.995 1.00 74.32 38 GLU A C 12
ATOM 12913 O O . GLU A 1 29 ? 1.088 9.396 -5.960 1.00 75.22 38 GLU A O 12
ATOM 12923 N N . ASP A 1 30 ? 2.665 10.719 -5.054 1.00 43.41 39 ASP A N 12
ATOM 12924 C CA . ASP A 1 30 ? 1.852 11.085 -3.901 1.00 61.42 39 ASP A CA 12
ATOM 12925 C C . ASP A 1 30 ? 0.987 12.303 -4.210 1.00 30.21 39 ASP A C 12
ATOM 12926 O O . ASP A 1 30 ? 1.388 13.185 -4.969 1.00 73.21 39 ASP A O 12
ATOM 12934 N N . GLY A 1 31 ? -0.203 12.344 -3.619 1.00 23.50 40 GLY A N 12
ATOM 12935 C CA . GLY A 1 31 ? -1.106 13.457 -3.845 1.00 62.31 40 GLY A CA 12
ATOM 12936 C C . GLY A 1 31 ? -1.735 13.422 -5.223 1.00 31.35 40 GLY A C 12
ATOM 12937 O O . GLY A 1 31 ? -2.509 14.310 -5.584 1.00 61.02 40 GLY A O 12
ATOM 12941 N N . VAL A 1 32 ? -1.401 12.396 -5.999 1.00 11.13 41 VAL A N 12
ATOM 12942 C CA . VAL A 1 32 ? -1.937 12.249 -7.347 1.00 55.12 41 VAL A CA 12
ATOM 12943 C C . VAL A 1 32 ? -2.605 10.890 -7.527 1.00 0.53 41 VAL A C 12
ATOM 12944 O O . VAL A 1 32 ? -2.415 9.981 -6.719 1.00 1.32 41 VAL A O 12
ATOM 12957 N N . HIS A 1 33 ? -3.387 10.757 -8.594 1.00 24.33 42 HIS A N 12
ATOM 12958 C CA . HIS A 1 33 ? -4.082 9.508 -8.882 1.00 24.41 42 HIS A CA 12
ATOM 12959 C C . HIS A 1 33 ? -3.113 8.460 -9.421 1.00 32.11 42 HIS A C 12
ATOM 12960 O O . HIS A 1 33 ? -2.661 8.547 -10.563 1.00 15.25 42 HIS A O 12
ATOM 12973 N N . PHE A 1 34 ? -2.799 7.470 -8.592 1.00 13.14 43 PHE A N 12
ATOM 12974 C CA . PHE A 1 34 ? -1.883 6.406 -8.985 1.00 3.54 43 PHE A CA 12
ATOM 12975 C C . PHE A 1 34 ? -2.555 5.040 -8.873 1.00 24.55 43 PHE A C 12
ATOM 12976 O O . PHE A 1 34 ? -3.630 4.913 -8.289 1.00 33.23 43 PHE A O 12
ATOM 12992 N N . GLU A 1 35 ? -1.912 4.023 -9.439 1.00 63.54 44 GLU A N 12
ATOM 12993 C CA . GLU A 1 35 ? -2.449 2.667 -9.404 1.00 20.32 44 GLU A CA 12
ATOM 12994 C C . GLU A 1 35 ? -1.564 1.754 -8.562 1.00 50.44 44 GLU A C 12
ATOM 12995 O O . GLU A 1 35 ? -0.364 1.636 -8.807 1.00 0.42 44 GLU A O 12
ATOM 13005 N N . ALA A 1 36 ? -2.166 1.110 -7.567 1.00 44.33 45 ALA A N 12
ATOM 13006 C CA . ALA A 1 36 ? -1.433 0.205 -6.688 1.00 24.41 45 ALA A CA 12
ATOM 13007 C C . ALA A 1 36 ? -2.109 -1.159 -6.618 1.00 24.24 45 ALA A C 12
ATOM 13008 O O . ALA A 1 36 ? -3.238 -1.281 -6.142 1.00 40.42 45 ALA A O 12
ATOM 13015 N N . THR A 1 37 ? -1.412 -2.185 -7.098 1.00 23.50 46 THR A N 12
ATOM 13016 C CA . THR A 1 37 ? -1.946 -3.541 -7.092 1.00 43.24 46 THR A CA 12
ATOM 13017 C C . THR A 1 37 ? -1.090 -4.465 -6.233 1.00 64.45 46 THR A C 12
ATOM 13018 O O . THR A 1 37 ? 0.058 -4.755 -6.568 1.00 24.41 46 THR A O 12
ATOM 13029 N N . VAL A 1 38 ? -1.657 -4.926 -5.122 1.00 1.32 47 VAL A N 12
ATOM 13030 C CA . VAL A 1 38 ? -0.946 -5.819 -4.215 1.00 14.14 47 VAL A CA 12
ATOM 13031 C C . VAL A 1 38 ? -1.540 -7.223 -4.248 1.00 33.14 47 VAL A C 12
ATOM 13032 O O . VAL A 1 38 ? -2.757 -7.391 -4.334 1.00 51.42 47 VAL A O 12
ATOM 13045 N N . VAL A 1 39 ? -0.673 -8.229 -4.179 1.00 14.12 48 VAL A N 12
ATOM 13046 C CA . VAL A 1 39 ? -1.112 -9.619 -4.199 1.00 74.41 48 VAL A CA 12
ATOM 13047 C C . VAL A 1 39 ? -0.477 -10.412 -3.063 1.00 54.43 48 VAL A C 12
ATOM 13048 O O . VAL A 1 39 ? 0.745 -10.538 -2.988 1.00 44.20 48 VAL A O 12
ATOM 13061 N N . SER A 1 40 ? -1.315 -10.947 -2.180 1.00 22.25 49 SER A N 12
ATOM 13062 C CA . SER A 1 40 ? -0.836 -11.727 -1.046 1.00 24.22 49 SER A CA 12
ATOM 13063 C C . SER A 1 40 ? -1.988 -12.450 -0.357 1.00 53.30 49 SER A C 12
ATOM 13064 O O . SER A 1 40 ? -3.157 -12.089 -0.502 1.00 4.20 49 SER A O 12
ATOM 13071 N N . PRO A 1 41 ? -1.654 -13.499 0.411 1.00 25.41 50 PRO A N 12
ATOM 13072 C CA . PRO A 1 41 ? -2.647 -14.295 1.138 1.00 42.52 50 PRO A CA 12
ATOM 13073 C C . PRO A 1 41 ? -3.276 -13.524 2.294 1.00 30.05 50 PRO A C 12
ATOM 13074 O O . PRO A 1 41 ? -4.342 -13.889 2.788 1.00 71.20 50 PRO A O 12
ATOM 13082 N N . ALA A 1 42 ? -2.609 -12.456 2.719 1.00 14.42 51 ALA A N 12
ATOM 13083 C CA . ALA A 1 42 ? -3.104 -11.632 3.814 1.00 31.12 51 ALA A CA 12
ATOM 13084 C C . ALA A 1 42 ? -4.564 -11.248 3.595 1.00 61.24 51 ALA A C 12
ATOM 13085 O O . ALA A 1 42 ? -5.354 -11.208 4.539 1.00 54.20 51 ALA A O 12
ATOM 13092 N N . PHE A 1 43 ? -4.916 -10.965 2.346 1.00 23.04 52 PHE A N 12
ATOM 13093 C CA . PHE A 1 43 ? -6.280 -10.582 2.003 1.00 31.20 52 PHE A CA 12
ATOM 13094 C C . PHE A 1 43 ? -7.114 -11.807 1.637 1.00 2.32 52 PHE A C 12
ATOM 13095 O O . PHE A 1 43 ? -7.999 -11.737 0.784 1.00 10.02 52 PHE A O 12
ATOM 13111 N N . VAL A 1 44 ? -6.822 -12.929 2.287 1.00 11.14 53 VAL A N 12
ATOM 13112 C CA . VAL A 1 44 ? -7.543 -14.170 2.030 1.00 11.42 53 VAL A CA 12
ATOM 13113 C C . VAL A 1 44 ? -9.049 -13.962 2.135 1.00 74.30 53 VAL A C 12
ATOM 13114 O O . VAL A 1 44 ? -9.521 -13.151 2.931 1.00 54.53 53 VAL A O 12
ATOM 13127 N N . GLY A 1 45 ? -9.802 -14.700 1.324 1.00 22.30 54 GLY A N 12
ATOM 13128 C CA . GLY A 1 45 ? -11.248 -14.582 1.341 1.00 2.44 54 GLY A CA 12
ATOM 13129 C C . GLY A 1 45 ? -11.714 -13.147 1.192 1.00 60.41 54 GLY A C 12
ATOM 13130 O O . GLY A 1 45 ? -11.944 -12.672 0.079 1.00 45.05 54 GLY A O 12
ATOM 13134 N N . LYS A 1 46 ? -11.856 -12.454 2.317 1.00 74.21 55 LYS A N 12
ATOM 13135 C CA . LYS A 1 46 ? -12.299 -11.064 2.309 1.00 3.13 55 LYS A CA 12
ATOM 13136 C C . LYS A 1 46 ? -11.264 -10.160 2.971 1.00 33.14 55 LYS A C 12
ATOM 13137 O O . LYS A 1 46 ? -11.056 -10.222 4.182 1.00 3.40 55 LYS A O 12
ATOM 13152 N N . ALA A 1 47 ? -10.619 -9.320 2.168 1.00 2.32 56 ALA A N 12
ATOM 13153 C CA . ALA A 1 47 ? -9.609 -8.400 2.676 1.00 52.33 56 ALA A CA 12
ATOM 13154 C C . ALA A 1 47 ? -10.199 -7.460 3.721 1.00 32.11 56 ALA A C 12
ATOM 13155 O O . ALA A 1 47 ? -10.975 -6.555 3.410 1.00 43.43 56 ALA A O 12
ATOM 13162 N N . PRO A 1 48 ? -9.825 -7.676 4.991 1.00 51.10 57 PRO A N 12
ATOM 13163 C CA . PRO A 1 48 ? -10.306 -6.858 6.108 1.00 21.32 57 PRO A CA 12
ATOM 13164 C C . PRO A 1 48 ? -9.737 -5.444 6.078 1.00 43.44 57 PRO A C 12
ATOM 13165 O O . PRO A 1 48 ? -8.730 -5.183 5.417 1.00 62.34 57 PRO A O 12
ATOM 13173 N N . LEU A 1 49 ? -10.385 -4.535 6.798 1.00 30.41 58 LEU A N 12
ATOM 13174 C CA . LEU A 1 49 ? -9.942 -3.146 6.853 1.00 61.44 58 LEU A CA 12
ATOM 13175 C C . LEU A 1 49 ? -8.485 -3.056 7.297 1.00 11.41 58 LEU A C 12
ATOM 13176 O O . LEU A 1 49 ? -7.790 -2.089 6.987 1.00 22.11 58 LEU A O 12
ATOM 13191 N N . ALA A 1 50 ? -8.029 -4.073 8.021 1.00 3.21 59 ALA A N 12
ATOM 13192 C CA . ALA A 1 50 ? -6.653 -4.111 8.503 1.00 21.31 59 ALA A CA 12
ATOM 13193 C C . ALA A 1 50 ? -5.665 -4.110 7.341 1.00 51.22 59 ALA A C 12
ATOM 13194 O O . ALA A 1 50 ? -4.749 -3.290 7.294 1.00 32.40 59 ALA A O 12
ATOM 13201 N N . ARG A 1 51 ? -5.857 -5.036 6.407 1.00 13.13 60 ARG A N 12
ATOM 13202 C CA . ARG A 1 51 ? -4.981 -5.143 5.247 1.00 21.32 60 ARG A CA 12
ATOM 13203 C C . ARG A 1 51 ? -5.179 -3.958 4.306 1.00 3.45 60 ARG A C 12
ATOM 13204 O O . ARG A 1 51 ? -4.215 -3.417 3.762 1.00 32.25 60 ARG A O 12
ATOM 13222 N N . HIS A 1 52 ? -6.433 -3.562 4.116 1.00 43.14 61 HIS A N 12
ATOM 13223 C CA . HIS A 1 52 ? -6.757 -2.441 3.241 1.00 0.24 61 HIS A CA 12
ATOM 13224 C C . HIS A 1 52 ? -6.081 -1.161 3.723 1.00 40.25 61 HIS A C 12
ATOM 13225 O O . HIS A 1 52 ? -5.385 -0.490 2.960 1.00 73.53 61 HIS A O 12
ATOM 13238 N N . ARG A 1 53 ? -6.290 -0.830 4.993 1.00 61.23 62 ARG A N 12
ATOM 13239 C CA . ARG A 1 53 ? -5.703 0.371 5.577 1.00 11.34 62 ARG A CA 12
ATOM 13240 C C . ARG A 1 53 ? -4.183 0.255 5.642 1.00 33.51 62 ARG A C 12
ATOM 13241 O O . ARG A 1 53 ? -3.467 1.240 5.464 1.00 34.12 62 ARG A O 12
ATOM 13259 N N . MET A 1 54 ? -3.697 -0.955 5.900 1.00 34.30 63 MET A N 12
ATOM 13260 C CA . MET A 1 54 ? -2.262 -1.199 5.989 1.00 65.42 63 MET A CA 12
ATOM 13261 C C . MET A 1 54 ? -1.566 -0.825 4.685 1.00 42.30 63 MET A C 12
ATOM 13262 O O . MET A 1 54 ? -0.567 -0.105 4.688 1.00 22.35 63 MET A O 12
ATOM 13274 N N . VAL A 1 55 ? -2.098 -1.319 3.572 1.00 21.33 64 VAL A N 12
ATOM 13275 C CA . VAL A 1 55 ? -1.528 -1.036 2.260 1.00 1.11 64 VAL A CA 12
ATOM 13276 C C . VAL A 1 55 ? -1.640 0.446 1.920 1.00 20.41 64 VAL A C 12
ATOM 13277 O O . VAL A 1 55 ? -0.709 1.042 1.379 1.00 5.22 64 VAL A O 12
ATOM 13290 N N . TYR A 1 56 ? -2.786 1.036 2.241 1.00 12.32 65 TYR A N 12
ATOM 13291 C CA . TYR A 1 56 ? -3.022 2.448 1.968 1.00 50.14 65 TYR A CA 12
ATOM 13292 C C . TYR A 1 56 ? -2.043 3.324 2.744 1.00 72.12 65 TYR A C 12
ATOM 13293 O O . TYR A 1 56 ? -1.585 4.351 2.248 1.00 23.21 65 TYR A O 12
ATOM 13310 N N . ALA A 1 57 ? -1.729 2.908 3.966 1.00 51.15 66 ALA A N 12
ATOM 13311 C CA . ALA A 1 57 ? -0.803 3.651 4.812 1.00 3.01 66 ALA A CA 12
ATOM 13312 C C . ALA A 1 57 ? 0.639 3.446 4.360 1.00 12.22 66 ALA A C 12
ATOM 13313 O O . ALA A 1 57 ? 1.462 4.359 4.438 1.00 34.43 66 ALA A O 12
ATOM 13320 N N . THR A 1 58 ? 0.940 2.241 3.888 1.00 11.53 67 THR A N 12
ATOM 13321 C CA . THR A 1 58 ? 2.284 1.915 3.425 1.00 74.23 67 THR A CA 12
ATOM 13322 C C . THR A 1 58 ? 2.601 2.626 2.114 1.00 53.33 67 THR A C 12
ATOM 13323 O O . THR A 1 58 ? 3.756 2.949 1.836 1.00 24.35 67 THR A O 12
ATOM 13334 N N . LEU A 1 59 ? 1.570 2.866 1.312 1.00 73.23 68 LEU A N 12
ATOM 13335 C CA . LEU A 1 59 ? 1.738 3.540 0.029 1.00 44.04 68 LEU A CA 12
ATOM 13336 C C . LEU A 1 59 ? 1.757 5.054 0.208 1.00 5.11 68 LEU A C 12
ATOM 13337 O O . LEU A 1 59 ? 1.962 5.801 -0.749 1.00 53.13 68 LEU A O 12
ATOM 13352 N N . GLY A 1 60 ? 1.545 5.503 1.442 1.00 50.14 69 GLY A N 12
ATOM 13353 C CA . GLY A 1 60 ? 1.545 6.926 1.725 1.00 13.20 69 GLY A CA 12
ATOM 13354 C C . GLY A 1 60 ? 0.370 7.642 1.089 1.00 1.04 69 GLY A C 12
ATOM 13355 O O . GLY A 1 60 ? 0.553 8.503 0.228 1.00 74.34 69 GLY A O 12
ATOM 13359 N N . GLU A 1 61 ? -0.839 7.285 1.512 1.00 23.24 70 GLU A N 12
ATOM 13360 C CA . GLU A 1 61 ? -2.048 7.899 0.976 1.00 22.13 70 GLU A CA 12
ATOM 13361 C C . GLU A 1 61 ? -2.172 9.349 1.437 1.00 34.55 70 GLU A C 12
ATOM 13362 O O . GLU A 1 61 ? -2.258 10.267 0.621 1.00 2.54 70 GLU A O 12
ATOM 13372 N N . LEU A 1 62 ? -2.182 9.546 2.750 1.00 73.14 71 LEU A N 12
ATOM 13373 C CA . LEU A 1 62 ? -2.298 10.883 3.322 1.00 63.55 71 LEU A CA 12
ATOM 13374 C C . LEU A 1 62 ? -0.933 11.558 3.408 1.00 21.45 71 LEU A C 12
ATOM 13375 O O . LEU A 1 62 ? -0.794 12.626 4.003 1.00 63.25 71 LEU A O 12
ATOM 13390 N N . MET A 1 63 ? 0.072 10.928 2.807 1.00 60.14 72 MET A N 12
ATOM 13391 C CA . MET A 1 63 ? 1.426 11.471 2.813 1.00 12.42 72 MET A CA 12
ATOM 13392 C C . MET A 1 63 ? 1.566 12.594 1.791 1.00 34.40 72 MET A C 12
ATOM 13393 O O . MET A 1 63 ? 2.544 13.340 1.805 1.00 72.54 72 MET A O 12
ATOM 13405 N N . GLY A 1 64 ? 0.581 12.709 0.906 1.00 14.14 73 GLY A N 12
ATOM 13406 C CA . GLY A 1 64 ? 0.615 13.744 -0.110 1.00 35.52 73 GLY A CA 12
ATOM 13407 C C . GLY A 1 64 ? -0.765 14.279 -0.440 1.00 51.23 73 GLY A C 12
ATOM 13408 O O . GLY A 1 64 ? -0.921 15.453 -0.773 1.00 20.54 73 GLY A O 12
ATOM 13412 N N . GLY A 1 65 ? -1.771 13.415 -0.347 1.00 33.01 74 GLY A N 12
ATOM 13413 C CA . GLY A 1 65 ? -3.131 13.825 -0.642 1.00 34.20 74 GLY A CA 12
ATOM 13414 C C . GLY A 1 65 ? -3.757 13.005 -1.753 1.00 52.40 74 GLY A C 12
ATOM 13415 O O . GLY A 1 65 ? -4.327 13.555 -2.694 1.00 74.12 74 GLY A O 12
ATOM 13419 N N . ALA A 1 66 ? -3.647 11.684 -1.645 1.00 62.13 75 ALA A N 12
ATOM 13420 C CA . ALA A 1 66 ? -4.206 10.787 -2.648 1.00 71.12 75 ALA A CA 12
ATOM 13421 C C . ALA A 1 66 ? -5.710 10.991 -2.790 1.00 31.04 75 ALA A C 12
ATOM 13422 O O . ALA A 1 66 ? -6.453 10.900 -1.812 1.00 54.00 75 ALA A O 12
ATOM 13429 N N . ILE A 1 67 ? -6.152 11.268 -4.012 1.00 13.12 76 ILE A N 12
ATOM 13430 C CA . ILE A 1 67 ? -7.569 11.484 -4.281 1.00 24.52 76 ILE A CA 12
ATOM 13431 C C . ILE A 1 67 ? -8.300 10.161 -4.476 1.00 54.10 76 ILE A C 12
ATOM 13432 O O . ILE A 1 67 ? -7.678 9.123 -4.705 1.00 3.11 76 ILE A O 12
ATOM 13447 N N . HIS A 1 68 ? -9.626 10.204 -4.384 1.00 44.01 77 HIS A N 12
ATOM 13448 C CA . HIS A 1 68 ? -10.443 9.008 -4.553 1.00 64.20 77 HIS A CA 12
ATOM 13449 C C . HIS A 1 68 ? -10.069 8.271 -5.835 1.00 32.23 77 HIS A C 12
ATOM 13450 O O . HIS A 1 68 ? -10.407 7.101 -6.011 1.00 72.42 77 HIS A O 12
ATOM 13463 N N . ALA A 1 69 ? -9.370 8.965 -6.728 1.00 15.44 78 ALA A N 12
ATOM 13464 C CA . ALA A 1 69 ? -8.950 8.375 -7.994 1.00 65.41 78 ALA A CA 12
ATOM 13465 C C . ALA A 1 69 ? -7.779 7.419 -7.792 1.00 64.44 78 ALA A C 12
ATOM 13466 O O . ALA A 1 69 ? -6.779 7.486 -8.508 1.00 52.24 78 ALA A O 12
ATOM 13473 N N . LEU A 1 70 ? -7.908 6.531 -6.812 1.00 34.21 79 LEU A N 12
ATOM 13474 C CA . LEU A 1 70 ? -6.861 5.560 -6.516 1.00 64.32 79 LEU A CA 12
ATOM 13475 C C . LEU A 1 70 ? -7.326 4.143 -6.830 1.00 3.13 79 LEU A C 12
ATOM 13476 O O . LEU A 1 70 ? -8.506 3.823 -6.694 1.00 52.52 79 LEU A O 12
ATOM 13491 N N . GLN A 1 71 ? -6.390 3.297 -7.250 1.00 22.35 80 GLN A N 12
ATOM 13492 C CA . GLN A 1 71 ? -6.704 1.913 -7.584 1.00 63.33 80 GLN A CA 12
ATOM 13493 C C . GLN A 1 71 ? -6.035 0.954 -6.606 1.00 55.52 80 GLN A C 12
ATOM 13494 O O . GLN A 1 71 ? -4.809 0.919 -6.493 1.00 30.24 80 GLN A O 12
ATOM 13506 N N . LEU A 1 72 ? -6.847 0.173 -5.901 1.00 24.11 81 LEU A N 12
ATOM 13507 C CA . LEU A 1 72 ? -6.333 -0.788 -4.932 1.00 52.02 81 LEU A CA 12
ATOM 13508 C C . LEU A 1 72 ? -6.919 -2.175 -5.178 1.00 15.02 81 LEU A C 12
ATOM 13509 O O . LEU A 1 72 ? -8.130 -2.376 -5.083 1.00 13.00 81 LEU A O 12
ATOM 13524 N N . LYS A 1 73 ? -6.051 -3.131 -5.494 1.00 4.14 82 LYS A N 12
ATOM 13525 C CA . LYS A 1 73 ? -6.480 -4.500 -5.752 1.00 63.03 82 LYS A CA 12
ATOM 13526 C C . LYS A 1 73 ? -5.837 -5.467 -4.762 1.00 70.45 82 LYS A C 12
ATOM 13527 O O . LYS A 1 73 ? -4.620 -5.652 -4.759 1.00 32.33 82 LYS A O 12
ATOM 13542 N N . THR A 1 74 ? -6.663 -6.082 -3.921 1.00 34.43 83 THR A N 12
ATOM 13543 C CA . THR A 1 74 ? -6.176 -7.029 -2.926 1.00 15.02 83 THR A CA 12
ATOM 13544 C C . THR A 1 74 ? -6.740 -8.424 -3.172 1.00 12.12 83 THR A C 12
ATOM 13545 O O . THR A 1 74 ? -7.918 -8.682 -2.920 1.00 35.13 83 THR A O 12
ATOM 13556 N N . LEU A 1 75 ? -5.894 -9.321 -3.666 1.00 71.02 84 LEU A N 12
ATOM 13557 C CA . LEU A 1 75 ? -6.307 -10.691 -3.946 1.00 75.52 84 LEU A CA 12
ATOM 13558 C C . LEU A 1 75 ? -5.303 -11.690 -3.381 1.00 34.12 84 LEU A C 12
ATOM 13559 O O . LEU A 1 75 ? -4.166 -11.335 -3.070 1.00 20.41 84 LEU A O 12
ATOM 13574 N N . THR A 1 76 ? -5.729 -12.943 -3.255 1.00 72.25 85 THR A N 12
ATOM 13575 C CA . THR A 1 76 ? -4.866 -13.993 -2.729 1.00 53.34 85 THR A CA 12
ATOM 13576 C C . THR A 1 76 ? -3.771 -14.355 -3.725 1.00 25.43 85 THR A C 12
ATOM 13577 O O . THR A 1 76 ? -3.827 -14.001 -4.902 1.00 34.33 85 THR A O 12
ATOM 13588 N N . PRO A 1 77 ? -2.748 -15.078 -3.245 1.00 63.52 86 PRO A N 12
ATOM 13589 C CA . PRO A 1 77 ? -1.619 -15.503 -4.077 1.00 12.33 86 PRO A CA 12
ATOM 13590 C C . PRO A 1 77 ? -2.019 -16.565 -5.096 1.00 32.21 86 PRO A C 12
ATOM 13591 O O . PRO A 1 77 ? -1.378 -16.713 -6.137 1.00 0.34 86 PRO A O 12
ATOM 13599 N N . ASP A 1 78 ? -3.081 -17.302 -4.790 1.00 32.03 87 ASP A N 12
ATOM 13600 C CA . ASP A 1 78 ? -3.568 -18.350 -5.680 1.00 5.11 87 ASP A CA 12
ATOM 13601 C C . ASP A 1 78 ? -4.090 -17.755 -6.984 1.00 12.34 87 ASP A C 12
ATOM 13602 O O . ASP A 1 78 ? -3.996 -18.377 -8.041 1.00 15.25 87 ASP A O 12
ATOM 13610 N N . GLU A 1 79 ? -4.643 -16.550 -6.899 1.00 31.25 88 GLU A N 12
ATOM 13611 C CA . GLU A 1 79 ? -5.183 -15.873 -8.072 1.00 35.11 88 GLU A CA 12
ATOM 13612 C C . GLU A 1 79 ? -4.063 -15.436 -9.011 1.00 33.25 88 GLU A C 12
ATOM 13613 O O . GLU A 1 79 ? -4.221 -15.450 -10.233 1.00 64.14 88 GLU A O 12
ATOM 13623 N N . ALA A 1 80 ? -2.932 -15.047 -8.433 1.00 61.32 89 ALA A N 12
ATOM 13624 C CA . ALA A 1 80 ? -1.784 -14.606 -9.217 1.00 53.10 89 ALA A CA 12
ATOM 13625 C C . ALA A 1 80 ? -1.163 -15.769 -9.981 1.00 10.51 89 ALA A C 12
ATOM 13626 O O . ALA A 1 80 ? 0.017 -15.733 -10.335 1.00 23.22 89 ALA A O 12
ATOM 13633 N N . MET A 1 1 ? 8.954 2.320 -19.664 1.00 11.10 10 MET A N 13
ATOM 13634 C CA . MET A 1 1 ? 9.401 3.597 -19.118 1.00 73.41 10 MET A CA 13
ATOM 13635 C C . MET A 1 1 ? 10.190 3.391 -17.830 1.00 51.42 10 MET A C 13
ATOM 13636 O O . MET A 1 1 ? 10.043 2.370 -17.157 1.00 62.20 10 MET A O 13
ATOM 13648 N N . ARG A 1 2 ? 11.028 4.366 -17.494 1.00 45.55 11 ARG A N 13
ATOM 13649 C CA . ARG A 1 2 ? 11.843 4.290 -16.287 1.00 52.14 11 ARG A CA 13
ATOM 13650 C C . ARG A 1 2 ? 11.936 5.653 -15.607 1.00 15.20 11 ARG A C 13
ATOM 13651 O O . ARG A 1 2 ? 12.637 6.548 -16.079 1.00 34.50 11 ARG A O 13
ATOM 13669 N N . LYS A 1 3 ? 11.224 5.804 -14.495 1.00 43.34 12 LYS A N 13
ATOM 13670 C CA . LYS A 1 3 ? 11.226 7.056 -13.749 1.00 73.30 12 LYS A CA 13
ATOM 13671 C C . LYS A 1 3 ? 12.007 6.913 -12.447 1.00 2.01 12 LYS A C 13
ATOM 13672 O O . LYS A 1 3 ? 12.757 7.809 -12.061 1.00 45.13 12 LYS A O 13
ATOM 13687 N N . ARG A 1 4 ? 11.827 5.780 -11.775 1.00 24.44 13 ARG A N 13
ATOM 13688 C CA . ARG A 1 4 ? 12.517 5.520 -10.517 1.00 21.41 13 ARG A CA 13
ATOM 13689 C C . ARG A 1 4 ? 12.196 6.601 -9.489 1.00 54.42 13 ARG A C 13
ATOM 13690 O O . ARG A 1 4 ? 13.086 7.240 -8.926 1.00 55.11 13 ARG A O 13
ATOM 13708 N N . PRO A 1 5 ? 10.896 6.811 -9.236 1.00 24.44 14 PRO A N 13
ATOM 13709 C CA . PRO A 1 5 ? 10.429 7.814 -8.275 1.00 72.25 14 PRO A CA 13
ATOM 13710 C C . PRO A 1 5 ? 10.746 7.429 -6.834 1.00 54.54 14 PRO A C 13
ATOM 13711 O O . PRO A 1 5 ? 11.176 6.307 -6.561 1.00 1.54 14 PRO A O 13
ATOM 13719 N N . LEU A 1 6 ? 10.532 8.364 -5.915 1.00 73.00 15 LEU A N 13
ATOM 13720 C CA . LEU A 1 6 ? 10.795 8.121 -4.501 1.00 11.23 15 LEU A CA 13
ATOM 13721 C C . LEU A 1 6 ? 9.493 8.041 -3.711 1.00 51.31 15 LEU A C 13
ATOM 13722 O O . LEU A 1 6 ? 9.422 8.489 -2.566 1.00 74.01 15 LEU A O 13
ATOM 13737 N N . ASP A 1 7 ? 8.467 7.467 -4.329 1.00 52.24 16 ASP A N 13
ATOM 13738 C CA . ASP A 1 7 ? 7.167 7.324 -3.682 1.00 23.22 16 ASP A CA 13
ATOM 13739 C C . ASP A 1 7 ? 6.685 5.879 -3.743 1.00 32.11 16 ASP A C 13
ATOM 13740 O O . ASP A 1 7 ? 6.703 5.165 -2.741 1.00 10.20 16 ASP A O 13
ATOM 13748 N N . ALA A 1 8 ? 6.252 5.455 -4.926 1.00 41.55 17 ALA A N 13
ATOM 13749 C CA . ALA A 1 8 ? 5.766 4.094 -5.118 1.00 30.21 17 ALA A CA 13
ATOM 13750 C C . ALA A 1 8 ? 6.899 3.082 -4.985 1.00 14.21 17 ALA A C 13
ATOM 13751 O O . ALA A 1 8 ? 6.671 1.925 -4.633 1.00 11.12 17 ALA A O 13
ATOM 13758 N N . GLU A 1 9 ? 8.119 3.525 -5.271 1.00 24.01 18 GLU A N 13
ATOM 13759 C CA . GLU A 1 9 ? 9.286 2.656 -5.184 1.00 4.11 18 GLU A CA 13
ATOM 13760 C C . GLU A 1 9 ? 9.637 2.359 -3.730 1.00 43.24 18 GLU A C 13
ATOM 13761 O O . GLU A 1 9 ? 9.861 1.207 -3.355 1.00 44.42 18 GLU A O 13
ATOM 13771 N N . THR A 1 10 ? 9.683 3.407 -2.912 1.00 54.42 19 THR A N 13
ATOM 13772 C CA . THR A 1 10 ? 10.008 3.259 -1.498 1.00 34.42 19 THR A CA 13
ATOM 13773 C C . THR A 1 10 ? 8.981 2.385 -0.787 1.00 14.22 19 THR A C 13
ATOM 13774 O O . THR A 1 10 ? 9.339 1.475 -0.037 1.00 3.14 19 THR A O 13
ATOM 13785 N N . ILE A 1 11 ? 7.704 2.664 -1.027 1.00 63.14 20 ILE A N 13
ATOM 13786 C CA . ILE A 1 11 ? 6.627 1.901 -0.410 1.00 50.15 20 ILE A CA 13
ATOM 13787 C C . ILE A 1 11 ? 6.565 0.485 -0.972 1.00 50.01 20 ILE A C 13
ATOM 13788 O O . ILE A 1 11 ? 6.282 -0.470 -0.248 1.00 62.15 20 ILE A O 13
ATOM 13803 N N . ARG A 1 12 ? 6.833 0.356 -2.267 1.00 74.33 21 ARG A N 13
ATOM 13804 C CA . ARG A 1 12 ? 6.807 -0.944 -2.926 1.00 32.11 21 ARG A CA 13
ATOM 13805 C C . ARG A 1 12 ? 7.877 -1.867 -2.350 1.00 3.03 21 ARG A C 13
ATOM 13806 O O . ARG A 1 12 ? 7.597 -3.009 -1.988 1.00 51.35 21 ARG A O 13
ATOM 13824 N N . LYS A 1 13 ? 9.104 -1.364 -2.269 1.00 33.52 22 LYS A N 13
ATOM 13825 C CA . LYS A 1 13 ? 10.216 -2.141 -1.736 1.00 1.14 22 LYS A CA 13
ATOM 13826 C C . LYS A 1 13 ? 9.996 -2.467 -0.263 1.00 13.32 22 LYS A C 13
ATOM 13827 O O . LYS A 1 13 ? 10.257 -3.586 0.181 1.00 44.14 22 LYS A O 13
ATOM 13842 N N . LEU A 1 14 ? 9.512 -1.486 0.490 1.00 32.43 23 LEU A N 13
ATOM 13843 C CA . LEU A 1 14 ? 9.254 -1.670 1.914 1.00 50.24 23 LEU A CA 13
ATOM 13844 C C . LEU A 1 14 ? 8.303 -2.839 2.149 1.00 72.41 23 LEU A C 13
ATOM 13845 O O . LEU A 1 14 ? 8.582 -3.728 2.954 1.00 4.23 23 LEU A O 13
ATOM 13860 N N . ILE A 1 15 ? 7.179 -2.832 1.439 1.00 45.24 24 ILE A N 13
ATOM 13861 C CA . ILE A 1 15 ? 6.188 -3.893 1.568 1.00 42.23 24 ILE A CA 13
ATOM 13862 C C . ILE A 1 15 ? 6.722 -5.214 1.021 1.00 23.54 24 ILE A C 13
ATOM 13863 O O . ILE A 1 15 ? 6.551 -6.265 1.635 1.00 71.45 24 ILE A O 13
ATOM 13878 N N . GLU A 1 16 ? 7.372 -5.149 -0.137 1.00 23.44 25 GLU A N 13
ATOM 13879 C CA . GLU A 1 16 ? 7.932 -6.339 -0.767 1.00 72.34 25 GLU A CA 13
ATOM 13880 C C . GLU A 1 16 ? 8.897 -7.049 0.178 1.00 11.33 25 GLU A C 13
ATOM 13881 O O . GLU A 1 16 ? 8.990 -8.276 0.180 1.00 10.42 25 GLU A O 13
ATOM 13891 N N . SER A 1 17 ? 9.616 -6.268 0.978 1.00 51.14 26 SER A N 13
ATOM 13892 C CA . SER A 1 17 ? 10.578 -6.821 1.924 1.00 11.12 26 SER A CA 13
ATOM 13893 C C . SER A 1 17 ? 9.869 -7.399 3.145 1.00 42.44 26 SER A C 13
ATOM 13894 O O . SER A 1 17 ? 10.209 -8.482 3.619 1.00 72.41 26 SER A O 13
ATOM 13901 N N . GLY A 1 18 ? 8.881 -6.666 3.650 1.00 34.01 27 GLY A N 13
ATOM 13902 C CA . GLY A 1 18 ? 8.139 -7.120 4.811 1.00 31.22 27 GLY A CA 13
ATOM 13903 C C . GLY A 1 18 ? 7.491 -8.473 4.592 1.00 70.31 27 GLY A C 13
ATOM 13904 O O . GLY A 1 18 ? 7.616 -9.372 5.426 1.00 0.11 27 GLY A O 13
ATOM 13908 N N . LEU A 1 19 ? 6.795 -8.619 3.471 1.00 33.31 28 LEU A N 13
ATOM 13909 C CA . LEU A 1 19 ? 6.122 -9.872 3.145 1.00 60.35 28 LEU A CA 13
ATOM 13910 C C . LEU A 1 19 ? 6.668 -10.463 1.850 1.00 11.21 28 LEU A C 13
ATOM 13911 O O . LEU A 1 19 ? 6.334 -10.024 0.748 1.00 42.15 28 LEU A O 13
ATOM 13926 N N . PRO A 1 20 ? 7.528 -11.485 1.981 1.00 31.51 29 PRO A N 13
ATOM 13927 C CA . PRO A 1 20 ? 8.137 -12.160 0.831 1.00 73.34 29 PRO A CA 13
ATOM 13928 C C . PRO A 1 20 ? 7.125 -12.984 0.041 1.00 4.11 29 PRO A C 13
ATOM 13929 O O . PRO A 1 20 ? 7.391 -13.386 -1.090 1.00 11.15 29 PRO A O 13
ATOM 13937 N N . GLU A 1 21 ? 5.968 -13.229 0.645 1.00 61.44 30 GLU A N 13
ATOM 13938 C CA . GLU A 1 21 ? 4.918 -14.006 -0.004 1.00 22.51 30 GLU A CA 13
ATOM 13939 C C . GLU A 1 21 ? 3.898 -13.089 -0.673 1.00 32.01 30 GLU A C 13
ATOM 13940 O O . GLU A 1 21 ? 3.040 -13.544 -1.429 1.00 14.23 30 GLU A O 13
ATOM 13950 N N . ALA A 1 22 ? 3.998 -11.795 -0.389 1.00 33.40 31 ALA A N 13
ATOM 13951 C CA . ALA A 1 22 ? 3.086 -10.813 -0.963 1.00 11.50 31 ALA A CA 13
ATOM 13952 C C . ALA A 1 22 ? 3.807 -9.909 -1.956 1.00 5.31 31 ALA A C 13
ATOM 13953 O O . ALA A 1 22 ? 4.833 -9.309 -1.632 1.00 11.24 31 ALA A O 13
ATOM 13960 N N . ARG A 1 23 ? 3.266 -9.815 -3.166 1.00 3.51 32 ARG A N 13
ATOM 13961 C CA . ARG A 1 23 ? 3.860 -8.985 -4.207 1.00 32.13 32 ARG A CA 13
ATOM 13962 C C . ARG A 1 23 ? 3.083 -7.682 -4.373 1.00 53.21 32 ARG A C 13
ATOM 13963 O O . ARG A 1 23 ? 1.906 -7.691 -4.735 1.00 31.42 32 ARG A O 13
ATOM 13981 N N . VAL A 1 24 ? 3.750 -6.563 -4.106 1.00 15.43 33 VAL A N 13
ATOM 13982 C CA . VAL A 1 24 ? 3.122 -5.253 -4.226 1.00 31.22 33 VAL A CA 13
ATOM 13983 C C . VAL A 1 24 ? 3.723 -4.460 -5.382 1.00 41.01 33 VAL A C 13
ATOM 13984 O O . VAL A 1 24 ? 4.943 -4.356 -5.508 1.00 74.01 33 VAL A O 13
ATOM 13997 N N . ASP A 1 25 ? 2.858 -3.902 -6.222 1.00 51.42 34 ASP A N 13
ATOM 13998 C CA . ASP A 1 25 ? 3.302 -3.117 -7.367 1.00 54.31 34 ASP A CA 13
ATOM 13999 C C . ASP A 1 25 ? 2.489 -1.833 -7.494 1.00 73.03 34 ASP A C 13
ATOM 14000 O O . ASP A 1 25 ? 1.275 -1.872 -7.693 1.00 15.34 34 ASP A O 13
ATOM 14008 N N . VAL A 1 26 ? 3.166 -0.695 -7.376 1.00 52.13 35 VAL A N 13
ATOM 14009 C CA . VAL A 1 26 ? 2.506 0.601 -7.477 1.00 41.41 35 VAL A CA 13
ATOM 14010 C C . VAL A 1 26 ? 3.191 1.487 -8.512 1.00 52.23 35 VAL A C 13
ATOM 14011 O O . VAL A 1 26 ? 4.418 1.518 -8.601 1.00 40.22 35 VAL A O 13
ATOM 14024 N N . GLN A 1 27 ? 2.390 2.206 -9.291 1.00 52.41 36 GLN A N 13
ATOM 14025 C CA . GLN A 1 27 ? 2.919 3.093 -10.320 1.00 50.43 36 GLN A CA 13
ATOM 14026 C C . GLN A 1 27 ? 2.257 4.465 -10.250 1.00 54.31 36 GLN A C 13
ATOM 14027 O O . GLN A 1 27 ? 1.039 4.584 -10.380 1.00 31.21 36 GLN A O 13
ATOM 14039 N N . GLY A 1 28 ? 3.067 5.498 -10.044 1.00 1.12 37 GLY A N 13
ATOM 14040 C CA . GLY A 1 28 ? 2.541 6.849 -9.961 1.00 52.32 37 GLY A CA 13
ATOM 14041 C C . GLY A 1 28 ? 3.372 7.740 -9.058 1.00 15.12 37 GLY A C 13
ATOM 14042 O O . GLY A 1 28 ? 4.600 7.678 -9.077 1.00 4.23 37 GLY A O 13
ATOM 14046 N N . GLU A 1 29 ? 2.699 8.571 -8.268 1.00 12.32 38 GLU A N 13
ATOM 14047 C CA . GLU A 1 29 ? 3.384 9.480 -7.357 1.00 13.14 38 GLU A CA 13
ATOM 14048 C C . GLU A 1 29 ? 2.408 10.079 -6.350 1.00 54.21 38 GLU A C 13
ATOM 14049 O O . GLU A 1 29 ? 1.212 10.192 -6.620 1.00 32.53 38 GLU A O 13
ATOM 14059 N N . ASP A 1 30 ? 2.926 10.459 -5.187 1.00 32.13 39 ASP A N 13
ATOM 14060 C CA . ASP A 1 30 ? 2.100 11.047 -4.138 1.00 60.11 39 ASP A CA 13
ATOM 14061 C C . ASP A 1 30 ? 1.404 12.309 -4.637 1.00 12.14 39 ASP A C 13
ATOM 14062 O O . ASP A 1 30 ? 1.942 13.039 -5.469 1.00 32.34 39 ASP A O 13
ATOM 14070 N N . GLY A 1 31 ? 0.203 12.559 -4.125 1.00 64.13 40 GLY A N 13
ATOM 14071 C CA . GLY A 1 31 ? -0.547 13.732 -4.532 1.00 72.24 40 GLY A CA 13
ATOM 14072 C C . GLY A 1 31 ? -1.177 13.573 -5.901 1.00 54.52 40 GLY A C 13
ATOM 14073 O O . GLY A 1 31 ? -2.007 14.384 -6.310 1.00 60.22 40 GLY A O 13
ATOM 14077 N N . VAL A 1 32 ? -0.779 12.523 -6.615 1.00 73.35 41 VAL A N 13
ATOM 14078 C CA . VAL A 1 32 ? -1.309 12.260 -7.947 1.00 53.42 41 VAL A CA 13
ATOM 14079 C C . VAL A 1 32 ? -2.043 10.923 -7.992 1.00 62.52 41 VAL A C 13
ATOM 14080 O O . VAL A 1 32 ? -1.891 10.090 -7.099 1.00 12.41 41 VAL A O 13
ATOM 14093 N N . HIS A 1 33 ? -2.838 10.727 -9.038 1.00 12.41 42 HIS A N 13
ATOM 14094 C CA . HIS A 1 33 ? -3.595 9.490 -9.201 1.00 20.15 42 HIS A CA 13
ATOM 14095 C C . HIS A 1 33 ? -2.687 8.353 -9.661 1.00 21.45 42 HIS A C 13
ATOM 14096 O O . HIS A 1 33 ? -2.246 8.324 -10.810 1.00 3.23 42 HIS A O 13
ATOM 14109 N N . PHE A 1 34 ? -2.412 7.420 -8.756 1.00 2.24 43 PHE A N 13
ATOM 14110 C CA . PHE A 1 34 ? -1.554 6.282 -9.069 1.00 31.34 43 PHE A CA 13
ATOM 14111 C C . PHE A 1 34 ? -2.312 4.969 -8.901 1.00 5.31 43 PHE A C 13
ATOM 14112 O O . PHE A 1 34 ? -3.401 4.938 -8.330 1.00 74.03 43 PHE A O 13
ATOM 14128 N N . GLU A 1 35 ? -1.727 3.886 -9.405 1.00 22.45 44 GLU A N 13
ATOM 14129 C CA . GLU A 1 35 ? -2.347 2.570 -9.313 1.00 63.23 44 GLU A CA 13
ATOM 14130 C C . GLU A 1 35 ? -1.532 1.646 -8.413 1.00 4.22 44 GLU A C 13
ATOM 14131 O O . GLU A 1 35 ? -0.306 1.589 -8.512 1.00 53.01 44 GLU A O 13
ATOM 14141 N N . ALA A 1 36 ? -2.220 0.925 -7.535 1.00 72.44 45 ALA A N 13
ATOM 14142 C CA . ALA A 1 36 ? -1.561 0.003 -6.618 1.00 34.24 45 ALA A CA 13
ATOM 14143 C C . ALA A 1 36 ? -2.180 -1.389 -6.701 1.00 4.33 45 ALA A C 13
ATOM 14144 O O . ALA A 1 36 ? -3.376 -1.564 -6.469 1.00 4.13 45 ALA A O 13
ATOM 14151 N N . THR A 1 37 ? -1.356 -2.377 -7.034 1.00 12.32 46 THR A N 13
ATOM 14152 C CA . THR A 1 37 ? -1.821 -3.754 -7.150 1.00 32.02 46 THR A CA 13
ATOM 14153 C C . THR A 1 37 ? -1.061 -4.673 -6.202 1.00 61.11 46 THR A C 13
ATOM 14154 O O . THR A 1 37 ? 0.129 -4.927 -6.387 1.00 21.15 46 THR A O 13
ATOM 14165 N N . VAL A 1 38 ? -1.756 -5.170 -5.183 1.00 13.45 47 VAL A N 13
ATOM 14166 C CA . VAL A 1 38 ? -1.147 -6.064 -4.205 1.00 4.33 47 VAL A CA 13
ATOM 14167 C C . VAL A 1 38 ? -1.734 -7.467 -4.302 1.00 10.34 47 VAL A C 13
ATOM 14168 O O . VAL A 1 38 ? -2.938 -7.637 -4.493 1.00 24.01 47 VAL A O 13
ATOM 14181 N N . VAL A 1 39 ? -0.875 -8.473 -4.169 1.00 4.43 48 VAL A N 13
ATOM 14182 C CA . VAL A 1 39 ? -1.307 -9.863 -4.240 1.00 12.04 48 VAL A CA 13
ATOM 14183 C C . VAL A 1 39 ? -0.691 -10.689 -3.117 1.00 24.31 48 VAL A C 13
ATOM 14184 O O . VAL A 1 39 ? 0.530 -10.813 -3.022 1.00 13.53 48 VAL A O 13
ATOM 14197 N N . SER A 1 40 ? -1.544 -11.252 -2.266 1.00 31.04 49 SER A N 13
ATOM 14198 C CA . SER A 1 40 ? -1.083 -12.064 -1.147 1.00 63.31 49 SER A CA 13
ATOM 14199 C C . SER A 1 40 ? -2.250 -12.792 -0.487 1.00 70.32 49 SER A C 13
ATOM 14200 O O . SER A 1 40 ? -3.416 -12.432 -0.656 1.00 3.54 49 SER A O 13
ATOM 14207 N N . PRO A 1 41 ? -1.931 -13.841 0.285 1.00 33.50 50 PRO A N 13
ATOM 14208 C CA . PRO A 1 41 ? -2.939 -14.643 0.987 1.00 62.30 50 PRO A CA 13
ATOM 14209 C C . PRO A 1 41 ? -3.595 -13.875 2.130 1.00 52.33 50 PRO A C 13
ATOM 14210 O O . PRO A 1 41 ? -4.710 -14.194 2.543 1.00 21.11 50 PRO A O 13
ATOM 14218 N N . ALA A 1 42 ? -2.897 -12.866 2.638 1.00 32.33 51 ALA A N 13
ATOM 14219 C CA . ALA A 1 42 ? -3.414 -12.052 3.732 1.00 2.54 51 ALA A CA 13
ATOM 14220 C C . ALA A 1 42 ? -4.854 -11.628 3.467 1.00 54.12 51 ALA A C 13
ATOM 14221 O O . ALA A 1 42 ? -5.692 -11.643 4.370 1.00 32.05 51 ALA A O 13
ATOM 14228 N N . PHE A 1 43 ? -5.136 -11.249 2.225 1.00 71.23 52 PHE A N 13
ATOM 14229 C CA . PHE A 1 43 ? -6.476 -10.818 1.843 1.00 15.22 52 PHE A CA 13
ATOM 14230 C C . PHE A 1 43 ? -7.340 -12.014 1.450 1.00 44.32 52 PHE A C 13
ATOM 14231 O O . PHE A 1 43 ? -8.211 -11.907 0.587 1.00 60.43 52 PHE A O 13
ATOM 14247 N N . VAL A 1 44 ? -7.090 -13.151 2.089 1.00 55.24 53 VAL A N 13
ATOM 14248 C CA . VAL A 1 44 ? -7.845 -14.367 1.809 1.00 11.52 53 VAL A CA 13
ATOM 14249 C C . VAL A 1 44 ? -9.346 -14.117 1.904 1.00 20.13 53 VAL A C 13
ATOM 14250 O O . VAL A 1 44 ? -9.801 -13.304 2.708 1.00 11.54 53 VAL A O 13
ATOM 14263 N N . GLY A 1 45 ? -10.111 -14.822 1.076 1.00 11.11 54 GLY A N 13
ATOM 14264 C CA . GLY A 1 45 ? -11.554 -14.663 1.082 1.00 30.41 54 GLY A CA 13
ATOM 14265 C C . GLY A 1 45 ? -11.976 -13.210 0.990 1.00 73.34 54 GLY A C 13
ATOM 14266 O O . GLY A 1 45 ? -12.198 -12.687 -0.102 1.00 42.25 54 GLY A O 13
ATOM 14270 N N . LYS A 1 46 ? -12.091 -12.555 2.141 1.00 74.44 55 LYS A N 13
ATOM 14271 C CA . LYS A 1 46 ? -12.491 -11.154 2.188 1.00 33.51 55 LYS A CA 13
ATOM 14272 C C . LYS A 1 46 ? -11.420 -10.305 2.864 1.00 63.25 55 LYS A C 13
ATOM 14273 O O . LYS A 1 46 ? -11.181 -10.431 4.065 1.00 5.22 55 LYS A O 13
ATOM 14288 N N . ALA A 1 47 ? -10.779 -9.439 2.086 1.00 30.14 56 ALA A N 13
ATOM 14289 C CA . ALA A 1 47 ? -9.736 -8.566 2.610 1.00 52.11 56 ALA A CA 13
ATOM 14290 C C . ALA A 1 47 ? -10.274 -7.676 3.725 1.00 54.23 56 ALA A C 13
ATOM 14291 O O . ALA A 1 47 ? -11.043 -6.744 3.491 1.00 74.05 56 ALA A O 13
ATOM 14298 N N . PRO A 1 48 ? -9.863 -7.970 4.969 1.00 31.15 57 PRO A N 13
ATOM 14299 C CA . PRO A 1 48 ? -10.291 -7.207 6.144 1.00 74.21 57 PRO A CA 13
ATOM 14300 C C . PRO A 1 48 ? -9.698 -5.803 6.173 1.00 41.21 57 PRO A C 13
ATOM 14301 O O . PRO A 1 48 ? -8.720 -5.517 5.481 1.00 61.02 57 PRO A O 13
ATOM 14309 N N . LEU A 1 49 ? -10.294 -4.930 6.977 1.00 64.24 58 LEU A N 13
ATOM 14310 C CA . LEU A 1 49 ? -9.823 -3.555 7.097 1.00 63.31 58 LEU A CA 13
ATOM 14311 C C . LEU A 1 49 ? -8.354 -3.515 7.506 1.00 32.12 58 LEU A C 13
ATOM 14312 O O . LEU A 1 49 ? -7.643 -2.556 7.210 1.00 1.24 58 LEU A O 13
ATOM 14327 N N . ALA A 1 50 ? -7.906 -4.567 8.185 1.00 22.41 59 ALA A N 13
ATOM 14328 C CA . ALA A 1 50 ? -6.520 -4.654 8.630 1.00 14.04 59 ALA A CA 13
ATOM 14329 C C . ALA A 1 50 ? -5.559 -4.601 7.446 1.00 14.33 59 ALA A C 13
ATOM 14330 O O . ALA A 1 50 ? -4.632 -3.792 7.423 1.00 22.13 59 ALA A O 13
ATOM 14337 N N . ARG A 1 51 ? -5.787 -5.469 6.466 1.00 75.14 60 ARG A N 13
ATOM 14338 C CA . ARG A 1 51 ? -4.940 -5.522 5.280 1.00 73.04 60 ARG A CA 13
ATOM 14339 C C . ARG A 1 51 ? -5.137 -4.281 4.415 1.00 54.21 60 ARG A C 13
ATOM 14340 O O . ARG A 1 51 ? -4.175 -3.706 3.908 1.00 43.11 60 ARG A O 13
ATOM 14358 N N . HIS A 1 52 ? -6.393 -3.875 4.250 1.00 4.21 61 HIS A N 13
ATOM 14359 C CA . HIS A 1 52 ? -6.716 -2.702 3.445 1.00 71.11 61 HIS A CA 13
ATOM 14360 C C . HIS A 1 52 ? -6.016 -1.460 3.989 1.00 12.45 61 HIS A C 13
ATOM 14361 O O . HIS A 1 52 ? -5.324 -0.755 3.253 1.00 45.32 61 HIS A O 13
ATOM 14374 N N . ARG A 1 53 ? -6.200 -1.199 5.278 1.00 45.22 62 ARG A N 13
ATOM 14375 C CA . ARG A 1 53 ? -5.586 -0.042 5.919 1.00 21.24 62 ARG A CA 13
ATOM 14376 C C . ARG A 1 53 ? -4.066 -0.172 5.936 1.00 31.11 62 ARG A C 13
ATOM 14377 O O . ARG A 1 53 ? -3.347 0.815 5.783 1.00 52.32 62 ARG A O 13
ATOM 14395 N N . MET A 1 54 ? -3.584 -1.397 6.123 1.00 65.35 63 MET A N 13
ATOM 14396 C CA . MET A 1 54 ? -2.150 -1.656 6.160 1.00 64.25 63 MET A CA 13
ATOM 14397 C C . MET A 1 54 ? -1.478 -1.181 4.875 1.00 34.01 63 MET A C 13
ATOM 14398 O O . MET A 1 54 ? -0.458 -0.493 4.913 1.00 33.20 63 MET A O 13
ATOM 14410 N N . VAL A 1 55 ? -2.058 -1.553 3.738 1.00 22.14 64 VAL A N 13
ATOM 14411 C CA . VAL A 1 55 ? -1.516 -1.164 2.441 1.00 32.01 64 VAL A CA 13
ATOM 14412 C C . VAL A 1 55 ? -1.648 0.338 2.218 1.00 53.23 64 VAL A C 13
ATOM 14413 O O . VAL A 1 55 ? -0.736 0.982 1.699 1.00 52.24 64 VAL A O 13
ATOM 14426 N N . TYR A 1 56 ? -2.789 0.892 2.615 1.00 14.54 65 TYR A N 13
ATOM 14427 C CA . TYR A 1 56 ? -3.042 2.319 2.456 1.00 41.54 65 TYR A CA 13
ATOM 14428 C C . TYR A 1 56 ? -2.093 3.140 3.324 1.00 53.14 65 TYR A C 13
ATOM 14429 O O . TYR A 1 56 ? -1.690 4.241 2.952 1.00 54.12 65 TYR A O 13
ATOM 14446 N N . ALA A 1 57 ? -1.740 2.593 4.484 1.00 74.11 66 ALA A N 13
ATOM 14447 C CA . ALA A 1 57 ? -0.838 3.272 5.405 1.00 25.12 66 ALA A CA 13
ATOM 14448 C C . ALA A 1 57 ? 0.601 3.224 4.899 1.00 14.40 66 ALA A C 13
ATOM 14449 O O . ALA A 1 57 ? 1.307 4.233 4.906 1.00 15.51 66 ALA A O 13
ATOM 14456 N N . THR A 1 58 ? 1.029 2.045 4.460 1.00 50.43 67 THR A N 13
ATOM 14457 C CA . THR A 1 58 ? 2.383 1.864 3.953 1.00 4.45 67 THR A CA 13
ATOM 14458 C C . THR A 1 58 ? 2.615 2.693 2.696 1.00 24.44 67 THR A C 13
ATOM 14459 O O . THR A 1 58 ? 3.719 3.185 2.458 1.00 23.22 67 THR A O 13
ATOM 14470 N N . LEU A 1 59 ? 1.567 2.848 1.893 1.00 42.12 68 LEU A N 13
ATOM 14471 C CA . LEU A 1 59 ? 1.656 3.621 0.659 1.00 53.52 68 LEU A CA 13
ATOM 14472 C C . LEU A 1 59 ? 1.516 5.112 0.940 1.00 22.55 68 LEU A C 13
ATOM 14473 O O . LEU A 1 59 ? 1.600 5.937 0.029 1.00 42.31 68 LEU A O 13
ATOM 14488 N N . GLY A 1 60 ? 1.302 5.455 2.207 1.00 10.52 69 GLY A N 13
ATOM 14489 C CA . GLY A 1 60 ? 1.155 6.848 2.585 1.00 2.30 69 GLY A CA 13
ATOM 14490 C C . GLY A 1 60 ? 0.504 7.679 1.497 1.00 55.31 69 GLY A C 13
ATOM 14491 O O . GLY A 1 60 ? 1.189 8.349 0.725 1.00 51.45 69 GLY A O 13
ATOM 14495 N N . GLU A 1 61 ? -0.823 7.633 1.434 1.00 75.12 70 GLU A N 13
ATOM 14496 C CA . GLU A 1 61 ? -1.566 8.386 0.430 1.00 44.11 70 GLU A CA 13
ATOM 14497 C C . GLU A 1 61 ? -1.786 9.827 0.883 1.00 12.34 70 GLU A C 13
ATOM 14498 O O . GLU A 1 61 ? -2.049 10.712 0.068 1.00 33.42 70 GLU A O 13
ATOM 14508 N N . LEU A 1 62 ? -1.675 10.054 2.187 1.00 20.43 71 LEU A N 13
ATOM 14509 C CA . LEU A 1 62 ? -1.862 11.387 2.750 1.00 11.22 71 LEU A CA 13
ATOM 14510 C C . LEU A 1 62 ? -0.551 12.166 2.749 1.00 23.25 71 LEU A C 13
ATOM 14511 O O . LEU A 1 62 ? -0.459 13.245 3.334 1.00 43.34 71 LEU A O 13
ATOM 14526 N N . MET A 1 63 ? 0.460 11.614 2.086 1.00 21.42 72 MET A N 13
ATOM 14527 C CA . MET A 1 63 ? 1.765 12.260 2.007 1.00 2.15 72 MET A CA 13
ATOM 14528 C C . MET A 1 63 ? 1.712 13.483 1.095 1.00 13.25 72 MET A C 13
ATOM 14529 O O . MET A 1 63 ? 2.632 14.299 1.082 1.00 34.21 72 MET A O 13
ATOM 14541 N N . GLY A 1 64 ? 0.629 13.601 0.334 1.00 30.03 73 GLY A N 13
ATOM 14542 C CA . GLY A 1 64 ? 0.476 14.726 -0.571 1.00 5.04 73 GLY A CA 13
ATOM 14543 C C . GLY A 1 64 ? -0.973 15.128 -0.757 1.00 22.41 73 GLY A C 13
ATOM 14544 O O . GLY A 1 64 ? -1.279 16.306 -0.941 1.00 51.11 73 GLY A O 13
ATOM 14548 N N . GLY A 1 65 ? -1.868 14.147 -0.710 1.00 74.42 74 GLY A N 13
ATOM 14549 C CA . GLY A 1 65 ? -3.283 14.426 -0.878 1.00 13.22 74 GLY A CA 13
ATOM 14550 C C . GLY A 1 65 ? -4.028 13.276 -1.527 1.00 3.55 74 GLY A C 13
ATOM 14551 O O . GLY A 1 65 ? -3.950 13.083 -2.740 1.00 31.45 74 GLY A O 13
ATOM 14555 N N . ALA A 1 66 ? -4.749 12.508 -0.717 1.00 14.20 75 ALA A N 13
ATOM 14556 C CA . ALA A 1 66 ? -5.511 11.371 -1.220 1.00 5.13 75 ALA A CA 13
ATOM 14557 C C . ALA A 1 66 ? -6.653 11.830 -2.120 1.00 73.25 75 ALA A C 13
ATOM 14558 O O . ALA A 1 66 ? -7.509 12.609 -1.702 1.00 73.34 75 ALA A O 13
ATOM 14565 N N . ILE A 1 67 ? -6.659 11.343 -3.356 1.00 41.34 76 ILE A N 13
ATOM 14566 C CA . ILE A 1 67 ? -7.697 11.703 -4.314 1.00 72.22 76 ILE A CA 13
ATOM 14567 C C . ILE A 1 67 ? -8.554 10.495 -4.675 1.00 15.04 76 ILE A C 13
ATOM 14568 O O . ILE A 1 67 ? -8.123 9.349 -4.535 1.00 31.33 76 ILE A O 13
ATOM 14583 N N . HIS A 1 68 ? -9.770 10.757 -5.145 1.00 62.45 77 HIS A N 13
ATOM 14584 C CA . HIS A 1 68 ? -10.688 9.692 -5.530 1.00 40.54 77 HIS A CA 13
ATOM 14585 C C . HIS A 1 68 ? -10.260 9.057 -6.850 1.00 52.44 77 HIS A C 13
ATOM 14586 O O . HIS A 1 68 ? -11.092 8.762 -7.706 1.00 0.14 77 HIS A O 13
ATOM 14599 N N . ALA A 1 69 ? -8.956 8.849 -7.004 1.00 4.14 78 ALA A N 13
ATOM 14600 C CA . ALA A 1 69 ? -8.418 8.248 -8.218 1.00 12.52 78 ALA A CA 13
ATOM 14601 C C . ALA A 1 69 ? -7.382 7.178 -7.889 1.00 11.11 78 ALA A C 13
ATOM 14602 O O . ALA A 1 69 ? -6.455 6.937 -8.663 1.00 24.20 78 ALA A O 13
ATOM 14609 N N . LEU A 1 70 ? -7.544 6.540 -6.735 1.00 15.35 79 LEU A N 13
ATOM 14610 C CA . LEU A 1 70 ? -6.622 5.496 -6.302 1.00 54.21 79 LEU A CA 13
ATOM 14611 C C . LEU A 1 70 ? -7.167 4.113 -6.644 1.00 53.31 79 LEU A C 13
ATOM 14612 O O . LEU A 1 70 ? -8.372 3.875 -6.571 1.00 54.34 79 LEU A O 13
ATOM 14627 N N . GLN A 1 71 ? -6.271 3.204 -7.015 1.00 2.31 80 GLN A N 13
ATOM 14628 C CA . GLN A 1 71 ? -6.662 1.844 -7.366 1.00 72.01 80 GLN A CA 13
ATOM 14629 C C . GLN A 1 71 ? -6.011 0.831 -6.429 1.00 14.05 80 GLN A C 13
ATOM 14630 O O . GLN A 1 71 ? -4.789 0.685 -6.410 1.00 1.30 80 GLN A O 13
ATOM 14642 N N . LEU A 1 72 ? -6.835 0.135 -5.655 1.00 42.41 81 LEU A N 13
ATOM 14643 C CA . LEU A 1 72 ? -6.339 -0.865 -4.715 1.00 11.03 81 LEU A CA 13
ATOM 14644 C C . LEU A 1 72 ? -6.985 -2.223 -4.973 1.00 25.04 81 LEU A C 13
ATOM 14645 O O . LEU A 1 72 ? -8.198 -2.382 -4.838 1.00 64.10 81 LEU A O 13
ATOM 14660 N N . LYS A 1 73 ? -6.165 -3.201 -5.344 1.00 43.42 82 LYS A N 13
ATOM 14661 C CA . LYS A 1 73 ? -6.654 -4.547 -5.618 1.00 40.30 82 LYS A CA 13
ATOM 14662 C C . LYS A 1 73 ? -6.017 -5.560 -4.673 1.00 2.32 82 LYS A C 13
ATOM 14663 O O . LYS A 1 73 ? -4.807 -5.787 -4.712 1.00 3.51 82 LYS A O 13
ATOM 14678 N N . THR A 1 74 ? -6.839 -6.169 -3.823 1.00 23.44 83 THR A N 13
ATOM 14679 C CA . THR A 1 74 ? -6.356 -7.158 -2.869 1.00 64.23 83 THR A CA 13
ATOM 14680 C C . THR A 1 74 ? -6.950 -8.533 -3.153 1.00 43.21 83 THR A C 13
ATOM 14681 O O . THR A 1 74 ? -8.128 -8.778 -2.890 1.00 0.14 83 THR A O 13
ATOM 14692 N N . LEU A 1 75 ? -6.128 -9.427 -3.691 1.00 12.31 84 LEU A N 13
ATOM 14693 C CA . LEU A 1 75 ? -6.573 -10.779 -4.011 1.00 40.53 84 LEU A CA 13
ATOM 14694 C C . LEU A 1 75 ? -5.588 -11.816 -3.480 1.00 42.14 84 LEU A C 13
ATOM 14695 O O . LEU A 1 75 ? -4.444 -11.494 -3.158 1.00 42.11 84 LEU A O 13
ATOM 14710 N N . THR A 1 76 ? -6.040 -13.063 -3.391 1.00 1.53 85 THR A N 13
ATOM 14711 C CA . THR A 1 76 ? -5.200 -14.148 -2.900 1.00 64.20 85 THR A CA 13
ATOM 14712 C C . THR A 1 76 ? -4.110 -14.498 -3.907 1.00 50.43 85 THR A C 13
ATOM 14713 O O . THR A 1 76 ? -4.165 -14.116 -5.075 1.00 34.05 85 THR A O 13
ATOM 14724 N N . PRO A 1 77 ? -3.094 -15.243 -3.446 1.00 74.13 86 PRO A N 13
ATOM 14725 C CA . PRO A 1 77 ? -1.972 -15.663 -4.291 1.00 35.52 86 PRO A CA 13
ATOM 14726 C C . PRO A 1 77 ? -2.387 -16.697 -5.332 1.00 14.00 86 PRO A C 13
ATOM 14727 O O . PRO A 1 77 ? -1.749 -16.830 -6.377 1.00 50.34 86 PRO A O 13
ATOM 14735 N N . ASP A 1 78 ? -3.460 -17.425 -5.043 1.00 44.03 87 ASP A N 13
ATOM 14736 C CA . ASP A 1 78 ? -3.961 -18.446 -5.955 1.00 50.41 87 ASP A CA 13
ATOM 14737 C C . ASP A 1 78 ? -4.445 -17.820 -7.259 1.00 62.50 87 ASP A C 13
ATOM 14738 O O . ASP A 1 78 ? -4.288 -18.399 -8.333 1.00 70.23 87 ASP A O 13
ATOM 14746 N N . GLU A 1 79 ? -5.035 -16.633 -7.155 1.00 32.41 88 GLU A N 13
ATOM 14747 C CA . GLU A 1 79 ? -5.545 -15.929 -8.326 1.00 32.42 88 GLU A CA 13
ATOM 14748 C C . GLU A 1 79 ? -4.403 -15.502 -9.244 1.00 25.33 88 GLU A C 13
ATOM 14749 O O . GLU A 1 79 ? -4.501 -15.611 -10.466 1.00 42.12 88 GLU A O 13
ATOM 14759 N N . ALA A 1 80 ? -3.321 -15.015 -8.645 1.00 50.21 89 ALA A N 13
ATOM 14760 C CA . ALA A 1 80 ? -2.160 -14.573 -9.407 1.00 40.22 89 ALA A CA 13
ATOM 14761 C C . ALA A 1 80 ? -1.507 -15.740 -10.139 1.00 41.51 89 ALA A C 13
ATOM 14762 O O . ALA A 1 80 ? -0.319 -15.695 -10.464 1.00 11.05 89 ALA A O 13
ATOM 14769 N N . MET A 1 1 ? 28.479 6.652 -10.491 1.00 42.45 10 MET A N 14
ATOM 14770 C CA . MET A 1 1 ? 27.222 5.914 -10.481 1.00 72.33 10 MET A CA 14
ATOM 14771 C C . MET A 1 1 ? 26.160 6.660 -9.678 1.00 2.14 10 MET A C 14
ATOM 14772 O O . MET A 1 1 ? 26.481 7.448 -8.789 1.00 64.03 10 MET A O 14
ATOM 14784 N N . ARG A 1 2 ? 24.895 6.407 -9.999 1.00 3.14 11 ARG A N 14
ATOM 14785 C CA . ARG A 1 2 ? 23.787 7.056 -9.309 1.00 55.43 11 ARG A CA 14
ATOM 14786 C C . ARG A 1 2 ? 22.724 6.037 -8.909 1.00 14.22 11 ARG A C 14
ATOM 14787 O O . ARG A 1 2 ? 21.976 5.540 -9.752 1.00 31.00 11 ARG A O 14
ATOM 14805 N N . LYS A 1 3 ? 22.662 5.728 -7.618 1.00 2.04 12 LYS A N 14
ATOM 14806 C CA . LYS A 1 3 ? 21.692 4.770 -7.106 1.00 74.33 12 LYS A CA 14
ATOM 14807 C C . LYS A 1 3 ? 20.728 5.440 -6.132 1.00 21.21 12 LYS A C 14
ATOM 14808 O O . LYS A 1 3 ? 21.132 5.909 -5.068 1.00 61.02 12 LYS A O 14
ATOM 14823 N N . ARG A 1 4 ? 19.452 5.480 -6.502 1.00 74.33 13 ARG A N 14
ATOM 14824 C CA . ARG A 1 4 ? 18.430 6.092 -5.661 1.00 41.53 13 ARG A CA 14
ATOM 14825 C C . ARG A 1 4 ? 17.041 5.587 -6.038 1.00 53.24 13 ARG A C 14
ATOM 14826 O O . ARG A 1 4 ? 16.586 5.737 -7.172 1.00 60.34 13 ARG A O 14
ATOM 14844 N N . PRO A 1 5 ? 16.350 4.974 -5.066 1.00 40.33 14 PRO A N 14
ATOM 14845 C CA . PRO A 1 5 ? 15.003 4.434 -5.271 1.00 70.03 14 PRO A CA 14
ATOM 14846 C C . PRO A 1 5 ? 13.960 5.531 -5.453 1.00 0.02 14 PRO A C 14
ATOM 14847 O O . PRO A 1 5 ? 14.130 6.650 -4.967 1.00 4.21 14 PRO A O 14
ATOM 14855 N N . LEU A 1 6 ? 12.881 5.205 -6.155 1.00 14.12 15 LEU A N 14
ATOM 14856 C CA . LEU A 1 6 ? 11.810 6.163 -6.402 1.00 62.42 15 LEU A CA 14
ATOM 14857 C C . LEU A 1 6 ? 10.759 6.101 -5.297 1.00 62.40 15 LEU A C 14
ATOM 14858 O O . LEU A 1 6 ? 10.804 5.226 -4.433 1.00 41.14 15 LEU A O 14
ATOM 14873 N N . ASP A 1 7 ? 9.815 7.035 -5.333 1.00 31.15 16 ASP A N 14
ATOM 14874 C CA . ASP A 1 7 ? 8.751 7.086 -4.337 1.00 40.23 16 ASP A CA 14
ATOM 14875 C C . ASP A 1 7 ? 8.010 5.754 -4.267 1.00 73.35 16 ASP A C 14
ATOM 14876 O O . ASP A 1 7 ? 8.125 5.019 -3.286 1.00 12.24 16 ASP A O 14
ATOM 14884 N N . ALA A 1 8 ? 7.247 5.451 -5.312 1.00 33.33 17 ALA A N 14
ATOM 14885 C CA . ALA A 1 8 ? 6.487 4.209 -5.370 1.00 72.22 17 ALA A CA 14
ATOM 14886 C C . ALA A 1 8 ? 7.387 3.003 -5.120 1.00 33.40 17 ALA A C 14
ATOM 14887 O O . ALA A 1 8 ? 6.927 1.958 -4.660 1.00 31.41 17 ALA A O 14
ATOM 14894 N N . GLU A 1 9 ? 8.671 3.156 -5.427 1.00 61.04 18 GLU A N 14
ATOM 14895 C CA . GLU A 1 9 ? 9.635 2.077 -5.237 1.00 61.53 18 GLU A CA 14
ATOM 14896 C C . GLU A 1 9 ? 9.896 1.838 -3.752 1.00 11.44 18 GLU A C 14
ATOM 14897 O O . GLU A 1 9 ? 10.055 0.697 -3.314 1.00 63.32 18 GLU A O 14
ATOM 14907 N N . THR A 1 10 ? 9.942 2.920 -2.982 1.00 31.20 19 THR A N 14
ATOM 14908 C CA . THR A 1 10 ? 10.186 2.829 -1.548 1.00 33.42 19 THR A CA 14
ATOM 14909 C C . THR A 1 10 ? 9.122 1.980 -0.862 1.00 11.52 19 THR A C 14
ATOM 14910 O O . THR A 1 10 ? 9.439 1.021 -0.159 1.00 51.34 19 THR A O 14
ATOM 14921 N N . ILE A 1 11 ? 7.860 2.337 -1.073 1.00 74.31 20 ILE A N 14
ATOM 14922 C CA . ILE A 1 11 ? 6.750 1.606 -0.476 1.00 53.34 20 ILE A CA 14
ATOM 14923 C C . ILE A 1 11 ? 6.621 0.212 -1.080 1.00 51.10 20 ILE A C 14
ATOM 14924 O O . ILE A 1 11 ? 6.485 -0.778 -0.361 1.00 74.03 20 ILE A O 14
ATOM 14939 N N . ARG A 1 12 ? 6.666 0.142 -2.407 1.00 65.40 21 ARG A N 14
ATOM 14940 C CA . ARG A 1 12 ? 6.555 -1.131 -3.109 1.00 71.54 21 ARG A CA 14
ATOM 14941 C C . ARG A 1 12 ? 7.575 -2.135 -2.580 1.00 64.11 21 ARG A C 14
ATOM 14942 O O . ARG A 1 12 ? 7.231 -3.268 -2.244 1.00 62.42 21 ARG A O 14
ATOM 14960 N N . LYS A 1 13 ? 8.832 -1.711 -2.508 1.00 24.31 22 LYS A N 14
ATOM 14961 C CA . LYS A 1 13 ? 9.904 -2.571 -2.019 1.00 30.42 22 LYS A CA 14
ATOM 14962 C C . LYS A 1 13 ? 9.722 -2.876 -0.536 1.00 32.44 22 LYS A C 14
ATOM 14963 O O . LYS A 1 13 ? 10.031 -3.976 -0.076 1.00 62.02 22 LYS A O 14
ATOM 14978 N N . LEU A 1 14 ? 9.218 -1.898 0.207 1.00 73.40 23 LEU A N 14
ATOM 14979 C CA . LEU A 1 14 ? 8.992 -2.062 1.639 1.00 45.13 23 LEU A CA 14
ATOM 14980 C C . LEU A 1 14 ? 8.089 -3.261 1.914 1.00 64.41 23 LEU A C 14
ATOM 14981 O O . LEU A 1 14 ? 8.402 -4.106 2.753 1.00 30.02 23 LEU A O 14
ATOM 14996 N N . ILE A 1 15 ? 6.969 -3.326 1.202 1.00 3.55 24 ILE A N 14
ATOM 14997 C CA . ILE A 1 15 ? 6.023 -4.422 1.367 1.00 43.34 24 ILE A CA 14
ATOM 14998 C C . ILE A 1 15 ? 6.565 -5.714 0.763 1.00 21.45 24 ILE A C 14
ATOM 14999 O O . ILE A 1 15 ? 6.448 -6.785 1.355 1.00 63.10 24 ILE A O 14
ATOM 15014 N N . GLU A 1 16 ? 7.161 -5.601 -0.421 1.00 31.11 25 GLU A N 14
ATOM 15015 C CA . GLU A 1 16 ? 7.722 -6.760 -1.106 1.00 40.12 25 GLU A CA 14
ATOM 15016 C C . GLU A 1 16 ? 8.712 -7.495 -0.208 1.00 12.21 25 GLU A C 14
ATOM 15017 O O . GLU A 1 16 ? 8.786 -8.724 -0.223 1.00 23.43 25 GLU A O 14
ATOM 15027 N N . SER A 1 17 ? 9.472 -6.735 0.573 1.00 64.30 26 SER A N 14
ATOM 15028 C CA . SER A 1 17 ? 10.461 -7.312 1.476 1.00 12.43 26 SER A CA 14
ATOM 15029 C C . SER A 1 17 ? 9.810 -7.763 2.779 1.00 14.21 26 SER A C 14
ATOM 15030 O O . SER A 1 17 ? 10.114 -8.836 3.300 1.00 35.01 26 SER A O 14
ATOM 15037 N N . GLY A 1 18 ? 8.911 -6.934 3.302 1.00 43.22 27 GLY A N 14
ATOM 15038 C CA . GLY A 1 18 ? 8.232 -7.264 4.541 1.00 34.53 27 GLY A CA 14
ATOM 15039 C C . GLY A 1 18 ? 7.440 -8.553 4.442 1.00 64.32 27 GLY A C 14
ATOM 15040 O O . GLY A 1 18 ? 7.531 -9.413 5.318 1.00 52.22 27 GLY A O 14
ATOM 15044 N N . LEU A 1 19 ? 6.661 -8.686 3.375 1.00 52.31 28 LEU A N 14
ATOM 15045 C CA . LEU A 1 19 ? 5.848 -9.880 3.166 1.00 63.42 28 LEU A CA 14
ATOM 15046 C C . LEU A 1 19 ? 6.707 -11.047 2.690 1.00 21.05 28 LEU A C 14
ATOM 15047 O O . LEU A 1 19 ? 7.790 -10.865 2.131 1.00 40.43 28 LEU A O 14
ATOM 15062 N N . PRO A 1 20 ? 6.214 -12.274 2.913 1.00 13.43 29 PRO A N 14
ATOM 15063 C CA . PRO A 1 20 ? 6.920 -13.495 2.511 1.00 35.50 29 PRO A CA 14
ATOM 15064 C C . PRO A 1 20 ? 6.951 -13.676 0.997 1.00 40.10 29 PRO A C 14
ATOM 15065 O O . PRO A 1 20 ? 8.021 -13.761 0.396 1.00 31.12 29 PRO A O 14
ATOM 15073 N N . GLU A 1 21 ? 5.771 -13.733 0.388 1.00 23.25 30 GLU A N 14
ATOM 15074 C CA . GLU A 1 21 ? 5.665 -13.903 -1.056 1.00 14.03 30 GLU A CA 14
ATOM 15075 C C . GLU A 1 21 ? 4.633 -12.944 -1.644 1.00 43.43 30 GLU A C 14
ATOM 15076 O O . GLU A 1 21 ? 4.117 -13.166 -2.738 1.00 35.31 30 GLU A O 14
ATOM 15086 N N . ALA A 1 22 ? 4.339 -11.878 -0.907 1.00 21.42 31 ALA A N 14
ATOM 15087 C CA . ALA A 1 22 ? 3.371 -10.884 -1.354 1.00 12.34 31 ALA A CA 14
ATOM 15088 C C . ALA A 1 22 ? 3.954 -10.008 -2.458 1.00 24.40 31 ALA A C 14
ATOM 15089 O O . ALA A 1 22 ? 5.025 -9.423 -2.297 1.00 23.33 31 ALA A O 14
ATOM 15096 N N . ARG A 1 23 ? 3.243 -9.923 -3.578 1.00 42.13 32 ARG A N 14
ATOM 15097 C CA . ARG A 1 23 ? 3.692 -9.119 -4.708 1.00 53.32 32 ARG A CA 14
ATOM 15098 C C . ARG A 1 23 ? 2.961 -7.781 -4.747 1.00 40.11 32 ARG A C 14
ATOM 15099 O O . ARG A 1 23 ? 1.767 -7.721 -5.041 1.00 1.42 32 ARG A O 14
ATOM 15117 N N . VAL A 1 24 ? 3.687 -6.707 -4.449 1.00 54.42 33 VAL A N 14
ATOM 15118 C CA . VAL A 1 24 ? 3.109 -5.369 -4.450 1.00 14.34 33 VAL A CA 14
ATOM 15119 C C . VAL A 1 24 ? 3.721 -4.508 -5.549 1.00 21.42 33 VAL A C 14
ATOM 15120 O O . VAL A 1 24 ? 4.937 -4.497 -5.739 1.00 5.21 33 VAL A O 14
ATOM 15133 N N . ASP A 1 25 ? 2.871 -3.784 -6.269 1.00 12.10 34 ASP A N 14
ATOM 15134 C CA . ASP A 1 25 ? 3.328 -2.916 -7.349 1.00 54.41 34 ASP A CA 14
ATOM 15135 C C . ASP A 1 25 ? 2.638 -1.559 -7.283 1.00 20.44 34 ASP A C 14
ATOM 15136 O O . ASP A 1 25 ? 1.414 -1.466 -7.387 1.00 42.23 34 ASP A O 14
ATOM 15144 N N . VAL A 1 26 ? 3.430 -0.505 -7.109 1.00 21.23 35 VAL A N 14
ATOM 15145 C CA . VAL A 1 26 ? 2.895 0.849 -7.030 1.00 24.13 35 VAL A CA 14
ATOM 15146 C C . VAL A 1 26 ? 3.493 1.740 -8.113 1.00 11.20 35 VAL A C 14
ATOM 15147 O O . VAL A 1 26 ? 4.709 1.775 -8.300 1.00 53.25 35 VAL A O 14
ATOM 15160 N N . GLN A 1 27 ? 2.630 2.459 -8.823 1.00 32.05 36 GLN A N 14
ATOM 15161 C CA . GLN A 1 27 ? 3.074 3.351 -9.888 1.00 14.22 36 GLN A CA 14
ATOM 15162 C C . GLN A 1 27 ? 2.404 4.716 -9.769 1.00 11.32 36 GLN A C 14
ATOM 15163 O O . GLN A 1 27 ? 1.180 4.824 -9.816 1.00 74.43 36 GLN A O 14
ATOM 15175 N N . GLY A 1 28 ? 3.216 5.757 -9.616 1.00 43.40 37 GLY A N 14
ATOM 15176 C CA . GLY A 1 28 ? 2.685 7.102 -9.492 1.00 53.15 37 GLY A CA 14
ATOM 15177 C C . GLY A 1 28 ? 3.465 7.945 -8.503 1.00 20.34 37 GLY A C 14
ATOM 15178 O O . GLY A 1 28 ? 4.587 7.600 -8.134 1.00 51.03 37 GLY A O 14
ATOM 15182 N N . GLU A 1 29 ? 2.870 9.054 -8.075 1.00 11.12 38 GLU A N 14
ATOM 15183 C CA . GLU A 1 29 ? 3.519 9.950 -7.125 1.00 13.22 38 GLU A CA 14
ATOM 15184 C C . GLU A 1 29 ? 2.545 10.384 -6.034 1.00 73.34 38 GLU A C 14
ATOM 15185 O O . GLU A 1 29 ? 1.364 10.039 -6.068 1.00 40.51 38 GLU A O 14
ATOM 15195 N N . ASP A 1 30 ? 3.049 11.142 -5.067 1.00 62.13 39 ASP A N 14
ATOM 15196 C CA . ASP A 1 30 ? 2.224 11.625 -3.964 1.00 34.04 39 ASP A CA 14
ATOM 15197 C C . ASP A 1 30 ? 1.382 12.820 -4.399 1.00 51.31 39 ASP A C 14
ATOM 15198 O O . ASP A 1 30 ? 1.808 13.625 -5.227 1.00 44.45 39 ASP A O 14
ATOM 15206 N N . GLY A 1 31 ? 0.182 12.928 -3.837 1.00 61.22 40 GLY A N 14
ATOM 15207 C CA . GLY A 1 31 ? -0.702 14.028 -4.179 1.00 11.31 40 GLY A CA 14
ATOM 15208 C C . GLY A 1 31 ? -1.296 13.882 -5.566 1.00 75.52 40 GLY A C 14
ATOM 15209 O O . GLY A 1 31 ? -1.781 14.854 -6.146 1.00 52.35 40 GLY A O 14
ATOM 15213 N N . VAL A 1 32 ? -1.258 12.666 -6.101 1.00 42.15 41 VAL A N 14
ATOM 15214 C CA . VAL A 1 32 ? -1.796 12.397 -7.428 1.00 33.21 41 VAL A CA 14
ATOM 15215 C C . VAL A 1 32 ? -2.430 11.012 -7.494 1.00 1.03 41 VAL A C 14
ATOM 15216 O O . VAL A 1 32 ? -2.203 10.171 -6.623 1.00 1.22 41 VAL A O 14
ATOM 15229 N N . HIS A 1 33 ? -3.226 10.780 -8.533 1.00 3.44 42 HIS A N 14
ATOM 15230 C CA . HIS A 1 33 ? -3.891 9.495 -8.714 1.00 13.32 42 HIS A CA 14
ATOM 15231 C C . HIS A 1 33 ? -2.908 8.437 -9.208 1.00 25.01 42 HIS A C 14
ATOM 15232 O O . HIS A 1 33 ? -2.473 8.469 -10.358 1.00 3.24 42 HIS A O 14
ATOM 15245 N N . PHE A 1 34 ? -2.561 7.504 -8.329 1.00 41.24 43 PHE A N 14
ATOM 15246 C CA . PHE A 1 34 ? -1.627 6.437 -8.673 1.00 23.45 43 PHE A CA 14
ATOM 15247 C C . PHE A 1 34 ? -2.317 5.077 -8.639 1.00 21.41 43 PHE A C 14
ATOM 15248 O O . PHE A 1 34 ? -3.430 4.948 -8.129 1.00 51.32 43 PHE A O 14
ATOM 15264 N N . GLU A 1 35 ? -1.649 4.067 -9.186 1.00 5.01 44 GLU A N 14
ATOM 15265 C CA . GLU A 1 35 ? -2.199 2.717 -9.220 1.00 43.11 44 GLU A CA 14
ATOM 15266 C C . GLU A 1 35 ? -1.335 1.758 -8.406 1.00 50.45 44 GLU A C 14
ATOM 15267 O O . GLU A 1 35 ? -0.126 1.667 -8.613 1.00 2.54 44 GLU A O 14
ATOM 15277 N N . ALA A 1 36 ? -1.966 1.046 -7.478 1.00 14.20 45 ALA A N 14
ATOM 15278 C CA . ALA A 1 36 ? -1.257 0.092 -6.633 1.00 2.33 45 ALA A CA 14
ATOM 15279 C C . ALA A 1 36 ? -1.937 -1.272 -6.654 1.00 14.12 45 ALA A C 14
ATOM 15280 O O . ALA A 1 36 ? -3.132 -1.388 -6.377 1.00 2.01 45 ALA A O 14
ATOM 15287 N N . THR A 1 37 ? -1.170 -2.306 -6.988 1.00 70.03 46 THR A N 14
ATOM 15288 C CA . THR A 1 37 ? -1.700 -3.663 -7.047 1.00 12.43 46 THR A CA 14
ATOM 15289 C C . THR A 1 37 ? -0.947 -4.589 -6.098 1.00 54.00 46 THR A C 14
ATOM 15290 O O . THR A 1 37 ? 0.224 -4.899 -6.316 1.00 54.31 46 THR A O 14
ATOM 15301 N N . VAL A 1 38 ? -1.627 -5.028 -5.044 1.00 21.10 47 VAL A N 14
ATOM 15302 C CA . VAL A 1 38 ? -1.023 -5.921 -4.063 1.00 64.54 47 VAL A CA 14
ATOM 15303 C C . VAL A 1 38 ? -1.661 -7.305 -4.112 1.00 63.50 47 VAL A C 14
ATOM 15304 O O . VAL A 1 38 ? -2.878 -7.435 -4.230 1.00 74.52 47 VAL A O 14
ATOM 15317 N N . VAL A 1 39 ? -0.828 -8.337 -4.021 1.00 13.23 48 VAL A N 14
ATOM 15318 C CA . VAL A 1 39 ? -1.310 -9.713 -4.055 1.00 70.32 48 VAL A CA 14
ATOM 15319 C C . VAL A 1 39 ? -0.623 -10.562 -2.991 1.00 62.12 48 VAL A C 14
ATOM 15320 O O . VAL A 1 39 ? 0.602 -10.681 -2.974 1.00 10.33 48 VAL A O 14
ATOM 15333 N N . SER A 1 40 ? -1.419 -11.150 -2.105 1.00 73.11 49 SER A N 14
ATOM 15334 C CA . SER A 1 40 ? -0.888 -11.986 -1.036 1.00 50.14 49 SER A CA 14
ATOM 15335 C C . SER A 1 40 ? -2.011 -12.726 -0.314 1.00 25.22 49 SER A C 14
ATOM 15336 O O . SER A 1 40 ? -3.192 -12.409 -0.462 1.00 43.31 49 SER A O 14
ATOM 15343 N N . PRO A 1 41 ? -1.636 -13.735 0.485 1.00 50.20 50 PRO A N 14
ATOM 15344 C CA . PRO A 1 41 ? -2.595 -14.541 1.247 1.00 10.22 50 PRO A CA 14
ATOM 15345 C C . PRO A 1 41 ? -3.242 -13.753 2.381 1.00 10.14 50 PRO A C 14
ATOM 15346 O O . PRO A 1 41 ? -4.318 -14.108 2.860 1.00 32.31 50 PRO A O 14
ATOM 15354 N N . ALA A 1 42 ? -2.579 -12.683 2.805 1.00 24.53 51 ALA A N 14
ATOM 15355 C CA . ALA A 1 42 ? -3.092 -11.844 3.881 1.00 24.34 51 ALA A CA 14
ATOM 15356 C C . ALA A 1 42 ? -4.567 -11.520 3.670 1.00 22.24 51 ALA A C 14
ATOM 15357 O O . ALA A 1 42 ? -5.373 -11.618 4.595 1.00 40.43 51 ALA A O 14
ATOM 15364 N N . PHE A 1 43 ? -4.913 -11.132 2.447 1.00 71.51 52 PHE A N 14
ATOM 15365 C CA . PHE A 1 43 ? -6.291 -10.791 2.115 1.00 72.03 52 PHE A CA 14
ATOM 15366 C C . PHE A 1 43 ? -7.089 -12.041 1.756 1.00 13.22 52 PHE A C 14
ATOM 15367 O O . PHE A 1 43 ? -7.963 -12.007 0.889 1.00 64.42 52 PHE A O 14
ATOM 15383 N N . VAL A 1 44 ? -6.781 -13.146 2.427 1.00 43.21 53 VAL A N 14
ATOM 15384 C CA . VAL A 1 44 ? -7.468 -14.408 2.180 1.00 42.55 53 VAL A CA 14
ATOM 15385 C C . VAL A 1 44 ? -8.980 -14.237 2.267 1.00 62.54 53 VAL A C 14
ATOM 15386 O O . VAL A 1 44 ? -9.493 -13.614 3.196 1.00 61.30 53 VAL A O 14
ATOM 15399 N N . GLY A 1 45 ? -9.691 -14.794 1.291 1.00 72.14 54 GLY A N 14
ATOM 15400 C CA . GLY A 1 45 ? -11.138 -14.692 1.276 1.00 71.24 54 GLY A CA 14
ATOM 15401 C C . GLY A 1 45 ? -11.617 -13.261 1.125 1.00 54.45 54 GLY A C 14
ATOM 15402 O O . GLY A 1 45 ? -11.834 -12.785 0.010 1.00 71.13 54 GLY A O 14
ATOM 15406 N N . LYS A 1 46 ? -11.785 -12.573 2.249 1.00 43.12 55 LYS A N 14
ATOM 15407 C CA . LYS A 1 46 ? -12.241 -11.189 2.239 1.00 23.41 55 LYS A CA 14
ATOM 15408 C C . LYS A 1 46 ? -11.216 -10.273 2.900 1.00 43.12 55 LYS A C 14
ATOM 15409 O O . LYS A 1 46 ? -10.978 -10.360 4.104 1.00 45.43 55 LYS A O 14
ATOM 15424 N N . ALA A 1 47 ? -10.614 -9.394 2.106 1.00 34.14 56 ALA A N 14
ATOM 15425 C CA . ALA A 1 47 ? -9.618 -8.459 2.615 1.00 41.45 56 ALA A CA 14
ATOM 15426 C C . ALA A 1 47 ? -10.200 -7.587 3.722 1.00 53.22 56 ALA A C 14
ATOM 15427 O O . ALA A 1 47 ? -11.013 -6.695 3.479 1.00 45.22 56 ALA A O 14
ATOM 15434 N N . PRO A 1 48 ? -9.776 -7.849 4.968 1.00 31.15 57 PRO A N 14
ATOM 15435 C CA . PRO A 1 48 ? -10.243 -7.097 6.136 1.00 50.34 57 PRO A CA 14
ATOM 15436 C C . PRO A 1 48 ? -9.717 -5.667 6.154 1.00 30.40 57 PRO A C 14
ATOM 15437 O O . PRO A 1 48 ? -8.782 -5.329 5.427 1.00 64.11 57 PRO A O 14
ATOM 15445 N N . LEU A 1 49 ? -10.323 -4.828 6.987 1.00 54.15 58 LEU A N 14
ATOM 15446 C CA . LEU A 1 49 ? -9.916 -3.432 7.100 1.00 15.14 58 LEU A CA 14
ATOM 15447 C C . LEU A 1 49 ? -8.457 -3.324 7.532 1.00 20.53 58 LEU A C 14
ATOM 15448 O O . LEU A 1 49 ? -7.787 -2.331 7.247 1.00 55.24 58 LEU A O 14
ATOM 15463 N N . ALA A 1 50 ? -7.971 -4.352 8.219 1.00 72.11 59 ALA A N 14
ATOM 15464 C CA . ALA A 1 50 ? -6.590 -4.374 8.686 1.00 34.11 59 ALA A CA 14
ATOM 15465 C C . ALA A 1 50 ? -5.613 -4.313 7.517 1.00 74.14 59 ALA A C 14
ATOM 15466 O O . ALA A 1 50 ? -4.713 -3.475 7.491 1.00 71.53 59 ALA A O 14
ATOM 15473 N N . ARG A 1 51 ? -5.798 -5.207 6.551 1.00 53.03 60 ARG A N 14
ATOM 15474 C CA . ARG A 1 51 ? -4.931 -5.256 5.379 1.00 55.03 60 ARG A CA 14
ATOM 15475 C C . ARG A 1 51 ? -5.156 -4.040 4.485 1.00 72.45 60 ARG A C 14
ATOM 15476 O O . ARG A 1 51 ? -4.207 -3.460 3.958 1.00 64.05 60 ARG A O 14
ATOM 15494 N N . HIS A 1 52 ? -6.419 -3.658 4.320 1.00 52.41 61 HIS A N 14
ATOM 15495 C CA . HIS A 1 52 ? -6.769 -2.512 3.490 1.00 71.21 61 HIS A CA 14
ATOM 15496 C C . HIS A 1 52 ? -6.083 -1.246 3.995 1.00 41.02 61 HIS A C 14
ATOM 15497 O O . HIS A 1 52 ? -5.402 -0.553 3.240 1.00 13.23 61 HIS A O 14
ATOM 15510 N N . ARG A 1 53 ? -6.267 -0.951 5.278 1.00 51.34 62 ARG A N 14
ATOM 15511 C CA . ARG A 1 53 ? -5.667 0.232 5.884 1.00 51.31 62 ARG A CA 14
ATOM 15512 C C . ARG A 1 53 ? -4.146 0.111 5.923 1.00 35.13 62 ARG A C 14
ATOM 15513 O O . ARG A 1 53 ? -3.431 1.094 5.735 1.00 23.43 62 ARG A O 14
ATOM 15531 N N . MET A 1 54 ? -3.660 -1.101 6.167 1.00 63.20 63 MET A N 14
ATOM 15532 C CA . MET A 1 54 ? -2.224 -1.350 6.230 1.00 21.23 63 MET A CA 14
ATOM 15533 C C . MET A 1 54 ? -1.541 -0.915 4.937 1.00 52.41 63 MET A C 14
ATOM 15534 O O . MET A 1 54 ? -0.518 -0.231 4.964 1.00 24.42 63 MET A O 14
ATOM 15546 N N . VAL A 1 55 ? -2.113 -1.317 3.806 1.00 43.51 64 VAL A N 14
ATOM 15547 C CA . VAL A 1 55 ? -1.558 -0.969 2.503 1.00 64.24 64 VAL A CA 14
ATOM 15548 C C . VAL A 1 55 ? -1.706 0.523 2.225 1.00 24.12 64 VAL A C 14
ATOM 15549 O O . VAL A 1 55 ? -0.796 1.159 1.692 1.00 70.22 64 VAL A O 14
ATOM 15562 N N . TYR A 1 56 ? -2.858 1.076 2.589 1.00 1.53 65 TYR A N 14
ATOM 15563 C CA . TYR A 1 56 ? -3.126 2.493 2.377 1.00 32.05 65 TYR A CA 14
ATOM 15564 C C . TYR A 1 56 ? -2.140 3.357 3.156 1.00 5.12 65 TYR A C 14
ATOM 15565 O O . TYR A 1 56 ? -1.724 4.417 2.690 1.00 65.32 65 TYR A O 14
ATOM 15582 N N . ALA A 1 57 ? -1.769 2.894 4.345 1.00 73.13 66 ALA A N 14
ATOM 15583 C CA . ALA A 1 57 ? -0.830 3.622 5.190 1.00 63.22 66 ALA A CA 14
ATOM 15584 C C . ALA A 1 57 ? 0.597 3.487 4.667 1.00 73.33 66 ALA A C 14
ATOM 15585 O O . ALA A 1 57 ? 1.328 4.473 4.564 1.00 55.11 66 ALA A O 14
ATOM 15592 N N . THR A 1 58 ? 0.987 2.259 4.339 1.00 5.21 67 THR A N 14
ATOM 15593 C CA . THR A 1 58 ? 2.327 1.994 3.829 1.00 63.51 67 THR A CA 14
ATOM 15594 C C . THR A 1 58 ? 2.572 2.732 2.518 1.00 64.42 67 THR A C 14
ATOM 15595 O O . THR A 1 58 ? 3.692 3.158 2.233 1.00 65.02 67 THR A O 14
ATOM 15606 N N . LEU A 1 59 ? 1.518 2.882 1.723 1.00 62.32 68 LEU A N 14
ATOM 15607 C CA . LEU A 1 59 ? 1.619 3.570 0.441 1.00 33.12 68 LEU A CA 14
ATOM 15608 C C . LEU A 1 59 ? 1.485 5.079 0.621 1.00 34.02 68 LEU A C 14
ATOM 15609 O O . LEU A 1 59 ? 1.656 5.845 -0.326 1.00 42.42 68 LEU A O 14
ATOM 15624 N N . GLY A 1 60 ? 1.177 5.499 1.845 1.00 12.13 69 GLY A N 14
ATOM 15625 C CA . GLY A 1 60 ? 1.027 6.915 2.126 1.00 43.11 69 GLY A CA 14
ATOM 15626 C C . GLY A 1 60 ? 0.437 7.679 0.959 1.00 31.20 69 GLY A C 14
ATOM 15627 O O . GLY A 1 60 ? 1.167 8.245 0.146 1.00 42.55 69 GLY A O 14
ATOM 15631 N N . GLU A 1 61 ? -0.890 7.695 0.874 1.00 32.15 70 GLU A N 14
ATOM 15632 C CA . GLU A 1 61 ? -1.577 8.394 -0.206 1.00 20.21 70 GLU A CA 14
ATOM 15633 C C . GLU A 1 61 ? -2.003 9.792 0.235 1.00 24.02 70 GLU A C 14
ATOM 15634 O O . GLU A 1 61 ? -1.991 10.736 -0.558 1.00 43.15 70 GLU A O 14
ATOM 15644 N N . LEU A 1 62 ? -2.378 9.918 1.503 1.00 52.53 71 LEU A N 14
ATOM 15645 C CA . LEU A 1 62 ? -2.808 11.199 2.050 1.00 64.01 71 LEU A CA 14
ATOM 15646 C C . LEU A 1 62 ? -1.616 11.993 2.576 1.00 72.45 71 LEU A C 14
ATOM 15647 O O . LEU A 1 62 ? -1.782 13.056 3.176 1.00 13.42 71 LEU A O 14
ATOM 15662 N N . MET A 1 63 ? -0.416 11.472 2.347 1.00 14.15 72 MET A N 14
ATOM 15663 C CA . MET A 1 63 ? 0.803 12.135 2.794 1.00 71.22 72 MET A CA 14
ATOM 15664 C C . MET A 1 63 ? 1.084 13.380 1.959 1.00 14.34 72 MET A C 14
ATOM 15665 O O . MET A 1 63 ? 1.953 14.182 2.295 1.00 31.33 72 MET A O 14
ATOM 15677 N N . GLY A 1 64 ? 0.343 13.533 0.866 1.00 34.21 73 GLY A N 14
ATOM 15678 C CA . GLY A 1 64 ? 0.527 14.682 -0.001 1.00 12.43 73 GLY A CA 14
ATOM 15679 C C . GLY A 1 64 ? -0.771 15.151 -0.627 1.00 5.02 73 GLY A C 14
ATOM 15680 O O . GLY A 1 64 ? -0.958 16.344 -0.866 1.00 5.24 73 GLY A O 14
ATOM 15684 N N . GLY A 1 65 ? -1.672 14.211 -0.894 1.00 4.15 74 GLY A N 14
ATOM 15685 C CA . GLY A 1 65 ? -2.947 14.555 -1.495 1.00 15.24 74 GLY A CA 14
ATOM 15686 C C . GLY A 1 65 ? -3.663 13.347 -2.067 1.00 61.34 74 GLY A C 14
ATOM 15687 O O . GLY A 1 65 ? -3.431 12.965 -3.213 1.00 41.34 74 GLY A O 14
ATOM 15691 N N . ALA A 1 66 ? -4.536 12.745 -1.265 1.00 2.32 75 ALA A N 14
ATOM 15692 C CA . ALA A 1 66 ? -5.288 11.574 -1.698 1.00 33.30 75 ALA A CA 14
ATOM 15693 C C . ALA A 1 66 ? -6.539 11.980 -2.472 1.00 42.03 75 ALA A C 14
ATOM 15694 O O . ALA A 1 66 ? -7.377 12.727 -1.966 1.00 24.44 75 ALA A O 14
ATOM 15701 N N . ILE A 1 67 ? -6.657 11.483 -3.698 1.00 64.13 76 ILE A N 14
ATOM 15702 C CA . ILE A 1 67 ? -7.806 11.794 -4.540 1.00 4.10 76 ILE A CA 14
ATOM 15703 C C . ILE A 1 67 ? -8.656 10.554 -4.789 1.00 11.15 76 ILE A C 14
ATOM 15704 O O . ILE A 1 67 ? -8.211 9.428 -4.566 1.00 71.22 76 ILE A O 14
ATOM 15719 N N . HIS A 1 68 ? -9.882 10.769 -5.258 1.00 52.45 77 HIS A N 14
ATOM 15720 C CA . HIS A 1 68 ? -10.795 9.667 -5.540 1.00 74.12 77 HIS A CA 14
ATOM 15721 C C . HIS A 1 68 ? -10.429 8.981 -6.853 1.00 13.04 77 HIS A C 14
ATOM 15722 O O . HIS A 1 68 ? -11.303 8.614 -7.638 1.00 23.22 77 HIS A O 14
ATOM 15735 N N . ALA A 1 69 ? -9.132 8.812 -7.085 1.00 44.42 78 ALA A N 14
ATOM 15736 C CA . ALA A 1 69 ? -8.650 8.169 -8.301 1.00 31.33 78 ALA A CA 14
ATOM 15737 C C . ALA A 1 69 ? -7.570 7.140 -7.989 1.00 42.24 78 ALA A C 14
ATOM 15738 O O . ALA A 1 69 ? -6.608 6.985 -8.742 1.00 23.30 78 ALA A O 14
ATOM 15745 N N . LEU A 1 70 ? -7.734 6.439 -6.872 1.00 51.43 79 LEU A N 14
ATOM 15746 C CA . LEU A 1 70 ? -6.772 5.423 -6.459 1.00 51.53 79 LEU A CA 14
ATOM 15747 C C . LEU A 1 70 ? -7.239 4.030 -6.870 1.00 1.25 79 LEU A C 14
ATOM 15748 O O . LEU A 1 70 ? -8.425 3.713 -6.784 1.00 20.01 79 LEU A O 14
ATOM 15763 N N . GLN A 1 71 ? -6.298 3.204 -7.317 1.00 24.21 80 GLN A N 14
ATOM 15764 C CA . GLN A 1 71 ? -6.614 1.845 -7.741 1.00 31.34 80 GLN A CA 14
ATOM 15765 C C . GLN A 1 71 ? -5.911 0.822 -6.855 1.00 0.21 80 GLN A C 14
ATOM 15766 O O . GLN A 1 71 ? -4.681 0.747 -6.830 1.00 33.31 80 GLN A O 14
ATOM 15778 N N . LEU A 1 72 ? -6.698 0.036 -6.129 1.00 0.42 81 LEU A N 14
ATOM 15779 C CA . LEU A 1 72 ? -6.151 -0.985 -5.242 1.00 62.13 81 LEU A CA 14
ATOM 15780 C C . LEU A 1 72 ? -6.835 -2.329 -5.470 1.00 4.53 81 LEU A C 14
ATOM 15781 O O . LEU A 1 72 ? -8.052 -2.397 -5.645 1.00 44.51 81 LEU A O 14
ATOM 15796 N N . LYS A 1 73 ? -6.044 -3.397 -5.466 1.00 51.22 82 LYS A N 14
ATOM 15797 C CA . LYS A 1 73 ? -6.572 -4.741 -5.670 1.00 51.14 82 LYS A CA 14
ATOM 15798 C C . LYS A 1 73 ? -5.951 -5.724 -4.683 1.00 54.03 82 LYS A C 14
ATOM 15799 O O . LYS A 1 73 ? -4.749 -5.986 -4.723 1.00 33.34 82 LYS A O 14
ATOM 15814 N N . THR A 1 74 ? -6.780 -6.268 -3.796 1.00 32.32 83 THR A N 14
ATOM 15815 C CA . THR A 1 74 ? -6.313 -7.223 -2.798 1.00 1.24 83 THR A CA 14
ATOM 15816 C C . THR A 1 74 ? -6.875 -8.614 -3.064 1.00 12.21 83 THR A C 14
ATOM 15817 O O . THR A 1 74 ? -8.058 -8.872 -2.837 1.00 51.33 83 THR A O 14
ATOM 15828 N N . LEU A 1 75 ? -6.021 -9.510 -3.548 1.00 45.44 84 LEU A N 14
ATOM 15829 C CA . LEU A 1 75 ? -6.432 -10.878 -3.844 1.00 42.33 84 LEU A CA 14
ATOM 15830 C C . LEU A 1 75 ? -5.425 -11.882 -3.290 1.00 2.05 84 LEU A C 14
ATOM 15831 O O . LEU A 1 75 ? -4.284 -11.530 -2.988 1.00 42.30 84 LEU A O 14
ATOM 15846 N N . THR A 1 76 ? -5.853 -13.134 -3.164 1.00 72.52 85 THR A N 14
ATOM 15847 C CA . THR A 1 76 ? -4.990 -14.189 -2.648 1.00 31.24 85 THR A CA 14
ATOM 15848 C C . THR A 1 76 ? -3.913 -14.561 -3.662 1.00 63.35 85 THR A C 14
ATOM 15849 O O . THR A 1 76 ? -3.993 -14.222 -4.843 1.00 71.23 85 THR A O 14
ATOM 15860 N N . PRO A 1 77 ? -2.879 -15.275 -3.192 1.00 45.22 86 PRO A N 14
ATOM 15861 C CA . PRO A 1 77 ? -1.766 -15.709 -4.042 1.00 40.24 86 PRO A CA 14
ATOM 15862 C C . PRO A 1 77 ? -2.183 -16.785 -5.038 1.00 52.32 86 PRO A C 14
ATOM 15863 O O . PRO A 1 77 ? -1.438 -17.110 -5.963 1.00 61.44 86 PRO A O 14
ATOM 15871 N N . ASP A 1 78 ? -3.378 -17.333 -4.844 1.00 21.14 87 ASP A N 14
ATOM 15872 C CA . ASP A 1 78 ? -3.894 -18.372 -5.727 1.00 33.44 87 ASP A CA 14
ATOM 15873 C C . ASP A 1 78 ? -4.604 -17.758 -6.931 1.00 71.03 87 ASP A C 14
ATOM 15874 O O . ASP A 1 78 ? -4.739 -18.396 -7.974 1.00 35.04 87 ASP A O 14
ATOM 15882 N N . GLU A 1 79 ? -5.058 -16.519 -6.775 1.00 4.02 88 GLU A N 14
ATOM 15883 C CA . GLU A 1 79 ? -5.755 -15.821 -7.848 1.00 23.34 88 GLU A CA 14
ATOM 15884 C C . GLU A 1 79 ? -4.881 -14.717 -8.438 1.00 51.13 88 GLU A C 14
ATOM 15885 O O . GLU A 1 79 ? -5.369 -13.639 -8.776 1.00 23.52 88 GLU A O 14
ATOM 15895 N N . ALA A 1 80 ? -3.587 -14.996 -8.558 1.00 65.30 89 ALA A N 14
ATOM 15896 C CA . ALA A 1 80 ? -2.645 -14.028 -9.107 1.00 11.54 89 ALA A CA 14
ATOM 15897 C C . ALA A 1 80 ? -2.172 -14.450 -10.494 1.00 42.51 89 ALA A C 14
ATOM 15898 O O . ALA A 1 80 ? -1.088 -14.065 -10.934 1.00 30.33 89 ALA A O 14
ATOM 15905 N N . MET A 1 1 ? 9.644 -4.098 -17.364 1.00 12.54 10 MET A N 15
ATOM 15906 C CA . MET A 1 1 ? 9.376 -2.668 -17.445 1.00 11.25 10 MET A CA 15
ATOM 15907 C C . MET A 1 1 ? 10.612 -1.860 -17.064 1.00 62.52 10 MET A C 15
ATOM 15908 O O . MET A 1 1 ? 11.497 -2.355 -16.365 1.00 21.04 10 MET A O 15
ATOM 15920 N N . ARG A 1 2 ? 10.666 -0.615 -17.525 1.00 24.21 11 ARG A N 15
ATOM 15921 C CA . ARG A 1 2 ? 11.795 0.260 -17.233 1.00 70.04 11 ARG A CA 15
ATOM 15922 C C . ARG A 1 2 ? 11.325 1.549 -16.565 1.00 62.42 11 ARG A C 15
ATOM 15923 O O . ARG A 1 2 ? 10.958 2.512 -17.239 1.00 61.53 11 ARG A O 15
ATOM 15941 N N . LYS A 1 3 ? 11.338 1.560 -15.236 1.00 33.32 12 LYS A N 15
ATOM 15942 C CA . LYS A 1 3 ? 10.914 2.730 -14.476 1.00 2.43 12 LYS A CA 15
ATOM 15943 C C . LYS A 1 3 ? 11.971 3.122 -13.448 1.00 71.30 12 LYS A C 15
ATOM 15944 O O . LYS A 1 3 ? 12.359 4.287 -13.358 1.00 41.30 12 LYS A O 15
ATOM 15959 N N . ARG A 1 4 ? 12.432 2.144 -12.677 1.00 12.31 13 ARG A N 15
ATOM 15960 C CA . ARG A 1 4 ? 13.444 2.387 -11.656 1.00 24.12 13 ARG A CA 15
ATOM 15961 C C . ARG A 1 4 ? 13.265 3.769 -11.033 1.00 24.31 13 ARG A C 15
ATOM 15962 O O . ARG A 1 4 ? 14.184 4.589 -11.009 1.00 72.02 13 ARG A O 15
ATOM 15980 N N . PRO A 1 5 ? 12.056 4.034 -10.519 1.00 74.42 14 PRO A N 15
ATOM 15981 C CA . PRO A 1 5 ? 11.728 5.315 -9.886 1.00 22.41 14 PRO A CA 15
ATOM 15982 C C . PRO A 1 5 ? 12.445 5.505 -8.554 1.00 65.34 14 PRO A C 15
ATOM 15983 O O . PRO A 1 5 ? 13.382 4.773 -8.232 1.00 12.53 14 PRO A O 15
ATOM 15991 N N . LEU A 1 6 ? 12.000 6.490 -7.782 1.00 60.02 15 LEU A N 15
ATOM 15992 C CA . LEU A 1 6 ? 12.600 6.775 -6.483 1.00 73.41 15 LEU A CA 15
ATOM 15993 C C . LEU A 1 6 ? 11.528 6.900 -5.404 1.00 32.12 15 LEU A C 15
ATOM 15994 O O . LEU A 1 6 ? 11.836 7.069 -4.225 1.00 41.21 15 LEU A O 15
ATOM 16009 N N . ASP A 1 7 ? 10.268 6.814 -5.817 1.00 51.12 16 ASP A N 15
ATOM 16010 C CA . ASP A 1 7 ? 9.149 6.914 -4.886 1.00 2.43 16 ASP A CA 15
ATOM 16011 C C . ASP A 1 7 ? 8.410 5.584 -4.780 1.00 45.45 16 ASP A C 15
ATOM 16012 O O . ASP A 1 7 ? 8.542 4.868 -3.787 1.00 11.55 16 ASP A O 15
ATOM 16020 N N . ALA A 1 8 ? 7.633 5.261 -5.808 1.00 42.33 17 ALA A N 15
ATOM 16021 C CA . ALA A 1 8 ? 6.874 4.017 -5.830 1.00 55.13 17 ALA A CA 15
ATOM 16022 C C . ALA A 1 8 ? 7.741 2.836 -5.403 1.00 24.14 17 ALA A C 15
ATOM 16023 O O . ALA A 1 8 ? 7.240 1.850 -4.865 1.00 4.44 17 ALA A O 15
ATOM 16030 N N . GLU A 1 9 ? 9.043 2.946 -5.649 1.00 21.11 18 GLU A N 15
ATOM 16031 C CA . GLU A 1 9 ? 9.979 1.887 -5.291 1.00 12.52 18 GLU A CA 15
ATOM 16032 C C . GLU A 1 9 ? 10.217 1.856 -3.784 1.00 24.14 18 GLU A C 15
ATOM 16033 O O . GLU A 1 9 ? 10.426 0.794 -3.197 1.00 21.51 18 GLU A O 15
ATOM 16043 N N . THR A 1 10 ? 10.186 3.031 -3.163 1.00 24.41 19 THR A N 15
ATOM 16044 C CA . THR A 1 10 ? 10.401 3.142 -1.725 1.00 21.34 19 THR A CA 15
ATOM 16045 C C . THR A 1 10 ? 9.394 2.298 -0.952 1.00 12.25 19 THR A C 15
ATOM 16046 O O . THR A 1 10 ? 9.772 1.420 -0.177 1.00 40.24 19 THR A O 15
ATOM 16057 N N . ILE A 1 11 ? 8.111 2.568 -1.170 1.00 3.25 20 ILE A N 15
ATOM 16058 C CA . ILE A 1 11 ? 7.051 1.831 -0.495 1.00 34.45 20 ILE A CA 15
ATOM 16059 C C . ILE A 1 11 ? 6.904 0.427 -1.072 1.00 21.43 20 ILE A C 15
ATOM 16060 O O . ILE A 1 11 ? 6.607 -0.524 -0.349 1.00 64.21 20 ILE A O 15
ATOM 16075 N N . ARG A 1 12 ? 7.115 0.306 -2.379 1.00 34.01 21 ARG A N 15
ATOM 16076 C CA . ARG A 1 12 ? 7.006 -0.983 -3.053 1.00 12.03 21 ARG A CA 15
ATOM 16077 C C . ARG A 1 12 ? 8.027 -1.973 -2.502 1.00 22.00 21 ARG A C 15
ATOM 16078 O O . ARG A 1 12 ? 7.705 -3.131 -2.233 1.00 64.42 21 ARG A O 15
ATOM 16096 N N . LYS A 1 13 ? 9.262 -1.510 -2.336 1.00 1.13 22 LYS A N 15
ATOM 16097 C CA . LYS A 1 13 ? 10.332 -2.353 -1.816 1.00 23.01 22 LYS A CA 15
ATOM 16098 C C . LYS A 1 13 ? 10.126 -2.642 -0.333 1.00 63.34 22 LYS A C 15
ATOM 16099 O O . LYS A 1 13 ? 10.339 -3.764 0.127 1.00 63.11 22 LYS A O 15
ATOM 16114 N N . LEU A 1 14 ? 9.709 -1.622 0.411 1.00 50.12 23 LEU A N 15
ATOM 16115 C CA . LEU A 1 14 ? 9.472 -1.767 1.843 1.00 1.11 23 LEU A CA 15
ATOM 16116 C C . LEU A 1 14 ? 8.483 -2.894 2.120 1.00 52.44 23 LEU A C 15
ATOM 16117 O O . LEU A 1 14 ? 8.732 -3.760 2.960 1.00 63.14 23 LEU A O 15
ATOM 16132 N N . ILE A 1 15 ? 7.362 -2.879 1.408 1.00 31.14 24 ILE A N 15
ATOM 16133 C CA . ILE A 1 15 ? 6.337 -3.903 1.575 1.00 31.35 24 ILE A CA 15
ATOM 16134 C C . ILE A 1 15 ? 6.818 -5.252 1.052 1.00 52.21 24 ILE A C 15
ATOM 16135 O O . ILE A 1 15 ? 6.610 -6.284 1.690 1.00 3.12 24 ILE A O 15
ATOM 16150 N N . GLU A 1 16 ? 7.462 -5.236 -0.110 1.00 21.12 25 GLU A N 15
ATOM 16151 C CA . GLU A 1 16 ? 7.973 -6.459 -0.717 1.00 13.54 25 GLU A CA 15
ATOM 16152 C C . GLU A 1 16 ? 8.861 -7.222 0.261 1.00 51.33 25 GLU A C 15
ATOM 16153 O O . GLU A 1 16 ? 8.833 -8.452 0.314 1.00 33.24 25 GLU A O 15
ATOM 16163 N N . SER A 1 17 ? 9.649 -6.483 1.036 1.00 11.41 26 SER A N 15
ATOM 16164 C CA . SER A 1 17 ? 10.550 -7.089 2.010 1.00 2.22 26 SER A CA 15
ATOM 16165 C C . SER A 1 17 ? 9.788 -7.519 3.260 1.00 25.13 26 SER A C 15
ATOM 16166 O O . SER A 1 17 ? 10.011 -8.604 3.793 1.00 41.14 26 SER A O 15
ATOM 16173 N N . GLY A 1 18 ? 8.886 -6.658 3.721 1.00 64.23 27 GLY A N 15
ATOM 16174 C CA . GLY A 1 18 ? 8.105 -6.965 4.905 1.00 33.54 27 GLY A CA 15
ATOM 16175 C C . GLY A 1 18 ? 7.260 -8.212 4.734 1.00 3.11 27 GLY A C 15
ATOM 16176 O O . GLY A 1 18 ? 7.296 -9.115 5.572 1.00 43.20 27 GLY A O 15
ATOM 16180 N N . LEU A 1 19 ? 6.497 -8.265 3.648 1.00 22.33 28 LEU A N 15
ATOM 16181 C CA . LEU A 1 19 ? 5.638 -9.410 3.371 1.00 52.12 28 LEU A CA 15
ATOM 16182 C C . LEU A 1 19 ? 6.447 -10.572 2.801 1.00 61.31 28 LEU A C 15
ATOM 16183 O O . LEU A 1 19 ? 7.537 -10.394 2.256 1.00 64.44 28 LEU A O 15
ATOM 16198 N N . PRO A 1 20 ? 5.902 -11.791 2.926 1.00 32.22 29 PRO A N 15
ATOM 16199 C CA . PRO A 1 20 ? 6.554 -13.005 2.427 1.00 0.41 29 PRO A CA 15
ATOM 16200 C C . PRO A 1 20 ? 6.579 -13.065 0.903 1.00 42.15 29 PRO A C 15
ATOM 16201 O O . PRO A 1 20 ? 7.518 -12.582 0.271 1.00 13.01 29 PRO A O 15
ATOM 16209 N N . GLU A 1 21 ? 5.542 -13.660 0.322 1.00 42.02 30 GLU A N 15
ATOM 16210 C CA . GLU A 1 21 ? 5.447 -13.783 -1.128 1.00 3.33 30 GLU A CA 15
ATOM 16211 C C . GLU A 1 21 ? 4.389 -12.836 -1.686 1.00 34.01 30 GLU A C 15
ATOM 16212 O O . GLU A 1 21 ? 3.720 -13.148 -2.672 1.00 25.01 30 GLU A O 15
ATOM 16222 N N . ALA A 1 22 ? 4.241 -11.681 -1.047 1.00 62.30 31 ALA A N 15
ATOM 16223 C CA . ALA A 1 22 ? 3.265 -10.688 -1.480 1.00 61.00 31 ALA A CA 15
ATOM 16224 C C . ALA A 1 22 ? 3.829 -9.813 -2.594 1.00 72.34 31 ALA A C 15
ATOM 16225 O O . ALA A 1 22 ? 4.895 -9.216 -2.447 1.00 4.24 31 ALA A O 15
ATOM 16232 N N . ARG A 1 23 ? 3.106 -9.742 -3.707 1.00 3.23 32 ARG A N 15
ATOM 16233 C CA . ARG A 1 23 ? 3.536 -8.941 -4.847 1.00 54.02 32 ARG A CA 15
ATOM 16234 C C . ARG A 1 23 ? 2.940 -7.538 -4.781 1.00 24.30 32 ARG A C 15
ATOM 16235 O O . ARG A 1 23 ? 1.740 -7.352 -4.981 1.00 61.53 32 ARG A O 15
ATOM 16253 N N . VAL A 1 24 ? 3.788 -6.554 -4.499 1.00 31.51 33 VAL A N 15
ATOM 16254 C CA . VAL A 1 24 ? 3.345 -5.168 -4.406 1.00 23.53 33 VAL A CA 15
ATOM 16255 C C . VAL A 1 24 ? 3.871 -4.343 -5.577 1.00 15.23 33 VAL A C 15
ATOM 16256 O O . VAL A 1 24 ? 5.079 -4.265 -5.801 1.00 3.14 33 VAL A O 15
ATOM 16269 N N . ASP A 1 25 ? 2.955 -3.731 -6.320 1.00 5.43 34 ASP A N 15
ATOM 16270 C CA . ASP A 1 25 ? 3.327 -2.912 -7.468 1.00 13.14 34 ASP A CA 15
ATOM 16271 C C . ASP A 1 25 ? 2.566 -1.589 -7.460 1.00 14.31 34 ASP A C 15
ATOM 16272 O O . ASP A 1 25 ? 1.337 -1.567 -7.530 1.00 53.43 34 ASP A O 15
ATOM 16280 N N . VAL A 1 26 ? 3.305 -0.488 -7.373 1.00 32.14 35 VAL A N 15
ATOM 16281 C CA . VAL A 1 26 ? 2.701 0.839 -7.357 1.00 42.11 35 VAL A CA 15
ATOM 16282 C C . VAL A 1 26 ? 3.338 1.746 -8.402 1.00 1.14 35 VAL A C 15
ATOM 16283 O O . VAL A 1 26 ? 4.561 1.819 -8.512 1.00 24.21 35 VAL A O 15
ATOM 16296 N N . GLN A 1 27 ? 2.500 2.437 -9.169 1.00 74.42 36 GLN A N 15
ATOM 16297 C CA . GLN A 1 27 ? 2.982 3.341 -10.206 1.00 54.33 36 GLN A CA 15
ATOM 16298 C C . GLN A 1 27 ? 2.262 4.683 -10.136 1.00 23.11 36 GLN A C 15
ATOM 16299 O O . GLN A 1 27 ? 1.040 4.752 -10.259 1.00 53.32 36 GLN A O 15
ATOM 16311 N N . GLY A 1 28 ? 3.030 5.751 -9.937 1.00 44.11 37 GLY A N 15
ATOM 16312 C CA . GLY A 1 28 ? 2.448 7.078 -9.854 1.00 41.13 37 GLY A CA 15
ATOM 16313 C C . GLY A 1 28 ? 3.250 8.007 -8.964 1.00 24.34 37 GLY A C 15
ATOM 16314 O O . GLY A 1 28 ? 4.481 7.990 -8.987 1.00 53.11 37 GLY A O 15
ATOM 16318 N N . GLU A 1 29 ? 2.552 8.823 -8.180 1.00 15.12 38 GLU A N 15
ATOM 16319 C CA . GLU A 1 29 ? 3.208 9.766 -7.281 1.00 14.12 38 GLU A CA 15
ATOM 16320 C C . GLU A 1 29 ? 2.277 10.169 -6.142 1.00 42.25 38 GLU A C 15
ATOM 16321 O O . GLU A 1 29 ? 1.130 9.728 -6.078 1.00 13.02 38 GLU A O 15
ATOM 16331 N N . ASP A 1 30 ? 2.780 11.009 -5.244 1.00 54.52 39 ASP A N 15
ATOM 16332 C CA . ASP A 1 30 ? 1.995 11.472 -4.106 1.00 13.13 39 ASP A CA 15
ATOM 16333 C C . ASP A 1 30 ? 1.124 12.662 -4.495 1.00 23.24 39 ASP A C 15
ATOM 16334 O O . ASP A 1 30 ? 1.540 13.520 -5.274 1.00 34.11 39 ASP A O 15
ATOM 16342 N N . GLY A 1 31 ? -0.087 12.708 -3.949 1.00 1.20 40 GLY A N 15
ATOM 16343 C CA . GLY A 1 31 ? -0.997 13.797 -4.252 1.00 12.24 40 GLY A CA 15
ATOM 16344 C C . GLY A 1 31 ? -1.568 13.702 -5.653 1.00 15.03 40 GLY A C 15
ATOM 16345 O O . GLY A 1 31 ? -2.081 14.684 -6.190 1.00 15.32 40 GLY A O 15
ATOM 16349 N N . VAL A 1 32 ? -1.476 12.517 -6.249 1.00 34.24 41 VAL A N 15
ATOM 16350 C CA . VAL A 1 32 ? -1.987 12.298 -7.597 1.00 12.41 41 VAL A CA 15
ATOM 16351 C C . VAL A 1 32 ? -2.623 10.918 -7.726 1.00 34.32 41 VAL A C 15
ATOM 16352 O O . VAL A 1 32 ? -2.416 10.045 -6.882 1.00 75.34 41 VAL A O 15
ATOM 16365 N N . HIS A 1 33 ? -3.399 10.727 -8.789 1.00 11.21 42 HIS A N 15
ATOM 16366 C CA . HIS A 1 33 ? -4.065 9.451 -9.030 1.00 63.12 42 HIS A CA 15
ATOM 16367 C C . HIS A 1 33 ? -3.076 8.411 -9.546 1.00 22.00 42 HIS A C 15
ATOM 16368 O O . HIS A 1 33 ? -2.637 8.473 -10.695 1.00 75.12 42 HIS A O 15
ATOM 16381 N N . PHE A 1 34 ? -2.729 7.455 -8.689 1.00 25.24 43 PHE A N 15
ATOM 16382 C CA . PHE A 1 34 ? -1.790 6.403 -9.059 1.00 55.24 43 PHE A CA 15
ATOM 16383 C C . PHE A 1 34 ? -2.449 5.029 -8.967 1.00 61.44 43 PHE A C 15
ATOM 16384 O O . PHE A 1 34 ? -3.534 4.888 -8.402 1.00 0.35 43 PHE A O 15
ATOM 16400 N N . GLU A 1 35 ? -1.786 4.022 -9.525 1.00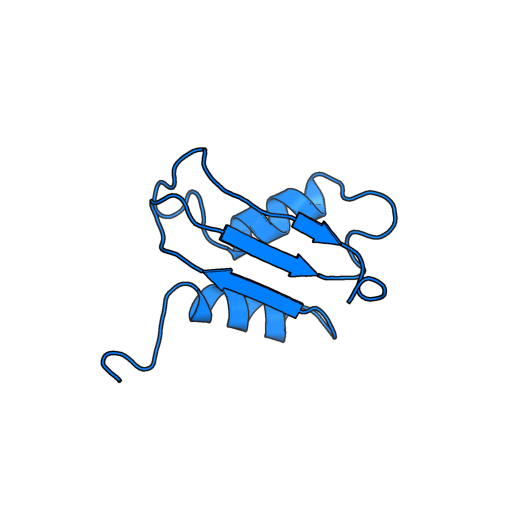 44.02 44 GLU A N 15
ATOM 16401 C CA . GLU A 1 35 ? -2.308 2.661 -9.507 1.00 70.43 44 GLU A CA 15
ATOM 16402 C C . GLU A 1 35 ? -1.383 1.733 -8.726 1.00 45.42 44 GLU A C 15
ATOM 16403 O O . GLU A 1 35 ? -0.204 1.597 -9.050 1.00 25.33 44 GLU A O 15
ATOM 16413 N N . ALA A 1 36 ? -1.926 1.097 -7.693 1.00 43.20 45 ALA A N 15
ATOM 16414 C CA . ALA A 1 36 ? -1.151 0.181 -6.865 1.00 5.44 45 ALA A CA 15
ATOM 16415 C C . ALA A 1 36 ? -1.858 -1.162 -6.721 1.00 22.42 45 ALA A C 15
ATOM 16416 O O . ALA A 1 36 ? -2.947 -1.243 -6.151 1.00 33.13 45 ALA A O 15
ATOM 16423 N N . THR A 1 37 ? -1.233 -2.214 -7.241 1.00 63.35 46 THR A N 15
ATOM 16424 C CA . THR A 1 37 ? -1.804 -3.553 -7.170 1.00 20.13 46 THR A CA 15
ATOM 16425 C C . THR A 1 37 ? -0.999 -4.446 -6.232 1.00 35.40 46 THR A C 15
ATOM 16426 O O . THR A 1 37 ? 0.191 -4.676 -6.447 1.00 30.32 46 THR A O 15
ATOM 16437 N N . VAL A 1 38 ? -1.657 -4.947 -5.192 1.00 73.34 47 VAL A N 15
ATOM 16438 C CA . VAL A 1 38 ? -1.003 -5.817 -4.222 1.00 70.51 47 VAL A CA 15
ATOM 16439 C C . VAL A 1 38 ? -1.729 -7.152 -4.103 1.00 12.31 47 VAL A C 15
ATOM 16440 O O . VAL A 1 38 ? -2.942 -7.196 -3.898 1.00 72.23 47 VAL A O 15
ATOM 16453 N N . VAL A 1 39 ? -0.978 -8.241 -4.233 1.00 75.11 48 VAL A N 15
ATOM 16454 C CA . VAL A 1 39 ? -1.550 -9.579 -4.139 1.00 0.31 48 VAL A CA 15
ATOM 16455 C C . VAL A 1 39 ? -0.827 -10.413 -3.086 1.00 72.03 48 VAL A C 15
ATOM 16456 O O . VAL A 1 39 ? 0.386 -10.605 -3.156 1.00 25.42 48 VAL A O 15
ATOM 16469 N N . SER A 1 40 ? -1.583 -10.906 -2.110 1.00 14.43 49 SER A N 15
ATOM 16470 C CA . SER A 1 40 ? -1.015 -11.717 -1.040 1.00 51.24 49 SER A CA 15
ATOM 16471 C C . SER A 1 40 ? -2.107 -12.485 -0.301 1.00 54.50 49 SER A C 15
ATOM 16472 O O . SER A 1 40 ? -3.300 -12.230 -0.465 1.00 72.31 49 SER A O 15
ATOM 16479 N N . PRO A 1 41 ? -1.690 -13.449 0.534 1.00 12.25 50 PRO A N 15
ATOM 16480 C CA . PRO A 1 41 ? -2.616 -14.275 1.315 1.00 31.23 50 PRO A CA 15
ATOM 16481 C C . PRO A 1 41 ? -3.308 -13.483 2.419 1.00 52.10 50 PRO A C 15
ATOM 16482 O O . PRO A 1 41 ? -4.366 -13.876 2.907 1.00 71.41 50 PRO A O 15
ATOM 16490 N N . ALA A 1 42 ? -2.704 -12.365 2.806 1.00 45.24 51 ALA A N 15
ATOM 16491 C CA . ALA A 1 42 ? -3.263 -11.516 3.851 1.00 71.12 51 ALA A CA 15
ATOM 16492 C C . ALA A 1 42 ? -4.754 -11.283 3.630 1.00 53.50 51 ALA A C 15
ATOM 16493 O O . ALA A 1 42 ? -5.555 -11.402 4.556 1.00 70.44 51 ALA A O 15
ATOM 16500 N N . PHE A 1 43 ? -5.119 -10.951 2.396 1.00 55.40 52 PHE A N 15
ATOM 16501 C CA . PHE A 1 43 ? -6.514 -10.701 2.053 1.00 0.12 52 PHE A CA 15
ATOM 16502 C C . PHE A 1 43 ? -7.229 -12.001 1.696 1.00 44.21 52 PHE A C 15
ATOM 16503 O O . PHE A 1 43 ? -8.082 -12.031 0.808 1.00 65.43 52 PHE A O 15
ATOM 16519 N N . VAL A 1 44 ? -6.874 -13.075 2.394 1.00 22.02 53 VAL A N 15
ATOM 16520 C CA . VAL A 1 44 ? -7.481 -14.379 2.152 1.00 22.02 53 VAL A CA 15
ATOM 16521 C C . VAL A 1 44 ? -9.002 -14.293 2.194 1.00 72.31 53 VAL A C 15
ATOM 16522 O O . VAL A 1 44 ? -9.582 -13.841 3.181 1.00 40.31 53 VAL A O 15
ATOM 16535 N N . GLY A 1 45 ? -9.646 -14.731 1.116 1.00 5.11 54 GLY A N 15
ATOM 16536 C CA . GLY A 1 45 ? -11.095 -14.696 1.051 1.00 22.24 54 GLY A CA 15
ATOM 16537 C C . GLY A 1 45 ? -11.643 -13.284 1.102 1.00 61.24 54 GLY A C 15
ATOM 16538 O O . GLY A 1 45 ? -12.086 -12.743 0.089 1.00 51.23 54 GLY A O 15
ATOM 16542 N N . LYS A 1 46 ? -11.616 -12.684 2.288 1.00 33.42 55 LYS A N 15
ATOM 16543 C CA . LYS A 1 46 ? -12.115 -11.325 2.470 1.00 51.33 55 LYS A CA 15
ATOM 16544 C C . LYS A 1 46 ? -11.010 -10.403 2.976 1.00 12.12 55 LYS A C 15
ATOM 16545 O O . LYS A 1 46 ? -10.199 -10.794 3.815 1.00 70.01 55 LYS A O 15
ATOM 16560 N N . ALA A 1 47 ? -10.986 -9.178 2.461 1.00 40.13 56 ALA A N 15
ATOM 16561 C CA . ALA A 1 47 ? -9.982 -8.200 2.864 1.00 54.33 56 ALA A CA 15
ATOM 16562 C C . ALA A 1 47 ? -10.559 -7.202 3.861 1.00 71.13 56 ALA A C 15
ATOM 16563 O O . ALA A 1 47 ? -11.218 -6.229 3.492 1.00 70.05 56 ALA A O 15
ATOM 16570 N N . PRO A 1 48 ? -10.308 -7.445 5.156 1.00 60.01 57 PRO A N 15
ATOM 16571 C CA . PRO A 1 48 ? -10.794 -6.578 6.233 1.00 64.50 57 PRO A CA 15
ATOM 16572 C C . PRO A 1 48 ? -10.091 -5.225 6.250 1.00 5.21 57 PRO A C 15
ATOM 16573 O O . PRO A 1 48 ? -9.137 -5.000 5.503 1.00 32.53 57 PRO A O 15
ATOM 16581 N N . LEU A 1 49 ? -10.564 -4.327 7.108 1.00 13.44 58 LEU A N 15
ATOM 16582 C CA . LEU A 1 49 ? -9.980 -2.996 7.221 1.00 41.14 58 LEU A CA 15
ATOM 16583 C C . LEU A 1 49 ? -8.496 -3.080 7.567 1.00 74.11 58 LEU A C 15
ATOM 16584 O O . LEU A 1 49 ? -7.721 -2.181 7.242 1.00 14.22 58 LEU A O 15
ATOM 16599 N N . ALA A 1 50 ? -8.109 -4.166 8.228 1.00 13.43 59 ALA A N 15
ATOM 16600 C CA . ALA A 1 50 ? -6.718 -4.369 8.613 1.00 53.34 59 ALA A CA 15
ATOM 16601 C C . ALA A 1 50 ? -5.804 -4.371 7.393 1.00 13.33 59 ALA A C 15
ATOM 16602 O O . ALA A 1 50 ? -4.821 -3.633 7.341 1.00 64.32 59 ALA A O 15
ATOM 16609 N N . ARG A 1 51 ? -6.135 -5.206 6.413 1.00 30.11 60 ARG A N 15
ATOM 16610 C CA . ARG A 1 51 ? -5.342 -5.304 5.194 1.00 33.34 60 ARG A CA 15
ATOM 16611 C C . ARG A 1 51 ? -5.479 -4.038 4.352 1.00 42.32 60 ARG A C 15
ATOM 16612 O O . ARG A 1 51 ? -4.494 -3.524 3.820 1.00 53.05 60 ARG A O 15
ATOM 16630 N N . HIS A 1 52 ? -6.706 -3.541 4.236 1.00 72.45 61 HIS A N 15
ATOM 16631 C CA . HIS A 1 52 ? -6.971 -2.335 3.460 1.00 75.53 61 HIS A CA 15
ATOM 16632 C C . HIS A 1 52 ? -6.162 -1.156 3.993 1.00 12.33 61 HIS A C 15
ATOM 16633 O O . HIS A 1 52 ? -5.443 -0.496 3.242 1.00 63.50 61 HIS A O 15
ATOM 16646 N N . ARG A 1 53 ? -6.285 -0.899 5.290 1.00 64.04 62 ARG A N 15
ATOM 16647 C CA . ARG A 1 53 ? -5.565 0.201 5.922 1.00 20.41 62 ARG A CA 15
ATOM 16648 C C . ARG A 1 53 ? -4.060 -0.050 5.900 1.00 71.23 62 ARG A C 15
ATOM 16649 O O . ARG A 1 53 ? -3.268 0.880 5.747 1.00 33.52 62 ARG A O 15
ATOM 16667 N N . MET A 1 54 ? -3.674 -1.312 6.054 1.00 31.25 63 MET A N 15
ATOM 16668 C CA . MET A 1 54 ? -2.264 -1.684 6.051 1.00 13.22 63 MET A CA 15
ATOM 16669 C C . MET A 1 54 ? -1.592 -1.257 4.750 1.00 41.52 63 MET A C 15
ATOM 16670 O O . MET A 1 54 ? -0.499 -0.691 4.762 1.00 13.44 63 MET A O 15
ATOM 16682 N N . VAL A 1 55 ? -2.251 -1.534 3.630 1.00 74.30 64 VAL A N 15
ATOM 16683 C CA . VAL A 1 55 ? -1.718 -1.177 2.320 1.00 70.12 64 VAL A CA 15
ATOM 16684 C C . VAL A 1 55 ? -1.733 0.333 2.113 1.00 41.24 64 VAL A C 15
ATOM 16685 O O . VAL A 1 55 ? -0.794 0.903 1.555 1.00 54.13 64 VAL A O 15
ATOM 16698 N N . TYR A 1 56 ? -2.803 0.976 2.566 1.00 64.21 65 TYR A N 15
ATOM 16699 C CA . TYR A 1 56 ? -2.940 2.421 2.430 1.00 33.24 65 TYR A CA 15
ATOM 16700 C C . TYR A 1 56 ? -1.920 3.151 3.296 1.00 63.24 65 TYR A C 15
ATOM 16701 O O . TYR A 1 56 ? -1.411 4.206 2.921 1.00 21.42 65 TYR A O 15
ATOM 16718 N N . ALA A 1 57 ? -1.624 2.579 4.460 1.00 1.23 66 ALA A N 15
ATOM 16719 C CA . ALA A 1 57 ? -0.662 3.172 5.380 1.00 74.51 66 ALA A CA 15
ATOM 16720 C C . ALA A 1 57 ? 0.767 2.964 4.889 1.00 61.14 66 ALA A C 15
ATOM 16721 O O . ALA A 1 57 ? 1.571 3.897 4.871 1.00 73.15 66 ALA A O 15
ATOM 16728 N N . THR A 1 58 ? 1.078 1.734 4.493 1.00 43.55 67 THR A N 15
ATOM 16729 C CA . THR A 1 58 ? 2.411 1.403 4.005 1.00 33.00 67 THR A CA 15
ATOM 16730 C C . THR A 1 58 ? 2.752 2.202 2.754 1.00 2.44 67 THR A C 15
ATOM 16731 O O . THR A 1 58 ? 3.884 2.658 2.584 1.00 72.24 67 THR A O 15
ATOM 16742 N N . LEU A 1 59 ? 1.767 2.369 1.878 1.00 3.42 68 LEU A N 15
ATOM 16743 C CA . LEU A 1 59 ? 1.963 3.116 0.640 1.00 13.24 68 LEU A CA 15
ATOM 16744 C C . LEU A 1 59 ? 1.843 4.616 0.883 1.00 32.45 68 LEU A C 15
ATOM 16745 O O . LEU A 1 59 ? 1.963 5.417 -0.043 1.00 21.12 68 LEU A O 15
ATOM 16760 N N . GLY A 1 60 ? 1.604 4.990 2.137 1.00 21.14 69 GLY A N 15
ATOM 16761 C CA . GLY A 1 60 ? 1.474 6.394 2.481 1.00 15.13 69 GLY A CA 15
ATOM 16762 C C . GLY A 1 60 ? 0.809 7.200 1.381 1.00 62.34 69 GLY A C 15
ATOM 16763 O O . GLY A 1 60 ? 1.481 7.707 0.484 1.00 31.43 69 GLY A O 15
ATOM 16767 N N . GLU A 1 61 ? -0.513 7.317 1.452 1.00 51.41 70 GLU A N 15
ATOM 16768 C CA . GLU A 1 61 ? -1.268 8.065 0.453 1.00 44.40 70 GLU A CA 15
ATOM 16769 C C . GLU A 1 61 ? -1.548 9.485 0.935 1.00 42.01 70 GLU A C 15
ATOM 16770 O O . GLU A 1 61 ? -1.615 10.422 0.138 1.00 2.43 70 GLU A O 15
ATOM 16780 N N . LEU A 1 62 ? -1.712 9.638 2.244 1.00 61.31 71 LEU A N 15
ATOM 16781 C CA . LEU A 1 62 ? -1.986 10.944 2.833 1.00 43.33 71 LEU A CA 15
ATOM 16782 C C . LEU A 1 62 ? -0.709 11.771 2.941 1.00 33.21 71 LEU A C 15
ATOM 16783 O O . LEU A 1 62 ? -0.693 12.825 3.577 1.00 44.54 71 LEU A O 15
ATOM 16798 N N . MET A 1 63 ? 0.358 11.288 2.314 1.00 33.03 72 MET A N 15
ATOM 16799 C CA . MET A 1 63 ? 1.638 11.985 2.336 1.00 62.44 72 MET A CA 15
ATOM 16800 C C . MET A 1 63 ? 1.601 13.221 1.443 1.00 33.21 72 MET A C 15
ATOM 16801 O O . MET A 1 63 ? 2.486 14.072 1.506 1.00 21.12 72 MET A O 15
ATOM 16813 N N . GLY A 1 64 ? 0.568 13.312 0.609 1.00 63.45 73 GLY A N 15
ATOM 16814 C CA . GLY A 1 64 ? 0.435 14.447 -0.285 1.00 11.01 73 GLY A CA 15
ATOM 16815 C C . GLY A 1 64 ? -1.012 14.774 -0.595 1.00 74.34 73 GLY A C 15
ATOM 16816 O O . GLY A 1 64 ? -1.368 15.938 -0.779 1.00 41.14 73 GLY A O 15
ATOM 16820 N N . GLY A 1 65 ? -1.851 13.744 -0.655 1.00 74.34 74 GLY A N 15
ATOM 16821 C CA . GLY A 1 65 ? -3.258 13.948 -0.947 1.00 41.30 74 GLY A CA 15
ATOM 16822 C C . GLY A 1 65 ? -3.887 12.752 -1.633 1.00 14.21 74 GLY A C 15
ATOM 16823 O O . GLY A 1 65 ? -3.718 12.559 -2.837 1.00 73.44 74 GLY A O 15
ATOM 16827 N N . ALA A 1 66 ? -4.613 11.946 -0.865 1.00 34.34 75 ALA A N 15
ATOM 16828 C CA . ALA A 1 66 ? -5.270 10.763 -1.408 1.00 50.35 75 ALA A CA 15
ATOM 16829 C C . ALA A 1 66 ? -6.599 11.124 -2.062 1.00 15.41 75 ALA A C 15
ATOM 16830 O O . ALA A 1 66 ? -7.474 11.715 -1.428 1.00 13.44 75 ALA A O 15
ATOM 16837 N N . ILE A 1 67 ? -6.743 10.767 -3.334 1.00 71.10 76 ILE A N 15
ATOM 16838 C CA . ILE A 1 67 ? -7.965 11.053 -4.074 1.00 32.11 76 ILE A CA 15
ATOM 16839 C C . ILE A 1 67 ? -8.705 9.768 -4.433 1.00 20.41 76 ILE A C 15
ATOM 16840 O O . ILE A 1 67 ? -8.135 8.679 -4.387 1.00 52.31 76 ILE A O 15
ATOM 16855 N N . HIS A 1 68 ? -9.978 9.906 -4.791 1.00 51.41 77 HIS A N 15
ATOM 16856 C CA . HIS A 1 68 ? -10.795 8.756 -5.161 1.00 75.23 77 HIS A CA 15
ATOM 16857 C C . HIS A 1 68 ? -10.292 8.125 -6.455 1.00 51.52 77 HIS A C 15
ATOM 16858 O O . HIS A 1 68 ? -10.807 7.098 -6.897 1.00 40.00 77 HIS A O 15
ATOM 16871 N N . ALA A 1 69 ? -9.284 8.745 -7.058 1.00 65.00 78 ALA A N 15
ATOM 16872 C CA . ALA A 1 69 ? -8.710 8.243 -8.300 1.00 3.20 78 ALA A CA 15
ATOM 16873 C C . ALA A 1 69 ? -7.611 7.223 -8.024 1.00 13.15 78 ALA A C 15
ATOM 16874 O O . ALA A 1 69 ? -6.667 7.085 -8.805 1.00 70.34 78 ALA A O 15
ATOM 16881 N N . LEU A 1 70 ? -7.738 6.509 -6.911 1.00 12.15 79 LEU A N 15
ATOM 16882 C CA . LEU A 1 70 ? -6.756 5.500 -6.532 1.00 24.35 79 LEU A CA 15
ATOM 16883 C C . LEU A 1 70 ? -7.220 4.106 -6.941 1.00 3.32 79 LEU A C 15
ATOM 16884 O O . LEU A 1 70 ? -8.370 3.734 -6.714 1.00 23.32 79 LEU A O 15
ATOM 16899 N N . GLN A 1 71 ? -6.316 3.341 -7.544 1.00 10.11 80 GLN A N 15
ATOM 16900 C CA . GLN A 1 71 ? -6.633 1.987 -7.984 1.00 72.41 80 GLN A CA 15
ATOM 16901 C C . GLN A 1 71 ? -5.914 0.953 -7.124 1.00 10.30 80 GLN A C 15
ATOM 16902 O O . GLN A 1 71 ? -4.685 0.880 -7.120 1.00 64.03 80 GLN A O 15
ATOM 16914 N N . LEU A 1 72 ? -6.687 0.154 -6.397 1.00 60.34 81 LEU A N 15
ATOM 16915 C CA . LEU A 1 72 ? -6.124 -0.876 -5.531 1.00 33.25 81 LEU A CA 15
ATOM 16916 C C . LEU A 1 72 ? -6.854 -2.202 -5.719 1.00 14.43 81 LEU A C 15
ATOM 16917 O O . LEU A 1 72 ? -8.077 -2.237 -5.851 1.00 52.35 81 LEU A O 15
ATOM 16932 N N . LYS A 1 73 ? -6.095 -3.293 -5.728 1.00 12.35 82 LYS A N 15
ATOM 16933 C CA . LYS A 1 73 ? -6.668 -4.623 -5.897 1.00 40.32 82 LYS A CA 15
ATOM 16934 C C . LYS A 1 73 ? -6.038 -5.614 -4.921 1.00 34.25 82 LYS A C 15
ATOM 16935 O O . LYS A 1 73 ? -4.843 -5.903 -4.999 1.00 15.12 82 LYS A O 15
ATOM 16950 N N . THR A 1 74 ? -6.850 -6.133 -4.005 1.00 22.50 83 THR A N 15
ATOM 16951 C CA . THR A 1 74 ? -6.372 -7.090 -3.017 1.00 51.14 83 THR A CA 15
ATOM 16952 C C . THR A 1 74 ? -6.902 -8.490 -3.306 1.00 72.43 83 THR A C 15
ATOM 16953 O O . THR A 1 74 ? -8.082 -8.774 -3.093 1.00 41.20 83 THR A O 15
ATOM 16964 N N . LEU A 1 75 ? -6.024 -9.361 -3.792 1.00 75.42 84 LEU A N 15
ATOM 16965 C CA . LEU A 1 75 ? -6.406 -10.733 -4.110 1.00 2.44 84 LEU A CA 15
ATOM 16966 C C . LEU A 1 75 ? -5.438 -11.727 -3.475 1.00 54.41 84 LEU A C 15
ATOM 16967 O O . LEU A 1 75 ? -4.322 -11.370 -3.096 1.00 11.41 84 LEU A O 15
ATOM 16982 N N . THR A 1 76 ? -5.872 -12.979 -3.363 1.00 73.13 85 THR A N 15
ATOM 16983 C CA . THR A 1 76 ? -5.045 -14.026 -2.775 1.00 32.45 85 THR A CA 15
ATOM 16984 C C . THR A 1 76 ? -3.912 -14.422 -3.714 1.00 40.20 85 THR A C 15
ATOM 16985 O O . THR A 1 76 ? -3.935 -14.134 -4.911 1.00 64.22 85 THR A O 15
ATOM 16996 N N . PRO A 1 77 ? -2.895 -15.100 -3.162 1.00 51.15 86 PRO A N 15
ATOM 16997 C CA . PRO A 1 77 ? -1.734 -15.554 -3.933 1.00 24.34 86 PRO A CA 15
ATOM 16998 C C . PRO A 1 77 ? -2.084 -16.675 -4.904 1.00 54.21 86 PRO A C 15
ATOM 16999 O O . PRO A 1 77 ? -1.349 -16.937 -5.857 1.00 63.34 86 PRO A O 15
ATOM 17007 N N . ASP A 1 78 ? -3.209 -17.336 -4.657 1.00 74.35 87 ASP A N 15
ATOM 17008 C CA . ASP A 1 78 ? -3.659 -18.429 -5.511 1.00 51.43 87 ASP A CA 15
ATOM 17009 C C . ASP A 1 78 ? -4.085 -17.910 -6.879 1.00 13.33 87 ASP A C 15
ATOM 17010 O O . ASP A 1 78 ? -3.874 -18.570 -7.897 1.00 33.31 87 ASP A O 15
ATOM 17018 N N . GLU A 1 79 ? -4.688 -16.725 -6.896 1.00 2.54 88 GLU A N 15
ATOM 17019 C CA . GLU A 1 79 ? -5.145 -16.118 -8.141 1.00 41.42 88 GLU A CA 15
ATOM 17020 C C . GLU A 1 79 ? -3.964 -15.752 -9.034 1.00 11.24 88 GLU A C 15
ATOM 17021 O O . GLU A 1 79 ? -4.014 -15.929 -10.251 1.00 62.00 88 GLU A O 15
ATOM 17031 N N . ALA A 1 80 ? -2.903 -15.238 -8.421 1.00 44.32 89 ALA A N 15
ATOM 17032 C CA . ALA A 1 80 ? -1.708 -14.847 -9.159 1.00 51.14 89 ALA A CA 15
ATOM 17033 C C . ALA A 1 80 ? -1.028 -16.060 -9.785 1.00 11.21 89 ALA A C 15
ATOM 17034 O O . ALA A 1 80 ? 0.086 -15.962 -10.300 1.00 21.14 89 ALA A O 15
ATOM 17041 N N . MET A 1 1 ? 24.510 7.663 -11.732 1.00 23.01 10 MET A N 16
ATOM 17042 C CA . MET A 1 1 ? 23.219 7.395 -12.355 1.00 64.24 10 MET A CA 16
ATOM 17043 C C . MET A 1 1 ? 22.185 6.991 -11.309 1.00 54.30 10 MET A C 16
ATOM 17044 O O . MET A 1 1 ? 22.494 6.263 -10.366 1.00 62.14 10 MET A O 16
ATOM 17056 N N . ARG A 1 2 ? 20.957 7.469 -11.484 1.00 53.13 11 ARG A N 16
ATOM 17057 C CA . ARG A 1 2 ? 19.877 7.158 -10.553 1.00 1.44 11 ARG A CA 16
ATOM 17058 C C . ARG A 1 2 ? 20.178 7.716 -9.166 1.00 14.00 11 ARG A C 16
ATOM 17059 O O . ARG A 1 2 ? 20.158 6.987 -8.174 1.00 44.15 11 ARG A O 16
ATOM 17077 N N . LYS A 1 3 ? 20.455 9.014 -9.103 1.00 12.35 12 LYS A N 16
ATOM 17078 C CA . LYS A 1 3 ? 20.759 9.671 -7.838 1.00 43.11 12 LYS A CA 16
ATOM 17079 C C . LYS A 1 3 ? 19.580 10.516 -7.367 1.00 31.14 12 LYS A C 16
ATOM 17080 O O . LYS A 1 3 ? 19.747 11.677 -6.993 1.00 60.23 12 LYS A O 16
ATOM 17095 N N . ARG A 1 4 ? 18.389 9.926 -7.387 1.00 1.14 13 ARG A N 16
ATOM 17096 C CA . ARG A 1 4 ? 17.183 10.625 -6.963 1.00 72.12 13 ARG A CA 16
ATOM 17097 C C . ARG A 1 4 ? 16.254 9.689 -6.195 1.00 21.42 13 ARG A C 16
ATOM 17098 O O . ARG A 1 4 ? 16.130 8.504 -6.508 1.00 45.24 13 ARG A O 16
ATOM 17116 N N . PRO A 1 5 ? 15.585 10.230 -5.167 1.00 62.45 14 PRO A N 16
ATOM 17117 C CA . PRO A 1 5 ? 14.656 9.461 -4.333 1.00 62.10 14 PRO A CA 16
ATOM 17118 C C . PRO A 1 5 ? 13.386 9.078 -5.084 1.00 62.03 14 PRO A C 16
ATOM 17119 O O . PRO A 1 5 ? 12.911 9.823 -5.943 1.00 12.21 14 PRO A O 16
ATOM 17127 N N . LEU A 1 6 ? 12.839 7.913 -4.755 1.00 52.00 15 LEU A N 16
ATOM 17128 C CA . LEU A 1 6 ? 11.621 7.430 -5.398 1.00 23.12 15 LEU A CA 16
ATOM 17129 C C . LEU A 1 6 ? 10.444 7.460 -4.428 1.00 12.51 15 LEU A C 16
ATOM 17130 O O . LEU A 1 6 ? 10.571 7.926 -3.296 1.00 23.11 15 LEU A O 16
ATOM 17145 N N . ASP A 1 7 ? 9.300 6.956 -4.879 1.00 44.41 16 ASP A N 16
ATOM 17146 C CA . ASP A 1 7 ? 8.101 6.921 -4.050 1.00 41.41 16 ASP A CA 16
ATOM 17147 C C . ASP A 1 7 ? 7.482 5.526 -4.049 1.00 24.31 16 ASP A C 16
ATOM 17148 O O . ASP A 1 7 ? 7.569 4.800 -3.061 1.00 51.45 16 ASP A O 16
ATOM 17156 N N . ALA A 1 8 ? 6.856 5.162 -5.163 1.00 42.33 17 ALA A N 16
ATOM 17157 C CA . ALA A 1 8 ? 6.223 3.856 -5.291 1.00 14.53 17 ALA A CA 16
ATOM 17158 C C . ALA A 1 8 ? 7.237 2.733 -5.098 1.00 53.15 17 ALA A C 16
ATOM 17159 O O . ALA A 1 8 ? 6.895 1.651 -4.619 1.00 25.23 17 ALA A O 16
ATOM 17166 N N . GLU A 1 9 ? 8.485 2.997 -5.472 1.00 35.03 18 GLU A N 16
ATOM 17167 C CA . GLU A 1 9 ? 9.548 2.007 -5.341 1.00 60.44 18 GLU A CA 16
ATOM 17168 C C . GLU A 1 9 ? 9.899 1.778 -3.873 1.00 23.52 18 GLU A C 16
ATOM 17169 O O . GLU A 1 9 ? 10.169 0.652 -3.456 1.00 52.35 18 GLU A O 16
ATOM 17179 N N . THR A 1 10 ? 9.894 2.856 -3.095 1.00 54.35 19 THR A N 16
ATOM 17180 C CA . THR A 1 10 ? 10.213 2.775 -1.675 1.00 43.53 19 THR A CA 16
ATOM 17181 C C . THR A 1 10 ? 9.193 1.920 -0.930 1.00 24.21 19 THR A C 16
ATOM 17182 O O . THR A 1 10 ? 9.556 0.973 -0.231 1.00 72.31 19 THR A O 16
ATOM 17193 N N . ILE A 1 11 ? 7.918 2.260 -1.085 1.00 23.00 20 ILE A N 16
ATOM 17194 C CA . ILE A 1 11 ? 6.847 1.523 -0.427 1.00 12.51 20 ILE A CA 16
ATOM 17195 C C . ILE A 1 11 ? 6.763 0.092 -0.951 1.00 35.42 20 ILE A C 16
ATOM 17196 O O . ILE A 1 11 ? 6.588 -0.853 -0.182 1.00 61.33 20 ILE A O 16
ATOM 17211 N N . ARG A 1 12 ? 6.887 -0.059 -2.266 1.00 5.13 21 ARG A N 16
ATOM 17212 C CA . ARG A 1 12 ? 6.826 -1.373 -2.893 1.00 54.35 21 ARG A CA 16
ATOM 17213 C C . ARG A 1 12 ? 7.934 -2.279 -2.366 1.00 52.40 21 ARG A C 16
ATOM 17214 O O . ARG A 1 12 ? 7.695 -3.438 -2.026 1.00 12.20 21 ARG A O 16
ATOM 17232 N N . LYS A 1 13 ? 9.149 -1.744 -2.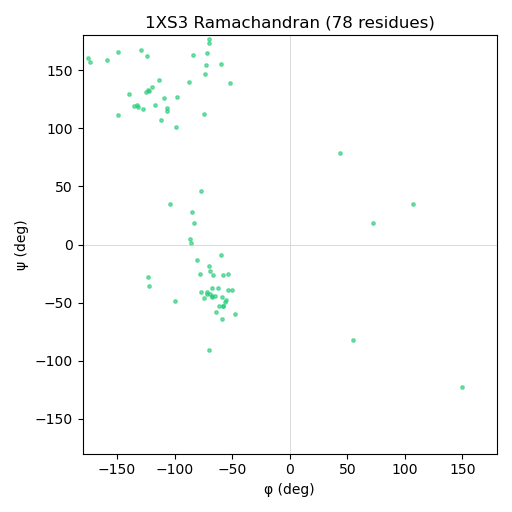301 1.00 54.51 22 LYS A N 16
ATOM 17233 C CA . LYS A 1 13 ? 10.294 -2.503 -1.815 1.00 43.50 22 LYS A CA 16
ATOM 17234 C C . LYS A 1 13 ? 10.105 -2.901 -0.355 1.00 74.24 22 LYS A C 16
ATOM 17235 O O . LYS A 1 13 ? 10.403 -4.030 0.036 1.00 61.21 22 LYS A O 16
ATOM 17250 N N . LEU A 1 14 ? 9.604 -1.968 0.448 1.00 21.21 23 LEU A N 16
ATOM 17251 C CA . LEU A 1 14 ? 9.371 -2.221 1.865 1.00 53.12 23 LEU A CA 16
ATOM 17252 C C . LEU A 1 14 ? 8.424 -3.402 2.059 1.00 43.41 23 LEU A C 16
ATOM 17253 O O . LEU A 1 14 ? 8.706 -4.315 2.836 1.00 23.21 23 LEU A O 16
ATOM 17268 N N . ILE A 1 15 ? 7.303 -3.377 1.347 1.00 45.10 24 ILE A N 16
ATOM 17269 C CA . ILE A 1 15 ? 6.317 -4.447 1.438 1.00 4.42 24 ILE A CA 16
ATOM 17270 C C . ILE A 1 15 ? 6.897 -5.772 0.956 1.00 73.10 24 ILE A C 16
ATOM 17271 O O . ILE A 1 15 ? 6.737 -6.804 1.607 1.00 64.45 24 ILE A O 16
ATOM 17286 N N . GLU A 1 16 ? 7.573 -5.735 -0.188 1.00 21.24 25 GLU A N 16
ATOM 17287 C CA . GLU A 1 16 ? 8.178 -6.934 -0.757 1.00 63.15 25 GLU A CA 16
ATOM 17288 C C . GLU A 1 16 ? 9.097 -7.612 0.256 1.00 34.02 25 GLU A C 16
ATOM 17289 O O . GLU A 1 16 ? 9.080 -8.833 0.405 1.00 12.12 25 GLU A O 16
ATOM 17299 N N . SER A 1 17 ? 9.899 -6.810 0.949 1.00 21.53 26 SER A N 16
ATOM 17300 C CA . SER A 1 17 ? 10.829 -7.330 1.943 1.00 74.05 26 SER A CA 16
ATOM 17301 C C . SER A 1 17 ? 10.077 -7.891 3.148 1.00 11.25 26 SER A C 16
ATOM 17302 O O . SER A 1 17 ? 10.414 -8.956 3.664 1.00 11.45 26 SER A O 16
ATOM 17309 N N . GLY A 1 18 ? 9.055 -7.164 3.591 1.00 2.54 27 GLY A N 16
ATOM 17310 C CA . GLY A 1 18 ? 8.272 -7.603 4.731 1.00 0.14 27 GLY A CA 16
ATOM 17311 C C . GLY A 1 18 ? 7.509 -8.883 4.451 1.00 4.02 27 GLY A C 16
ATOM 17312 O O . GLY A 1 18 ? 7.667 -9.876 5.163 1.00 14.42 27 GLY A O 16
ATOM 17316 N N . LEU A 1 19 ? 6.679 -8.860 3.415 1.00 33.02 28 LEU A N 16
ATOM 17317 C CA . LEU A 1 19 ? 5.887 -10.028 3.044 1.00 23.33 28 LEU A CA 16
ATOM 17318 C C . LEU A 1 19 ? 6.765 -11.105 2.414 1.00 22.25 28 LEU A C 16
ATOM 17319 O O . LEU A 1 19 ? 7.833 -10.827 1.867 1.00 43.31 28 LEU A O 16
ATOM 17334 N N . PRO A 1 20 ? 6.305 -12.362 2.489 1.00 22.02 29 PRO A N 16
ATOM 17335 C CA . PRO A 1 20 ? 7.033 -13.505 1.928 1.00 53.22 29 PRO A CA 16
ATOM 17336 C C . PRO A 1 20 ? 7.042 -13.495 0.403 1.00 43.34 29 PRO A C 16
ATOM 17337 O O . PRO A 1 20 ? 7.931 -12.912 -0.216 1.00 73.51 29 PRO A O 16
ATOM 17345 N N . GLU A 1 21 ? 6.048 -14.145 -0.194 1.00 43.41 30 GLU A N 16
ATOM 17346 C CA . GLU A 1 21 ? 5.944 -14.210 -1.647 1.00 52.44 30 GLU A CA 16
ATOM 17347 C C . GLU A 1 21 ? 4.872 -13.254 -2.159 1.00 70.33 30 GLU A C 16
ATOM 17348 O O . GLU A 1 21 ? 4.218 -13.519 -3.167 1.00 54.33 30 GLU A O 16
ATOM 17358 N N . ALA A 1 22 ? 4.697 -12.140 -1.457 1.00 74.23 31 ALA A N 16
ATOM 17359 C CA . ALA A 1 22 ? 3.706 -11.142 -1.840 1.00 50.00 31 ALA A CA 16
ATOM 17360 C C . ALA A 1 22 ? 4.230 -10.250 -2.959 1.00 63.50 31 ALA A C 16
ATOM 17361 O O . ALA A 1 22 ? 5.347 -9.738 -2.886 1.00 1.43 31 ALA A O 16
ATOM 17368 N N . ARG A 1 23 ? 3.417 -10.066 -3.994 1.00 55.15 32 ARG A N 16
ATOM 17369 C CA . ARG A 1 23 ? 3.800 -9.237 -5.129 1.00 21.45 32 ARG A CA 16
ATOM 17370 C C . ARG A 1 23 ? 3.124 -7.870 -5.057 1.00 41.31 32 ARG A C 16
ATOM 17371 O O . ARG A 1 23 ? 1.902 -7.763 -5.164 1.00 55.12 32 ARG A O 16
ATOM 17389 N N . VAL A 1 24 ? 3.927 -6.827 -4.874 1.00 52.12 33 VAL A N 16
ATOM 17390 C CA . VAL A 1 24 ? 3.408 -5.467 -4.787 1.00 11.23 33 VAL A CA 16
ATOM 17391 C C . VAL A 1 24 ? 3.915 -4.610 -5.942 1.00 43.35 33 VAL A C 16
ATOM 17392 O O . VAL A 1 24 ? 5.119 -4.532 -6.186 1.00 1.54 33 VAL A O 16
ATOM 17405 N N . ASP A 1 25 ? 2.991 -3.969 -6.647 1.00 33.12 34 ASP A N 16
ATOM 17406 C CA . ASP A 1 25 ? 3.345 -3.116 -7.775 1.00 30.35 34 ASP A CA 16
ATOM 17407 C C . ASP A 1 25 ? 2.569 -1.803 -7.728 1.00 50.12 34 ASP A C 16
ATOM 17408 O O . ASP A 1 25 ? 1.339 -1.793 -7.790 1.00 4.43 34 ASP A O 16
ATOM 17416 N N . VAL A 1 26 ? 3.296 -0.696 -7.617 1.00 43.54 35 VAL A N 16
ATOM 17417 C CA . VAL A 1 26 ? 2.677 0.623 -7.561 1.00 65.15 35 VAL A CA 16
ATOM 17418 C C . VAL A 1 26 ? 3.280 1.558 -8.603 1.00 14.20 35 VAL A C 16
ATOM 17419 O O . VAL A 1 26 ? 4.495 1.592 -8.791 1.00 55.01 35 VAL A O 16
ATOM 17432 N N . GLN A 1 27 ? 2.420 2.315 -9.277 1.00 2.15 36 GLN A N 16
ATOM 17433 C CA . GLN A 1 27 ? 2.868 3.251 -10.302 1.00 2.52 36 GLN A CA 16
ATOM 17434 C C . GLN A 1 27 ? 2.205 4.613 -10.123 1.00 52.31 36 GLN A C 16
ATOM 17435 O O . GLN A 1 27 ? 0.982 4.728 -10.163 1.00 61.55 36 GLN A O 16
ATOM 17447 N N . GLY A 1 28 ? 3.023 5.642 -9.926 1.00 3.35 37 GLY A N 16
ATOM 17448 C CA . GLY A 1 28 ? 2.498 6.983 -9.744 1.00 43.24 37 GLY A CA 16
ATOM 17449 C C . GLY A 1 28 ? 3.282 7.778 -8.718 1.00 55.44 37 GLY A C 16
ATOM 17450 O O . GLY A 1 28 ? 4.512 7.781 -8.736 1.00 43.14 37 GLY A O 16
ATOM 17454 N N . GLU A 1 29 ? 2.567 8.455 -7.825 1.00 52.15 38 GLU A N 16
ATOM 17455 C CA . GLU A 1 29 ? 3.205 9.259 -6.789 1.00 13.22 38 GLU A CA 16
ATOM 17456 C C . GLU A 1 29 ? 2.181 9.731 -5.759 1.00 1.45 38 GLU A C 16
ATOM 17457 O O . GLU A 1 29 ? 0.974 9.643 -5.983 1.00 24.15 38 GLU A O 16
ATOM 17467 N N . ASP A 1 30 ? 2.674 10.230 -4.631 1.00 33.21 39 ASP A N 16
ATOM 17468 C CA . ASP A 1 30 ? 1.805 10.716 -3.567 1.00 70.34 39 ASP A CA 16
ATOM 17469 C C . ASP A 1 30 ? 1.159 12.043 -3.955 1.00 4.31 39 ASP A C 16
ATOM 17470 O O . ASP A 1 30 ? 1.706 12.799 -4.757 1.00 22.34 39 ASP A O 16
ATOM 17478 N N . GLY A 1 31 ? -0.008 12.319 -3.381 1.00 24.01 40 GLY A N 16
ATOM 17479 C CA . GLY A 1 31 ? -0.708 13.554 -3.680 1.00 73.22 40 GLY A CA 16
ATOM 17480 C C . GLY A 1 31 ? -1.323 13.551 -5.065 1.00 13.40 40 GLY A C 16
ATOM 17481 O O . GLY A 1 31 ? -1.993 14.505 -5.458 1.00 24.15 40 GLY A O 16
ATOM 17485 N N . VAL A 1 32 ? -1.095 12.473 -5.810 1.00 50.24 41 VAL A N 16
ATOM 17486 C CA . VAL A 1 32 ? -1.630 12.349 -7.160 1.00 34.25 41 VAL A CA 16
ATOM 17487 C C . VAL A 1 32 ? -2.332 11.009 -7.352 1.00 40.41 41 VAL A C 16
ATOM 17488 O O . VAL A 1 32 ? -2.165 10.088 -6.552 1.00 11.20 41 VAL A O 16
ATOM 17501 N N . HIS A 1 33 ? -3.118 10.906 -8.419 1.00 22.01 42 HIS A N 16
ATOM 17502 C CA . HIS A 1 33 ? -3.845 9.677 -8.718 1.00 20.51 42 HIS A CA 16
ATOM 17503 C C . HIS A 1 33 ? -2.904 8.609 -9.266 1.00 13.40 42 HIS A C 16
ATOM 17504 O O . HIS A 1 33 ? -2.406 8.721 -10.387 1.00 62.25 42 HIS A O 16
ATOM 17517 N N . PHE A 1 34 ? -2.664 7.573 -8.469 1.00 50.44 43 PHE A N 16
ATOM 17518 C CA . PHE A 1 34 ? -1.781 6.485 -8.873 1.00 2.42 43 PHE A CA 16
ATOM 17519 C C . PHE A 1 34 ? -2.473 5.135 -8.714 1.00 12.33 43 PHE A C 16
ATOM 17520 O O . PHE A 1 34 ? -3.528 5.037 -8.087 1.00 4.21 43 PHE A O 16
ATOM 17536 N N . GLU A 1 35 ? -1.873 4.097 -9.289 1.00 21.22 44 GLU A N 16
ATOM 17537 C CA . GLU A 1 35 ? -2.433 2.753 -9.213 1.00 63.23 44 GLU A CA 16
ATOM 17538 C C . GLU A 1 35 ? -1.478 1.807 -8.490 1.00 53.43 44 GLU A C 16
ATOM 17539 O O . GLU A 1 35 ? -0.307 1.694 -8.850 1.00 33.44 44 GLU A O 16
ATOM 17549 N N . ALA A 1 36 ? -1.989 1.128 -7.467 1.00 31.01 45 ALA A N 16
ATOM 17550 C CA . ALA A 1 36 ? -1.183 0.191 -6.694 1.00 11.13 45 ALA A CA 16
ATOM 17551 C C . ALA A 1 36 ? -1.871 -1.167 -6.589 1.00 3.42 45 ALA A C 16
ATOM 17552 O O . ALA A 1 36 ? -2.940 -1.289 -5.991 1.00 72.22 45 ALA A O 16
ATOM 17559 N N . THR A 1 37 ? -1.250 -2.186 -7.176 1.00 33.54 46 THR A N 16
ATOM 17560 C CA . THR A 1 37 ? -1.804 -3.534 -7.150 1.00 55.20 46 THR A CA 16
ATOM 17561 C C . THR A 1 37 ? -0.966 -4.455 -6.271 1.00 54.15 46 THR A C 16
ATOM 17562 O O . THR A 1 37 ? 0.166 -4.795 -6.611 1.00 12.21 46 THR A O 16
ATOM 17573 N N . VAL A 1 38 ? -1.532 -4.856 -5.136 1.00 42.23 47 VAL A N 16
ATOM 17574 C CA . VAL A 1 38 ? -0.837 -5.739 -4.207 1.00 51.35 47 VAL A CA 16
ATOM 17575 C C . VAL A 1 38 ? -1.481 -7.122 -4.178 1.00 64.33 47 VAL A C 16
ATOM 17576 O O . VAL A 1 38 ? -2.705 -7.249 -4.225 1.00 10.02 47 VAL A O 16
ATOM 17589 N N . VAL A 1 39 ? -0.649 -8.154 -4.098 1.00 41.41 48 VAL A N 16
ATOM 17590 C CA . VAL A 1 39 ? -1.136 -9.528 -4.060 1.00 54.14 48 VAL A CA 16
ATOM 17591 C C . VAL A 1 39 ? -0.446 -10.326 -2.961 1.00 42.53 48 VAL A C 16
ATOM 17592 O O . VAL A 1 39 ? 0.772 -10.505 -2.980 1.00 11.13 48 VAL A O 16
ATOM 17605 N N . SER A 1 40 ? -1.231 -10.806 -2.002 1.00 61.04 49 SER A N 16
ATOM 17606 C CA . SER A 1 40 ? -0.694 -11.584 -0.891 1.00 72.11 49 SER A CA 16
ATOM 17607 C C . SER A 1 40 ? -1.800 -12.372 -0.195 1.00 41.41 49 SER A C 16
ATOM 17608 O O . SER A 1 40 ? -2.984 -12.054 -0.300 1.00 71.33 49 SER A O 16
ATOM 17615 N N . PRO A 1 41 ? -1.404 -13.428 0.532 1.00 20.22 50 PRO A N 16
ATOM 17616 C CA . PRO A 1 41 ? -2.345 -14.285 1.259 1.00 41.14 50 PRO A CA 16
ATOM 17617 C C . PRO A 1 41 ? -2.973 -13.573 2.454 1.00 13.30 50 PRO A C 16
ATOM 17618 O O . PRO A 1 41 ? -3.969 -14.034 3.009 1.00 51.53 50 PRO A O 16
ATOM 17626 N N . ALA A 1 42 ? -2.384 -12.447 2.842 1.00 35.03 51 ALA A N 16
ATOM 17627 C CA . ALA A 1 42 ? -2.888 -11.671 3.968 1.00 64.13 51 ALA A CA 16
ATOM 17628 C C . ALA A 1 42 ? -4.397 -11.483 3.874 1.00 74.00 51 ALA A C 16
ATOM 17629 O O . ALA A 1 42 ? -5.122 -11.706 4.844 1.00 61.43 51 ALA A O 16
ATOM 17636 N N . PHE A 1 43 ? -4.867 -11.072 2.701 1.00 24.15 52 PHE A N 16
ATOM 17637 C CA . PHE A 1 43 ? -6.291 -10.852 2.482 1.00 13.04 52 PHE A CA 16
ATOM 17638 C C . PHE A 1 43 ? -6.994 -12.158 2.122 1.00 45.13 52 PHE A C 16
ATOM 17639 O O . PHE A 1 43 ? -7.930 -12.173 1.324 1.00 12.12 52 PHE A O 16
ATOM 17655 N N . VAL A 1 44 ? -6.534 -13.254 2.718 1.00 44.01 53 VAL A N 16
ATOM 17656 C CA . VAL A 1 44 ? -7.116 -14.565 2.463 1.00 33.14 53 VAL A CA 16
ATOM 17657 C C . VAL A 1 44 ? -8.632 -14.534 2.627 1.00 21.03 53 VAL A C 16
ATOM 17658 O O . VAL A 1 44 ? -9.148 -14.031 3.623 1.00 54.13 53 VAL A O 16
ATOM 17671 N N . GLY A 1 45 ? -9.340 -15.076 1.640 1.00 50.25 54 GLY A N 16
ATOM 17672 C CA . GLY A 1 45 ? -10.789 -15.100 1.694 1.00 71.34 54 GLY A CA 16
ATOM 17673 C C . GLY A 1 45 ? -11.394 -13.711 1.658 1.00 32.30 54 GLY A C 16
ATOM 17674 O O . GLY A 1 45 ? -11.887 -13.266 0.621 1.00 44.02 54 GLY A O 16
ATOM 17678 N N . LYS A 1 46 ? -11.361 -13.023 2.795 1.00 54.12 55 LYS A N 16
ATOM 17679 C CA . LYS A 1 46 ? -11.911 -11.676 2.891 1.00 4.04 55 LYS A CA 16
ATOM 17680 C C . LYS A 1 46 ? -10.847 -10.687 3.357 1.00 52.11 55 LYS A C 16
ATOM 17681 O O . LYS A 1 46 ? -10.031 -11.001 4.222 1.00 42.35 55 LYS A O 16
ATOM 17696 N N . ALA A 1 47 ? -10.864 -9.491 2.778 1.00 64.43 56 ALA A N 16
ATOM 17697 C CA . ALA A 1 47 ? -9.903 -8.455 3.138 1.00 15.05 56 ALA A CA 16
ATOM 17698 C C . ALA A 1 47 ? -10.548 -7.389 4.017 1.00 62.10 56 ALA A C 16
ATOM 17699 O O . ALA A 1 47 ? -11.229 -6.482 3.537 1.00 54.21 56 ALA A O 16
ATOM 17706 N N . PRO A 1 48 ? -10.331 -7.498 5.336 1.00 14.00 57 PRO A N 16
ATOM 17707 C CA . PRO A 1 48 ? -10.884 -6.552 6.310 1.00 21.24 57 PRO A CA 16
ATOM 17708 C C . PRO A 1 48 ? -10.230 -5.176 6.217 1.00 52.22 57 PRO A C 16
ATOM 17709 O O . PRO A 1 48 ? -9.219 -5.004 5.535 1.00 22.11 57 PRO A O 16
ATOM 17717 N N . LEU A 1 49 ? -10.814 -4.202 6.906 1.00 11.13 58 LEU A N 16
ATOM 17718 C CA . LEU A 1 49 ? -10.288 -2.842 6.901 1.00 44.20 58 LEU A CA 16
ATOM 17719 C C . LEU A 1 49 ? -8.832 -2.820 7.358 1.00 24.45 58 LEU A C 16
ATOM 17720 O O . LEU A 1 49 ? -8.064 -1.939 6.970 1.00 42.41 58 LEU A O 16
ATOM 17735 N N . ALA A 1 50 ? -8.460 -3.794 8.180 1.00 73.00 59 ALA A N 16
ATOM 17736 C CA . ALA A 1 50 ? -7.097 -3.889 8.686 1.00 4.14 59 ALA A CA 16
ATOM 17737 C C . ALA A 1 50 ? -6.090 -3.956 7.542 1.00 14.33 59 ALA A C 16
ATOM 17738 O O . ALA A 1 50 ? -5.137 -3.179 7.493 1.00 21.23 59 ALA A O 16
ATOM 17745 N N . ARG A 1 51 ? -6.309 -4.891 6.623 1.00 14.53 60 ARG A N 16
ATOM 17746 C CA . ARG A 1 51 ? -5.421 -5.062 5.479 1.00 3.11 60 ARG A CA 16
ATOM 17747 C C . ARG A 1 51 ? -5.550 -3.891 4.510 1.00 34.23 60 ARG A C 16
ATOM 17748 O O . ARG A 1 51 ? -4.553 -3.372 4.009 1.00 11.44 60 ARG A O 16
ATOM 17766 N N . HIS A 1 52 ? -6.788 -3.479 4.250 1.00 2.13 61 HIS A N 16
ATOM 17767 C CA . HIS A 1 52 ? -7.048 -2.369 3.340 1.00 55.34 61 HIS A CA 16
ATOM 17768 C C . HIS A 1 52 ? -6.311 -1.112 3.792 1.00 11.33 61 HIS A C 16
ATOM 17769 O O . HIS A 1 52 ? -5.571 -0.504 3.018 1.00 51.45 61 HIS A O 16
ATOM 17782 N N . ARG A 1 53 ? -6.519 -0.729 5.047 1.00 24.41 62 ARG A N 16
ATOM 17783 C CA . ARG A 1 53 ? -5.876 0.457 5.600 1.00 64.03 62 ARG A CA 16
ATOM 17784 C C . ARG A 1 53 ? -4.367 0.258 5.704 1.00 2.42 62 ARG A C 16
ATOM 17785 O O . ARG A 1 53 ? -3.591 1.182 5.463 1.00 64.10 62 ARG A O 16
ATOM 17803 N N . MET A 1 54 ? -3.958 -0.955 6.063 1.00 3.24 63 MET A N 16
ATOM 17804 C CA . MET A 1 54 ? -2.541 -1.275 6.198 1.00 1.15 63 MET A CA 16
ATOM 17805 C C . MET A 1 54 ? -1.782 -0.929 4.920 1.00 71.11 63 MET A C 16
ATOM 17806 O O . MET A 1 54 ? -0.751 -0.257 4.961 1.00 74.14 63 MET A O 16
ATOM 17818 N N . VAL A 1 55 ? -2.298 -1.392 3.786 1.00 11.42 64 VAL A N 16
ATOM 17819 C CA . VAL A 1 55 ? -1.669 -1.131 2.498 1.00 13.45 64 VAL A CA 16
ATOM 17820 C C . VAL A 1 55 ? -1.738 0.350 2.142 1.00 53.41 64 VAL A C 16
ATOM 17821 O O . VAL A 1 55 ? -0.764 0.930 1.661 1.00 23.10 64 VAL A O 16
ATOM 17834 N N . TYR A 1 56 ? -2.895 0.957 2.382 1.00 3.11 65 TYR A N 16
ATOM 17835 C CA . TYR A 1 56 ? -3.092 2.371 2.086 1.00 32.24 65 TYR A CA 16
ATOM 17836 C C . TYR A 1 56 ? -2.147 3.237 2.911 1.00 64.04 65 TYR A C 16
ATOM 17837 O O . TYR A 1 56 ? -1.643 4.255 2.435 1.00 53.30 65 TYR A O 16
ATOM 17854 N N . ALA A 1 57 ? -1.909 2.826 4.153 1.00 73.02 66 ALA A N 16
ATOM 17855 C CA . ALA A 1 57 ? -1.023 3.562 5.046 1.00 2.33 66 ALA A CA 16
ATOM 17856 C C . ALA A 1 57 ? 0.439 3.343 4.670 1.00 51.15 66 ALA A C 16
ATOM 17857 O O . ALA A 1 57 ? 1.263 4.251 4.781 1.00 43.22 66 ALA A O 16
ATOM 17864 N N . THR A 1 58 ? 0.756 2.130 4.227 1.00 12.05 67 THR A N 16
ATOM 17865 C CA . THR A 1 58 ? 2.119 1.790 3.837 1.00 73.32 67 THR A CA 16
ATOM 17866 C C . THR A 1 58 ? 2.516 2.503 2.550 1.00 41.01 67 THR A C 16
ATOM 17867 O O . THR A 1 58 ? 3.686 2.832 2.347 1.00 30.44 67 THR A O 16
ATOM 17878 N N . LEU A 1 59 ? 1.537 2.740 1.684 1.00 0.20 68 LEU A N 16
ATOM 17879 C CA . LEU A 1 59 ? 1.786 3.416 0.415 1.00 42.23 68 LEU A CA 16
ATOM 17880 C C . LEU A 1 59 ? 1.681 4.930 0.574 1.00 53.14 68 LEU A C 16
ATOM 17881 O O . LEU A 1 59 ? 2.042 5.685 -0.326 1.00 2.32 68 LEU A O 16
ATOM 17896 N N . GLY A 1 60 ? 1.184 5.365 1.729 1.00 4.23 69 GLY A N 16
ATOM 17897 C CA . GLY A 1 60 ? 1.043 6.786 1.986 1.00 52.50 69 GLY A CA 16
ATOM 17898 C C . GLY A 1 60 ? 0.406 7.525 0.826 1.00 13.25 69 GLY A C 16
ATOM 17899 O O . GLY A 1 60 ? 1.103 8.047 -0.044 1.00 42.12 69 GLY A O 16
ATOM 17903 N N . GLU A 1 61 ? -0.923 7.568 0.811 1.00 54.34 70 GLU A N 16
ATOM 17904 C CA . GLU A 1 61 ? -1.653 8.246 -0.253 1.00 73.22 70 GLU A CA 16
ATOM 17905 C C . GLU A 1 61 ? -2.339 9.503 0.274 1.00 22.43 70 GLU A C 16
ATOM 17906 O O . GLU A 1 61 ? -2.238 10.576 -0.324 1.00 52.41 70 GLU A O 16
ATOM 17916 N N . LEU A 1 62 ? -3.036 9.364 1.395 1.00 51.14 71 LEU A N 16
ATOM 17917 C CA . LEU A 1 62 ? -3.739 10.488 2.004 1.00 30.54 71 LEU A CA 16
ATOM 17918 C C . LEU A 1 62 ? -2.774 11.381 2.777 1.00 43.02 71 LEU A C 16
ATOM 17919 O O . LEU A 1 62 ? -3.169 12.407 3.330 1.00 20.43 71 LEU A O 16
ATOM 17934 N N . MET A 1 63 ? -1.507 10.983 2.810 1.00 44.41 72 MET A N 16
ATOM 17935 C CA . MET A 1 63 ? -0.483 11.749 3.513 1.00 54.03 72 MET A CA 16
ATOM 17936 C C . MET A 1 63 ? 0.078 12.853 2.622 1.00 15.12 72 MET A C 16
ATOM 17937 O O . MET A 1 63 ? 0.761 13.759 3.096 1.00 2.31 72 MET A O 16
ATOM 17949 N N . GLY A 1 64 ? -0.216 12.769 1.328 1.00 42.32 73 GLY A N 16
ATOM 17950 C CA . GLY A 1 64 ? 0.268 13.767 0.391 1.00 50.10 73 GLY A CA 16
ATOM 17951 C C . GLY A 1 64 ? -0.843 14.655 -0.133 1.00 11.22 73 GLY A C 16
ATOM 17952 O O . GLY A 1 64 ? -0.617 15.823 -0.447 1.00 24.21 73 GLY A O 16
ATOM 17956 N N . GLY A 1 65 ? -2.047 14.100 -0.232 1.00 42.11 74 GLY A N 16
ATOM 17957 C CA . GLY A 1 65 ? -3.178 14.863 -0.725 1.00 22.54 74 GLY A CA 16
ATOM 17958 C C . GLY A 1 65 ? -3.537 14.511 -2.155 1.00 64.00 74 GLY A C 16
ATOM 17959 O O . GLY A 1 65 ? -3.627 15.388 -3.013 1.00 34.32 74 GLY A O 16
ATOM 17963 N N . ALA A 1 66 ? -3.739 13.223 -2.411 1.00 23.33 75 ALA A N 16
ATOM 17964 C CA . ALA A 1 66 ? -4.090 12.756 -3.747 1.00 31.12 75 ALA A CA 16
ATOM 17965 C C . ALA A 1 66 ? -5.598 12.809 -3.968 1.00 22.23 75 ALA A C 16
ATOM 17966 O O . ALA A 1 66 ? -6.376 12.811 -3.014 1.00 42.11 75 ALA A O 16
ATOM 17973 N N . ILE A 1 67 ? -6.005 12.854 -5.233 1.00 43.42 76 ILE A N 16
ATOM 17974 C CA . ILE A 1 67 ? -7.420 12.907 -5.578 1.00 4.35 76 ILE A CA 16
ATOM 17975 C C . ILE A 1 67 ? -8.106 11.577 -5.291 1.00 11.52 76 ILE A C 16
ATOM 17976 O O . ILE A 1 67 ? -7.447 10.556 -5.090 1.00 44.44 76 ILE A O 16
ATOM 17991 N N . HIS A 1 68 ? -9.435 11.593 -5.276 1.00 40.12 77 HIS A N 16
ATOM 17992 C CA . HIS A 1 68 ? -10.212 10.386 -5.015 1.00 11.24 77 HIS A CA 16
ATOM 17993 C C . HIS A 1 68 ? -10.191 9.455 -6.225 1.00 62.44 77 HIS A C 16
ATOM 17994 O O . HIS A 1 68 ? -11.235 8.982 -6.673 1.00 4.22 77 HIS A O 16
ATOM 18007 N N . ALA A 1 69 ? -8.996 9.199 -6.746 1.00 14.45 78 ALA A N 16
ATOM 18008 C CA . ALA A 1 69 ? -8.840 8.325 -7.902 1.00 5.51 78 ALA A CA 16
ATOM 18009 C C . ALA A 1 69 ? -7.747 7.288 -7.662 1.00 13.14 78 ALA A C 16
ATOM 18010 O O . ALA A 1 69 ? -6.836 7.131 -8.476 1.00 23.31 78 ALA A O 16
ATOM 18017 N N . LEU A 1 70 ? -7.844 6.582 -6.541 1.00 23.55 79 LEU A N 16
ATOM 18018 C CA . LEU A 1 70 ? -6.864 5.560 -6.193 1.00 2.24 79 LEU A CA 16
ATOM 18019 C C . LEU A 1 70 ? -7.361 4.172 -6.585 1.00 53.13 79 LEU A C 16
ATOM 18020 O O . LEU A 1 70 ? -8.497 3.803 -6.285 1.00 2.32 79 LEU A O 16
ATOM 18035 N N . GLN A 1 71 ? -6.504 3.408 -7.253 1.00 60.21 80 GLN A N 16
ATOM 18036 C CA . GLN A 1 71 ? -6.857 2.060 -7.684 1.00 21.33 80 GLN A CA 16
ATOM 18037 C C . GLN A 1 71 ? -6.037 1.016 -6.932 1.00 24.20 80 GLN A C 16
ATOM 18038 O O . GLN A 1 71 ? -4.816 0.951 -7.075 1.00 50.43 80 GLN A O 16
ATOM 18050 N N . LEU A 1 72 ? -6.717 0.204 -6.131 1.00 12.41 81 LEU A N 16
ATOM 18051 C CA . LEU A 1 72 ? -6.051 -0.838 -5.355 1.00 24.34 81 LEU A CA 16
ATOM 18052 C C . LEU A 1 72 ? -6.873 -2.123 -5.352 1.00 1.32 81 LEU A C 16
ATOM 18053 O O . LEU A 1 72 ? -8.097 -2.090 -5.221 1.00 0.41 81 LEU A O 16
ATOM 18068 N N . LYS A 1 73 ? -6.191 -3.255 -5.495 1.00 33.43 82 LYS A N 16
ATOM 18069 C CA . LYS A 1 73 ? -6.856 -4.552 -5.506 1.00 50.25 82 LYS A CA 16
ATOM 18070 C C . LYS A 1 73 ? -6.087 -5.564 -4.663 1.00 42.41 82 LYS A C 16
ATOM 18071 O O . LYS A 1 73 ? -4.956 -5.928 -4.988 1.00 74.00 82 LYS A O 16
ATOM 18086 N N . THR A 1 74 ? -6.708 -6.019 -3.578 1.00 13.15 83 THR A N 16
ATOM 18087 C CA . THR A 1 74 ? -6.082 -6.989 -2.690 1.00 70.13 83 THR A CA 16
ATOM 18088 C C . THR A 1 74 ? -6.612 -8.395 -2.949 1.00 4.24 83 THR A C 16
ATOM 18089 O O . THR A 1 74 ? -7.747 -8.717 -2.595 1.00 1.24 83 THR A O 16
ATOM 18100 N N . LEU A 1 75 ? -5.783 -9.229 -3.569 1.00 63.54 84 LEU A N 16
ATOM 18101 C CA . LEU A 1 75 ? -6.168 -10.602 -3.876 1.00 72.14 84 LEU A CA 16
ATOM 18102 C C . LEU A 1 75 ? -5.157 -11.591 -3.307 1.00 1.43 84 LEU A C 16
ATOM 18103 O O . LEU A 1 75 ? -4.029 -11.222 -2.975 1.00 54.30 84 LEU A O 16
ATOM 18118 N N . THR A 1 76 ? -5.565 -12.852 -3.201 1.00 64.03 85 THR A N 16
ATOM 18119 C CA . THR A 1 76 ? -4.693 -13.895 -2.674 1.00 51.03 85 THR A CA 16
ATOM 18120 C C . THR A 1 76 ? -3.578 -14.228 -3.658 1.00 41.42 85 THR A C 16
ATOM 18121 O O . THR A 1 76 ? -3.631 -13.876 -4.836 1.00 54.00 85 THR A O 16
ATOM 18132 N N . PRO A 1 77 ? -2.542 -14.925 -3.165 1.00 22.32 86 PRO A N 16
ATOM 18133 C CA . PRO A 1 77 ? -1.394 -15.321 -3.986 1.00 54.52 86 PRO A CA 16
ATOM 18134 C C . PRO A 1 77 ? -1.755 -16.393 -5.008 1.00 55.22 86 PRO A C 16
ATOM 18135 O O . PRO A 1 77 ? -1.033 -16.604 -5.982 1.00 33.13 86 PRO A O 16
ATOM 18143 N N . ASP A 1 78 ? -2.877 -17.068 -4.780 1.00 2.13 87 ASP A N 16
ATOM 18144 C CA . ASP A 1 78 ? -3.335 -18.118 -5.682 1.00 3.33 87 ASP A CA 16
ATOM 18145 C C . ASP A 1 78 ? -3.953 -17.521 -6.942 1.00 21.02 87 ASP A C 16
ATOM 18146 O O . ASP A 1 78 ? -3.909 -18.125 -8.013 1.00 31.24 87 ASP A O 16
ATOM 18154 N N . GLU A 1 79 ? -4.530 -16.330 -6.805 1.00 62.12 88 GLU A N 16
ATOM 18155 C CA . GLU A 1 79 ? -5.159 -15.653 -7.932 1.00 20.43 88 GLU A CA 16
ATOM 18156 C C . GLU A 1 79 ? -4.114 -14.958 -8.801 1.00 21.13 88 GLU A C 16
ATOM 18157 O O . GLU A 1 79 ? -4.452 -14.248 -9.748 1.00 64.22 88 GLU A O 16
ATOM 18167 N N . ALA A 1 80 ? -2.844 -15.168 -8.471 1.00 54.23 89 ALA A N 16
ATOM 18168 C CA . ALA A 1 80 ? -1.750 -14.564 -9.221 1.00 12.12 89 ALA A CA 16
ATOM 18169 C C . ALA A 1 80 ? -1.309 -15.464 -10.370 1.00 51.32 89 ALA A C 16
ATOM 18170 O O . ALA A 1 80 ? -1.273 -16.688 -10.234 1.00 63.03 89 ALA A O 16
ATOM 18177 N N . MET A 1 1 ? 25.532 2.137 -8.136 1.00 60.11 10 MET A N 17
ATOM 18178 C CA . MET A 1 1 ? 25.717 1.037 -7.197 1.00 42.02 10 MET A CA 17
ATOM 18179 C C . MET A 1 1 ? 24.386 0.622 -6.577 1.00 65.34 10 MET A C 17
ATOM 18180 O O . MET A 1 1 ? 24.087 -0.567 -6.468 1.00 75.23 10 MET A O 17
ATOM 18192 N N . ARG A 1 2 ? 23.593 1.609 -6.173 1.00 64.35 11 ARG A N 17
ATOM 18193 C CA . ARG A 1 2 ? 22.295 1.345 -5.562 1.00 2.14 11 ARG A CA 17
ATOM 18194 C C . ARG A 1 2 ? 21.193 2.124 -6.273 1.00 61.42 11 ARG A C 17
ATOM 18195 O O . ARG A 1 2 ? 21.456 3.120 -6.947 1.00 61.22 11 ARG A O 17
ATOM 18213 N N . LYS A 1 3 ? 19.955 1.664 -6.118 1.00 5.45 12 LYS A N 17
ATOM 18214 C CA . LYS A 1 3 ? 18.812 2.316 -6.743 1.00 23.43 12 LYS A CA 17
ATOM 18215 C C . LYS A 1 3 ? 18.319 3.482 -5.892 1.00 24.24 12 LYS A C 17
ATOM 18216 O O . LYS A 1 3 ? 18.349 3.423 -4.662 1.00 11.42 12 LYS A O 17
ATOM 18231 N N . ARG A 1 4 ? 17.864 4.541 -6.554 1.00 63.43 13 ARG A N 17
ATOM 18232 C CA . ARG A 1 4 ? 17.364 5.721 -5.858 1.00 44.22 13 ARG A CA 17
ATOM 18233 C C . ARG A 1 4 ? 15.839 5.750 -5.865 1.00 23.42 13 ARG A C 17
ATOM 18234 O O . ARG A 1 4 ? 15.206 6.198 -6.822 1.00 2.43 13 ARG A O 17
ATOM 18252 N N . PRO A 1 5 ? 15.232 5.263 -4.773 1.00 22.20 14 PRO A N 17
ATOM 18253 C CA . PRO A 1 5 ? 13.773 5.223 -4.628 1.00 24.22 14 PRO A CA 17
ATOM 18254 C C . PRO A 1 5 ? 13.169 6.613 -4.464 1.00 40.20 14 PRO A C 17
ATOM 18255 O O . PRO A 1 5 ? 13.864 7.565 -4.109 1.00 63.54 14 PRO A O 17
ATOM 18263 N N . LEU A 1 6 ? 11.871 6.723 -4.724 1.00 20.51 15 LEU A N 17
ATOM 18264 C CA . LEU A 1 6 ? 11.172 7.997 -4.605 1.00 64.34 15 LEU A CA 17
ATOM 18265 C C . LEU A 1 6 ? 9.873 7.835 -3.821 1.00 54.33 15 LEU A C 17
ATOM 18266 O O . LEU A 1 6 ? 9.786 8.224 -2.657 1.00 71.34 15 LEU A O 17
ATOM 18281 N N . ASP A 1 7 ? 8.867 7.256 -4.467 1.00 33.14 16 ASP A N 17
ATOM 18282 C CA . ASP A 1 7 ? 7.573 7.038 -3.832 1.00 42.41 16 ASP A CA 17
ATOM 18283 C C . ASP A 1 7 ? 7.128 5.587 -3.988 1.00 10.45 16 ASP A C 17
ATOM 18284 O O . ASP A 1 7 ? 7.074 4.836 -3.015 1.00 73.13 16 ASP A O 17
ATOM 18292 N N . ALA A 1 8 ? 6.809 5.201 -5.220 1.00 65.33 17 ALA A N 17
ATOM 18293 C CA . ALA A 1 8 ? 6.370 3.841 -5.503 1.00 12.32 17 ALA A CA 17
ATOM 18294 C C . ALA A 1 8 ? 7.503 2.842 -5.291 1.00 54.13 17 ALA A C 17
ATOM 18295 O O . ALA A 1 8 ? 7.263 1.677 -4.978 1.00 14.11 17 ALA A O 17
ATOM 18302 N N . GLU A 1 9 ? 8.736 3.308 -5.464 1.00 54.24 18 GLU A N 17
ATOM 18303 C CA . GLU A 1 9 ? 9.904 2.453 -5.291 1.00 4.22 18 GLU A CA 17
ATOM 18304 C C . GLU A 1 9 ? 10.143 2.147 -3.815 1.00 12.11 18 GLU A C 17
ATOM 18305 O O . GLU A 1 9 ? 10.363 0.997 -3.434 1.00 12.15 18 GLU A O 17
ATOM 18315 N N . THR A 1 10 ? 10.097 3.186 -2.987 1.00 23.41 19 THR A N 17
ATOM 18316 C CA . THR A 1 10 ? 10.309 3.030 -1.553 1.00 4.13 19 THR A CA 17
ATOM 18317 C C . THR A 1 10 ? 9.240 2.140 -0.933 1.00 40.35 19 THR A C 17
ATOM 18318 O O . THR A 1 10 ? 9.544 1.250 -0.136 1.00 21.44 19 THR A O 17
ATOM 18329 N N . ILE A 1 11 ? 7.987 2.381 -1.302 1.00 32.42 20 ILE A N 17
ATOM 18330 C CA . ILE A 1 11 ? 6.872 1.599 -0.783 1.00 40.40 20 ILE A CA 17
ATOM 18331 C C . ILE A 1 11 ? 6.895 0.177 -1.333 1.00 11.23 20 ILE A C 17
ATOM 18332 O O . ILE A 1 11 ? 6.620 -0.783 -0.613 1.00 24.33 20 ILE A O 17
ATOM 18347 N N . ARG A 1 12 ? 7.226 0.050 -2.614 1.00 1.43 21 ARG A N 17
ATOM 18348 C CA . ARG A 1 12 ? 7.286 -1.255 -3.262 1.00 41.14 21 ARG A CA 17
ATOM 18349 C C . ARG A 1 12 ? 8.307 -2.157 -2.574 1.00 11.41 21 ARG A C 17
ATOM 18350 O O . ARG A 1 12 ? 8.020 -3.313 -2.262 1.00 12.23 21 ARG A O 17
ATOM 18368 N N . LYS A 1 13 ? 9.501 -1.621 -2.342 1.00 53.31 22 LYS A N 17
ATOM 18369 C CA . LYS A 1 13 ? 10.565 -2.376 -1.691 1.00 23.52 22 LYS A CA 17
ATOM 18370 C C . LYS A 1 13 ? 10.234 -2.629 -0.224 1.00 73.32 22 LYS A C 17
ATOM 18371 O O . LYS A 1 13 ? 10.494 -3.711 0.303 1.00 62.24 22 LYS A O 17
ATOM 18386 N N . LEU A 1 14 ? 9.658 -1.625 0.429 1.00 43.10 23 LEU A N 17
ATOM 18387 C CA . LEU A 1 14 ? 9.290 -1.739 1.836 1.00 55.13 23 LEU A CA 17
ATOM 18388 C C . LEU A 1 14 ? 8.348 -2.919 2.058 1.00 73.42 23 LEU A C 17
ATOM 18389 O O . LEU A 1 14 ? 8.565 -3.741 2.949 1.00 24.12 23 LEU A O 17
ATOM 18404 N N . ILE A 1 15 ? 7.302 -2.996 1.242 1.00 22.44 24 ILE A N 17
ATOM 18405 C CA . ILE A 1 15 ? 6.329 -4.076 1.347 1.00 61.30 24 ILE A CA 17
ATOM 18406 C C . ILE A 1 15 ? 6.932 -5.404 0.903 1.00 40.55 24 ILE A C 17
ATOM 18407 O O . ILE A 1 15 ? 6.770 -6.424 1.573 1.00 4.35 24 ILE A O 17
ATOM 18422 N N . GLU A 1 16 ? 7.630 -5.383 -0.228 1.00 11.03 25 GLU A N 17
ATOM 18423 C CA . GLU A 1 16 ? 8.258 -6.586 -0.760 1.00 42.31 25 GLU A CA 17
ATOM 18424 C C . GLU A 1 16 ? 9.156 -7.240 0.287 1.00 12.31 25 GLU A C 17
ATOM 18425 O O . GLU A 1 16 ? 9.237 -8.465 0.372 1.00 42.54 25 GLU A O 17
ATOM 18435 N N . SER A 1 17 ? 9.828 -6.413 1.081 1.00 22.33 26 SER A N 17
ATOM 18436 C CA . SER A 1 17 ? 10.723 -6.909 2.119 1.00 70.13 26 SER A CA 17
ATOM 18437 C C . SER A 1 17 ? 9.936 -7.350 3.350 1.00 73.23 26 SER A C 17
ATOM 18438 O O . SER A 1 17 ? 10.241 -8.372 3.963 1.00 44.21 26 SER A O 17
ATOM 18445 N N . GLY A 1 18 ? 8.920 -6.569 3.706 1.00 21.40 27 GLY A N 17
ATOM 18446 C CA . GLY A 1 18 ? 8.104 -6.894 4.862 1.00 12.34 27 GLY A CA 17
ATOM 18447 C C . GLY A 1 18 ? 7.329 -8.184 4.680 1.00 1.52 27 GLY A C 17
ATOM 18448 O O . GLY A 1 18 ? 7.436 -9.101 5.495 1.00 64.24 27 GLY A O 17
ATOM 18452 N N . LEU A 1 19 ? 6.546 -8.256 3.609 1.00 3.50 28 LEU A N 17
ATOM 18453 C CA . LEU A 1 19 ? 5.750 -9.444 3.323 1.00 72.24 28 LEU A CA 17
ATOM 18454 C C . LEU A 1 19 ? 6.620 -10.562 2.758 1.00 20.13 28 LEU A C 17
ATOM 18455 O O . LEU A 1 19 ? 7.714 -10.330 2.244 1.00 3.21 28 LEU A O 17
ATOM 18470 N N . PRO A 1 20 ? 6.123 -11.803 2.850 1.00 54.23 29 PRO A N 17
ATOM 18471 C CA . PRO A 1 20 ? 6.837 -12.982 2.350 1.00 62.23 29 PRO A CA 17
ATOM 18472 C C . PRO A 1 20 ? 6.904 -13.017 0.827 1.00 40.15 29 PRO A C 17
ATOM 18473 O O . PRO A 1 20 ? 7.827 -12.472 0.225 1.00 30.22 29 PRO A O 17
ATOM 18481 N N . GLU A 1 21 ? 5.917 -13.662 0.212 1.00 12.52 30 GLU A N 17
ATOM 18482 C CA . GLU A 1 21 ? 5.866 -13.768 -1.241 1.00 31.01 30 GLU A CA 17
ATOM 18483 C C . GLU A 1 21 ? 4.774 -12.868 -1.814 1.00 50.25 30 GLU A C 17
ATOM 18484 O O . GLU A 1 21 ? 4.195 -13.165 -2.858 1.00 73.21 30 GLU A O 17
ATOM 18494 N N . ALA A 1 22 ? 4.499 -11.768 -1.122 1.00 44.12 31 ALA A N 17
ATOM 18495 C CA . ALA A 1 22 ? 3.480 -10.823 -1.560 1.00 35.31 31 ALA A CA 17
ATOM 18496 C C . ALA A 1 22 ? 3.996 -9.946 -2.695 1.00 31.34 31 ALA A C 17
ATOM 18497 O O . ALA A 1 22 ? 5.088 -9.382 -2.610 1.00 55.40 31 ALA A O 17
ATOM 18504 N N . ARG A 1 23 ? 3.205 -9.833 -3.758 1.00 42.34 32 ARG A N 17
ATOM 18505 C CA . ARG A 1 23 ? 3.584 -9.025 -4.910 1.00 72.40 32 ARG A CA 17
ATOM 18506 C C . ARG A 1 23 ? 2.949 -7.639 -4.835 1.00 2.35 32 ARG A C 17
ATOM 18507 O O . ARG A 1 23 ? 1.729 -7.499 -4.906 1.00 14.44 32 ARG A O 17
ATOM 18525 N N . VAL A 1 24 ? 3.787 -6.618 -4.690 1.00 63.33 33 VAL A N 17
ATOM 18526 C CA . VAL A 1 24 ? 3.309 -5.243 -4.606 1.00 24.12 33 VAL A CA 17
ATOM 18527 C C . VAL A 1 24 ? 3.843 -4.403 -5.760 1.00 1.23 33 VAL A C 17
ATOM 18528 O O . VAL A 1 24 ? 5.051 -4.343 -5.991 1.00 54.13 33 VAL A O 17
ATOM 18541 N N . ASP A 1 25 ? 2.936 -3.756 -6.483 1.00 73.22 34 ASP A N 17
ATOM 18542 C CA . ASP A 1 25 ? 3.316 -2.917 -7.614 1.00 73.04 34 ASP A CA 17
ATOM 18543 C C . ASP A 1 25 ? 2.558 -1.593 -7.586 1.00 1.43 34 ASP A C 17
ATOM 18544 O O . ASP A 1 25 ? 1.329 -1.567 -7.660 1.00 22.14 34 ASP A O 17
ATOM 18552 N N . VAL A 1 26 ? 3.300 -0.495 -7.480 1.00 70.11 35 VAL A N 17
ATOM 18553 C CA . VAL A 1 26 ? 2.699 0.833 -7.443 1.00 43.34 35 VAL A CA 17
ATOM 18554 C C . VAL A 1 26 ? 3.285 1.731 -8.526 1.00 13.11 35 VAL A C 17
ATOM 18555 O O . VAL A 1 26 ? 4.498 1.767 -8.727 1.00 22.30 35 VAL A O 17
ATOM 18568 N N . GLN A 1 27 ? 2.413 2.455 -9.221 1.00 32.23 36 GLN A N 17
ATOM 18569 C CA . GLN A 1 27 ? 2.844 3.353 -10.286 1.00 62.22 36 GLN A CA 17
ATOM 18570 C C . GLN A 1 27 ? 2.168 4.715 -10.156 1.00 52.31 36 GLN A C 17
ATOM 18571 O O . GLN A 1 27 ? 0.941 4.810 -10.141 1.00 24.14 36 GLN A O 17
ATOM 18583 N N . GLY A 1 28 ? 2.977 5.765 -10.064 1.00 62.24 37 GLY A N 17
ATOM 18584 C CA . GLY A 1 28 ? 2.438 7.107 -9.936 1.00 11.12 37 GLY A CA 17
ATOM 18585 C C . GLY A 1 28 ? 3.250 7.971 -8.991 1.00 52.14 37 GLY A C 17
ATOM 18586 O O . GLY A 1 28 ? 4.478 7.988 -9.057 1.00 12.14 37 GLY A O 17
ATOM 18590 N N . GLU A 1 29 ? 2.561 8.689 -8.109 1.00 54.42 38 GLU A N 17
ATOM 18591 C CA . GLU A 1 29 ? 3.227 9.560 -7.147 1.00 34.13 38 GLU A CA 17
ATOM 18592 C C . GLU A 1 29 ? 2.279 9.947 -6.016 1.00 22.44 38 GLU A C 17
ATOM 18593 O O . GLU A 1 29 ? 1.059 9.854 -6.155 1.00 12.10 38 GLU A O 17
ATOM 18603 N N . ASP A 1 30 ? 2.849 10.381 -4.897 1.00 33.13 39 ASP A N 17
ATOM 18604 C CA . ASP A 1 30 ? 2.055 10.783 -3.742 1.00 5.41 39 ASP A CA 17
ATOM 18605 C C . ASP A 1 30 ? 1.261 12.049 -4.042 1.00 65.41 39 ASP A C 17
ATOM 18606 O O . ASP A 1 30 ? 1.706 12.908 -4.804 1.00 20.00 39 ASP A O 17
ATOM 18614 N N . GLY A 1 31 ? 0.081 12.160 -3.439 1.00 62.13 40 GLY A N 17
ATOM 18615 C CA . GLY A 1 31 ? -0.757 13.325 -3.654 1.00 13.35 40 GLY A CA 17
ATOM 18616 C C . GLY A 1 31 ? -1.415 13.319 -5.020 1.00 3.34 40 GLY A C 17
ATOM 18617 O O . GLY A 1 31 ? -2.259 14.166 -5.314 1.00 53.31 40 GLY A O 17
ATOM 18621 N N . VAL A 1 32 ? -1.027 12.364 -5.859 1.00 23.20 41 VAL A N 17
ATOM 18622 C CA . VAL A 1 32 ? -1.584 12.252 -7.202 1.00 3.00 41 VAL A CA 17
ATOM 18623 C C . VAL A 1 32 ? -2.295 10.918 -7.393 1.00 40.33 41 VAL A C 17
ATOM 18624 O O . VAL A 1 32 ? -2.133 9.995 -6.593 1.00 1.21 41 VAL A O 17
ATOM 18637 N N . HIS A 1 33 ? -3.084 10.820 -8.459 1.00 64.33 42 HIS A N 17
ATOM 18638 C CA . HIS A 1 33 ? -3.820 9.597 -8.756 1.00 41.11 42 HIS A CA 17
ATOM 18639 C C . HIS A 1 33 ? -2.884 8.515 -9.286 1.00 15.33 42 HIS A C 17
ATOM 18640 O O . HIS A 1 33 ? -2.423 8.584 -10.426 1.00 14.24 42 HIS A O 17
ATOM 18653 N N . PHE A 1 34 ? -2.606 7.518 -8.453 1.00 14.45 43 PHE A N 17
ATOM 18654 C CA . PHE A 1 34 ? -1.724 6.423 -8.838 1.00 1.43 43 PHE A CA 17
ATOM 18655 C C . PHE A 1 34 ? -2.436 5.079 -8.710 1.00 64.21 43 PHE A C 17
ATOM 18656 O O . PHE A 1 34 ? -3.507 4.989 -8.113 1.00 42.15 43 PHE A O 17
ATOM 18672 N N . GLU A 1 35 ? -1.830 4.039 -9.275 1.00 35.21 44 GLU A N 17
ATOM 18673 C CA . GLU A 1 35 ? -2.407 2.701 -9.224 1.00 75.01 44 GLU A CA 17
ATOM 18674 C C . GLU A 1 35 ? -1.531 1.761 -8.401 1.00 31.34 44 GLU A C 17
ATOM 18675 O O . GLU A 1 35 ? -0.328 1.653 -8.637 1.00 12.11 44 GLU A O 17
ATOM 18685 N N . ALA A 1 36 ? -2.143 1.085 -7.435 1.00 51.23 45 ALA A N 17
ATOM 18686 C CA . ALA A 1 36 ? -1.420 0.154 -6.578 1.00 54.51 45 ALA A CA 17
ATOM 18687 C C . ALA A 1 36 ? -2.055 -1.232 -6.613 1.00 33.31 45 ALA A C 17
ATOM 18688 O O . ALA A 1 36 ? -3.235 -1.395 -6.296 1.00 2.15 45 ALA A O 17
ATOM 18695 N N . THR A 1 37 ? -1.267 -2.230 -7.001 1.00 11.05 46 THR A N 17
ATOM 18696 C CA . THR A 1 37 ? -1.754 -3.601 -7.080 1.00 13.21 46 THR A CA 17
ATOM 18697 C C . THR A 1 37 ? -0.941 -4.526 -6.181 1.00 61.53 46 THR A C 17
ATOM 18698 O O . THR A 1 37 ? 0.228 -4.802 -6.450 1.00 21.53 46 THR A O 17
ATOM 18709 N N . VAL A 1 38 ? -1.568 -5.002 -5.110 1.00 65.20 47 VAL A N 17
ATOM 18710 C CA . VAL A 1 38 ? -0.904 -5.897 -4.170 1.00 43.11 47 VAL A CA 17
ATOM 18711 C C . VAL A 1 38 ? -1.636 -7.230 -4.068 1.00 32.34 47 VAL A C 17
ATOM 18712 O O . VAL A 1 38 ? -2.851 -7.270 -3.870 1.00 61.03 47 VAL A O 17
ATOM 18725 N N . VAL A 1 39 ? -0.890 -8.321 -4.205 1.00 11.34 48 VAL A N 17
ATOM 18726 C CA . VAL A 1 39 ? -1.468 -9.658 -4.128 1.00 22.21 48 VAL A CA 17
ATOM 18727 C C . VAL A 1 39 ? -0.738 -10.513 -3.100 1.00 51.45 48 VAL A C 17
ATOM 18728 O O . VAL A 1 39 ? 0.460 -10.768 -3.226 1.00 20.45 48 VAL A O 17
ATOM 18741 N N . SER A 1 40 ? -1.467 -10.956 -2.080 1.00 32.13 49 SER A N 17
ATOM 18742 C CA . SER A 1 40 ? -0.888 -11.781 -1.027 1.00 13.11 49 SER A CA 17
ATOM 18743 C C . SER A 1 40 ? -1.978 -12.512 -0.248 1.00 34.13 49 SER A C 17
ATOM 18744 O O . SER A 1 40 ? -3.169 -12.237 -0.391 1.00 35.31 49 SER A O 17
ATOM 18751 N N . PRO A 1 41 ? -1.561 -13.467 0.597 1.00 2.32 50 PRO A N 17
ATOM 18752 C CA . PRO A 1 41 ? -2.484 -14.258 1.415 1.00 72.35 50 PRO A CA 17
ATOM 18753 C C . PRO A 1 41 ? -3.136 -13.430 2.518 1.00 25.03 50 PRO A C 17
ATOM 18754 O O . PRO A 1 41 ? -4.187 -13.795 3.044 1.00 1.14 50 PRO A O 17
ATOM 18762 N N . ALA A 1 42 ? -2.504 -12.312 2.863 1.00 74.20 51 ALA A N 17
ATOM 18763 C CA . ALA A 1 42 ? -3.025 -11.431 3.901 1.00 44.34 51 ALA A CA 17
ATOM 18764 C C . ALA A 1 42 ? -4.529 -11.233 3.752 1.00 3.12 51 ALA A C 17
ATOM 18765 O O . ALA A 1 42 ? -5.291 -11.450 4.695 1.00 62.11 51 ALA A O 17
ATOM 18772 N N . PHE A 1 43 ? -4.951 -10.821 2.561 1.00 50.33 52 PHE A N 17
ATOM 18773 C CA . PHE A 1 43 ? -6.365 -10.593 2.288 1.00 50.21 52 PHE A CA 17
ATOM 18774 C C . PHE A 1 43 ? -7.075 -11.904 1.967 1.00 55.24 52 PHE A C 17
ATOM 18775 O O . PHE A 1 43 ? -7.946 -11.955 1.097 1.00 42.44 52 PHE A O 17
ATOM 18791 N N . VAL A 1 44 ? -6.699 -12.964 2.675 1.00 64.31 53 VAL A N 17
ATOM 18792 C CA . VAL A 1 44 ? -7.299 -14.276 2.466 1.00 3.13 53 VAL A CA 17
ATOM 18793 C C . VAL A 1 44 ? -8.821 -14.198 2.514 1.00 1.22 53 VAL A C 17
ATOM 18794 O O . VAL A 1 44 ? -9.396 -13.678 3.469 1.00 32.32 53 VAL A O 17
ATOM 18807 N N . GLY A 1 45 ? -9.467 -14.720 1.476 1.00 72.12 54 GLY A N 17
ATOM 18808 C CA . GLY A 1 45 ? -10.918 -14.700 1.419 1.00 42.05 54 GLY A CA 17
ATOM 18809 C C . GLY A 1 45 ? -11.474 -13.295 1.297 1.00 24.33 54 GLY A C 17
ATOM 18810 O O . GLY A 1 45 ? -11.863 -12.865 0.210 1.00 52.51 54 GLY A O 17
ATOM 18814 N N . LYS A 1 46 ? -11.512 -12.576 2.413 1.00 22.42 55 LYS A N 17
ATOM 18815 C CA . LYS A 1 46 ? -12.025 -11.211 2.427 1.00 64.20 55 LYS A CA 17
ATOM 18816 C C . LYS A 1 46 ? -10.969 -10.238 2.940 1.00 44.25 55 LYS A C 17
ATOM 18817 O O . LYS A 1 46 ? -10.218 -10.553 3.863 1.00 72.25 55 LYS A O 17
ATOM 18832 N N . ALA A 1 47 ? -10.917 -9.055 2.337 1.00 50.34 56 ALA A N 17
ATOM 18833 C CA . ALA A 1 47 ? -9.954 -8.036 2.736 1.00 24.33 56 ALA A CA 17
ATOM 18834 C C . ALA A 1 47 ? -10.601 -6.994 3.642 1.00 32.43 56 ALA A C 17
ATOM 18835 O O . ALA A 1 47 ? -11.278 -6.072 3.184 1.00 4.31 56 ALA A O 17
ATOM 18842 N N . PRO A 1 48 ? -10.393 -7.142 4.958 1.00 40.34 57 PRO A N 17
ATOM 18843 C CA . PRO A 1 48 ? -10.949 -6.223 5.956 1.00 4.03 57 PRO A CA 17
ATOM 18844 C C . PRO A 1 48 ? -10.292 -4.848 5.907 1.00 64.32 57 PRO A C 17
ATOM 18845 O O . PRO A 1 48 ? -9.239 -4.673 5.292 1.00 43.42 57 PRO A O 17
ATOM 18853 N N . LEU A 1 49 ? -10.918 -3.875 6.559 1.00 63.02 58 LEU A N 17
ATOM 18854 C CA . LEU A 1 49 ? -10.393 -2.514 6.590 1.00 61.33 58 LEU A CA 17
ATOM 18855 C C . LEU A 1 49 ? -8.954 -2.497 7.094 1.00 24.33 58 LEU A C 17
ATOM 18856 O O . LEU A 1 49 ? -8.192 -1.577 6.795 1.00 41.21 58 LEU A O 17
ATOM 18871 N N . ALA A 1 50 ? -8.586 -3.520 7.857 1.00 74.12 59 ALA A N 17
ATOM 18872 C CA . ALA A 1 50 ? -7.237 -3.625 8.398 1.00 75.32 59 ALA A CA 17
ATOM 18873 C C . ALA A 1 50 ? -6.202 -3.707 7.282 1.00 34.44 59 ALA A C 17
ATOM 18874 O O . ALA A 1 50 ? -5.232 -2.951 7.266 1.00 23.15 59 ALA A O 17
ATOM 18881 N N . ARG A 1 51 ? -6.417 -4.629 6.350 1.00 12.55 60 ARG A N 17
ATOM 18882 C CA . ARG A 1 51 ? -5.502 -4.811 5.229 1.00 5.43 60 ARG A CA 17
ATOM 18883 C C . ARG A 1 51 ? -5.617 -3.656 4.239 1.00 30.40 60 ARG A C 17
ATOM 18884 O O . ARG A 1 51 ? -4.621 -3.211 3.668 1.00 13.24 60 ARG A O 17
ATOM 18902 N N . HIS A 1 52 ? -6.840 -3.172 4.041 1.00 50.53 61 HIS A N 17
ATOM 18903 C CA . HIS A 1 52 ? -7.086 -2.068 3.121 1.00 55.23 61 HIS A CA 17
ATOM 18904 C C . HIS A 1 52 ? -6.341 -0.813 3.566 1.00 3.22 61 HIS A C 17
ATOM 18905 O O . HIS A 1 52 ? -5.642 -0.181 2.775 1.00 31.14 61 HIS A O 17
ATOM 18918 N N . ARG A 1 53 ? -6.497 -0.459 4.837 1.00 43.24 62 ARG A N 17
ATOM 18919 C CA . ARG A 1 53 ? -5.840 0.721 5.386 1.00 63.45 62 ARG A CA 17
ATOM 18920 C C . ARG A 1 53 ? -4.335 0.502 5.504 1.00 21.24 62 ARG A C 17
ATOM 18921 O O . ARG A 1 53 ? -3.543 1.404 5.231 1.00 52.32 62 ARG A O 17
ATOM 18939 N N . MET A 1 54 ? -3.948 -0.703 5.913 1.00 33.54 63 MET A N 17
ATOM 18940 C CA . MET A 1 54 ? -2.538 -1.040 6.065 1.00 1.25 63 MET A CA 17
ATOM 18941 C C . MET A 1 54 ? -1.771 -0.769 4.774 1.00 21.04 63 MET A C 17
ATOM 18942 O O . MET A 1 54 ? -0.736 -0.104 4.784 1.00 63.31 63 MET A O 17
ATOM 18954 N N . VAL A 1 55 ? -2.286 -1.289 3.665 1.00 13.24 64 VAL A N 17
ATOM 18955 C CA . VAL A 1 55 ? -1.651 -1.102 2.366 1.00 2.43 64 VAL A CA 17
ATOM 18956 C C . VAL A 1 55 ? -1.691 0.361 1.940 1.00 13.24 64 VAL A C 17
ATOM 18957 O O . VAL A 1 55 ? -0.699 0.905 1.454 1.00 62.21 64 VAL A O 17
ATOM 18970 N N . TYR A 1 56 ? -2.845 0.993 2.125 1.00 11.35 65 TYR A N 17
ATOM 18971 C CA . TYR A 1 56 ? -3.016 2.393 1.757 1.00 33.23 65 TYR A CA 17
ATOM 18972 C C . TYR A 1 56 ? -1.965 3.267 2.434 1.00 20.33 65 TYR A C 17
ATOM 18973 O O . TYR A 1 56 ? -1.426 4.192 1.826 1.00 2.21 65 TYR A O 17
ATOM 18990 N N . ALA A 1 57 ? -1.677 2.966 3.695 1.00 52.41 66 ALA A N 17
ATOM 18991 C CA . ALA A 1 57 ? -0.688 3.720 4.455 1.00 50.23 66 ALA A CA 17
ATOM 18992 C C . ALA A 1 57 ? 0.729 3.356 4.025 1.00 61.03 66 ALA A C 17
ATOM 18993 O O . ALA A 1 57 ? 1.604 4.218 3.939 1.00 62.33 66 ALA A O 17
ATOM 19000 N N . THR A 1 58 ? 0.950 2.072 3.756 1.00 60.32 67 THR A N 17
ATOM 19001 C CA . THR A 1 58 ? 2.261 1.594 3.338 1.00 3.01 67 THR A CA 17
ATOM 19002 C C . THR A 1 58 ? 2.640 2.154 1.971 1.00 72.05 67 THR A C 17
ATOM 19003 O O . THR A 1 58 ? 3.821 2.249 1.633 1.00 52.14 67 THR A O 17
ATOM 19014 N N . LEU A 1 59 ? 1.632 2.524 1.189 1.00 55.24 68 LEU A N 17
ATOM 19015 C CA . LEU A 1 59 ? 1.860 3.075 -0.142 1.00 31.51 68 LEU A CA 17
ATOM 19016 C C . LEU A 1 59 ? 1.864 4.600 -0.106 1.00 22.32 68 LEU A C 17
ATOM 19017 O O . LEU A 1 59 ? 2.072 5.255 -1.127 1.00 33.41 68 LEU A O 17
ATOM 19032 N N . GLY A 1 60 ? 1.635 5.160 1.078 1.00 73.43 69 GLY A N 17
ATOM 19033 C CA . GLY A 1 60 ? 1.619 6.604 1.226 1.00 10.03 69 GLY A CA 17
ATOM 19034 C C . GLY A 1 60 ? 0.289 7.212 0.827 1.00 43.11 69 GLY A C 17
ATOM 19035 O O . GLY A 1 60 ? 0.207 7.951 -0.153 1.00 32.04 69 GLY A O 17
ATOM 19039 N N . GLU A 1 61 ? -0.755 6.899 1.588 1.00 41.22 70 GLU A N 17
ATOM 19040 C CA . GLU A 1 61 ? -2.088 7.420 1.306 1.00 41.44 70 GLU A CA 17
ATOM 19041 C C . GLU A 1 61 ? -2.194 8.889 1.704 1.00 32.22 70 GLU A C 17
ATOM 19042 O O . GLU A 1 61 ? -2.366 9.763 0.853 1.00 2.11 70 GLU A O 17
ATOM 19052 N N . LEU A 1 62 ? -2.091 9.153 3.001 1.00 61.30 71 LEU A N 17
ATOM 19053 C CA . LEU A 1 62 ? -2.176 10.517 3.513 1.00 42.13 71 LEU A CA 17
ATOM 19054 C C . LEU A 1 62 ? -0.811 11.196 3.482 1.00 45.45 71 LEU A C 17
ATOM 19055 O O . LEU A 1 62 ? -0.631 12.279 4.039 1.00 75.23 71 LEU A O 17
ATOM 19070 N N . MET A 1 63 ? 0.150 10.552 2.827 1.00 41.44 72 MET A N 17
ATOM 19071 C CA . MET A 1 63 ? 1.499 11.096 2.722 1.00 2.42 72 MET A CA 17
ATOM 19072 C C . MET A 1 63 ? 1.531 12.289 1.772 1.00 4.21 72 MET A C 17
ATOM 19073 O O . MET A 1 63 ? 2.503 13.044 1.741 1.00 12.42 72 MET A O 17
ATOM 19085 N N . GLY A 1 64 ? 0.463 12.453 0.999 1.00 22.34 73 GLY A N 17
ATOM 19086 C CA . GLY A 1 64 ? 0.390 13.556 0.058 1.00 42.01 73 GLY A CA 17
ATOM 19087 C C . GLY A 1 64 ? -1.031 14.032 -0.169 1.00 4.22 73 GLY A C 17
ATOM 19088 O O . GLY A 1 64 ? -1.270 15.221 -0.371 1.00 60.44 73 GLY A O 17
ATOM 19092 N N . GLY A 1 65 ? -1.978 13.099 -0.139 1.00 53.34 74 GLY A N 17
ATOM 19093 C CA . GLY A 1 65 ? -3.371 13.449 -0.347 1.00 45.43 74 GLY A CA 17
ATOM 19094 C C . GLY A 1 65 ? -4.051 12.546 -1.357 1.00 3.03 74 GLY A C 17
ATOM 19095 O O . GLY A 1 65 ? -4.396 12.982 -2.455 1.00 51.42 74 GLY A O 17
ATOM 19099 N N . ALA A 1 66 ? -4.242 11.284 -0.987 1.00 42.33 75 ALA A N 17
ATOM 19100 C CA . ALA A 1 66 ? -4.884 10.318 -1.869 1.00 32.20 75 ALA A CA 17
ATOM 19101 C C . ALA A 1 66 ? -6.300 10.759 -2.227 1.00 22.22 75 ALA A C 17
ATOM 19102 O O . ALA A 1 66 ? -7.080 11.143 -1.356 1.00 1.12 75 ALA A O 17
ATOM 19109 N N . ILE A 1 67 ? -6.623 10.703 -3.515 1.00 33.03 76 ILE A N 17
ATOM 19110 C CA . ILE A 1 67 ? -7.945 11.096 -3.988 1.00 31.43 76 ILE A CA 17
ATOM 19111 C C . ILE A 1 67 ? -8.737 9.888 -4.476 1.00 41.01 76 ILE A C 17
ATOM 19112 O O . ILE A 1 67 ? -8.172 8.824 -4.733 1.00 5.44 76 ILE A O 17
ATOM 19127 N N . HIS A 1 68 ? -10.049 10.059 -4.603 1.00 13.40 77 HIS A N 17
ATOM 19128 C CA . HIS A 1 68 ? -10.919 8.983 -5.063 1.00 10.40 77 HIS A CA 17
ATOM 19129 C C . HIS A 1 68 ? -10.355 8.327 -6.321 1.00 70.43 77 HIS A C 17
ATOM 19130 O O . HIS A 1 68 ? -10.731 7.210 -6.671 1.00 42.33 77 HIS A O 17
ATOM 19143 N N . ALA A 1 69 ? -9.453 9.032 -6.995 1.00 62.33 78 ALA A N 17
ATOM 19144 C CA . ALA A 1 69 ? -8.837 8.520 -8.212 1.00 0.23 78 ALA A CA 17
ATOM 19145 C C . ALA A 1 69 ? -7.731 7.521 -7.889 1.00 53.32 78 ALA A C 17
ATOM 19146 O O . ALA A 1 69 ? -6.646 7.571 -8.470 1.00 15.25 78 ALA A O 17
ATOM 19153 N N . LEU A 1 70 ? -8.011 6.615 -6.958 1.00 30.21 79 LEU A N 17
ATOM 19154 C CA . LEU A 1 70 ? -7.040 5.604 -6.557 1.00 24.30 79 LEU A CA 17
ATOM 19155 C C . LEU A 1 70 ? -7.509 4.209 -6.956 1.00 42.44 79 LEU A C 17
ATOM 19156 O O . LEU A 1 70 ? -8.704 3.918 -6.938 1.00 73.45 79 LEU A O 17
ATOM 19171 N N . GLN A 1 71 ? -6.560 3.350 -7.311 1.00 11.31 80 GLN A N 17
ATOM 19172 C CA . GLN A 1 71 ? -6.877 1.984 -7.713 1.00 65.13 80 GLN A CA 17
ATOM 19173 C C . GLN A 1 71 ? -6.107 0.976 -6.866 1.00 52.03 80 GLN A C 17
ATOM 19174 O O . GLN A 1 71 ? -4.877 0.924 -6.908 1.00 33.31 80 GLN A O 17
ATOM 19186 N N . LEU A 1 72 ? -6.837 0.176 -6.098 1.00 75.22 81 LEU A N 17
ATOM 19187 C CA . LEU A 1 72 ? -6.224 -0.832 -5.240 1.00 33.25 81 LEU A CA 17
ATOM 19188 C C . LEU A 1 72 ? -6.779 -2.219 -5.548 1.00 51.44 81 LEU A C 17
ATOM 19189 O O . LEU A 1 72 ? -7.970 -2.378 -5.813 1.00 71.05 81 LEU A O 17
ATOM 19204 N N . LYS A 1 73 ? -5.908 -3.222 -5.507 1.00 71.11 82 LYS A N 17
ATOM 19205 C CA . LYS A 1 73 ? -6.309 -4.597 -5.777 1.00 74.30 82 LYS A CA 17
ATOM 19206 C C . LYS A 1 73 ? -5.749 -5.545 -4.721 1.00 75.22 82 LYS A C 17
ATOM 19207 O O . LYS A 1 73 ? -4.537 -5.728 -4.617 1.00 5.35 82 LYS A O 17
ATOM 19222 N N . THR A 1 74 ? -6.641 -6.148 -3.941 1.00 41.53 83 THR A N 17
ATOM 19223 C CA . THR A 1 74 ? -6.235 -7.077 -2.894 1.00 1.23 83 THR A CA 17
ATOM 19224 C C . THR A 1 74 ? -6.803 -8.470 -3.144 1.00 22.04 83 THR A C 17
ATOM 19225 O O . THR A 1 74 ? -7.997 -8.708 -2.957 1.00 20.43 83 THR A O 17
ATOM 19236 N N . LEU A 1 75 ? -5.941 -9.387 -3.568 1.00 52.05 84 LEU A N 17
ATOM 19237 C CA . LEU A 1 75 ? -6.357 -10.758 -3.843 1.00 5.35 84 LEU A CA 17
ATOM 19238 C C . LEU A 1 75 ? -5.372 -11.757 -3.244 1.00 32.21 84 LEU A C 17
ATOM 19239 O O . LEU A 1 75 ? -4.232 -11.412 -2.934 1.00 5.14 84 LEU A O 17
ATOM 19254 N N . THR A 1 76 ? -5.819 -12.999 -3.085 1.00 32.33 85 THR A N 17
ATOM 19255 C CA . THR A 1 76 ? -4.977 -14.049 -2.525 1.00 14.05 85 THR A CA 17
ATOM 19256 C C . THR A 1 76 ? -3.904 -14.481 -3.517 1.00 3.33 85 THR A C 17
ATOM 19257 O O . THR A 1 76 ? -3.982 -14.204 -4.714 1.00 64.42 85 THR A O 17
ATOM 19268 N N . PRO A 1 77 ? -2.876 -15.178 -3.011 1.00 43.23 86 PRO A N 17
ATOM 19269 C CA . PRO A 1 77 ? -1.766 -15.665 -3.837 1.00 61.12 86 PRO A CA 17
ATOM 19270 C C . PRO A 1 77 ? -2.192 -16.787 -4.776 1.00 71.04 86 PRO A C 17
ATOM 19271 O O . PRO A 1 77 ? -1.514 -17.075 -5.762 1.00 34.11 86 PRO A O 17
ATOM 19279 N N . ASP A 1 78 ? -3.319 -17.418 -4.464 1.00 62.30 87 ASP A N 17
ATOM 19280 C CA . ASP A 1 78 ? -3.837 -18.509 -5.282 1.00 23.04 87 ASP A CA 17
ATOM 19281 C C . ASP A 1 78 ? -4.321 -17.993 -6.634 1.00 42.15 87 ASP A C 17
ATOM 19282 O O . ASP A 1 78 ? -4.177 -18.666 -7.653 1.00 61.25 87 ASP A O 17
ATOM 19290 N N . GLU A 1 79 ? -4.898 -16.795 -6.631 1.00 3.31 88 GLU A N 17
ATOM 19291 C CA . GLU A 1 79 ? -5.405 -16.190 -7.857 1.00 12.42 88 GLU A CA 17
ATOM 19292 C C . GLU A 1 79 ? -4.269 -15.905 -8.834 1.00 3.34 88 GLU A C 17
ATOM 19293 O O . GLU A 1 79 ? -4.420 -16.072 -10.044 1.00 23.54 88 GLU A O 17
ATOM 19303 N N . ALA A 1 80 ? -3.130 -15.476 -8.300 1.00 53.44 89 ALA A N 17
ATOM 19304 C CA . ALA A 1 80 ? -1.967 -15.170 -9.124 1.00 2.22 89 ALA A CA 17
ATOM 19305 C C . ALA A 1 80 ? -1.453 -16.417 -9.834 1.00 54.13 89 ALA A C 17
ATOM 19306 O O . ALA A 1 80 ? -1.055 -17.389 -9.191 1.00 53.42 89 ALA A O 17
ATOM 19313 N N . MET A 1 1 ? 15.822 9.095 -20.387 1.00 64.43 10 MET A N 18
ATOM 19314 C CA . MET A 1 1 ? 14.618 8.327 -20.089 1.00 3.15 10 MET A CA 18
ATOM 19315 C C . MET A 1 1 ? 14.782 7.540 -18.793 1.00 31.24 10 MET A C 18
ATOM 19316 O O . MET A 1 1 ? 15.506 6.546 -18.746 1.00 2.14 10 MET A O 18
ATOM 19328 N N . ARG A 1 2 ? 14.104 7.991 -17.743 1.00 64.53 11 ARG A N 18
ATOM 19329 C CA . ARG A 1 2 ? 14.176 7.330 -16.446 1.00 75.14 11 ARG A CA 18
ATOM 19330 C C . ARG A 1 2 ? 13.092 6.263 -16.319 1.00 64.20 11 ARG A C 18
ATOM 19331 O O . ARG A 1 2 ? 11.964 6.451 -16.774 1.00 12.11 11 ARG A O 18
ATOM 19349 N N . LYS A 1 3 ? 13.443 5.142 -15.697 1.00 23.21 12 LYS A N 18
ATOM 19350 C CA . LYS A 1 3 ? 12.503 4.045 -15.509 1.00 52.14 12 LYS A CA 18
ATOM 19351 C C . LYS A 1 3 ? 12.315 3.737 -14.027 1.00 73.31 12 LYS A C 18
ATOM 19352 O O . LYS A 1 3 ? 11.216 3.876 -13.489 1.00 22.42 12 LYS A O 18
ATOM 19367 N N . ARG A 1 4 ? 13.393 3.320 -13.372 1.00 64.44 13 ARG A N 18
ATOM 19368 C CA . ARG A 1 4 ? 13.346 2.994 -11.952 1.00 45.53 13 ARG A CA 18
ATOM 19369 C C . ARG A 1 4 ? 12.632 4.089 -11.165 1.00 32.14 13 ARG A C 18
ATOM 19370 O O . ARG A 1 4 ? 13.088 5.230 -11.086 1.00 10.21 13 ARG A O 18
ATOM 19388 N N . PRO A 1 5 ? 11.482 3.736 -10.571 1.00 64.15 14 PRO A N 18
ATOM 19389 C CA . PRO A 1 5 ? 10.680 4.674 -9.780 1.00 31.32 14 PRO A CA 18
ATOM 19390 C C . PRO A 1 5 ? 11.356 5.053 -8.467 1.00 23.42 14 PRO A C 18
ATOM 19391 O O . PRO A 1 5 ? 12.276 4.372 -8.012 1.00 65.50 14 PRO A O 18
ATOM 19399 N N . LEU A 1 6 ? 10.896 6.144 -7.863 1.00 0.30 15 LEU A N 18
ATOM 19400 C CA . LEU A 1 6 ? 11.457 6.613 -6.601 1.00 1.14 15 LEU A CA 18
ATOM 19401 C C . LEU A 1 6 ? 10.460 6.432 -5.461 1.00 5.00 15 LEU A C 18
ATOM 19402 O O . LEU A 1 6 ? 10.669 5.614 -4.565 1.00 74.02 15 LEU A O 18
ATOM 19417 N N . ASP A 1 7 ? 9.376 7.198 -5.504 1.00 64.34 16 ASP A N 18
ATOM 19418 C CA . ASP A 1 7 ? 8.344 7.121 -4.475 1.00 4.51 16 ASP A CA 18
ATOM 19419 C C . ASP A 1 7 ? 7.714 5.732 -4.441 1.00 1.44 16 ASP A C 18
ATOM 19420 O O . ASP A 1 7 ? 7.722 5.061 -3.410 1.00 2.30 16 ASP A O 18
ATOM 19428 N N . ALA A 1 8 ? 7.168 5.308 -5.577 1.00 44.44 17 ALA A N 18
ATOM 19429 C CA . ALA A 1 8 ? 6.535 3.998 -5.677 1.00 30.55 17 ALA A CA 18
ATOM 19430 C C . ALA A 1 8 ? 7.523 2.884 -5.350 1.00 3.02 17 ALA A C 18
ATOM 19431 O O . ALA A 1 8 ? 7.131 1.802 -4.915 1.00 60.22 17 ALA A O 18
ATOM 19438 N N . GLU A 1 9 ? 8.807 3.156 -5.565 1.00 21.11 18 GLU A N 18
ATOM 19439 C CA . GLU A 1 9 ? 9.851 2.174 -5.295 1.00 54.34 18 GLU A CA 18
ATOM 19440 C C . GLU A 1 9 ? 10.023 1.962 -3.794 1.00 74.25 18 GLU A C 18
ATOM 19441 O O . GLU A 1 9 ? 10.231 0.839 -3.333 1.00 45.03 18 GLU A O 18
ATOM 19451 N N . THR A 1 10 ? 9.933 3.049 -3.034 1.00 25.22 19 THR A N 18
ATOM 19452 C CA . THR A 1 10 ? 10.081 2.985 -1.586 1.00 75.20 19 THR A CA 18
ATOM 19453 C C . THR A 1 10 ? 8.990 2.122 -0.960 1.00 11.22 19 THR A C 18
ATOM 19454 O O . THR A 1 10 ? 9.277 1.186 -0.214 1.00 2.25 19 THR A O 18
ATOM 19465 N N . ILE A 1 11 ? 7.739 2.442 -1.270 1.00 74.51 20 ILE A N 18
ATOM 19466 C CA . ILE A 1 11 ? 6.605 1.694 -0.740 1.00 31.41 20 ILE A CA 18
ATOM 19467 C C . ILE A 1 11 ? 6.577 0.273 -1.292 1.00 21.41 20 ILE A C 18
ATOM 19468 O O . ILE A 1 11 ? 6.386 -0.689 -0.549 1.00 73.44 20 ILE A O 18
ATOM 19483 N N . ARG A 1 12 ? 6.771 0.150 -2.601 1.00 14.21 21 ARG A N 18
ATOM 19484 C CA . ARG A 1 12 ? 6.768 -1.154 -3.254 1.00 62.21 21 ARG A CA 18
ATOM 19485 C C . ARG A 1 12 ? 7.751 -2.103 -2.575 1.00 42.22 21 ARG A C 18
ATOM 19486 O O . ARG A 1 12 ? 7.397 -3.226 -2.211 1.00 64.43 21 ARG A O 18
ATOM 19504 N N . LYS A 1 13 ? 8.988 -1.646 -2.408 1.00 15.42 22 LYS A N 18
ATOM 19505 C CA . LYS A 1 13 ? 10.022 -2.453 -1.772 1.00 2.41 22 LYS A CA 18
ATOM 19506 C C . LYS A 1 13 ? 9.712 -2.673 -0.296 1.00 64.43 22 LYS A C 18
ATOM 19507 O O . LYS A 1 13 ? 10.003 -3.732 0.260 1.00 60.14 22 LYS A O 18
ATOM 19522 N N . LEU A 1 14 ? 9.118 -1.665 0.335 1.00 21.31 23 LEU A N 18
ATOM 19523 C CA . LEU A 1 14 ? 8.766 -1.747 1.748 1.00 54.22 23 LEU A CA 18
ATOM 19524 C C . LEU A 1 14 ? 7.865 -2.948 2.015 1.00 34.11 23 LEU A C 18
ATOM 19525 O O . LEU A 1 14 ? 8.120 -3.738 2.924 1.00 54.24 23 LEU A O 18
ATOM 19540 N N . ILE A 1 15 ? 6.811 -3.080 1.216 1.00 63.12 24 ILE A N 18
ATOM 19541 C CA . ILE A 1 15 ? 5.873 -4.186 1.364 1.00 52.53 24 ILE A CA 18
ATOM 19542 C C . ILE A 1 15 ? 6.492 -5.498 0.893 1.00 51.11 24 ILE A C 18
ATOM 19543 O O . ILE A 1 15 ? 6.344 -6.534 1.541 1.00 64.32 24 ILE A O 18
ATOM 19558 N N . GLU A 1 16 ? 7.187 -5.445 -0.239 1.00 4.10 25 GLU A N 18
ATOM 19559 C CA . GLU A 1 16 ? 7.829 -6.629 -0.796 1.00 52.53 25 GLU A CA 18
ATOM 19560 C C . GLU A 1 16 ? 8.750 -7.283 0.230 1.00 4.42 25 GLU A C 18
ATOM 19561 O O . GLU A 1 16 ? 8.859 -8.507 0.293 1.00 33.13 25 GLU A O 18
ATOM 19571 N N . SER A 1 17 ? 9.412 -6.456 1.034 1.00 13.41 26 SER A N 18
ATOM 19572 C CA . SER A 1 17 ? 10.327 -6.952 2.054 1.00 2.20 26 SER A CA 18
ATOM 19573 C C . SER A 1 17 ? 9.565 -7.388 3.302 1.00 11.12 26 SER A C 18
ATOM 19574 O O . SER A 1 17 ? 9.853 -8.432 3.886 1.00 65.13 26 SER A O 18
ATOM 19581 N N . GLY A 1 18 ? 8.590 -6.579 3.705 1.00 53.30 27 GLY A N 18
ATOM 19582 C CA . GLY A 1 18 ? 7.800 -6.897 4.880 1.00 53.23 27 GLY A CA 18
ATOM 19583 C C . GLY A 1 18 ? 7.017 -8.186 4.721 1.00 23.11 27 GLY A C 18
ATOM 19584 O O . GLY A 1 18 ? 6.878 -8.956 5.671 1.00 55.24 27 GLY A O 18
ATOM 19588 N N . LEU A 1 19 ? 6.503 -8.419 3.519 1.00 1.43 28 LEU A N 18
ATOM 19589 C CA . LEU A 1 19 ? 5.728 -9.623 3.239 1.00 72.11 28 LEU A CA 18
ATOM 19590 C C . LEU A 1 19 ? 6.621 -10.730 2.686 1.00 25.43 28 LEU A C 18
ATOM 19591 O O . LEU A 1 19 ? 7.724 -10.484 2.198 1.00 51.41 28 LEU A O 18
ATOM 19606 N N . PRO A 1 20 ? 6.133 -11.976 2.761 1.00 54.54 29 PRO A N 18
ATOM 19607 C CA . PRO A 1 20 ? 6.869 -13.145 2.269 1.00 45.53 29 PRO A CA 18
ATOM 19608 C C . PRO A 1 20 ? 6.968 -13.170 0.748 1.00 43.44 29 PRO A C 18
ATOM 19609 O O . PRO A 1 20 ? 7.904 -12.618 0.169 1.00 74.15 29 PRO A O 18
ATOM 19617 N N . GLU A 1 21 ? 5.998 -13.815 0.107 1.00 3.51 30 GLU A N 18
ATOM 19618 C CA . GLU A 1 21 ? 5.979 -13.911 -1.347 1.00 13.35 30 GLU A CA 18
ATOM 19619 C C . GLU A 1 21 ? 4.889 -13.022 -1.937 1.00 20.34 30 GLU A C 18
ATOM 19620 O O . GLU A 1 21 ? 4.388 -13.277 -3.032 1.00 33.04 30 GLU A O 18
ATOM 19630 N N . ALA A 1 22 ? 4.526 -11.975 -1.203 1.00 52.24 31 ALA A N 18
ATOM 19631 C CA . ALA A 1 22 ? 3.496 -11.046 -1.652 1.00 23.10 31 ALA A CA 18
ATOM 19632 C C . ALA A 1 22 ? 4.007 -10.171 -2.792 1.00 21.12 31 ALA A C 18
ATOM 19633 O O . ALA A 1 22 ? 5.077 -9.568 -2.694 1.00 74.32 31 ALA A O 18
ATOM 19640 N N . ARG A 1 23 ? 3.236 -10.106 -3.873 1.00 41.22 32 ARG A N 18
ATOM 19641 C CA . ARG A 1 23 ? 3.612 -9.306 -5.032 1.00 70.10 32 ARG A CA 18
ATOM 19642 C C . ARG A 1 23 ? 2.929 -7.942 -4.996 1.00 53.02 32 ARG A C 18
ATOM 19643 O O . ARG A 1 23 ? 1.710 -7.843 -5.139 1.00 42.11 32 ARG A O 18
ATOM 19661 N N . VAL A 1 24 ? 3.722 -6.894 -4.803 1.00 21.55 33 VAL A N 18
ATOM 19662 C CA . VAL A 1 24 ? 3.194 -5.535 -4.749 1.00 20.43 33 VAL A CA 18
ATOM 19663 C C . VAL A 1 24 ? 3.690 -4.705 -5.928 1.00 11.11 33 VAL A C 18
ATOM 19664 O O . VAL A 1 24 ? 4.887 -4.666 -6.213 1.00 62.53 33 VAL A O 18
ATOM 19677 N N . ASP A 1 25 ? 2.762 -4.043 -6.610 1.00 75.02 34 ASP A N 18
ATOM 19678 C CA . ASP A 1 25 ? 3.104 -3.212 -7.757 1.00 1.45 34 ASP A CA 18
ATOM 19679 C C . ASP A 1 25 ? 2.375 -1.874 -7.696 1.00 24.24 34 ASP A C 18
ATOM 19680 O O . ASP A 1 25 ? 1.145 -1.823 -7.721 1.00 40.13 34 ASP A O 18
ATOM 19688 N N . VAL A 1 26 ? 3.141 -0.790 -7.615 1.00 2.12 35 VAL A N 18
ATOM 19689 C CA . VAL A 1 26 ? 2.568 0.549 -7.551 1.00 5.11 35 VAL A CA 18
ATOM 19690 C C . VAL A 1 26 ? 3.212 1.473 -8.578 1.00 44.03 35 VAL A C 18
ATOM 19691 O O . VAL A 1 26 ? 4.430 1.459 -8.761 1.00 70.33 35 VAL A O 18
ATOM 19704 N N . GLN A 1 27 ? 2.388 2.274 -9.244 1.00 21.34 36 GLN A N 18
ATOM 19705 C CA . GLN A 1 27 ? 2.879 3.205 -10.254 1.00 60.12 36 GLN A CA 18
ATOM 19706 C C . GLN A 1 27 ? 2.268 4.589 -10.060 1.00 32.32 36 GLN A C 18
ATOM 19707 O O . GLN A 1 27 ? 1.050 4.753 -10.106 1.00 10.13 36 GLN A O 18
ATOM 19719 N N . GLY A 1 28 ? 3.124 5.583 -9.842 1.00 74.34 37 GLY A N 18
ATOM 19720 C CA . GLY A 1 28 ? 2.650 6.940 -9.643 1.00 22.14 37 GLY A CA 18
ATOM 19721 C C . GLY A 1 28 ? 3.481 7.704 -8.632 1.00 43.32 37 GLY A C 18
ATOM 19722 O O . GLY A 1 28 ? 4.680 7.462 -8.496 1.00 73.02 37 GLY A O 18
ATOM 19726 N N . GLU A 1 29 ? 2.843 8.628 -7.920 1.00 40.12 38 GLU A N 18
ATOM 19727 C CA . GLU A 1 29 ? 3.533 9.430 -6.917 1.00 4.22 38 GLU A CA 18
ATOM 19728 C C . GLU A 1 29 ? 2.555 9.948 -5.867 1.00 22.32 38 GLU A C 18
ATOM 19729 O O . GLU A 1 29 ? 1.349 9.713 -5.956 1.00 11.34 38 GLU A O 18
ATOM 19739 N N . ASP A 1 30 ? 3.083 10.655 -4.873 1.00 75.32 39 ASP A N 18
ATOM 19740 C CA . ASP A 1 30 ? 2.256 11.208 -3.806 1.00 51.33 39 ASP A CA 18
ATOM 19741 C C . ASP A 1 30 ? 1.533 12.466 -4.275 1.00 21.12 39 ASP A C 18
ATOM 19742 O O . ASP A 1 30 ? 2.054 13.226 -5.091 1.00 34.54 39 ASP A O 18
ATOM 19750 N N . GLY A 1 31 ? 0.328 12.680 -3.755 1.00 12.21 40 GLY A N 18
ATOM 19751 C CA . GLY A 1 31 ? -0.447 13.846 -4.133 1.00 72.31 40 GLY A CA 18
ATOM 19752 C C . GLY A 1 31 ? -1.008 13.740 -5.537 1.00 3.14 40 GLY A C 18
ATOM 19753 O O . GLY A 1 31 ? -1.564 14.702 -6.067 1.00 72.30 40 GLY A O 18
ATOM 19757 N N . VAL A 1 32 ? -0.859 12.566 -6.145 1.00 21.30 41 VAL A N 18
ATOM 19758 C CA . VAL A 1 32 ? -1.354 12.337 -7.497 1.00 31.21 41 VAL A CA 18
ATOM 19759 C C . VAL A 1 32 ? -2.082 11.002 -7.596 1.00 10.35 41 VAL A C 18
ATOM 19760 O O . VAL A 1 32 ? -1.948 10.143 -6.725 1.00 52.14 41 VAL A O 18
ATOM 19773 N N . HIS A 1 33 ? -2.853 10.833 -8.666 1.00 54.22 42 HIS A N 18
ATOM 19774 C CA . HIS A 1 33 ? -3.602 9.599 -8.882 1.00 50.11 42 HIS A CA 18
ATOM 19775 C C . HIS A 1 33 ? -2.680 8.479 -9.356 1.00 30.51 42 HIS A C 18
ATOM 19776 O O . HIS A 1 33 ? -2.227 8.478 -10.501 1.00 40.34 42 HIS A O 18
ATOM 19789 N N . PHE A 1 34 ? -2.407 7.529 -8.469 1.00 61.13 43 PHE A N 18
ATOM 19790 C CA . PHE A 1 34 ? -1.538 6.404 -8.796 1.00 73.11 43 PHE A CA 18
ATOM 19791 C C . PHE A 1 34 ? -2.285 5.081 -8.654 1.00 62.54 43 PHE A C 18
ATOM 19792 O O . PHE A 1 34 ? -3.371 5.028 -8.079 1.00 20.43 43 PHE A O 18
ATOM 19808 N N . GLU A 1 35 ? -1.692 4.014 -9.181 1.00 1.04 44 GLU A N 18
ATOM 19809 C CA . GLU A 1 35 ? -2.301 2.691 -9.114 1.00 35.14 44 GLU A CA 18
ATOM 19810 C C . GLU A 1 35 ? -1.470 1.753 -8.245 1.00 50.35 44 GLU A C 18
ATOM 19811 O O . GLU A 1 35 ? -0.259 1.632 -8.425 1.00 21.02 44 GLU A O 18
ATOM 19821 N N . ALA A 1 36 ? -2.130 1.091 -7.299 1.00 1.04 45 ALA A N 18
ATOM 19822 C CA . ALA A 1 36 ? -1.453 0.162 -6.403 1.00 44.12 45 ALA A CA 18
ATOM 19823 C C . ALA A 1 36 ? -2.153 -1.192 -6.385 1.00 62.32 45 ALA A C 18
ATOM 19824 O O . ALA A 1 36 ? -3.307 -1.301 -5.967 1.00 1.10 45 ALA A O 18
ATOM 19831 N N . THR A 1 37 ? -1.449 -2.224 -6.841 1.00 71.33 46 THR A N 18
ATOM 19832 C CA . THR A 1 37 ? -2.004 -3.571 -6.878 1.00 63.41 46 THR A CA 18
ATOM 19833 C C . THR A 1 37 ? -1.157 -4.537 -6.058 1.00 44.32 46 THR A C 18
ATOM 19834 O O . THR A 1 37 ? -0.020 -4.842 -6.418 1.00 25.22 46 THR A O 18
ATOM 19845 N N . VAL A 1 38 ? -1.719 -5.018 -4.953 1.00 45.22 47 VAL A N 18
ATOM 19846 C CA . VAL A 1 38 ? -1.016 -5.952 -4.082 1.00 5.42 47 VAL A CA 18
ATOM 19847 C C . VAL A 1 38 ? -1.693 -7.318 -4.080 1.00 41.21 47 VAL A C 18
ATOM 19848 O O . VAL A 1 38 ? -2.919 -7.414 -4.054 1.00 15.14 47 VAL A O 18
ATOM 19861 N N . VAL A 1 39 ? -0.884 -8.373 -4.106 1.00 34.42 48 VAL A N 18
ATOM 19862 C CA . VAL A 1 39 ? -1.405 -9.735 -4.106 1.00 53.22 48 VAL A CA 18
ATOM 19863 C C . VAL A 1 39 ? -0.689 -10.597 -3.073 1.00 44.24 48 VAL A C 18
ATOM 19864 O O . VAL A 1 39 ? 0.536 -10.721 -3.094 1.00 35.24 48 VAL A O 18
ATOM 19877 N N . SER A 1 40 ? -1.460 -11.192 -2.168 1.00 31.43 49 SER A N 18
ATOM 19878 C CA . SER A 1 40 ? -0.899 -12.041 -1.124 1.00 24.15 49 SER A CA 18
ATOM 19879 C C . SER A 1 40 ? -2.002 -12.781 -0.375 1.00 51.15 49 SER A C 18
ATOM 19880 O O . SER A 1 40 ? -3.188 -12.476 -0.503 1.00 13.01 49 SER A O 18
ATOM 19887 N N . PRO A 1 41 ? -1.604 -13.780 0.427 1.00 42.14 50 PRO A N 18
ATOM 19888 C CA . PRO A 1 41 ? -2.543 -14.586 1.214 1.00 45.22 50 PRO A CA 18
ATOM 19889 C C . PRO A 1 41 ? -3.175 -13.793 2.353 1.00 25.14 50 PRO A C 18
ATOM 19890 O O . PRO A 1 41 ? -4.251 -14.138 2.840 1.00 45.42 50 PRO A O 18
ATOM 19898 N N . ALA A 1 42 ? -2.500 -12.727 2.771 1.00 43.32 51 ALA A N 18
ATOM 19899 C CA . ALA A 1 42 ? -2.997 -11.883 3.851 1.00 54.14 51 ALA A CA 18
ATOM 19900 C C . ALA A 1 42 ? -4.486 -11.598 3.684 1.00 13.45 51 ALA A C 18
ATOM 19901 O O . ALA A 1 42 ? -5.261 -11.716 4.632 1.00 21.42 51 ALA A O 18
ATOM 19908 N N . PHE A 1 43 ? -4.879 -11.223 2.471 1.00 23.12 52 PHE A N 18
ATOM 19909 C CA . PHE A 1 43 ? -6.275 -10.918 2.179 1.00 42.22 52 PHE A CA 18
ATOM 19910 C C . PHE A 1 43 ? -7.039 -12.184 1.800 1.00 71.33 52 PHE A C 18
ATOM 19911 O O . PHE A 1 43 ? -7.874 -12.171 0.896 1.00 71.23 52 PHE A O 18
ATOM 19927 N N . VAL A 1 44 ? -6.747 -13.276 2.499 1.00 0.31 53 VAL A N 18
ATOM 19928 C CA . VAL A 1 44 ? -7.406 -14.550 2.237 1.00 64.22 53 VAL A CA 18
ATOM 19929 C C . VAL A 1 44 ? -8.921 -14.416 2.337 1.00 63.11 53 VAL A C 18
ATOM 19930 O O . VAL A 1 44 ? -9.451 -13.997 3.365 1.00 71.44 53 VAL A O 18
ATOM 19943 N N . GLY A 1 45 ? -9.614 -14.774 1.260 1.00 52.25 54 GLY A N 18
ATOM 19944 C CA . GLY A 1 45 ? -11.063 -14.687 1.247 1.00 45.32 54 GLY A CA 18
ATOM 19945 C C . GLY A 1 45 ? -11.555 -13.261 1.098 1.00 14.10 54 GLY A C 18
ATOM 19946 O O . GLY A 1 45 ? -11.731 -12.770 -0.017 1.00 12.44 54 GLY A O 18
ATOM 19950 N N . LYS A 1 46 ? -11.783 -12.594 2.225 1.00 1.10 55 LYS A N 18
ATOM 19951 C CA . LYS A 1 46 ? -12.260 -11.217 2.216 1.00 22.10 55 LYS A CA 18
ATOM 19952 C C . LYS A 1 46 ? -11.249 -10.287 2.880 1.00 44.43 55 LYS A C 18
ATOM 19953 O O . LYS A 1 46 ? -11.071 -10.316 4.097 1.00 51.43 55 LYS A O 18
ATOM 19968 N N . ALA A 1 47 ? -10.591 -9.461 2.072 1.00 40.22 56 ALA A N 18
ATOM 19969 C CA . ALA A 1 47 ? -9.602 -8.521 2.582 1.00 63.44 56 ALA A CA 18
ATOM 19970 C C . ALA A 1 47 ? -10.215 -7.590 3.623 1.00 23.42 56 ALA A C 18
ATOM 19971 O O . ALA A 1 47 ? -10.984 -6.683 3.303 1.00 22.42 56 ALA A O 18
ATOM 19978 N N . PRO A 1 48 ? -9.869 -7.817 4.899 1.00 63.40 57 PRO A N 18
ATOM 19979 C CA . PRO A 1 48 ? -10.375 -7.007 6.012 1.00 52.52 57 PRO A CA 18
ATOM 19980 C C . PRO A 1 48 ? -9.805 -5.593 6.007 1.00 54.45 57 PRO A C 18
ATOM 19981 O O . PRO A 1 48 ? -8.886 -5.286 5.246 1.00 73.24 57 PRO A O 18
ATOM 19989 N N . LEU A 1 49 ? -10.355 -4.736 6.859 1.00 64.30 58 LEU A N 18
ATOM 19990 C CA . LEU A 1 49 ? -9.901 -3.353 6.954 1.00 14.02 58 LEU A CA 18
ATOM 19991 C C . LEU A 1 49 ? -8.452 -3.286 7.426 1.00 32.03 58 LEU A C 18
ATOM 19992 O O . LEU A 1 49 ? -7.748 -2.310 7.167 1.00 13.30 58 LEU A O 18
ATOM 20007 N N . ALA A 1 50 ? -8.012 -4.332 8.117 1.00 40.12 59 ALA A N 18
ATOM 20008 C CA . ALA A 1 50 ? -6.645 -4.394 8.621 1.00 53.24 59 ALA A CA 18
ATOM 20009 C C . ALA A 1 50 ? -5.635 -4.315 7.481 1.00 52.13 59 ALA A C 18
ATOM 20010 O O . ALA A 1 50 ? -4.742 -3.469 7.488 1.00 62.24 59 ALA A O 18
ATOM 20017 N N . ARG A 1 51 ? -5.784 -5.202 6.502 1.00 73.24 60 ARG A N 18
ATOM 20018 C CA . ARG A 1 51 ? -4.883 -5.234 5.356 1.00 74.03 60 ARG A CA 18
ATOM 20019 C C . ARG A 1 51 ? -5.129 -4.039 4.439 1.00 64.01 60 ARG A C 18
ATOM 20020 O O . ARG A 1 51 ? -4.187 -3.434 3.925 1.00 74.24 60 ARG A O 18
ATOM 20038 N N . HIS A 1 52 ? -6.399 -3.705 4.238 1.00 63.50 61 HIS A N 18
ATOM 20039 C CA . HIS A 1 52 ? -6.769 -2.582 3.384 1.00 22.34 61 HIS A CA 18
ATOM 20040 C C . HIS A 1 52 ? -6.138 -1.287 3.886 1.00 23.23 61 HIS A C 18
ATOM 20041 O O . HIS A 1 52 ? -5.514 -0.550 3.120 1.00 54.44 61 HIS A O 18
ATOM 20054 N N . ARG A 1 53 ? -6.306 -1.014 5.176 1.00 34.44 62 ARG A N 18
ATOM 20055 C CA . ARG A 1 53 ? -5.756 0.194 5.779 1.00 22.34 62 ARG A CA 18
ATOM 20056 C C . ARG A 1 53 ? -4.232 0.126 5.837 1.00 63.34 62 ARG A C 18
ATOM 20057 O O . ARG A 1 53 ? -3.548 1.119 5.592 1.00 42.14 62 ARG A O 18
ATOM 20075 N N . MET A 1 54 ? -3.710 -1.051 6.164 1.00 44.43 63 MET A N 18
ATOM 20076 C CA . MET A 1 54 ? -2.267 -1.248 6.254 1.00 10.05 63 MET A CA 18
ATOM 20077 C C . MET A 1 54 ? -1.577 -0.804 4.968 1.00 61.41 63 MET A C 18
ATOM 20078 O O . MET A 1 54 ? -0.639 -0.008 5.000 1.00 24.14 63 MET A O 18
ATOM 20090 N N . VAL A 1 55 ? -2.047 -1.324 3.840 1.00 33.34 64 VAL A N 18
ATOM 20091 C CA . VAL A 1 55 ? -1.475 -0.980 2.543 1.00 24.02 64 VAL A CA 18
ATOM 20092 C C . VAL A 1 55 ? -1.624 0.509 2.254 1.00 2.04 64 VAL A C 18
ATOM 20093 O O . VAL A 1 55 ? -0.660 1.180 1.881 1.00 72.23 64 VAL A O 18
ATOM 20106 N N . TYR A 1 56 ? -2.837 1.022 2.428 1.00 54.52 65 TYR A N 18
ATOM 20107 C CA . TYR A 1 56 ? -3.113 2.432 2.185 1.00 22.54 65 TYR A CA 18
ATOM 20108 C C . TYR A 1 56 ? -2.184 3.320 3.006 1.00 43.14 65 TYR A C 18
ATOM 20109 O O . TYR A 1 56 ? -1.830 4.423 2.589 1.00 52.31 65 TYR A O 18
ATOM 20126 N N . ALA A 1 57 ? -1.791 2.830 4.178 1.00 0.53 66 ALA A N 18
ATOM 20127 C CA . ALA A 1 57 ? -0.900 3.574 5.058 1.00 21.43 66 ALA A CA 18
ATOM 20128 C C . ALA A 1 57 ? 0.532 3.559 4.532 1.00 63.22 66 ALA A C 18
ATOM 20129 O O . ALA A 1 57 ? 1.219 4.582 4.537 1.00 74.14 66 ALA A O 18
ATOM 20136 N N . THR A 1 58 ? 0.978 2.392 4.078 1.00 33.33 67 THR A N 18
ATOM 20137 C CA . THR A 1 58 ? 2.328 2.243 3.550 1.00 13.01 67 THR A CA 18
ATOM 20138 C C . THR A 1 58 ? 2.520 3.074 2.286 1.00 75.51 67 THR A C 18
ATOM 20139 O O . THR A 1 58 ? 3.606 3.593 2.031 1.00 44.24 67 THR A O 18
ATOM 20150 N N . LEU A 1 59 ? 1.457 3.197 1.498 1.00 1.21 68 LEU A N 18
ATOM 20151 C CA . LEU A 1 59 ? 1.508 3.966 0.260 1.00 74.12 68 LEU A CA 18
ATOM 20152 C C . LEU A 1 59 ? 1.336 5.457 0.537 1.00 55.10 68 LEU A C 18
ATOM 20153 O O . LEU A 1 59 ? 1.221 6.261 -0.386 1.00 73.12 68 LEU A O 18
ATOM 20168 N N . GLY A 1 60 ? 1.320 5.817 1.817 1.00 22.13 69 GLY A N 18
ATOM 20169 C CA . GLY A 1 60 ? 1.164 7.210 2.193 1.00 54.14 69 GLY A CA 18
ATOM 20170 C C . GLY A 1 60 ? 0.314 7.985 1.206 1.00 70.11 69 GLY A C 18
ATOM 20171 O O . GLY A 1 60 ? 0.829 8.794 0.436 1.00 62.34 69 GLY A O 18
ATOM 20175 N N . GLU A 1 61 ? -0.993 7.735 1.228 1.00 4.22 70 GLU A N 18
ATOM 20176 C CA . GLU A 1 61 ? -1.914 8.415 0.325 1.00 11.22 70 GLU A CA 18
ATOM 20177 C C . GLU A 1 61 ? -2.196 9.836 0.804 1.00 40.22 70 GLU A C 18
ATOM 20178 O O . GLU A 1 61 ? -2.295 10.766 0.001 1.00 43.25 70 GLU A O 18
ATOM 20188 N N . LEU A 1 62 ? -2.323 9.998 2.116 1.00 40.23 71 LEU A N 18
ATOM 20189 C CA . LEU A 1 62 ? -2.594 11.305 2.704 1.00 23.33 71 LEU A CA 18
ATOM 20190 C C . LEU A 1 62 ? -1.294 12.037 3.025 1.00 34.43 71 LEU A C 18
ATOM 20191 O O . LEU A 1 62 ? -1.302 13.070 3.694 1.00 51.24 71 LEU A O 18
ATOM 20206 N N . MET A 1 63 ? -0.182 11.496 2.541 1.00 43.21 72 MET A N 18
ATOM 20207 C CA . MET A 1 63 ? 1.125 12.101 2.774 1.00 3.44 72 MET A CA 18
ATOM 20208 C C . MET A 1 63 ? 1.336 13.308 1.865 1.00 14.50 72 MET A C 18
ATOM 20209 O O . MET A 1 63 ? 2.257 14.097 2.069 1.00 72.11 72 MET A O 18
ATOM 20221 N N . GLY A 1 64 ? 0.478 13.442 0.859 1.00 14.44 73 GLY A N 18
ATOM 20222 C CA . GLY A 1 64 ? 0.588 14.554 -0.067 1.00 53.12 73 GLY A CA 18
ATOM 20223 C C . GLY A 1 64 ? -0.761 15.016 -0.582 1.00 23.31 73 GLY A C 18
ATOM 20224 O O . GLY A 1 64 ? -0.956 16.200 -0.856 1.00 32.20 73 GLY A O 18
ATOM 20228 N N . GLY A 1 65 ? -1.694 14.079 -0.715 1.00 30.42 74 GLY A N 18
ATOM 20229 C CA . GLY A 1 65 ? -3.019 14.416 -1.202 1.00 30.45 74 GLY A CA 18
ATOM 20230 C C . GLY A 1 65 ? -3.736 13.225 -1.806 1.00 21.43 74 GLY A C 18
ATOM 20231 O O . GLY A 1 65 ? -3.476 12.850 -2.949 1.00 32.24 74 GLY A O 18
ATOM 20235 N N . ALA A 1 66 ? -4.639 12.627 -1.036 1.00 31.14 75 ALA A N 18
ATOM 20236 C CA . ALA A 1 66 ? -5.395 11.471 -1.502 1.00 21.44 75 ALA A CA 18
ATOM 20237 C C . ALA A 1 66 ? -6.587 11.901 -2.351 1.00 44.11 75 ALA A C 18
ATOM 20238 O O . ALA A 1 66 ? -7.440 12.666 -1.899 1.00 42.23 75 ALA A O 18
ATOM 20245 N N . ILE A 1 67 ? -6.640 11.406 -3.583 1.00 51.44 76 ILE A N 18
ATOM 20246 C CA . ILE A 1 67 ? -7.728 11.737 -4.494 1.00 63.51 76 ILE A CA 18
ATOM 20247 C C . ILE A 1 67 ? -8.577 10.510 -4.808 1.00 30.54 76 ILE A C 18
ATOM 20248 O O . ILE A 1 67 ? -8.160 9.377 -4.569 1.00 51.31 76 ILE A O 18
ATOM 20263 N N . HIS A 1 68 ? -9.769 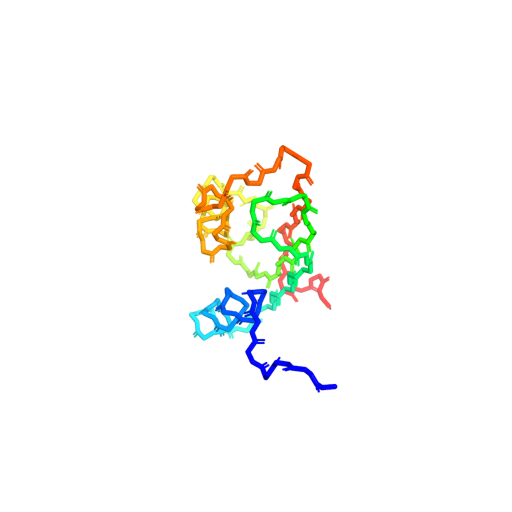10.745 -5.346 1.00 13.23 77 HIS A N 18
ATOM 20264 C CA . HIS A 1 68 ? -10.676 9.658 -5.696 1.00 34.24 77 HIS A CA 18
ATOM 20265 C C . HIS A 1 68 ? -10.236 8.978 -6.990 1.00 51.32 77 HIS A C 18
ATOM 20266 O O . HIS A 1 68 ? -11.062 8.646 -7.840 1.00 42.34 77 HIS A O 18
ATOM 20279 N N . ALA A 1 69 ? -8.931 8.773 -7.130 1.00 43.02 78 ALA A N 18
ATOM 20280 C CA . ALA A 1 69 ? -8.380 8.131 -8.318 1.00 74.34 78 ALA A CA 18
ATOM 20281 C C . ALA A 1 69 ? -7.340 7.082 -7.943 1.00 60.40 78 ALA A C 18
ATOM 20282 O O . ALA A 1 69 ? -6.368 6.870 -8.669 1.00 74.24 78 ALA A O 18
ATOM 20289 N N . LEU A 1 70 ? -7.548 6.429 -6.805 1.00 62.54 79 LEU A N 18
ATOM 20290 C CA . LEU A 1 70 ? -6.627 5.401 -6.333 1.00 64.42 79 LEU A CA 18
ATOM 20291 C C . LEU A 1 70 ? -7.128 4.009 -6.702 1.00 63.43 79 LEU A C 18
ATOM 20292 O O . LEU A 1 70 ? -8.334 3.763 -6.734 1.00 0.53 79 LEU A O 18
ATOM 20307 N N . GLN A 1 71 ? -6.196 3.103 -6.976 1.00 4.11 80 GLN A N 18
ATOM 20308 C CA . GLN A 1 71 ? -6.544 1.735 -7.341 1.00 10.24 80 GLN A CA 18
ATOM 20309 C C . GLN A 1 71 ? -5.923 0.738 -6.369 1.00 53.04 80 GLN A C 18
ATOM 20310 O O . GLN A 1 71 ? -4.700 0.620 -6.279 1.00 65.32 80 GLN A O 18
ATOM 20322 N N . LEU A 1 72 ? -6.773 0.021 -5.642 1.00 51.43 81 LEU A N 18
ATOM 20323 C CA . LEU A 1 72 ? -6.307 -0.968 -4.674 1.00 33.13 81 LEU A CA 18
ATOM 20324 C C . LEU A 1 72 ? -6.926 -2.334 -4.952 1.00 33.02 81 LEU A C 18
ATOM 20325 O O . LEU A 1 72 ? -8.144 -2.502 -4.886 1.00 42.11 81 LEU A O 18
ATOM 20340 N N . LYS A 1 73 ? -6.078 -3.310 -5.262 1.00 73.43 82 LYS A N 18
ATOM 20341 C CA . LYS A 1 73 ? -6.540 -4.663 -5.547 1.00 51.33 82 LYS A CA 18
ATOM 20342 C C . LYS A 1 73 ? -5.917 -5.665 -4.579 1.00 64.50 82 LYS A C 18
ATOM 20343 O O . LYS A 1 73 ? -4.703 -5.874 -4.581 1.00 73.31 82 LYS A O 18
ATOM 20358 N N . THR A 1 74 ? -6.756 -6.283 -3.753 1.00 4.04 83 THR A N 18
ATOM 20359 C CA . THR A 1 74 ? -6.287 -7.263 -2.782 1.00 40.14 83 THR A CA 18
ATOM 20360 C C . THR A 1 74 ? -6.859 -8.645 -3.074 1.00 31.22 83 THR A C 18
ATOM 20361 O O . THR A 1 74 ? -8.044 -8.898 -2.851 1.00 3.33 83 THR A O 18
ATOM 20372 N N . LEU A 1 75 ? -6.011 -9.537 -3.576 1.00 72.24 84 LEU A N 18
ATOM 20373 C CA . LEU A 1 75 ? -6.433 -10.895 -3.898 1.00 14.01 84 LEU A CA 18
ATOM 20374 C C . LEU A 1 75 ? -5.448 -11.918 -3.342 1.00 54.25 84 LEU A C 18
ATOM 20375 O O . LEU A 1 75 ? -4.305 -11.587 -3.023 1.00 35.22 84 LEU A O 18
ATOM 20390 N N . THR A 1 76 ? -5.897 -13.165 -3.229 1.00 72.13 85 THR A N 18
ATOM 20391 C CA . THR A 1 76 ? -5.056 -14.237 -2.712 1.00 45.14 85 THR A CA 18
ATOM 20392 C C . THR A 1 76 ? -3.981 -14.626 -3.720 1.00 22.20 85 THR A C 18
ATOM 20393 O O . THR A 1 76 ? -4.063 -14.307 -4.906 1.00 24.41 85 THR A O 18
ATOM 20404 N N . PRO A 1 77 ? -2.947 -15.334 -3.240 1.00 72.20 86 PRO A N 18
ATOM 20405 C CA . PRO A 1 77 ? -1.836 -15.784 -4.084 1.00 61.31 86 PRO A CA 18
ATOM 20406 C C . PRO A 1 77 ? -2.256 -16.876 -5.062 1.00 23.50 86 PRO A C 18
ATOM 20407 O O . PRO A 1 77 ? -1.487 -17.262 -5.943 1.00 50.24 86 PRO A O 18
ATOM 20415 N N . ASP A 1 78 ? -3.479 -17.367 -4.903 1.00 74.43 87 ASP A N 18
ATOM 20416 C CA . ASP A 1 78 ? -4.002 -18.414 -5.773 1.00 22.42 87 ASP A CA 18
ATOM 20417 C C . ASP A 1 78 ? -4.637 -17.813 -7.024 1.00 71.52 87 ASP A C 18
ATOM 20418 O O . ASP A 1 78 ? -4.659 -18.441 -8.082 1.00 73.30 87 ASP A O 18
ATOM 20426 N N . GLU A 1 79 ? -5.152 -16.595 -6.893 1.00 71.50 88 GLU A N 18
ATOM 20427 C CA . GLU A 1 79 ? -5.789 -15.911 -8.013 1.00 70.11 88 GLU A CA 18
ATOM 20428 C C . GLU A 1 79 ? -4.753 -15.196 -8.874 1.00 64.33 88 GLU A C 18
ATOM 20429 O O . GLU A 1 79 ? -5.086 -14.302 -9.652 1.00 51.11 88 GLU A O 18
ATOM 20439 N N . ALA A 1 80 ? -3.494 -15.595 -8.728 1.00 63.12 89 ALA A N 18
ATOM 20440 C CA . ALA A 1 80 ? -2.408 -14.994 -9.493 1.00 12.32 89 ALA A CA 18
ATOM 20441 C C . ALA A 1 80 ? -1.907 -15.944 -10.575 1.00 55.20 89 ALA A C 18
ATOM 20442 O O . ALA A 1 80 ? -1.501 -17.070 -10.287 1.00 43.44 89 ALA A O 18
ATOM 20449 N N . MET A 1 1 ? 24.256 10.699 -2.317 1.00 2.45 10 MET A N 19
ATOM 20450 C CA . MET A 1 1 ? 23.288 9.682 -2.713 1.00 72.54 10 MET A CA 19
ATOM 20451 C C . MET A 1 1 ? 22.669 10.019 -4.065 1.00 53.44 10 MET A C 19
ATOM 20452 O O . MET A 1 1 ? 22.549 11.189 -4.430 1.00 41.24 10 MET A O 19
ATOM 20464 N N . ARG A 1 2 ? 22.276 8.987 -4.805 1.00 70.13 11 ARG A N 19
ATOM 20465 C CA . ARG A 1 2 ? 21.671 9.173 -6.117 1.00 73.31 11 ARG A CA 19
ATOM 20466 C C . ARG A 1 2 ? 20.164 8.940 -6.060 1.00 60.45 11 ARG A C 19
ATOM 20467 O O . ARG A 1 2 ? 19.374 9.823 -6.392 1.00 20.14 11 ARG A O 19
ATOM 20485 N N . LYS A 1 3 ? 19.772 7.744 -5.634 1.00 1.23 12 LYS A N 19
ATOM 20486 C CA . LYS A 1 3 ? 18.361 7.392 -5.531 1.00 61.25 12 LYS A CA 19
ATOM 20487 C C . LYS A 1 3 ? 17.873 7.517 -4.091 1.00 51.34 12 LYS A C 19
ATOM 20488 O O . LYS A 1 3 ? 18.574 7.136 -3.154 1.00 65.12 12 LYS A O 19
ATOM 20503 N N . ARG A 1 4 ? 16.667 8.049 -3.923 1.00 10.11 13 ARG A N 19
ATOM 20504 C CA . ARG A 1 4 ? 16.085 8.222 -2.597 1.00 11.51 13 ARG A CA 19
ATOM 20505 C C . ARG A 1 4 ? 14.712 7.562 -2.515 1.00 70.11 13 ARG A C 19
ATOM 20506 O O . ARG A 1 4 ? 13.754 7.984 -3.163 1.00 22.20 13 ARG A O 19
ATOM 20524 N N . PRO A 1 5 ? 14.613 6.502 -1.701 1.00 62.34 14 PRO A N 19
ATOM 20525 C CA . PRO A 1 5 ? 13.361 5.761 -1.514 1.00 4.31 14 PRO A CA 19
ATOM 20526 C C . PRO A 1 5 ? 12.318 6.570 -0.751 1.00 61.13 14 PRO A C 19
ATOM 20527 O O . PRO A 1 5 ? 12.218 6.476 0.474 1.00 4.43 14 PRO A O 19
ATOM 20535 N N . LEU A 1 6 ? 11.541 7.363 -1.479 1.00 12.45 15 LEU A N 19
ATOM 20536 C CA . LEU A 1 6 ? 10.503 8.188 -0.871 1.00 43.21 15 LEU A CA 19
ATOM 20537 C C . LEU A 1 6 ? 9.184 8.047 -1.625 1.00 62.44 15 LEU A C 19
ATOM 20538 O O . LEU A 1 6 ? 8.108 8.132 -1.033 1.00 31.11 15 LEU A O 19
ATOM 20553 N N . ASP A 1 7 ? 9.276 7.830 -2.932 1.00 51.12 16 ASP A N 19
ATOM 20554 C CA . ASP A 1 7 ? 8.090 7.674 -3.766 1.00 70.02 16 ASP A CA 19
ATOM 20555 C C . ASP A 1 7 ? 7.480 6.286 -3.589 1.00 1.44 16 ASP A C 19
ATOM 20556 O O . ASP A 1 7 ? 7.935 5.499 -2.760 1.00 53.04 16 ASP A O 19
ATOM 20564 N N . ALA A 1 8 ? 6.448 5.994 -4.374 1.00 25.15 17 ALA A N 19
ATOM 20565 C CA . ALA A 1 8 ? 5.777 4.702 -4.305 1.00 32.35 17 ALA A CA 19
ATOM 20566 C C . ALA A 1 8 ? 6.787 3.560 -4.284 1.00 20.34 17 ALA A C 19
ATOM 20567 O O . ALA A 1 8 ? 6.531 2.505 -3.706 1.00 54.33 17 ALA A O 19
ATOM 20574 N N . GLU A 1 9 ? 7.934 3.779 -4.919 1.00 41.35 18 GLU A N 19
ATOM 20575 C CA . GLU A 1 9 ? 8.981 2.765 -4.973 1.00 23.31 18 GLU A CA 19
ATOM 20576 C C . GLU A 1 9 ? 9.413 2.353 -3.568 1.00 32.23 18 GLU A C 19
ATOM 20577 O O . GLU A 1 9 ? 9.706 1.184 -3.314 1.00 62.01 18 GLU A O 19
ATOM 20587 N N . THR A 1 10 ? 9.451 3.322 -2.659 1.00 4.02 19 THR A N 19
ATOM 20588 C CA . THR A 1 10 ? 9.849 3.063 -1.281 1.00 12.31 19 THR A CA 19
ATOM 20589 C C . THR A 1 10 ? 8.908 2.063 -0.618 1.00 42.33 19 THR A C 19
ATOM 20590 O O . THR A 1 10 ? 9.353 1.108 0.020 1.00 1.12 19 THR A O 19
ATOM 20601 N N . ILE A 1 11 ? 7.608 2.289 -0.771 1.00 42.02 20 ILE A N 19
ATOM 20602 C CA . ILE A 1 11 ? 6.605 1.407 -0.187 1.00 2.30 20 ILE A CA 19
ATOM 20603 C C . ILE A 1 11 ? 6.579 0.058 -0.899 1.00 34.51 20 ILE A C 19
ATOM 20604 O O . ILE A 1 11 ? 6.273 -0.969 -0.293 1.00 74.20 20 ILE A O 19
ATOM 20619 N N . ARG A 1 12 ? 6.901 0.069 -2.188 1.00 23.35 21 ARG A N 19
ATOM 20620 C CA . ARG A 1 12 ? 6.914 -1.151 -2.984 1.00 54.22 21 ARG A CA 19
ATOM 20621 C C . ARG A 1 12 ? 7.996 -2.109 -2.491 1.00 30.34 21 ARG A C 19
ATOM 20622 O O . ARG A 1 12 ? 7.745 -3.299 -2.296 1.00 22.41 21 ARG A O 19
ATOM 20640 N N . LYS A 1 13 ? 9.200 -1.583 -2.295 1.00 63.20 22 LYS A N 19
ATOM 20641 C CA . LYS A 1 13 ? 10.320 -2.388 -1.825 1.00 42.04 22 LYS A CA 19
ATOM 20642 C C . LYS A 1 13 ? 10.139 -2.770 -0.360 1.00 40.33 22 LYS A C 19
ATOM 20643 O O . LYS A 1 13 ? 10.444 -3.894 0.042 1.00 3.52 22 LYS A O 19
ATOM 20658 N N . LEU A 1 14 ? 9.641 -1.830 0.435 1.00 2.21 23 LEU A N 19
ATOM 20659 C CA . LEU A 1 14 ? 9.418 -2.069 1.857 1.00 75.41 23 LEU A CA 19
ATOM 20660 C C . LEU A 1 14 ? 8.473 -3.247 2.069 1.00 1.42 23 LEU A C 19
ATOM 20661 O O . LEU A 1 14 ? 8.768 -4.160 2.841 1.00 72.01 23 LEU A O 19
ATOM 20676 N N . ILE A 1 15 ? 7.337 -3.221 1.379 1.00 5.12 24 ILE A N 19
ATOM 20677 C CA . ILE A 1 15 ? 6.352 -4.288 1.489 1.00 41.13 24 ILE A CA 19
ATOM 20678 C C . ILE A 1 15 ? 6.846 -5.565 0.818 1.00 33.34 24 ILE A C 19
ATOM 20679 O O . ILE A 1 15 ? 6.738 -6.654 1.379 1.00 3.32 24 ILE A O 19
ATOM 20694 N N . GLU A 1 16 ? 7.390 -5.421 -0.386 1.00 54.11 25 GLU A N 19
ATOM 20695 C CA . GLU A 1 16 ? 7.903 -6.563 -1.134 1.00 74.33 25 GLU A CA 19
ATOM 20696 C C . GLU A 1 16 ? 8.912 -7.349 -0.303 1.00 4.21 25 GLU A C 19
ATOM 20697 O O . GLU A 1 16 ? 8.981 -8.575 -0.385 1.00 50.43 25 GLU A O 19
ATOM 20707 N N . SER A 1 17 ? 9.696 -6.632 0.497 1.00 53.31 26 SER A N 19
ATOM 20708 C CA . SER A 1 17 ? 10.706 -7.261 1.340 1.00 44.24 26 SER A CA 19
ATOM 20709 C C . SER A 1 17 ? 10.075 -7.843 2.601 1.00 52.54 26 SER A C 19
ATOM 20710 O O . SER A 1 17 ? 10.402 -8.955 3.016 1.00 75.31 26 SER A O 19
ATOM 20717 N N . GLY A 1 18 ? 9.169 -7.083 3.208 1.00 31.44 27 GLY A N 19
ATOM 20718 C CA . GLY A 1 18 ? 8.506 -7.539 4.415 1.00 45.54 27 GLY A CA 19
ATOM 20719 C C . GLY A 1 18 ? 7.796 -8.864 4.222 1.00 71.30 27 GLY A C 19
ATOM 20720 O O . GLY A 1 18 ? 7.999 -9.805 4.990 1.00 11.42 27 GLY A O 19
ATOM 20724 N N . LEU A 1 19 ? 6.957 -8.939 3.194 1.00 61.32 28 LEU A N 19
ATOM 20725 C CA . LEU A 1 19 ? 6.212 -10.159 2.902 1.00 21.24 28 LEU A CA 19
ATOM 20726 C C . LEU A 1 19 ? 6.639 -10.751 1.563 1.00 5.03 28 LEU A C 19
ATOM 20727 O O . LEU A 1 19 ? 6.236 -10.288 0.495 1.00 74.41 28 LEU A O 19
ATOM 20742 N N . PRO A 1 20 ? 7.474 -11.799 1.618 1.00 30.52 29 PRO A N 19
ATOM 20743 C CA . PRO A 1 20 ? 7.972 -12.479 0.419 1.00 34.31 29 PRO A CA 19
ATOM 20744 C C . PRO A 1 20 ? 6.877 -13.261 -0.300 1.00 50.51 29 PRO A C 19
ATOM 20745 O O . PRO A 1 20 ? 7.045 -13.666 -1.450 1.00 21.02 29 PRO A O 19
ATOM 20753 N N . GLU A 1 21 ? 5.758 -13.472 0.386 1.00 22.33 30 GLU A N 19
ATOM 20754 C CA . GLU A 1 21 ? 4.638 -14.207 -0.189 1.00 70.30 30 GLU A CA 19
ATOM 20755 C C . GLU A 1 21 ? 3.587 -13.250 -0.744 1.00 34.03 30 GLU A C 19
ATOM 20756 O O . GLU A 1 21 ? 2.552 -13.678 -1.255 1.00 31.35 30 GLU A O 19
ATOM 20766 N N . ALA A 1 22 ? 3.860 -11.954 -0.640 1.00 4.34 31 ALA A N 19
ATOM 20767 C CA . ALA A 1 22 ? 2.941 -10.937 -1.134 1.00 61.45 31 ALA A CA 19
ATOM 20768 C C . ALA A 1 22 ? 3.594 -10.086 -2.217 1.00 31.41 31 ALA A C 19
ATOM 20769 O O . ALA A 1 22 ? 4.745 -9.670 -2.085 1.00 2.20 31 ALA A O 19
ATOM 20776 N N . ARG A 1 23 ? 2.852 -9.830 -3.290 1.00 74.12 32 ARG A N 19
ATOM 20777 C CA . ARG A 1 23 ? 3.359 -9.030 -4.398 1.00 61.41 32 ARG A CA 19
ATOM 20778 C C . ARG A 1 23 ? 2.713 -7.648 -4.411 1.00 22.21 32 ARG A C 19
ATOM 20779 O O . ARG A 1 23 ? 1.508 -7.516 -4.627 1.00 70.32 32 ARG A O 19
ATOM 20797 N N . VAL A 1 24 ? 3.523 -6.619 -4.177 1.00 72.12 33 VAL A N 19
ATOM 20798 C CA . VAL A 1 24 ? 3.030 -5.247 -4.161 1.00 20.15 33 VAL A CA 19
ATOM 20799 C C . VAL A 1 24 ? 3.671 -4.421 -5.272 1.00 52.41 33 VAL A C 19
ATOM 20800 O O . VAL A 1 24 ? 4.896 -4.335 -5.366 1.00 32.14 33 VAL A O 19
ATOM 20813 N N . ASP A 1 25 ? 2.836 -3.815 -6.108 1.00 4.51 34 ASP A N 19
ATOM 20814 C CA . ASP A 1 25 ? 3.321 -2.995 -7.212 1.00 25.30 34 ASP A CA 19
ATOM 20815 C C . ASP A 1 25 ? 2.530 -1.694 -7.309 1.00 22.44 34 ASP A C 19
ATOM 20816 O O . ASP A 1 25 ? 1.321 -1.706 -7.540 1.00 23.30 34 ASP A O 19
ATOM 20824 N N . VAL A 1 26 ? 3.222 -0.573 -7.131 1.00 71.51 35 VAL A N 19
ATOM 20825 C CA . VAL A 1 26 ? 2.584 0.737 -7.199 1.00 24.44 35 VAL A CA 19
ATOM 20826 C C . VAL A 1 26 ? 3.259 1.623 -8.241 1.00 23.54 35 VAL A C 19
ATOM 20827 O O . VAL A 1 26 ? 4.484 1.643 -8.352 1.00 25.41 35 VAL A O 19
ATOM 20840 N N . GLN A 1 27 ? 2.450 2.354 -9.001 1.00 72.41 36 GLN A N 19
ATOM 20841 C CA . GLN A 1 27 ? 2.969 3.242 -10.034 1.00 3.10 36 GLN A CA 19
ATOM 20842 C C . GLN A 1 27 ? 2.322 4.621 -9.942 1.00 13.24 36 GLN A C 19
ATOM 20843 O O . GLN A 1 27 ? 1.104 4.754 -10.053 1.00 65.13 36 GLN A O 19
ATOM 20855 N N . GLY A 1 28 ? 3.148 5.644 -9.742 1.00 74.44 37 GLY A N 19
ATOM 20856 C CA . GLY A 1 28 ? 2.637 6.999 -9.638 1.00 33.31 37 GLY A CA 19
ATOM 20857 C C . GLY A 1 28 ? 3.458 7.857 -8.697 1.00 72.55 37 GLY A C 19
ATOM 20858 O O . GLY A 1 28 ? 4.658 7.641 -8.538 1.00 5.12 37 GLY A O 19
ATOM 20862 N N . GLU A 1 29 ? 2.809 8.836 -8.074 1.00 62.44 38 GLU A N 19
ATOM 20863 C CA . GLU A 1 29 ? 3.489 9.732 -7.145 1.00 75.24 38 GLU A CA 19
ATOM 20864 C C . GLU A 1 29 ? 2.525 10.243 -6.078 1.00 21.12 38 GLU A C 19
ATOM 20865 O O . GLU A 1 29 ? 1.308 10.117 -6.214 1.00 51.41 38 GLU A O 19
ATOM 20875 N N . ASP A 1 30 ? 3.078 10.821 -5.018 1.00 62.20 39 ASP A N 19
ATOM 20876 C CA . ASP A 1 30 ? 2.270 11.353 -3.927 1.00 53.14 39 ASP A CA 19
ATOM 20877 C C . ASP A 1 30 ? 1.482 12.578 -4.382 1.00 51.43 39 ASP A C 19
ATOM 20878 O O . ASP A 1 30 ? 1.974 13.390 -5.163 1.00 1.41 39 ASP A O 19
ATOM 20886 N N . GLY A 1 31 ? 0.255 12.703 -3.887 1.00 74.54 40 GLY A N 19
ATOM 20887 C CA . GLY A 1 31 ? -0.582 13.831 -4.254 1.00 53.02 40 GLY A CA 19
ATOM 20888 C C . GLY A 1 31 ? -1.097 13.732 -5.676 1.00 33.00 40 GLY A C 19
ATOM 20889 O O . GLY A 1 31 ? -1.504 14.731 -6.268 1.00 24.42 40 GLY A O 19
ATOM 20893 N N . VAL A 1 32 ? -1.077 12.522 -6.229 1.00 71.12 41 VAL A N 19
ATOM 20894 C CA . VAL A 1 32 ? -1.544 12.297 -7.591 1.00 74.14 41 VAL A CA 19
ATOM 20895 C C . VAL A 1 32 ? -2.242 10.947 -7.716 1.00 11.31 41 VAL A C 19
ATOM 20896 O O . VAL A 1 32 ? -2.120 10.089 -6.840 1.00 64.33 41 VAL A O 19
ATOM 20909 N N . HIS A 1 33 ? -2.973 10.763 -8.811 1.00 1.42 42 HIS A N 19
ATOM 20910 C CA . HIS A 1 33 ? -3.689 9.516 -9.052 1.00 44.44 42 HIS A CA 19
ATOM 20911 C C . HIS A 1 33 ? -2.727 8.407 -9.469 1.00 24.04 42 HIS A C 19
ATOM 20912 O O . HIS A 1 33 ? -2.203 8.413 -10.583 1.00 42.12 42 HIS A O 19
ATOM 20925 N N . PHE A 1 34 ? -2.497 7.459 -8.567 1.00 60.30 43 PHE A N 19
ATOM 20926 C CA . PHE A 1 34 ? -1.596 6.346 -8.840 1.00 71.31 43 PHE A CA 19
ATOM 20927 C C . PHE A 1 34 ? -2.335 5.013 -8.753 1.00 21.12 43 PHE A C 19
ATOM 20928 O O . PHE A 1 34 ? -3.462 4.949 -8.263 1.00 72.21 43 PHE A O 19
ATOM 20944 N N . GLU A 1 35 ? -1.691 3.953 -9.231 1.00 23.53 44 GLU A N 19
ATOM 20945 C CA . GLU A 1 35 ? -2.288 2.624 -9.209 1.00 51.13 44 GLU A CA 19
ATOM 20946 C C . GLU A 1 35 ? -1.497 1.687 -8.300 1.00 24.50 44 GLU A C 19
ATOM 20947 O O . GLU A 1 35 ? -0.268 1.637 -8.361 1.00 61.41 44 GLU A O 19
ATOM 20957 N N . ALA A 1 36 ? -2.210 0.948 -7.457 1.00 14.21 45 ALA A N 19
ATOM 20958 C CA . ALA A 1 36 ? -1.575 0.012 -6.537 1.00 13.24 45 ALA A CA 19
ATOM 20959 C C . ALA A 1 36 ? -2.155 -1.390 -6.693 1.00 12.12 45 ALA A C 19
ATOM 20960 O O . ALA A 1 36 ? -3.365 -1.589 -6.575 1.00 52.54 45 ALA A O 19
ATOM 20967 N N . THR A 1 37 ? -1.285 -2.359 -6.960 1.00 63.34 46 THR A N 19
ATOM 20968 C CA . THR A 1 37 ? -1.711 -3.742 -7.132 1.00 32.04 46 THR A CA 19
ATOM 20969 C C . THR A 1 37 ? -1.015 -4.661 -6.135 1.00 53.32 46 THR A C 19
ATOM 20970 O O . THR A 1 37 ? 0.176 -4.944 -6.262 1.00 35.21 46 THR A O 19
ATOM 20981 N N . VAL A 1 38 ? -1.767 -5.125 -5.142 1.00 41.40 47 VAL A N 19
ATOM 20982 C CA . VAL A 1 38 ? -1.223 -6.015 -4.123 1.00 45.43 47 VAL A CA 19
ATOM 20983 C C . VAL A 1 38 ? -1.906 -7.377 -4.160 1.00 11.14 47 VAL A C 19
ATOM 20984 O O . VAL A 1 38 ? -3.134 -7.469 -4.145 1.00 21.20 47 VAL A O 19
ATOM 20997 N N . VAL A 1 39 ? -1.103 -8.435 -4.209 1.00 51.12 48 VAL A N 19
ATOM 20998 C CA . VAL A 1 39 ? -1.629 -9.794 -4.246 1.00 31.24 48 VAL A CA 19
ATOM 20999 C C . VAL A 1 39 ? -0.899 -10.694 -3.257 1.00 51.33 48 VAL A C 19
ATOM 21000 O O . VAL A 1 39 ? 0.311 -10.899 -3.364 1.00 73.12 48 VAL A O 19
ATOM 21013 N N . SER A 1 40 ? -1.641 -11.232 -2.294 1.00 62.24 49 SER A N 19
ATOM 21014 C CA . SER A 1 40 ? -1.062 -12.108 -1.282 1.00 34.11 49 SER A CA 19
ATOM 21015 C C . SER A 1 40 ? -2.153 -12.868 -0.534 1.00 74.22 49 SER A C 19
ATOM 21016 O O . SER A 1 40 ? -3.343 -12.566 -0.645 1.00 42.45 49 SER A O 19
ATOM 21023 N N . PRO A 1 41 ? -1.742 -13.878 0.246 1.00 31.12 50 PRO A N 19
ATOM 21024 C CA . PRO A 1 41 ? -2.667 -14.702 1.029 1.00 11.02 50 PRO A CA 19
ATOM 21025 C C . PRO A 1 41 ? -3.292 -13.932 2.188 1.00 20.05 50 PRO A C 19
ATOM 21026 O O . PRO A 1 41 ? -4.369 -14.281 2.668 1.00 35.20 50 PRO A O 19
ATOM 21034 N N . ALA A 1 42 ? -2.607 -12.884 2.631 1.00 64.42 51 ALA A N 19
ATOM 21035 C CA . ALA A 1 42 ? -3.095 -12.062 3.732 1.00 72.54 51 ALA A CA 19
ATOM 21036 C C . ALA A 1 42 ? -4.563 -11.696 3.534 1.00 63.22 51 ALA A C 19
ATOM 21037 O O . ALA A 1 42 ? -5.363 -11.768 4.468 1.00 22.34 51 ALA A O 19
ATOM 21044 N N . PHE A 1 43 ? -4.910 -11.302 2.313 1.00 45.11 52 PHE A N 19
ATOM 21045 C CA . PHE A 1 43 ? -6.281 -10.922 1.994 1.00 32.40 52 PHE A CA 19
ATOM 21046 C C . PHE A 1 43 ? -7.115 -12.148 1.634 1.00 34.34 52 PHE A C 19
ATOM 21047 O O . PHE A 1 43 ? -8.006 -12.080 0.786 1.00 3.13 52 PHE A O 19
ATOM 21063 N N . VAL A 1 44 ? -6.819 -13.269 2.283 1.00 71.44 53 VAL A N 19
ATOM 21064 C CA . VAL A 1 44 ? -7.541 -14.511 2.033 1.00 62.20 53 VAL A CA 19
ATOM 21065 C C . VAL A 1 44 ? -9.047 -14.304 2.151 1.00 51.04 53 VAL A C 19
ATOM 21066 O O . VAL A 1 44 ? -9.515 -13.522 2.979 1.00 15.44 53 VAL A O 19
ATOM 21079 N N . GLY A 1 45 ? -9.803 -15.011 1.316 1.00 74.42 54 GLY A N 19
ATOM 21080 C CA . GLY A 1 45 ? -11.249 -14.892 1.342 1.00 63.15 54 GLY A CA 19
ATOM 21081 C C . GLY A 1 45 ? -11.714 -13.450 1.283 1.00 3.44 54 GLY A C 19
ATOM 21082 O O . GLY A 1 45 ? -11.962 -12.915 0.202 1.00 21.14 54 GLY A O 19
ATOM 21086 N N . LYS A 1 46 ? -11.832 -12.819 2.446 1.00 1.05 55 LYS A N 19
ATOM 21087 C CA . LYS A 1 46 ? -12.269 -11.430 2.522 1.00 73.24 55 LYS A CA 19
ATOM 21088 C C . LYS A 1 46 ? -11.185 -10.551 3.136 1.00 53.00 55 LYS A C 19
ATOM 21089 O O . LYS A 1 46 ? -10.867 -10.676 4.318 1.00 62.52 55 LYS A O 19
ATOM 21104 N N . ALA A 1 47 ? -10.622 -9.662 2.324 1.00 63.33 56 ALA A N 19
ATOM 21105 C CA . ALA A 1 47 ? -9.576 -8.759 2.789 1.00 23.14 56 ALA A CA 19
ATOM 21106 C C . ALA A 1 47 ? -10.066 -7.902 3.950 1.00 62.00 56 ALA A C 19
ATOM 21107 O O . ALA A 1 47 ? -10.876 -6.990 3.782 1.00 33.44 56 ALA A O 19
ATOM 21114 N N . PRO A 1 48 ? -9.565 -8.198 5.158 1.00 64.32 57 PRO A N 19
ATOM 21115 C CA . PRO A 1 48 ? -9.939 -7.466 6.372 1.00 3.24 57 PRO A CA 19
ATOM 21116 C C . PRO A 1 48 ? -9.387 -6.043 6.384 1.00 53.41 57 PRO A C 19
ATOM 21117 O O . PRO A 1 48 ? -8.463 -5.719 5.637 1.00 0.14 57 PRO A O 19
ATOM 21125 N N . LEU A 1 49 ? -9.957 -5.200 7.236 1.00 74.23 58 LEU A N 19
ATOM 21126 C CA . LEU A 1 49 ? -9.522 -3.811 7.346 1.00 54.54 58 LEU A CA 19
ATOM 21127 C C . LEU A 1 49 ? -8.040 -3.733 7.699 1.00 20.34 58 LEU A C 19
ATOM 21128 O O . LEU A 1 49 ? -7.369 -2.749 7.386 1.00 15.55 58 LEU A O 19
ATOM 21143 N N . ALA A 1 50 ? -7.535 -4.775 8.350 1.00 61.12 59 ALA A N 19
ATOM 21144 C CA . ALA A 1 50 ? -6.132 -4.825 8.741 1.00 0.41 59 ALA A CA 19
ATOM 21145 C C . ALA A 1 50 ? -5.218 -4.670 7.529 1.00 55.34 59 ALA A C 19
ATOM 21146 O O . ALA A 1 50 ? -4.337 -3.811 7.510 1.00 73.21 59 ALA A O 19
ATOM 21153 N N . ARG A 1 51 ? -5.435 -5.508 6.521 1.00 3.31 60 ARG A N 19
ATOM 21154 C CA . ARG A 1 51 ? -4.630 -5.466 5.306 1.00 24.24 60 ARG A CA 19
ATOM 21155 C C . ARG A 1 51 ? -4.930 -4.207 4.498 1.00 62.55 60 ARG A C 19
ATOM 21156 O O . ARG A 1 51 ? -4.019 -3.533 4.016 1.00 4.01 60 ARG A O 19
ATOM 21174 N N . HIS A 1 52 ? -6.214 -3.896 4.354 1.00 22.43 61 HIS A N 19
ATOM 21175 C CA . HIS A 1 52 ? -6.636 -2.717 3.604 1.00 51.21 61 HIS A CA 19
ATOM 21176 C C . HIS A 1 52 ? -5.989 -1.455 4.168 1.00 31.33 61 HIS A C 19
ATOM 21177 O O . HIS A 1 52 ? -5.357 -0.691 3.437 1.00 61.44 61 HIS A O 19
ATOM 21190 N N . ARG A 1 53 ? -6.153 -1.243 5.469 1.00 43.43 62 ARG A N 19
ATOM 21191 C CA . ARG A 1 53 ? -5.587 -0.073 6.130 1.00 5.40 62 ARG A CA 19
ATOM 21192 C C . ARG A 1 53 ? -4.062 -0.118 6.103 1.00 70.44 62 ARG A C 19
ATOM 21193 O O . ARG A 1 53 ? -3.403 0.914 5.976 1.00 52.44 62 ARG A O 19
ATOM 21211 N N . MET A 1 54 ? -3.509 -1.320 6.226 1.00 12.25 63 MET A N 19
ATOM 21212 C CA . MET A 1 54 ? -2.062 -1.500 6.216 1.00 22.25 63 MET A CA 19
ATOM 21213 C C . MET A 1 54 ? -1.451 -0.917 4.944 1.00 41.43 63 MET A C 19
ATOM 21214 O O . MET A 1 54 ? -0.469 -0.176 4.998 1.00 65.13 63 MET A O 19
ATOM 21226 N N . VAL A 1 55 ? -2.037 -1.259 3.801 1.00 24.11 64 VAL A N 19
ATOM 21227 C CA . VAL A 1 55 ? -1.550 -0.770 2.517 1.00 74.31 64 VAL A CA 19
ATOM 21228 C C . VAL A 1 55 ? -1.775 0.732 2.380 1.00 22.35 64 VAL A C 19
ATOM 21229 O O . VAL A 1 55 ? -0.917 1.455 1.874 1.00 32.44 64 VAL A O 19
ATOM 21242 N N . TYR A 1 56 ? -2.934 1.195 2.835 1.00 44.44 65 TYR A N 19
ATOM 21243 C CA . TYR A 1 56 ? -3.273 2.611 2.762 1.00 64.11 65 TYR A CA 19
ATOM 21244 C C . TYR A 1 56 ? -2.375 3.434 3.681 1.00 23.03 65 TYR A C 19
ATOM 21245 O O . TYR A 1 56 ? -2.029 4.574 3.371 1.00 44.23 65 TYR A O 19
ATOM 21262 N N . ALA A 1 57 ? -2.002 2.847 4.814 1.00 31.41 66 ALA A N 19
ATOM 21263 C CA . ALA A 1 57 ? -1.143 3.524 5.777 1.00 61.45 66 ALA A CA 19
ATOM 21264 C C . ALA A 1 57 ? 0.314 3.498 5.327 1.00 50.45 66 ALA A C 19
ATOM 21265 O O . ALA A 1 57 ? 1.016 4.507 5.401 1.00 64.02 66 ALA A O 19
ATOM 21272 N N . THR A 1 58 ? 0.764 2.337 4.860 1.00 22.50 67 THR A N 19
ATOM 21273 C CA . THR A 1 58 ? 2.137 2.179 4.401 1.00 12.23 67 THR A CA 19
ATOM 21274 C C . THR A 1 58 ? 2.441 3.120 3.240 1.00 35.52 67 THR A C 19
ATOM 21275 O O . THR A 1 58 ? 3.517 3.716 3.174 1.00 54.52 67 THR A O 19
ATOM 21286 N N . LEU A 1 59 ? 1.484 3.252 2.326 1.00 3.30 68 LEU A N 19
ATOM 21287 C CA . LEU A 1 59 ? 1.649 4.122 1.168 1.00 33.54 68 LEU A CA 19
ATOM 21288 C C . LEU A 1 59 ? 1.187 5.542 1.483 1.00 11.15 68 LEU A C 19
ATOM 21289 O O . LEU A 1 59 ? 1.429 6.470 0.712 1.00 35.35 68 LEU A O 19
ATOM 21304 N N . GLY A 1 60 ? 0.523 5.704 2.624 1.00 2.41 69 GLY A N 19
ATOM 21305 C CA . GLY A 1 60 ? 0.041 7.012 3.022 1.00 64.41 69 GLY A CA 19
ATOM 21306 C C . GLY A 1 60 ? -0.321 7.883 1.835 1.00 75.04 69 GLY A C 19
ATOM 21307 O O . GLY A 1 60 ? 0.508 8.645 1.340 1.00 45.44 69 GLY A O 19
ATOM 21311 N N . GLU A 1 61 ? -1.564 7.768 1.377 1.00 62.52 70 GLU A N 19
ATOM 21312 C CA . GLU A 1 61 ? -2.033 8.550 0.239 1.00 3.24 70 GLU A CA 19
ATOM 21313 C C . GLU A 1 61 ? -2.390 9.971 0.664 1.00 72.23 70 GLU A C 19
ATOM 21314 O O . GLU A 1 61 ? -2.188 10.927 -0.086 1.00 54.22 70 GLU A O 19
ATOM 21324 N N . LEU A 1 62 ? -2.925 10.103 1.874 1.00 4.41 71 LEU A N 19
ATOM 21325 C CA . LEU A 1 62 ? -3.312 11.407 2.401 1.00 4.10 71 LEU A CA 19
ATOM 21326 C C . LEU A 1 62 ? -2.087 12.199 2.850 1.00 14.54 71 LEU A C 19
ATOM 21327 O O . LEU A 1 62 ? -2.211 13.269 3.443 1.00 32.52 71 LEU A O 19
ATOM 21342 N N . MET A 1 63 ? -0.905 11.665 2.559 1.00 51.43 72 MET A N 19
ATOM 21343 C CA . MET A 1 63 ? 0.342 12.324 2.930 1.00 12.32 72 MET A CA 19
ATOM 21344 C C . MET A 1 63 ? 0.741 13.359 1.884 1.00 22.45 72 MET A C 19
ATOM 21345 O O . MET A 1 63 ? 1.622 14.186 2.119 1.00 32.31 72 MET A O 19
ATOM 21357 N N . GLY A 1 64 ? 0.087 13.309 0.727 1.00 12.44 73 GLY A N 19
ATOM 21358 C CA . GLY A 1 64 ? 0.389 14.248 -0.338 1.00 42.32 73 GLY A CA 19
ATOM 21359 C C . GLY A 1 64 ? -0.856 14.906 -0.900 1.00 42.42 73 GLY A C 19
ATOM 21360 O O . GLY A 1 64 ? -0.783 15.980 -1.494 1.00 55.10 73 GLY A O 19
ATOM 21364 N N . GLY A 1 65 ? -2.002 14.258 -0.713 1.00 2.44 74 GLY A N 19
ATOM 21365 C CA . GLY A 1 65 ? -3.251 14.801 -1.214 1.00 60.41 74 GLY A CA 19
ATOM 21366 C C . GLY A 1 65 ? -3.599 14.278 -2.593 1.00 74.22 74 GLY A C 19
ATOM 21367 O O . GLY A 1 65 ? -4.031 15.036 -3.461 1.00 74.35 74 GLY A O 19
ATOM 21371 N N . ALA A 1 66 ? -3.408 12.978 -2.797 1.00 24.34 75 ALA A N 19
ATOM 21372 C CA . ALA A 1 66 ? -3.705 12.355 -4.081 1.00 24.41 75 ALA A CA 19
ATOM 21373 C C . ALA A 1 66 ? -5.170 12.548 -4.458 1.00 51.52 75 ALA A C 19
ATOM 21374 O O . ALA A 1 66 ? -6.022 12.750 -3.592 1.00 13.10 75 ALA A O 19
ATOM 21381 N N . ILE A 1 67 ? -5.456 12.482 -5.754 1.00 55.10 76 ILE A N 19
ATOM 21382 C CA . ILE A 1 67 ? -6.819 12.648 -6.245 1.00 31.23 76 ILE A CA 19
ATOM 21383 C C . ILE A 1 67 ? -7.685 11.447 -5.880 1.00 44.21 76 ILE A C 19
ATOM 21384 O O . ILE A 1 67 ? -7.175 10.392 -5.501 1.00 42.23 76 ILE A O 19
ATOM 21399 N N . HIS A 1 68 ? -8.999 11.614 -5.997 1.00 5.21 77 HIS A N 19
ATOM 21400 C CA . HIS A 1 68 ? -9.937 10.543 -5.681 1.00 3.35 77 HIS A CA 19
ATOM 21401 C C . HIS A 1 68 ? -9.934 9.479 -6.774 1.00 12.14 77 HIS A C 19
ATOM 21402 O O . HIS A 1 68 ? -10.990 9.039 -7.229 1.00 2.12 77 HIS A O 19
ATOM 21415 N N . ALA A 1 69 ? -8.741 9.070 -7.194 1.00 51.12 78 ALA A N 19
ATOM 21416 C CA . ALA A 1 69 ? -8.601 8.058 -8.233 1.00 61.00 78 ALA A CA 19
ATOM 21417 C C . ALA A 1 69 ? -7.548 7.023 -7.853 1.00 21.03 78 ALA A C 19
ATOM 21418 O O . ALA A 1 69 ? -6.566 6.829 -8.571 1.00 41.41 78 ALA A O 19
ATOM 21425 N N . LEU A 1 70 ? -7.757 6.360 -6.721 1.00 20.23 79 LEU A N 19
ATOM 21426 C CA . LEU A 1 70 ? -6.824 5.345 -6.245 1.00 62.02 79 LEU A CA 19
ATOM 21427 C C . LEU A 1 70 ? -7.300 3.947 -6.627 1.00 24.15 79 LEU A C 19
ATOM 21428 O O . LEU A 1 70 ? -8.465 3.603 -6.431 1.00 15.22 79 LEU A O 19
ATOM 21443 N N . GLN A 1 71 ? -6.389 3.146 -7.172 1.00 11.22 80 GLN A N 19
ATOM 21444 C CA . GLN A 1 71 ? -6.716 1.785 -7.580 1.00 35.55 80 GLN A CA 19
ATOM 21445 C C . GLN A 1 71 ? -6.015 0.766 -6.689 1.00 63.55 80 GLN A C 19
ATOM 21446 O O . GLN A 1 71 ? -4.787 0.674 -6.681 1.00 40.35 80 GLN A O 19
ATOM 21458 N N . LEU A 1 72 ? -6.802 0.003 -5.939 1.00 64.12 81 LEU A N 19
ATOM 21459 C CA . LEU A 1 72 ? -6.257 -1.010 -5.042 1.00 45.51 81 LEU A CA 19
ATOM 21460 C C . LEU A 1 72 ? -7.012 -2.328 -5.186 1.00 45.05 81 LEU A C 19
ATOM 21461 O O . LEU A 1 72 ? -8.233 -2.375 -5.041 1.00 52.21 81 LEU A O 19
ATOM 21476 N N . LYS A 1 73 ? -6.275 -3.397 -5.469 1.00 35.43 82 LYS A N 19
ATOM 21477 C CA . LYS A 1 73 ? -6.874 -4.717 -5.630 1.00 41.34 82 LYS A CA 19
ATOM 21478 C C . LYS A 1 73 ? -6.191 -5.737 -4.724 1.00 34.32 82 LYS A C 19
ATOM 21479 O O . LYS A 1 73 ? -5.012 -6.048 -4.898 1.00 54.01 82 LYS A O 19
ATOM 21494 N N . THR A 1 74 ? -6.940 -6.256 -3.756 1.00 54.10 83 THR A N 19
ATOM 21495 C CA . THR A 1 74 ? -6.408 -7.242 -2.823 1.00 44.12 83 THR A CA 19
ATOM 21496 C C . THR A 1 74 ? -7.007 -8.620 -3.077 1.00 1.22 83 THR A C 19
ATOM 21497 O O . THR A 1 74 ? -8.174 -8.867 -2.770 1.00 60.34 83 THR A O 19
ATOM 21508 N N . LEU A 1 75 ? -6.202 -9.516 -3.638 1.00 33.42 84 LEU A N 19
ATOM 21509 C CA . LEU A 1 75 ? -6.654 -10.870 -3.934 1.00 55.52 84 LEU A CA 19
ATOM 21510 C C . LEU A 1 75 ? -5.649 -11.902 -3.428 1.00 21.33 84 LEU A C 19
ATOM 21511 O O . LEU A 1 75 ? -4.494 -11.575 -3.149 1.00 33.35 84 LEU A O 19
ATOM 21526 N N . THR A 1 76 ? -6.094 -13.149 -3.315 1.00 72.44 85 THR A N 19
ATOM 21527 C CA . THR A 1 76 ? -5.235 -14.227 -2.844 1.00 11.35 85 THR A CA 19
ATOM 21528 C C . THR A 1 76 ? -4.183 -14.586 -3.887 1.00 50.31 85 THR A C 19
ATOM 21529 O O . THR A 1 76 ? -4.286 -14.222 -5.059 1.00 53.43 85 THR A O 19
ATOM 21540 N N . PRO A 1 77 ? -3.145 -15.317 -3.454 1.00 31.04 86 PRO A N 19
ATOM 21541 C CA . PRO A 1 77 ? -2.054 -15.742 -4.337 1.00 42.34 86 PRO A CA 19
ATOM 21542 C C . PRO A 1 77 ? -2.500 -16.794 -5.345 1.00 51.32 86 PRO A C 19
ATOM 21543 O O . PRO A 1 77 ? -1.786 -17.090 -6.304 1.00 55.02 86 PRO A O 19
ATOM 21551 N N . ASP A 1 78 ? -3.683 -17.356 -5.122 1.00 30.13 87 ASP A N 19
ATOM 21552 C CA . ASP A 1 78 ? -4.225 -18.375 -6.014 1.00 33.02 87 ASP A CA 19
ATOM 21553 C C . ASP A 1 78 ? -4.815 -17.741 -7.270 1.00 72.24 87 ASP A C 19
ATOM 21554 O O . ASP A 1 78 ? -4.842 -18.357 -8.334 1.00 1.41 87 ASP A O 19
ATOM 21562 N N . GLU A 1 79 ? -5.289 -16.506 -7.136 1.00 74.40 88 GLU A N 19
ATOM 21563 C CA . GLU A 1 79 ? -5.881 -15.790 -8.260 1.00 61.22 88 GLU A CA 19
ATOM 21564 C C . GLU A 1 79 ? -4.805 -15.094 -9.089 1.00 14.41 88 GLU A C 19
ATOM 21565 O O . GLU A 1 79 ? -5.057 -14.065 -9.715 1.00 20.03 88 GLU A O 19
ATOM 21575 N N . ALA A 1 80 ? -3.605 -15.664 -9.088 1.00 53.44 89 ALA A N 19
ATOM 21576 C CA . ALA A 1 80 ? -2.491 -15.103 -9.841 1.00 21.42 89 ALA A CA 19
ATOM 21577 C C . ALA A 1 80 ? -1.964 -16.098 -10.868 1.00 11.43 89 ALA A C 19
ATOM 21578 O O . ALA A 1 80 ? -1.729 -17.265 -10.552 1.00 12.22 89 ALA A O 19
ATOM 21585 N N . MET A 1 1 ? 15.455 -6.741 -10.287 1.00 70.52 10 MET A N 20
ATOM 21586 C CA . MET A 1 1 ? 16.365 -5.697 -10.742 1.00 65.22 10 MET A CA 20
ATOM 21587 C C . MET A 1 1 ? 15.602 -4.571 -11.430 1.00 23.13 10 MET A C 20
ATOM 21588 O O . MET A 1 1 ? 16.006 -4.093 -12.491 1.00 63.51 10 MET A O 20
ATOM 21600 N N . ARG A 1 2 ? 14.497 -4.152 -10.822 1.00 74.13 11 ARG A N 20
ATOM 21601 C CA . ARG A 1 2 ? 13.677 -3.082 -11.379 1.00 54.45 11 ARG A CA 20
ATOM 21602 C C . ARG A 1 2 ? 13.706 -1.850 -10.479 1.00 2.24 11 ARG A C 20
ATOM 21603 O O . ARG A 1 2 ? 12.893 -1.715 -9.565 1.00 33.15 11 ARG A O 20
ATOM 21621 N N . LYS A 1 3 ? 14.652 -0.955 -10.744 1.00 32.43 12 LYS A N 20
ATOM 21622 C CA . LYS A 1 3 ? 14.789 0.268 -9.961 1.00 14.22 12 LYS A CA 20
ATOM 21623 C C . LYS A 1 3 ? 14.549 1.500 -10.828 1.00 14.14 12 LYS A C 20
ATOM 21624 O O . LYS A 1 3 ? 15.285 2.482 -10.745 1.00 44.01 12 LYS A O 20
ATOM 21639 N N . ARG A 1 4 ? 13.512 1.441 -11.658 1.00 52.31 13 ARG A N 20
ATOM 21640 C CA . ARG A 1 4 ? 13.175 2.552 -12.540 1.00 2.11 13 ARG A CA 20
ATOM 21641 C C . ARG A 1 4 ? 12.605 3.723 -11.745 1.00 4.24 13 ARG A C 20
ATOM 21642 O O . ARG A 1 4 ? 13.145 4.830 -11.751 1.00 33.13 13 ARG A O 20
ATOM 21660 N N . PRO A 1 5 ? 11.488 3.476 -11.045 1.00 4.23 14 PRO A N 20
ATOM 21661 C CA . PRO A 1 5 ? 10.822 4.497 -10.233 1.00 32.41 14 PRO A CA 20
ATOM 21662 C C . PRO A 1 5 ? 11.630 4.873 -8.996 1.00 22.24 14 PRO A C 20
ATOM 21663 O O . PRO A 1 5 ? 12.567 4.170 -8.617 1.00 41.22 14 PRO A O 20
ATOM 21671 N N . LEU A 1 6 ? 11.262 5.987 -8.371 1.00 42.32 15 LEU A N 20
ATOM 21672 C CA . LEU A 1 6 ? 11.954 6.457 -7.176 1.00 51.42 15 LEU A CA 20
ATOM 21673 C C . LEU A 1 6 ? 10.991 6.569 -5.998 1.00 61.42 15 LEU A C 20
ATOM 21674 O O . LEU A 1 6 ? 11.353 6.281 -4.857 1.00 4.14 15 LEU A O 20
ATOM 21689 N N . ASP A 1 7 ? 9.763 6.988 -6.283 1.00 51.22 16 ASP A N 20
ATOM 21690 C CA . ASP A 1 7 ? 8.746 7.135 -5.249 1.00 74.55 16 ASP A CA 20
ATOM 21691 C C . ASP A 1 7 ? 7.947 5.846 -5.084 1.00 71.24 16 ASP A C 20
ATOM 21692 O O . ASP A 1 7 ? 7.762 5.356 -3.970 1.00 2.15 16 ASP A O 20
ATOM 21700 N N . ALA A 1 8 ? 7.475 5.301 -6.200 1.00 21.14 17 ALA A N 20
ATOM 21701 C CA . ALA A 1 8 ? 6.697 4.069 -6.180 1.00 2.35 17 ALA A CA 20
ATOM 21702 C C . ALA A 1 8 ? 7.531 2.903 -5.659 1.00 74.03 17 ALA A C 20
ATOM 21703 O O . ALA A 1 8 ? 6.995 1.950 -5.094 1.00 74.24 17 ALA A O 20
ATOM 21710 N N . GLU A 1 9 ? 8.842 2.986 -5.852 1.00 3.00 18 GLU A N 20
ATOM 21711 C CA . GLU A 1 9 ? 9.749 1.936 -5.402 1.00 54.42 18 GLU A CA 20
ATOM 21712 C C . GLU A 1 9 ? 9.871 1.938 -3.881 1.00 74.23 18 GLU A C 20
ATOM 21713 O O . GLU A 1 9 ? 10.116 0.900 -3.264 1.00 53.11 18 GLU A O 20
ATOM 21723 N N . THR A 1 10 ? 9.698 3.111 -3.280 1.00 10.33 19 THR A N 20
ATOM 21724 C CA . THR A 1 10 ? 9.790 3.250 -1.833 1.00 61.33 19 THR A CA 20
ATOM 21725 C C . THR A 1 10 ? 8.771 2.362 -1.129 1.00 11.13 19 THR A C 20
ATOM 21726 O O . THR A 1 10 ? 9.130 1.527 -0.298 1.00 31.23 19 THR A O 20
ATOM 21737 N N . ILE A 1 11 ? 7.499 2.545 -1.467 1.00 72.54 20 ILE A N 20
ATOM 21738 C CA . ILE A 1 11 ? 6.428 1.758 -0.868 1.00 63.24 20 ILE A CA 20
ATOM 21739 C C . ILE A 1 11 ? 6.419 0.336 -1.417 1.00 52.24 20 ILE A C 20
ATOM 21740 O O . ILE A 1 11 ? 6.118 -0.616 -0.697 1.00 53.34 20 ILE A O 20
ATOM 21755 N N . ARG A 1 12 ? 6.753 0.198 -2.696 1.00 33.21 21 ARG A N 20
ATOM 21756 C CA . ARG A 1 12 ? 6.784 -1.108 -3.342 1.00 35.34 21 ARG A CA 20
ATOM 21757 C C . ARG A 1 12 ? 7.821 -2.014 -2.686 1.00 54.14 21 ARG A C 20
ATOM 21758 O O . ARG A 1 12 ? 7.535 -3.165 -2.355 1.00 73.23 21 ARG A O 20
ATOM 21776 N N . LYS A 1 13 ? 9.026 -1.488 -2.501 1.00 0.42 22 LYS A N 20
ATOM 21777 C CA . LYS A 1 13 ? 10.107 -2.249 -1.885 1.00 22.22 22 LYS A CA 20
ATOM 21778 C C . LYS A 1 13 ? 9.830 -2.485 -0.404 1.00 54.25 22 LYS A C 20
ATOM 21779 O O . LYS A 1 13 ? 10.085 -3.570 0.120 1.00 42.53 22 LYS A O 20
ATOM 21794 N N . LEU A 1 14 ? 9.303 -1.466 0.266 1.00 11.33 23 LEU A N 20
ATOM 21795 C CA . LEU A 1 14 ? 8.988 -1.564 1.686 1.00 43.14 23 LEU A CA 20
ATOM 21796 C C . LEU A 1 14 ? 8.048 -2.734 1.956 1.00 32.40 23 LEU A C 20
ATOM 21797 O O . LEU A 1 14 ? 8.292 -3.546 2.849 1.00 14.34 23 LEU A O 20
ATOM 21812 N N . ILE A 1 15 ? 6.972 -2.813 1.179 1.00 24.40 24 ILE A N 20
ATOM 21813 C CA . ILE A 1 15 ? 5.997 -3.885 1.332 1.00 42.14 24 ILE A CA 20
ATOM 21814 C C . ILE A 1 15 ? 6.590 -5.230 0.928 1.00 21.24 24 ILE A C 20
ATOM 21815 O O . ILE A 1 15 ? 6.431 -6.227 1.631 1.00 32.22 24 ILE A O 20
ATOM 21830 N N . GLU A 1 16 ? 7.276 -5.249 -0.212 1.00 73.42 25 GLU A N 20
ATOM 21831 C CA . GLU A 1 16 ? 7.894 -6.473 -0.709 1.00 23.01 25 GLU A CA 20
ATOM 21832 C C . GLU A 1 16 ? 8.805 -7.090 0.347 1.00 50.53 25 GLU A C 20
ATOM 21833 O O . GLU A 1 16 ? 8.887 -8.312 0.474 1.00 23.05 25 GLU A O 20
ATOM 21843 N N . SER A 1 17 ? 9.490 -6.237 1.102 1.00 40.15 26 SER A N 20
ATOM 21844 C CA . SER A 1 17 ? 10.399 -6.698 2.145 1.00 20.34 26 SER A CA 20
ATOM 21845 C C . SER A 1 17 ? 9.626 -7.141 3.383 1.00 11.11 26 SER A C 20
ATOM 21846 O O . SER A 1 17 ? 9.932 -8.169 3.985 1.00 14.43 26 SER A O 20
ATOM 21853 N N . GLY A 1 18 ? 8.621 -6.356 3.758 1.00 31.41 27 GLY A N 20
ATOM 21854 C CA . GLY A 1 18 ? 7.819 -6.682 4.923 1.00 2.31 27 GLY A CA 20
ATOM 21855 C C . GLY A 1 18 ? 7.060 -7.983 4.758 1.00 2.40 27 GLY A C 20
ATOM 21856 O O . GLY A 1 18 ? 7.053 -8.824 5.657 1.00 54.41 27 GLY A O 20
ATOM 21860 N N . LEU A 1 19 ? 6.418 -8.151 3.607 1.00 22.03 28 LEU A N 20
ATOM 21861 C CA . LEU A 1 19 ? 5.651 -9.360 3.327 1.00 22.01 28 LEU A CA 20
ATOM 21862 C C . LEU A 1 19 ? 6.549 -10.457 2.763 1.00 63.32 28 LEU A C 20
ATOM 21863 O O . LEU A 1 19 ? 7.649 -10.201 2.273 1.00 44.42 28 LEU A O 20
ATOM 21878 N N . PRO A 1 20 ? 6.070 -11.707 2.833 1.00 1.25 29 PRO A N 20
ATOM 21879 C CA . PRO A 1 20 ? 6.812 -12.868 2.331 1.00 41.32 29 PRO A CA 20
ATOM 21880 C C . PRO A 1 20 ? 6.906 -12.883 0.809 1.00 44.53 29 PRO A C 20
ATOM 21881 O O . PRO A 1 20 ? 7.838 -12.324 0.231 1.00 74.12 29 PRO A O 20
ATOM 21889 N N . GLU A 1 21 ? 5.936 -13.526 0.168 1.00 52.40 30 GLU A N 20
ATOM 21890 C CA . GLU A 1 21 ? 5.911 -13.613 -1.288 1.00 40.33 30 GLU A CA 20
ATOM 21891 C C . GLU A 1 21 ? 4.819 -12.720 -1.868 1.00 55.11 30 GLU A C 20
ATOM 21892 O O . GLU A 1 21 ? 4.309 -12.975 -2.958 1.00 20.44 30 GLU A O 20
ATOM 21902 N N . ALA A 1 22 ? 4.464 -11.674 -1.130 1.00 71.35 31 ALA A N 20
ATOM 21903 C CA . ALA A 1 22 ? 3.434 -10.742 -1.570 1.00 73.01 31 ALA A CA 20
ATOM 21904 C C . ALA A 1 22 ? 3.932 -9.877 -2.724 1.00 51.51 31 ALA A C 20
ATOM 21905 O O . ALA A 1 22 ? 4.971 -9.227 -2.619 1.00 10.32 31 ALA A O 20
ATOM 21912 N N . ARG A 1 23 ? 3.184 -9.877 -3.822 1.00 13.41 32 ARG A N 20
ATOM 21913 C CA . ARG A 1 23 ? 3.551 -9.095 -4.996 1.00 65.10 32 ARG A CA 20
ATOM 21914 C C . ARG A 1 23 ? 2.872 -7.729 -4.973 1.00 52.02 32 ARG A C 20
ATOM 21915 O O . ARG A 1 23 ? 1.660 -7.623 -5.166 1.00 65.03 32 ARG A O 20
ATOM 21933 N N . VAL A 1 24 ? 3.659 -6.685 -4.736 1.00 3.45 33 VAL A N 20
ATOM 21934 C CA . VAL A 1 24 ? 3.135 -5.326 -4.689 1.00 71.22 33 VAL A CA 20
ATOM 21935 C C . VAL A 1 24 ? 3.669 -4.489 -5.846 1.00 42.34 33 VAL A C 20
ATOM 21936 O O . VAL A 1 24 ? 4.878 -4.414 -6.064 1.00 30.43 33 VAL A O 20
ATOM 21949 N N . ASP A 1 25 ? 2.760 -3.862 -6.584 1.00 14.24 34 ASP A N 20
ATOM 21950 C CA . ASP A 1 25 ? 3.140 -3.029 -7.719 1.00 12.33 34 ASP A CA 20
ATOM 21951 C C . ASP A 1 25 ? 2.365 -1.715 -7.711 1.00 2.43 34 ASP A C 20
ATOM 21952 O O . ASP A 1 25 ? 1.137 -1.705 -7.798 1.00 1.22 34 ASP A O 20
ATOM 21960 N N . VAL A 1 26 ? 3.092 -0.606 -7.607 1.00 43.23 35 VAL A N 20
ATOM 21961 C CA . VAL A 1 26 ? 2.474 0.714 -7.587 1.00 40.03 35 VAL A CA 20
ATOM 21962 C C . VAL A 1 26 ? 3.081 1.620 -8.652 1.00 20.11 35 VAL A C 20
ATOM 21963 O O . VAL A 1 26 ? 4.298 1.651 -8.834 1.00 64.33 35 VAL A O 20
ATOM 21976 N N . GLN A 1 27 ? 2.225 2.357 -9.352 1.00 14.32 36 GLN A N 20
ATOM 21977 C CA . GLN A 1 27 ? 2.677 3.265 -10.400 1.00 32.01 36 GLN A CA 20
ATOM 21978 C C . GLN A 1 27 ? 2.018 4.632 -10.257 1.00 73.44 36 GLN A C 20
ATOM 21979 O O . GLN A 1 27 ? 0.794 4.751 -10.307 1.00 3.05 36 GLN A O 20
ATOM 21991 N N . GLY A 1 28 ? 2.838 5.664 -10.079 1.00 62.15 37 GLY A N 20
ATOM 21992 C CA . GLY A 1 28 ? 2.316 7.010 -9.931 1.00 2.03 37 GLY A CA 20
ATOM 21993 C C . GLY A 1 28 ? 3.191 7.876 -9.047 1.00 72.42 37 GLY A C 20
ATOM 21994 O O . GLY A 1 28 ? 4.386 8.024 -9.299 1.00 30.30 37 GLY A O 20
ATOM 21998 N N . GLU A 1 29 ? 2.592 8.452 -8.009 1.00 61.52 38 GLU A N 20
ATOM 21999 C CA . GLU A 1 29 ? 3.325 9.313 -7.086 1.00 54.55 38 GLU A CA 20
ATOM 22000 C C . GLU A 1 29 ? 2.434 9.752 -5.927 1.00 14.33 38 GLU A C 20
ATOM 22001 O O . GLU A 1 29 ? 1.209 9.654 -6.001 1.00 12.24 38 GLU A O 20
ATOM 22011 N N . ASP A 1 30 ? 3.058 10.236 -4.859 1.00 1.44 39 ASP A N 20
ATOM 22012 C CA . ASP A 1 30 ? 2.324 10.691 -3.686 1.00 72.23 39 ASP A CA 20
ATOM 22013 C C . ASP A 1 30 ? 1.603 12.005 -3.971 1.00 75.31 39 ASP A C 20
ATOM 22014 O O . ASP A 1 30 ? 2.075 12.826 -4.756 1.00 11.42 39 ASP A O 20
ATOM 22022 N N . GLY A 1 31 ? 0.455 12.197 -3.328 1.00 32.05 40 GLY A N 20
ATOM 22023 C CA . GLY A 1 31 ? -0.313 13.412 -3.528 1.00 15.02 40 GLY A CA 20
ATOM 22024 C C . GLY A 1 31 ? -0.992 13.453 -4.883 1.00 4.05 40 GLY A C 20
ATOM 22025 O O . GLY A 1 31 ? -1.542 14.481 -5.279 1.00 41.25 40 GLY A O 20
ATOM 22029 N N . VAL A 1 32 ? -0.951 12.334 -5.598 1.00 1.32 41 VAL A N 20
ATOM 22030 C CA . VAL A 1 32 ? -1.565 12.246 -6.917 1.00 32.11 41 VAL A CA 20
ATOM 22031 C C . VAL A 1 32 ? -2.276 10.910 -7.105 1.00 64.15 41 VAL A C 20
ATOM 22032 O O . VAL A 1 32 ? -2.065 9.969 -6.338 1.00 22.43 41 VAL A O 20
ATOM 22045 N N . HIS A 1 33 ? -3.119 10.833 -8.129 1.00 32.44 42 HIS A N 20
ATOM 22046 C CA . HIS A 1 33 ? -3.861 9.612 -8.420 1.00 52.43 42 HIS A CA 20
ATOM 22047 C C . HIS A 1 33 ? -2.950 8.558 -9.040 1.00 13.33 42 HIS A C 20
ATOM 22048 O O . HIS A 1 33 ? -2.499 8.703 -10.176 1.00 1.40 42 HIS A O 20
ATOM 22061 N N . PHE A 1 34 ? -2.682 7.495 -8.287 1.00 60.32 43 PHE A N 20
ATOM 22062 C CA . PHE A 1 34 ? -1.823 6.418 -8.762 1.00 52.41 43 PHE A CA 20
ATOM 22063 C C . PHE A 1 34 ? -2.521 5.067 -8.629 1.00 62.20 43 PHE A C 20
ATOM 22064 O O . PHE A 1 34 ? -3.556 4.954 -7.972 1.00 43.25 43 PHE A O 20
ATOM 22080 N N . GLU A 1 35 ? -1.947 4.046 -9.258 1.00 21.13 44 GLU A N 20
ATOM 22081 C CA . GLU A 1 35 ? -2.515 2.703 -9.210 1.00 22.33 44 GLU A CA 20
ATOM 22082 C C . GLU A 1 35 ? -1.596 1.751 -8.451 1.00 40.51 44 GLU A C 20
ATOM 22083 O O . GLU A 1 35 ? -0.419 1.612 -8.782 1.00 0.13 44 GLU A O 20
ATOM 22093 N N . ALA A 1 36 ? -2.143 1.098 -7.431 1.00 15.01 45 ALA A N 20
ATOM 22094 C CA . ALA A 1 36 ? -1.375 0.157 -6.626 1.00 64.51 45 ALA A CA 20
ATOM 22095 C C . ALA A 1 36 ? -2.090 -1.185 -6.517 1.00 64.43 45 ALA A C 20
ATOM 22096 O O . ALA A 1 36 ? -3.213 -1.264 -6.019 1.00 24.51 45 ALA A O 20
ATOM 22103 N N . THR A 1 37 ? -1.432 -2.240 -6.988 1.00 70.04 46 THR A N 20
ATOM 22104 C CA . THR A 1 37 ? -2.006 -3.580 -6.945 1.00 25.33 46 THR A CA 20
ATOM 22105 C C . THR A 1 37 ? -1.155 -4.515 -6.093 1.00 53.11 46 THR A C 20
ATOM 22106 O O . THR A 1 37 ? -0.010 -4.811 -6.433 1.00 23.12 46 THR A O 20
ATOM 22117 N N . VAL A 1 38 ? -1.722 -4.978 -4.984 1.00 74.13 47 VAL A N 20
ATOM 22118 C CA . VAL A 1 38 ? -1.017 -5.882 -4.084 1.00 32.11 47 VAL A CA 20
ATOM 22119 C C . VAL A 1 38 ? -1.668 -7.261 -4.069 1.00 73.52 47 VAL A C 20
ATOM 22120 O O . VAL A 1 38 ? -2.892 -7.381 -4.105 1.00 73.14 47 VAL A O 20
ATOM 22133 N N . VAL A 1 39 ? -0.840 -8.299 -4.013 1.00 51.40 48 VAL A N 20
ATOM 22134 C CA . VAL A 1 39 ? -1.335 -9.671 -3.991 1.00 40.33 48 VAL A CA 20
ATOM 22135 C C . VAL A 1 39 ? -0.610 -10.500 -2.937 1.00 65.31 48 VAL A C 20
ATOM 22136 O O . VAL A 1 39 ? 0.615 -10.624 -2.965 1.00 33.33 48 VAL A O 20
ATOM 22149 N N . SER A 1 40 ? -1.373 -11.065 -2.007 1.00 11.50 49 SER A N 20
ATOM 22150 C CA . SER A 1 40 ? -0.803 -11.881 -0.941 1.00 25.23 49 SER A CA 20
ATOM 22151 C C . SER A 1 40 ? -1.894 -12.649 -0.202 1.00 52.21 49 SER A C 20
ATOM 22152 O O . SER A 1 40 ? -3.085 -12.372 -0.338 1.00 22.30 49 SER A O 20
ATOM 22159 N N . PRO A 1 41 ? -1.478 -13.640 0.600 1.00 50.04 50 PRO A N 20
ATOM 22160 C CA . PRO A 1 41 ? -2.403 -14.470 1.378 1.00 65.00 50 PRO A CA 20
ATOM 22161 C C . PRO A 1 41 ? -3.062 -13.694 2.514 1.00 51.41 50 PRO A C 20
ATOM 22162 O O . PRO A 1 41 ? -4.089 -14.112 3.050 1.00 4.45 50 PRO A O 20
ATOM 22170 N N . ALA A 1 42 ? -2.466 -12.563 2.876 1.00 64.04 51 ALA A N 20
ATOM 22171 C CA . ALA A 1 42 ? -2.998 -11.729 3.946 1.00 22.21 51 ALA A CA 20
ATOM 22172 C C . ALA A 1 42 ? -4.511 -11.584 3.830 1.00 50.34 51 ALA A C 20
ATOM 22173 O O . ALA A 1 42 ? -5.242 -11.804 4.798 1.00 0.24 51 ALA A O 20
ATOM 22180 N N . PHE A 1 43 ? -4.976 -11.214 2.643 1.00 31.24 52 PHE A N 20
ATOM 22181 C CA . PHE A 1 43 ? -6.404 -11.039 2.401 1.00 15.12 52 PHE A CA 20
ATOM 22182 C C . PHE A 1 43 ? -7.053 -12.359 1.997 1.00 53.32 52 PHE A C 20
ATOM 22183 O O . PHE A 1 43 ? -7.903 -12.401 1.108 1.00 24.35 52 PHE A O 20
ATOM 22199 N N . VAL A 1 44 ? -6.646 -13.439 2.657 1.00 5.33 53 VAL A N 20
ATOM 22200 C CA . VAL A 1 44 ? -7.186 -14.762 2.368 1.00 1.24 53 VAL A CA 20
ATOM 22201 C C . VAL A 1 44 ? -8.711 -14.748 2.385 1.00 42.05 53 VAL A C 20
ATOM 22202 O O . VAL A 1 44 ? -9.328 -14.441 3.405 1.00 52.41 53 VAL A O 20
ATOM 22215 N N . GLY A 1 45 ? -9.313 -15.083 1.248 1.00 21.40 54 GLY A N 20
ATOM 22216 C CA . GLY A 1 45 ? -10.761 -15.103 1.153 1.00 70.55 54 GLY A CA 20
ATOM 22217 C C . GLY A 1 45 ? -11.360 -13.711 1.132 1.00 24.33 54 GLY A C 20
ATOM 22218 O O . GLY A 1 45 ? -11.829 -13.244 0.094 1.00 20.01 54 GLY A O 20
ATOM 22222 N N . LYS A 1 46 ? -11.347 -13.044 2.282 1.00 41.22 55 LYS A N 20
ATOM 22223 C CA . LYS A 1 46 ? -11.893 -11.697 2.392 1.00 62.31 55 LYS A CA 20
ATOM 22224 C C . LYS A 1 46 ? -10.829 -10.717 2.877 1.00 72.23 55 LYS A C 20
ATOM 22225 O O . LYS A 1 46 ? -10.047 -11.029 3.774 1.00 50.53 55 LYS A O 20
ATOM 22240 N N . ALA A 1 47 ? -10.808 -9.529 2.281 1.00 14.42 56 ALA A N 20
ATOM 22241 C CA . ALA A 1 47 ? -9.844 -8.503 2.654 1.00 52.34 56 ALA A CA 20
ATOM 22242 C C . ALA A 1 47 ? -10.472 -7.473 3.586 1.00 75.53 56 ALA A C 20
ATOM 22243 O O . ALA A 1 47 ? -11.183 -6.564 3.156 1.00 62.42 56 ALA A O 20
ATOM 22250 N N . PRO A 1 48 ? -10.206 -7.615 4.894 1.00 14.04 57 PRO A N 20
ATOM 22251 C CA . PRO A 1 48 ? -10.737 -6.704 5.912 1.00 53.44 57 PRO A CA 20
ATOM 22252 C C . PRO A 1 48 ? -10.108 -5.318 5.835 1.00 31.12 57 PRO A C 20
ATOM 22253 O O . PRO A 1 48 ? -9.062 -5.133 5.211 1.00 54.12 57 PRO A O 20
ATOM 22261 N N . LEU A 1 49 ? -10.751 -4.346 6.473 1.00 21.13 58 LEU A N 20
ATOM 22262 C CA . LEU A 1 49 ? -10.253 -2.974 6.477 1.00 12.10 58 LEU A CA 20
ATOM 22263 C C . LEU A 1 49 ? -8.828 -2.913 7.019 1.00 13.21 58 LEU A C 20
ATOM 22264 O O . LEU A 1 49 ? -8.062 -2.015 6.675 1.00 23.43 58 LEU A O 20
ATOM 22279 N N . ALA A 1 50 ? -8.481 -3.876 7.865 1.00 41.34 59 ALA A N 20
ATOM 22280 C CA . ALA A 1 50 ? -7.148 -3.935 8.450 1.00 40.33 59 ALA A CA 20
ATOM 22281 C C . ALA A 1 50 ? -6.077 -4.026 7.369 1.00 63.41 59 ALA A C 20
ATOM 22282 O O . ALA A 1 50 ? -5.106 -3.268 7.378 1.00 43.25 59 ALA A O 20
ATOM 22289 N N . ARG A 1 51 ? -6.259 -4.955 6.438 1.00 55.21 60 ARG A N 20
ATOM 22290 C CA . ARG A 1 51 ? -5.307 -5.146 5.350 1.00 63.41 60 ARG A CA 20
ATOM 22291 C C . ARG A 1 51 ? -5.385 -3.993 4.352 1.00 14.12 60 ARG A C 20
ATOM 22292 O O . ARG A 1 51 ? -4.362 -3.448 3.936 1.00 61.42 60 ARG A O 20
ATOM 22310 N N . HIS A 1 52 ? -6.605 -3.630 3.971 1.00 31.42 61 HIS A N 20
ATOM 22311 C CA . HIS A 1 52 ? -6.817 -2.542 3.021 1.00 11.53 61 HIS A CA 20
ATOM 22312 C C . HIS A 1 52 ? -6.200 -1.245 3.535 1.00 33.23 61 HIS A C 20
ATOM 22313 O O . HIS A 1 52 ? -5.460 -0.571 2.818 1.00 11.32 61 HIS A O 20
ATOM 22326 N N . ARG A 1 53 ? -6.512 -0.900 4.780 1.00 21.21 62 ARG A N 20
ATOM 22327 C CA . ARG A 1 53 ? -5.991 0.318 5.388 1.00 1.22 62 ARG A CA 20
ATOM 22328 C C . ARG A 1 53 ? -4.483 0.219 5.598 1.00 12.10 62 ARG A C 20
ATOM 22329 O O . ARG A 1 53 ? -3.753 1.187 5.394 1.00 2.14 62 ARG A O 20
ATOM 22347 N N . MET A 1 54 ? -4.024 -0.960 6.009 1.00 31.15 63 MET A N 20
ATOM 22348 C CA . MET A 1 54 ? -2.604 -1.187 6.245 1.00 65.41 63 MET A CA 20
ATOM 22349 C C . MET A 1 54 ? -1.783 -0.825 5.012 1.00 25.34 63 MET A C 20
ATOM 22350 O O . MET A 1 54 ? -0.776 -0.123 5.108 1.00 24.12 63 MET A O 20
ATOM 22362 N N . VAL A 1 55 ? -2.217 -1.310 3.854 1.00 35.52 64 VAL A N 20
ATOM 22363 C CA . VAL A 1 55 ? -1.523 -1.037 2.601 1.00 34.23 64 VAL A CA 20
ATOM 22364 C C . VAL A 1 55 ? -1.585 0.445 2.249 1.00 71.11 64 VAL A C 20
ATOM 22365 O O . VAL A 1 55 ? -0.594 1.034 1.817 1.00 52.34 64 VAL A O 20
ATOM 22378 N N . TYR A 1 56 ? -2.756 1.043 2.439 1.00 31.33 65 TYR A N 20
ATOM 22379 C CA . TYR A 1 56 ? -2.949 2.458 2.139 1.00 40.24 65 TYR A CA 20
ATOM 22380 C C . TYR A 1 56 ? -1.921 3.314 2.873 1.00 33.50 65 TYR A C 20
ATOM 22381 O O . TYR A 1 56 ? -1.368 4.258 2.310 1.00 31.13 65 TYR A O 20
ATOM 22398 N N . ALA A 1 57 ? -1.672 2.977 4.134 1.00 51.23 66 ALA A N 20
ATOM 22399 C CA . ALA A 1 57 ? -0.710 3.712 4.946 1.00 21.22 66 ALA A CA 20
ATOM 22400 C C . ALA A 1 57 ? 0.720 3.417 4.505 1.00 54.20 66 ALA A C 20
ATOM 22401 O O . ALA A 1 57 ? 1.543 4.325 4.382 1.00 13.33 66 ALA A O 20
ATOM 22408 N N . THR A 1 58 ? 1.009 2.141 4.268 1.00 4.33 67 THR A N 20
ATOM 22409 C CA . THR A 1 58 ? 2.340 1.726 3.841 1.00 50.45 67 THR A CA 20
ATOM 22410 C C . THR A 1 58 ? 2.634 2.194 2.422 1.00 13.14 67 THR A C 20
ATOM 22411 O O . THR A 1 58 ? 3.783 2.184 1.978 1.00 42.05 67 THR A O 20
ATOM 22422 N N . LEU A 1 59 ? 1.590 2.605 1.711 1.00 55.21 68 LEU A N 20
ATOM 22423 C CA . LEU A 1 59 ? 1.737 3.078 0.339 1.00 72.32 68 LEU A CA 20
ATOM 22424 C C . LEU A 1 59 ? 1.875 4.597 0.298 1.00 62.53 68 LEU A C 20
ATOM 22425 O O . LEU A 1 59 ? 2.202 5.174 -0.738 1.00 43.31 68 LEU A O 20
ATOM 22440 N N . GLY A 1 60 ? 1.625 5.240 1.436 1.00 10.51 69 GLY A N 20
ATOM 22441 C CA . GLY A 1 60 ? 1.730 6.685 1.509 1.00 41.25 69 GLY A CA 20
ATOM 22442 C C . GLY A 1 60 ? 0.941 7.380 0.417 1.00 43.04 69 GLY A C 20
ATOM 22443 O O . GLY A 1 60 ? 1.518 7.918 -0.527 1.00 42.41 69 GLY A O 20
ATOM 22447 N N . GLU A 1 61 ? -0.382 7.368 0.546 1.00 11.21 70 GLU A N 20
ATOM 22448 C CA . GLU A 1 61 ? -1.250 8.000 -0.440 1.00 55.33 70 GLU A CA 20
ATOM 22449 C C . GLU A 1 61 ? -1.997 9.183 0.170 1.00 45.43 70 GLU A C 20
ATOM 22450 O O . GLU A 1 61 ? -2.186 10.213 -0.478 1.00 72.34 70 GLU A O 20
ATOM 22460 N N . LEU A 1 62 ? -2.417 9.028 1.421 1.00 14.11 71 LEU A N 20
ATOM 22461 C CA . LEU A 1 62 ? -3.143 10.082 2.120 1.00 51.53 71 LEU A CA 20
ATOM 22462 C C . LEU A 1 62 ? -2.179 11.030 2.828 1.00 42.40 71 LEU A C 20
ATOM 22463 O O . LEU A 1 62 ? -2.574 12.095 3.299 1.00 35.01 71 LEU A O 20
ATOM 22478 N N . MET A 1 63 ? -0.912 10.634 2.896 1.00 13.32 72 MET A N 20
ATOM 22479 C CA . MET A 1 63 ? 0.110 11.450 3.542 1.00 74.15 72 MET A CA 20
ATOM 22480 C C . MET A 1 63 ? 0.597 12.553 2.608 1.00 14.42 72 MET A C 20
ATOM 22481 O O . MET A 1 63 ? 1.275 13.486 3.033 1.00 31.41 72 MET A O 20
ATOM 22493 N N . GLY A 1 64 ? 0.247 12.437 1.330 1.00 54.21 73 GLY A N 20
ATOM 22494 C CA . GLY A 1 64 ? 0.658 13.430 0.355 1.00 50.12 73 GLY A CA 20
ATOM 22495 C C . GLY A 1 64 ? -0.500 14.281 -0.129 1.00 64.50 73 GLY A C 20
ATOM 22496 O O . GLY A 1 64 ? -0.305 15.415 -0.567 1.00 41.13 73 GLY A O 20
ATOM 22500 N N . GLY A 1 65 ? -1.709 13.733 -0.052 1.00 45.21 74 GLY A N 20
ATOM 22501 C CA . GLY A 1 65 ? -2.883 14.463 -0.491 1.00 11.31 74 GLY A CA 20
ATOM 22502 C C . GLY A 1 65 ? -3.279 14.122 -1.914 1.00 12.05 74 GLY A C 20
ATOM 22503 O O . GLY A 1 65 ? -3.443 15.011 -2.750 1.00 54.34 74 GLY A O 20
ATOM 22507 N N . ALA A 1 66 ? -3.432 12.831 -2.191 1.00 61.10 75 ALA A N 20
ATOM 22508 C CA . ALA A 1 66 ? -3.812 12.375 -3.523 1.00 42.22 75 ALA A CA 20
ATOM 22509 C C . ALA A 1 66 ? -5.319 12.478 -3.729 1.00 53.44 75 ALA A C 20
ATOM 22510 O O . ALA A 1 66 ? -6.081 12.581 -2.767 1.00 70.10 75 ALA A O 20
ATOM 22517 N N . ILE A 1 67 ? -5.743 12.448 -4.988 1.00 1.51 76 ILE A N 20
ATOM 22518 C CA . ILE A 1 67 ? -7.160 12.536 -5.319 1.00 25.03 76 ILE A CA 20
ATOM 22519 C C . ILE A 1 67 ? -7.885 11.239 -4.982 1.00 44.42 76 ILE A C 20
ATOM 22520 O O . ILE A 1 67 ? -7.256 10.203 -4.760 1.00 74.50 76 ILE A O 20
ATOM 22535 N N . HIS A 1 68 ? -9.212 11.301 -4.948 1.00 52.24 77 HIS A N 20
ATOM 22536 C CA . HIS A 1 68 ? -10.025 10.129 -4.640 1.00 53.33 77 HIS A CA 20
ATOM 22537 C C . HIS A 1 68 ? -10.058 9.166 -5.823 1.00 54.13 77 HIS A C 20
ATOM 22538 O O . HIS A 1 68 ? -11.118 8.664 -6.197 1.00 22.34 77 HIS A O 20
ATOM 22551 N N . ALA A 1 69 ? -8.892 8.913 -6.408 1.00 71.13 78 ALA A N 20
ATOM 22552 C CA . ALA A 1 69 ? -8.788 8.010 -7.547 1.00 41.14 78 ALA A CA 20
ATOM 22553 C C . ALA A 1 69 ? -7.655 7.008 -7.351 1.00 72.23 78 ALA A C 20
ATOM 22554 O O . ALA A 1 69 ? -6.775 6.875 -8.203 1.00 31.32 78 ALA A O 20
ATOM 22561 N N . LEU A 1 70 ? -7.681 6.306 -6.224 1.00 52.32 79 LEU A N 20
ATOM 22562 C CA . LEU A 1 70 ? -6.655 5.315 -5.916 1.00 23.32 79 LEU A CA 20
ATOM 22563 C C . LEU A 1 70 ? -7.133 3.909 -6.263 1.00 22.25 79 LEU A C 20
ATOM 22564 O O . LEU A 1 70 ? -8.271 3.541 -5.972 1.00 44.44 79 LEU A O 20
ATOM 22579 N N . GLN A 1 71 ? -6.256 3.128 -6.885 1.00 31.24 80 GLN A N 20
ATOM 22580 C CA . GLN A 1 71 ? -6.589 1.761 -7.271 1.00 70.41 80 GLN A CA 20
ATOM 22581 C C . GLN A 1 71 ? -5.903 0.754 -6.354 1.00 24.41 80 GLN A C 20
ATOM 22582 O O . GLN A 1 71 ? -4.675 0.664 -6.323 1.00 73.12 80 GLN A O 20
ATOM 22594 N N . LEU A 1 72 ? -6.702 -0.001 -5.609 1.00 60.32 81 LEU A N 20
ATOM 22595 C CA . LEU A 1 72 ? -6.172 -1.002 -4.689 1.00 22.43 81 LEU A CA 20
ATOM 22596 C C . LEU A 1 72 ? -6.854 -2.350 -4.900 1.00 24.23 81 LEU A C 20
ATOM 22597 O O . LEU A 1 72 ? -8.067 -2.478 -4.729 1.00 44.31 81 LEU A O 20
ATOM 22612 N N . LYS A 1 73 ? -6.066 -3.354 -5.272 1.00 65.43 82 LYS A N 20
ATOM 22613 C CA . LYS A 1 73 ? -6.591 -4.694 -5.502 1.00 75.40 82 LYS A CA 20
ATOM 22614 C C . LYS A 1 73 ? -5.951 -5.701 -4.552 1.00 21.21 82 LYS A C 20
ATOM 22615 O O . LYS A 1 73 ? -4.749 -5.960 -4.624 1.00 53.12 82 LYS A O 20
ATOM 22630 N N . THR A 1 74 ? -6.761 -6.267 -3.663 1.00 31.30 83 THR A N 20
ATOM 22631 C CA . THR A 1 74 ? -6.273 -7.246 -2.700 1.00 44.01 83 THR A CA 20
ATOM 22632 C C . THR A 1 74 ? -6.796 -8.642 -3.021 1.00 24.14 83 THR A C 20
ATOM 22633 O O . THR A 1 74 ? -7.975 -8.934 -2.821 1.00 12.53 83 THR A O 20
ATOM 22644 N N . LEU A 1 75 ? -5.911 -9.498 -3.519 1.00 55.41 84 LEU A N 20
ATOM 22645 C CA . LEU A 1 75 ? -6.284 -10.866 -3.867 1.00 63.23 84 LEU A CA 20
ATOM 22646 C C . LEU A 1 75 ? -5.295 -11.866 -3.277 1.00 75.11 84 LEU A C 20
ATOM 22647 O O . LEU A 1 75 ? -4.172 -11.510 -2.919 1.00 0.31 84 LEU A O 20
ATOM 22662 N N . THR A 1 76 ? -5.720 -13.123 -3.179 1.00 62.30 85 THR A N 20
ATOM 22663 C CA . THR A 1 76 ? -4.873 -14.175 -2.633 1.00 2.32 85 THR A CA 20
ATOM 22664 C C . THR A 1 76 ? -3.759 -14.544 -3.606 1.00 42.11 85 THR A C 20
ATOM 22665 O O . THR A 1 76 ? -3.812 -14.232 -4.795 1.00 31.31 85 THR A O 20
ATOM 22676 N N . PRO A 1 77 ? -2.724 -15.225 -3.091 1.00 73.50 86 PRO A N 20
ATOM 22677 C CA . PRO A 1 77 ? -1.578 -15.653 -3.898 1.00 24.13 86 PRO A CA 20
ATOM 22678 C C . PRO A 1 77 ? -1.942 -16.757 -4.884 1.00 52.42 86 PRO A C 20
ATOM 22679 O O . PRO A 1 77 ? -1.216 -17.009 -5.846 1.00 75.41 86 PRO A O 20
ATOM 22687 N N . ASP A 1 78 ? -3.070 -17.415 -4.637 1.00 12.21 87 ASP A N 20
ATOM 22688 C CA . ASP A 1 78 ? -3.531 -18.493 -5.505 1.00 73.43 87 ASP A CA 20
ATOM 22689 C C . ASP A 1 78 ? -4.033 -17.943 -6.836 1.00 62.35 87 ASP A C 20
ATOM 22690 O O . ASP A 1 78 ? -3.871 -18.574 -7.879 1.00 22.31 87 ASP A O 20
ATOM 22698 N N . GLU A 1 79 ? -4.644 -16.762 -6.790 1.00 11.14 88 GLU A N 20
ATOM 22699 C CA . GLU A 1 79 ? -5.171 -16.129 -7.994 1.00 54.22 88 GLU A CA 20
ATOM 22700 C C . GLU A 1 79 ? -4.038 -15.693 -8.919 1.00 31.44 88 GLU A C 20
ATOM 22701 O O . GLU A 1 79 ? -4.192 -15.677 -10.140 1.00 32.23 88 GLU A O 20
ATOM 22711 N N . ALA A 1 80 ? -2.903 -15.338 -8.327 1.00 30.05 89 ALA A N 20
ATOM 22712 C CA . ALA A 1 80 ? -1.744 -14.902 -9.097 1.00 13.33 89 ALA A CA 20
ATOM 22713 C C . ALA A 1 80 ? -1.155 -16.056 -9.902 1.00 12.53 89 ALA A C 20
ATOM 22714 O O . ALA A 1 80 ? -0.188 -15.878 -10.645 1.00 44.44 89 ALA A O 20
#

Organism: Xanthomonas euvesicatoria pv. vesicatoria (strain 85-10) (NCBI:txid316273)

B-factor: mean 37.17, std 23.52, range [0.1, 75.51]

Radius of gyration: 12.41 Å; Cα contacts (8 Å, |Δi|>4): 130; chains: 1; bounding box: 30×32×25 Å

Nearest PDB structures (foldseek):
  1xs3-assembly1_A  TM=9.426E-01  e=2.522E-15  unclassified
  3tr3-assembly2_A  TM=6.102E-01  e=1.226E-05  Coxiella burnetii
  4pug-assembly2_B  TM=6.988E-01  e=3.087E-04  Arabidopsis thaliana
  4pui-assembly2_B  TM=6.716E-01  e=4.991E-04  Arabidopsis thaliana
  2mcq-assembly1_A  TM=6.023E-01  e=8.642E-04  Rickettsia prowazekii str. Madrid E

InterPro domains:
  IPR002634 BolA protein [PF01722] (32-84)
  IPR002634 BolA protein [PIRSF003113] (10-84)
  IPR036065 BolA-like superfamily [G3DSA:3.30.300.90] (11-84)
  IPR036065 BolA-like superfamily [SSF82657] (6-84)
  IPR050961 BolA/IbaG family stress response and morphology regulators [PTHR46229] (10-84)